Protein 1T3Q (pdb70)

Radius of gyration: 43.64 Å; Cα contacts (8 Å, |Δi|>4): 6712; chains: 6; bounding box: 145×74×108 Å

B-factor: mean 26.26, std 9.53, range [9.19, 140.34]

Foldseek 3Di:
DQWDWAWAAELNRIDIWIDHQPAFQLCCVCPTVNNPQQADDDLPQQAQSRWWAKQHHTDRRSPHGNNNRHPIHTYWLVNQDDPPDHFLLRVLCVVLVVDDVCSLVRRLVRQLLSVCLVPLADDLVVSCVSCVRHDDPPDPRPSNSVSSRPPSSSVCSVVVRD/DLQLDFFAFDADLFQAFDDFPVVVCVVVVNACAQVNDDDPPEKEKDFDWDQFLKWFWPDKDQVQLCPQPFWDDKDFQVRQCVQFQAQWEFFPFPPAAIDGDRLADDRMAQATLGTGMMIIGRDRVSRVVSSVVMDIDIDHDAFFADDVCQVPNDDARAVVDDGFWRDKDKLAAFDCPVLQVPAPDKFWDWFWFFWFALPFVFAWKKKWAAAPVQRAIEIETQAQFQLVQLVVLCVRRVRPSVRYKYFYGAARDPQFLRLFHHSVSSVQHVVNVVVNGMYIYGDDLLSSLAAGAIADGKIWTKMWGAHLQLATAEIEIEIEHAFENHFIPPPGQCQAQLLQVLCLCFFFAYQHYIYMYTYTYTSGHGHTGGQQTNLAQSQLRVQLRLCVSCVVNVHHSLSSCLNTGQDPVNAQDAHPSGDTDHWADQNVQSVVQCVVVVVVVVVVVQVVVVVVQKQKFKFKTWGKAWALDAQQSCVSSSRHDHWWWKKKWFQDLQRAIEIEGSADDNPLRCQQLLLSLLCRLLAEDSVSYGYHYGMPNDTHGRYDDRLNCNFQSNSRSNSNSVVLSLLLLQLFCLVLVHDSVQWDHHHQWIAGVPCSVSTDGSSVSSNCLPPVVPSHDPPRDSGRMGMDIHGHPHTQMWIWMKMWMWMARNPQRDIATAAMEIETEQARGRRVVSLVVLQQVLLQQLLLSAAFAHFDADPRSRGPDSDCVRGPGDDPRRGYDYHYDYDHTFDPSGHPSGGGCNSPSNSTSNSNVQSGVQRSCVVLVFHQNYPNCYSVNVVVRNVPGD/DQFDDAAEEEDLAPLVLLVVLVVAVLEEEDALCLVVVVCRVVPVHDGRYYYYPVNHVLLCDWDDDDQKTKHHQNPFLVCCLDPPVNCVQPVQSNVQSQQAADDVSSVRHGLNNCLQQLALLDRNLQVQQLQFKKWWKQHNVGIDIDTSQQQRPFGSDGPDDRSMGTTIIMGGRDPFQKDKDFDAPDRNHRGCKIKMKTFADDDQATQFIWIWMTNQGGHIQTLPQLRVQRHGGRDDLVNLLVSLCSSLPPGAGPQDPVGGRVRSSVRSSVNSSVRNVVSSVVNVD/DQWDWAWAAELNRIDIWIDGQPAFQLCCVCPTVNNPQQADDDLPQQAQSRWWAKQLHTDRRSPHGNNNNHHIHTYWLVNQDDDPDHFLLRVLCVVLVVDDPCSLVRRLVRQLLSVLLVPLADDLVVSCVSCVRHDDDPDPRPSSSVSSRPPSSSVCSVVPRD/DLQLDFFAFDADLFQAFDDFPLVVCVVPVNAQAQVNDDDPQEKEKDFAWDQFLKWFWPDKDQVQLCPQPFWDDKDFQVRQCVQFQADWEDFPFPPAAIDGDRLADDRMAQATLGTGMMIIGRDHVSRVVSSVVMDIDIDHDAFFQDDCCQVPNDDARAVVDDGFWRDKDWLAAFDCVVVQVPAPDKFWDWFWFFWFALPFVFAWKKKKAAAPVQRAIEIETQAQFQLVQLVVLCVRRVRDSVRYKYFYGAARDPQFLRLFHHSVSSVQHVVNVVVNGMYIYGDDLLSSLAAGAIADGKIKTKMWGHHLQLETAEIEIEIEFAFENHFIPHCGQCQAQLLQVLCLCFQFAYAHYTYMYTYTYTSHHGHTGGQLTRLQQSQQRVQLRSCVSCVVNVHHSLVSQLNTGCDPVNAQDAHPSGDTDHWAPQNVQSVVLCVVVVVVVVVVVQVVCVVVQKQKFKFKTWGKAWALDAQASCVSSSRGDHWWWKKKWFQDLQRAIEIEGAADDNPLRCQQLLLSLLCRLLAEDSVSYGYHYGMPNDIHGRYDDRLNRNFQSQSRSNSNSVVLSLLLLQLQCLVLVHDSVQWDHHHQWTDGNPCSPSIDGSSVSSNCLVPVVVSDDPPRDSGRMGMDIHGHPHTFMWIHMKMWMWMARNPQRDIATAAMEIETEQARRRRPVSLVVLQQVLLQQLLLSAAFAHFDQDPRSRGPDSDCVRGPGDDPRRGYDYHYDYDHIFDPSGHPSGGGCNSPSNSHSNSNVQSRVQRSCVVLVFHDNYPNCYSVNVVVRSVPGD/DDFDDAAEEEDQAPLVLLVVLVVALLEEEDALCLLVVVCRVVPVHDGNYYYYPVNHVLQCDWDDDDQKTKHHQNPFLVCCLDPPVNCVQPVQSNVLSQQAADDVSSVRHGLNVQLQQQAQLDRNLQVQQLQFKKWWKQHPVGIDIDTSQQQRPFGSDGPDDRSMGTTIIMGGRDPWQKDKDFDAPDRNHRGCKIKMKTFADDAQATQFIWIWMTNQGGGIQTLPQLGVQRHGDRDDLVNLLVSLCSSLPPTAGPDDPVGHRVRSSVRSSVNSSVRNVVRSVVNND

Organism: Pseudomonas putida (NCBI:txid303)

Nearest PDB structures (foldseek):
  1t3q-assembly1_B  TM=1.001E+00  e=0.000E+00  Pseudomonas putida
  8uem-assembly1_D  TM=9.395E-01  e=1.078E-88  Mycolicibacterium smegmatis MC2 155
  1ffv-assembly1_B  TM=9.308E-01  e=1.722E-86  Hydrogenophaga pseudoflava
  1zxi-assembly1_B  TM=9.261E-01  e=4.199E-84  Afipia carboxidovorans OM5
  1n63-assembly1_E  TM=9.143E-01  e=2.019E-83  Afipia carboxidovorans OM5

Solvent-accessible surface area: 77685 Å² total; per-residue (Å²): 145,145,88,67,142,5,45,6,40,4,48,66,130,108,78,74,11,109,3,61,10,26,48,4,0,0,7,0,0,13,96,63,22,52,34,32,1,2,7,40,3,4,11,18,6,37,3,2,3,4,3,4,9,5,93,48,28,3,25,5,0,2,2,0,0,0,2,13,0,67,67,17,48,0,56,7,13,45,35,19,23,144,65,80,146,34,25,30,0,0,49,0,1,61,87,51,4,1,1,10,10,6,9,8,1,12,0,1,2,10,3,0,55,23,13,3,90,158,45,37,57,8,52,82,97,76,0,20,100,48,0,6,5,4,10,8,8,5,3,1,0,20,17,0,0,34,0,0,40,12,110,52,0,7,73,4,16,151,140,70,92,24,70,79,5,51,63,60,8,78,33,140,108,110,15,7,38,64,53,50,63,1,65,9,0,19,31,14,0,4,10,94,3,171,4,2,24,16,44,119,27,111,37,34,4,27,7,2,24,43,30,3,60,58,2,13,0,106,16,56,56,49,65,28,58,84,0,95,82,49,107,28,17,94,23,7,28,30,3,49,54,2,55,150,66,11,117,0,3,45,0,75,31,142,23,166,62,24,34,56,1,70,16,28,4,2,1,75,32,23,0,16,6,10,1,5,9,0,0,2,0,0,0,58,36,27,16,45,0,17,32,0,8,91,70,16,104,37,93,44,78,106,50,98,27,1,44,16,27,131,36,7,54,140,40,180,27,112,0,1,82,93,10,80,28,11,43,0,3,116,29,39,82,3,157,44,126,5,69,76,47,21,87,98,22,79,5,44,7,127,6,110,4,38,5,8,3,2,0,4,0,0,3,6,12,4,2,0,0,0,34,30,45,30,5,32,109,70,2,35,0,23,1,2,1,9,2,5,2,25,0,3,1,24,0,7,101,33,3,87,10,50,2,12,25,7,22,0,76,19,30,30,4,0,0,1,28,11,2,0,1,4,7,8,17,6,0,0,3,1,0,0,0,0,67,57,45,20,95,10,0,22,4,36,5,18,2,22,13,0,0,32,14,4,14,1,2,1,39,3,77,1,51,5,3,2,0,0,31,52,93,0,119,2,39,0,0,61,2,81,0,5,0,1,0,0,0,1,1,6,19,24,45,0,1,2,8,1,0,4,12,5,2,6,26,3,1,5,0,0,65,5,83,14,0,19,4,24,4,0,3,0,0,0,0,10,0,7,0,0,9,3,20,0,21,0,20,0,4,5,10,3,0,5,0,1,0,0,5,39,0,1,86,98,56,71,37,44,32,0,48,0,0,55,101,3,1,0,50,87,141,35,41,97,59,78,11,93,29,45,3,31,0,124,44,18,21,6,36,96,0,0,55,35,0,41,138,12,10,77,42,146,49,16,180,100,92,31,66,106,11,90,98,198,32,58,34,2,0,13,0,0,0,1,2,11,6,5,0,0,3,0,5,75,1,15,48,38,10,20,9,45,52,12,3,6,1,2,0,4,0,3,0,0,5,39,6,44,0,4,0,9,3,7,3,1,37,12,10,46,0,15,47,1,12,1,0,0,0,0,1,9,3,0,8,6,59,16,82,32,1,14,17,31,50,12,26,5,66,8,2,9,0,31,0,4,24,28,15,0,8,32,0,0,0,0,1,3,0,0,6,0,0,13,51,0,33,60,44,0,25,68,0,0,2,84,66,25,163,32,49,36,139,69,3,42,16,56,102,19,48,0,12,26,52,75,69,86,102,102,23,27,73,7,50,92,0,0,22,13,2,2,82,31,21,101,37,11,17,121,49,4,19,4,0,2,5,7,9,0,2,0,1,2,48,42,21,1,12,0,2,1,0,3,0,0,6,0,29,0,22,30,68,5,22,44,39,129,6,27,38,3,22,0,0,4,0,2,0,5,21,10,1,30,33,9,14,44,4,18,2,27,0,0,0,6,1,0,2,0,2,0,10,16,0,34,5,42,26,47,125,148,1,67,15,52,0,31,17,8,96,49,1,15,5,4,9,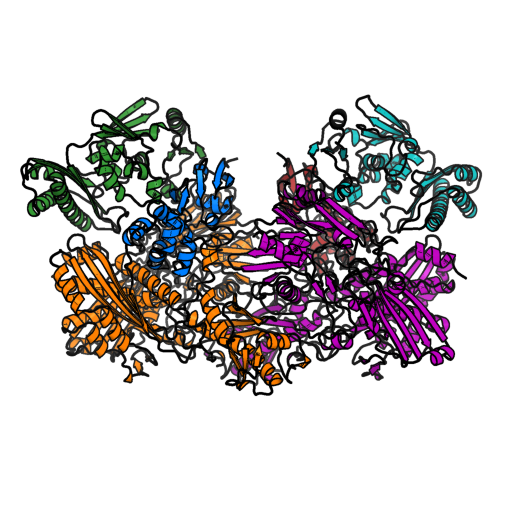1,68,22,4,18,70,8,95,9,98,51,26,90,24,74,3,90,37,2,1,19,7,1,4,4,14,23,18,1,0,0,5,0,0,0,0,0,0,1,0,0,0,4,27,0,0,28,80,35,130,11,70,9,30,40,3,2,2,26,5,39,74,1,19,71,17,14,88,128,122,119,18,39,3,8,62,15,59,22,105,30,7,80,48,24,110,67,0,5,95,10,14,62,109,44,120,89,11,105,52,2,17,7,6,25,41,24,0,18,46,0,2,65,23,114,18,126,4,48,8,0,0,1,8,80,65,0,83,74,0,66,107,29,58,76,78,100,44,49,0,20,0,2,3,10,0,24,12,99,75,1,66,74,27,104,33,0,49,143,5,0,70,5,0,22,97,0,0,30,28,20,29,41,37,4,26,30,17,31,6,5,0,5,27,22,2,42,42,0,18,19,13,14,12,2,5,8,0,0,9,8,15,45,1,37,2,47,0,2,29,92,106,35,91,82,65,19,48,1,68,84,1,10,87,0,71,123,104,19,35,47,115,107,24,18,1,8,15,73,0,28,0,60,65,39,110,37,59,16,22,22,27,14,17,20,61,26,116,12,28,115,9,10,0,1,1,0,0,0,2,36,32,135,64,40,120,0,57,36,10,90,0,0,2,1,20,8,61,102,103,29,46,40,1,88,156,0,8,97,50,0,78,34,75,81,16,69,124,75,18,0,18,51,0,0,91,43,0,13,86,71,9,135,10,199,58,74,73,43,2,20,126,57,0,19,38,33,0,1,58,17,0,0,33,104,1,0,58,121,0,3,108,17,24,98,223,149,144,88,63,146,4,48,6,42,4,48,69,135,107,85,73,12,106,2,60,10,27,48,5,0,0,8,0,0,15,94,62,23,51,35,31,0,2,7,39,3,5,10,17,7,35,4,1,3,4,4,3,9,6,91,50,28,7,24,4,0,3,3,0,0,0,2,12,0,68,64,17,47,0,54,6,12,43,41,16,23,157,63,84,160,31,21,28,0,0,50,0,0,61,87,50,3,1,1,9,10,6,8,9,1,13,0,0,2,9,7,0,50,21,15,2,92,155,49,43,66,9,54,82,99,80,0,21,100,36,0,7,4,3,11,8,9,5,3,1,0,20,18,0,0,36,0,0,43,13,105,50,0,10,51,3,15,145,162,67,90,26,67,78,6,43,64,62,10,78,33,140,109,119,16,7,36,64,53,47,59,1,65,9,0,21,32,16,0,3,11,96,3,162,4,2,23,18,45,116,26,110,36,36,4,24,7,3,25,43,31,3,61,60,1,15,0,106,14,61,58,52,79,27,58,98,0,97,83,49,110,30,18,93,22,6,29,29,3,61,53,2,55,140,58,10,115,0,5,44,0,60,31,134,23,168,62,24,33,62,2,71,16,28,4,3,0,78,31,22,0,15,5,9,1,5,9,0,0,1,0,0,0,60,36,26,17,45,0,18,33,0,7,85,66,10,115,32,99,41,81,108,56,101,27,2,45,14,7,112,37,7,57,139,40,182,27,104,0,1,68,93,9,86,36,12,41,0,3,123,26,42,82,2,137,42,129,8,66,79,46,20,94,94,19,77,11,46,3,133,6,132,6,26,5,8,3,2,0,3,0,0,3,6,12,4,2,0,0,0,40,31,49,32,6,34,109,73,1,34,0,24,1,2,2,10,2,4,1,24,0,3,5,27,0,8,112,28,3,88,9,53,1,13,28,7,21,0,75,19,28,29,4,0,0,1,29,11,2,0,0,4,7,8,18,7,0,0,3,1,0,1,0,0,67,59,44,21,94,12,0,20,4,35,4,18,3,18,13,0,0,33,14,4,14,1,2,0,34,2,99,2,68,4,2,3,0,1,32,50,98,0,121,2,34,0,1,69,1,85,0,8,0,1,0,0,0,1,1,6,17,24,43,0,1,2,8,0,2,6,12,4,2,6,26,2,0,4,0,0,63,6,84,12,0,18,2,24,4,1,4,0,0,0,1,10,0,6,0,0,9,2,20,0,20,0,20,0,2,4,10,4,0,6,0,0,1,0,5,30,0,0,86,113,56,70,35,46,12,1,48,0,0,52,101,2,1,1,50,81,130,38,42,95,57,77,11,92,29,46,3,32,0,123,44,18,23,6,35,94,0,0,52,34,0,45,134,11,6,77,27,146,39,0,81,112,100,14,66,81,0,87,106,134,25,53,30,19,0,1,0,0,0,1,1,14,5,5,0,0,2,0,6,70,2,13,60,38,10,19,8,56,49,13,5,6,3,5,0,4,0,4,0,0,5,39,5,44,0,3,0,10,2,4,5,1,36,12,9,47,0,14,46,1,12,0,0,0,0,0,0,9,2,0,11,10,60,17,83,34,1,12,18,31,47,14,22,4,69,9,1,9,1,35,0,5,22,28,15,0,9,32,0,1,0,0,1,2,0,0,5,0,0,13,51,0,36,59,46,0,29,69,0,0,2,87,51,10,158,36,49,38,146,68,5,40,17,54,103,20,50,0,17,30,54,75,67,84,97,98,25,28,74,8,49,92,0,0,20,15,0,2,78,34,24,101,38,11,18,122,50,5,20,4,0,1,4,7,8,0,2,0,1,2,43,42,24,1,11,0,1,0,0,2,0,0,3,0,22,0,23,26,68,7,24,37,28,132,11,43,43,2,21,0,0,3,0,3,0,7,20,9,1,31,31,8,14,44,4,18,1,26,0,0,0,5,1,0,2,0,2,0,9,15,0,34,4,43,27,46,127,160,1,59,14,53,0,30,15,7,97,47,1,16,4,3,11,1,74,22,3,20,71,7,96,10,103,51,27,90,24,73,3,93,36,2,1,20,6,1,4,3,15,22,16,1,1,0,5,0,0,0,0,0,0,0,1,0,0,3,6,0,0,27,72,35,135,12,72,10,29,44,4,3,2,26,5,39,76,0,17,63,15,20,90,118,120,127,15,38,3,8,61,16,60,27,114,31,11,79,39,20,113,68,0,12,85,15,13,55,123,45,102,84,5,117,52,2,17,7,6,25,40,33,0,18,34,0,2,62,24,114,48,126,6,47,8,0,0,2,7,81,66,2,89,81,0,64,113,30,59,83,75,101,42,42,0,19,0,2,4,11,0,23,12,100,78,1,67,78,26,102,30,0,47,140,8,0,70,4,0,21,98,0,0,32,32,20,28,47,61,6,26,21,20,31,6,5,0,4,27,22,1,42,37,0,22,22,12,12,12,1,4,8,0,0,9,7,17,46,1,38,1,49,1,2,30,84,105,37,94,86,64,23,46,1,64,77,1,11,85,1,81,109,111,17,34,45,117,106,26,18,1,9,8,74,0,38,0,61,65,41,106,34,59,17,22,24,27,15,17,20,51,28,121,13,31,109,9,10,2,1,1,0,0,0,2,28,37,138,63,35,141,0,73,34,9,88,0,0,2,1,19,9,61,106,100,29,40,37,1,91,137,0,8,100,46,0,72,24,77,94,12,70,126,73,16,0,18,52,0,0,90,43,0,13,89,68,9,135,11,206,63,77,72,46,1,20,130,58,0,19,39,34,0,2,58,18,0,0,33,108,1,0,57,119,0,2,94,27,28,65,185

InterPro domains:
  IPR001041 2Fe-2S ferredoxin-type iron-sulfur binding domain [PF00111] (15-67)
  IPR001041 2Fe-2S ferredoxin-type iron-sulfur binding domain [PS51085] (10-86)
  IPR001041 2Fe-2S ferredoxin-type iron-sulfur binding domain [cd00207] (12-81)
  IPR002888 [2Fe-2S]-binding [PF01799] (82-154)
  IPR006058 2Fe-2S ferredoxin, iron-sulphur binding site [PS00197] (48-56)
  IPR012675 Beta-grasp domain superfamily [G3DSA:3.10.20.30] (1-84)
  IPR036010 2Fe-2S ferredoxin-like superfamily [SSF54292] (11-96)
  IPR036884 [2Fe-2S]-binding domain superfamily [SSF47741] (93-159)
  IPR051452 Diverse Oxidoreductases [PTHR44379] (3-163)

CATH classification: 3.10.20.30 (+1 more: 1.10.150.120)

Secondary structure (DSSP, 8-state):
---EEEEEEETTEEEEEEE-TTSBHHHIIIIII--TTS--S-SSSSS-TTEEEETTEEEEGGGSBGGGGTT-EEE-GGGT--SSS--HHHHHHHHTT--SS-SSHHHHHHHHHHHHHH-SS--HHHHHHHGGGS--SSS-SHHHHHHHT-HHHHHHHHTT--/-GGG-------SSTTS-PPPTTHHHHHTT---BGGG---TT-EEEEEEE-SSSSEEEEEEE-HHHHHSTTEEEEEEHHHHHTT---EEE--SSTT---EEE-SS--SEE-STT-EEEEEEESSHHHHHHHHTT-EEEEEE-----SHHHHHH-S--S-TTSSSSEEEEEEEEE---HHHHHHSSEEEEEEEEE-BB----SS--EEEEEEETTTTEEEEEE--S-HHHHHHHHHHHHT--GGGEEEE--B-S--TTTTSS--HHHHHHHHHHHHHTS-EEEE--HHHHHHHS-BB--EEEEEEEEE-TT--EEEEEEEEEEE--SS--TTT-GGGTHHHHHHTTTTTB--SEEEEEEEEE--SSSPB---TTTTHHHHHHHHHHHHHHHHHHHT--HHHHHHTTBPPGGG-SEE-TTSPEE-S--HHHHHHHHHHHH-HHHHHHHHHHHHTTTEEEEEEEEEEEEEES--HHHHHHTT------BEEEEEE-TTS-EEEEES---SSS-HHHHHHHHHHHHHTS-GGGEEEE-SBTTS--B--S-TT-HHHHHHHHHHHHHHHHHHHHHHHHHHHHTS-GGGEEEETTEEEETTEEEEEEEHHHHHHHHHH-GGGPPTT-----EEEEE---SS-EEEEEEEEEEEEEETTT--EEEEEEEEEEE-BS-S-HHHHHHHHHHHHHHHHIIIII--B-B-TTS-B---STTTS----TTT---EEEEE-----TTSGGGB---TTHHHHHHHHHHHHHHHHHHGGGT----EES--HHHHHHHHHT--/-PPPP-EEE--SSHHHHHHHHHH-TT-EEESS-TTHHHHHHTT----SEEEE-TT-GGGG-EEEETTEEEEETT-BHHHHHH-HHHHHH-THHHHHHTTSS-HHHHTT-BHHHHHHHT-TT-HHHHHHHHTT-EEEEEETTEEEEEEHHHHEEETTEESPPTT-EEEEEEEE--SSEEEEEEE-SSTTSPPSEEEEEEEEEETTEEEEEEEEEESSSSS-EE-HHHHHHHTT----HHHHHHHHHHHHTT--PPPBTTB-HHHHHHHHHHHHHHHHHHHHHHHH-/---EEEEEEETTEEEEEEE-TTSBHHHIIIIII--TTS--S-SSSSS-TTEEEETTEEEEGGGSBGGGGTT-EEE-GGGTS-SSS--HHHHHHHHTT--SS-SSHHHHHHHHHHHHHH-SS--HHHHHHHGGGS--SSS-SHHHHHHHT-HHHHHHHHTT--/-GGG-------SSTTS-PPPSSHHHHHTT---BGGG---TT-EEEEEEE-SSSSEEEEEEE-HHHHHSTTEEEEEEHHHHHTT---EEE--SSTT---EEE-SS--SEE-STT-EEEEEEESSHHHHHHHHTT-EEEEEE-----SHHHHHH-S--S-TTSSSSEEEEEEEEE---HHHHHHSSEEEEEEEEE-BB----SS--EEEEEEETTTTEEEEEE--S-HHHHHHHHHHHHT--GGGEEEE--B-S--TTTTSS--HHHHHHHHHHHHHTS-EEEE--HHHHHHHS-BB--EEEEEEEEE-TT--EEEEEEEEEEE--SS--TTTGGGGTHHHHHHTTTTTB--SEEEEEEEEE--SSSPB---TTTTHHHHHHHHHHHHHHHHHHHT--HHHHHHTTBPPTTT-SEE-TTSPEE-S--HHHHHHHHHHHH-HHHHHHHHHHHGGGTEEEEEEEEEEEEEES--HHHHHHTT------BEEEEEE-TTS-EEEEES---SSS-HHHHHHHHHHHHHTS-GGGEEEE-SBTTS--B--S-TT-HHHHHHHHHHHHHHHHHHHHHHHHHHHHTS-GGGEEEETTEEEETTEEEEEEEHHHHHHHHHH-GGGPPTT-----EEEEE---SS-EEEEEEEEEEEEEETTT--EEEEEEEEEEE-BB-S-HHHHHHHHHHHHHHHHIIIII--B-B-TTS-B---STTTS----TTT----EEEE-----TTSGGGB---TTHHHHHHHHHHHHHHHHHSGGGT----EES--HHHHHHHHHT--/-PPPP-EEE--SSHHHHHHHHHH-TTEEEESS-TTHHHHHHTT----SEEEE-TT-GGGG-EEEETTEEEEETT-BHHHHHH-HHHHHH-THHHHHHTTSS-HHHHTT-BHHHHHHH--TT-HHHHHHHHTT-EEEEEETTEEEEEEHHHHEEETTEES--TT-EEEEEEEEPPSSEEEEEEE-SSBTBPPSEEEEEEEEEETTEEEEEEEEEESSSSS-EE-HHHHHHHTTSB--HHHHHHHHHHHHTT-----BTTB-HHHHHHHHHHHHHHHHHHHHHHHH-

Sequence (2466 aa):
SQLMRISATINGKPRVFYVEPRMHLADALREVVGLTGTKIGCEQGVCGSCTILIDGAPMRSCLTLAVQAEGCSIETVEGLSQGEKLNALQDSFRRHHALQCGFCTAGMLATARSILAENPAPSRDEVREVMSGNLCRCTGYETIIDAITDPAVAEAARRGEVMMKHEVVALKKKSIGTSVLRREDTRLLTGRGRYIADLVLSGMLHVASLRSPFAHARIVSIDVADAQALPGVELVWCGADVAELSQGIVATMQVEGFQTTIQPLLANGVTRFVGEIVAVVVASSRAIAEDAAQLIQVEYEELPAVTGIEAALEGEARANDTLAGNVVSRTSRARDELAPIFASSAGVVRGQFSCGRVSACPMETRGAVAQYEWTTQQLILWTATQMPSFVRTMVAMFCAIPEHLIEVRVPDVGGGFGQKAHLHPEELLVCLLSRALGRPVRWIEDRQENFLGATHAKQQRNEMGLAFDGDGRFLALENRSITDGGAYNNLPWTQLVESHVGNAVILGVYKVPAVSEESIAVATNKCPIGAYRGVGFTAGQIARETLIDRAARQLGLSPFEIRRRNVVMPEDFPFTNRLGQTHREGTYLQTINLLEEMVNPEAFRQRQAEARARGKYLGLGVSVFNEVTGTGTRTLSFLGTPTTTHDSATVRIDPTGKVTVTTSLASSGQGHETTLAQIAADVLGVPASDVVIQAGSTKNTYGFGAYASRGAVIGAGSIGRAASIVRERVKQLAGHLLEAASEDIVIEDGLVHVAGVPAKGMPFAEVVGAAYFADATHPPGFDATLEATATYDPSDLVLANGGHAAIVEIDASTYATRVTDFFAVEDCGTMINPMIVEGQIRGGIAQAIGQTLLEEVIYDDFGQLVTTTLMDYLIPTTLDVPDIRIRHLETPSPLVPGGIKGMGESAMISAPAAVVAAVNDALAHLEVVIETVPITPERIFRSIQERPMKFPAFSYRAPASLQEVIQVLADDPDARIIAGGQSLLPLLAFRLVYPSCLVDLRNVSELFEISQSAGILSVGAMVTHFRNKTDPTVAKCVPILPKVLAHVAHQAVRNRGTLGGSLAHADAGAEMPFLMATLGATMYIASSAGVRSVSATDFMKGHYFTDLEAGEVLVRVEIPIPALHWEFDEYARRKGDYALVMAAAGLSMQGGRCVAARIALGAVEERAHQAIRANDFLVGKVIDESTAATAAELATEGLEPRSDIHGSRDLRLSLAKAITQRVILKAAQGAMYSQLMRISATINGKPRVFYVEPRMHLADALREVVGLTGTKIGCEQGVCGSCTILIDGAPMRSCLTLAVQAEGCSIETVEGLSQGEKLNALQDSFRRHHALQCGFCTAGMLATARSILAENPAPSRDEVREVMSGNLCRCTGYETIIDAITDPAVAEAARRGEVMMKHEVVALKKKSIGTSVLRREDTRLLTGRGRYIADLVLSGMLHVASLRSPFAHARIVSIDVADAQALPGVELVWCGADVAELSQGIVATMQVEGFQTTIQPLLANGVTRFVGEIVAVVVASSRAIAEDAAQLIQVEYEELPAVTGIEAALEGEARANDTLAGNVVSRTSRARDELAPIFASSAGVVRGQFSCGRVSACPMETRGAVAQYEWTTQQLILWTATQMPSFVRTMVAMFCAIPEHLIEVRVPDVGGGFGQKAHLHPEELLVCLLSRALGRPVRWIEDRQENFLGATHAKQQRNEMGLAFDGDGRFLALENRSITDGGAYNNLPWTQLVESHVGNAVILGVYKVPAVSEESIAVATNKCPIGAYRGVGFTAGQIARETLIDRAARQLGLSPFEIRRRNVVMPEDFPFTNRLGQTHREGTYLQTINLLEEMVNPEAFRQRQAEARARGKYLGLGVSVFNEVTGTGTRTLSFLGTPTTTHDSATVRIDPTGKVTVTTSLASSGQGHETTLAQIAADVLGVPASDVVIQAGSTKNTYGFGAYASRGAVIGAGSIGRAASIVRERVKQLAGHLLEAASEDIVIEDGLVHVAGVPAKGMPFAEVVGAAYFADATHPPGFDATLEATATYDPSDLVLANGGHAAIVEIDASTYATRVTDFFAVEDCGTMINPMIVEGQIRGGIAQAIGQTLLEEVIYDDFGQLVTTTLMDYLIPTTLDVPDIRIRHLETPSPLVPGGIKGMGESAMISAPAAVVAAVNDALAHLEVVIETVPITPERIFRSIQERPMKFPAFSYRAPASLQEVIQVLADDPDARIIAGGQSLLPLLAFRLVYPSCLVDLRNVSELFEISQSAGILSVGAMVTHFRNKTDPTVAKCVPILPKVLAHVAHQAVRNRGTLGGSLAHADAGAEMPFLMATLGATMYIASSAGVRSVSATDFMKGHYFTDLEAGEVLVRVEIPIPALHWEFDEYARRKGDYALVMAAAGLSMQGGRCVAARIALGAVEERAHQAIRANDFLVGKVIDESTAATAAELATEGLEPRSDIHGSRDLRLSLAKAITQRVILKAAQGAMY

Structure (mmCIF, N/CA/C/O backbone):
data_1T3Q
#
_entry.id   1T3Q
#
_cell.length_a   278.320
_cell.length_b   72.100
_cell.length_c   202.650
_cell.angle_alpha   90.00
_cell.angle_beta   127.98
_cell.angle_gamma   90.00
#
_symmetry.space_group_name_H-M   'C 1 2 1'
#
loop_
_entity.id
_entity.type
_entity.pdbx_description
1 polymer 'quinoline 2-oxidoreductase small subunit'
2 polymer 'quinoline 2-oxidoreductase large subunit'
3 polymer 'quinoline 2-oxidoreductase medium subunit'
4 non-polymer 'FE2/S2 (INORGANIC) CLUSTER'
5 non-polymer GLYCEROL
6 non-polymer 'SULFATE ION'
7 non-polymer 'PTERIN CYTOSINE DINUCLEOTIDE'
8 non-polymer 'DIOXOSULFIDOMOLYBDENUM(VI) ION'
9 non-polymer 'FLAVIN-ADENINE DINUCLEOTIDE'
10 water water
#
loop_
_atom_site.group_PDB
_atom_site.id
_atom_site.type_symbol
_atom_site.label_atom_id
_atom_site.label_alt_id
_atom_site.label_comp_id
_atom_site.label_asym_id
_atom_site.label_entity_id
_atom_site.label_seq_id
_atom_site.pdbx_PDB_ins_code
_atom_site.Cartn_x
_atom_site.Cartn_y
_atom_site.Cartn_z
_atom_site.occupancy
_atom_site.B_iso_or_equiv
_atom_site.auth_seq_id
_atom_site.auth_comp_id
_atom_site.auth_asym_id
_atom_site.auth_atom_id
_atom_site.pdbx_PDB_model_num
ATOM 1 N N . SER A 1 7 ? 64.226 -1.548 76.039 1.00 65.81 7 SER A N 1
ATOM 2 C CA . SER A 1 7 ? 64.347 -0.883 74.704 1.00 64.26 7 SER A CA 1
ATOM 3 C C . SER A 1 7 ? 65.814 -0.804 74.326 1.00 63.31 7 SER A C 1
ATOM 4 O O . SER A 1 7 ? 66.651 -0.368 75.118 1.00 64.25 7 SER A O 1
ATOM 7 N N . GLN A 1 8 ? 66.095 -1.262 73.113 1.00 61.26 8 GLN A N 1
ATOM 8 C CA . GLN A 1 8 ? 67.418 -1.248 72.544 1.00 58.40 8 GLN A CA 1
ATOM 9 C C . GLN A 1 8 ? 67.439 -0.059 71.578 1.00 54.54 8 GLN A C 1
ATOM 10 O O . GLN A 1 8 ? 68.464 0.227 70.953 1.00 52.85 8 GLN A O 1
ATOM 16 N N . LEU A 1 9 ? 66.300 0.641 71.494 1.00 49.43 9 LEU A N 1
ATOM 17 C CA . LEU A 1 9 ? 66.115 1.824 70.631 1.00 43.69 9 LEU A CA 1
ATOM 18 C C . LEU A 1 9 ? 66.474 3.127 71.331 1.00 39.72 9 LEU A C 1
ATOM 19 O O . LEU A 1 9 ? 66.096 3.357 72.481 1.00 39.39 9 LEU A O 1
ATOM 24 N N . MET A 1 10 ? 67.175 3.992 70.613 1.00 33.72 10 MET A N 1
ATOM 25 C CA . MET A 1 10 ? 67.591 5.281 71.145 1.00 30.50 10 MET A CA 1
ATOM 26 C C . MET A 1 10 ? 66.845 6.436 70.480 1.00 28.78 10 MET A C 1
ATOM 27 O O . MET A 1 10 ? 66.648 6.448 69.262 1.00 26.37 10 MET A O 1
ATOM 32 N N . ARG A 1 11 ? 66.435 7.404 71.293 1.00 26.67 11 ARG A N 1
ATOM 33 C CA . ARG A 1 11 ? 65.704 8.571 70.820 1.00 27.07 11 ARG A CA 1
ATOM 34 C C . ARG A 1 11 ? 66.684 9.572 70.227 1.00 26.50 11 ARG A C 1
ATOM 35 O O . ARG A 1 11 ? 67.493 10.159 70.944 1.00 27.29 11 ARG A O 1
ATOM 43 N N . ILE A 1 12 ? 66.612 9.763 68.915 1.00 24.71 12 ILE A N 1
ATOM 44 C CA . ILE A 1 12 ? 67.512 10.686 68.245 1.00 23.81 12 ILE A CA 1
ATOM 45 C C . ILE A 1 12 ? 66.805 11.958 67.810 1.00 24.09 12 ILE A C 1
ATOM 46 O O . ILE A 1 12 ? 65.744 11.917 67.190 1.00 21.56 12 ILE A O 1
ATOM 51 N N . SER A 1 13 ? 67.413 13.089 68.144 1.00 24.57 13 SER A N 1
ATOM 52 C CA . SER A 1 13 ? 66.864 14.390 67.807 1.00 25.44 13 SER A CA 1
ATOM 53 C C . SER A 1 13 ? 67.754 15.084 66.781 1.00 24.11 13 SER A C 1
ATOM 54 O O . SER A 1 13 ? 68.919 15.384 67.053 1.00 24.98 13 SER A O 1
ATOM 57 N N . ALA A 1 14 ? 67.207 15.331 65.596 1.00 23.51 14 ALA A N 1
ATOM 58 C CA . ALA A 1 14 ? 67.963 15.989 64.534 1.00 22.23 14 ALA A CA 1
ATOM 59 C C . ALA A 1 14 ? 67.036 16.781 63.620 1.00 22.21 14 ALA A C 1
ATOM 60 O O . ALA A 1 14 ? 65.840 16.504 63.539 1.00 22.83 14 ALA A O 1
ATOM 62 N N . THR A 1 15 ? 67.584 17.782 62.944 1.00 19.69 15 THR A N 1
ATOM 63 C CA . THR A 1 15 ? 66.780 18.565 62.024 1.00 21.16 15 THR A CA 1
ATOM 64 C C . THR A 1 15 ? 66.969 17.950 60.640 1.00 19.34 15 THR A C 1
ATOM 65 O O . THR A 1 15 ? 68.094 17.766 60.181 1.00 19.79 15 THR A O 1
ATOM 69 N N . ILE A 1 16 ? 65.864 17.610 59.990 1.00 19.73 16 ILE A N 1
ATOM 70 C CA . ILE A 1 16 ? 65.921 17.005 58.665 1.00 19.72 16 ILE A CA 1
ATOM 71 C C . ILE A 1 16 ? 65.180 17.898 57.687 1.00 20.42 16 ILE A C 1
ATOM 72 O O . ILE A 1 16 ? 63.977 18.121 57.820 1.00 21.17 16 ILE A O 1
ATOM 77 N N . ASN A 1 17 ? 65.919 18.417 56.714 1.00 21.88 17 ASN A N 1
ATOM 78 C CA . ASN A 1 17 ? 65.380 19.314 55.704 1.00 22.77 17 ASN A CA 1
ATOM 79 C C . ASN A 1 17 ? 64.666 20.513 56.321 1.00 24.60 17 ASN A C 1
ATOM 80 O O . ASN A 1 17 ? 63.568 20.886 55.904 1.00 23.78 17 ASN A O 1
ATOM 85 N N . GLY A 1 18 ? 65.303 21.106 57.327 1.00 24.76 18 GLY A N 1
ATOM 86 C CA . GLY A 1 18 ? 64.743 22.277 57.982 1.00 26.01 18 GLY A CA 1
ATOM 87 C C . GLY A 1 18 ? 63.743 22.025 59.094 1.00 26.73 18 GLY A C 1
ATOM 88 O O . GLY A 1 18 ? 63.412 22.944 59.840 1.00 27.53 18 GLY A O 1
ATOM 89 N N . LYS A 1 19 ? 63.265 20.792 59.222 1.00 26.47 19 LYS A N 1
ATOM 90 C CA . LYS A 1 19 ? 62.283 20.469 60.251 1.00 26.10 19 LYS A CA 1
ATOM 91 C C . LYS A 1 19 ? 62.840 19.613 61.381 1.00 26.97 19 LYS A C 1
ATOM 92 O O . LYS A 1 19 ? 63.465 18.581 61.143 1.00 26.99 19 LYS A O 1
ATOM 98 N N . PRO A 1 20 ? 62.620 20.040 62.634 1.00 26.98 20 PRO A N 1
ATOM 99 C CA . PRO A 1 20 ? 63.103 19.285 63.792 1.00 26.69 20 PRO A CA 1
ATOM 100 C C . PRO A 1 20 ? 62.407 17.927 63.797 1.00 26.55 20 PRO A C 1
ATOM 101 O O . PRO A 1 20 ? 61.177 17.852 63.743 1.00 25.56 20 PRO A O 1
ATOM 105 N N . ARG A 1 21 ? 63.188 16.857 63.848 1.00 26.47 21 ARG A N 1
ATOM 106 C CA . ARG A 1 21 ? 62.609 15.522 63.854 1.00 26.04 21 ARG A CA 1
ATOM 107 C C . ARG A 1 21 ? 63.109 14.694 65.029 1.00 25.69 21 ARG A C 1
ATOM 108 O O . ARG A 1 21 ? 64.180 14.949 65.584 1.00 25.83 21 ARG A O 1
ATOM 116 N N . VAL A 1 22 ? 62.314 13.702 65.402 1.00 24.09 22 VAL A N 1
ATOM 117 C CA . VAL A 1 22 ? 62.658 12.799 66.485 1.00 25.00 22 VAL A CA 1
ATOM 118 C C . VAL A 1 22 ? 62.362 11.391 65.993 1.00 24.45 22 VAL A C 1
ATOM 119 O O . VAL A 1 22 ? 61.227 11.078 65.648 1.00 26.65 22 VAL A O 1
ATOM 123 N N . PHE A 1 23 ? 63.388 10.549 65.942 1.00 23.86 23 PHE A N 1
ATOM 124 C CA . PHE A 1 23 ? 63.206 9.174 65.492 1.00 25.80 23 PHE A CA 1
ATOM 125 C C . PHE A 1 23 ? 63.941 8.190 66.393 1.00 26.00 23 PHE A C 1
ATOM 126 O O . PHE A 1 23 ? 64.940 8.537 67.030 1.00 26.01 23 PHE A O 1
ATOM 134 N N . TYR A 1 24 ? 63.427 6.967 66.457 1.00 25.94 24 TYR A N 1
ATOM 135 C CA . TYR A 1 24 ? 64.017 5.927 67.285 1.00 26.04 24 TYR A CA 1
ATOM 136 C C . TYR A 1 24 ? 64.740 4.901 66.439 1.00 25.37 24 TYR A C 1
ATOM 137 O O . TYR A 1 24 ? 64.188 4.379 65.475 1.00 24.20 24 TYR A O 1
ATOM 146 N N . VAL A 1 25 ? 65.979 4.612 66.814 1.00 25.34 25 VAL A N 1
ATOM 147 C CA . VAL A 1 25 ? 66.798 3.666 66.077 1.00 25.37 25 VAL A CA 1
ATOM 148 C C . VAL A 1 25 ? 67.732 2.882 66.980 1.00 25.17 25 VAL A C 1
ATOM 149 O O . VAL A 1 25 ? 68.005 3.281 68.116 1.00 24.98 25 VAL A O 1
ATOM 153 N N . GLU A 1 26 ? 68.215 1.756 66.467 1.00 24.04 26 GLU A N 1
ATOM 154 C CA . GLU A 1 26 ? 69.175 0.939 67.196 1.00 25.42 26 GLU A CA 1
ATOM 155 C C . GLU A 1 26 ? 70.539 1.435 66.741 1.00 23.63 26 GLU A C 1
ATOM 156 O O . GLU A 1 26 ? 70.682 1.915 65.615 1.00 23.50 26 GLU A O 1
ATOM 162 N N . PRO A 1 27 ? 71.560 1.327 67.604 1.00 22.66 27 PRO A N 1
ATOM 163 C CA . PRO A 1 27 ? 72.906 1.779 67.239 1.00 22.12 27 PRO A CA 1
ATOM 164 C C . PRO A 1 27 ? 73.447 1.081 65.984 1.00 20.54 27 PRO A C 1
ATOM 165 O O . PRO A 1 27 ? 74.205 1.674 65.221 1.00 21.11 27 PRO A O 1
ATOM 169 N N . ARG A 1 28 ? 73.040 -0.171 65.776 1.00 18.76 28 ARG A N 1
ATOM 170 C CA . ARG A 1 28 ? 73.497 -0.970 64.635 1.00 19.28 28 ARG A CA 1
ATOM 171 C C . ARG A 1 28 ? 73.010 -0.516 63.262 1.00 17.95 28 ARG A C 1
ATOM 172 O O . ARG A 1 28 ? 73.444 -1.057 62.244 1.00 18.42 28 ARG A O 1
ATOM 180 N N . MET A 1 29 ? 72.106 0.455 63.223 1.00 16.94 29 MET A N 1
ATOM 181 C CA . MET A 1 29 ? 71.574 0.934 61.952 1.00 18.49 29 MET A CA 1
ATOM 182 C C . MET A 1 29 ? 72.300 2.194 61.482 1.00 19.35 29 MET A C 1
ATOM 183 O O . MET A 1 29 ? 72.450 3.150 62.253 1.00 18.35 29 MET A O 1
ATOM 188 N N . HIS A 1 30 ? 72.765 2.205 60.232 1.00 18.05 30 HIS A N 1
ATOM 189 C CA . HIS A 1 30 ? 73.426 3.410 59.753 1.00 17.68 30 HIS A CA 1
ATOM 190 C C . HIS A 1 30 ? 72.389 4.460 59.359 1.00 16.76 30 HIS A C 1
ATOM 191 O O . HIS A 1 30 ? 71.199 4.162 59.236 1.00 16.13 30 HIS A O 1
ATOM 198 N N . LEU A 1 31 ? 72.844 5.698 59.203 1.00 17.46 31 LEU A N 1
ATOM 199 C CA . LEU A 1 31 ? 71.969 6.816 58.872 1.00 16.19 31 LEU A CA 1
ATOM 200 C C . LEU A 1 31 ? 71.189 6.652 57.572 1.00 16.85 31 LEU A C 1
ATOM 201 O O . LEU A 1 31 ? 70.019 7.041 57.493 1.00 15.31 31 LEU A O 1
ATOM 206 N N . ALA A 1 32 ? 71.826 6.074 56.555 1.00 17.00 32 ALA A N 1
ATOM 207 C CA . ALA A 1 32 ? 71.156 5.861 55.275 1.00 16.95 32 ALA A CA 1
ATOM 208 C C . ALA A 1 32 ? 69.899 5.019 55.495 1.00 16.79 32 ALA A C 1
ATOM 209 O O . ALA A 1 32 ? 68.814 5.389 55.055 1.00 15.73 32 ALA A O 1
ATOM 211 N N . ASP A 1 33 ? 70.043 3.888 56.182 1.00 18.35 33 ASP A N 1
ATOM 212 C CA . ASP A 1 33 ? 68.894 3.022 56.463 1.00 17.83 33 ASP A CA 1
ATOM 213 C C . ASP A 1 33 ? 67.847 3.719 57.342 1.00 18.71 33 ASP A C 1
ATOM 214 O O . ASP A 1 33 ? 66.647 3.557 57.129 1.00 18.06 33 ASP A O 1
ATOM 219 N N . ALA A 1 34 ? 68.291 4.489 58.333 1.00 16.40 34 ALA A N 1
ATOM 220 C CA . ALA A 1 34 ? 67.346 5.173 59.214 1.00 16.47 34 ALA A CA 1
ATOM 221 C C . ALA A 1 34 ? 66.516 6.192 58.442 1.00 16.24 34 ALA A C 1
ATOM 222 O O . ALA A 1 34 ? 65.292 6.251 58.596 1.00 16.39 34 ALA A O 1
ATOM 224 N N . LEU A 1 35 ? 67.179 6.995 57.613 1.00 15.76 35 LEU A N 1
ATOM 225 C CA . LEU A 1 35 ? 66.472 7.993 56.818 1.00 15.88 35 LEU A CA 1
ATOM 226 C C . LEU A 1 35 ? 65.443 7.296 55.930 1.00 15.79 35 LEU A C 1
ATOM 227 O O . LEU A 1 35 ? 64.283 7.688 55.872 1.00 13.45 35 LEU A O 1
ATOM 232 N N . ARG A 1 36 ? 65.881 6.239 55.258 1.00 17.20 36 ARG A N 1
ATOM 233 C CA . ARG A 1 36 ? 65.013 5.501 54.352 1.00 18.99 36 ARG A CA 1
ATOM 234 C C . ARG A 1 36 ? 63.875 4.734 55.009 1.00 20.48 36 ARG A C 1
ATOM 235 O O . ARG A 1 36 ? 62.710 4.914 54.652 1.00 20.04 36 ARG A O 1
ATOM 243 N N . GLU A 1 37 ? 64.219 3.883 55.973 1.00 20.29 37 GLU A N 1
ATOM 244 C CA . GLU A 1 37 ? 63.245 3.023 56.633 1.00 19.84 37 GLU A CA 1
ATOM 245 C C . GLU A 1 37 ? 62.548 3.534 57.896 1.00 21.09 37 GLU A C 1
ATOM 246 O O . GLU A 1 37 ? 61.404 3.166 58.162 1.00 20.58 37 GLU A O 1
ATOM 252 N N . VAL A 1 38 ? 63.210 4.378 58.675 1.00 18.80 38 VAL A N 1
ATOM 253 C CA . VAL A 1 38 ? 62.574 4.888 59.885 1.00 19.78 38 VAL A CA 1
ATOM 254 C C . VAL A 1 38 ? 61.890 6.231 59.641 1.00 19.15 38 VAL A C 1
ATOM 255 O O . VAL A 1 38 ? 60.738 6.424 60.026 1.00 20.30 38 VAL A O 1
ATOM 259 N N . VAL A 1 39 ? 62.593 7.151 58.991 1.00 19.73 39 VAL A N 1
ATOM 260 C CA . VAL A 1 39 ? 62.033 8.467 58.708 1.00 20.00 39 VAL A CA 1
ATOM 261 C C . VAL A 1 39 ? 61.139 8.433 57.462 1.00 21.69 39 VAL A C 1
ATOM 262 O O . VAL A 1 39 ? 60.216 9.238 57.325 1.00 23.42 39 VAL A O 1
ATOM 266 N N . GLY A 1 40 ? 61.411 7.501 56.554 1.00 21.29 40 GLY A N 1
ATOM 267 C CA . GLY A 1 40 ? 60.596 7.384 55.358 1.00 20.26 40 GLY A CA 1
ATOM 268 C C . GLY A 1 40 ? 61.016 8.254 54.185 1.00 20.75 40 GLY A C 1
ATOM 269 O O . GLY A 1 40 ? 60.202 8.566 53.327 1.00 22.32 40 GLY A O 1
ATOM 270 N N . LEU A 1 41 ? 62.280 8.654 54.151 1.00 18.68 41 LEU A N 1
ATOM 271 C CA . LEU A 1 41 ? 62.795 9.473 53.066 1.00 18.48 41 LEU A CA 1
ATOM 272 C C . LEU A 1 41 ? 63.707 8.580 52.235 1.00 17.44 41 LEU A C 1
ATOM 273 O O . LEU A 1 41 ? 64.913 8.491 52.484 1.00 16.79 41 LEU A O 1
ATOM 278 N N . THR A 1 42 ? 63.125 7.914 51.244 1.00 17.72 42 THR A N 1
ATOM 279 C CA . THR A 1 42 ? 63.881 6.993 50.405 1.00 16.62 42 THR A CA 1
ATOM 280 C C . THR A 1 42 ? 64.698 7.623 49.284 1.00 17.71 42 THR A C 1
ATOM 281 O O . THR A 1 42 ? 65.261 6.911 48.452 1.00 15.32 42 THR A O 1
ATOM 285 N N . GLY A 1 43 ? 64.785 8.951 49.262 1.00 16.46 43 GLY A N 1
ATOM 286 C CA . GLY A 1 43 ? 65.570 9.603 48.229 1.00 15.69 43 GLY A CA 1
ATOM 287 C C . GLY A 1 43 ? 67.044 9.245 48.328 1.00 17.24 43 GLY A C 1
ATOM 288 O O . GLY A 1 43 ? 67.748 9.176 47.321 1.00 16.49 43 GLY A O 1
ATOM 289 N N . THR A 1 44 ? 67.517 9.025 49.550 1.00 17.00 44 THR A N 1
ATOM 290 C CA . THR A 1 44 ? 68.911 8.650 49.784 1.00 15.70 44 THR A CA 1
ATOM 291 C C . THR A 1 44 ? 69.039 7.181 49.375 1.00 15.55 44 THR A C 1
ATOM 292 O O . THR A 1 44 ? 68.307 6.329 49.880 1.00 15.09 44 THR A O 1
ATOM 296 N N . LYS A 1 45 ? 69.959 6.896 48.458 1.00 15.81 45 LYS A N 1
ATOM 297 C CA . LYS A 1 45 ? 70.145 5.537 47.950 1.00 16.20 45 LYS A CA 1
ATOM 298 C C . LYS A 1 45 ? 71.394 4.848 48.473 1.00 17.56 45 LYS A C 1
ATOM 299 O O . LYS A 1 45 ? 72.371 5.496 48.848 1.00 16.19 45 LYS A O 1
ATOM 305 N N . ILE A 1 46 ? 71.358 3.518 48.461 1.00 16.33 46 ILE A N 1
ATOM 306 C CA . ILE A 1 46 ? 72.470 2.704 48.928 1.00 18.05 46 ILE A CA 1
ATOM 307 C C . ILE A 1 46 ? 72.990 1.826 47.793 1.00 18.29 46 ILE A C 1
ATOM 308 O O . ILE A 1 46 ? 72.247 1.010 47.246 1.00 16.79 46 ILE A O 1
ATOM 313 N N . GLY A 1 47 ? 74.262 1.991 47.446 1.00 15.94 47 GLY A N 1
ATOM 314 C CA . GLY A 1 47 ? 74.835 1.197 46.376 1.00 18.69 47 GLY A CA 1
ATOM 315 C C . GLY A 1 47 ? 76.021 0.324 46.757 1.00 19.45 47 GLY A C 1
ATOM 316 O O . GLY A 1 47 ? 76.438 -0.522 45.959 1.00 19.70 47 GLY A O 1
ATOM 317 N N . CYS A 1 48 ? 76.577 0.512 47.953 1.00 17.64 48 CYS A N 1
ATOM 318 C CA . CYS A 1 48 ? 77.730 -0.287 48.369 1.00 17.81 48 CYS A CA 1
ATOM 319 C C . CYS A 1 48 ? 77.893 -0.458 49.878 1.00 19.01 48 CYS A C 1
ATOM 320 O O . CYS A 1 48 ? 78.416 -1.476 50.327 1.00 19.03 48 CYS A O 1
ATOM 323 N N . GLU A 1 49 ? 77.469 0.542 50.652 1.00 18.37 49 GLU A N 1
ATOM 324 C CA . GLU A 1 49 ? 77.593 0.506 52.112 1.00 20.10 49 GLU A CA 1
ATOM 325 C C . GLU A 1 49 ? 79.046 0.385 52.578 1.00 20.33 49 GLU A C 1
ATOM 326 O O . GLU A 1 49 ? 79.327 -0.124 53.670 1.00 20.71 49 GLU A O 1
ATOM 332 N N . GLN A 1 50 ? 79.965 0.868 51.745 1.00 19.40 50 GLN A N 1
ATOM 333 C CA . GLN A 1 50 ? 81.396 0.836 52.045 1.00 19.87 50 GLN A CA 1
ATOM 334 C C . GLN A 1 50 ? 82.034 2.213 51.884 1.00 19.18 50 GLN A C 1
ATOM 335 O O . GLN A 1 50 ? 83.251 2.353 51.991 1.00 18.26 50 GLN A O 1
ATOM 341 N N . GLY A 1 51 ? 81.208 3.218 51.605 1.00 18.98 51 GLY A N 1
ATOM 342 C CA . GLY A 1 51 ? 81.705 4.574 51.450 1.00 19.28 51 GLY A CA 1
ATOM 343 C C . GLY A 1 51 ? 82.304 4.912 50.098 1.00 19.37 51 GLY A C 1
ATOM 344 O O . GLY A 1 51 ? 82.729 6.046 49.878 1.00 17.98 51 GLY A O 1
ATOM 345 N N . VAL A 1 52 ? 82.317 3.947 49.181 1.00 16.56 52 VAL A N 1
ATOM 346 C CA . VAL A 1 52 ? 82.911 4.162 47.868 1.00 17.63 52 VAL A CA 1
ATOM 347 C C . VAL A 1 52 ? 82.050 4.800 46.771 1.00 17.76 52 VAL A C 1
ATOM 348 O O . VAL A 1 52 ? 82.492 5.742 46.110 1.00 17.96 52 VAL A O 1
ATOM 352 N N . CYS A 1 53 ? 80.830 4.308 46.575 1.00 15.95 53 CYS A N 1
ATOM 353 C CA . CYS A 1 53 ? 80.005 4.817 45.481 1.00 16.90 53 CYS A CA 1
ATOM 354 C C . CYS A 1 53 ? 79.461 6.231 45.609 1.00 16.10 53 CYS A C 1
ATOM 355 O O . CYS A 1 53 ? 79.263 6.906 44.598 1.00 16.53 53 CYS A O 1
ATOM 358 N N . GLY A 1 54 ? 79.211 6.674 46.836 1.00 14.56 54 GLY A N 1
ATOM 359 C CA . GLY A 1 54 ? 78.708 8.024 47.037 1.00 13.95 54 GLY A CA 1
ATOM 360 C C . GLY A 1 54 ? 77.217 8.209 46.834 1.00 14.42 54 GLY A C 1
ATOM 361 O O . GLY A 1 54 ? 76.710 9.321 46.973 1.00 13.07 54 GLY A O 1
ATOM 362 N N . SER A 1 55 ? 76.496 7.134 46.526 1.00 14.63 55 SER A N 1
ATOM 363 C CA . SER A 1 55 ? 75.056 7.236 46.296 1.00 13.22 55 SER A CA 1
ATOM 364 C C . SER A 1 55 ? 74.246 7.673 47.516 1.00 13.10 55 SER A C 1
ATOM 365 O O . SER A 1 55 ? 73.132 8.172 47.368 1.00 14.20 55 SER A O 1
ATOM 368 N N . CYS A 1 56 ? 74.799 7.469 48.711 1.00 14.85 56 CYS A N 1
ATOM 369 C CA . CYS A 1 56 ? 74.126 7.814 49.965 1.00 13.87 56 CYS A CA 1
ATOM 370 C C . CYS A 1 56 ? 74.602 9.155 50.502 1.00 15.51 56 CYS A C 1
ATOM 371 O O . CYS A 1 56 ? 74.305 9.507 51.643 1.00 14.08 56 CYS A O 1
ATOM 374 N N . THR A 1 57 ? 75.348 9.891 49.692 1.00 15.53 57 THR A N 1
ATOM 375 C CA . THR A 1 57 ? 75.875 11.178 50.128 1.00 16.74 57 THR A CA 1
ATOM 376 C C . THR A 1 57 ? 74.780 12.185 50.450 1.00 17.66 57 THR A C 1
ATOM 377 O O . THR A 1 57 ? 73.883 12.424 49.639 1.00 18.32 57 THR A O 1
ATOM 381 N N . ILE A 1 58 ? 74.849 12.762 51.648 1.00 17.30 58 ILE A N 1
ATOM 382 C CA . ILE A 1 58 ? 73.886 13.770 52.082 1.00 17.15 58 ILE A CA 1
ATOM 383 C C . ILE A 1 58 ? 74.671 14.900 52.737 1.00 15.40 58 ILE A C 1
ATOM 384 O O . ILE A 1 58 ? 75.881 14.803 52.895 1.00 16.40 58 ILE A O 1
ATOM 389 N N . LEU A 1 59 ? 73.995 15.979 53.102 1.00 16.50 59 LEU A N 1
ATOM 390 C CA . LEU A 1 59 ? 74.694 17.079 53.757 1.00 17.40 59 LEU A CA 1
ATOM 391 C C . LEU A 1 59 ? 74.333 17.081 55.235 1.00 17.78 59 LEU A C 1
ATOM 392 O O . LEU A 1 59 ? 73.153 17.050 55.599 1.00 18.17 59 LEU A O 1
ATOM 397 N N . ILE A 1 60 ? 75.356 17.088 56.080 1.00 17.32 60 ILE A N 1
ATOM 398 C CA . ILE A 1 60 ? 75.168 17.131 57.521 1.00 18.73 60 ILE A CA 1
ATOM 399 C C . ILE A 1 60 ? 75.848 18.419 57.980 1.00 18.74 60 ILE A C 1
ATOM 400 O O . ILE A 1 60 ? 77.067 18.583 57.845 1.00 19.01 60 ILE A O 1
ATOM 405 N N . ASP A 1 61 ? 75.038 19.338 58.494 1.00 21.75 61 ASP A N 1
ATOM 406 C CA . ASP A 1 61 ? 75.520 20.641 58.929 1.00 22.89 61 ASP A CA 1
ATOM 407 C C . ASP A 1 61 ? 76.242 21.304 57.765 1.00 23.75 61 ASP A C 1
ATOM 408 O O . ASP A 1 61 ? 77.302 21.905 57.927 1.00 25.18 61 ASP A O 1
ATOM 413 N N . GLY A 1 62 ? 75.654 21.154 56.580 1.00 23.78 62 GLY A N 1
ATOM 414 C CA . GLY A 1 62 ? 76.203 21.743 55.372 1.00 23.49 62 GLY A CA 1
ATOM 415 C C . GLY A 1 62 ? 77.337 21.017 54.677 1.00 23.05 62 GLY A C 1
ATOM 416 O O . GLY A 1 62 ? 77.745 21.421 53.588 1.00 23.64 62 GLY A O 1
ATOM 417 N N . ALA A 1 63 ? 77.840 19.942 55.277 1.00 21.96 63 ALA A N 1
ATOM 418 C CA . ALA A 1 63 ? 78.955 19.213 54.686 1.00 21.51 63 ALA A CA 1
ATOM 419 C C . ALA A 1 63 ? 78.583 17.825 54.170 1.00 21.01 63 ALA A C 1
ATOM 420 O O . ALA A 1 63 ? 77.901 17.062 54.846 1.00 21.33 63 ALA A O 1
ATOM 422 N N . PRO A 1 64 ? 79.039 17.483 52.958 1.00 20.46 64 PRO A N 1
ATOM 423 C CA . PRO A 1 64 ? 78.712 16.159 52.421 1.00 19.35 64 PRO A CA 1
ATOM 424 C C . PRO A 1 64 ? 79.374 15.027 53.212 1.00 18.16 64 PRO A C 1
ATOM 425 O O . PRO A 1 64 ? 80.560 15.089 53.549 1.00 17.75 64 PRO A O 1
ATOM 429 N N . MET A 1 65 ? 78.588 14.000 53.515 1.00 16.92 65 MET A N 1
ATOM 430 C CA . MET A 1 65 ? 79.067 12.838 54.259 1.00 14.85 65 MET A CA 1
ATOM 431 C C . MET A 1 65 ? 78.379 11.575 53.761 1.00 15.43 65 MET A C 1
ATOM 432 O O . MET A 1 65 ? 77.262 11.633 53.246 1.00 13.98 65 MET A O 1
ATOM 437 N N . ARG A 1 66 ? 79.042 10.434 53.922 1.00 15.62 66 ARG A N 1
ATOM 438 C CA . ARG A 1 66 ? 78.452 9.160 53.518 1.00 17.32 66 ARG A CA 1
ATOM 439 C C . ARG A 1 66 ? 77.506 8.739 54.636 1.00 17.71 66 ARG A C 1
ATOM 440 O O . ARG A 1 66 ? 77.949 8.478 55.757 1.00 17.78 66 ARG A O 1
ATOM 448 N N . SER A 1 67 ? 76.207 8.672 54.350 1.00 16.54 67 SER A N 1
ATOM 449 C CA . SER A 1 67 ? 75.257 8.280 55.383 1.00 17.56 67 SER A CA 1
ATOM 450 C C . SER A 1 67 ? 75.336 6.794 55.710 1.00 17.85 67 SER A C 1
ATOM 451 O O . SER A 1 67 ? 74.870 6.370 56.763 1.00 15.99 67 SER A O 1
ATOM 454 N N . CYS A 1 68 ? 75.922 5.998 54.818 1.00 17.26 68 CYS A N 1
ATOM 455 C CA . CYS A 1 68 ? 76.046 4.567 55.094 1.00 18.34 68 CYS A CA 1
ATOM 456 C C . CYS A 1 68 ? 77.195 4.334 56.077 1.00 19.38 68 CYS A C 1
ATOM 457 O O . CYS A 1 68 ? 77.299 3.263 56.683 1.00 17.88 68 CYS A O 1
ATOM 460 N N . LEU A 1 69 ? 78.062 5.338 56.221 1.00 18.77 69 LEU A N 1
ATOM 461 C CA . LEU A 1 69 ? 79.188 5.243 57.141 1.00 19.19 69 LEU A CA 1
ATOM 462 C C . LEU A 1 69 ? 79.024 6.191 58.331 1.00 18.17 69 LEU A C 1
ATOM 463 O O . LEU A 1 69 ? 80.002 6.612 58.953 1.00 16.62 69 LEU A O 1
ATOM 468 N N . THR A 1 70 ? 77.775 6.527 58.625 1.00 17.74 70 THR A N 1
ATOM 469 C CA . THR A 1 70 ? 77.433 7.380 59.758 1.00 17.82 70 THR A CA 1
ATOM 470 C C . THR A 1 70 ? 76.369 6.609 60.525 1.00 17.07 70 THR A C 1
ATOM 471 O O . THR A 1 70 ? 75.379 6.191 59.938 1.00 18.57 70 THR A O 1
ATOM 475 N N . LEU A 1 71 ? 76.561 6.388 61.824 1.00 18.05 71 LEU A N 1
ATOM 476 C CA . LEU A 1 71 ? 75.535 5.672 62.576 1.00 15.93 71 LEU A CA 1
ATOM 477 C C . LEU A 1 71 ? 74.328 6.597 62.659 1.00 17.44 71 LEU A C 1
ATOM 478 O O . LEU A 1 71 ? 74.479 7.821 62.759 1.00 16.72 71 LEU A O 1
ATOM 483 N N . ALA A 1 72 ? 73.131 6.028 62.614 1.00 14.61 72 ALA A N 1
ATOM 484 C CA . ALA A 1 72 ? 71.936 6.846 62.708 1.00 16.51 72 ALA A CA 1
ATOM 485 C C . ALA A 1 72 ? 71.978 7.618 64.025 1.00 17.61 72 ALA A C 1
ATOM 486 O O . ALA A 1 72 ? 71.568 8.777 64.083 1.00 16.88 72 ALA A O 1
ATOM 488 N N . VAL A 1 73 ? 72.483 6.987 65.083 1.00 16.36 73 VAL A N 1
ATOM 489 C CA . VAL A 1 73 ? 72.552 7.669 66.372 1.00 17.87 73 VAL A CA 1
ATOM 490 C C . VAL A 1 73 ? 73.526 8.850 66.362 1.00 18.07 73 VAL A C 1
ATOM 491 O O . VAL A 1 73 ? 73.456 9.720 67.227 1.00 20.04 73 VAL A O 1
ATOM 495 N N . GLN A 1 74 ? 74.421 8.898 65.379 1.00 18.97 74 GLN A N 1
ATOM 496 C CA . GLN A 1 74 ? 75.366 10.009 65.297 1.00 19.30 74 GLN A CA 1
ATOM 497 C C . GLN A 1 74 ? 74.740 11.232 64.638 1.00 18.62 74 GLN A C 1
ATOM 498 O O . GLN A 1 74 ? 75.406 12.244 64.431 1.00 19.84 74 GLN A O 1
ATOM 504 N N . ALA A 1 75 ? 73.451 11.146 64.324 1.00 19.13 75 ALA A N 1
ATOM 505 C CA . ALA A 1 75 ? 72.757 12.272 63.709 1.00 20.25 75 ALA A CA 1
ATOM 506 C C . ALA A 1 75 ? 72.273 13.227 64.796 1.00 20.97 75 ALA A C 1
ATOM 507 O O . ALA A 1 75 ? 71.834 14.343 64.508 1.00 20.27 75 ALA A O 1
ATOM 509 N N . GLU A 1 76 ? 72.356 12.777 66.046 1.00 20.07 76 GLU A N 1
ATOM 510 C CA . GLU A 1 76 ? 71.915 13.579 67.180 1.00 20.94 76 GLU A CA 1
ATOM 511 C C . GLU A 1 76 ? 72.490 14.987 67.147 1.00 19.55 76 GLU A C 1
ATOM 512 O O . GLU A 1 76 ? 73.703 15.174 67.034 1.00 18.15 76 GLU A O 1
ATOM 518 N N . GLY A 1 77 ? 71.606 15.972 67.251 1.00 21.25 77 GLY A N 1
ATOM 519 C CA . GLY A 1 77 ? 72.034 17.361 67.256 1.00 23.04 77 GLY A CA 1
ATOM 520 C C . GLY A 1 77 ? 72.528 17.911 65.934 1.00 24.49 77 GLY A C 1
ATOM 521 O O . GLY A 1 77 ? 73.071 19.018 65.890 1.00 25.48 77 GLY A O 1
ATOM 522 N N . CYS A 1 78 ? 72.341 17.159 64.854 1.00 22.74 78 CYS A N 1
ATOM 523 C CA . CYS A 1 78 ? 72.791 17.604 63.539 1.00 23.79 78 CYS A CA 1
ATOM 524 C C . CYS A 1 78 ? 71.654 18.084 62.644 1.00 23.44 78 CYS A C 1
ATOM 525 O O . CYS A 1 78 ? 70.486 17.755 62.864 1.00 23.13 78 CYS A O 1
ATOM 528 N N . SER A 1 79 ? 72.011 18.878 61.639 1.00 22.05 79 SER A N 1
ATOM 529 C CA . SER A 1 79 ? 71.051 19.385 60.672 1.00 22.85 79 SER A CA 1
ATOM 530 C C . SER A 1 79 ? 71.328 18.624 59.377 1.00 22.10 79 SER A C 1
ATOM 531 O O . SER A 1 79 ? 72.379 18.788 58.758 1.00 21.83 79 SER A O 1
ATOM 534 N N . ILE A 1 80 ? 70.376 17.788 58.981 1.00 22.60 80 ILE A N 1
ATOM 535 C CA . ILE A 1 80 ? 70.513 16.956 57.789 1.00 20.97 80 ILE A CA 1
ATOM 536 C C . ILE A 1 80 ? 69.692 17.438 56.600 1.00 20.73 80 ILE A C 1
ATOM 537 O O . ILE A 1 80 ? 68.544 17.859 56.750 1.00 20.51 80 ILE A O 1
ATOM 542 N N . GLU A 1 81 ? 70.292 17.360 55.415 1.00 19.91 81 GLU A N 1
ATOM 543 C CA . GLU A 1 81 ? 69.630 17.758 54.183 1.00 20.48 81 GLU A CA 1
ATOM 544 C C . GLU A 1 81 ? 69.670 16.603 53.191 1.00 18.69 81 GLU A C 1
ATOM 545 O O . GLU A 1 81 ? 70.747 16.181 52.774 1.00 18.84 81 GLU A O 1
ATOM 551 N N . THR A 1 82 ? 68.501 16.085 52.824 1.00 17.59 82 THR A N 1
ATOM 552 C CA . THR A 1 82 ? 68.434 14.999 51.850 1.00 17.72 82 THR A CA 1
ATOM 553 C C . THR A 1 82 ? 67.906 15.589 50.542 1.00 18.83 82 THR A C 1
ATOM 554 O O . THR A 1 82 ? 67.458 16.743 50.504 1.00 17.49 82 THR A O 1
ATOM 558 N N . VAL A 1 83 ? 67.959 14.806 49.471 1.00 16.85 83 VAL A N 1
ATOM 559 C CA . VAL A 1 83 ? 67.503 15.284 48.174 1.00 17.69 83 VAL A CA 1
ATOM 560 C C . VAL A 1 83 ? 66.054 15.777 48.192 1.00 18.32 83 VAL A C 1
ATOM 561 O O . VAL A 1 83 ? 65.700 16.690 47.443 1.00 18.47 83 VAL A O 1
ATOM 565 N N . GLU A 1 84 ? 65.223 15.192 49.050 1.00 16.80 84 GLU A N 1
ATOM 566 C CA . GLU A 1 84 ? 63.819 15.594 49.129 1.00 18.75 84 GLU A CA 1
ATOM 567 C C . GLU A 1 84 ? 63.645 17.067 49.497 1.00 20.38 84 GLU A C 1
ATOM 568 O O . GLU A 1 84 ? 62.616 17.675 49.188 1.00 19.20 84 GLU A O 1
ATOM 574 N N . GLY A 1 85 ? 64.646 17.632 50.165 1.00 20.86 85 GLY A N 1
ATOM 575 C CA . GLY A 1 85 ? 64.549 19.018 50.586 1.00 22.88 85 GLY A CA 1
ATOM 576 C C . GLY A 1 85 ? 64.971 20.050 49.562 1.00 23.58 85 GLY A C 1
ATOM 577 O O . GLY A 1 85 ? 64.786 21.247 49.784 1.00 23.59 85 GLY A O 1
ATOM 578 N N . LEU A 1 86 ? 65.522 19.603 48.439 1.00 21.58 86 LEU A N 1
ATOM 579 C CA . LEU A 1 86 ? 65.997 20.519 47.405 1.00 24.63 86 LEU A CA 1
ATOM 580 C C . LEU A 1 86 ? 64.948 21.389 46.725 1.00 25.40 86 LEU A C 1
ATOM 581 O O . LEU A 1 86 ? 65.067 22.614 46.716 1.00 26.68 86 LEU A O 1
ATOM 586 N N . SER A 1 87 ? 63.935 20.763 46.139 1.00 25.23 87 SER A N 1
ATOM 587 C CA . SER A 1 87 ? 62.900 21.513 45.441 1.00 28.02 87 SER A CA 1
ATOM 588 C C . SER A 1 87 ? 62.130 22.429 46.383 1.00 29.41 87 SER A C 1
ATOM 589 O O . SER A 1 87 ? 62.020 22.166 47.581 1.00 28.99 87 SER A O 1
ATOM 592 N N . GLN A 1 88 ? 61.598 23.510 45.828 1.00 31.31 88 GLN A N 1
ATOM 593 C CA . GLN A 1 88 ? 60.827 24.471 46.609 1.00 32.37 88 GLN A CA 1
ATOM 594 C C . GLN A 1 88 ? 59.547 24.785 45.841 1.00 31.82 88 GLN A C 1
ATOM 595 O O . GLN A 1 88 ? 59.595 25.159 44.669 1.00 31.27 88 GLN A O 1
ATOM 601 N N . GLY A 1 89 ? 58.404 24.607 46.494 1.00 32.34 89 GLY A N 1
ATOM 602 C CA . GLY A 1 89 ? 57.135 24.902 45.852 1.00 32.14 89 GLY A CA 1
ATOM 603 C C . GLY A 1 89 ? 56.823 24.109 44.595 1.00 32.10 89 GLY A C 1
ATOM 604 O O . GLY A 1 89 ? 56.328 24.664 43.608 1.00 33.63 89 GLY A O 1
ATOM 605 N N . GLU A 1 90 ? 57.112 22.814 44.631 1.00 28.56 90 GLU A N 1
ATOM 606 C CA . GLU A 1 90 ? 56.849 21.922 43.510 1.00 26.71 90 GLU A CA 1
ATOM 607 C C . GLU A 1 90 ? 57.456 22.374 42.187 1.00 25.61 90 GLU A C 1
ATOM 608 O O . GLU A 1 90 ? 56.793 22.386 41.151 1.00 26.07 90 GLU A O 1
ATOM 614 N N . LYS A 1 91 ? 58.730 22.747 42.236 1.00 25.31 91 LYS A N 1
ATOM 615 C CA . LYS A 1 91 ? 59.463 23.170 41.050 1.00 23.36 91 LYS A CA 1
ATOM 616 C C . LYS A 1 91 ? 60.916 22.786 41.281 1.00 21.37 91 LYS A C 1
ATOM 617 O O . LYS A 1 91 ? 61.422 22.893 42.396 1.00 21.78 91 LYS A O 1
ATOM 623 N N . LEU A 1 92 ? 61.579 22.307 40.239 1.00 21.12 92 LEU A N 1
ATOM 624 C CA . LEU A 1 92 ? 62.979 21.938 40.358 1.00 20.58 92 LEU A CA 1
ATOM 625 C C . LEU A 1 92 ? 63.764 23.222 40.562 1.00 22.61 92 LEU A C 1
ATOM 626 O O . LEU A 1 92 ? 63.395 24.257 40.011 1.00 21.24 92 LEU A O 1
ATOM 631 N N . ASN A 1 93 ? 64.830 23.180 41.355 1.00 23.33 93 ASN A N 1
ATOM 632 C CA . ASN A 1 93 ? 65.610 24.398 41.526 1.00 23.24 93 ASN A CA 1
ATOM 633 C C . ASN A 1 93 ? 66.612 24.461 40.383 1.00 22.34 93 ASN A C 1
ATOM 634 O O . ASN A 1 93 ? 66.665 23.549 39.552 1.00 21.71 93 ASN A O 1
ATOM 639 N N . ALA A 1 94 ? 67.393 25.531 40.322 1.00 21.22 94 ALA A N 1
ATOM 640 C CA . ALA A 1 94 ? 68.344 25.707 39.232 1.00 19.99 94 ALA A CA 1
ATOM 641 C C . ALA A 1 94 ? 69.236 24.499 38.957 1.00 19.38 94 ALA A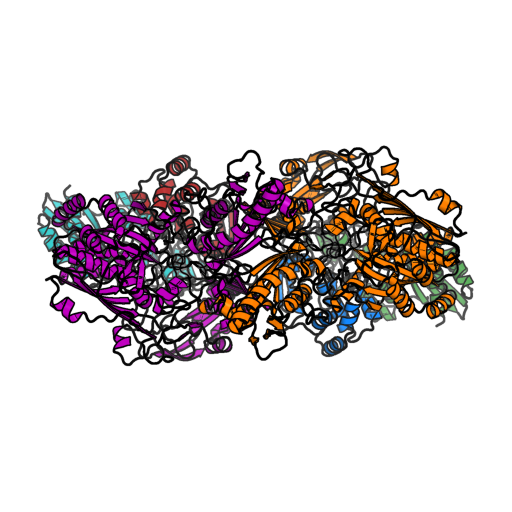 C 1
ATOM 642 O O . ALA A 1 94 ? 69.401 24.099 37.803 1.00 18.06 94 ALA A O 1
ATOM 644 N N . LEU A 1 95 ? 69.816 23.929 40.007 1.00 17.34 95 LEU A N 1
ATOM 645 C CA . LEU A 1 95 ? 70.702 22.776 39.848 1.00 18.56 95 LEU A CA 1
ATOM 646 C C . LEU A 1 95 ? 69.965 21.577 39.258 1.00 17.09 95 LEU A C 1
ATOM 647 O O . LEU A 1 95 ? 70.438 20.968 38.301 1.00 18.38 95 LEU A O 1
ATOM 652 N N . GLN A 1 96 ? 68.811 21.245 39.832 1.00 18.89 96 GLN A N 1
ATOM 653 C CA . GLN A 1 96 ? 68.007 20.118 39.359 1.00 18.50 96 GLN A CA 1
ATOM 654 C C . GLN A 1 96 ? 67.577 20.331 37.917 1.00 18.88 96 GLN A C 1
ATOM 655 O O . GLN A 1 96 ? 67.711 19.440 37.076 1.00 16.13 96 GLN A O 1
ATOM 661 N N . ASP A 1 97 ? 67.059 21.520 37.630 1.00 17.42 97 ASP A N 1
ATOM 662 C CA . ASP A 1 97 ? 66.618 21.831 36.280 1.00 18.43 97 ASP A CA 1
ATOM 663 C C . ASP A 1 97 ? 67.768 21.708 35.293 1.00 17.39 97 ASP A C 1
ATOM 664 O O . ASP A 1 97 ? 67.577 21.267 34.155 1.00 17.29 97 ASP A O 1
ATOM 669 N N . SER A 1 98 ? 68.966 22.090 35.728 1.00 15.46 98 SER A N 1
ATOM 670 C CA . SER A 1 98 ? 70.137 21.999 34.872 1.00 15.98 98 SER A CA 1
ATOM 671 C C . SER A 1 98 ? 70.459 20.532 34.571 1.00 16.16 98 SER A C 1
ATOM 672 O O . SER A 1 98 ? 70.784 20.180 33.435 1.00 15.48 98 SER A O 1
ATOM 675 N N . PHE A 1 99 ? 70.384 19.682 35.590 1.00 16.20 99 PHE A N 1
ATOM 676 C CA . PHE A 1 99 ? 70.644 18.252 35.394 1.00 16.87 99 PHE A CA 1
ATOM 677 C C . PHE A 1 99 ? 69.712 17.723 34.300 1.00 17.58 99 PHE A C 1
ATOM 678 O O . PHE A 1 99 ? 70.124 16.951 33.430 1.00 16.60 99 PHE A O 1
ATOM 686 N N . ARG A 1 100 ? 68.453 18.152 34.351 1.00 17.41 100 ARG A N 1
ATOM 687 C CA . ARG A 1 100 ? 67.455 17.723 33.384 1.00 18.89 100 ARG A CA 1
ATOM 688 C C . ARG A 1 100 ? 67.748 18.254 31.981 1.00 19.41 100 ARG A C 1
ATOM 689 O O . ARG A 1 100 ? 67.727 17.498 31.008 1.00 18.77 100 ARG A O 1
ATOM 697 N N . ARG A 1 101 ? 68.017 19.553 31.879 1.00 19.25 101 ARG A N 1
ATOM 698 C CA . ARG A 1 101 ? 68.306 20.164 30.583 1.00 19.02 101 ARG A CA 1
ATOM 699 C C . ARG A 1 101 ? 69.529 19.559 29.900 1.00 18.15 101 ARG A C 1
ATOM 700 O O . ARG A 1 101 ? 69.566 19.445 28.674 1.00 17.86 101 ARG A O 1
ATOM 708 N N . HIS A 1 102 ? 70.526 19.165 30.686 1.00 16.81 102 HIS A N 1
ATOM 709 C CA . HIS A 1 102 ? 71.742 18.587 30.125 1.00 16.14 102 HIS A CA 1
ATOM 710 C C . HIS A 1 102 ? 71.747 17.063 30.089 1.00 15.59 102 HIS A C 1
ATOM 711 O O . HIS A 1 102 ? 72.748 16.461 29.707 1.00 16.17 102 HIS A O 1
ATOM 718 N N . HIS A 1 103 ? 70.637 16.450 30.477 1.00 16.14 103 HIS A N 1
ATOM 719 C CA . HIS A 1 103 ? 70.544 14.987 30.501 1.00 14.89 103 HIS A CA 1
ATOM 720 C C . HIS A 1 103 ? 71.703 14.445 31.341 1.00 14.24 103 HIS A C 1
ATOM 721 O O . HIS A 1 103 ? 72.555 13.694 30.859 1.00 16.64 103 HIS A O 1
ATOM 728 N N . ALA A 1 104 ? 71.722 14.844 32.609 1.00 14.69 104 ALA A N 1
ATOM 729 C CA . ALA A 1 104 ? 72.765 14.442 33.549 1.00 16.76 104 ALA A CA 1
ATOM 730 C C . ALA A 1 104 ? 72.404 13.189 34.353 1.00 15.57 104 ALA A C 1
ATOM 731 O O . ALA A 1 104 ? 73.099 12.835 35.299 1.00 17.37 104 ALA A O 1
ATOM 733 N N . LEU A 1 105 ? 71.303 12.540 33.996 1.00 16.01 105 LEU A N 1
ATOM 734 C CA . LEU A 1 105 ? 70.901 11.309 34.675 1.00 15.77 105 LEU A CA 1
ATOM 735 C C . LEU A 1 105 ? 70.145 10.385 33.712 1.00 15.71 105 LEU A C 1
ATOM 736 O O . LEU A 1 105 ? 69.534 10.829 32.750 1.00 16.45 105 LEU A O 1
ATOM 741 N N . GLN A 1 106 ? 70.209 9.094 34.006 1.00 14.31 106 GLN A N 1
ATOM 742 C CA . GLN A 1 106 ? 69.552 8.068 33.234 1.00 14.29 106 GLN A CA 1
ATOM 743 C C . GLN A 1 106 ? 68.703 7.197 34.164 1.00 12.58 106 GLN A C 1
ATOM 744 O O . GLN A 1 106 ? 67.481 7.401 34.283 1.00 13.52 106 GLN A O 1
ATOM 750 N N . CYS A 1 107 ? 69.340 6.243 34.832 1.00 12.75 107 CYS A N 1
ATOM 751 C CA . CYS A 1 107 ? 68.566 5.402 35.739 1.00 14.17 107 CYS A CA 1
ATOM 752 C C . CYS A 1 107 ? 68.218 6.251 36.967 1.00 13.62 107 CYS A C 1
ATOM 753 O O . CYS A 1 107 ? 67.229 6.002 37.648 1.00 13.37 107 CYS A O 1
ATOM 756 N N . GLY A 1 108 ? 69.053 7.257 37.220 1.00 12.70 108 GLY A N 1
ATOM 757 C CA . GLY A 1 108 ? 68.824 8.167 38.337 1.00 14.27 108 GLY A CA 1
ATOM 758 C C . GLY A 1 108 ? 69.219 7.728 39.740 1.00 14.39 108 GLY A C 1
ATOM 759 O O . GLY A 1 108 ? 68.989 8.452 40.722 1.00 14.21 108 GLY A O 1
ATOM 760 N N . PHE A 1 109 ? 69.840 6.561 39.852 1.00 14.54 109 PHE A N 1
ATOM 761 C CA . PHE A 1 109 ? 70.213 6.048 41.165 1.00 14.87 109 PHE A CA 1
ATOM 762 C C . PHE A 1 109 ? 71.320 6.832 41.873 1.00 14.47 109 PHE A C 1
ATOM 763 O O . PHE A 1 109 ? 71.323 6.941 43.098 1.00 14.73 109 PHE A O 1
ATOM 771 N N . CYS A 1 110 ? 72.245 7.391 41.103 1.00 14.52 110 CYS A N 1
ATOM 772 C CA . CYS A 1 110 ? 73.366 8.149 41.663 1.00 14.84 110 CYS A CA 1
ATOM 773 C C . CYS A 1 110 ? 73.033 9.623 41.848 1.00 15.08 110 CYS A C 1
ATOM 774 O O . CYS A 1 110 ? 73.795 10.362 42.465 1.00 13.86 110 CYS A O 1
ATOM 777 N N . THR A 1 111 ? 71.892 10.035 41.314 1.00 14.67 111 THR A N 1
ATOM 778 C CA . THR A 1 111 ? 71.507 11.439 41.328 1.00 16.12 111 THR A CA 1
ATOM 779 C C . THR A 1 111 ? 71.439 12.147 42.678 1.00 15.72 111 THR A C 1
ATOM 780 O O . THR A 1 111 ? 71.973 13.246 42.814 1.00 16.61 111 THR A O 1
ATOM 784 N N . ALA A 1 112 ? 70.802 11.541 43.672 1.00 14.96 112 ALA A N 1
ATOM 785 C CA . ALA A 1 112 ? 70.733 12.174 44.991 1.00 15.03 112 ALA A CA 1
ATOM 786 C C . ALA A 1 112 ? 72.145 12.502 45.503 1.00 15.92 112 ALA A C 1
ATOM 787 O O . ALA A 1 112 ? 72.412 13.620 45.965 1.00 15.95 112 ALA A O 1
ATOM 789 N N . GLY A 1 113 ? 73.053 11.535 45.408 1.00 14.13 113 GLY A N 1
ATOM 790 C CA . GLY A 1 113 ? 74.422 11.748 45.851 1.00 14.50 113 GLY A CA 1
ATOM 791 C C . GLY A 1 113 ? 75.156 12.793 45.025 1.00 15.61 113 GLY A C 1
ATOM 792 O O . GLY A 1 113 ? 75.928 13.591 45.567 1.00 16.35 113 GLY A O 1
ATOM 793 N N . MET A 1 114 ? 74.925 12.786 43.713 1.00 15.11 114 MET A N 1
ATOM 794 C CA . MET A 1 114 ? 75.548 13.753 42.816 1.00 13.70 114 MET A CA 1
ATOM 795 C C . MET A 1 114 ? 75.166 15.170 43.234 1.00 15.36 114 MET A C 1
ATOM 796 O O . MET A 1 114 ? 76.020 16.046 43.336 1.00 16.10 114 MET A O 1
ATOM 801 N N . LEU A 1 115 ? 73.876 15.382 43.472 1.00 14.10 115 LEU A N 1
ATOM 802 C CA . LEU A 1 115 ? 73.366 16.693 43.865 1.00 16.51 115 LEU A CA 1
ATOM 803 C C . LEU A 1 115 ? 73.966 17.204 45.174 1.00 17.65 115 LEU A C 1
ATOM 804 O O . LEU A 1 115 ? 74.281 18.396 45.299 1.00 16.01 115 LEU A O 1
ATOM 809 N N . ALA A 1 116 ? 74.128 16.306 46.144 1.00 15.88 116 ALA A N 1
ATOM 810 C CA . ALA A 1 116 ? 74.697 16.676 47.436 1.00 16.52 116 ALA A CA 1
ATOM 811 C C . ALA A 1 116 ? 76.116 17.211 47.242 1.00 17.44 116 ALA A C 1
ATOM 812 O O . ALA A 1 116 ? 76.456 18.302 47.712 1.00 15.99 116 ALA A O 1
ATOM 814 N N . THR A 1 117 ? 76.945 16.455 46.534 1.00 17.59 117 THR A N 1
ATOM 815 C CA . THR A 1 117 ? 78.316 16.883 46.303 1.00 16.90 117 THR A CA 1
ATOM 816 C C . THR A 1 117 ? 78.347 18.167 45.471 1.00 18.09 117 THR A C 1
ATOM 817 O O . THR A 1 117 ? 79.113 19.085 45.769 1.00 17.04 117 THR A O 1
ATOM 821 N N . ALA A 1 118 ? 77.505 18.241 44.445 1.00 18.31 118 ALA A N 1
ATOM 822 C CA . ALA A 1 118 ? 77.473 19.430 43.594 1.00 18.82 118 ALA A CA 1
ATOM 823 C C . ALA A 1 118 ? 77.105 20.680 44.397 1.00 20.44 118 ALA A C 1
ATOM 824 O O . ALA A 1 118 ? 77.708 21.743 44.212 1.00 19.99 118 ALA A O 1
ATOM 826 N N . ARG A 1 119 ? 76.125 20.559 45.287 1.00 20.60 119 ARG A N 1
ATOM 827 C CA . ARG A 1 119 ? 75.717 21.703 46.099 1.00 23.63 119 ARG A CA 1
ATOM 828 C C . ARG A 1 119 ? 76.898 22.199 46.920 1.00 23.94 119 ARG A C 1
ATOM 829 O O . ARG A 1 119 ? 77.148 23.401 47.008 1.00 22.70 119 ARG A O 1
ATOM 837 N N . SER A 1 120 ? 77.625 21.263 47.521 1.00 23.88 120 SER A N 1
ATOM 838 C CA . SER A 1 120 ? 78.785 21.604 48.334 1.00 25.24 120 SER A CA 1
ATOM 839 C C . SER A 1 120 ? 79.819 22.377 47.524 1.00 24.73 120 SER A C 1
ATOM 840 O O . SER A 1 120 ? 80.378 23.364 47.997 1.00 24.50 120 SER A O 1
ATOM 843 N N . ILE A 1 121 ? 80.074 21.913 46.304 1.00 23.75 121 ILE A N 1
ATOM 844 C CA . ILE A 1 121 ? 81.031 22.548 45.403 1.00 23.85 121 ILE A CA 1
ATOM 845 C C . ILE A 1 121 ? 80.612 23.983 45.092 1.00 22.81 121 ILE A C 1
ATOM 846 O O . ILE A 1 121 ? 81.411 24.919 45.195 1.00 23.58 121 ILE A O 1
ATOM 851 N N . LEU A 1 122 ? 79.349 24.138 44.710 1.00 21.35 122 LEU A N 1
ATOM 852 C CA . LEU A 1 122 ? 78.798 25.434 44.341 1.00 21.76 122 LEU A CA 1
ATOM 853 C C . LEU A 1 122 ? 78.725 26.408 45.500 1.00 22.63 122 LEU A C 1
ATOM 854 O O . LEU A 1 122 ? 78.720 27.623 45.293 1.00 22.76 122 LEU A O 1
ATOM 859 N N . ALA A 1 123 ? 78.663 25.877 46.716 1.00 22.73 123 ALA A N 1
ATOM 860 C CA . ALA A 1 123 ? 78.604 26.721 47.900 1.00 25.79 123 ALA A CA 1
ATOM 861 C C . ALA A 1 123 ? 79.919 27.476 48.063 1.00 27.40 123 ALA A C 1
ATOM 862 O O . ALA A 1 123 ? 79.926 28.654 48.417 1.00 28.52 123 ALA A O 1
ATOM 864 N N . GLU A 1 124 ? 81.032 26.794 47.804 1.00 28.54 124 GLU A N 1
ATOM 865 C CA . GLU A 1 124 ? 82.345 27.419 47.932 1.00 30.13 124 GLU A CA 1
ATOM 866 C C . GLU A 1 124 ? 82.758 28.195 46.687 1.00 29.79 124 GLU A C 1
ATOM 867 O O . GLU A 1 124 ? 83.456 29.203 46.779 1.00 30.59 124 GLU A O 1
ATOM 873 N N . ASN A 1 125 ? 82.331 27.714 45.525 1.00 28.13 125 ASN A N 1
ATOM 874 C CA . ASN A 1 125 ? 82.673 28.346 44.259 1.00 27.60 125 ASN A CA 1
ATOM 875 C C . ASN A 1 125 ? 81.500 28.204 43.292 1.00 26.46 125 ASN A C 1
ATOM 876 O O . ASN A 1 125 ? 81.224 27.114 42.795 1.00 25.99 125 ASN A O 1
ATOM 881 N N . PRO A 1 126 ? 80.796 29.315 43.014 1.00 25.33 126 PRO A N 1
ATOM 882 C CA . PRO A 1 126 ? 79.635 29.389 42.121 1.00 23.97 126 PRO A CA 1
ATOM 883 C C . PRO A 1 126 ? 79.919 28.982 40.678 1.00 23.04 126 PRO A C 1
ATOM 884 O O . PRO A 1 126 ? 79.034 28.483 39.978 1.00 20.84 126 PRO A O 1
ATOM 888 N N . ALA A 1 127 ? 81.151 29.215 40.237 1.00 22.44 127 ALA A N 1
ATOM 889 C CA . ALA A 1 127 ? 81.552 28.896 38.872 1.00 22.74 127 ALA A CA 1
ATOM 890 C C . ALA A 1 127 ? 82.849 28.097 38.843 1.00 23.33 127 ALA A C 1
ATOM 891 O O . ALA A 1 127 ? 83.894 28.595 38.411 1.00 23.49 127 ALA A O 1
ATOM 893 N N . PRO A 1 128 ? 82.806 26.843 39.313 1.00 22.13 128 PRO A N 1
ATOM 894 C CA . PRO A 1 128 ? 84.018 26.024 39.309 1.00 20.52 128 PRO A CA 1
ATOM 895 C C . PRO A 1 128 ? 84.383 25.653 37.878 1.00 19.54 128 PRO A C 1
ATOM 896 O O . PRO A 1 128 ? 83.525 25.646 37.003 1.00 21.03 128 PRO A O 1
ATOM 900 N N . SER A 1 129 ? 85.656 25.366 37.637 1.00 20.17 129 SER A N 1
ATOM 901 C CA . SER A 1 129 ? 86.101 24.975 36.306 1.00 20.27 129 SER A CA 1
ATOM 902 C C . SER A 1 129 ? 85.670 23.526 36.093 1.00 21.10 129 SER A C 1
ATOM 903 O O . SER A 1 129 ? 85.369 22.819 37.053 1.00 18.43 129 SER A O 1
ATOM 906 N N . ARG A 1 130 ? 85.636 23.078 34.844 1.00 19.79 130 ARG A N 1
ATOM 907 C CA . ARG A 1 130 ? 85.248 21.698 34.582 1.00 20.41 130 ARG A CA 1
ATOM 908 C C . ARG A 1 130 ? 86.199 20.754 35.318 1.00 19.70 130 ARG A C 1
ATOM 909 O O . ARG A 1 130 ? 85.768 19.751 35.883 1.00 21.85 130 ARG A O 1
ATOM 917 N N . ASP A 1 131 ? 87.491 21.081 35.318 1.00 20.99 131 ASP A N 1
ATOM 918 C CA . ASP A 1 131 ? 88.486 20.250 35.995 1.00 21.86 131 ASP A CA 1
ATOM 919 C C . ASP A 1 131 ? 88.240 20.176 37.493 1.00 21.80 131 ASP A C 1
ATOM 920 O O . ASP A 1 131 ? 88.392 19.117 38.098 1.00 21.28 131 ASP A O 1
ATOM 925 N N . GLU A 1 132 ? 87.869 21.305 38.087 1.00 21.67 132 GLU A N 1
ATOM 926 C CA . GLU A 1 132 ? 87.594 21.355 39.514 1.00 21.69 132 GLU A CA 1
ATOM 927 C C . GLU A 1 132 ? 86.379 20.486 39.835 1.00 21.26 132 GLU A C 1
ATOM 928 O O . GLU A 1 132 ? 86.364 19.766 40.837 1.00 21.09 132 GLU A O 1
ATOM 934 N N . VAL A 1 133 ? 85.364 20.549 38.980 1.00 20.52 133 VAL A N 1
ATOM 935 C CA . VAL A 1 133 ? 84.166 19.751 39.198 1.00 21.20 133 VAL A CA 1
ATOM 936 C C . VAL A 1 133 ? 84.496 18.262 39.077 1.00 20.82 133 VAL A C 1
ATOM 937 O O . VAL A 1 133 ? 84.106 17.468 39.931 1.00 19.66 133 VAL A O 1
ATOM 941 N N . ARG A 1 134 ? 85.223 17.882 38.032 1.00 20.80 134 ARG A N 1
ATOM 942 C CA . ARG A 1 134 ? 85.579 16.476 37.860 1.00 20.90 134 ARG A CA 1
ATOM 943 C C . ARG A 1 134 ? 86.371 15.970 39.064 1.00 21.44 134 ARG A C 1
ATOM 944 O O . ARG A 1 134 ? 86.202 14.828 39.492 1.00 19.51 134 ARG A O 1
ATOM 952 N N . GLU A 1 135 ? 87.219 16.833 39.618 1.00 22.00 135 GLU A N 1
ATOM 953 C CA . GLU A 1 135 ? 88.034 16.483 40.775 1.00 23.78 135 GLU A CA 1
ATOM 954 C C . GLU A 1 135 ? 87.197 16.234 42.018 1.00 21.94 135 GLU A C 1
ATOM 955 O O . GLU A 1 135 ? 87.348 15.211 42.687 1.00 23.54 135 GLU A O 1
ATOM 961 N N . VAL A 1 136 ? 86.312 17.169 42.336 1.00 20.49 136 VAL A N 1
ATOM 962 C CA . VAL A 1 136 ? 85.478 17.021 43.519 1.00 20.88 136 VAL A CA 1
ATOM 963 C C . VAL A 1 136 ? 84.400 15.951 43.354 1.00 21.62 136 VAL A C 1
ATOM 964 O O . VAL A 1 136 ? 84.028 15.288 44.321 1.00 19.86 136 VAL A O 1
ATOM 968 N N . MET A 1 137 ? 83.911 15.767 42.129 1.00 20.93 137 MET A N 1
ATOM 969 C CA . MET A 1 137 ? 82.869 14.771 41.878 1.00 20.37 137 MET A CA 1
ATOM 970 C C . MET A 1 137 ? 83.442 13.361 41.705 1.00 19.15 137 MET A C 1
ATOM 971 O O . MET A 1 137 ? 82.686 12.403 41.544 1.00 21.17 137 MET A O 1
ATOM 976 N N . SER A 1 138 ? 84.765 13.227 41.760 1.00 18.92 138 SER A N 1
ATOM 977 C CA . SER A 1 138 ? 85.409 11.925 41.566 1.00 20.45 138 SER A CA 1
ATOM 978 C C . SER A 1 138 ? 85.037 10.873 42.607 1.00 20.94 138 SER A C 1
ATOM 979 O O . SER A 1 138 ? 85.374 9.697 42.453 1.00 23.57 138 SER A O 1
ATOM 982 N N . GLY A 1 139 ? 84.347 11.296 43.661 1.00 20.06 139 GLY A N 1
ATOM 983 C CA . GLY A 1 139 ? 83.930 10.374 44.701 1.00 18.71 139 GLY A CA 1
ATOM 984 C C . GLY A 1 139 ? 82.487 9.923 44.542 1.00 18.44 139 GLY A C 1
ATOM 985 O O . GLY A 1 139 ? 81.938 9.252 45.418 1.00 19.45 139 GLY A O 1
ATOM 986 N N . ASN A 1 140 ? 81.860 10.303 43.431 1.00 17.15 140 ASN A N 1
ATOM 987 C CA . ASN A 1 140 ? 80.480 9.910 43.158 1.00 16.54 140 ASN A CA 1
ATOM 988 C C . ASN A 1 140 ? 80.457 9.085 41.875 1.00 17.70 140 ASN A C 1
ATOM 989 O O . ASN A 1 140 ? 80.783 9.584 40.797 1.00 18.37 140 ASN A O 1
ATOM 994 N N . LEU A 1 141 ? 80.071 7.821 41.996 1.00 15.21 141 LEU A N 1
ATOM 995 C CA . LEU A 1 141 ? 80.041 6.934 40.843 1.00 16.63 141 LEU A CA 1
ATOM 996 C C . LEU A 1 141 ? 78.720 6.907 40.092 1.00 15.17 141 LEU A C 1
ATOM 997 O O . LEU A 1 141 ? 77.642 6.908 40.689 1.00 16.22 141 LEU A O 1
ATOM 1002 N N . CYS A 1 142 ? 78.822 6.887 38.766 1.00 16.77 142 CYS A N 1
ATOM 1003 C CA . CYS A 1 142 ? 77.661 6.813 37.891 1.00 15.28 142 CYS A CA 1
ATOM 1004 C C . CYS A 1 142 ? 78.017 5.766 36.841 1.00 13.68 142 CYS A C 1
ATOM 1005 O O . CYS A 1 142 ? 79.083 5.829 36.232 1.00 12.54 142 CYS A O 1
ATOM 1008 N N . ARG A 1 143 ? 77.127 4.801 36.649 1.00 15.31 143 ARG A N 1
ATOM 1009 C CA . ARG A 1 143 ? 77.358 3.730 35.686 1.00 15.15 143 ARG A CA 1
ATOM 1010 C C . ARG A 1 143 ? 76.633 3.954 34.359 1.00 16.78 143 ARG A C 1
ATOM 1011 O O . ARG A 1 143 ? 76.870 3.228 33.390 1.00 17.28 143 ARG A O 1
ATOM 1019 N N . CYS A 1 144 ? 75.769 4.965 34.315 1.00 16.16 144 CYS A N 1
ATOM 1020 C CA . CYS A 1 144 ? 74.962 5.252 33.128 1.00 17.18 144 CYS A CA 1
ATOM 1021 C C . CYS A 1 144 ? 75.385 6.330 32.147 1.00 17.27 144 CYS A C 1
ATOM 1022 O O . CYS A 1 144 ? 75.348 6.122 30.934 1.00 13.59 144 CYS A O 1
ATOM 1025 N N . THR A 1 145 ? 75.753 7.488 32.686 1.00 16.73 145 THR A N 1
ATOM 1026 C CA . THR A 1 145 ? 76.025 8.677 31.877 1.00 16.13 145 THR A CA 1
ATOM 1027 C C . THR A 1 145 ? 77.362 8.998 31.243 1.00 14.84 145 THR A C 1
ATOM 1028 O O . THR A 1 145 ? 77.403 9.749 30.263 1.00 15.74 145 THR A O 1
ATOM 1032 N N . GLY A 1 146 ? 78.453 8.470 31.776 1.00 13.89 146 GLY A N 1
ATOM 1033 C CA . GLY A 1 146 ? 79.745 8.812 31.213 1.00 14.93 146 GLY A CA 1
ATOM 1034 C C . GLY A 1 146 ? 80.234 10.143 31.778 1.00 15.93 146 GLY A C 1
ATOM 1035 O O . GLY A 1 146 ? 81.229 10.693 31.316 1.00 16.92 146 GLY A O 1
ATOM 1036 N N . TYR A 1 147 ? 79.500 10.668 32.756 1.00 15.39 147 TYR A N 1
ATOM 1037 C CA . TYR A 1 147 ? 79.845 11.905 33.475 1.00 15.46 147 TYR A CA 1
ATOM 1038 C C . TYR A 1 147 ? 79.869 13.260 32.779 1.00 16.72 147 TYR A C 1
ATOM 1039 O O . TYR A 1 147 ? 79.635 14.278 33.434 1.00 16.10 147 TYR A O 1
ATOM 1048 N N . GLU A 1 148 ? 80.164 13.302 31.484 1.00 15.99 148 GLU A N 1
ATOM 1049 C CA . GLU A 1 148 ? 80.261 14.597 30.818 1.00 17.30 148 GLU A CA 1
ATOM 1050 C C . GLU A 1 148 ? 79.085 15.543 31.031 1.00 17.45 148 GLU A C 1
ATOM 1051 O O . GLU A 1 148 ? 79.286 16.726 31.313 1.00 16.41 148 GLU A O 1
ATOM 1057 N N . THR A 1 149 ? 77.862 15.032 30.926 1.00 15.89 149 THR A N 1
ATOM 1058 C CA . THR A 1 149 ? 76.697 15.887 31.086 1.00 15.72 149 THR A CA 1
ATOM 1059 C C . THR A 1 149 ? 76.458 16.361 32.519 1.00 16.27 149 THR A C 1
ATOM 1060 O O . THR A 1 149 ? 75.772 17.358 32.733 1.00 17.75 149 THR A O 1
ATOM 1064 N N . ILE A 1 150 ? 77.003 15.643 33.497 1.00 14.85 150 ILE A N 1
ATOM 1065 C CA . ILE A 1 150 ? 76.866 16.059 34.889 1.00 16.55 150 ILE A CA 1
ATOM 1066 C C . ILE A 1 150 ? 77.797 17.264 35.070 1.00 17.47 150 ILE A C 1
ATOM 1067 O O . ILE A 1 150 ? 77.456 18.233 35.764 1.00 17.84 150 ILE A O 1
ATOM 1072 N N . ILE A 1 151 ? 78.965 17.203 34.432 1.00 16.72 151 ILE A N 1
ATOM 1073 C CA . ILE A 1 151 ? 79.927 18.303 34.509 1.00 18.32 151 ILE A CA 1
ATOM 1074 C C . ILE A 1 151 ? 79.277 19.506 33.818 1.00 18.81 151 ILE A C 1
ATOM 1075 O O . ILE A 1 151 ? 79.361 20.638 34.303 1.00 19.51 151 ILE A O 1
ATOM 1080 N N . ASP A 1 152 ? 78.621 19.249 32.690 1.00 18.69 152 ASP A N 1
ATOM 1081 C CA . ASP A 1 152 ? 77.937 20.303 31.941 1.00 20.05 152 ASP A CA 1
ATOM 1082 C C . ASP A 1 152 ? 76.874 20.971 32.811 1.00 20.17 152 ASP A C 1
ATOM 1083 O O . ASP A 1 152 ? 76.771 22.196 32.853 1.00 20.12 152 ASP A O 1
ATOM 1088 N N . ALA A 1 153 ? 76.073 20.154 33.489 1.00 19.15 153 ALA A N 1
ATOM 1089 C CA . ALA A 1 153 ? 74.997 20.656 34.332 1.00 20.06 153 ALA A CA 1
ATOM 1090 C C . ALA A 1 153 ? 75.488 21.542 35.473 1.00 20.71 153 ALA A C 1
ATOM 1091 O O . ALA A 1 153 ? 74.926 22.611 35.715 1.00 21.01 153 ALA A O 1
ATOM 1093 N N . ILE A 1 154 ? 76.536 21.101 36.162 1.00 18.85 154 ILE A N 1
ATOM 1094 C CA . ILE A 1 154 ? 77.080 21.850 37.292 1.00 20.15 154 ILE A CA 1
ATOM 1095 C C . ILE A 1 154 ? 77.741 23.177 36.908 1.00 19.90 154 ILE A C 1
ATOM 1096 O O . ILE A 1 154 ? 77.725 24.128 37.691 1.00 20.59 154 ILE A O 1
ATOM 1101 N N . THR A 1 155 ? 78.306 23.243 35.706 1.00 18.46 155 THR A N 1
ATOM 1102 C CA . THR A 1 155 ? 78.973 24.458 35.247 1.00 20.18 155 THR A CA 1
ATOM 1103 C C . THR A 1 155 ? 78.076 25.356 34.407 1.00 19.00 155 THR A C 1
ATOM 1104 O O . THR A 1 155 ? 78.536 26.353 33.853 1.00 20.25 155 THR A O 1
ATOM 1108 N N . ASP A 1 156 ? 76.800 24.998 34.313 1.00 18.46 156 ASP A N 1
ATOM 1109 C CA . ASP A 1 156 ? 75.833 25.779 33.545 1.00 20.22 156 ASP A CA 1
ATOM 1110 C C . ASP A 1 156 ? 75.766 27.187 34.137 1.00 19.64 156 ASP A C 1
ATOM 1111 O O . ASP A 1 156 ? 75.690 27.351 35.354 1.00 17.37 156 ASP A O 1
ATOM 1116 N N . PRO A 1 157 ? 75.773 28.223 33.282 1.00 22.14 157 PRO A N 1
ATOM 1117 C CA . PRO A 1 157 ? 75.719 29.607 33.771 1.00 21.91 157 PRO A CA 1
ATOM 1118 C C . PRO A 1 157 ? 74.504 29.962 34.635 1.00 21.77 157 PRO A C 1
ATOM 1119 O O . PRO A 1 157 ? 74.600 30.817 35.511 1.00 22.86 157 PRO A O 1
ATOM 1123 N N . ALA A 1 158 ? 73.370 29.308 34.401 1.00 20.04 158 ALA A N 1
ATOM 1124 C CA . ALA A 1 158 ? 72.172 29.571 35.195 1.00 21.07 158 ALA A CA 1
ATOM 1125 C C . ALA A 1 158 ? 72.371 29.031 36.611 1.00 21.60 158 ALA A C 1
ATOM 1126 O O . ALA A 1 158 ? 71.831 29.575 37.580 1.00 20.37 158 ALA A O 1
ATOM 1128 N N . VAL A 1 159 ? 73.147 27.955 36.720 1.00 21.16 159 VAL A N 1
ATOM 1129 C CA . VAL A 1 159 ? 73.444 27.349 38.015 1.00 21.48 159 VAL A CA 1
ATOM 1130 C C . VAL A 1 159 ? 74.378 28.263 38.806 1.00 22.24 159 VAL A C 1
ATOM 1131 O O . VAL A 1 159 ? 74.179 28.491 40.003 1.00 22.90 159 VAL A O 1
ATOM 1135 N N . ALA A 1 160 ? 75.395 28.788 38.131 1.00 22.76 160 ALA A N 1
ATOM 1136 C CA . ALA A 1 160 ? 76.346 29.685 38.776 1.00 25.52 160 ALA A CA 1
ATOM 1137 C C . ALA A 1 160 ? 75.608 30.918 39.295 1.00 26.78 160 ALA A C 1
ATOM 1138 O O . ALA A 1 160 ? 75.854 31.378 40.408 1.00 28.27 160 ALA A O 1
ATOM 1140 N N . GLU A 1 161 ? 74.697 31.445 38.483 1.00 27.23 161 GLU A N 1
ATOM 1141 C CA . GLU A 1 161 ? 73.919 32.618 38.865 1.00 29.03 161 GLU A CA 1
ATOM 1142 C C . GLU A 1 161 ? 73.072 32.324 40.103 1.00 28.62 161 GLU A C 1
ATOM 1143 O O . GLU A 1 161 ? 73.035 33.117 41.047 1.00 28.00 161 GLU A O 1
ATOM 1149 N N . ALA A 1 162 ? 72.393 31.182 40.097 1.00 26.23 162 ALA A N 1
ATOM 1150 C CA . ALA A 1 162 ? 71.559 30.795 41.226 1.00 25.39 162 ALA A CA 1
ATOM 1151 C C . ALA A 1 162 ? 72.424 30.616 42.472 1.00 24.75 162 ALA A C 1
ATOM 1152 O O . ALA A 1 162 ? 72.022 30.984 43.578 1.00 26.09 162 ALA A O 1
ATOM 1154 N N . ALA A 1 163 ? 73.612 30.052 42.286 1.00 24.16 163 ALA A N 1
ATOM 1155 C CA . ALA A 1 163 ? 74.538 29.835 43.393 1.00 24.16 163 ALA A CA 1
ATOM 1156 C C . ALA A 1 163 ? 74.915 31.168 44.045 1.00 26.98 163 ALA A C 1
ATOM 1157 O O . ALA A 1 163 ? 74.943 31.287 45.272 1.00 25.41 163 ALA A O 1
ATOM 1159 N N . ARG A 1 164 ? 75.209 32.168 43.222 1.00 28.21 164 ARG A N 1
ATOM 1160 C CA . ARG A 1 164 ? 75.572 33.482 43.741 1.00 31.81 164 ARG A CA 1
ATOM 1161 C C . ARG A 1 164 ? 74.426 34.087 44.542 1.00 32.90 164 ARG A C 1
ATOM 1162 O O . ARG A 1 164 ? 74.652 34.844 45.488 1.00 33.48 164 ARG A O 1
ATOM 1170 N N . ARG A 1 165 ? 73.195 33.756 44.164 1.00 33.54 165 ARG A N 1
ATOM 1171 C CA . ARG A 1 165 ? 72.029 34.273 44.871 1.00 35.28 165 ARG A CA 1
ATOM 1172 C C . ARG A 1 165 ? 71.676 33.364 46.046 1.00 36.50 165 ARG A C 1
ATOM 1173 O O . ARG A 1 165 ? 70.622 33.513 46.663 1.00 37.21 165 ARG A O 1
ATOM 1181 N N . GLY A 1 166 ? 72.560 32.417 46.343 1.00 37.21 166 GLY A N 1
ATOM 1182 C CA . GLY A 1 166 ? 72.326 31.497 47.442 1.00 38.50 166 GLY A CA 1
ATOM 1183 C C . GLY A 1 166 ? 71.074 30.652 47.289 1.00 40.22 166 GLY A C 1
ATOM 1184 O O . GLY A 1 166 ? 70.385 30.377 48.272 1.00 40.73 166 GLY A O 1
ATOM 1185 N N . GLU A 1 167 ? 70.776 30.223 46.065 1.00 40.92 167 GLU A N 1
ATOM 1186 C CA . GLU A 1 167 ? 69.586 29.415 45.828 1.00 42.63 167 GLU A CA 1
ATOM 1187 C C . GLU A 1 167 ? 69.818 28.103 45.079 1.00 42.77 167 GLU A C 1
ATOM 1188 O O . GLU A 1 167 ? 68.975 27.673 44.288 1.00 43.77 167 GLU A O 1
ATOM 1194 N N . VAL A 1 168 ? 70.954 27.463 45.337 1.00 42.68 168 VAL A N 1
ATOM 1195 C CA . VAL A 1 168 ? 71.272 26.188 44.699 1.00 43.21 168 VAL A CA 1
ATOM 1196 C C . VAL A 1 168 ? 71.167 25.043 45.712 1.00 44.11 168 VAL A C 1
ATOM 1197 O O . VAL A 1 168 ? 71.158 25.334 46.929 1.00 43.08 168 VAL A O 1
ATOM 1202 N N . MET B 2 1 ? 53.598 -12.252 7.399 1.00 25.52 1 MET B N 1
ATOM 1203 C CA . MET B 2 1 ? 53.116 -12.286 8.808 1.00 24.15 1 MET B CA 1
ATOM 1204 C C . MET B 2 1 ? 52.751 -10.873 9.249 1.00 23.54 1 MET B C 1
ATOM 1205 O O . MET B 2 1 ? 53.489 -9.928 8.985 1.00 22.85 1 MET B O 1
ATOM 1210 N N . MET B 2 2 ? 51.613 -10.731 9.917 1.00 23.58 2 MET B N 1
ATOM 1211 C CA . MET B 2 2 ? 51.170 -9.419 10.374 1.00 25.06 2 MET B CA 1
ATOM 1212 C C . MET B 2 2 ? 52.146 -8.749 11.341 1.00 23.25 2 MET B C 1
ATOM 1213 O O . MET B 2 2 ? 52.237 -7.522 11.388 1.00 23.29 2 MET B O 1
ATOM 1218 N N . LYS B 2 3 ? 52.886 -9.549 12.103 1.00 22.56 3 LYS B N 1
ATOM 1219 C CA . LYS B 2 3 ? 53.838 -8.995 13.065 1.00 21.62 3 LYS B CA 1
ATOM 1220 C C . LYS B 2 3 ? 54.987 -8.262 12.375 1.00 21.86 3 LYS B C 1
ATOM 1221 O O . LYS B 2 3 ? 55.705 -7.489 13.009 1.00 21.14 3 LYS B O 1
ATOM 1227 N N . HIS B 2 4 ? 55.151 -8.499 11.075 1.00 22.22 4 HIS B N 1
ATOM 1228 C CA . HIS B 2 4 ? 56.216 -7.859 10.295 1.00 22.34 4 HIS B CA 1
ATOM 1229 C C . HIS B 2 4 ? 55.849 -6.450 9.847 1.00 22.65 4 HIS B C 1
ATOM 1230 O O . HIS B 2 4 ? 56.719 -5.673 9.442 1.00 21.84 4 HIS B O 1
ATOM 1237 N N . GLU B 2 5 ? 54.561 -6.134 9.912 1.00 21.11 5 GLU B N 1
ATOM 1238 C CA . GLU B 2 5 ? 54.047 -4.840 9.478 1.00 22.71 5 GLU B CA 1
ATOM 1239 C C . GLU B 2 5 ? 54.846 -3.629 9.942 1.00 22.58 5 GLU B C 1
ATOM 1240 O O . GLU B 2 5 ? 55.195 -3.510 11.118 1.00 20.00 5 GLU B O 1
ATOM 1246 N N . VAL B 2 6 ? 55.114 -2.724 9.003 1.00 21.32 6 VAL B N 1
ATOM 1247 C CA . VAL B 2 6 ? 55.841 -1.492 9.287 1.00 20.35 6 VAL B CA 1
ATOM 1248 C C . VAL B 2 6 ? 54.854 -0.362 9.032 1.00 21.42 6 VAL B C 1
ATOM 1249 O O . VAL B 2 6 ? 54.620 0.015 7.888 1.00 20.58 6 VAL B O 1
ATOM 1253 N N . VAL B 2 7 ? 54.263 0.171 10.094 1.00 20.45 7 VAL B N 1
ATOM 1254 C CA . VAL B 2 7 ? 53.287 1.238 9.940 1.00 21.78 7 VAL B CA 1
ATOM 1255 C C . VAL B 2 7 ? 53.940 2.522 9.461 1.00 21.11 7 VAL B C 1
ATOM 1256 O O . VAL B 2 7 ? 55.117 2.770 9.723 1.00 23.14 7 VAL B O 1
ATOM 1260 N N . ALA B 2 8 ? 53.166 3.333 8.751 1.00 20.86 8 ALA B N 1
ATOM 1261 C CA . ALA B 2 8 ? 53.667 4.592 8.225 1.00 21.60 8 ALA B CA 1
ATOM 1262 C C . ALA B 2 8 ? 53.399 5.711 9.219 1.00 21.69 8 ALA B C 1
ATOM 1263 O O . ALA B 2 8 ? 52.375 5.712 9.897 1.00 21.53 8 ALA B O 1
ATOM 1265 N N . LEU B 2 9 ? 54.324 6.663 9.300 1.00 20.42 9 LEU B N 1
ATOM 1266 C CA . LEU B 2 9 ? 54.170 7.790 10.207 1.00 21.29 9 LEU B CA 1
ATOM 1267 C C . LEU B 2 9 ? 54.935 9.000 9.702 1.00 21.56 9 LEU B C 1
ATOM 1268 O O . LEU B 2 9 ? 55.909 8.870 8.965 1.00 22.44 9 LEU B O 1
ATOM 1273 N N . LYS B 2 10 ? 54.476 10.182 10.088 1.00 21.74 10 LYS B N 1
ATOM 1274 C CA . LYS B 2 10 ? 55.164 11.403 9.708 1.00 22.39 10 LYS B CA 1
ATOM 1275 C C . LYS B 2 10 ? 55.923 11.846 10.950 1.00 21.52 10 LYS B C 1
ATOM 1276 O O . LYS B 2 10 ? 55.326 12.047 12.010 1.00 21.86 10 LYS B O 1
ATOM 1282 N N . LYS B 2 11 ? 57.237 11.989 10.826 1.00 20.84 11 LYS B N 1
ATOM 1283 C CA . LYS B 2 11 ? 58.051 12.400 11.959 1.00 21.02 11 LYS B CA 1
ATOM 1284 C C . LYS B 2 11 ? 57.798 13.856 12.345 1.00 22.75 11 LYS B C 1
ATOM 1285 O O . LYS B 2 11 ? 57.757 14.743 11.491 1.00 22.27 11 LYS B O 1
ATOM 1291 N N . LYS B 2 12 ? 57.608 14.085 13.639 1.00 20.70 12 LYS B N 1
ATOM 1292 C CA . LYS B 2 12 ? 57.384 15.421 14.172 1.00 20.67 12 LYS B CA 1
ATOM 1293 C C . LYS B 2 12 ? 58.112 15.465 15.508 1.00 20.01 12 LYS B C 1
ATOM 1294 O O . LYS B 2 12 ? 59.081 16.205 15.663 1.00 19.78 12 LYS B O 1
ATOM 1300 N N . SER B 2 13 ? 57.654 14.660 16.466 1.00 19.70 13 SER B N 1
ATOM 1301 C CA . SER B 2 13 ? 58.300 14.591 17.777 1.00 19.04 13 SER B CA 1
ATOM 1302 C C . SER B 2 13 ? 59.580 13.772 17.612 1.00 19.13 13 SER B C 1
ATOM 1303 O O . SER B 2 13 ? 60.635 14.124 18.138 1.00 17.99 13 SER B O 1
ATOM 1306 N N . ILE B 2 14 ? 59.476 12.671 16.873 1.00 19.66 14 ILE B N 1
ATOM 1307 C CA . ILE B 2 14 ? 60.628 11.822 16.607 1.00 18.64 14 ILE B CA 1
ATOM 1308 C C . ILE B 2 14 ? 61.705 12.665 15.930 1.00 20.90 14 ILE B C 1
ATOM 1309 O O . ILE B 2 14 ? 61.434 13.363 14.945 1.00 20.79 14 ILE B O 1
ATOM 1314 N N . GLY B 2 15 ? 62.923 12.595 16.462 1.00 21.05 15 GLY B N 1
ATOM 1315 C CA . GLY B 2 15 ? 64.029 13.357 15.909 1.00 20.36 15 GLY B CA 1
ATOM 1316 C C . GLY B 2 15 ? 64.371 14.580 16.742 1.00 20.16 15 GLY B C 1
ATOM 1317 O O . GLY B 2 15 ? 65.381 15.240 16.502 1.00 19.77 15 GLY B O 1
ATOM 1318 N N . THR B 2 16 ? 63.528 14.888 17.722 1.00 20.49 16 THR B N 1
ATOM 1319 C CA . THR B 2 16 ? 63.761 16.041 18.583 1.00 19.32 16 THR B CA 1
ATOM 1320 C C . THR B 2 16 ? 64.177 15.601 19.982 1.00 20.50 16 THR B C 1
ATOM 1321 O O . THR B 2 16 ? 63.723 14.566 20.482 1.00 20.38 16 THR B O 1
ATOM 1325 N N . SER B 2 17 ? 65.051 16.387 20.604 1.00 18.71 17 SER B N 1
ATOM 1326 C CA . SER B 2 17 ? 65.548 16.070 21.939 1.00 19.04 17 SER B CA 1
ATOM 1327 C C . SER B 2 17 ? 64.624 16.531 23.059 1.00 19.02 17 SER B C 1
ATOM 1328 O O . SER B 2 17 ? 64.954 17.440 23.818 1.00 19.82 17 SER B O 1
ATOM 1331 N N . VAL B 2 18 ? 63.467 15.886 23.159 1.00 17.58 18 VAL B N 1
ATOM 1332 C CA . VAL B 2 18 ? 62.490 16.194 24.196 1.00 19.19 18 VAL B CA 1
ATOM 1333 C C . VAL B 2 18 ? 63.105 15.884 25.566 1.00 18.92 18 VAL B C 1
ATOM 1334 O O . VAL B 2 18 ? 63.764 14.854 25.736 1.00 17.05 18 VAL B O 1
ATOM 1338 N N . LEU B 2 19 ? 62.913 16.782 26.531 1.00 15.40 19 LEU B N 1
ATOM 1339 C CA . LEU B 2 19 ? 63.446 16.565 27.873 1.00 17.53 19 LEU B CA 1
ATOM 1340 C C . LEU B 2 19 ? 62.721 15.379 28.504 1.00 16.44 19 LEU B C 1
ATOM 1341 O O . LEU B 2 19 ? 61.515 15.213 28.327 1.00 14.49 19 LEU B O 1
ATOM 1346 N N . ARG B 2 20 ? 63.459 14.563 29.248 1.00 18.24 20 ARG B N 1
ATOM 1347 C CA . ARG B 2 20 ? 62.880 13.370 29.859 1.00 17.99 20 ARG B CA 1
ATOM 1348 C C . ARG B 2 20 ? 61.828 13.633 30.925 1.00 17.85 20 ARG B C 1
ATOM 1349 O O . ARG B 2 20 ? 62.064 14.357 31.887 1.00 17.92 20 ARG B O 1
ATOM 1357 N N . ARG B 2 21 ? 60.661 13.021 30.765 1.00 18.95 21 ARG B N 1
ATOM 1358 C CA . ARG B 2 21 ? 59.602 13.208 31.739 1.00 20.47 21 ARG B CA 1
ATOM 1359 C C . ARG B 2 21 ? 59.904 12.505 33.064 1.00 20.36 21 ARG B C 1
ATOM 1360 O O . ARG B 2 21 ? 59.389 12.901 34.108 1.00 19.51 21 ARG B O 1
ATOM 1368 N N . GLU B 2 22 ? 60.754 11.482 33.038 1.00 18.59 22 GLU B N 1
ATOM 1369 C CA . GLU B 2 22 ? 61.072 10.777 34.276 1.00 19.46 22 GLU B CA 1
ATOM 1370 C C . GLU B 2 22 ? 62.056 11.521 35.178 1.00 18.60 22 GLU B C 1
ATOM 1371 O O . GLU B 2 22 ? 62.132 11.249 36.378 1.00 17.14 22 GLU B O 1
ATOM 1377 N N . ASP B 2 23 ? 62.796 12.469 34.609 1.00 17.18 23 ASP B N 1
ATOM 1378 C CA . ASP B 2 23 ? 63.795 13.220 35.367 1.00 17.09 23 ASP B CA 1
ATOM 1379 C C . ASP B 2 23 ? 63.293 13.928 36.612 1.00 15.48 23 ASP B C 1
ATOM 1380 O O . ASP B 2 23 ? 63.996 13.975 37.617 1.00 15.50 23 ASP B O 1
ATOM 1385 N N . THR B 2 24 ? 62.083 14.476 36.557 1.00 14.42 24 THR B N 1
ATOM 1386 C CA . THR B 2 24 ? 61.569 15.225 37.694 1.00 16.14 24 THR B CA 1
ATOM 1387 C C . THR B 2 24 ? 61.439 14.406 38.972 1.00 16.22 24 THR B C 1
ATOM 1388 O O . THR B 2 24 ? 61.851 14.860 40.039 1.00 15.89 24 THR B O 1
ATOM 1392 N N . ARG B 2 25 ? 60.895 13.198 38.889 1.00 15.86 25 ARG B N 1
ATOM 1393 C CA . ARG B 2 25 ? 60.789 12.407 40.105 1.00 15.26 25 ARG B CA 1
ATOM 1394 C C . ARG B 2 25 ? 62.160 11.873 40.520 1.00 14.77 25 ARG B C 1
ATOM 1395 O O . ARG B 2 25 ? 62.439 11.715 41.708 1.00 15.84 25 ARG B O 1
ATOM 1403 N N . LEU B 2 26 ? 63.020 11.615 39.541 1.00 14.42 26 LEU B N 1
ATOM 1404 C CA . LEU B 2 26 ? 64.349 11.076 39.813 1.00 15.99 26 LEU B CA 1
ATOM 1405 C C . LEU B 2 26 ? 65.341 12.108 40.360 1.00 15.76 26 LEU B C 1
ATOM 1406 O O . LEU B 2 26 ? 66.405 11.745 40.857 1.00 17.29 26 LEU B O 1
ATOM 1411 N N . LEU B 2 27 ? 64.986 13.387 40.275 1.00 15.66 27 LEU B N 1
ATOM 1412 C CA . LEU B 2 27 ? 65.850 14.462 40.771 1.00 14.14 27 LEU B CA 1
ATOM 1413 C C . LEU B 2 27 ? 65.369 14.983 42.122 1.00 15.27 27 LEU B C 1
ATOM 1414 O O . LEU B 2 27 ? 66.058 15.771 42.777 1.00 16.46 27 LEU B O 1
ATOM 1419 N N . THR B 2 28 ? 64.187 14.541 42.538 1.00 14.97 28 THR B N 1
ATOM 1420 C CA . THR B 2 28 ? 63.609 14.986 43.798 1.00 16.38 28 THR B CA 1
ATOM 1421 C C . THR B 2 28 ? 63.513 13.894 44.853 1.00 16.51 28 THR B C 1
ATOM 1422 O O . THR B 2 28 ? 62.854 14.074 45.879 1.00 17.56 28 THR B O 1
ATOM 1426 N N . GLY B 2 29 ? 64.169 12.767 44.602 1.00 16.39 29 GLY B N 1
ATOM 1427 C CA . GLY B 2 29 ? 64.126 11.671 45.553 1.00 15.09 29 GLY B CA 1
ATOM 1428 C C . GLY B 2 29 ? 62.800 10.934 45.516 1.00 16.33 29 GLY B C 1
ATOM 1429 O O . GLY B 2 29 ? 62.480 10.173 46.429 1.00 16.73 29 GLY B O 1
ATOM 1430 N N . ARG B 2 30 ? 62.026 11.139 44.456 1.00 14.81 30 ARG B N 1
ATOM 1431 C CA . ARG B 2 30 ? 60.735 10.479 44.355 1.00 18.08 30 ARG B CA 1
ATOM 1432 C C . ARG B 2 30 ? 60.669 9.332 43.348 1.00 16.84 30 ARG B C 1
ATOM 1433 O O . ARG B 2 30 ? 59.589 8.937 42.905 1.00 17.23 30 ARG B O 1
ATOM 1441 N N . GLY B 2 31 ? 61.830 8.810 42.981 1.00 18.04 31 GLY B N 1
ATOM 1442 C CA . GLY B 2 31 ? 61.852 7.674 42.082 1.00 18.93 31 GLY B CA 1
ATOM 1443 C C . GLY B 2 31 ? 61.424 6.540 42.991 1.00 18.89 31 GLY B C 1
ATOM 1444 O O . GLY B 2 31 ? 61.548 6.659 44.207 1.00 19.54 31 GLY B O 1
ATOM 1445 N N . ARG B 2 32 ? 60.902 5.456 42.438 1.00 18.82 32 ARG B N 1
ATOM 1446 C CA . ARG B 2 32 ? 60.476 4.348 43.280 1.00 17.75 32 ARG B CA 1
ATOM 1447 C C . ARG B 2 32 ? 61.153 3.078 42.824 1.00 16.10 32 ARG B C 1
ATOM 1448 O O . ARG B 2 32 ? 60.650 2.395 41.932 1.00 18.59 32 ARG B O 1
ATOM 1456 N N . TYR B 2 33 ? 62.294 2.773 43.435 1.00 15.89 33 TYR B N 1
ATOM 1457 C CA . TYR B 2 33 ? 63.065 1.585 43.091 1.00 15.06 33 TYR B CA 1
ATOM 1458 C C . TYR B 2 33 ? 62.661 0.400 43.974 1.00 14.79 33 TYR B C 1
ATOM 1459 O O . TYR B 2 33 ? 61.936 0.560 44.956 1.00 15.93 33 TYR B O 1
ATOM 1468 N N . ILE B 2 34 ? 63.143 -0.789 43.632 1.00 13.24 34 ILE B N 1
ATOM 1469 C CA . ILE B 2 34 ? 62.760 -1.984 44.371 1.00 13.76 34 ILE B CA 1
ATOM 1470 C C . ILE B 2 34 ? 62.969 -1.918 45.891 1.00 12.36 34 ILE B C 1
ATOM 1471 O O . ILE B 2 34 ? 62.098 -2.326 46.657 1.00 15.08 34 ILE B O 1
ATOM 1476 N N . ALA B 2 35 ? 64.107 -1.394 46.335 1.00 13.15 35 ALA B N 1
ATOM 1477 C CA . ALA B 2 35 ? 64.378 -1.303 47.767 1.00 13.26 35 ALA B CA 1
ATOM 1478 C C . ALA B 2 35 ? 63.510 -0.262 48.472 1.00 14.55 35 ALA B C 1
ATOM 1479 O O . ALA B 2 35 ? 63.406 -0.263 49.698 1.00 15.37 35 ALA B O 1
ATOM 1481 N N . ASP B 2 36 ? 62.881 0.626 47.705 1.00 15.53 36 ASP B N 1
ATOM 1482 C CA . ASP B 2 36 ? 62.035 1.662 48.296 1.00 16.53 36 ASP B CA 1
ATOM 1483 C C . ASP B 2 36 ? 60.630 1.162 48.601 1.00 17.54 36 ASP B C 1
ATOM 1484 O O . ASP B 2 36 ? 59.891 1.795 49.353 1.00 18.03 36 ASP B O 1
ATOM 1489 N N . LEU B 2 37 ? 60.261 0.023 48.027 1.00 16.08 37 LEU B N 1
ATOM 1490 C CA . LEU B 2 37 ? 58.927 -0.521 48.239 1.00 16.63 37 LEU B CA 1
ATOM 1491 C C . LEU B 2 37 ? 58.689 -0.947 49.685 1.00 16.93 37 LEU B C 1
ATOM 1492 O O . LEU B 2 37 ? 59.540 -1.577 50.309 1.00 18.16 37 LEU B O 1
ATOM 1497 N N . VAL B 2 38 ? 57.523 -0.586 50.210 1.00 19.61 38 VAL B N 1
ATOM 1498 C CA . VAL B 2 38 ? 57.149 -0.941 51.572 1.00 20.42 38 VAL B CA 1
ATOM 1499 C C . VAL B 2 38 ? 55.813 -1.668 51.558 1.00 21.30 38 VAL B C 1
ATOM 1500 O O . VAL B 2 38 ? 54.814 -1.138 51.069 1.00 19.92 38 VAL B O 1
ATOM 1504 N N . LEU B 2 39 ? 55.805 -2.889 52.081 1.00 20.16 39 LEU B N 1
ATOM 1505 C CA . LEU B 2 39 ? 54.586 -3.686 52.152 1.00 22.41 39 LEU B CA 1
ATOM 1506 C C . LEU B 2 39 ? 54.345 -4.088 53.605 1.00 24.02 39 LEU B C 1
ATOM 1507 O O . LEU B 2 39 ? 55.286 -4.404 54.337 1.00 23.82 39 LEU B O 1
ATOM 1512 N N . SER B 2 40 ? 53.084 -4.066 54.016 1.00 24.11 40 SER B N 1
ATOM 1513 C CA . SER B 2 40 ? 52.712 -4.417 55.379 1.00 26.14 40 SER B CA 1
ATOM 1514 C C . SER B 2 40 ? 53.145 -5.838 55.731 1.00 24.64 40 SER B C 1
ATOM 1515 O O . SER B 2 40 ? 52.974 -6.764 54.935 1.00 23.76 40 SER B O 1
ATOM 1518 N N . GLY B 2 41 ? 53.718 -5.995 56.921 1.00 25.33 41 GLY B N 1
ATOM 1519 C CA . GLY B 2 41 ? 54.159 -7.305 57.382 1.00 24.79 41 GLY B CA 1
ATOM 1520 C C . GLY B 2 41 ? 55.347 -7.881 56.636 1.00 24.29 41 GLY B C 1
ATOM 1521 O O . GLY B 2 41 ? 55.708 -9.043 56.820 1.00 22.90 41 GLY B O 1
ATOM 1522 N N . MET B 2 42 ? 55.961 -7.057 55.800 1.00 23.19 42 MET B N 1
ATOM 1523 C CA . MET B 2 42 ? 57.108 -7.452 54.993 1.00 23.48 42 MET B CA 1
ATOM 1524 C C . MET B 2 42 ? 58.264 -8.057 55.794 1.00 22.54 42 MET B C 1
ATOM 1525 O O . MET B 2 42 ? 58.720 -7.476 56.784 1.00 21.27 42 MET B O 1
ATOM 1530 N N . LEU B 2 43 ? 58.736 -9.221 55.349 1.00 19.45 43 LEU B N 1
ATOM 1531 C CA . LEU B 2 43 ? 59.858 -9.915 55.984 1.00 19.23 43 LEU B CA 1
ATOM 1532 C C . LEU B 2 43 ? 61.100 -9.803 55.100 1.00 17.44 43 LEU B C 1
ATOM 1533 O O . LEU B 2 43 ? 61.007 -9.428 53.923 1.00 18.47 43 LEU B O 1
ATOM 1538 N N . HIS B 2 44 ? 62.257 -10.146 55.660 1.00 16.72 44 HIS B N 1
ATOM 1539 C CA . HIS B 2 44 ? 63.522 -10.025 54.950 1.00 17.54 44 HIS B CA 1
ATOM 1540 C C . HIS B 2 44 ? 64.327 -11.308 54.832 1.00 19.08 44 HIS B C 1
ATOM 1541 O O . HIS B 2 44 ? 64.420 -12.088 55.782 1.00 19.34 44 HIS B O 1
ATOM 1548 N N . VAL B 2 45 ? 64.926 -11.516 53.666 1.00 18.08 45 VAL B N 1
ATOM 1549 C CA . VAL B 2 45 ? 65.725 -12.716 53.459 1.00 19.84 45 VAL B CA 1
ATOM 1550 C C . VAL B 2 45 ? 67.215 -12.394 53.409 1.00 20.72 45 VAL B C 1
ATOM 1551 O O . VAL B 2 45 ? 67.621 -11.335 52.920 1.00 20.15 45 VAL B O 1
ATOM 1555 N N . ALA B 2 46 ? 68.020 -13.302 53.958 1.00 17.06 46 ALA B N 1
ATOM 1556 C CA . ALA B 2 46 ? 69.476 -13.185 53.950 1.00 17.52 46 ALA B CA 1
ATOM 1557 C C . ALA B 2 46 ? 69.964 -14.549 53.492 1.00 18.38 46 ALA B C 1
ATOM 1558 O O . ALA B 2 46 ? 69.264 -15.547 53.676 1.00 18.32 46 ALA B O 1
ATOM 1560 N N . SER B 2 47 ? 71.155 -14.602 52.911 1.00 18.82 47 SER B N 1
ATOM 1561 C CA . SER B 2 47 ? 71.675 -15.867 52.413 1.00 20.82 47 SER B CA 1
ATOM 1562 C C . SER B 2 47 ? 73.029 -16.289 52.964 1.00 21.56 47 SER B C 1
ATOM 1563 O O . SER B 2 47 ? 73.885 -15.456 53.274 1.00 21.57 47 SER B O 1
ATOM 1566 N N . LEU B 2 48 ? 73.204 -17.598 53.101 1.00 19.37 48 LEU B N 1
ATOM 1567 C CA . LEU B 2 48 ? 74.476 -18.162 53.526 1.00 20.22 48 LEU B CA 1
ATOM 1568 C C . LEU B 2 48 ? 74.982 -18.763 52.220 1.00 19.36 48 LEU B C 1
ATOM 1569 O O . LEU B 2 48 ? 74.255 -19.503 51.551 1.00 20.07 48 LEU B O 1
ATOM 1574 N N . ARG B 2 49 ? 76.215 -18.441 51.853 1.00 20.17 49 ARG B N 1
ATOM 1575 C CA . ARG B 2 49 ? 76.780 -18.926 50.604 1.00 20.20 49 ARG B CA 1
ATOM 1576 C C . ARG B 2 49 ? 77.960 -19.865 50.785 1.00 20.21 49 ARG B C 1
ATOM 1577 O O . ARG B 2 49 ? 78.575 -19.923 51.851 1.00 19.29 49 ARG B O 1
ATOM 1585 N N . SER B 2 50 ? 78.264 -20.594 49.719 1.00 19.37 50 SER B N 1
ATOM 1586 C CA . SER B 2 50 ? 79.369 -21.532 49.708 1.00 20.20 50 SER B CA 1
ATOM 1587 C C . SER B 2 50 ? 80.704 -20.800 49.749 1.00 20.99 50 SER B C 1
ATOM 1588 O O . SER B 2 50 ? 80.913 -19.813 49.036 1.00 20.25 50 SER B O 1
ATOM 1591 N N . PRO B 2 51 ? 81.621 -21.260 50.610 1.00 22.38 51 PRO B N 1
ATOM 1592 C CA . PRO B 2 51 ? 82.939 -20.633 50.721 1.00 21.38 51 PRO B CA 1
ATOM 1593 C C . PRO B 2 51 ? 83.940 -21.394 49.854 1.00 21.34 51 PRO B C 1
ATOM 1594 O O . PRO B 2 51 ? 85.131 -21.074 49.823 1.00 21.26 51 PRO B O 1
ATOM 1598 N N . PHE B 2 52 ? 83.441 -22.403 49.144 1.00 21.88 52 PHE B N 1
ATOM 1599 C CA . PHE B 2 52 ? 84.281 -23.230 48.282 1.00 23.51 52 PHE B CA 1
ATOM 1600 C C . PHE B 2 52 ? 83.800 -23.258 46.840 1.00 22.47 52 PHE B C 1
ATOM 1601 O O . PHE B 2 52 ? 82.599 -23.211 46.572 1.00 23.17 52 PHE B O 1
ATOM 1609 N N . ALA B 2 53 ? 84.750 -23.362 45.916 1.00 22.16 53 ALA B N 1
ATOM 1610 C CA . ALA B 2 53 ? 84.444 -23.401 44.492 1.00 22.78 53 ALA B CA 1
ATOM 1611 C C . ALA B 2 53 ? 83.705 -24.686 44.126 1.00 23.83 53 ALA B C 1
ATOM 1612 O O . ALA B 2 53 ? 82.830 -24.685 43.261 1.00 21.84 53 ALA B O 1
ATOM 1614 N N . HIS B 2 54 ? 84.064 -25.782 44.787 1.00 22.52 54 HIS B N 1
ATOM 1615 C CA . HIS B 2 54 ? 83.423 -27.066 44.527 1.00 23.77 54 HIS B CA 1
ATOM 1616 C C . HIS B 2 54 ? 83.536 -27.906 45.793 1.00 22.59 54 HIS B C 1
ATOM 1617 O O . HIS B 2 54 ? 84.639 -28.213 46.243 1.00 23.50 54 HIS B O 1
ATOM 1624 N N . ALA B 2 55 ? 82.399 -28.275 46.367 1.00 24.19 55 ALA B N 1
ATOM 1625 C CA . ALA B 2 55 ? 82.423 -29.051 47.599 1.00 25.75 55 ALA B CA 1
ATOM 1626 C C . ALA B 2 55 ? 81.150 -29.826 47.853 1.00 26.66 55 ALA B C 1
ATOM 1627 O O . ALA B 2 55 ? 80.058 -29.407 47.469 1.00 25.09 55 ALA B O 1
ATOM 1629 N N . ARG B 2 56 ? 81.300 -30.973 48.503 1.00 27.74 56 ARG B N 1
ATOM 1630 C CA . ARG B 2 56 ? 80.150 -31.783 48.849 1.00 28.66 56 ARG B CA 1
ATOM 1631 C C . ARG B 2 56 ? 79.643 -31.212 50.169 1.00 27.80 56 ARG B C 1
ATOM 1632 O O . ARG B 2 56 ? 80.435 -30.811 51.022 1.00 27.45 56 ARG B O 1
ATOM 1640 N N . ILE B 2 57 ? 78.328 -31.146 50.325 1.00 27.06 57 ILE B N 1
ATOM 1641 C CA . ILE B 2 57 ? 77.751 -30.642 51.558 1.00 27.76 57 ILE B CA 1
ATOM 1642 C C . ILE B 2 57 ? 77.442 -31.858 52.423 1.00 29.90 57 ILE B C 1
ATOM 1643 O O . ILE B 2 57 ? 76.438 -32.542 52.216 1.00 31.13 57 ILE B O 1
ATOM 1648 N N . VAL B 2 58 ? 78.325 -32.127 53.378 1.00 31.52 58 VAL B N 1
ATOM 1649 C CA . VAL B 2 58 ? 78.165 -33.263 54.276 1.00 32.96 58 VAL B CA 1
ATOM 1650 C C . VAL B 2 58 ? 76.924 -33.113 55.150 1.00 32.78 58 VAL B C 1
ATOM 1651 O O . VAL B 2 58 ? 76.093 -34.019 55.222 1.00 31.93 58 VAL B O 1
ATOM 1655 N N . SER B 2 59 ? 76.792 -31.966 55.808 1.00 30.79 59 SER B N 1
ATOM 1656 C CA . SER B 2 59 ? 75.641 -31.739 56.672 1.00 30.31 59 SER B CA 1
ATOM 1657 C C . SER B 2 59 ? 75.385 -30.259 56.909 1.00 29.01 59 SER B C 1
ATOM 1658 O O . SER B 2 59 ? 76.274 -29.430 56.730 1.00 26.56 59 SER B O 1
ATOM 1661 N N . ILE B 2 60 ? 74.159 -29.949 57.316 1.00 28.51 60 ILE B N 1
ATOM 1662 C CA . ILE B 2 60 ? 73.758 -28.583 57.621 1.00 29.50 60 ILE B CA 1
ATOM 1663 C C . ILE B 2 60 ? 72.849 -28.588 58.847 1.00 29.58 60 ILE B C 1
ATOM 1664 O O . ILE B 2 60 ? 71.877 -29.340 58.907 1.00 31.36 60 ILE B O 1
ATOM 1669 N N . ASP B 2 61 ? 73.176 -27.743 59.819 1.00 28.83 61 ASP B N 1
ATOM 1670 C CA . ASP B 2 61 ? 72.406 -27.627 61.055 1.00 28.51 61 ASP B CA 1
ATOM 1671 C C . ASP B 2 61 ? 71.892 -26.192 61.141 1.00 26.67 61 ASP B C 1
ATOM 1672 O O . ASP B 2 61 ? 72.683 -25.253 61.170 1.00 25.84 61 ASP B O 1
ATOM 1677 N N . VAL B 2 62 ? 70.574 -26.021 61.180 1.00 25.80 62 VAL B N 1
ATOM 1678 C CA . VAL B 2 62 ? 69.990 -24.688 61.242 1.00 24.76 62 VAL B CA 1
ATOM 1679 C C . VAL B 2 62 ? 69.118 -24.462 62.472 1.00 26.19 62 VAL B C 1
ATOM 1680 O O . VAL B 2 62 ? 68.376 -23.484 62.543 1.00 25.14 62 VAL B O 1
ATOM 1684 N N . ALA B 2 63 ? 69.218 -25.364 63.444 1.00 26.15 63 ALA B N 1
ATOM 1685 C CA . ALA B 2 63 ? 68.428 -25.269 64.668 1.00 26.14 63 ALA B CA 1
ATOM 1686 C C . ALA B 2 63 ? 68.598 -23.939 65.403 1.00 25.75 63 ALA B C 1
ATOM 1687 O O . ALA B 2 63 ? 67.614 -23.280 65.744 1.00 25.19 63 ALA B O 1
ATOM 1689 N N . ASP B 2 64 ? 69.844 -23.554 65.661 1.00 25.05 64 ASP B N 1
ATOM 1690 C CA . ASP B 2 64 ? 70.123 -22.304 66.367 1.00 26.51 64 ASP B CA 1
ATOM 1691 C C . ASP B 2 64 ? 69.614 -21.093 65.596 1.00 26.22 64 ASP B C 1
ATOM 1692 O O . ASP B 2 64 ? 69.101 -20.140 66.186 1.00 24.89 64 ASP B O 1
ATOM 1697 N N . ALA B 2 65 ? 69.761 -21.137 64.275 1.00 24.24 65 ALA B N 1
ATOM 1698 C CA . ALA B 2 65 ? 69.312 -20.045 63.426 1.00 23.27 65 ALA B CA 1
ATOM 1699 C C . ALA B 2 65 ? 67.790 -19.916 63.493 1.00 22.98 65 ALA B C 1
ATOM 1700 O O . ALA B 2 65 ? 67.252 -18.812 63.584 1.00 21.97 65 ALA B O 1
ATOM 1702 N N . GLN B 2 66 ? 67.094 -21.048 63.459 1.00 22.18 66 GLN B N 1
ATOM 1703 C CA . GLN B 2 66 ? 65.634 -21.042 63.515 1.00 23.63 66 GLN B CA 1
ATOM 1704 C C . GLN B 2 66 ? 65.097 -20.513 64.841 1.00 23.95 66 GLN B C 1
ATOM 1705 O O . GLN B 2 66 ? 64.015 -19.923 64.891 1.00 23.89 66 GLN B O 1
ATOM 1711 N N . ALA B 2 67 ? 65.856 -20.725 65.912 1.00 23.88 67 ALA B N 1
ATOM 1712 C CA . ALA B 2 67 ? 65.435 -20.296 67.240 1.00 24.72 67 ALA B CA 1
ATOM 1713 C C . ALA B 2 67 ? 65.690 -18.822 67.546 1.00 24.57 67 ALA B C 1
ATOM 1714 O O . ALA B 2 67 ? 65.032 -18.245 68.409 1.00 25.98 67 ALA B O 1
ATOM 1716 N N . LEU B 2 68 ? 66.636 -18.209 66.844 1.00 23.99 68 LEU B N 1
ATOM 1717 C CA . LEU B 2 68 ? 66.939 -16.804 67.092 1.00 24.24 68 LEU B CA 1
ATOM 1718 C C . LEU B 2 68 ? 65.678 -15.957 66.956 1.00 23.78 68 LEU B C 1
ATOM 1719 O O . LEU B 2 68 ? 64.947 -16.070 65.974 1.00 23.93 68 LEU B O 1
ATOM 1724 N N . PRO B 2 69 ? 65.391 -15.111 67.957 1.00 23.81 69 PRO B N 1
ATOM 1725 C CA . PRO B 2 69 ? 64.195 -14.269 67.873 1.00 23.38 69 PRO B CA 1
ATOM 1726 C C . PRO B 2 69 ? 64.168 -13.411 66.609 1.00 21.95 69 PRO B C 1
ATOM 1727 O O . PRO B 2 69 ? 65.195 -12.886 66.178 1.00 21.35 69 PRO B O 1
ATOM 1731 N N . GLY B 2 70 ? 62.983 -13.284 66.020 1.00 20.16 70 GLY B N 1
ATOM 1732 C CA . GLY B 2 70 ? 62.842 -12.503 64.805 1.00 21.69 70 GLY B CA 1
ATOM 1733 C C . GLY B 2 70 ? 62.896 -13.361 63.552 1.00 20.88 70 GLY B C 1
ATOM 1734 O O . GLY B 2 70 ? 62.448 -12.941 62.487 1.00 20.49 70 GLY B O 1
ATOM 1735 N N . VAL B 2 71 ? 63.454 -14.563 63.673 1.00 20.60 71 VAL B N 1
ATOM 1736 C CA . VAL B 2 71 ? 63.555 -15.469 62.536 1.00 20.01 71 VAL B CA 1
ATOM 1737 C C . VAL B 2 71 ? 62.256 -16.240 62.352 1.00 21.49 71 VAL B C 1
ATOM 1738 O O . VAL B 2 71 ? 61.709 -16.793 63.306 1.00 21.19 71 VAL B O 1
ATOM 1742 N N . GLU B 2 72 ? 61.772 -16.280 61.115 1.00 20.22 72 GLU B N 1
ATOM 1743 C CA . GLU B 2 72 ? 60.528 -16.965 60.804 1.00 22.32 72 GLU B CA 1
ATOM 1744 C C . GLU B 2 72 ? 60.742 -18.240 60.005 1.00 22.07 72 GLU B C 1
ATOM 1745 O O . GLU B 2 72 ? 59.877 -19.115 59.975 1.00 23.03 72 GLU B O 1
ATOM 1751 N N . LEU B 2 73 ? 61.897 -18.360 59.368 1.00 21.46 73 LEU B N 1
ATOM 1752 C CA . LEU B 2 73 ? 62.141 -19.527 58.540 1.00 22.34 73 LEU B CA 1
ATOM 1753 C C . LEU B 2 73 ? 63.580 -19.654 58.078 1.00 22.04 73 LEU B C 1
ATOM 1754 O O . LEU B 2 73 ? 64.263 -18.656 57.858 1.00 20.96 73 LEU B O 1
ATOM 1759 N N . VAL B 2 74 ? 64.040 -20.894 57.944 1.00 20.07 74 VAL B N 1
ATOM 1760 C CA . VAL B 2 74 ? 65.383 -21.170 57.453 1.00 21.34 74 VAL B CA 1
ATOM 1761 C C . VAL B 2 74 ? 65.279 -22.394 56.544 1.00 22.19 74 VAL B C 1
ATOM 1762 O O . VAL B 2 74 ? 64.829 -23.453 56.974 1.00 22.09 74 VAL B O 1
ATOM 1766 N N . TRP B 2 75 ? 65.680 -22.235 55.287 1.00 22.24 75 TRP B N 1
ATOM 1767 C CA . TRP B 2 75 ? 65.624 -23.326 54.315 1.00 22.10 75 TRP B CA 1
ATOM 1768 C C . TRP B 2 75 ? 67.002 -23.727 53.819 1.00 22.86 75 TRP B C 1
ATOM 1769 O O . TRP B 2 75 ? 67.903 -22.894 53.717 1.00 22.48 75 TRP B O 1
ATOM 1780 N N . CYS B 2 76 ? 67.162 -25.011 53.513 1.00 21.86 76 CYS B N 1
ATOM 1781 C CA . CYS B 2 76 ? 68.412 -25.497 52.952 1.00 22.71 76 CYS B CA 1
ATOM 1782 C C . CYS B 2 76 ? 68.028 -26.032 51.570 1.00 20.61 76 CYS B C 1
ATOM 1783 O O . CYS B 2 76 ? 66.863 -25.960 51.181 1.00 19.28 76 CYS B O 1
ATOM 1786 N N . GLY B 2 77 ? 68.995 -26.560 50.831 1.00 21.44 77 GLY B N 1
ATOM 1787 C CA . GLY B 2 77 ? 68.711 -27.062 49.496 1.00 23.37 77 GLY B CA 1
ATOM 1788 C C . GLY B 2 77 ? 67.608 -28.099 49.386 1.00 24.23 77 GLY B C 1
ATOM 1789 O O . GLY B 2 77 ? 66.859 -28.106 48.409 1.00 22.47 77 GLY B O 1
ATOM 1790 N N . ALA B 2 78 ? 67.505 -28.971 50.384 1.00 24.65 78 ALA B N 1
ATOM 1791 C CA . ALA B 2 78 ? 66.496 -30.025 50.385 1.00 25.47 78 ALA B CA 1
ATOM 1792 C C . ALA B 2 78 ? 65.081 -29.479 50.515 1.00 26.01 78 ALA B C 1
ATOM 1793 O O . ALA B 2 78 ? 64.143 -30.018 49.926 1.00 26.95 78 ALA B O 1
ATOM 1795 N N . ASP B 2 79 ? 64.923 -28.419 51.299 1.00 25.06 79 ASP B N 1
ATOM 1796 C CA . ASP B 2 79 ? 63.618 -27.801 51.480 1.00 24.12 79 ASP B CA 1
ATOM 1797 C C . ASP B 2 79 ? 63.131 -27.226 50.154 1.00 23.78 79 ASP B C 1
ATOM 1798 O O . ASP B 2 79 ? 61.976 -27.404 49.762 1.00 24.46 79 ASP B O 1
ATOM 1803 N N . VAL B 2 80 ? 64.024 -26.528 49.467 1.00 22.62 80 VAL B N 1
ATOM 1804 C CA . VAL B 2 80 ? 63.685 -25.908 48.194 1.00 23.47 80 VAL B CA 1
ATOM 1805 C C . VAL B 2 80 ? 63.453 -26.941 47.095 1.00 23.05 80 VAL B C 1
ATOM 1806 O O . VAL B 2 80 ? 62.520 -26.817 46.304 1.00 22.48 80 VAL B O 1
ATOM 1810 N N . ALA B 2 81 ? 64.296 -27.966 47.058 1.00 24.31 81 ALA B N 1
ATOM 1811 C CA . ALA B 2 81 ? 64.183 -29.011 46.045 1.00 25.69 81 ALA B CA 1
ATOM 1812 C C . ALA B 2 81 ? 62.780 -29.606 45.979 1.00 26.74 81 ALA B C 1
ATOM 1813 O O . ALA B 2 81 ? 62.354 -30.086 44.929 1.00 28.72 81 ALA B O 1
ATOM 1815 N N . GLU B 2 82 ? 62.058 -29.570 47.094 1.00 28.18 82 GLU B N 1
ATOM 1816 C CA . GLU B 2 82 ? 60.705 -30.116 47.136 1.00 29.28 82 GLU B CA 1
ATOM 1817 C C . GLU B 2 82 ? 59.708 -29.206 46.424 1.00 27.63 82 GLU B C 1
ATOM 1818 O O . GLU B 2 82 ? 58.634 -29.647 46.015 1.00 26.79 82 GLU B O 1
ATOM 1824 N N . LEU B 2 83 ? 60.072 -27.938 46.274 1.00 25.47 83 LEU B N 1
ATOM 1825 C CA . LEU B 2 83 ? 59.191 -26.963 45.643 1.00 23.86 83 LEU B CA 1
ATOM 1826 C C . LEU B 2 83 ? 59.563 -26.652 44.201 1.00 23.12 83 LEU B C 1
ATOM 1827 O O . LEU B 2 83 ? 58.704 -26.309 43.393 1.00 23.30 83 LEU B O 1
ATOM 1832 N N . SER B 2 84 ? 60.845 -26.770 43.880 1.00 24.66 84 SER B N 1
ATOM 1833 C CA . SER B 2 84 ? 61.316 -26.494 42.531 1.00 24.34 84 SER B CA 1
ATOM 1834 C C . SER B 2 84 ? 62.685 -27.109 42.291 1.00 25.17 84 SER B C 1
ATOM 1835 O O . SER B 2 84 ? 63.565 -27.035 43.148 1.00 25.73 84 SER B O 1
ATOM 1838 N N . GLN B 2 85 ? 62.865 -27.709 41.116 1.00 25.91 85 GLN B N 1
ATOM 1839 C CA . GLN B 2 85 ? 64.139 -28.327 40.781 1.00 26.99 85 GLN B CA 1
ATOM 1840 C C . GLN B 2 85 ? 65.128 -27.247 40.341 1.00 25.40 85 GLN B C 1
ATOM 1841 O O . GLN B 2 85 ? 66.331 -27.492 40.245 1.00 24.49 85 GLN B O 1
ATOM 1847 N N . GLY B 2 86 ? 64.618 -26.050 40.068 1.00 24.75 86 GLY B N 1
ATOM 1848 C CA . GLY B 2 86 ? 65.497 -24.965 39.673 1.00 21.99 86 GLY B CA 1
ATOM 1849 C C . GLY B 2 86 ? 65.320 -24.410 38.270 1.00 21.61 86 GLY B C 1
ATOM 1850 O O . GLY B 2 86 ? 64.327 -24.670 37.592 1.00 21.43 86 GLY B O 1
ATOM 1851 N N . ILE B 2 87 ? 66.318 -23.652 37.832 1.00 19.64 87 ILE B N 1
ATOM 1852 C CA . ILE B 2 87 ? 66.296 -23.009 36.528 1.00 19.50 87 ILE B CA 1
ATOM 1853 C C . ILE B 2 87 ? 66.833 -23.900 35.417 1.00 17.69 87 ILE B C 1
ATOM 1854 O O . ILE B 2 87 ? 68.025 -24.189 35.374 1.00 19.30 87 ILE B O 1
ATOM 1859 N N . VAL B 2 88 ? 65.941 -24.327 34.527 1.00 19.32 88 VAL B N 1
ATOM 1860 C CA . VAL B 2 88 ? 66.312 -25.170 33.394 1.00 18.54 88 VAL B CA 1
ATOM 1861 C C . VAL B 2 88 ? 66.705 -24.260 32.234 1.00 18.81 88 VAL B C 1
ATOM 1862 O O . VAL B 2 88 ? 65.903 -23.447 31.779 1.00 19.94 88 VAL B O 1
ATOM 1866 N N . ALA B 2 89 ? 67.939 -24.392 31.763 1.00 18.81 89 ALA B N 1
ATOM 1867 C CA . ALA B 2 89 ? 68.423 -23.558 30.672 1.00 21.09 89 ALA B CA 1
ATOM 1868 C C . ALA B 2 89 ? 68.962 -24.398 29.529 1.00 22.19 89 ALA B C 1
ATOM 1869 O O . ALA B 2 89 ? 69.892 -25.186 29.708 1.00 24.04 89 ALA B O 1
ATOM 1871 N N . THR B 2 90 ? 68.385 -24.218 28.349 1.00 24.36 90 THR B N 1
ATOM 1872 C CA . THR B 2 90 ? 68.822 -24.969 27.182 1.00 25.63 90 THR B CA 1
ATOM 1873 C C . THR B 2 90 ? 68.731 -24.128 25.915 1.00 25.18 90 THR B C 1
ATOM 1874 O O . THR B 2 90 ? 68.187 -23.022 25.927 1.00 22.92 90 THR B O 1
ATOM 1878 N N . MET B 2 91 ? 69.272 -24.665 24.827 1.00 24.32 91 MET B N 1
ATOM 1879 C CA . MET B 2 91 ? 69.279 -23.993 23.536 1.00 26.42 91 MET B CA 1
ATOM 1880 C C . MET B 2 91 ? 69.075 -25.017 22.428 1.00 26.17 91 MET B C 1
ATOM 1881 O O . MET B 2 91 ? 69.517 -26.161 22.548 1.00 25.66 91 MET B O 1
ATOM 1886 N N . GLN B 2 92 ? 68.419 -24.593 21.352 1.00 25.93 92 GLN B N 1
ATOM 1887 C CA . GLN B 2 92 ? 68.166 -25.453 20.202 1.00 25.81 92 GLN B CA 1
ATOM 1888 C C . GLN B 2 92 ? 69.436 -25.438 19.354 1.00 24.65 92 GLN B C 1
ATOM 1889 O O . GLN B 2 92 ? 69.435 -24.974 18.213 1.00 24.53 92 GLN B O 1
ATOM 1895 N N . VAL B 2 93 ? 70.520 -25.941 19.933 1.00 24.27 93 VAL B N 1
ATOM 1896 C CA . VAL B 2 93 ? 71.815 -25.985 19.271 1.00 23.40 93 VAL B CA 1
ATOM 1897 C C . VAL B 2 93 ? 72.391 -27.389 19.394 1.00 24.13 93 VAL B C 1
ATOM 1898 O O . VAL B 2 93 ? 72.447 -27.944 20.485 1.00 22.35 93 VAL B O 1
ATOM 1902 N N . GLU B 2 94 ? 72.819 -27.957 18.272 1.00 25.60 94 GLU B N 1
ATOM 1903 C CA . GLU B 2 94 ? 73.373 -29.307 18.269 1.00 28.44 94 GLU B CA 1
ATOM 1904 C C . GLU B 2 94 ? 74.540 -29.484 19.240 1.00 27.18 94 GLU B C 1
ATOM 1905 O O . GLU B 2 94 ? 75.532 -28.756 19.179 1.00 26.98 94 GLU B O 1
ATOM 1911 N N . GLY B 2 95 ? 74.413 -30.462 20.133 1.00 26.44 95 GLY B N 1
ATOM 1912 C CA . GLY B 2 95 ? 75.469 -30.734 21.093 1.00 25.23 95 GLY B CA 1
ATOM 1913 C C . GLY B 2 95 ? 75.439 -29.883 22.352 1.00 25.82 95 GLY B C 1
ATOM 1914 O O . GLY B 2 95 ? 76.260 -30.070 23.248 1.00 26.36 95 GLY B O 1
ATOM 1915 N N . PHE B 2 96 ? 74.495 -28.955 22.435 1.00 23.93 96 PHE B N 1
ATOM 1916 C CA . PHE B 2 96 ? 74.404 -28.087 23.607 1.00 23.59 96 PHE B CA 1
ATOM 1917 C C . PHE B 2 96 ? 74.011 -28.887 24.841 1.00 22.72 96 PHE B C 1
ATOM 1918 O O . PHE B 2 96 ? 73.086 -29.694 24.792 1.00 24.73 96 PHE B O 1
ATOM 1926 N N . GLN B 2 97 ? 74.707 -28.652 25.949 1.00 22.30 97 GLN B N 1
ATOM 1927 C CA . GLN B 2 97 ? 74.403 -29.348 27.191 1.00 21.91 97 GLN B CA 1
ATOM 1928 C C . GLN B 2 97 ? 73.511 -28.516 28.106 1.00 22.06 97 GLN B C 1
ATOM 1929 O O . GLN B 2 97 ? 73.917 -27.473 28.616 1.00 20.96 97 GLN B O 1
ATOM 1935 N N . THR B 2 98 ? 72.290 -28.994 28.309 1.00 21.43 98 THR B N 1
ATOM 1936 C CA . THR B 2 98 ? 71.331 -28.320 29.169 1.00 23.21 98 THR B CA 1
ATOM 1937 C C . THR B 2 98 ? 71.817 -28.361 30.609 1.00 22.86 98 THR B C 1
ATOM 1938 O O . THR B 2 98 ? 72.490 -29.302 31.014 1.00 23.08 98 THR B O 1
ATOM 1942 N N . THR B 2 99 ? 71.498 -27.327 31.376 1.00 22.75 99 THR B N 1
ATOM 1943 C CA . THR B 2 99 ? 71.864 -27.318 32.782 1.00 21.53 99 THR B CA 1
ATOM 1944 C C . THR B 2 99 ? 70.613 -26.962 33.558 1.00 21.72 99 THR B C 1
ATOM 1945 O O . THR B 2 99 ? 69.717 -26.294 33.044 1.00 22.21 99 THR B O 1
ATOM 1949 N N . ILE B 2 100 ? 70.539 -27.453 34.786 1.00 21.06 100 ILE B N 1
ATOM 1950 C CA . ILE B 2 100 ? 69.423 -27.156 35.662 1.00 21.66 100 ILE B CA 1
ATOM 1951 C C . ILE B 2 100 ? 70.109 -26.607 36.901 1.00 21.69 100 ILE B C 1
ATOM 1952 O O . ILE B 2 100 ? 70.795 -27.340 37.606 1.00 19.90 100 ILE B O 1
ATOM 1957 N N . GLN B 2 101 ? 69.973 -25.309 37.140 1.00 21.68 101 GLN B N 1
ATOM 1958 C CA . GLN B 2 101 ? 70.613 -24.722 38.304 1.00 21.17 101 GLN B CA 1
ATOM 1959 C C . GLN B 2 101 ? 69.670 -24.751 39.486 1.00 19.74 101 GLN B C 1
ATOM 1960 O O . GLN B 2 101 ? 68.590 -24.159 39.448 1.00 19.99 101 GLN B O 1
ATOM 1966 N N . PRO B 2 102 ? 70.062 -25.449 40.561 1.00 19.51 102 PRO B N 1
ATOM 1967 C CA . PRO B 2 102 ? 69.182 -25.498 41.723 1.00 18.65 102 PRO B CA 1
ATOM 1968 C C . PRO B 2 102 ? 69.157 -24.116 42.376 1.00 20.31 102 PRO B C 1
ATOM 1969 O O . PRO B 2 102 ? 70.160 -23.397 42.356 1.00 21.58 102 PRO B O 1
ATOM 1973 N N . LEU B 2 103 ? 68.011 -23.734 42.928 1.00 21.53 103 LEU B N 1
ATOM 1974 C CA . LEU B 2 103 ? 67.897 -22.430 43.572 1.00 22.03 103 LEU B CA 1
ATOM 1975 C C . LEU B 2 103 ? 68.889 -22.367 44.731 1.00 23.61 103 LEU B C 1
ATOM 1976 O O . LEU B 2 103 ? 69.538 -21.341 44.957 1.00 23.48 103 LEU B O 1
ATOM 1981 N N . LEU B 2 104 ? 69.005 -23.478 45.454 1.00 22.76 104 LEU B N 1
ATOM 1982 C CA . LEU B 2 104 ? 69.943 -23.594 46.563 1.00 22.63 104 LEU B CA 1
ATOM 1983 C C . LEU B 2 104 ? 70.744 -24.862 46.333 1.00 22.63 104 LEU B C 1
ATOM 1984 O O . LEU B 2 104 ? 70.186 -25.877 45.922 1.00 21.76 104 LEU B O 1
ATOM 1989 N N . ALA B 2 105 ? 72.046 -24.808 46.585 1.00 21.59 105 ALA B N 1
ATOM 1990 C CA . ALA B 2 105 ? 72.873 -25.995 46.412 1.00 22.97 105 ALA B CA 1
ATOM 1991 C C . ALA B 2 105 ? 72.257 -27.083 47.288 1.00 23.86 105 ALA B C 1
ATOM 1992 O O . ALA B 2 105 ? 71.777 -26.800 48.387 1.00 22.98 105 ALA B O 1
ATOM 1994 N N . ASN B 2 106 ? 72.249 -28.318 46.797 1.00 24.31 106 ASN B N 1
ATOM 1995 C CA . ASN B 2 106 ? 71.687 -29.422 47.56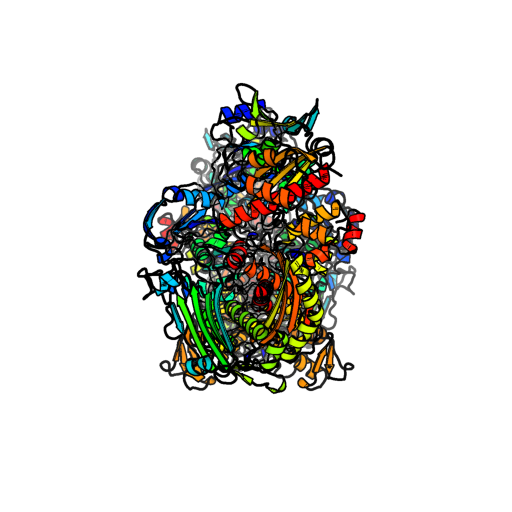7 1.00 27.71 106 ASN B CA 1
ATOM 1996 C C . ASN B 2 106 ? 72.637 -30.604 47.498 1.00 29.48 106 ASN B C 1
ATOM 1997 O O . ASN B 2 106 ? 72.659 -31.330 46.506 1.00 31.23 106 ASN B O 1
ATOM 2002 N N . GLY B 2 107 ? 73.432 -30.787 48.546 1.00 29.35 107 GLY B N 1
ATOM 2003 C CA . GLY B 2 107 ? 74.370 -31.895 48.558 1.00 28.92 107 GLY B CA 1
ATOM 2004 C C . GLY B 2 107 ? 75.733 -31.534 47.999 1.00 28.53 107 GLY B C 1
ATOM 2005 O O . GLY B 2 107 ? 76.739 -32.140 48.362 1.00 27.90 107 GLY B O 1
ATOM 2006 N N . VAL B 2 108 ? 75.774 -30.542 47.113 1.00 27.07 108 VAL B N 1
ATOM 2007 C CA . VAL B 2 108 ? 77.035 -30.115 46.518 1.00 26.12 108 VAL B CA 1
ATOM 2008 C C . VAL B 2 108 ? 76.939 -28.660 46.063 1.00 24.35 108 VAL B C 1
ATOM 2009 O O . VAL B 2 108 ? 75.877 -28.212 45.634 1.00 24.18 108 VAL B O 1
ATOM 2013 N N . THR B 2 109 ? 78.038 -27.922 46.185 1.00 23.02 109 THR B N 1
ATOM 2014 C CA . THR B 2 109 ? 78.067 -26.530 45.741 1.00 23.90 109 THR B CA 1
ATOM 2015 C C . THR B 2 109 ? 79.025 -26.486 44.560 1.00 21.77 109 THR B C 1
ATOM 2016 O O . THR B 2 109 ? 80.019 -27.212 44.540 1.00 23.31 109 THR B O 1
ATOM 2020 N N . ARG B 2 110 ? 78.737 -25.639 43.576 1.00 20.44 110 ARG B N 1
ATOM 2021 C CA . ARG B 2 110 ? 79.578 -25.586 42.391 1.00 18.57 110 ARG B CA 1
ATOM 2022 C C . ARG B 2 110 ? 80.294 -24.273 42.093 1.00 18.53 110 ARG B C 1
ATOM 2023 O O . ARG B 2 110 ? 80.820 -24.085 41.001 1.00 17.41 110 ARG B O 1
ATOM 2031 N N . PHE B 2 111 ? 80.310 -23.369 43.064 1.00 17.72 111 PHE B N 1
ATOM 2032 C CA . PHE B 2 111 ? 81.033 -22.111 42.923 1.00 17.46 111 PHE B CA 1
ATOM 2033 C C . PHE B 2 111 ? 80.935 -21.286 44.196 1.00 17.22 111 PHE B C 1
ATOM 2034 O O . PHE B 2 111 ? 79.936 -21.343 44.911 1.00 19.92 111 PHE B O 1
ATOM 2042 N N . VAL B 2 112 ? 82.005 -20.563 44.505 1.00 18.08 112 VAL B N 1
ATOM 2043 C CA . VAL B 2 112 ? 82.026 -19.720 45.687 1.00 19.78 112 VAL B CA 1
ATOM 2044 C C . VAL B 2 112 ? 80.941 -18.678 45.498 1.00 19.16 112 VAL B C 1
ATOM 2045 O O . VAL B 2 112 ? 80.932 -17.960 44.496 1.00 19.64 112 VAL B O 1
ATOM 2049 N N . GLY B 2 113 ? 80.020 -18.611 46.452 1.00 18.92 113 GLY B N 1
ATOM 2050 C CA . GLY B 2 113 ? 78.934 -17.654 46.367 1.00 18.55 113 GLY B CA 1
ATOM 2051 C C . GLY B 2 113 ? 77.578 -18.288 46.131 1.00 19.52 113 GLY B C 1
ATOM 2052 O O . GLY B 2 113 ? 76.553 -17.621 46.282 1.00 19.58 113 GLY B O 1
ATOM 2053 N N . GLU B 2 114 ? 77.549 -19.568 45.755 1.00 18.17 114 GLU B N 1
ATOM 2054 C CA . GLU B 2 114 ? 76.268 -20.229 45.523 1.00 18.39 114 GLU B CA 1
ATOM 2055 C C . GLU B 2 114 ? 75.525 -20.280 46.850 1.00 17.85 114 GLU B C 1
ATOM 2056 O O . GLU B 2 114 ? 76.131 -20.481 47.894 1.00 19.85 114 GLU B O 1
ATOM 2062 N N . ILE B 2 115 ? 74.212 -20.094 46.815 1.00 18.92 115 ILE B N 1
ATOM 2063 C CA . ILE B 2 115 ? 73.422 -20.106 48.037 1.00 20.06 115 ILE B CA 1
ATOM 2064 C C . ILE B 2 115 ? 73.261 -21.530 48.571 1.00 21.03 115 ILE B C 1
ATOM 2065 O O . ILE B 2 115 ? 72.946 -22.445 47.818 1.00 20.13 115 ILE B O 1
ATOM 2070 N N . VAL B 2 116 ? 73.483 -21.714 49.869 1.00 21.29 116 VAL B N 1
ATOM 2071 C CA . VAL B 2 116 ? 73.341 -23.033 50.479 1.00 22.63 116 VAL B CA 1
ATOM 2072 C C . VAL B 2 116 ? 72.213 -23.025 51.504 1.00 22.56 116 VAL B C 1
ATOM 2073 O O . VAL B 2 116 ? 71.715 -24.076 51.911 1.00 23.12 116 VAL B O 1
ATOM 2077 N N . ALA B 2 117 ? 71.810 -21.829 51.919 1.00 18.92 117 ALA B N 1
ATOM 2078 C CA . ALA B 2 117 ? 70.728 -21.680 52.879 1.00 18.45 117 ALA B CA 1
ATOM 2079 C C . ALA B 2 117 ? 70.200 -20.255 52.875 1.00 19.23 117 ALA B C 1
ATOM 2080 O O . ALA B 2 117 ? 70.945 -19.312 52.615 1.00 18.27 117 ALA B O 1
ATOM 2082 N N . VAL B 2 118 ? 68.908 -20.106 53.147 1.00 19.09 118 VAL B N 1
ATOM 2083 C CA . VAL B 2 118 ? 68.294 -18.788 53.213 1.00 19.44 118 VAL B CA 1
ATOM 2084 C C . VAL B 2 118 ? 67.549 -18.632 54.531 1.00 20.74 118 VAL B C 1
ATOM 2085 O O . VAL B 2 118 ? 66.986 -19.592 55.070 1.00 22.23 118 VAL B O 1
ATOM 2089 N N . VAL B 2 119 ? 67.562 -17.413 55.053 1.00 20.02 119 VAL B N 1
ATOM 2090 C CA . VAL B 2 119 ? 66.887 -17.109 56.299 1.00 18.07 119 VAL B CA 1
ATOM 2091 C C . VAL B 2 119 ? 65.932 -15.944 56.080 1.00 18.54 119 VAL B C 1
ATOM 2092 O O . VAL B 2 119 ? 66.292 -14.947 55.451 1.00 19.30 119 VAL B O 1
ATOM 2096 N N . VAL B 2 120 ? 64.710 -16.085 56.574 1.00 17.61 120 VAL B N 1
ATOM 2097 C CA . VAL B 2 120 ? 63.731 -15.012 56.482 1.00 16.92 120 VAL B CA 1
ATOM 2098 C C . VAL B 2 120 ? 63.500 -14.542 57.916 1.00 17.63 120 VAL B C 1
ATOM 2099 O O . VAL B 2 120 ? 63.202 -15.347 58.805 1.00 17.87 120 VAL B O 1
ATOM 2103 N N . ALA B 2 121 ? 63.652 -13.242 58.149 1.00 16.99 121 ALA B N 1
ATOM 2104 C CA . ALA B 2 121 ? 63.476 -12.700 59.490 1.00 17.08 121 ALA B CA 1
ATOM 2105 C C . ALA B 2 121 ? 62.825 -11.315 59.475 1.00 18.44 121 ALA B C 1
ATOM 2106 O O . ALA B 2 121 ? 62.563 -10.750 58.415 1.00 16.10 121 ALA B O 1
ATOM 2108 N N . SER B 2 122 ? 62.575 -10.780 60.667 1.00 18.45 122 SER B N 1
ATOM 2109 C CA . SER B 2 122 ? 61.929 -9.478 60.830 1.00 20.38 122 SER B CA 1
ATOM 2110 C C . SER B 2 122 ? 62.710 -8.315 60.231 1.00 20.56 122 SER B C 1
ATOM 2111 O O . SER B 2 122 ? 62.135 -7.270 59.923 1.00 21.80 122 SER B O 1
ATOM 2114 N N . SER B 2 123 ? 64.018 -8.489 60.077 1.00 21.18 123 SER B N 1
ATOM 2115 C CA . SER B 2 123 ? 64.863 -7.454 59.491 1.00 21.25 123 SER B CA 1
ATOM 2116 C C . SER B 2 123 ? 66.017 -8.127 58.776 1.00 21.55 123 SER B C 1
ATOM 2117 O O . SER B 2 123 ? 66.339 -9.282 59.060 1.00 21.66 123 SER B O 1
ATOM 2120 N N . ARG B 2 124 ? 66.634 -7.412 57.842 1.00 20.23 124 ARG B N 1
ATOM 2121 C CA . ARG B 2 124 ? 67.767 -7.951 57.105 1.00 20.21 124 ARG B CA 1
ATOM 2122 C C . ARG B 2 124 ? 68.936 -8.215 58.059 1.00 20.40 124 ARG B C 1
ATOM 2123 O O . ARG B 2 124 ? 69.637 -9.219 57.933 1.00 19.16 124 ARG B O 1
ATOM 2131 N N . ALA B 2 125 ? 69.137 -7.319 59.021 1.00 19.54 125 ALA B N 1
ATOM 2132 C CA . ALA B 2 125 ? 70.231 -7.476 59.976 1.00 19.14 125 ALA B CA 1
ATOM 2133 C C . ALA B 2 125 ? 70.078 -8.754 60.798 1.00 18.07 125 ALA B C 1
ATOM 2134 O O . ALA B 2 125 ? 71.052 -9.479 61.015 1.00 18.70 125 ALA B O 1
ATOM 2136 N N . ILE B 2 126 ? 68.861 -9.024 61.254 1.00 18.11 126 ILE B N 1
ATOM 2137 C CA . ILE B 2 126 ? 68.598 -10.219 62.051 1.00 19.57 126 ILE B CA 1
ATOM 2138 C C . ILE B 2 126 ? 68.711 -11.476 61.194 1.00 19.62 126 ILE B C 1
ATOM 2139 O O . ILE B 2 126 ? 69.164 -12.518 61.670 1.00 20.07 126 ILE B O 1
ATOM 2144 N N . ALA B 2 127 ? 68.311 -11.385 59.928 1.00 19.07 127 ALA B N 1
ATOM 2145 C CA . ALA B 2 127 ? 68.408 -12.541 59.042 1.00 18.52 127 ALA B CA 1
ATOM 2146 C C . ALA B 2 127 ? 69.880 -12.882 58.889 1.00 18.52 127 ALA B C 1
ATOM 2147 O O . ALA B 2 127 ? 70.255 -14.057 58.838 1.00 19.06 127 ALA B O 1
ATOM 2149 N N . GLU B 2 128 ? 70.716 -11.849 58.805 1.00 17.29 128 GLU B N 1
ATOM 2150 C CA . GLU B 2 128 ? 72.153 -12.058 58.675 1.00 17.63 128 GLU B CA 1
ATOM 2151 C C . GLU B 2 128 ? 72.709 -12.626 59.977 1.00 18.34 128 GLU B C 1
ATOM 2152 O O . GLU B 2 128 ? 73.575 -13.500 59.951 1.00 20.96 128 GLU B O 1
ATOM 2158 N N . ASP B 2 129 ? 72.216 -12.135 61.114 1.00 18.60 129 ASP B N 1
ATOM 2159 C CA . ASP B 2 129 ? 72.680 -12.653 62.399 1.00 19.37 129 ASP B CA 1
ATOM 2160 C C . ASP B 2 129 ? 72.440 -14.164 62.419 1.00 18.58 129 ASP B C 1
ATOM 2161 O O . ASP B 2 129 ? 73.343 -14.941 62.725 1.00 20.48 129 ASP B O 1
ATOM 2166 N N . ALA B 2 130 ? 71.215 -14.567 62.089 1.00 18.45 130 ALA B N 1
ATOM 2167 C CA . ALA B 2 130 ? 70.833 -15.979 62.085 1.00 18.44 130 ALA B CA 1
ATOM 2168 C C . ALA B 2 130 ? 71.618 -16.813 61.082 1.00 20.13 130 ALA B C 1
ATOM 2169 O O . ALA B 2 130 ? 71.962 -17.965 61.361 1.00 21.64 130 ALA B O 1
ATOM 2171 N N . ALA B 2 131 ? 71.902 -16.239 59.915 1.00 19.34 131 ALA B N 1
ATOM 2172 C CA . ALA B 2 131 ? 72.651 -16.956 58.896 1.00 21.32 131 ALA B CA 1
ATOM 2173 C C . ALA B 2 131 ? 74.023 -17.352 59.437 1.00 22.51 131 ALA B C 1
ATOM 2174 O O . ALA B 2 131 ? 74.544 -18.419 59.111 1.00 21.97 131 ALA B O 1
ATOM 2176 N N . GLN B 2 132 ? 74.611 -16.492 60.263 1.00 22.79 132 GLN B N 1
ATOM 2177 C CA . GLN B 2 132 ? 75.920 -16.796 60.830 1.00 24.03 132 GLN B CA 1
ATOM 2178 C C . GLN B 2 132 ? 75.841 -17.902 61.882 1.00 24.26 132 GLN B C 1
ATOM 2179 O O . GLN B 2 132 ? 76.867 -18.400 62.338 1.00 24.41 132 GLN B O 1
ATOM 2185 N N . LEU B 2 133 ? 74.626 -18.282 62.264 1.00 23.51 133 LEU B N 1
ATOM 2186 C CA . LEU B 2 133 ? 74.446 -19.324 63.271 1.00 24.88 133 LEU B CA 1
ATOM 2187 C C . LEU B 2 133 ? 74.326 -20.700 62.640 1.00 24.77 133 LEU B C 1
ATOM 2188 O O . LEU B 2 133 ? 74.401 -21.715 63.330 1.00 25.58 133 LEU B O 1
ATOM 2193 N N . ILE B 2 134 ? 74.145 -20.726 61.324 1.00 24.26 134 ILE B N 1
ATOM 2194 C CA . ILE B 2 134 ? 74.005 -21.978 60.596 1.00 24.03 134 ILE B CA 1
ATOM 2195 C C . ILE B 2 134 ? 75.343 -22.702 60.551 1.00 25.17 134 ILE B C 1
ATOM 2196 O O . ILE B 2 134 ? 76.380 -22.099 60.271 1.00 24.38 134 ILE B O 1
ATOM 2201 N N . GLN B 2 135 ? 75.315 -23.999 60.838 1.00 25.41 135 GLN B N 1
ATOM 2202 C CA . GLN B 2 135 ? 76.526 -24.806 60.830 1.00 27.04 135 GLN B CA 1
ATOM 2203 C C . GLN B 2 135 ? 76.511 -25.725 59.614 1.00 26.47 135 GLN B C 1
ATOM 2204 O O . GLN B 2 135 ? 75.605 -26.541 59.452 1.00 27.45 135 GLN B O 1
ATOM 2210 N N . VAL B 2 136 ? 77.514 -25.577 58.756 1.00 26.45 136 VAL B N 1
ATOM 2211 C CA . VAL B 2 136 ? 77.618 -26.389 57.553 1.00 26.46 136 VAL B CA 1
ATOM 2212 C C . VAL B 2 136 ? 78.952 -27.127 57.506 1.00 26.13 136 VAL B C 1
ATOM 2213 O O . VAL B 2 136 ? 80.003 -26.547 57.773 1.00 26.99 136 VAL B O 1
ATOM 2217 N N . GLU B 2 137 ? 78.908 -28.412 57.175 1.00 26.22 137 GLU B N 1
ATOM 2218 C CA . GLU B 2 137 ? 80.128 -29.198 57.064 1.00 26.48 137 GLU B CA 1
ATOM 2219 C C . GLU B 2 137 ? 80.351 -29.501 55.588 1.00 25.31 137 GLU B C 1
ATOM 2220 O O . GLU B 2 137 ? 79.480 -30.065 54.920 1.00 24.58 137 GLU B O 1
ATOM 2226 N N . TYR B 2 138 ? 81.518 -29.114 55.088 1.00 26.48 138 TYR B N 1
ATOM 2227 C CA . TYR B 2 138 ? 81.869 -29.328 53.692 1.00 27.08 138 TYR B CA 1
ATOM 2228 C C . TYR B 2 138 ? 82.989 -30.333 53.528 1.00 29.75 138 TYR B C 1
ATOM 2229 O O . TYR B 2 138 ? 83.678 -30.693 54.480 1.00 30.99 138 TYR B O 1
ATOM 2238 N N . GLU B 2 139 ? 83.157 -30.765 52.286 1.00 31.47 139 GLU B N 1
ATOM 2239 C CA . GLU B 2 139 ? 84.212 -31.675 51.893 1.00 33.47 139 GLU B CA 1
ATOM 2240 C C . GLU B 2 139 ? 84.647 -31.102 50.551 1.00 32.92 139 GLU B C 1
ATOM 2241 O O . GLU B 2 139 ? 84.053 -31.409 49.517 1.00 30.65 139 GLU B O 1
ATOM 2247 N N . GLU B 2 140 ? 85.664 -30.246 50.575 1.00 34.22 140 GLU B N 1
ATOM 2248 C CA . GLU B 2 140 ? 86.145 -29.613 49.353 1.00 36.74 140 GLU B CA 1
ATOM 2249 C C . GLU B 2 140 ? 86.522 -30.632 48.285 1.00 36.66 140 GLU B C 1
ATOM 2250 O O . GLU B 2 140 ? 87.145 -31.652 48.573 1.00 37.78 140 GLU B O 1
ATOM 2256 N N . LEU B 2 141 ? 86.126 -30.347 47.050 1.00 35.59 141 LEU B N 1
ATOM 2257 C CA . LEU B 2 141 ? 86.403 -31.222 45.917 1.00 34.36 141 LEU B CA 1
ATOM 2258 C C . LEU B 2 141 ? 87.243 -30.471 44.890 1.00 34.52 141 LEU B C 1
ATOM 2259 O O . LEU B 2 141 ? 87.275 -29.238 44.886 1.00 32.94 141 LEU B O 1
ATOM 2264 N N . PRO B 2 142 ? 87.950 -31.205 44.014 1.00 33.93 142 PRO B N 1
ATOM 2265 C CA . PRO B 2 142 ? 88.765 -30.526 43.002 1.00 32.82 142 PRO B CA 1
ATOM 2266 C C . PRO B 2 142 ? 87.843 -29.687 42.124 1.00 30.74 142 PRO B C 1
ATOM 2267 O O . PRO B 2 142 ? 86.805 -30.164 41.661 1.00 31.03 142 PRO B O 1
ATOM 2271 N N . ALA B 2 143 ? 88.219 -28.434 41.910 1.00 28.65 143 ALA B N 1
ATOM 2272 C CA . ALA B 2 143 ? 87.406 -27.529 41.114 1.00 27.18 143 ALA B CA 1
ATOM 2273 C C . ALA B 2 143 ? 88.052 -27.187 39.782 1.00 25.61 143 ALA B C 1
ATOM 2274 O O . ALA B 2 143 ? 89.267 -27.316 39.617 1.00 25.15 143 ALA B O 1
ATOM 2276 N N . VAL B 2 144 ? 87.225 -26.767 38.830 1.00 25.04 144 VAL B N 1
ATOM 2277 C CA . VAL B 2 144 ? 87.706 -26.364 37.515 1.00 24.29 144 VAL B CA 1
ATOM 2278 C C . VAL B 2 144 ? 87.862 -24.855 37.646 1.00 23.28 144 VAL B C 1
ATOM 2279 O O . VAL B 2 144 ? 86.879 -24.123 37.743 1.00 21.57 144 VAL B O 1
ATOM 2283 N N . THR B 2 145 ? 89.109 -24.402 37.652 1.00 22.75 145 THR B N 1
ATOM 2284 C CA . THR B 2 145 ? 89.414 -22.992 37.854 1.00 24.00 145 THR B CA 1
ATOM 2285 C C . THR B 2 145 ? 89.609 -22.128 36.617 1.00 23.77 145 THR B C 1
ATOM 2286 O O . THR B 2 145 ? 89.868 -20.931 36.736 1.00 22.71 145 THR B O 1
ATOM 2290 N N . GLY B 2 146 ? 89.485 -22.720 35.435 1.00 22.61 146 GLY B N 1
ATOM 2291 C CA . GLY B 2 146 ? 89.668 -21.944 34.225 1.00 22.85 146 GLY B CA 1
ATOM 2292 C C . GLY B 2 146 ? 89.499 -22.755 32.958 1.00 23.65 146 GLY B C 1
ATOM 2293 O O . GLY B 2 146 ? 89.331 -23.976 32.999 1.00 21.87 146 GLY B O 1
ATOM 2294 N N . ILE B 2 147 ? 89.556 -22.065 31.826 1.00 23.19 147 ILE B N 1
ATOM 2295 C CA . ILE B 2 147 ? 89.402 -22.690 30.521 1.00 23.70 147 ILE B CA 1
ATOM 2296 C C . ILE B 2 147 ? 90.406 -23.811 30.271 1.00 24.32 147 ILE B C 1
ATOM 2297 O O . ILE B 2 147 ? 90.042 -24.871 29.770 1.00 23.05 147 ILE B O 1
ATOM 2302 N N . GLU B 2 148 ? 91.667 -23.570 30.610 1.00 25.18 148 GLU B N 1
ATOM 2303 C CA . GLU B 2 148 ? 92.711 -24.571 30.406 1.00 27.14 148 GLU B CA 1
ATOM 2304 C C . GLU B 2 148 ? 92.381 -25.858 31.152 1.00 27.28 148 GLU B C 1
ATOM 2305 O O . GLU B 2 148 ? 92.382 -26.944 30.570 1.00 27.76 148 GLU B O 1
ATOM 2311 N N . ALA B 2 149 ? 92.094 -25.726 32.442 1.00 26.93 149 ALA B N 1
ATOM 2312 C CA . ALA B 2 149 ? 91.759 -26.868 33.280 1.00 26.20 149 ALA B CA 1
ATOM 2313 C C . ALA B 2 149 ? 90.478 -27.546 32.817 1.00 26.17 149 ALA B C 1
ATOM 2314 O O . ALA B 2 149 ? 90.378 -28.771 32.835 1.00 26.52 149 ALA B O 1
ATOM 2316 N N . ALA B 2 150 ? 89.492 -26.755 32.406 1.00 25.04 150 ALA B N 1
ATOM 2317 C CA . ALA B 2 150 ? 88.226 -27.321 31.955 1.00 25.52 150 ALA B CA 1
ATOM 2318 C C . ALA B 2 150 ? 88.409 -28.171 30.696 1.00 25.31 150 ALA B C 1
ATOM 2319 O O . ALA B 2 150 ? 87.751 -29.189 30.523 1.00 23.04 150 ALA B O 1
ATOM 2321 N N . LEU B 2 151 ? 89.318 -27.751 29.825 1.00 27.53 151 LEU B N 1
ATOM 2322 C CA . LEU B 2 151 ? 89.566 -28.463 28.576 1.00 29.06 151 LEU B CA 1
ATOM 2323 C C . LEU B 2 151 ? 90.591 -29.588 28.673 1.00 29.94 151 LEU B C 1
ATOM 2324 O O . LEU B 2 151 ? 90.510 -30.566 27.930 1.00 30.61 151 LEU B O 1
ATOM 2329 N N . GLU B 2 152 ? 91.550 -29.465 29.583 1.00 29.99 152 GLU B N 1
ATOM 2330 C CA . GLU B 2 152 ? 92.586 -30.485 29.688 1.00 33.43 152 GLU B CA 1
ATOM 2331 C C . GLU B 2 152 ? 92.658 -31.231 31.017 1.00 35.15 152 GLU B C 1
ATOM 2332 O O . GLU B 2 152 ? 93.343 -32.249 31.118 1.00 37.22 152 GLU B O 1
ATOM 2338 N N . GLY B 2 153 ? 91.953 -30.735 32.028 1.00 35.50 153 GLY B N 1
ATOM 2339 C CA . GLY B 2 153 ? 91.992 -31.369 33.336 1.00 35.87 153 GLY B CA 1
ATOM 2340 C C . GLY B 2 153 ? 91.055 -32.544 33.540 1.00 36.70 153 GLY B C 1
ATOM 2341 O O . GLY B 2 153 ? 90.196 -32.829 32.705 1.00 37.10 153 GLY B O 1
ATOM 2342 N N . GLU B 2 154 ? 91.220 -33.226 34.670 1.00 37.04 154 GLU B N 1
ATOM 2343 C CA . GLU B 2 154 ? 90.394 -34.379 34.999 1.00 36.62 154 GLU B CA 1
ATOM 2344 C C . GLU B 2 154 ? 89.122 -33.974 35.739 1.00 35.67 154 GLU B C 1
ATOM 2345 O O . GLU B 2 154 ? 88.089 -34.630 35.615 1.00 36.60 154 GLU B O 1
ATOM 2351 N N . ALA B 2 155 ? 89.197 -32.892 36.507 1.00 34.07 155 ALA B N 1
ATOM 2352 C CA . ALA B 2 155 ? 88.040 -32.427 37.265 1.00 32.69 155 ALA B CA 1
ATOM 2353 C C . ALA B 2 155 ? 86.883 -31.983 36.369 1.00 32.04 155 ALA B C 1
ATOM 2354 O O . ALA B 2 155 ? 87.091 -31.465 35.269 1.00 30.37 155 ALA B O 1
ATOM 2356 N N . ARG B 2 156 ? 85.664 -32.197 36.853 1.00 31.67 156 ARG B N 1
ATOM 2357 C CA . ARG B 2 156 ? 84.457 -31.814 36.130 1.00 30.54 156 ARG B CA 1
ATOM 2358 C C . ARG B 2 156 ? 83.737 -30.759 36.975 1.00 28.45 156 ARG B C 1
ATOM 2359 O O . ARG B 2 156 ? 83.414 -31.001 38.138 1.00 27.54 156 ARG B O 1
ATOM 2367 N N . ALA B 2 157 ? 83.496 -29.587 36.392 1.00 26.11 157 ALA B N 1
ATOM 2368 C CA . ALA B 2 157 ? 82.839 -28.489 37.103 1.00 24.23 157 ALA B CA 1
ATOM 2369 C C . ALA B 2 157 ? 81.428 -28.806 37.576 1.00 23.34 157 ALA B C 1
ATOM 2370 O O . ALA B 2 157 ? 81.087 -28.578 38.738 1.00 22.61 157 ALA B O 1
ATOM 2372 N N . ASN B 2 158 ? 80.611 -29.332 36.671 1.00 21.75 158 ASN B N 1
ATOM 2373 C CA . ASN B 2 158 ? 79.222 -29.657 36.972 1.00 22.01 158 ASN B CA 1
ATOM 2374 C C . ASN B 2 158 ? 79.001 -31.149 36.727 1.00 22.58 158 ASN B C 1
ATOM 2375 O O . ASN B 2 158 ? 78.955 -31.596 35.583 1.00 20.55 158 ASN B O 1
ATOM 2380 N N . ASP B 2 159 ? 78.860 -31.910 37.809 1.00 24.66 159 ASP B N 1
ATOM 2381 C CA . ASP B 2 159 ? 78.688 -33.357 37.709 1.00 27.45 159 ASP B CA 1
ATOM 2382 C C . ASP B 2 159 ? 77.435 -33.869 37.009 1.00 28.13 159 ASP B C 1
ATOM 2383 O O . ASP B 2 159 ? 77.321 -35.070 36.754 1.00 27.82 159 ASP B O 1
ATOM 2388 N N . THR B 2 160 ? 76.493 -32.986 36.696 1.00 27.48 160 THR B N 1
ATOM 2389 C CA . THR B 2 160 ? 75.287 -33.422 36.001 1.00 27.53 160 THR B CA 1
ATOM 2390 C C . THR B 2 160 ? 75.542 -33.400 34.497 1.00 27.02 160 THR B C 1
ATOM 2391 O O . THR B 2 160 ? 74.690 -33.804 33.708 1.00 28.60 160 THR B O 1
ATOM 2395 N N . LEU B 2 161 ? 76.720 -32.926 34.105 1.00 27.14 161 LEU B N 1
ATOM 2396 C CA . LEU B 2 161 ? 77.071 -32.836 32.692 1.00 28.00 161 LEU B CA 1
ATOM 2397 C C . LEU B 2 161 ? 78.075 -33.896 32.261 1.00 28.00 161 LEU B C 1
ATOM 2398 O O . LEU B 2 161 ? 78.731 -34.528 33.089 1.00 28.82 161 LEU B O 1
ATOM 2403 N N . ALA B 2 162 ? 78.189 -34.077 30.950 1.00 28.53 162 ALA B N 1
ATOM 2404 C CA . ALA B 2 162 ? 79.133 -35.026 30.386 1.00 29.66 162 ALA B CA 1
ATOM 2405 C C . ALA B 2 162 ? 80.329 -34.201 29.919 1.00 29.72 162 ALA B C 1
ATOM 2406 O O . ALA B 2 162 ? 80.341 -33.676 28.802 1.00 32.92 162 ALA B O 1
ATOM 2408 N N . GLY B 2 163 ? 81.325 -34.069 30.783 1.00 28.47 163 GLY B N 1
ATOM 2409 C CA . GLY B 2 163 ? 82.497 -33.291 30.427 1.00 26.95 163 GLY B CA 1
ATOM 2410 C C . GLY B 2 163 ? 82.239 -31.820 30.687 1.00 26.36 163 GLY B C 1
ATOM 2411 O O . GLY B 2 163 ? 81.125 -31.437 31.039 1.00 26.99 163 GLY B O 1
ATOM 2412 N N . ASN B 2 164 ? 83.257 -30.989 30.503 1.00 24.69 164 ASN B N 1
ATOM 2413 C CA . ASN B 2 164 ? 83.108 -29.559 30.753 1.00 23.95 164 ASN B CA 1
ATOM 2414 C C . ASN B 2 164 ? 82.722 -28.723 29.541 1.00 23.74 164 ASN B C 1
ATOM 2415 O O . ASN B 2 164 ? 82.468 -27.527 29.674 1.00 23.79 164 ASN B O 1
ATOM 2420 N N . VAL B 2 165 ? 82.681 -29.332 28.359 1.00 21.82 165 VAL B N 1
ATOM 2421 C CA . VAL B 2 165 ? 82.311 -28.578 27.171 1.00 21.77 165 VAL B CA 1
ATOM 2422 C C . VAL B 2 165 ? 80.794 -28.472 27.057 1.00 22.83 165 VAL B C 1
ATOM 2423 O O . VAL B 2 165 ? 80.116 -29.417 26.647 1.00 22.77 165 VAL B O 1
ATOM 2427 N N . VAL B 2 166 ? 80.263 -27.315 27.437 1.00 20.92 166 VAL B N 1
ATOM 2428 C CA . VAL B 2 166 ? 78.828 -27.070 27.384 1.00 21.67 166 VAL B CA 1
ATOM 2429 C C . VAL B 2 166 ? 78.344 -26.946 25.942 1.00 21.11 166 VAL B C 1
ATOM 2430 O O . VAL B 2 166 ? 77.255 -27.409 25.602 1.00 22.29 166 VAL B O 1
ATOM 2434 N N . SER B 2 167 ? 79.150 -26.319 25.096 1.00 21.56 167 SER B N 1
ATOM 2435 C CA . SER B 2 167 ? 78.775 -26.163 23.695 1.00 22.41 167 SER B CA 1
ATOM 2436 C C . SER B 2 167 ? 79.988 -25.948 22.819 1.00 22.46 167 SER B C 1
ATOM 2437 O O . SER B 2 167 ? 80.954 -25.291 23.212 1.00 22.25 167 SER B O 1
ATOM 2440 N N . ARG B 2 168 ? 79.922 -26.501 21.615 1.00 23.78 168 ARG B N 1
ATOM 2441 C CA . ARG B 2 168 ? 81.012 -26.408 20.663 1.00 25.69 168 ARG B CA 1
ATOM 2442 C C . ARG B 2 168 ? 80.408 -26.321 19.271 1.00 26.48 168 ARG B C 1
ATOM 2443 O O . ARG B 2 168 ? 79.757 -27.258 18.809 1.00 25.62 168 ARG B O 1
ATOM 2451 N N . THR B 2 169 ? 80.623 -25.195 18.606 1.00 25.62 169 THR B N 1
ATOM 2452 C CA . THR B 2 169 ? 80.069 -24.995 17.280 1.00 26.74 169 THR B CA 1
ATOM 2453 C C . THR B 2 169 ? 81.060 -24.326 16.344 1.00 26.90 169 THR B C 1
ATOM 2454 O O . THR B 2 169 ? 81.904 -23.539 16.764 1.00 25.58 169 THR B O 1
ATOM 2458 N N . SER B 2 170 ? 80.945 -24.655 15.064 1.00 28.46 170 SER B N 1
ATOM 2459 C CA . SER B 2 170 ? 81.793 -24.080 14.037 1.00 28.94 170 SER B CA 1
ATOM 2460 C C . SER B 2 170 ? 80.919 -23.908 12.809 1.00 30.10 170 SER B C 1
ATOM 2461 O O . SER B 2 170 ? 80.505 -24.886 12.190 1.00 32.34 170 SER B O 1
ATOM 2464 N N . ARG B 2 171 ? 80.626 -22.661 12.466 1.00 29.91 171 ARG B N 1
ATOM 2465 C CA . ARG B 2 171 ? 79.784 -22.373 11.318 1.00 30.24 171 ARG B CA 1
ATOM 2466 C C . ARG B 2 171 ? 80.554 -22.198 10.014 1.00 28.90 171 ARG B C 1
ATOM 2467 O O . ARG B 2 171 ? 79.964 -22.194 8.939 1.00 28.86 171 ARG B O 1
ATOM 2475 N N . ALA B 2 172 ? 81.870 -22.058 10.110 1.00 27.49 172 ALA B N 1
ATOM 2476 C CA . ALA B 2 172 ? 82.704 -21.907 8.925 1.00 27.37 172 ALA B CA 1
ATOM 2477 C C . ALA B 2 172 ? 84.024 -22.621 9.174 1.00 27.26 172 ALA B C 1
ATOM 2478 O O . ALA B 2 172 ? 84.688 -22.371 10.180 1.00 26.44 172 ALA B O 1
ATOM 2480 N N . ARG B 2 173 ? 84.404 -23.510 8.260 1.00 26.25 173 ARG B N 1
ATOM 2481 C CA . ARG B 2 173 ? 85.643 -24.270 8.410 1.00 26.98 173 ARG B CA 1
ATOM 2482 C C . ARG B 2 173 ? 86.509 -24.346 7.156 1.00 27.64 173 ARG B C 1
ATOM 2483 O O . ARG B 2 173 ? 86.958 -25.425 6.772 1.00 28.39 173 ARG B O 1
ATOM 2491 N N . ASP B 2 174 ? 86.752 -23.206 6.520 1.00 27.47 174 ASP B N 1
ATOM 2492 C CA . ASP B 2 174 ? 87.591 -23.184 5.324 1.00 28.00 174 ASP B CA 1
ATOM 2493 C C . ASP B 2 174 ? 89.022 -23.571 5.696 1.00 28.38 174 ASP B C 1
ATOM 2494 O O . ASP B 2 174 ? 89.451 -23.373 6.834 1.00 28.32 174 ASP B O 1
ATOM 2499 N N . GLU B 2 175 ? 89.750 -24.133 4.736 1.00 28.05 175 GLU B N 1
ATOM 2500 C CA . GLU B 2 175 ? 91.139 -24.532 4.948 1.00 28.73 175 GLU B CA 1
ATOM 2501 C C . GLU B 2 175 ? 91.982 -23.267 4.820 1.00 27.45 175 GLU B C 1
ATOM 2502 O O . GLU B 2 175 ? 92.096 -22.700 3.733 1.00 27.51 175 GLU B O 1
ATOM 2508 N N . LEU B 2 176 ? 92.577 -22.825 5.925 1.00 24.88 176 LEU B N 1
ATOM 2509 C CA . LEU B 2 176 ? 93.361 -21.594 5.908 1.00 24.44 176 LEU B CA 1
ATOM 2510 C C . LEU B 2 176 ? 94.877 -21.734 5.997 1.00 24.08 176 LEU B C 1
ATOM 2511 O O . LEU B 2 176 ? 95.599 -20.786 5.688 1.00 23.91 176 LEU B O 1
ATOM 2516 N N . ALA B 2 177 ? 95.364 -22.896 6.425 1.00 24.81 177 ALA B N 1
ATOM 2517 C CA . ALA B 2 177 ? 96.806 -23.101 6.555 1.00 25.43 177 ALA B CA 1
ATOM 2518 C C . ALA B 2 177 ? 97.579 -22.630 5.324 1.00 26.45 177 ALA B C 1
ATOM 2519 O O . ALA B 2 177 ? 98.532 -21.855 5.437 1.00 26.71 177 ALA B O 1
ATOM 2521 N N . PRO B 2 178 ? 97.186 -23.091 4.127 1.00 26.30 178 PRO B N 1
ATOM 2522 C CA . PRO B 2 178 ? 97.919 -22.644 2.939 1.00 25.65 178 PRO B CA 1
ATOM 2523 C C . PRO B 2 178 ? 97.824 -21.137 2.698 1.00 24.06 178 PRO B C 1
ATOM 2524 O O . PRO B 2 178 ? 98.744 -20.538 2.146 1.00 23.29 178 PRO B O 1
ATOM 2528 N N . ILE B 2 179 ? 96.724 -20.518 3.111 1.00 23.26 179 ILE B N 1
ATOM 2529 C CA . ILE B 2 179 ? 96.586 -19.078 2.920 1.00 23.02 179 ILE B CA 1
ATOM 2530 C C . ILE B 2 179 ? 97.567 -18.338 3.833 1.00 24.10 179 ILE B C 1
ATOM 2531 O O . ILE B 2 179 ? 98.280 -17.437 3.390 1.00 24.87 179 ILE B O 1
ATOM 2536 N N . PHE B 2 180 ? 97.614 -18.727 5.106 1.00 24.60 180 PHE B N 1
ATOM 2537 C CA . PHE B 2 180 ? 98.530 -18.091 6.046 1.00 24.18 180 PHE B CA 1
ATOM 2538 C C . PHE B 2 180 ? 99.976 -18.372 5.674 1.00 24.91 180 PHE B C 1
ATOM 2539 O O . PHE B 2 180 ? 100.868 -17.585 5.977 1.00 24.90 180 PHE B O 1
ATOM 2547 N N . ALA B 2 181 ? 100.204 -19.494 5.004 1.00 24.74 181 ALA B N 1
ATOM 2548 C CA . ALA B 2 181 ? 101.554 -19.863 4.611 1.00 25.06 181 ALA B CA 1
ATOM 2549 C C . ALA B 2 181 ? 102.069 -19.101 3.395 1.00 25.88 181 ALA B C 1
ATOM 2550 O O . ALA B 2 181 ? 103.278 -18.913 3.252 1.00 27.10 181 ALA B O 1
ATOM 2552 N N . SER B 2 182 ? 101.165 -18.645 2.531 1.00 25.16 182 SER B N 1
ATOM 2553 C CA . SER B 2 182 ? 101.578 -17.952 1.311 1.00 25.22 182 SER B CA 1
ATOM 2554 C C . SER B 2 182 ? 101.200 -16.483 1.178 1.00 25.08 182 SER B C 1
ATOM 2555 O O . SER B 2 182 ? 101.700 -15.800 0.280 1.00 24.40 182 SER B O 1
ATOM 2558 N N . SER B 2 183 ? 100.315 -15.997 2.042 1.00 23.96 183 SER B N 1
ATOM 2559 C CA . SER B 2 183 ? 99.898 -14.598 1.973 1.00 23.80 183 SER B CA 1
ATOM 2560 C C . SER B 2 183 ? 101.076 -13.652 2.172 1.00 23.23 183 SER B C 1
ATOM 2561 O O . SER B 2 183 ? 102.052 -13.994 2.841 1.00 24.55 183 SER B O 1
ATOM 2564 N N . ALA B 2 184 ? 100.981 -12.462 1.586 1.00 22.16 184 ALA B N 1
ATOM 2565 C CA . ALA B 2 184 ? 102.038 -11.464 1.704 1.00 22.87 184 ALA B CA 1
ATOM 2566 C C . ALA B 2 184 ? 102.227 -11.089 3.170 1.00 23.00 184 ALA B C 1
ATOM 2567 O O . ALA B 2 184 ? 103.344 -10.833 3.621 1.00 23.05 184 ALA B O 1
ATOM 2569 N N . GLY B 2 185 ? 101.126 -11.060 3.911 1.00 23.26 185 GLY B N 1
ATOM 2570 C CA . GLY B 2 185 ? 101.210 -10.703 5.311 1.00 22.80 185 GLY B CA 1
ATOM 2571 C C . GLY B 2 185 ? 100.296 -11.491 6.219 1.00 21.96 185 GLY B C 1
ATOM 2572 O O . GLY B 2 185 ? 99.272 -12.036 5.798 1.00 21.17 185 GLY B O 1
ATOM 2573 N N . VAL B 2 186 ? 100.681 -11.547 7.488 1.00 21.84 186 VAL B N 1
ATOM 2574 C CA . VAL B 2 186 ? 99.907 -12.248 8.496 1.00 20.89 186 VAL B CA 1
ATOM 2575 C C . VAL B 2 186 ? 100.094 -11.567 9.846 1.00 20.99 186 VAL B C 1
ATOM 2576 O O . VAL B 2 186 ? 101.186 -11.105 10.167 1.00 20.77 186 VAL B O 1
ATOM 2580 N N . VAL B 2 187 ? 99.014 -11.488 10.614 1.00 20.83 187 VAL B N 1
ATOM 2581 C CA . VAL B 2 187 ? 99.055 -10.938 11.963 1.00 21.05 187 VAL B CA 1
ATOM 2582 C C . VAL B 2 187 ? 98.217 -11.896 12.784 1.00 21.91 187 VAL B C 1
ATOM 2583 O O . VAL B 2 187 ? 97.166 -12.354 12.328 1.00 22.74 187 VAL B O 1
ATOM 2587 N N . ARG B 2 188 ? 98.686 -12.214 13.985 1.00 21.90 188 ARG B N 1
ATOM 2588 C CA . ARG B 2 188 ? 97.970 -13.137 14.849 1.00 23.50 188 ARG B CA 1
ATOM 2589 C C . ARG B 2 188 ? 98.053 -12.669 16.290 1.00 22.78 188 ARG B C 1
ATOM 2590 O O . ARG B 2 188 ? 98.968 -11.941 16.671 1.00 21.66 188 ARG B O 1
ATOM 2598 N N . GLY B 2 189 ? 97.085 -13.089 17.086 1.00 22.29 189 GLY B N 1
ATOM 2599 C CA . GLY B 2 189 ? 97.086 -12.713 18.480 1.00 22.79 189 GLY B CA 1
ATOM 2600 C C . GLY B 2 189 ? 96.285 -13.680 19.317 1.00 23.19 189 GLY B C 1
ATOM 2601 O O . GLY B 2 189 ? 95.347 -14.323 18.837 1.00 23.65 189 GLY B O 1
ATOM 2602 N N . GLN B 2 190 ? 96.680 -13.803 20.575 1.00 23.31 190 GLN B N 1
ATOM 2603 C CA . GLN B 2 190 ? 95.967 -14.657 21.503 1.00 23.79 190 GLN B CA 1
ATOM 2604 C C . GLN B 2 190 ? 95.347 -13.677 22.489 1.00 23.33 190 GLN B C 1
ATOM 2605 O O . GLN B 2 190 ? 95.921 -13.359 23.533 1.00 22.97 190 GLN B O 1
ATOM 2611 N N . PHE B 2 191 ? 94.176 -13.172 22.116 1.00 22.07 191 PHE B N 1
ATOM 2612 C CA . PHE B 2 191 ? 93.461 -12.199 22.925 1.00 21.36 191 PHE B CA 1
ATOM 2613 C C . PHE B 2 191 ? 92.714 -12.838 24.081 1.00 21.16 191 PHE B C 1
ATOM 2614 O O . PHE B 2 191 ? 92.234 -13.966 23.988 1.00 21.09 191 PHE B O 1
ATOM 2622 N N . SER B 2 192 ? 92.621 -12.104 25.180 1.00 19.23 192 SER B N 1
ATOM 2623 C CA . SER B 2 192 ? 91.928 -12.599 26.350 1.00 19.94 192 SER B CA 1
ATOM 2624 C C . SER B 2 192 ? 91.294 -11.453 27.117 1.00 18.93 192 SER B C 1
ATOM 2625 O O . SER B 2 192 ? 91.900 -10.396 27.276 1.00 19.82 192 SER B O 1
ATOM 2628 N N . CYS B 2 193 ? 90.064 -11.658 27.567 1.00 18.61 193 CYS B N 1
ATOM 2629 C CA . CYS B 2 193 ? 89.361 -10.655 28.352 1.00 18.68 193 CYS B CA 1
ATOM 2630 C C . CYS B 2 193 ? 89.018 -11.306 29.677 1.00 19.05 193 CYS B C 1
ATOM 2631 O O . CYS B 2 193 ? 88.603 -12.465 29.715 1.00 19.02 193 CYS B O 1
ATOM 2634 N N . GLY B 2 194 ? 89.195 -10.570 30.768 1.00 17.94 194 GLY B N 1
ATOM 2635 C CA . GLY B 2 194 ? 88.862 -11.125 32.063 1.00 17.05 194 GLY B CA 1
ATOM 2636 C C . GLY B 2 194 ? 87.380 -10.940 32.317 1.00 16.74 194 GLY B C 1
ATOM 2637 O O . GLY B 2 194 ? 86.685 -10.296 31.532 1.00 17.36 194 GLY B O 1
ATOM 2638 N N . ARG B 2 195 ? 86.880 -11.512 33.403 1.00 14.90 195 ARG B N 1
ATOM 2639 C CA . ARG B 2 195 ? 85.477 -11.344 33.733 1.00 15.01 195 ARG B CA 1
ATOM 2640 C C . ARG B 2 195 ? 85.286 -9.915 34.224 1.00 15.51 195 ARG B C 1
ATOM 2641 O O . ARG B 2 195 ? 86.217 -9.299 34.752 1.00 15.70 195 ARG B O 1
ATOM 2649 N N . VAL B 2 196 ? 84.080 -9.398 34.033 1.00 15.83 196 VAL B N 1
ATOM 2650 C CA . VAL B 2 196 ? 83.717 -8.074 34.513 1.00 16.80 196 VAL B CA 1
ATOM 2651 C C . VAL B 2 196 ? 82.298 -8.211 35.025 1.00 16.52 196 VAL B C 1
ATOM 2652 O O . VAL B 2 196 ? 81.632 -9.213 34.758 1.00 18.16 196 VAL B O 1
ATOM 2656 N N . SER B 2 197 ? 81.846 -7.217 35.782 1.00 14.88 197 SER B N 1
ATOM 2657 C CA . SER B 2 197 ? 80.492 -7.201 36.310 1.00 14.86 197 SER B CA 1
ATOM 2658 C C . SER B 2 197 ? 79.789 -5.983 35.726 1.00 13.80 197 SER B C 1
ATOM 2659 O O . SER B 2 197 ? 80.424 -4.949 35.519 1.00 15.70 197 SER B O 1
ATOM 2662 N N . ALA B 2 198 ? 78.493 -6.107 35.454 1.00 13.42 198 ALA B N 1
ATOM 2663 C CA . ALA B 2 198 ? 77.723 -4.982 34.925 1.00 15.31 198 ALA B CA 1
ATOM 2664 C C . ALA B 2 198 ? 77.808 -3.880 35.980 1.00 16.43 198 ALA B C 1
ATOM 2665 O O . ALA B 2 198 ? 77.728 -2.686 35.675 1.00 16.80 198 ALA B O 1
ATOM 2667 N N . CYS B 2 199 ? 77.962 -4.307 37.230 1.00 15.96 199 CYS B N 1
ATOM 2668 C CA . CYS B 2 199 ? 78.084 -3.399 38.366 1.00 15.64 199 CYS B CA 1
ATOM 2669 C C . CYS B 2 199 ? 77.146 -2.182 38.323 1.00 15.83 199 CYS B C 1
ATOM 2670 O O . CYS B 2 199 ? 77.594 -1.031 38.330 1.00 16.49 199 CYS B O 1
ATOM 2673 N N . PRO B 2 200 ? 75.827 -2.417 38.258 1.00 15.12 200 PRO B N 1
ATOM 2674 C CA . PRO B 2 200 ? 74.895 -1.286 38.230 1.00 14.70 200 PRO B CA 1
ATOM 2675 C C . PRO B 2 200 ? 74.937 -0.654 39.624 1.00 16.00 200 PRO B C 1
ATOM 2676 O O . PRO B 2 200 ? 75.213 -1.352 40.594 1.00 15.43 200 PRO B O 1
ATOM 2680 N N . MET B 2 201 ? 74.682 0.650 39.741 1.00 14.98 201 MET B N 1
ATOM 2681 C CA . MET B 2 201 ? 74.729 1.272 41.067 1.00 15.63 201 MET B CA 1
ATOM 2682 C C . MET B 2 201 ? 73.671 0.690 42.003 1.00 14.89 201 MET B C 1
ATOM 2683 O O . MET B 2 201 ? 73.875 0.636 43.218 1.00 16.60 201 MET B O 1
ATOM 2688 N N . GLU B 2 202 ? 72.539 0.267 41.446 1.00 14.13 202 GLU B N 1
ATOM 2689 C CA . GLU B 2 202 ? 71.501 -0.375 42.251 1.00 14.92 202 GLU B CA 1
ATOM 2690 C C . GLU B 2 202 ? 71.694 -1.877 42.046 1.00 14.48 202 GLU B C 1
ATOM 2691 O O . GLU B 2 202 ? 71.723 -2.349 40.910 1.00 13.61 202 GLU B O 1
ATOM 2697 N N . THR B 2 203 ? 71.828 -2.626 43.133 1.00 15.72 203 THR B N 1
ATOM 2698 C CA . THR B 2 203 ? 72.016 -4.068 43.020 1.00 15.81 203 THR B CA 1
ATOM 2699 C C . THR B 2 203 ? 70.681 -4.726 42.684 1.00 15.89 203 THR B C 1
ATOM 2700 O O . THR B 2 203 ? 69.665 -4.047 42.526 1.00 16.06 203 THR B O 1
ATOM 2704 N N . ARG B 2 204 ? 70.675 -6.051 42.590 1.00 15.90 204 ARG B N 1
ATOM 2705 C CA . ARG B 2 204 ? 69.441 -6.761 42.282 1.00 17.11 204 ARG B CA 1
ATOM 2706 C C . ARG B 2 204 ? 68.530 -6.819 43.497 1.00 17.03 204 ARG B C 1
ATOM 2707 O O . ARG B 2 204 ? 68.982 -6.736 44.641 1.00 17.84 204 ARG B O 1
ATOM 2715 N N . GLY B 2 205 ? 67.239 -6.967 43.238 1.00 17.44 205 GLY B N 1
ATOM 2716 C CA . GLY B 2 205 ? 66.284 -7.037 44.321 1.00 17.96 205 GLY B CA 1
ATOM 2717 C C . GLY B 2 205 ? 64.918 -7.454 43.831 1.00 17.46 205 GLY B C 1
ATOM 2718 O O . GLY B 2 205 ? 64.594 -7.301 42.656 1.00 17.40 205 GLY B O 1
ATOM 2719 N N . ALA B 2 206 ? 64.119 -7.999 44.737 1.00 16.50 206 ALA B N 1
ATOM 2720 C CA . ALA B 2 206 ? 62.775 -8.427 44.406 1.00 15.98 206 ALA B CA 1
ATOM 2721 C C . ALA B 2 206 ? 61.969 -8.593 45.688 1.00 17.59 206 ALA B C 1
ATOM 2722 O O . ALA B 2 206 ? 62.525 -8.871 46.750 1.00 17.78 206 ALA B O 1
ATOM 2724 N N . VAL B 2 207 ? 60.658 -8.403 45.581 1.00 16.89 207 VAL B N 1
ATOM 2725 C CA . VAL B 2 207 ? 59.755 -8.538 46.714 1.00 18.23 207 VAL B CA 1
ATOM 2726 C C . VAL B 2 207 ? 58.536 -9.299 46.218 1.00 18.70 207 VAL B C 1
ATOM 2727 O O . VAL B 2 207 ? 57.918 -8.911 45.226 1.00 18.35 207 VAL B O 1
ATOM 2731 N N . ALA B 2 208 ? 58.200 -10.390 46.898 1.00 17.14 208 ALA B N 1
ATOM 2732 C CA . ALA B 2 208 ? 57.049 -11.190 46.510 1.00 18.63 208 ALA B CA 1
ATOM 2733 C C . ALA B 2 208 ? 55.941 -11.096 47.549 1.00 19.20 208 ALA B C 1
ATOM 2734 O O . ALA B 2 208 ? 56.200 -11.027 48.747 1.00 18.26 208 ALA B O 1
ATOM 2736 N N . GLN B 2 209 ? 54.704 -11.086 47.076 1.00 19.79 209 GLN B N 1
ATOM 2737 C CA . GLN B 2 209 ? 53.558 -11.034 47.959 1.00 20.15 209 GLN B CA 1
ATOM 2738 C C . GLN B 2 209 ? 52.552 -12.066 47.479 1.00 20.88 209 GLN B C 1
ATOM 2739 O O . GLN B 2 209 ? 51.908 -11.888 46.438 1.00 19.21 209 GLN B O 1
ATOM 2745 N N . TYR B 2 210 ? 52.441 -13.157 48.228 1.00 19.04 210 TYR B N 1
ATOM 2746 C CA . TYR B 2 210 ? 51.499 -14.210 47.887 1.00 18.62 210 TYR B CA 1
ATOM 2747 C C . TYR B 2 210 ? 50.300 -14.092 48.809 1.00 18.86 210 TYR B C 1
ATOM 2748 O O . TYR B 2 210 ? 50.454 -13.975 50.025 1.00 19.76 210 TYR B O 1
ATOM 2757 N N . GLU B 2 211 ? 49.106 -14.117 48.227 1.00 17.98 211 GLU B N 1
ATOM 2758 C CA . GLU B 2 211 ? 47.870 -14.011 48.991 1.00 19.31 211 GLU B CA 1
ATOM 2759 C C . GLU B 2 211 ? 47.082 -15.313 48.860 1.00 18.82 211 GLU B C 1
ATOM 2760 O O . GLU B 2 211 ? 46.517 -15.600 47.808 1.00 16.81 211 GLU B O 1
ATOM 2766 N N . TRP B 2 212 ? 47.032 -16.093 49.936 1.00 19.04 212 TRP B N 1
ATOM 2767 C CA . TRP B 2 212 ? 46.341 -17.374 49.884 1.00 19.68 212 TRP B CA 1
ATOM 2768 C C . TRP B 2 212 ? 44.839 -17.295 49.657 1.00 19.40 212 TRP B C 1
ATOM 2769 O O . TRP B 2 212 ? 44.261 -18.208 49.076 1.00 19.55 212 TRP B O 1
ATOM 2780 N N . THR B 2 213 ? 44.201 -16.214 50.096 1.00 18.77 213 THR B N 1
ATOM 2781 C CA . THR B 2 213 ? 42.755 -16.100 49.920 1.00 18.35 213 THR B CA 1
ATOM 2782 C C . THR B 2 213 ? 42.336 -15.895 48.464 1.00 19.87 213 THR B C 1
ATOM 2783 O O . THR B 2 213 ? 41.161 -16.052 48.123 1.00 20.56 213 THR B O 1
ATOM 2787 N N . THR B 2 214 ? 43.289 -15.544 47.607 1.00 19.89 214 THR B N 1
ATOM 2788 C CA . THR B 2 214 ? 42.990 -15.347 46.190 1.00 20.31 214 THR B CA 1
ATOM 2789 C C . THR B 2 214 ? 43.911 -16.215 45.343 1.00 20.47 214 THR B C 1
ATOM 2790 O O . THR B 2 214 ? 43.704 -16.360 44.138 1.00 21.67 214 THR B O 1
ATOM 2794 N N . GLN B 2 215 ? 44.926 -16.783 45.986 1.00 23.08 215 GLN B N 1
ATOM 2795 C CA . GLN B 2 215 ? 45.913 -17.622 45.313 1.00 24.18 215 GLN B CA 1
ATOM 2796 C C . GLN B 2 215 ? 46.682 -16.818 44.273 1.00 24.25 215 GLN B C 1
ATOM 2797 O O . GLN B 2 215 ? 47.229 -17.373 43.320 1.00 22.84 215 GLN B O 1
ATOM 2803 N N . GLN B 2 216 ? 46.723 -15.504 44.459 1.00 23.00 216 GLN B N 1
ATOM 2804 C CA . GLN B 2 216 ? 47.437 -14.650 43.522 1.00 23.13 216 GLN B CA 1
ATOM 2805 C C . GLN B 2 216 ? 48.795 -14.223 44.068 1.00 21.26 216 GLN B C 1
ATOM 2806 O O . GLN B 2 216 ? 48.962 -13.992 45.270 1.00 21.66 216 GLN B O 1
ATOM 2812 N N . LEU B 2 217 ? 49.760 -14.127 43.164 1.00 19.79 217 LEU B N 1
ATOM 2813 C CA . LEU B 2 217 ? 51.119 -13.740 43.504 1.00 18.38 217 LEU B CA 1
ATOM 2814 C C . LEU B 2 217 ? 51.534 -12.478 42.765 1.00 18.98 217 LEU B C 1
ATOM 2815 O O . LEU B 2 217 ? 51.346 -12.369 41.550 1.00 18.28 217 LEU B O 1
ATOM 2820 N N . ILE B 2 218 ? 52.088 -11.521 43.500 1.00 17.22 218 ILE B N 1
ATOM 2821 C CA . ILE B 2 218 ? 52.596 -10.304 42.879 1.00 15.55 218 ILE B CA 1
ATOM 2822 C C . ILE B 2 218 ? 54.089 -10.322 43.169 1.00 14.62 218 ILE B C 1
ATOM 2823 O O . ILE B 2 218 ? 54.499 -10.443 44.324 1.00 15.31 218 ILE B O 1
ATOM 2828 N N . LEU B 2 219 ? 54.896 -10.236 42.123 1.00 13.83 219 LEU B N 1
ATOM 2829 C CA . LEU B 2 219 ? 56.337 -10.213 42.279 1.00 15.22 219 LEU B CA 1
ATOM 2830 C C . LEU B 2 219 ? 56.890 -8.906 41.743 1.00 15.33 219 LEU B C 1
ATOM 2831 O O . LEU B 2 219 ? 56.822 -8.644 40.537 1.00 16.45 219 LEU B O 1
ATOM 2836 N N . TRP B 2 220 ? 57.409 -8.080 42.644 1.00 15.41 220 TRP B N 1
ATOM 2837 C CA . TRP B 2 220 ? 58.036 -6.820 42.262 1.00 15.47 220 TRP B CA 1
ATOM 2838 C C . TRP B 2 220 ? 59.492 -7.198 42.048 1.00 15.67 220 TRP B C 1
ATOM 2839 O O . TRP B 2 220 ? 60.096 -7.830 42.907 1.00 16.16 220 TRP B O 1
ATOM 2850 N N . THR B 2 221 ? 60.057 -6.853 40.900 1.00 13.44 221 THR B N 1
ATOM 2851 C CA . THR B 2 221 ? 61.454 -7.178 40.667 1.00 15.16 221 THR B CA 1
ATOM 2852 C C . THR B 2 221 ? 62.118 -6.197 39.717 1.00 15.61 221 THR B C 1
ATOM 2853 O O . THR B 2 221 ? 61.501 -5.740 38.758 1.00 16.87 221 THR B O 1
ATOM 2857 N N . ALA B 2 222 ? 63.371 -5.861 40.011 1.00 16.53 222 ALA B N 1
ATOM 2858 C CA . ALA B 2 222 ? 64.141 -4.944 39.177 1.00 17.27 222 ALA B CA 1
ATOM 2859 C C . ALA B 2 222 ? 64.635 -5.757 37.983 1.00 15.72 222 ALA B C 1
ATOM 2860 O O . ALA B 2 222 ? 65.782 -6.204 37.949 1.00 15.11 222 ALA B O 1
ATOM 2862 N N . THR B 2 223 ? 63.756 -5.946 37.009 1.00 15.48 223 THR B N 1
ATOM 2863 C CA . THR B 2 223 ? 64.093 -6.735 35.833 1.00 15.06 223 THR B CA 1
ATOM 2864 C C . THR B 2 223 ? 63.896 -5.984 34.525 1.00 15.45 223 THR B C 1
ATOM 2865 O O . THR B 2 223 ? 63.130 -5.017 34.450 1.00 15.17 223 THR B O 1
ATOM 2869 N N . GLN B 2 224 ? 64.599 -6.439 33.495 1.00 16.27 224 GLN B N 1
ATOM 2870 C CA . GLN B 2 224 ? 64.488 -5.853 32.162 1.00 17.35 224 GLN B CA 1
ATOM 2871 C C . GLN B 2 224 ? 63.530 -6.715 31.328 1.00 19.59 224 GLN B C 1
ATOM 2872 O O . GLN B 2 224 ? 63.187 -6.357 30.198 1.00 20.58 224 GLN B O 1
ATOM 2878 N N . MET B 2 225 ? 63.089 -7.840 31.893 1.00 19.07 225 MET B N 1
ATOM 2879 C CA . MET B 2 225 ? 62.200 -8.769 31.174 1.00 20.99 225 MET B CA 1
ATOM 2880 C C . MET B 2 225 ? 61.039 -9.287 32.040 1.00 20.13 225 MET B C 1
ATOM 2881 O O . MET B 2 225 ? 60.973 -10.474 32.354 1.00 18.97 225 MET B O 1
ATOM 2886 N N . PRO B 2 226 ? 60.085 -8.412 32.401 1.00 20.33 226 PRO B N 1
ATOM 2887 C CA . PRO B 2 226 ? 58.950 -8.823 33.239 1.00 20.13 226 PRO B CA 1
ATOM 2888 C C . PRO B 2 226 ? 58.069 -9.984 32.759 1.00 19.63 226 PRO B C 1
ATOM 2889 O O . PRO B 2 226 ? 57.719 -10.861 33.554 1.00 16.72 226 PRO B O 1
ATOM 2893 N N . SER B 2 227 ? 57.702 -9.994 31.478 1.00 17.91 227 SER B N 1
ATOM 2894 C CA . SER B 2 227 ? 56.859 -11.071 30.953 1.00 18.60 227 SER B CA 1
ATOM 2895 C C . SER B 2 227 ? 57.582 -12.412 31.051 1.00 17.89 227 SER B C 1
ATOM 2896 O O . SER B 2 227 ? 56.965 -13.444 31.331 1.00 17.45 227 SER B O 1
ATOM 2899 N N . PHE B 2 228 ? 58.890 -12.379 30.810 1.00 17.68 228 PHE B N 1
ATOM 2900 C CA . PHE B 2 228 ? 59.741 -13.563 30.872 1.00 18.23 228 PHE B CA 1
ATOM 2901 C C . PHE B 2 228 ? 59.766 -14.115 32.298 1.00 19.09 228 PHE B C 1
ATOM 2902 O O . PHE B 2 228 ? 59.606 -15.316 32.516 1.00 18.18 228 PHE B O 1
ATOM 2910 N N . VAL B 2 229 ? 59.965 -13.230 33.270 1.00 18.10 229 VAL B N 1
ATOM 2911 C CA . VAL B 2 229 ? 60.007 -13.650 34.666 1.00 17.00 229 VAL B CA 1
ATOM 2912 C C . VAL B 2 229 ? 58.686 -14.287 35.090 1.00 16.95 229 VAL B C 1
ATOM 2913 O O . VAL B 2 229 ? 58.674 -15.336 35.739 1.00 18.55 229 VAL B O 1
ATOM 2917 N N . ARG B 2 230 ? 57.576 -13.655 34.723 1.00 16.11 230 ARG B N 1
ATOM 2918 C CA . ARG B 2 230 ? 56.258 -14.173 35.070 1.00 17.90 230 ARG B CA 1
ATOM 2919 C C . ARG B 2 230 ? 56.072 -15.603 34.557 1.00 18.93 230 ARG B C 1
ATOM 2920 O O . ARG B 2 230 ? 55.662 -16.491 35.304 1.00 17.83 230 ARG B O 1
ATOM 2928 N N . THR B 2 231 ? 56.376 -15.818 33.282 1.00 19.54 231 THR B N 1
ATOM 2929 C CA . THR B 2 231 ? 56.235 -17.141 32.681 1.00 19.55 231 THR B CA 1
ATOM 2930 C C . THR B 2 231 ? 57.164 -18.173 33.322 1.00 19.57 231 THR B C 1
ATOM 2931 O O . THR B 2 231 ? 56.762 -19.320 33.536 1.00 20.50 231 THR B O 1
ATOM 2935 N N . MET B 2 232 ? 58.397 -17.779 33.634 1.00 19.21 232 MET B N 1
ATOM 2936 C CA . MET B 2 232 ? 59.339 -18.713 34.238 1.00 20.52 232 MET B CA 1
ATOM 2937 C C . MET B 2 232 ? 58.985 -19.058 35.681 1.00 20.43 232 MET B C 1
ATOM 2938 O O . MET B 2 232 ? 59.203 -20.191 36.120 1.00 19.98 232 MET B O 1
ATOM 2943 N N . VAL B 2 233 ? 58.451 -18.095 36.426 1.00 18.98 233 VAL B N 1
ATOM 2944 C CA . VAL B 2 233 ? 58.054 -18.381 37.800 1.00 20.29 233 VAL B CA 1
ATOM 2945 C C . VAL B 2 233 ? 56.922 -19.406 37.745 1.00 21.06 233 VAL B C 1
ATOM 2946 O O . VAL B 2 233 ? 56.891 -20.365 38.524 1.00 20.54 233 VAL B O 1
ATOM 2950 N N . ALA B 2 234 ? 55.999 -19.202 36.809 1.00 21.39 234 ALA B N 1
ATOM 2951 C CA . ALA B 2 234 ? 54.866 -20.106 36.651 1.00 21.75 234 ALA B CA 1
ATOM 2952 C C . ALA B 2 234 ? 55.345 -21.529 36.373 1.00 23.00 234 ALA B C 1
ATOM 2953 O O . ALA B 2 234 ? 54.866 -22.484 36.984 1.00 23.34 234 ALA B O 1
ATOM 2955 N N . MET B 2 235 ? 56.297 -21.660 35.458 1.00 24.43 235 MET B N 1
ATOM 2956 C CA . MET B 2 235 ? 56.821 -22.967 35.085 1.00 26.58 235 MET B CA 1
ATOM 2957 C C . MET B 2 235 ? 57.724 -23.634 36.121 1.00 25.92 235 MET B C 1
ATOM 2958 O O . MET B 2 235 ? 57.538 -24.805 36.447 1.00 24.71 235 MET B O 1
ATOM 2963 N N . PHE B 2 236 ? 58.692 -22.892 36.646 1.00 23.23 236 PHE B N 1
ATOM 2964 C CA . PHE B 2 236 ? 59.624 -23.451 37.613 1.00 23.49 236 PHE B CA 1
ATOM 2965 C C . PHE B 2 236 ? 59.083 -23.610 39.036 1.00 23.31 236 PHE B C 1
ATOM 2966 O O . PHE B 2 236 ? 59.659 -24.345 39.833 1.00 23.91 236 PHE B O 1
ATOM 2974 N N . CYS B 2 237 ? 57.983 -22.933 39.355 1.00 22.58 237 CYS B N 1
ATOM 2975 C CA . CYS B 2 237 ? 57.385 -23.045 40.685 1.00 23.44 237 CYS B CA 1
ATOM 2976 C C . CYS B 2 237 ? 56.030 -23.735 40.598 1.00 23.36 237 CYS B C 1
ATOM 2977 O O . CYS B 2 237 ? 55.365 -23.944 41.611 1.00 24.99 237 CYS B O 1
ATOM 2980 N N . ALA B 2 238 ? 55.624 -24.079 39.380 1.00 23.13 238 ALA B N 1
ATOM 2981 C CA . ALA B 2 238 ? 54.343 -24.740 39.157 1.00 24.83 238 ALA B CA 1
ATOM 2982 C C . ALA B 2 238 ? 53.190 -23.936 39.758 1.00 25.30 238 ALA B C 1
ATOM 2983 O O . ALA B 2 238 ? 52.393 -24.453 40.544 1.00 25.15 238 ALA B O 1
ATOM 2985 N N . ILE B 2 239 ? 53.123 -22.660 39.393 1.00 22.43 239 ILE B N 1
ATOM 2986 C CA . ILE B 2 239 ? 52.065 -21.771 39.854 1.00 22.15 239 ILE B CA 1
ATOM 2987 C C . ILE B 2 239 ? 51.330 -21.327 38.591 1.00 21.22 239 ILE B C 1
ATOM 2988 O O . ILE B 2 239 ? 51.961 -20.936 37.613 1.00 21.65 239 ILE B O 1
ATOM 2993 N N . PRO B 2 240 ? 49.988 -21.411 38.581 1.00 21.38 240 PRO B N 1
ATOM 2994 C CA . PRO B 2 240 ? 49.242 -20.998 37.386 1.00 20.50 240 PRO B CA 1
ATOM 2995 C C . PRO B 2 240 ? 49.645 -19.589 36.965 1.00 21.46 240 PRO B C 1
ATOM 2996 O O . PRO B 2 240 ? 49.643 -18.668 37.776 1.00 19.56 240 PRO B O 1
ATOM 3000 N N . GLU B 2 241 ? 49.994 -19.437 35.690 1.00 20.42 241 GLU B N 1
ATOM 3001 C CA . GLU B 2 241 ? 50.468 -18.162 35.160 1.00 19.64 241 GLU B CA 1
ATOM 3002 C C . GLU B 2 241 ? 49.525 -16.978 35.298 1.00 19.82 241 GLU B C 1
ATOM 3003 O O . GLU B 2 241 ? 49.969 -15.857 35.562 1.00 19.10 241 GLU B O 1
ATOM 3009 N N . HIS B 2 242 ? 48.230 -17.208 35.118 1.00 17.82 242 HIS B N 1
ATOM 3010 C CA . HIS B 2 242 ? 47.278 -16.112 35.206 1.00 18.58 242 HIS B CA 1
ATOM 3011 C C . HIS B 2 242 ? 47.138 -15.571 36.625 1.00 17.81 242 HIS B C 1
ATOM 3012 O O . HIS B 2 242 ? 46.600 -14.485 36.829 1.00 17.77 242 HIS B O 1
ATOM 3019 N N . LEU B 2 243 ? 47.622 -16.329 37.603 1.00 17.62 243 LEU B N 1
ATOM 3020 C CA . LEU B 2 243 ? 47.541 -15.904 38.998 1.00 18.33 243 LEU B CA 1
ATOM 3021 C C . LEU B 2 243 ? 48.826 -15.201 39.424 1.00 18.03 243 LEU B C 1
ATOM 3022 O O . LEU B 2 243 ? 49.073 -15.003 40.613 1.00 19.67 243 LEU B O 1
ATOM 3027 N N . ILE B 2 244 ? 49.645 -14.830 38.448 1.00 17.53 244 ILE B N 1
ATOM 3028 C CA . ILE B 2 244 ? 50.898 -14.150 38.738 1.00 17.63 244 ILE B CA 1
ATOM 3029 C C . ILE B 2 244 ? 51.002 -12.817 38.015 1.00 18.40 244 ILE B C 1
ATOM 3030 O O . ILE B 2 244 ? 50.687 -12.715 36.824 1.00 17.60 244 ILE B O 1
ATOM 3035 N N . GLU B 2 245 ? 51.437 -11.794 38.741 1.00 17.87 245 GLU B N 1
ATOM 3036 C CA . GLU B 2 245 ? 51.656 -10.489 38.138 1.00 17.61 245 GLU B CA 1
ATOM 3037 C C . GLU B 2 245 ? 53.054 -10.054 38.530 1.00 17.07 245 GLU B C 1
ATOM 3038 O O . GLU B 2 245 ? 53.435 -10.140 39.698 1.00 17.68 245 GLU B O 1
ATOM 3044 N N . VAL B 2 246 ? 53.825 -9.611 37.551 1.00 15.34 246 VAL B N 1
ATOM 3045 C CA . VAL B 2 246 ? 55.166 -9.129 37.827 1.00 15.36 246 VAL B CA 1
ATOM 3046 C C . VAL B 2 246 ? 55.117 -7.617 37.633 1.00 15.86 246 VAL B C 1
ATOM 3047 O O . VAL B 2 246 ? 54.555 -7.137 36.655 1.00 16.13 246 VAL B O 1
ATOM 3051 N N . ARG B 2 247 ? 55.678 -6.878 38.582 1.00 16.09 247 ARG B N 1
ATOM 3052 C CA . ARG B 2 247 ? 55.702 -5.418 38.502 1.00 14.40 247 ARG B CA 1
ATOM 3053 C C . ARG B 2 247 ? 57.144 -4.955 38.494 1.00 14.69 247 ARG B C 1
ATOM 3054 O O . ARG B 2 247 ? 57.990 -5.530 39.172 1.00 14.42 247 ARG B O 1
ATOM 3062 N N . VAL B 2 248 ? 57.429 -3.917 37.717 1.00 14.68 248 VAL B N 1
ATOM 3063 C CA . VAL B 2 248 ? 58.784 -3.398 37.637 1.00 14.94 248 VAL B CA 1
ATOM 3064 C C . VAL B 2 248 ? 58.791 -1.943 38.074 1.00 17.10 248 VAL B C 1
ATOM 3065 O O . VAL B 2 248 ? 58.144 -1.103 37.456 1.00 15.65 248 VAL B O 1
ATOM 3069 N N . PRO B 2 249 ? 59.500 -1.634 39.165 1.00 17.62 249 PRO B N 1
ATOM 3070 C CA . PRO B 2 249 ? 59.550 -0.242 39.626 1.00 17.91 249 PRO B CA 1
ATOM 3071 C C . PRO B 2 249 ? 60.630 0.451 38.808 1.00 16.27 249 PRO B C 1
ATOM 3072 O O . PRO B 2 249 ? 61.056 -0.073 37.784 1.00 14.97 249 PRO B O 1
ATOM 3076 N N . ASP B 2 250 ? 61.055 1.638 39.225 1.00 15.95 250 ASP B N 1
ATOM 3077 C CA . ASP B 2 250 ? 62.139 2.298 38.514 1.00 15.28 250 ASP B CA 1
ATOM 3078 C C . ASP B 2 250 ? 63.342 1.407 38.803 1.00 13.70 250 ASP B C 1
ATOM 3079 O O . ASP B 2 250 ? 63.470 0.885 39.911 1.00 15.95 250 ASP B O 1
ATOM 3084 N N . VAL B 2 251 ? 64.202 1.208 37.813 1.00 13.17 251 VAL B N 1
ATOM 3085 C CA . VAL B 2 251 ? 65.388 0.362 37.973 1.00 13.29 251 VAL B CA 1
ATOM 3086 C C . VAL B 2 251 ? 66.675 1.170 37.846 1.00 14.97 251 VAL B C 1
ATOM 3087 O O . VAL B 2 251 ? 66.866 1.899 36.865 1.00 15.73 251 VAL B O 1
ATOM 3091 N N . GLY B 2 252 ? 67.557 1.028 38.837 1.00 13.95 252 GLY B N 1
ATOM 3092 C CA . GLY B 2 252 ? 68.815 1.760 38.849 1.00 14.83 252 GLY B CA 1
ATOM 3093 C C . GLY B 2 252 ? 69.930 1.160 38.013 1.00 17.31 252 GLY B C 1
ATOM 3094 O O . GLY B 2 252 ? 71.016 0.868 38.523 1.00 17.17 252 GLY B O 1
ATOM 3095 N N . GLY B 2 253 ? 69.672 0.990 36.720 1.00 16.03 253 GLY B N 1
ATOM 3096 C CA . GLY B 2 253 ? 70.677 0.420 35.842 1.00 15.22 253 GLY B CA 1
ATOM 3097 C C . GLY B 2 253 ? 70.527 -1.086 35.740 1.00 15.35 253 GLY B C 1
ATOM 3098 O O . GLY B 2 253 ? 70.261 -1.755 36.740 1.00 14.98 253 GLY B O 1
ATOM 3099 N N . GLY B 2 254 ? 70.691 -1.608 34.528 1.00 14.49 254 GLY B N 1
ATOM 3100 C CA . GLY B 2 254 ? 70.581 -3.041 34.294 1.00 17.30 254 GLY B CA 1
ATOM 3101 C C . GLY B 2 254 ? 71.771 -3.535 33.494 1.00 16.61 254 GLY B C 1
ATOM 3102 O O . GLY B 2 254 ? 72.528 -4.396 33.948 1.00 16.92 254 GLY B O 1
ATOM 3103 N N . PHE B 2 255 ? 71.924 -2.993 32.287 1.00 14.81 255 PHE B N 1
ATOM 3104 C CA . PHE B 2 255 ? 73.038 -3.332 31.412 1.00 14.49 255 PHE B CA 1
ATOM 3105 C C . PHE B 2 255 ? 73.154 -4.821 31.085 1.00 14.57 255 PHE B C 1
ATOM 3106 O O . PHE B 2 255 ? 74.232 -5.294 30.752 1.00 14.35 255 PHE B O 1
ATOM 3114 N N . GLY B 2 256 ? 72.045 -5.545 31.178 1.00 16.11 256 GLY B N 1
ATOM 3115 C CA . GLY B 2 256 ? 72.070 -6.971 30.890 1.00 17.03 256 GLY B CA 1
ATOM 3116 C C . GLY B 2 256 ? 72.020 -7.845 32.133 1.00 16.78 256 GLY B C 1
ATOM 3117 O O . GLY B 2 256 ? 71.433 -8.934 32.115 1.00 17.07 256 GLY B O 1
ATOM 3118 N N . GLN B 2 257 ? 72.626 -7.378 33.220 1.00 16.73 257 GLN B N 1
ATOM 3119 C CA . GLN B 2 257 ? 72.648 -8.163 34.457 1.00 16.46 257 GLN B CA 1
ATOM 3120 C C . GLN B 2 257 ? 71.239 -8.464 34.943 1.00 17.61 257 GLN B C 1
ATOM 3121 O O . GLN B 2 257 ? 70.966 -9.542 35.482 1.00 16.78 257 GLN B O 1
ATOM 3127 N N . LYS B 2 258 ? 70.341 -7.506 34.747 1.00 14.80 258 LYS B N 1
ATOM 3128 C CA . LYS B 2 258 ? 68.964 -7.662 35.169 1.00 14.71 258 LYS B CA 1
ATOM 3129 C C . LYS B 2 258 ? 68.089 -8.220 34.048 1.00 13.81 258 LYS B C 1
ATOM 3130 O O . LYS B 2 258 ? 66.864 -8.100 34.069 1.00 15.09 258 LYS B O 1
ATOM 3136 N N . ALA B 2 259 ? 68.745 -8.844 33.075 1.00 15.53 259 ALA B N 1
ATOM 3137 C CA . ALA B 2 259 ? 68.062 -9.475 31.958 1.00 16.01 259 ALA B CA 1
ATOM 3138 C C . ALA B 2 259 ? 68.276 -10.983 32.087 1.00 17.41 259 ALA B C 1
ATOM 3139 O O . ALA B 2 259 ? 68.534 -11.671 31.102 1.00 16.23 259 ALA B O 1
ATOM 3141 N N . HIS B 2 260 ? 68.199 -11.475 33.318 1.00 17.58 260 HIS B N 1
ATOM 3142 C CA . HIS B 2 260 ? 68.339 -12.904 33.600 1.00 18.94 260 HIS B CA 1
ATOM 3143 C C . HIS B 2 260 ? 67.320 -13.262 34.663 1.00 20.41 260 HIS B C 1
ATOM 3144 O O . HIS B 2 260 ? 66.811 -12.391 35.377 1.00 19.00 260 HIS B O 1
ATOM 3151 N N . LEU B 2 261 ? 67.024 -14.549 34.773 1.00 18.57 261 LEU B N 1
ATOM 3152 C CA . LEU B 2 261 ? 66.117 -15.006 35.809 1.00 19.64 261 LEU B CA 1
ATOM 3153 C C . LEU B 2 261 ? 67.053 -15.345 36.959 1.00 18.49 261 LEU B C 1
ATOM 3154 O O . LEU B 2 261 ? 68.000 -16.113 36.784 1.00 20.41 261 LEU B O 1
ATOM 3159 N N . HIS B 2 262 ? 66.816 -14.770 38.131 1.00 17.57 262 HIS B N 1
ATOM 3160 C CA . HIS B 2 262 ? 67.689 -15.044 39.270 1.00 18.31 262 HIS B CA 1
ATOM 3161 C C . HIS B 2 262 ? 67.058 -16.046 40.223 1.00 16.39 262 HIS B C 1
ATOM 3162 O O . HIS B 2 262 ? 65.849 -16.038 40.435 1.00 16.16 262 HIS B O 1
ATOM 3169 N N . PRO B 2 263 ? 67.872 -16.938 40.797 1.00 17.12 263 PRO B N 1
ATOM 3170 C CA . PRO B 2 263 ? 67.317 -17.915 41.734 1.00 17.94 263 PRO B CA 1
ATOM 3171 C C . PRO B 2 263 ? 66.496 -17.188 42.804 1.00 18.45 263 PRO B C 1
ATOM 3172 O O . PRO B 2 263 ? 65.417 -17.635 43.185 1.00 18.46 263 PRO B O 1
ATOM 3176 N N . GLU B 2 264 ? 67.004 -16.048 43.269 1.00 17.81 264 GLU B N 1
ATOM 3177 C CA . GLU B 2 264 ? 66.313 -15.287 44.306 1.00 17.35 264 GLU B CA 1
ATOM 3178 C C . GLU B 2 264 ? 64.905 -14.834 43.926 1.00 17.56 264 GLU B C 1
ATOM 3179 O O . GLU B 2 264 ? 64.045 -14.721 44.795 1.00 15.47 264 GLU B O 1
ATOM 3185 N N . GLU B 2 265 ? 64.658 -14.573 42.642 1.00 16.58 265 GLU B N 1
ATOM 3186 C CA . GLU B 2 265 ? 63.320 -14.154 42.223 1.00 17.08 265 GLU B CA 1
ATOM 3187 C C . GLU B 2 265 ? 62.337 -15.287 42.479 1.00 17.73 265 GLU B C 1
ATOM 3188 O O . GLU B 2 265 ? 61.207 -15.066 42.918 1.00 17.70 265 GLU B O 1
ATOM 3194 N N . LEU B 2 266 ? 62.772 -16.513 42.212 1.00 18.92 266 LEU B N 1
ATOM 3195 C CA . LEU B 2 266 ? 61.904 -17.650 42.440 1.00 18.10 266 LEU B CA 1
ATOM 3196 C C . LEU B 2 266 ? 61.785 -17.870 43.938 1.00 16.62 266 LEU B C 1
ATOM 3197 O O . LEU B 2 266 ? 60.693 -18.106 44.449 1.00 17.21 266 LEU B O 1
ATOM 3202 N N . LEU B 2 267 ? 62.909 -17.762 44.639 1.00 16.64 267 LEU B N 1
ATOM 3203 C CA . LEU B 2 267 ? 62.917 -17.980 46.077 1.00 17.05 267 LEU B CA 1
ATOM 3204 C C . LEU B 2 267 ? 61.966 -17.083 46.846 1.00 17.12 267 LEU B C 1
ATOM 3205 O O . LEU B 2 267 ? 61.233 -17.568 47.705 1.00 18.61 267 LEU B O 1
ATOM 3210 N N . VAL B 2 268 ? 61.947 -15.782 46.557 1.00 17.41 268 VAL B N 1
ATOM 3211 C CA . VAL B 2 268 ? 61.034 -14.925 47.306 1.00 16.33 268 VAL B CA 1
ATOM 3212 C C . VAL B 2 268 ? 59.579 -15.320 47.088 1.00 16.92 268 VAL B C 1
ATOM 3213 O O . VAL B 2 268 ? 58.764 -15.215 48.002 1.00 16.64 268 VAL B O 1
ATOM 3217 N N . CYS B 2 269 ? 59.251 -15.793 45.888 1.00 17.12 269 CYS B N 1
ATOM 3218 C CA . CYS B 2 269 ? 57.881 -16.215 45.610 1.00 18.31 269 CYS B CA 1
ATOM 3219 C C . CYS B 2 269 ? 57.555 -17.446 46.443 1.00 17.39 269 CYS B C 1
ATOM 3220 O O . CYS B 2 269 ? 56.484 -17.537 47.045 1.00 18.05 269 CYS B O 1
ATOM 3223 N N . LEU B 2 270 ? 58.487 -18.394 46.472 1.00 18.24 270 LEU B N 1
ATOM 3224 C CA . LEU B 2 270 ? 58.297 -19.618 47.237 1.00 17.32 270 LEU B CA 1
ATOM 3225 C C . LEU B 2 270 ? 58.200 -19.302 48.725 1.00 17.45 270 LEU B C 1
ATOM 3226 O O . LEU B 2 270 ? 57.362 -19.851 49.431 1.00 17.74 270 LEU B O 1
ATOM 3231 N N . LEU B 2 271 ? 59.057 -18.401 49.189 1.00 16.94 271 LEU B N 1
ATOM 3232 C CA . LEU B 2 271 ? 59.076 -18.016 50.593 1.00 16.31 271 LEU B CA 1
ATOM 3233 C C . LEU B 2 271 ? 57.811 -17.281 51.014 1.00 16.67 271 LEU B C 1
ATOM 3234 O O . LEU B 2 271 ? 57.254 -17.552 52.081 1.00 16.78 271 LEU B O 1
ATOM 3239 N N . SER B 2 272 ? 57.351 -16.350 50.184 1.00 15.45 272 SER B N 1
ATOM 3240 C CA . SER B 2 272 ? 56.147 -15.611 50.519 1.00 15.05 272 SER B CA 1
ATOM 3241 C C . SER B 2 272 ? 54.945 -16.544 50.546 1.00 15.73 272 SER B C 1
ATOM 3242 O O . SER B 2 272 ? 54.067 -16.409 51.396 1.00 16.17 272 SER B O 1
ATOM 3245 N N . ARG B 2 273 ? 54.896 -17.494 49.616 1.00 17.26 273 ARG B N 1
ATOM 3246 C CA . ARG B 2 273 ? 53.772 -18.425 49.600 1.00 17.88 273 ARG B CA 1
ATOM 3247 C C . ARG B 2 273 ? 53.813 -19.268 50.873 1.00 17.77 273 ARG B C 1
ATOM 3248 O O . ARG B 2 273 ? 52.790 -19.506 51.499 1.00 19.55 273 ARG B O 1
ATOM 3256 N N . ALA B 2 274 ? 55.005 -19.707 51.256 1.00 19.22 274 ALA B N 1
ATOM 3257 C CA . ALA B 2 274 ? 55.166 -20.534 52.448 1.00 19.80 274 ALA B CA 1
ATOM 3258 C C . ALA B 2 274 ? 54.832 -19.810 53.754 1.00 21.07 274 ALA B C 1
ATOM 3259 O O . ALA B 2 274 ? 54.237 -20.393 54.655 1.00 20.06 274 ALA B O 1
ATOM 3261 N N . LEU B 2 275 ? 55.197 -18.535 53.850 1.00 19.97 275 LEU B N 1
ATOM 3262 C CA . LEU B 2 275 ? 54.962 -17.773 55.074 1.00 20.51 275 LEU B CA 1
ATOM 3263 C C . LEU B 2 275 ? 53.666 -16.972 55.136 1.00 19.89 275 LEU B C 1
ATOM 3264 O O . LEU B 2 275 ? 53.247 -16.557 56.217 1.00 19.30 275 LEU B O 1
ATOM 3269 N N . GLY B 2 276 ? 53.037 -16.742 53.990 1.00 18.22 276 GLY B N 1
ATOM 3270 C CA . GLY B 2 276 ? 51.806 -15.973 53.989 1.00 18.16 276 GLY B CA 1
ATOM 3271 C C . GLY B 2 276 ? 52.055 -14.500 54.268 1.00 19.20 276 GLY B C 1
ATOM 3272 O O . GLY B 2 276 ? 51.174 -13.790 54.747 1.00 19.65 276 GLY B O 1
ATOM 3273 N N . ARG B 2 277 ? 53.269 -14.044 53.985 1.00 19.91 277 ARG B N 1
ATOM 3274 C CA . ARG B 2 277 ? 53.635 -12.643 54.185 1.00 21.94 277 ARG B CA 1
ATOM 3275 C C . ARG B 2 277 ? 54.614 -12.218 53.095 1.00 20.53 277 ARG B C 1
ATOM 3276 O O . ARG B 2 277 ? 55.261 -13.059 52.472 1.00 18.80 277 ARG B O 1
ATOM 3284 N N . PRO B 2 278 ? 54.728 -10.905 52.843 1.00 18.46 278 PRO B N 1
ATOM 3285 C CA . PRO B 2 278 ? 55.657 -10.449 51.806 1.00 20.16 278 PRO B CA 1
ATOM 3286 C C . PRO B 2 278 ? 57.094 -10.778 52.194 1.00 18.39 278 PRO B C 1
ATOM 3287 O O . PRO B 2 278 ? 57.453 -10.750 53.374 1.00 19.03 278 PRO B O 1
ATOM 3291 N N . VAL B 2 279 ? 57.912 -11.102 51.201 1.00 17.73 279 VAL B N 1
ATOM 3292 C CA . VAL B 2 279 ? 59.315 -11.419 51.444 1.00 17.00 279 VAL B CA 1
ATOM 3293 C C . VAL B 2 279 ? 60.179 -10.559 50.539 1.00 17.89 279 VAL B C 1
ATOM 3294 O O . VAL B 2 279 ? 60.071 -10.615 49.310 1.00 17.02 279 VAL B O 1
ATOM 3298 N N . ARG B 2 280 ? 61.042 -9.770 51.168 1.00 18.48 280 ARG B N 1
ATOM 3299 C CA . ARG B 2 280 ? 61.922 -8.842 50.480 1.00 18.50 280 ARG B CA 1
ATOM 3300 C C . ARG B 2 280 ? 63.366 -9.312 50.372 1.00 17.99 280 ARG B C 1
ATOM 3301 O O . ARG B 2 280 ? 63.981 -9.710 51.366 1.00 17.72 280 ARG B O 1
ATOM 3309 N N . TRP B 2 281 ? 63.892 -9.262 49.150 1.00 15.39 281 TRP B N 1
ATOM 3310 C CA . TRP B 2 281 ? 65.276 -9.622 48.871 1.00 17.14 281 TRP B CA 1
ATOM 3311 C C . TRP B 2 281 ? 65.975 -8.440 48.207 1.00 17.37 281 TRP B C 1
ATOM 3312 O O . TRP B 2 281 ? 65.689 -8.116 47.056 1.00 17.30 281 TRP B O 1
ATOM 3323 N N . ILE B 2 282 ? 66.872 -7.792 48.943 1.00 18.19 282 ILE B N 1
ATOM 3324 C CA . ILE B 2 282 ? 67.652 -6.678 48.414 1.00 17.62 282 ILE B CA 1
ATOM 3325 C C . ILE B 2 282 ? 69.093 -7.069 48.719 1.00 17.32 282 ILE B C 1
ATOM 3326 O O . ILE B 2 282 ? 69.526 -7.035 49.872 1.00 17.26 282 ILE B O 1
ATOM 3331 N N . GLU B 2 283 ? 69.835 -7.454 47.687 1.00 17.14 283 GLU B N 1
ATOM 3332 C CA . GLU B 2 283 ? 71.211 -7.897 47.880 1.00 16.80 283 GLU B CA 1
ATOM 3333 C C . GLU B 2 283 ? 72.188 -6.753 48.088 1.00 17.19 283 GLU B C 1
ATOM 3334 O O . GLU B 2 283 ? 71.935 -5.622 47.657 1.00 16.93 283 GLU B O 1
ATOM 3340 N N . ASP B 2 284 ? 73.299 -7.044 48.759 1.00 17.10 284 ASP B N 1
ATOM 3341 C CA . ASP B 2 284 ? 74.320 -6.026 48.983 1.00 17.73 284 ASP B CA 1
ATOM 3342 C C . ASP B 2 284 ? 75.358 -6.102 47.866 1.00 17.64 284 ASP B C 1
ATOM 3343 O O . ASP B 2 284 ? 75.298 -6.993 47.018 1.00 18.20 284 ASP B O 1
ATOM 3348 N N . ARG B 2 285 ? 76.308 -5.173 47.857 1.00 18.41 285 ARG B N 1
ATOM 3349 C CA . ARG B 2 285 ? 77.316 -5.138 46.806 1.00 17.23 285 ARG B CA 1
ATOM 3350 C C . ARG B 2 285 ? 78.150 -6.415 46.668 1.00 18.17 285 ARG B C 1
ATOM 3351 O O . ARG B 2 285 ? 78.481 -6.823 45.557 1.00 16.31 285 ARG B O 1
ATOM 3359 N N . GLN B 2 286 ? 78.487 -7.046 47.787 1.00 17.54 286 GLN B N 1
ATOM 3360 C CA . GLN B 2 286 ? 79.275 -8.274 47.739 1.00 18.29 286 GLN B CA 1
ATOM 3361 C C . GLN B 2 286 ? 78.506 -9.395 47.054 1.00 16.98 286 GLN B C 1
ATOM 3362 O O . GLN B 2 286 ? 79.074 -10.151 46.266 1.00 18.84 286 GLN B O 1
ATOM 3368 N N . GLU B 2 287 ? 77.214 -9.496 47.349 1.00 15.96 287 GLU B N 1
ATOM 3369 C CA . GLU B 2 287 ? 76.386 -10.529 46.738 1.00 16.90 287 GLU B CA 1
ATOM 3370 C C . GLU B 2 287 ? 76.257 -10.292 45.236 1.00 17.56 287 GLU B C 1
ATOM 3371 O O . GLU B 2 287 ? 76.129 -11.245 44.459 1.00 16.78 287 GLU B O 1
ATOM 3377 N N . ASN B 2 288 ? 76.291 -9.027 44.815 1.00 16.28 288 ASN B N 1
ATOM 3378 C CA . ASN B 2 288 ? 76.189 -8.744 43.384 1.00 16.92 288 ASN B CA 1
ATOM 3379 C C . ASN B 2 288 ? 77.429 -9.290 42.680 1.00 16.51 288 ASN B C 1
ATOM 3380 O O . ASN B 2 288 ? 77.343 -9.799 41.563 1.00 18.75 288 ASN B O 1
ATOM 3385 N N . PHE B 2 289 ? 78.585 -9.189 43.325 1.00 16.16 289 PHE B N 1
ATOM 3386 C CA . PHE B 2 289 ? 79.808 -9.719 42.734 1.00 16.83 289 PHE B CA 1
ATOM 3387 C C . PHE B 2 289 ? 79.839 -11.245 42.845 1.00 17.86 289 PHE B C 1
ATOM 3388 O O . PHE B 2 289 ? 80.250 -11.930 41.917 1.00 17.67 289 PHE B O 1
ATOM 3396 N N . LEU B 2 290 ? 79.379 -11.765 43.977 1.00 19.10 290 LEU B N 1
ATOM 3397 C CA . LEU B 2 290 ? 79.375 -13.207 44.228 1.00 21.70 290 LEU B CA 1
ATOM 3398 C C . LEU B 2 290 ? 78.335 -14.054 43.507 1.00 22.33 290 LEU B C 1
ATOM 3399 O O . LEU B 2 290 ? 78.669 -15.093 42.929 1.00 23.53 290 LEU B O 1
ATOM 3404 N N . GLY B 2 291 ? 77.078 -13.622 43.554 1.00 23.83 291 GLY B N 1
ATOM 3405 C CA . GLY B 2 291 ? 76.013 -14.417 42.971 1.00 24.79 291 GLY B CA 1
ATOM 3406 C C . GLY B 2 291 ? 75.166 -13.935 41.814 1.00 25.86 291 GLY B C 1
ATOM 3407 O O . GLY B 2 291 ? 74.106 -14.508 41.570 1.00 29.01 291 GLY B O 1
ATOM 3408 N N . ALA B 2 292 ? 75.586 -12.889 41.113 1.00 23.95 292 ALA B N 1
ATOM 3409 C CA . ALA B 2 292 ? 74.817 -12.435 39.963 1.00 24.66 292 ALA B CA 1
ATOM 3410 C C . ALA B 2 292 ? 75.475 -13.192 38.813 1.00 24.95 292 ALA B C 1
ATOM 3411 O O . ALA B 2 292 ? 75.611 -14.414 38.873 1.00 28.98 292 ALA B O 1
ATOM 3413 N N . THR B 2 293 ? 75.880 -12.483 37.773 1.00 23.36 293 THR B N 1
ATOM 3414 C CA . THR B 2 293 ? 76.571 -13.114 36.654 1.00 20.76 293 THR B CA 1
ATOM 3415 C C . THR B 2 293 ? 77.776 -12.233 36.358 1.00 21.40 293 THR B C 1
ATOM 3416 O O . THR B 2 293 ? 77.821 -11.080 36.792 1.00 19.66 293 THR B O 1
ATOM 3420 N N . HIS B 2 294 ? 78.766 -12.787 35.666 1.00 18.62 294 HIS B N 1
ATOM 3421 C CA . HIS B 2 294 ? 79.936 -12.020 35.261 1.00 18.55 294 HIS B CA 1
ATOM 3422 C C . HIS B 2 294 ? 79.853 -12.123 33.754 1.00 18.75 294 HIS B C 1
ATOM 3423 O O . HIS B 2 294 ? 79.038 -12.885 33.231 1.00 19.14 294 HIS B O 1
ATOM 3430 N N . ALA B 2 295 ? 80.690 -11.382 33.049 1.00 19.22 295 ALA B N 1
ATOM 3431 C CA . ALA B 2 295 ? 80.642 -11.430 31.600 1.00 19.48 295 ALA B CA 1
ATOM 3432 C C . ALA B 2 295 ? 81.969 -11.105 30.958 1.00 18.50 295 ALA B C 1
ATOM 3433 O O . ALA B 2 295 ? 82.928 -10.741 31.639 1.00 17.76 295 ALA B O 1
ATOM 3435 N N . LYS B 2 296 ? 81.999 -11.263 29.634 1.00 17.59 296 LYS B N 1
ATOM 3436 C CA . LYS B 2 296 ? 83.144 -10.946 28.790 1.00 16.20 296 LYS B CA 1
ATOM 3437 C C . LYS B 2 296 ? 84.363 -11.849 28.833 1.00 17.37 296 LYS B C 1
ATOM 3438 O O . LYS B 2 296 ? 85.337 -11.592 28.124 1.00 17.89 296 LYS B O 1
ATOM 3444 N N . GLN B 2 297 ? 84.337 -12.911 29.629 1.00 18.44 297 GLN B N 1
ATOM 3445 C CA . GLN B 2 297 ? 85.528 -13.742 29.694 1.00 18.09 297 GLN B CA 1
ATOM 3446 C C . GLN B 2 297 ? 85.681 -14.787 28.602 1.00 19.80 297 GLN B C 1
ATOM 3447 O O . GLN B 2 297 ? 85.254 -15.928 28.747 1.00 21.55 297 GLN B O 1
ATOM 3453 N N . GLN B 2 298 ? 86.281 -14.380 27.495 1.00 20.49 298 GLN B N 1
ATOM 3454 C CA . GLN B 2 298 ? 86.548 -15.316 26.421 1.00 21.28 298 GLN B CA 1
ATOM 3455 C C . GLN B 2 298 ? 87.963 -15.112 25.910 1.00 22.19 298 GLN B C 1
ATOM 3456 O O . GLN B 2 298 ? 88.563 -14.048 26.086 1.00 21.09 298 GLN B O 1
ATOM 3462 N N . ARG B 2 299 ? 88.510 -16.168 25.326 1.00 19.97 299 ARG B N 1
ATOM 3463 C CA . ARG B 2 299 ? 89.851 -16.147 24.777 1.00 20.46 299 ARG B CA 1
ATOM 3464 C C . ARG B 2 299 ? 89.629 -16.276 23.281 1.00 20.13 299 ARG B C 1
ATOM 3465 O O . ARG B 2 299 ? 88.837 -17.110 22.844 1.00 19.62 299 ARG B O 1
ATOM 3473 N N . ASN B 2 300 ? 90.283 -15.424 22.504 1.00 18.71 300 ASN B N 1
ATOM 3474 C CA . ASN B 2 300 ? 90.151 -15.480 21.056 1.00 20.56 300 ASN B CA 1
ATOM 3475 C C . ASN B 2 300 ? 91.518 -15.561 20.403 1.00 21.31 300 ASN B C 1
ATOM 3476 O O . ASN B 2 300 ? 92.278 -14.592 20.405 1.00 21.97 300 ASN B O 1
ATOM 3481 N N . GLU B 2 301 ? 91.836 -16.736 19.871 1.00 20.25 301 GLU B N 1
ATOM 3482 C CA . GLU B 2 301 ? 93.094 -16.946 19.179 1.00 20.70 301 GLU B CA 1
ATOM 3483 C C . GLU B 2 301 ? 92.742 -16.608 17.741 1.00 20.81 301 GLU B C 1
ATOM 3484 O O . GLU B 2 301 ? 92.184 -17.431 17.016 1.00 17.74 301 GLU B O 1
ATOM 3490 N N . MET B 2 302 ? 93.055 -15.382 17.345 1.00 20.26 302 MET B N 1
ATOM 3491 C CA . MET B 2 302 ? 92.717 -14.901 16.019 1.00 20.36 302 MET B CA 1
ATOM 3492 C C . MET B 2 302 ? 93.906 -14.704 15.097 1.00 20.93 302 MET B C 1
ATOM 3493 O O . MET B 2 302 ? 95.002 -14.350 15.531 1.00 22.40 302 MET B O 1
ATOM 3498 N N . GLY B 2 303 ? 93.669 -14.943 13.811 1.00 21.38 303 GLY B N 1
ATOM 3499 C CA . GLY B 2 303 ? 94.707 -14.779 12.813 1.00 20.04 303 GLY B CA 1
ATOM 3500 C C . GLY B 2 303 ? 94.089 -14.119 11.598 1.00 19.42 303 GLY B C 1
ATOM 3501 O O . GLY B 2 303 ? 92.969 -14.446 11.215 1.00 20.71 303 GLY B O 1
ATOM 3502 N N . LEU B 2 304 ? 94.808 -13.174 11.004 1.00 20.43 304 LEU B N 1
ATOM 3503 C CA . LEU B 2 304 ? 94.329 -12.468 9.825 1.00 20.25 304 LEU B CA 1
ATOM 3504 C C . LEU B 2 304 ? 95.400 -12.513 8.746 1.00 19.44 304 LEU B C 1
ATOM 3505 O O . LEU B 2 304 ? 96.551 -12.161 8.986 1.00 20.42 304 LEU B O 1
ATOM 3510 N N . ALA B 2 305 ? 95.020 -12.972 7.562 1.00 20.72 305 ALA B N 1
ATOM 3511 C CA . ALA B 2 305 ? 95.945 -13.052 6.438 1.00 20.56 305 ALA B CA 1
ATOM 3512 C C . ALA B 2 305 ? 95.533 -11.960 5.459 1.00 20.43 305 ALA B C 1
ATOM 3513 O O . ALA B 2 305 ? 94.346 -11.708 5.283 1.00 20.85 305 ALA B O 1
ATOM 3515 N N . PHE B 2 306 ? 96.506 -11.311 4.828 1.00 20.93 306 PHE B N 1
ATOM 3516 C CA . PHE B 2 306 ? 96.201 -10.240 3.889 1.00 21.69 306 PHE B CA 1
ATOM 3517 C C . PHE B 2 306 ? 97.239 -10.125 2.780 1.00 21.39 306 PHE B C 1
ATOM 3518 O O . PHE B 2 306 ? 98.365 -10.595 2.921 1.00 21.62 306 PHE B O 1
ATOM 3526 N N . ASP B 2 307 ? 96.860 -9.498 1.671 1.00 22.88 307 ASP B N 1
ATOM 3527 C CA . ASP B 2 307 ? 97.789 -9.348 0.563 1.00 25.02 307 ASP B CA 1
ATOM 3528 C C . ASP B 2 307 ? 98.600 -8.057 0.676 1.00 25.80 307 ASP B C 1
ATOM 3529 O O . ASP B 2 307 ? 98.424 -7.283 1.622 1.00 25.33 307 ASP B O 1
ATOM 3534 N N . GLY B 2 308 ? 99.491 -7.839 -0.286 1.00 25.09 308 GLY B N 1
ATOM 3535 C CA . GLY B 2 308 ? 100.346 -6.665 -0.267 1.00 24.33 308 GLY B CA 1
ATOM 3536 C C . GLY B 2 308 ? 99.647 -5.323 -0.260 1.00 24.79 308 GLY B C 1
ATOM 3537 O O . GLY B 2 308 ? 100.269 -4.304 0.034 1.00 24.20 308 GLY B O 1
ATOM 3538 N N . ASP B 2 309 ? 98.360 -5.318 -0.584 1.00 24.78 309 ASP B N 1
ATOM 3539 C CA . ASP B 2 309 ? 97.579 -4.088 -0.618 1.00 26.44 309 ASP B CA 1
ATOM 3540 C C . ASP B 2 309 ? 96.741 -3.938 0.649 1.00 25.52 309 ASP B C 1
ATOM 3541 O O . ASP B 2 309 ? 96.050 -2.935 0.829 1.00 25.13 309 ASP B O 1
ATOM 3546 N N . GLY B 2 310 ? 96.806 -4.943 1.520 1.00 23.31 310 GLY B N 1
ATOM 3547 C CA . GLY B 2 310 ? 96.049 -4.901 2.758 1.00 22.78 310 GLY B CA 1
ATOM 3548 C C . GLY B 2 310 ? 94.678 -5.545 2.666 1.00 22.46 310 GLY B C 1
ATOM 3549 O O . GLY B 2 310 ? 93.895 -5.480 3.613 1.00 22.53 310 GLY B O 1
ATOM 3550 N N . ARG B 2 311 ? 94.376 -6.162 1.527 1.00 22.03 311 ARG B N 1
ATOM 3551 C CA . ARG B 2 311 ? 93.086 -6.824 1.344 1.00 22.22 311 ARG B CA 1
ATOM 3552 C C . ARG B 2 311 ? 93.087 -8.106 2.167 1.00 21.95 311 ARG B C 1
ATOM 3553 O O . ARG B 2 311 ? 94.022 -8.905 2.078 1.00 21.59 311 ARG B O 1
ATOM 3561 N N . PHE B 2 312 ? 92.041 -8.299 2.967 1.00 23.08 312 PHE B N 1
ATOM 3562 C CA . PHE B 2 312 ? 91.938 -9.480 3.817 1.00 22.44 312 PHE B CA 1
ATOM 3563 C C . PHE B 2 312 ? 91.678 -10.739 3.005 1.00 22.45 312 PHE B C 1
ATOM 3564 O O . PHE B 2 312 ? 90.723 -10.806 2.234 1.00 22.65 312 PHE B O 1
ATOM 3572 N N . LEU B 2 313 ? 92.525 -11.743 3.197 1.00 21.93 313 LEU B N 1
ATOM 3573 C CA . LEU B 2 313 ? 92.392 -13.004 2.476 1.00 20.69 313 LEU B CA 1
ATOM 3574 C C . LEU B 2 313 ? 91.739 -14.083 3.328 1.00 21.30 313 LEU B C 1
ATOM 3575 O O . LEU B 2 313 ? 91.091 -14.996 2.803 1.00 20.15 313 LEU B O 1
ATOM 3580 N N . ALA B 2 314 ? 91.908 -13.984 4.641 1.00 18.18 314 ALA B N 1
ATOM 3581 C CA . ALA B 2 314 ? 91.336 -14.978 5.536 1.00 19.13 314 ALA B CA 1
ATOM 3582 C C . ALA B 2 314 ? 91.356 -14.545 6.989 1.00 19.80 314 ALA B C 1
ATOM 3583 O O . ALA B 2 314 ? 92.219 -13.778 7.415 1.00 19.88 314 ALA B O 1
ATOM 3585 N N . LEU B 2 315 ? 90.390 -15.048 7.744 1.00 19.34 315 LEU B N 1
ATOM 3586 C CA . LEU B 2 315 ? 90.311 -14.760 9.166 1.00 19.76 315 LEU B CA 1
ATOM 3587 C C . LEU B 2 315 ? 90.033 -16.061 9.898 1.00 19.75 315 LEU B C 1
ATOM 3588 O O . LEU B 2 315 ? 89.073 -16.776 9.599 1.00 18.97 315 LEU B O 1
ATOM 3593 N N . GLU B 2 316 ? 90.885 -16.365 10.862 1.00 20.67 316 GLU B N 1
ATOM 3594 C CA . GLU B 2 316 ? 90.731 -17.571 11.658 1.00 21.30 316 GLU B CA 1
ATOM 3595 C C . GLU B 2 316 ? 90.502 -17.157 13.107 1.00 20.44 316 GLU B C 1
ATOM 3596 O O . GLU B 2 316 ? 91.152 -16.234 13.597 1.00 20.08 316 GLU B O 1
ATOM 3602 N N . ASN B 2 317 ? 89.570 -17.818 13.787 1.00 20.14 317 ASN B N 1
ATOM 3603 C CA . ASN B 2 317 ? 89.317 -17.490 15.186 1.00 21.76 317 ASN B CA 1
ATOM 3604 C C . ASN B 2 317 ? 88.813 -18.662 16.003 1.00 21.02 317 ASN B C 1
ATOM 3605 O O . ASN B 2 317 ? 87.793 -19.270 15.683 1.00 23.75 317 ASN B O 1
ATOM 3610 N N . ARG B 2 318 ? 89.548 -18.971 17.061 1.00 23.46 318 ARG B N 1
ATOM 3611 C CA . ARG B 2 318 ? 89.188 -20.039 17.986 1.00 22.27 318 ARG B CA 1
ATOM 3612 C C . ARG B 2 318 ? 88.757 -19.267 19.229 1.00 21.20 318 ARG B C 1
ATOM 3613 O O . ARG B 2 318 ? 89.579 -18.633 19.891 1.00 21.28 318 ARG B O 1
ATOM 3621 N N . SER B 2 319 ? 87.465 -19.298 19.519 1.00 20.25 319 SER B N 1
ATOM 3622 C CA . SER B 2 319 ? 86.918 -18.563 20.650 1.00 20.51 319 SER B CA 1
ATOM 3623 C C . SER B 2 319 ? 86.451 -19.489 21.767 1.00 19.49 319 SER B C 1
ATOM 3624 O O . SER B 2 319 ? 85.668 -20.406 21.534 1.00 19.08 319 SER B O 1
ATOM 3627 N N . ILE B 2 320 ? 86.928 -19.239 22.983 1.00 19.23 320 ILE B N 1
ATOM 3628 C CA . ILE B 2 320 ? 86.550 -20.060 24.128 1.00 18.97 320 ILE B CA 1
ATOM 3629 C C . ILE B 2 320 ? 86.006 -19.179 25.247 1.00 19.31 320 ILE B C 1
ATOM 3630 O O . ILE B 2 320 ? 86.598 -18.154 25.583 1.00 19.79 320 ILE B O 1
ATOM 3635 N N . THR B 2 321 ? 84.881 -19.592 25.819 1.00 19.12 321 THR B N 1
ATOM 3636 C CA . THR B 2 321 ? 84.229 -18.851 26.891 1.00 19.45 321 THR B CA 1
ATOM 3637 C C . THR B 2 321 ? 84.307 -19.573 28.230 1.00 20.39 321 THR B C 1
ATOM 3638 O O . THR B 2 321 ? 84.072 -20.784 28.308 1.00 19.74 321 THR B O 1
ATOM 3642 N N . ASP B 2 322 ? 84.653 -18.828 29.278 1.00 20.20 322 ASP B N 1
ATOM 3643 C CA . ASP B 2 322 ? 84.696 -19.380 30.632 1.00 20.55 322 ASP B CA 1
ATOM 3644 C C . ASP B 2 322 ? 83.249 -19.181 31.073 1.00 20.72 322 ASP B C 1
ATOM 3645 O O . ASP B 2 322 ? 82.862 -18.083 31.479 1.00 20.36 322 ASP B O 1
ATOM 3650 N N . GLY B 2 323 ? 82.451 -20.243 30.990 1.00 18.36 323 GLY B N 1
ATOM 3651 C CA . GLY B 2 323 ? 81.036 -20.128 31.301 1.00 18.16 323 GLY B CA 1
ATOM 3652 C C . GLY B 2 323 ? 80.513 -20.250 32.716 1.00 16.76 323 GLY B C 1
ATOM 3653 O O . GLY B 2 323 ? 79.339 -19.970 32.960 1.00 17.14 323 GLY B O 1
ATOM 3654 N N . GLY B 2 324 ? 81.350 -20.655 33.655 1.00 16.67 324 GLY B N 1
ATOM 3655 C CA . GLY B 2 324 ? 80.855 -20.797 35.009 1.00 17.34 324 GLY B CA 1
ATOM 3656 C C . GLY B 2 324 ? 80.195 -22.151 35.176 1.00 19.48 324 GLY B C 1
ATOM 3657 O O . GLY B 2 324 ? 80.190 -22.969 34.249 1.00 17.78 324 GLY B O 1
ATOM 3658 N N . ALA B 2 325 ? 79.613 -22.368 36.351 1.00 20.46 325 ALA B N 1
ATOM 3659 C CA . ALA B 2 325 ? 78.988 -23.636 36.713 1.00 20.89 325 ALA B CA 1
ATOM 3660 C C . ALA B 2 325 ? 77.704 -24.038 36.007 1.00 21.52 325 ALA B C 1
ATOM 3661 O O . ALA B 2 325 ? 77.436 -25.233 35.865 1.00 20.08 325 ALA B O 1
ATOM 3663 N N . TYR B 2 326 ? 76.907 -23.059 35.583 1.00 18.87 326 TYR B N 1
ATOM 3664 C CA . TYR B 2 326 ? 75.636 -23.338 34.916 1.00 19.26 326 TYR B CA 1
ATOM 3665 C C . TYR B 2 326 ? 75.407 -22.383 33.751 1.00 19.91 326 TYR B C 1
ATOM 3666 O O . TYR B 2 326 ? 76.178 -21.444 33.534 1.00 19.07 326 TYR B O 1
ATOM 3675 N N . ASN B 2 327 ? 74.331 -22.633 33.012 1.00 19.00 327 ASN B N 1
ATOM 3676 C CA . ASN B 2 327 ? 73.942 -21.767 31.913 1.00 19.86 327 ASN B CA 1
ATOM 3677 C C . ASN B 2 327 ? 72.959 -20.789 32.534 1.00 19.10 327 ASN B C 1
ATOM 3678 O O . ASN B 2 327 ? 72.033 -21.203 33.229 1.00 17.57 327 ASN B O 1
ATOM 3683 N N . ASN B 2 328 ? 73.162 -19.498 32.305 1.00 19.12 328 ASN B N 1
ATOM 3684 C CA . ASN B 2 328 ? 72.233 -18.504 32.820 1.00 18.30 328 ASN B CA 1
ATOM 3685 C C . ASN B 2 328 ? 70.984 -18.637 31.954 1.00 17.56 328 ASN B C 1
ATOM 3686 O O . ASN B 2 328 ? 71.056 -19.131 30.828 1.00 17.47 328 ASN B O 1
ATOM 3691 N N . LEU B 2 329 ? 69.843 -18.201 32.472 1.00 17.38 329 LEU B N 1
ATOM 3692 C CA . LEU B 2 329 ? 68.601 -18.230 31.705 1.00 18.52 329 LEU B CA 1
ATOM 3693 C C . LEU B 2 329 ? 68.300 -16.747 31.471 1.00 19.47 329 LEU B C 1
ATOM 3694 O O . LEU B 2 329 ? 68.325 -15.964 32.416 1.00 18.12 329 LEU B O 1
ATOM 3699 N N . PRO B 2 330 ? 67.941 -16.358 30.234 1.00 19.85 330 PRO B N 1
ATOM 3700 C CA . PRO B 2 330 ? 67.772 -17.186 29.033 1.00 20.45 330 PRO B CA 1
ATOM 3701 C C . PRO B 2 330 ? 68.897 -17.231 27.993 1.00 20.43 330 PRO B C 1
ATOM 3702 O O . PRO B 2 330 ? 68.775 -17.946 26.999 1.00 20.57 330 PRO B O 1
ATOM 3706 N N . TRP B 2 331 ? 69.985 -16.498 28.208 1.00 19.60 331 TRP B N 1
ATOM 3707 C CA . TRP B 2 331 ? 71.060 -16.446 27.216 1.00 19.55 331 TRP B CA 1
ATOM 3708 C C . TRP B 2 331 ? 72.017 -17.630 27.156 1.00 19.85 331 TRP B C 1
ATOM 3709 O O . TRP B 2 331 ? 72.537 -17.946 26.084 1.00 18.97 331 TRP B O 1
ATOM 3720 N N . THR B 2 332 ? 72.242 -18.269 28.303 1.00 18.23 332 THR B N 1
ATOM 3721 C CA . THR B 2 332 ? 73.152 -19.410 28.435 1.00 17.80 332 THR B CA 1
ATOM 3722 C C . THR B 2 332 ? 74.589 -18.998 28.155 1.00 19.31 332 THR B C 1
ATOM 3723 O O . THR B 2 332 ? 74.878 -17.821 27.926 1.00 18.70 332 THR B O 1
ATOM 3727 N N . GLN B 2 333 ? 75.495 -19.967 28.181 1.00 16.90 333 GLN B N 1
ATOM 3728 C CA . GLN B 2 333 ? 76.896 -19.685 27.934 1.00 17.05 333 GLN B CA 1
ATOM 3729 C C . GLN B 2 333 ? 77.161 -19.283 26.482 1.00 17.18 333 GLN B C 1
ATOM 3730 O O . GLN B 2 333 ? 78.263 -18.854 26.145 1.00 18.39 333 GLN B O 1
ATOM 3736 N N . LEU B 2 334 ? 76.144 -19.401 25.633 1.00 16.92 334 LEU B N 1
ATOM 3737 C CA . LEU B 2 334 ? 76.297 -19.034 24.225 1.00 17.77 334 LEU B CA 1
ATOM 3738 C C . LEU B 2 334 ? 76.305 -17.514 24.076 1.00 17.73 334 LEU B C 1
ATOM 3739 O O . LEU B 2 334 ? 76.576 -16.989 22.995 1.00 16.98 334 LEU B O 1
ATOM 3744 N N . VAL B 2 335 ? 76.030 -16.820 25.177 1.00 17.14 335 VAL B N 1
ATOM 3745 C CA . VAL B 2 335 ? 75.973 -15.361 25.178 1.00 16.96 335 VAL B CA 1
ATOM 3746 C C . VAL B 2 335 ? 77.307 -14.698 24.814 1.00 17.63 335 VAL B C 1
ATOM 3747 O O . VAL B 2 335 ? 77.337 -13.551 24.364 1.00 18.72 335 VAL B O 1
ATOM 3751 N N . GLU B 2 336 ? 78.411 -15.414 24.994 1.00 16.58 336 GLU B N 1
ATOM 3752 C CA . GLU B 2 336 ? 79.718 -14.859 24.657 1.00 16.53 336 GLU B CA 1
ATOM 3753 C C . GLU B 2 336 ? 80.267 -15.330 23.303 1.00 18.06 336 GLU B C 1
ATOM 3754 O O . GLU B 2 336 ? 79.901 -14.784 22.265 1.00 17.49 336 GLU B O 1
ATOM 3760 N N . SER B 2 337 ? 81.136 -16.338 23.313 1.00 18.66 337 SER B N 1
ATOM 3761 C CA . SER B 2 337 ? 81.748 -16.847 22.082 1.00 20.15 337 SER B CA 1
ATOM 3762 C C . SER B 2 337 ? 80.807 -17.225 20.937 1.00 19.85 337 SER B C 1
ATOM 3763 O O . SER B 2 337 ? 81.051 -16.867 19.783 1.00 23.15 337 SER B O 1
ATOM 3766 N N . HIS B 2 338 ? 79.743 -17.952 21.251 1.00 20.40 338 HIS B N 1
ATOM 3767 C CA . HIS B 2 338 ? 78.808 -18.398 20.229 1.00 21.29 338 HIS B CA 1
ATOM 3768 C C . HIS B 2 338 ? 78.228 -17.254 19.398 1.00 21.52 338 HIS B C 1
ATOM 3769 O O . HIS B 2 338 ? 78.404 -17.220 18.181 1.00 21.77 338 HIS B O 1
ATOM 3776 N N . VAL B 2 339 ? 77.538 -16.316 20.038 1.00 20.90 339 VAL B N 1
ATOM 3777 C CA . VAL B 2 339 ? 76.967 -15.204 19.285 1.00 19.91 339 VAL B CA 1
ATOM 3778 C C . VAL B 2 339 ? 78.057 -14.280 18.755 1.00 19.66 339 VAL B C 1
ATOM 3779 O O . VAL B 2 339 ? 77.873 -13.619 17.729 1.00 20.03 339 VAL B O 1
ATOM 3783 N N . GLY B 2 340 ? 79.194 -14.248 19.447 1.00 19.73 340 GLY B N 1
ATOM 3784 C CA . GLY B 2 340 ? 80.305 -13.412 19.021 1.00 18.94 340 GLY B CA 1
ATOM 3785 C C . GLY B 2 340 ? 80.882 -13.839 17.679 1.00 20.46 340 GLY B C 1
ATOM 3786 O O . GLY B 2 340 ? 81.109 -13.008 16.795 1.00 18.36 340 GLY B O 1
ATOM 3787 N N . ASN B 2 341 ? 81.126 -15.138 17.518 1.00 20.38 341 ASN B N 1
ATOM 3788 C CA . ASN B 2 341 ? 81.682 -15.641 16.268 1.00 20.54 341 ASN B CA 1
ATOM 3789 C C . ASN B 2 341 ? 80.739 -15.457 15.088 1.00 20.93 341 ASN B C 1
ATOM 3790 O O . ASN B 2 341 ? 81.183 -15.379 13.942 1.00 21.39 341 ASN B O 1
ATOM 3795 N N . ALA B 2 342 ? 79.439 -15.385 15.358 1.00 20.43 342 ALA B N 1
ATOM 3796 C CA . ALA B 2 342 ? 78.477 -15.202 14.280 1.00 20.52 342 ALA B CA 1
ATOM 3797 C C . ALA B 2 342 ? 78.701 -13.875 13.555 1.00 20.79 342 ALA B C 1
ATOM 3798 O O . ALA B 2 342 ? 78.452 -13.769 12.355 1.00 19.58 342 ALA B O 1
ATOM 3800 N N . VAL B 2 343 ? 79.172 -12.863 14.279 1.00 19.34 343 VAL B N 1
ATOM 3801 C CA . VAL B 2 343 ? 79.403 -11.549 13.674 1.00 19.72 343 VAL B CA 1
ATOM 3802 C C . VAL B 2 343 ? 80.880 -11.164 13.660 1.00 19.93 343 VAL B C 1
ATOM 3803 O O . VAL B 2 343 ? 81.220 -9.981 13.591 1.00 20.71 343 VAL B O 1
ATOM 3807 N N . ILE B 2 344 ? 81.754 -12.163 13.709 1.00 19.31 344 ILE B N 1
ATOM 3808 C CA . ILE B 2 344 ? 83.198 -11.932 13.740 1.00 19.57 344 ILE B CA 1
ATOM 3809 C C . ILE B 2 344 ? 83.775 -11.159 12.541 1.00 19.63 344 ILE B C 1
ATOM 3810 O O . ILE B 2 344 ? 84.824 -10.523 12.663 1.00 21.01 344 ILE B O 1
ATOM 3815 N N . LEU B 2 345 ? 83.105 -11.202 11.392 1.00 18.63 345 LEU B N 1
ATOM 3816 C CA . LEU B 2 345 ? 83.600 -10.493 10.213 1.00 20.44 345 LEU B CA 1
ATOM 3817 C C . LEU B 2 345 ? 83.196 -9.030 10.248 1.00 20.78 345 LEU B C 1
ATOM 3818 O O . LEU B 2 345 ? 83.715 -8.206 9.491 1.00 20.01 345 LEU B O 1
ATOM 3823 N N . GLY B 2 346 ? 82.257 -8.721 11.131 1.00 21.81 346 GLY B N 1
ATOM 3824 C CA . GLY B 2 346 ? 81.789 -7.360 11.258 1.00 22.13 346 GLY B CA 1
ATOM 3825 C C . GLY B 2 346 ? 81.406 -6.696 9.948 1.00 21.67 346 GLY B C 1
ATOM 3826 O O . GLY B 2 346 ? 80.561 -7.176 9.195 1.00 20.25 346 GLY B O 1
ATOM 3827 N N . VAL B 2 347 ? 82.078 -5.590 9.673 1.00 21.71 347 VAL B N 1
ATOM 3828 C CA . VAL B 2 347 ? 81.821 -4.759 8.508 1.00 22.55 347 VAL B CA 1
ATOM 3829 C C . VAL B 2 347 ? 82.676 -5.074 7.271 1.00 22.38 347 VAL B C 1
ATOM 3830 O O . VAL B 2 347 ? 82.537 -4.428 6.226 1.00 20.67 347 VAL B O 1
ATOM 3834 N N . TYR B 2 348 ? 83.521 -6.095 7.375 1.00 20.24 348 TYR B N 1
ATOM 3835 C CA . TYR B 2 348 ? 84.458 -6.418 6.310 1.00 20.84 348 TYR B CA 1
ATOM 3836 C C . TYR B 2 348 ? 84.170 -7.605 5.407 1.00 21.07 348 TYR B C 1
ATOM 3837 O O . TYR B 2 348 ? 83.424 -8.514 5.759 1.00 21.58 348 TYR B O 1
ATOM 3846 N N . LYS B 2 349 ? 84.794 -7.577 4.235 1.00 21.80 349 LYS B N 1
ATOM 3847 C CA . LYS B 2 349 ? 84.668 -8.644 3.258 1.00 22.45 349 LYS B CA 1
ATOM 3848 C C . LYS B 2 349 ? 85.892 -9.550 3.406 1.00 21.77 349 LYS B C 1
ATOM 3849 O O . LYS B 2 349 ? 87.015 -9.154 3.101 1.00 22.78 349 LYS B O 1
ATOM 3855 N N . VAL B 2 350 ? 85.664 -10.759 3.908 1.00 22.47 350 VAL B N 1
ATOM 3856 C CA . VAL B 2 350 ? 86.725 -11.743 4.112 1.00 22.61 350 VAL B CA 1
ATOM 3857 C C . VAL B 2 350 ? 86.220 -13.029 3.464 1.00 22.70 350 VAL B C 1
ATOM 3858 O O . VAL B 2 350 ? 85.328 -13.688 3.993 1.00 23.50 350 VAL B O 1
ATOM 3862 N N . PRO B 2 351 ? 86.795 -13.405 2.311 1.00 23.34 351 PRO B N 1
ATOM 3863 C CA . PRO B 2 351 ? 86.406 -14.606 1.562 1.00 23.31 351 PRO B CA 1
ATOM 3864 C C . PRO B 2 351 ? 86.588 -15.977 2.214 1.00 23.82 351 PRO B C 1
ATOM 3865 O O . PRO B 2 351 ? 85.787 -16.882 1.974 1.00 25.65 351 PRO B O 1
ATOM 3869 N N . ALA B 2 352 ? 87.627 -16.145 3.025 1.00 22.08 352 ALA B N 1
ATOM 3870 C CA . ALA B 2 352 ? 87.863 -17.435 3.673 1.00 21.05 352 ALA B CA 1
ATOM 3871 C C . ALA B 2 352 ? 87.843 -17.304 5.191 1.00 20.84 352 ALA B C 1
ATOM 3872 O O . ALA B 2 352 ? 88.582 -16.501 5.763 1.00 20.24 352 ALA B O 1
ATOM 3874 N N . VAL B 2 353 ? 87.008 -18.109 5.839 1.00 20.49 353 VAL B N 1
ATOM 3875 C CA . VAL B 2 353 ? 86.881 -18.063 7.289 1.00 20.42 353 VAL B CA 1
ATOM 3876 C C . VAL B 2 353 ? 86.839 -19.437 7.946 1.00 22.08 353 VAL B C 1
ATOM 3877 O O . VAL B 2 353 ? 86.249 -20.383 7.419 1.00 21.96 353 VAL B O 1
ATOM 3881 N N . SER B 2 354 ? 87.474 -19.536 9.106 1.00 22.51 354 SER B N 1
ATOM 3882 C CA . SER B 2 354 ? 87.477 -20.772 9.871 1.00 22.42 354 SER B CA 1
ATOM 3883 C C . SER B 2 354 ? 87.389 -20.379 11.334 1.00 22.81 354 SER B C 1
ATOM 3884 O O . SER B 2 354 ? 88.321 -19.796 11.888 1.00 21.97 354 SER B O 1
ATOM 3887 N N . GLU B 2 355 ? 86.259 -20.680 11.957 1.00 22.53 355 GLU B N 1
ATOM 3888 C CA . GLU B 2 355 ? 86.086 -20.333 13.350 1.00 24.03 355 GLU B CA 1
ATOM 3889 C C . GLU B 2 355 ? 85.364 -21.407 14.120 1.00 23.82 355 GLU B C 1
ATOM 3890 O O . GLU B 2 355 ? 84.613 -22.202 13.554 1.00 22.28 355 GLU B O 1
ATOM 3896 N N . GLU B 2 356 ? 85.609 -21.425 15.423 1.00 22.59 356 GLU B N 1
ATOM 3897 C CA . GLU B 2 356 ? 84.967 -22.378 16.303 1.00 22.53 356 GLU B CA 1
ATOM 3898 C C . GLU B 2 356 ? 84.679 -21.672 17.618 1.00 20.86 356 GLU B C 1
ATOM 3899 O O . GLU B 2 356 ? 85.492 -20.877 18.099 1.00 19.91 356 GLU B O 1
ATOM 3905 N N . SER B 2 357 ? 83.518 -21.971 18.180 1.00 19.82 357 SER B N 1
ATOM 3906 C CA . SER B 2 357 ? 83.085 -21.401 19.442 1.00 21.78 357 SER B CA 1
ATOM 3907 C C . SER B 2 357 ? 83.003 -22.522 20.475 1.00 21.37 357 SER B C 1
ATOM 3908 O O . SER B 2 357 ? 82.336 -23.528 20.245 1.00 21.72 357 SER B O 1
ATOM 3911 N N . ILE B 2 358 ? 83.680 -22.344 21.606 1.00 19.81 358 ILE B N 1
ATOM 3912 C CA . ILE B 2 358 ? 83.672 -23.344 22.672 1.00 20.20 358 ILE B CA 1
ATOM 3913 C C . ILE B 2 358 ? 83.280 -22.699 24.001 1.00 21.10 358 ILE B C 1
ATOM 3914 O O . ILE B 2 358 ? 83.875 -21.699 24.411 1.00 20.75 358 ILE B O 1
ATOM 3919 N N . ALA B 2 359 ? 82.283 -23.272 24.668 1.00 18.85 359 ALA B N 1
ATOM 3920 C CA . ALA B 2 359 ? 81.832 -22.774 25.965 1.00 18.39 359 ALA B CA 1
ATOM 3921 C C . ALA B 2 359 ? 82.114 -23.883 26.969 1.00 19.92 359 ALA B C 1
ATOM 3922 O O . ALA B 2 359 ? 81.632 -25.003 26.806 1.00 20.80 359 ALA B O 1
ATOM 3924 N N . VAL B 2 360 ? 82.902 -23.585 27.996 1.00 20.39 360 VAL B N 1
ATOM 3925 C CA . VAL B 2 360 ? 83.221 -24.594 28.999 1.00 21.15 360 VAL B CA 1
ATOM 3926 C C . VAL B 2 360 ? 82.748 -24.216 30.388 1.00 21.96 360 VAL B C 1
ATOM 3927 O O . VAL B 2 360 ? 82.773 -23.044 30.780 1.00 20.77 360 VAL B O 1
ATOM 3931 N N . ALA B 2 361 ? 82.313 -25.226 31.130 1.00 20.79 361 ALA B N 1
ATOM 3932 C CA . ALA B 2 361 ? 81.849 -25.023 32.489 1.00 21.57 361 ALA B CA 1
ATOM 3933 C C . ALA B 2 361 ? 83.048 -24.944 33.422 1.00 22.08 361 ALA B C 1
ATOM 3934 O O . ALA B 2 361 ? 84.022 -25.687 33.269 1.00 22.70 361 ALA B O 1
ATOM 3936 N N . THR B 2 362 ? 82.979 -24.025 34.379 1.00 20.11 362 THR B N 1
ATOM 3937 C CA . THR B 2 362 ? 84.034 -23.842 35.362 1.00 18.57 362 THR B CA 1
ATOM 3938 C C . THR B 2 362 ? 83.319 -23.636 36.689 1.00 17.47 362 THR B C 1
ATOM 3939 O O . THR B 2 362 ? 82.127 -23.331 36.711 1.00 18.12 362 THR B O 1
ATOM 3943 N N . ASN B 2 363 ? 84.027 -23.810 37.796 1.00 18.89 363 ASN B N 1
ATOM 3944 C CA . ASN B 2 363 ? 83.394 -23.625 39.090 1.00 18.75 363 ASN B CA 1
ATOM 3945 C C . ASN B 2 363 ? 83.440 -22.158 39.516 1.00 19.04 363 ASN B C 1
ATOM 3946 O O . ASN B 2 363 ? 84.156 -21.775 40.438 1.00 18.75 363 ASN B O 1
ATOM 3951 N N . LYS B 2 364 ? 82.657 -21.351 38.806 1.00 19.98 364 LYS B N 1
ATOM 3952 C CA . LYS B 2 364 ? 82.549 -19.916 39.048 1.00 18.33 364 LYS B CA 1
ATOM 3953 C C . LYS B 2 364 ? 81.087 -19.579 38.833 1.00 20.04 364 LYS B C 1
ATOM 3954 O O . LYS B 2 364 ? 80.319 -20.421 38.365 1.00 19.47 364 LYS B O 1
ATOM 3960 N N . CYS B 2 365 ? 80.671 -18.364 39.167 1.00 20.21 365 CYS B N 1
ATOM 3961 C CA . CYS B 2 365 ? 79.274 -18.054 38.946 1.00 20.96 365 CYS B CA 1
ATOM 3962 C C . CYS B 2 365 ? 79.065 -18.065 37.432 1.00 18.81 365 CYS B C 1
ATOM 3963 O O . CYS B 2 365 ? 79.996 -17.820 36.656 1.00 16.44 365 CYS B O 1
ATOM 3966 N N . PRO B 2 366 ? 77.849 -18.389 36.990 1.00 18.40 366 PRO B N 1
ATOM 3967 C CA . PRO B 2 366 ? 77.592 -18.420 35.551 1.00 19.53 366 PRO B CA 1
ATOM 3968 C C . PRO B 2 366 ? 77.900 -17.129 34.811 1.00 19.83 366 PRO B C 1
ATOM 3969 O O . PRO B 2 366 ? 77.698 -16.026 35.328 1.00 18.99 366 PRO B O 1
ATOM 3973 N N . ILE B 2 367 ? 78.422 -17.284 33.603 1.00 19.04 367 ILE B N 1
ATOM 3974 C CA . ILE B 2 367 ? 78.721 -16.142 32.760 1.00 18.58 367 ILE B CA 1
ATOM 3975 C C . ILE B 2 367 ? 77.346 -15.674 32.303 1.00 17.79 367 ILE B C 1
ATOM 3976 O O . ILE B 2 367 ? 76.417 -16.472 32.205 1.00 17.43 367 ILE B O 1
ATOM 3981 N N . GLY B 2 368 ? 77.202 -14.381 32.039 1.00 18.12 368 GLY B N 1
ATOM 3982 C CA . GLY B 2 368 ? 75.912 -13.874 31.625 1.00 14.45 368 GLY B CA 1
ATOM 3983 C C . GLY B 2 368 ? 76.033 -12.670 30.714 1.00 14.06 368 GLY B C 1
ATOM 3984 O O . GLY B 2 368 ? 77.137 -12.238 30.382 1.00 15.31 368 GLY B O 1
ATOM 3985 N N . ALA B 2 369 ? 74.887 -12.123 30.333 1.00 14.70 369 ALA B N 1
ATOM 3986 C CA . ALA B 2 369 ? 74.825 -10.979 29.437 1.00 15.09 369 ALA B CA 1
ATOM 3987 C C . ALA B 2 369 ? 75.201 -9.657 30.087 1.00 16.62 369 ALA B C 1
ATOM 3988 O O . ALA B 2 369 ? 74.770 -9.350 31.192 1.00 15.77 369 ALA B O 1
ATOM 3990 N N . TYR B 2 370 ? 76.021 -8.892 29.379 1.00 16.53 370 TYR B N 1
ATOM 3991 C CA . TYR B 2 370 ? 76.429 -7.565 29.810 1.00 16.07 370 TYR B CA 1
ATOM 3992 C C . TYR B 2 370 ? 76.633 -6.768 28.526 1.00 16.85 370 TYR B C 1
ATOM 3993 O O . TYR B 2 370 ? 77.296 -7.229 27.596 1.00 15.04 370 TYR B O 1
ATOM 4002 N N . ARG B 2 371 ? 76.004 -5.597 28.481 1.00 14.10 371 ARG B N 1
ATOM 4003 C CA . ARG B 2 371 ? 76.066 -4.668 27.359 1.00 14.68 371 ARG B CA 1
ATOM 4004 C C . ARG B 2 371 ? 77.101 -5.015 26.290 1.00 14.94 371 ARG B C 1
ATOM 4005 O O . ARG B 2 371 ? 78.312 -4.902 26.516 1.00 16.76 371 ARG B O 1
ATOM 4013 N N . GLY B 2 372 ? 76.616 -5.432 25.125 1.00 16.79 372 GLY B N 1
ATOM 4014 C CA . GLY B 2 372 ? 77.501 -5.780 24.027 1.00 16.93 372 GLY B CA 1
ATOM 4015 C C . GLY B 2 372 ? 77.773 -7.270 23.951 1.00 18.36 372 GLY B C 1
ATOM 4016 O O . GLY B 2 372 ? 78.239 -7.778 22.927 1.00 17.75 372 GLY B O 1
ATOM 4017 N N . VAL B 2 373 ? 77.468 -7.961 25.043 1.00 16.92 373 VAL B N 1
ATOM 4018 C CA . VAL B 2 373 ? 77.667 -9.404 25.170 1.00 17.71 373 VAL B CA 1
ATOM 4019 C C . VAL B 2 373 ? 78.952 -9.938 24.538 1.00 17.42 373 VAL B C 1
ATOM 4020 O O . VAL B 2 373 ? 80.017 -9.339 24.689 1.00 16.35 373 VAL B O 1
ATOM 4024 N N . GLY B 2 374 ? 78.855 -11.064 23.835 1.00 17.54 374 GLY B N 1
ATOM 4025 C CA . GLY B 2 374 ? 80.030 -11.658 23.225 1.00 15.03 374 GLY B CA 1
ATOM 4026 C C . GLY B 2 374 ? 80.628 -10.943 22.028 1.00 15.82 374 GLY B C 1
ATOM 4027 O O . GLY B 2 374 ? 81.722 -11.302 21.581 1.00 17.51 374 GLY B O 1
ATOM 4028 N N . PHE B 2 375 ? 79.940 -9.928 21.516 1.00 15.36 375 PHE B N 1
ATOM 4029 C CA . PHE B 2 375 ? 80.437 -9.195 20.350 1.00 14.40 375 PHE B CA 1
ATOM 4030 C C . PHE B 2 375 ? 81.721 -8.426 20.663 1.00 15.44 375 PHE B C 1
ATOM 4031 O O . PHE B 2 375 ? 82.588 -8.264 19.806 1.00 16.08 375 PHE B O 1
ATOM 4039 N N . THR B 2 376 ? 81.846 -7.963 21.902 1.00 14.82 376 THR B N 1
ATOM 4040 C CA . THR B 2 376 ? 83.006 -7.173 22.304 1.00 14.91 376 THR B CA 1
ATOM 4041 C C . THR B 2 376 ? 84.391 -7.801 22.146 1.00 15.50 376 THR B C 1
ATOM 4042 O O . THR B 2 376 ? 85.289 -7.177 21.582 1.00 16.57 376 THR B O 1
ATOM 4046 N N . ALA B 2 377 ? 84.576 -9.027 22.634 1.00 16.63 377 ALA B N 1
ATOM 4047 C CA . ALA B 2 377 ? 85.890 -9.671 22.562 1.00 15.24 377 ALA B CA 1
ATOM 4048 C C . ALA B 2 377 ? 86.461 -9.745 21.150 1.00 16.57 377 ALA B C 1
ATOM 4049 O O . ALA B 2 377 ? 87.610 -9.357 20.919 1.00 17.66 377 ALA B O 1
ATOM 4051 N N . GLY B 2 378 ? 85.662 -10.247 20.216 1.00 16.29 378 GLY B N 1
ATOM 4052 C CA . GLY B 2 378 ? 86.113 -10.369 18.836 1.00 17.38 378 GLY B CA 1
ATOM 4053 C C . GLY B 2 378 ? 86.373 -9.022 18.187 1.00 17.45 378 GLY B C 1
ATOM 4054 O O . GLY B 2 378 ? 87.262 -8.891 17.350 1.00 18.94 378 GLY B O 1
ATOM 4055 N N . GLN B 2 379 ? 85.584 -8.022 18.561 1.00 17.47 379 GLN B N 1
ATOM 4056 C CA . GLN B 2 379 ? 85.755 -6.675 18.023 1.00 16.28 379 GLN B CA 1
ATOM 4057 C C . GLN B 2 379 ? 87.140 -6.181 18.442 1.00 16.81 379 GLN B C 1
ATOM 4058 O O . GLN B 2 379 ? 87.890 -5.643 17.629 1.00 17.02 379 GLN B O 1
ATOM 4064 N N . ILE B 2 380 ? 87.480 -6.368 19.717 1.00 15.88 380 ILE B N 1
ATOM 4065 C CA . ILE B 2 380 ? 88.789 -5.964 20.223 1.00 16.85 380 ILE B CA 1
ATOM 4066 C C . ILE B 2 380 ? 89.906 -6.651 19.438 1.00 17.48 380 ILE B C 1
ATOM 4067 O O . ILE B 2 380 ? 90.827 -6.006 18.942 1.00 16.78 380 ILE B O 1
ATOM 4072 N N . ALA B 2 381 ? 89.813 -7.972 19.334 1.00 16.84 381 ALA B N 1
ATOM 4073 C CA . ALA B 2 381 ? 90.819 -8.762 18.637 1.00 18.10 381 ALA B CA 1
ATOM 4074 C C . ALA B 2 381 ? 90.991 -8.400 17.162 1.00 17.31 381 ALA B C 1
ATOM 4075 O O . ALA B 2 381 ? 92.110 -8.161 16.706 1.00 17.74 381 ALA B O 1
ATOM 4077 N N . ARG B 2 382 ? 89.889 -8.350 16.422 1.00 17.82 382 ARG B N 1
ATOM 4078 C CA . ARG B 2 382 ? 89.960 -8.040 14.993 1.00 18.42 382 ARG B CA 1
ATOM 4079 C C . ARG B 2 382 ? 90.444 -6.620 14.710 1.00 17.36 382 ARG B C 1
ATOM 4080 O O . ARG B 2 382 ? 91.345 -6.421 13.904 1.00 17.66 382 ARG B O 1
ATOM 4088 N N . GLU B 2 383 ? 89.845 -5.631 15.367 1.00 17.55 383 GLU B N 1
ATOM 4089 C CA . GLU B 2 383 ? 90.248 -4.251 15.131 1.00 16.26 383 GLU B CA 1
ATOM 4090 C C . GLU B 2 383 ? 91.706 -4.021 15.509 1.00 17.09 383 GLU B C 1
ATOM 4091 O O . GLU B 2 383 ? 92.406 -3.252 14.853 1.00 16.26 383 GLU B O 1
ATOM 4097 N N . THR B 2 384 ? 92.168 -4.691 16.559 1.00 17.25 384 THR B N 1
ATOM 4098 C CA . THR B 2 384 ? 93.555 -4.550 16.981 1.00 19.10 384 THR B CA 1
ATOM 4099 C C . THR B 2 384 ? 94.491 -5.162 15.937 1.00 19.46 384 THR B C 1
ATOM 4100 O O . THR B 2 384 ? 95.549 -4.611 15.641 1.00 19.61 384 THR B O 1
ATOM 4104 N N . LEU B 2 385 ? 94.098 -6.300 15.376 1.00 18.69 385 LEU B N 1
ATOM 4105 C CA . LEU B 2 385 ? 94.913 -6.956 14.356 1.00 18.47 385 LEU B CA 1
ATOM 4106 C C . LEU B 2 385 ? 94.883 -6.160 13.055 1.00 17.60 385 LEU B C 1
ATOM 4107 O O . LEU B 2 385 ? 95.876 -6.096 12.334 1.00 18.45 385 LEU B O 1
ATOM 4112 N N . ILE B 2 386 ? 93.741 -5.550 12.759 1.00 18.56 386 ILE B N 1
ATOM 4113 C CA . ILE B 2 386 ? 93.607 -4.745 11.550 1.00 18.96 386 ILE B CA 1
ATOM 4114 C C . ILE B 2 386 ? 94.565 -3.552 11.619 1.00 20.99 386 ILE B C 1
ATOM 4115 O O . ILE B 2 386 ? 95.225 -3.216 10.629 1.00 21.47 386 ILE B O 1
ATOM 4120 N N . ASP B 2 387 ? 94.646 -2.918 12.787 1.00 19.80 387 ASP B N 1
ATOM 4121 C CA . ASP B 2 387 ? 95.545 -1.783 12.977 1.00 20.17 387 ASP B CA 1
ATOM 4122 C C . ASP B 2 387 ? 96.993 -2.241 12.854 1.00 20.01 387 ASP B C 1
ATOM 4123 O O . ASP B 2 387 ? 97.840 -1.522 12.324 1.00 21.12 387 ASP B O 1
ATOM 4128 N N . ARG B 2 388 ? 97.278 -3.436 13.361 1.00 19.46 388 ARG B N 1
ATOM 4129 C CA . ARG B 2 388 ? 98.626 -3.984 13.308 1.00 20.72 388 ARG B CA 1
ATOM 4130 C C . ARG B 2 388 ? 99.014 -4.278 11.863 1.00 21.11 388 ARG B C 1
ATOM 4131 O O . ARG B 2 388 ? 100.159 -4.068 11.463 1.00 21.42 388 ARG B O 1
ATOM 4139 N N . ALA B 2 389 ? 98.057 -4.775 11.089 1.00 20.52 389 ALA B N 1
ATOM 4140 C CA . ALA B 2 389 ? 98.299 -5.086 9.685 1.00 21.07 389 ALA B CA 1
ATOM 4141 C C . ALA B 2 389 ? 98.592 -3.791 8.941 1.00 20.94 389 ALA B C 1
ATOM 4142 O O . ALA B 2 389 ? 99.479 -3.736 8.096 1.00 20.71 389 ALA B O 1
ATOM 4144 N N . ALA B 2 390 ? 97.839 -2.747 9.267 1.00 21.43 390 ALA B N 1
ATOM 4145 C CA . ALA B 2 390 ? 98.026 -1.454 8.627 1.00 22.63 390 ALA B CA 1
ATOM 4146 C C . ALA B 2 390 ? 99.439 -0.944 8.875 1.00 22.67 390 ALA B C 1
ATOM 4147 O O . ALA B 2 390 ? 100.140 -0.579 7.933 1.00 23.38 390 ALA B O 1
ATOM 4149 N N . ARG B 2 391 ? 99.861 -0.923 10.139 1.00 23.56 391 ARG B N 1
ATOM 4150 C CA . ARG B 2 391 ? 101.201 -0.446 10.475 1.00 23.99 391 ARG B CA 1
ATOM 4151 C C . ARG B 2 391 ? 102.271 -1.244 9.750 1.00 24.26 391 ARG B C 1
ATOM 4152 O O . ARG B 2 391 ? 103.274 -0.691 9.307 1.00 23.26 391 ARG B O 1
ATOM 4160 N N . GLN B 2 392 ? 102.058 -2.547 9.635 1.00 24.57 392 GLN B N 1
ATOM 4161 C CA . GLN B 2 392 ? 103.019 -3.403 8.959 1.00 25.57 392 GLN B CA 1
ATOM 4162 C C . GLN B 2 392 ? 103.161 -3.025 7.484 1.00 24.75 392 GLN B C 1
ATOM 4163 O O . GLN B 2 392 ? 104.247 -3.114 6.913 1.00 25.04 392 GLN B O 1
ATOM 4169 N N . LEU B 2 393 ? 102.067 -2.576 6.878 1.00 24.75 393 LEU B N 1
ATOM 4170 C CA . LEU B 2 393 ? 102.067 -2.200 5.465 1.00 24.27 393 LEU B CA 1
ATOM 4171 C C . LEU B 2 393 ? 102.321 -0.714 5.219 1.00 25.10 393 LEU B C 1
ATOM 4172 O O . LEU B 2 393 ? 102.520 -0.291 4.080 1.00 25.14 393 LEU B O 1
ATOM 4177 N N . GLY B 2 394 ? 102.313 0.080 6.280 1.00 24.82 394 GLY B N 1
ATOM 4178 C CA . GLY B 2 394 ? 102.536 1.503 6.112 1.00 24.67 394 GLY B CA 1
ATOM 4179 C C . GLY B 2 394 ? 101.281 2.215 5.644 1.00 25.14 394 GLY B C 1
ATOM 4180 O O . GLY B 2 394 ? 101.355 3.274 5.016 1.00 27.43 394 GLY B O 1
ATOM 4181 N N . LEU B 2 395 ? 100.125 1.627 5.935 1.00 24.82 395 LEU B N 1
ATOM 4182 C CA . LEU B 2 395 ? 98.838 2.213 5.567 1.00 23.86 395 LEU B CA 1
ATOM 4183 C C . LEU B 2 395 ? 98.223 2.796 6.830 1.00 24.53 395 LEU B C 1
ATOM 4184 O O . LEU B 2 395 ? 98.537 2.355 7.932 1.00 24.28 395 LEU B O 1
ATOM 4189 N N . SER B 2 396 ? 97.349 3.784 6.681 1.00 24.36 396 SER B N 1
ATOM 4190 C CA . SER B 2 396 ? 96.706 4.355 7.853 1.00 24.36 396 SER B CA 1
ATOM 4191 C C . SER B 2 396 ? 95.631 3.353 8.249 1.00 24.58 396 SER B C 1
ATOM 4192 O O . SER B 2 396 ? 95.165 2.573 7.415 1.00 22.86 396 SER B O 1
ATOM 4195 N N . PRO B 2 397 ? 95.231 3.347 9.528 1.00 23.07 397 PRO B N 1
ATOM 4196 C CA . PRO B 2 397 ? 94.195 2.403 9.960 1.00 22.09 397 PRO B CA 1
ATOM 4197 C C . PRO B 2 397 ? 92.871 2.651 9.239 1.00 21.08 397 PRO B C 1
ATOM 4198 O O . PRO B 2 397 ? 92.044 1.750 9.109 1.00 20.91 397 PRO B O 1
ATOM 4202 N N . PHE B 2 398 ? 92.670 3.880 8.773 1.00 20.50 398 PHE B N 1
ATOM 4203 C CA . PHE B 2 398 ? 91.448 4.209 8.063 1.00 21.26 398 PHE B CA 1
ATOM 4204 C C . PHE B 2 398 ? 91.491 3.660 6.641 1.00 21.06 398 PHE B C 1
ATOM 4205 O O . PHE B 2 398 ? 90.495 3.147 6.137 1.00 21.97 398 PHE B O 1
ATOM 4213 N N . GLU B 2 399 ? 92.654 3.760 6.008 1.00 20.35 399 GLU B N 1
ATOM 4214 C CA . GLU B 2 399 ? 92.823 3.295 4.633 1.00 21.21 399 GLU B CA 1
ATOM 4215 C C . GLU B 2 399 ? 92.697 1.779 4.488 1.00 21.27 399 GLU B C 1
ATOM 4216 O O . GLU B 2 399 ? 92.056 1.299 3.555 1.00 21.60 399 GLU B O 1
ATOM 4222 N N . ILE B 2 400 ? 93.300 1.016 5.396 1.00 21.09 400 ILE B N 1
ATOM 4223 C CA . ILE B 2 400 ? 93.198 -0.434 5.276 1.00 21.26 400 ILE B CA 1
ATOM 4224 C C . ILE B 2 400 ? 91.742 -0.882 5.418 1.00 21.97 400 ILE B C 1
ATOM 4225 O O . ILE B 2 400 ? 91.332 -1.884 4.821 1.00 22.13 400 ILE B O 1
ATOM 4230 N N . ARG B 2 401 ? 90.956 -0.138 6.192 1.00 20.31 401 ARG B N 1
ATOM 4231 C CA . ARG B 2 401 ? 89.550 -0.473 6.365 1.00 20.55 401 ARG B CA 1
ATOM 4232 C C . ARG B 2 401 ? 88.742 -0.140 5.108 1.00 21.00 401 ARG B C 1
ATOM 4233 O O . ARG B 2 401 ? 87.846 -0.891 4.732 1.00 21.02 401 ARG B O 1
ATOM 4241 N N . ARG B 2 402 ? 89.063 0.973 4.451 1.00 21.03 402 ARG B N 1
ATOM 4242 C CA . ARG B 2 402 ? 88.361 1.344 3.221 1.00 22.80 402 ARG B CA 1
ATOM 4243 C C . ARG B 2 402 ? 88.505 0.248 2.170 1.00 23.07 402 ARG B C 1
ATOM 4244 O O . ARG B 2 402 ? 87.606 0.025 1.363 1.00 23.46 402 ARG B O 1
ATOM 4252 N N . ARG B 2 403 ? 89.648 -0.426 2.179 1.00 22.77 403 ARG B N 1
ATOM 4253 C CA . ARG B 2 403 ? 89.925 -1.477 1.206 1.00 23.27 403 ARG B CA 1
ATOM 4254 C C . ARG B 2 403 ? 89.271 -2.821 1.504 1.00 22.93 403 ARG B C 1
ATOM 4255 O O . ARG B 2 403 ? 89.346 -3.739 0.688 1.00 22.25 403 ARG B O 1
ATOM 4263 N N . ASN B 2 404 ? 88.624 -2.942 2.658 1.00 22.41 404 ASN B N 1
ATOM 4264 C CA . ASN B 2 404 ? 87.990 -4.206 3.022 1.00 22.26 404 ASN B CA 1
ATOM 4265 C C . ASN B 2 404 ? 86.531 -4.103 3.440 1.00 22.68 404 ASN B C 1
ATOM 4266 O O . ASN B 2 404 ? 85.834 -5.112 3.549 1.00 22.00 404 ASN B O 1
ATOM 4271 N N . VAL B 2 405 ? 86.065 -2.883 3.670 1.00 22.03 405 VAL B N 1
ATOM 4272 C CA . VAL B 2 405 ? 84.692 -2.668 4.100 1.00 21.82 405 VAL B CA 1
ATOM 4273 C C . VAL B 2 405 ? 83.672 -2.912 2.993 1.00 22.83 405 VAL B C 1
ATOM 4274 O O . VAL B 2 405 ? 83.977 -2.759 1.808 1.00 23.02 405 VAL B O 1
ATOM 4278 N N . VAL B 2 406 ? 82.466 -3.318 3.376 1.00 21.86 406 VAL B N 1
ATOM 4279 C CA . VAL B 2 406 ? 81.415 -3.512 2.391 1.00 21.65 406 VAL B CA 1
ATOM 4280 C C . VAL B 2 406 ? 81.170 -2.104 1.868 1.00 22.38 406 VAL B C 1
ATOM 4281 O O . VAL B 2 406 ? 80.865 -1.192 2.641 1.00 22.30 406 VAL B O 1
ATOM 4285 N N . MET B 2 407 ? 81.321 -1.927 0.561 1.00 22.43 407 MET B N 1
ATOM 4286 C CA . MET B 2 407 ? 81.158 -0.621 -0.067 1.00 23.06 407 MET B CA 1
ATOM 4287 C C . MET B 2 407 ? 79.715 -0.267 -0.415 1.00 23.24 407 MET B C 1
ATOM 4288 O O . MET B 2 407 ? 78.857 -1.143 -0.538 1.00 23.22 407 MET B O 1
ATOM 4293 N N . PRO B 2 408 ? 79.432 1.038 -0.580 1.00 23.71 408 PRO B N 1
ATOM 4294 C CA . PRO B 2 408 ? 78.083 1.495 -0.917 1.00 23.88 408 PRO B CA 1
ATOM 4295 C C . PRO B 2 408 ? 77.524 0.737 -2.122 1.00 25.29 408 PRO B C 1
ATOM 4296 O O . PRO B 2 408 ? 76.353 0.353 -2.146 1.00 26.39 408 PRO B O 1
ATOM 4300 N N . GLU B 2 409 ? 78.383 0.518 -3.111 1.00 25.66 409 GLU B N 1
ATOM 4301 C CA . GLU B 2 409 ? 78.013 -0.185 -4.338 1.00 26.22 409 GLU B CA 1
ATOM 4302 C C . GLU B 2 409 ? 77.776 -1.678 -4.101 1.00 27.13 409 GLU B C 1
ATOM 4303 O O . GLU B 2 409 ? 77.170 -2.355 -4.934 1.00 27.33 409 GLU B O 1
ATOM 4309 N N . ASP B 2 410 ? 78.247 -2.185 -2.964 1.00 25.69 410 ASP B N 1
ATOM 4310 C CA . ASP B 2 410 ? 78.103 -3.606 -2.635 1.00 25.86 410 ASP B CA 1
ATOM 4311 C C . ASP B 2 410 ? 76.738 -4.057 -2.116 1.00 25.43 410 ASP B C 1
ATOM 4312 O O . ASP B 2 410 ? 76.352 -5.213 -2.315 1.00 25.56 410 ASP B O 1
ATOM 4317 N N . PHE B 2 411 ? 76.014 -3.164 -1.446 1.00 24.92 411 PHE B N 1
ATOM 4318 C CA . PHE B 2 411 ? 74.706 -3.510 -0.898 1.00 25.14 411 PHE B CA 1
ATOM 4319 C C . PHE B 2 411 ? 73.704 -3.873 -1.989 1.00 25.53 411 PHE B C 1
ATOM 4320 O O . PHE B 2 411 ? 73.559 -3.145 -2.971 1.00 25.56 411 PHE B O 1
ATOM 4328 N N . PRO B 2 412 ? 72.979 -4.994 -1.820 1.00 24.58 412 PRO B N 1
ATOM 4329 C CA . PRO B 2 412 ? 73.046 -5.920 -0.683 1.00 23.57 412 PRO B CA 1
ATOM 4330 C C . PRO B 2 412 ? 74.213 -6.882 -0.833 1.00 24.73 412 PRO B C 1
ATOM 4331 O O . PRO B 2 412 ? 74.503 -7.348 -1.937 1.00 25.57 412 PRO B O 1
ATOM 4335 N N . PHE B 2 413 ? 74.879 -7.180 0.275 1.00 23.87 413 PHE B N 1
ATOM 4336 C CA . PHE B 2 413 ? 76.031 -8.075 0.255 1.00 22.81 413 PHE B CA 1
ATOM 4337 C C . PHE B 2 413 ? 75.979 -9.107 1.380 1.00 22.79 413 PHE B C 1
ATOM 4338 O O . PHE B 2 413 ? 75.807 -8.753 2.546 1.00 21.81 413 PHE B O 1
ATOM 4346 N N . THR B 2 414 ? 76.136 -10.382 1.033 1.00 22.94 414 THR B N 1
ATOM 4347 C CA . THR B 2 414 ? 76.126 -11.444 2.040 1.00 23.07 414 THR B CA 1
ATOM 4348 C C . THR B 2 414 ? 77.550 -11.948 2.259 1.00 23.13 414 THR B C 1
ATOM 4349 O O . THR B 2 414 ? 78.181 -12.461 1.333 1.00 23.40 414 THR B O 1
ATOM 4353 N N . ASN B 2 415 ? 78.064 -11.807 3.479 1.00 22.10 415 ASN B N 1
ATOM 4354 C CA . ASN B 2 415 ? 79.424 -12.247 3.750 1.00 21.56 415 ASN B CA 1
ATOM 4355 C C . ASN B 2 415 ? 79.540 -13.752 3.943 1.00 21.66 415 ASN B C 1
ATOM 4356 O O . ASN B 2 415 ? 78.546 -14.475 3.920 1.00 20.96 415 ASN B O 1
ATOM 4361 N N . ARG B 2 416 ? 80.771 -14.212 4.124 1.00 22.24 416 ARG B N 1
ATOM 4362 C CA . ARG B 2 416 ? 81.054 -15.633 4.298 1.00 24.11 416 ARG B CA 1
ATOM 4363 C C . ARG B 2 416 ? 80.265 -16.318 5.410 1.00 25.19 416 ARG B C 1
ATOM 4364 O O . ARG B 2 416 ? 79.982 -17.514 5.319 1.00 26.17 416 ARG B O 1
ATOM 4372 N N . LEU B 2 417 ? 79.908 -15.576 6.454 1.00 23.74 417 LEU B N 1
ATOM 4373 C CA . LEU B 2 417 ? 79.174 -16.164 7.566 1.00 24.20 417 LEU B CA 1
ATOM 4374 C C . LEU B 2 417 ? 77.659 -15.994 7.473 1.00 24.39 417 LEU B C 1
ATOM 4375 O O . LEU B 2 417 ? 76.939 -16.182 8.454 1.00 24.01 417 LEU B O 1
ATOM 4380 N N . GLY B 2 418 ? 77.184 -15.630 6.287 1.00 23.40 418 GLY B N 1
ATOM 4381 C CA . GLY B 2 418 ? 75.756 -15.489 6.076 1.00 22.71 418 GLY B CA 1
ATOM 4382 C C . GLY B 2 418 ? 75.054 -14.231 6.550 1.00 22.63 418 GLY B C 1
ATOM 4383 O O . GLY B 2 418 ? 73.831 -14.232 6.670 1.00 23.05 418 GLY B O 1
ATOM 4384 N N . GLN B 2 419 ? 75.793 -13.165 6.838 1.00 21.17 419 GLN B N 1
ATOM 4385 C CA . GLN B 2 419 ? 75.134 -11.934 7.258 1.00 21.51 419 GLN B CA 1
ATOM 4386 C C . GLN B 2 419 ? 74.985 -11.056 6.025 1.00 21.16 419 GLN B C 1
ATOM 4387 O O . GLN B 2 419 ? 75.963 -10.771 5.334 1.00 21.86 419 GLN B O 1
ATOM 4393 N N . THR B 2 420 ? 73.760 -10.636 5.745 1.00 21.97 420 THR B N 1
ATOM 4394 C CA . THR B 2 420 ? 73.508 -9.793 4.587 1.00 22.87 420 THR B CA 1
ATOM 4395 C C . THR B 2 420 ? 73.426 -8.323 4.983 1.00 22.28 420 THR B C 1
ATOM 4396 O O . THR B 2 420 ? 72.613 -7.942 5.824 1.00 22.84 420 THR B O 1
ATOM 4400 N N . HIS B 2 421 ? 74.283 -7.507 4.379 1.00 22.34 421 HIS B N 1
ATOM 4401 C CA . HIS B 2 421 ? 74.296 -6.073 4.644 1.00 22.98 421 HIS B CA 1
ATOM 4402 C C . HIS B 2 421 ? 73.369 -5.428 3.613 1.00 22.47 421 HIS B C 1
ATOM 4403 O O . HIS B 2 421 ? 73.538 -5.638 2.408 1.00 22.94 421 HIS B O 1
ATOM 4410 N N . ARG B 2 422 ? 72.397 -4.644 4.077 1.00 21.34 422 ARG B N 1
ATOM 4411 C CA . ARG B 2 422 ? 71.437 -4.013 3.174 1.00 20.22 422 ARG B CA 1
ATOM 4412 C C . ARG B 2 422 ? 71.480 -2.487 3.106 1.00 21.91 422 ARG B C 1
ATOM 4413 O O . ARG B 2 422 ? 71.302 -1.909 2.034 1.00 20.90 422 ARG B O 1
ATOM 4421 N N . GLU B 2 423 ? 71.695 -1.829 4.240 1.00 21.42 423 GLU B N 1
ATOM 4422 C CA . GLU B 2 423 ? 71.778 -0.371 4.244 1.00 22.01 423 GLU B CA 1
ATOM 4423 C C . GLU B 2 423 ? 72.551 0.099 5.470 1.00 22.94 423 GLU B C 1
ATOM 4424 O O . GLU B 2 423 ? 72.164 -0.176 6.609 1.00 22.30 423 GLU B O 1
ATOM 4430 N N . GLY B 2 424 ? 73.658 0.791 5.223 1.00 24.26 424 GLY B N 1
ATOM 4431 C CA . GLY B 2 424 ? 74.490 1.293 6.306 1.00 24.83 424 GLY B CA 1
ATOM 4432 C C . GLY B 2 424 ? 75.531 2.266 5.790 1.00 24.80 424 GLY B C 1
ATOM 4433 O O . GLY B 2 424 ? 75.723 2.389 4.578 1.00 25.45 424 GLY B O 1
ATOM 4434 N N . THR B 2 425 ? 76.215 2.946 6.705 1.00 22.75 425 THR B N 1
ATOM 4435 C CA . THR B 2 425 ? 77.227 3.931 6.335 1.00 21.65 425 THR B CA 1
ATOM 4436 C C . THR B 2 425 ? 78.649 3.537 6.722 1.00 21.12 425 THR B C 1
ATOM 4437 O O . THR B 2 425 ? 79.396 4.350 7.266 1.00 22.66 425 THR B O 1
ATOM 4441 N N . TYR B 2 426 ? 79.037 2.303 6.423 1.00 21.45 426 TYR B N 1
ATOM 4442 C CA . TYR B 2 426 ? 80.371 1.838 6.775 1.00 20.62 426 TYR B CA 1
ATOM 4443 C C . TYR B 2 426 ? 81.486 2.737 6.258 1.00 21.29 426 TYR B C 1
ATOM 4444 O O . TYR B 2 426 ? 82.296 3.236 7.037 1.00 21.33 426 TYR B O 1
ATOM 4453 N N . LEU B 2 427 ? 81.537 2.933 4.941 1.00 20.96 427 LEU B N 1
ATOM 4454 C CA . LEU B 2 427 ? 82.574 3.763 4.342 1.00 20.52 427 LEU B CA 1
ATOM 4455 C C . LEU B 2 427 ? 82.543 5.191 4.864 1.00 20.87 427 LEU B C 1
ATOM 4456 O O . LEU B 2 427 ? 83.573 5.733 5.263 1.00 21.40 427 LEU B O 1
ATOM 4461 N N . GLN B 2 428 ? 81.364 5.801 4.858 1.00 20.54 428 GLN B N 1
ATOM 4462 C CA . GLN B 2 428 ? 81.232 7.177 5.321 1.00 22.38 428 GLN B CA 1
ATOM 4463 C C . GLN B 2 428 ? 81.647 7.328 6.782 1.00 21.79 428 GLN B C 1
ATOM 4464 O O . GLN B 2 428 ? 82.139 8.385 7.184 1.00 20.29 428 GLN B O 1
ATOM 4470 N N . THR B 2 429 ? 81.465 6.274 7.572 1.00 20.11 429 THR B N 1
ATOM 4471 C CA . THR B 2 429 ? 81.862 6.324 8.981 1.00 20.10 429 THR B CA 1
ATOM 4472 C C . THR B 2 429 ? 83.383 6.415 9.102 1.00 18.88 429 THR B C 1
ATOM 4473 O O . THR B 2 429 ? 83.909 7.207 9.880 1.00 20.16 429 THR B O 1
ATOM 4477 N N . ILE B 2 430 ? 84.087 5.601 8.324 1.00 18.97 430 ILE B N 1
ATOM 4478 C CA . ILE B 2 430 ? 85.543 5.606 8.338 1.00 18.95 430 ILE B CA 1
ATOM 4479 C C . ILE B 2 430 ? 86.071 7.001 7.980 1.00 20.43 430 ILE B C 1
ATOM 4480 O O . ILE B 2 430 ? 86.965 7.528 8.641 1.00 19.62 430 ILE B O 1
ATOM 4485 N N . ASN B 2 431 ? 85.504 7.592 6.931 1.00 20.83 431 ASN B N 1
ATOM 4486 C CA . ASN B 2 431 ? 85.917 8.911 6.469 1.00 21.73 431 ASN B CA 1
ATOM 4487 C C . ASN B 2 431 ? 85.611 10.011 7.476 1.00 22.19 431 ASN B C 1
ATOM 4488 O O . ASN B 2 431 ? 86.436 10.896 7.704 1.00 23.67 431 ASN B O 1
ATOM 4493 N N . LEU B 2 432 ? 84.426 9.953 8.077 1.00 22.98 432 LEU B N 1
ATOM 4494 C CA . LEU B 2 432 ? 84.017 10.959 9.056 1.00 23.84 432 LEU B CA 1
ATOM 4495 C C . LEU B 2 432 ? 84.892 10.855 10.307 1.00 23.33 432 LEU B C 1
ATOM 4496 O O . LEU B 2 432 ? 85.328 11.863 10.867 1.00 21.32 432 LEU B O 1
ATOM 4501 N N . LEU B 2 433 ? 85.136 9.624 10.740 1.00 22.53 433 LEU B N 1
ATOM 4502 C CA . LEU B 2 433 ? 85.953 9.373 11.917 1.00 21.34 433 LEU B CA 1
ATOM 4503 C C . LEU B 2 433 ? 87.357 9.946 11.707 1.00 22.04 433 LEU B C 1
ATOM 4504 O O . LEU B 2 433 ? 87.912 10.589 12.598 1.00 20.45 433 LEU B O 1
ATOM 4509 N N . GLU B 2 434 ? 87.929 9.729 10.525 1.00 21.27 434 GLU B N 1
ATOM 4510 C CA . GLU B 2 434 ? 89.257 10.255 10.250 1.00 22.32 434 GLU B CA 1
ATOM 4511 C C . GLU B 2 434 ? 89.257 11.783 10.337 1.00 22.53 434 GLU B C 1
ATOM 4512 O O . GLU B 2 434 ? 90.180 12.370 10.893 1.00 24.09 434 GLU B O 1
ATOM 4518 N N . GLU B 2 435 ? 88.224 12.420 9.792 1.00 23.54 435 GLU B N 1
ATOM 4519 C CA . GLU B 2 435 ? 88.114 13.880 9.837 1.00 24.01 435 GLU B CA 1
ATOM 4520 C C . GLU B 2 435 ? 88.086 14.358 11.290 1.00 24.56 435 GLU B C 1
ATOM 4521 O O . GLU B 2 435 ? 88.742 15.333 11.655 1.00 25.31 435 GLU B O 1
ATOM 4527 N N . MET B 2 436 ? 87.308 13.671 12.115 1.00 24.51 436 MET B N 1
ATOM 4528 C CA . MET B 2 436 ? 87.197 14.029 13.523 1.00 25.25 436 MET B CA 1
ATOM 4529 C C . MET B 2 436 ? 88.542 13.923 14.227 1.00 24.42 436 MET B C 1
ATOM 4530 O O . MET B 2 436 ? 88.929 14.806 14.992 1.00 23.29 436 MET B O 1
ATOM 4535 N N . VAL B 2 437 ? 89.257 12.837 13.953 1.00 23.94 437 VAL B N 1
ATOM 4536 C CA . VAL B 2 437 ? 90.552 12.582 14.567 1.00 24.37 437 VAL B CA 1
ATOM 4537 C C . VAL B 2 437 ? 91.662 13.509 14.093 1.00 26.55 437 VAL B C 1
ATOM 4538 O O . VAL B 2 437 ? 92.450 13.996 14.903 1.00 27.35 437 VAL B O 1
ATOM 4542 N N . ASN B 2 438 ? 91.721 13.751 12.786 1.00 27.86 438 ASN B N 1
ATOM 4543 C CA . ASN B 2 438 ? 92.754 14.605 12.209 1.00 30.24 438 ASN B CA 1
ATOM 4544 C C . ASN B 2 438 ? 94.100 13.948 12.492 1.00 30.87 438 ASN B C 1
ATOM 4545 O O . ASN B 2 438 ? 94.923 14.489 13.226 1.00 28.84 438 ASN B O 1
ATOM 4550 N N . PRO B 2 439 ? 94.338 12.764 11.904 1.00 32.75 439 PRO B N 1
ATOM 4551 C CA . PRO B 2 439 ? 95.584 12.014 12.093 1.00 33.39 439 PRO B CA 1
ATOM 4552 C C . PRO B 2 439 ? 96.871 12.812 11.889 1.00 34.76 439 PRO B C 1
ATOM 4553 O O . PRO B 2 439 ? 97.870 12.566 12.566 1.00 35.93 439 PRO B O 1
ATOM 4557 N N . GLU B 2 440 ? 96.853 13.765 10.965 1.00 34.89 440 GLU B N 1
ATOM 4558 C CA . GLU B 2 440 ? 98.041 14.573 10.714 1.00 34.95 440 GLU B CA 1
ATOM 4559 C C . GLU B 2 440 ? 98.436 15.300 11.995 1.00 34.75 440 GLU B C 1
ATOM 4560 O O . GLU B 2 440 ? 99.600 15.288 12.394 1.00 35.93 440 GLU B O 1
ATOM 4566 N N . ALA B 2 441 ? 97.459 15.925 12.645 1.00 33.23 441 ALA B N 1
ATOM 4567 C CA . ALA B 2 441 ? 97.716 16.643 13.885 1.00 33.03 441 ALA B CA 1
ATOM 4568 C C . ALA B 2 441 ? 98.081 15.675 15.007 1.00 32.83 441 ALA B C 1
ATOM 4569 O O . ALA B 2 441 ? 98.916 15.987 15.855 1.00 33.15 441 ALA B O 1
ATOM 4571 N N . PHE B 2 442 ? 97.451 14.504 15.021 1.00 30.98 442 PHE B N 1
ATOM 4572 C CA . PHE B 2 442 ? 97.751 13.522 16.056 1.00 30.52 442 PHE B CA 1
ATOM 4573 C C . PHE B 2 442 ? 99.211 13.092 15.976 1.00 31.28 442 PHE B C 1
ATOM 4574 O O . PHE B 2 442 ? 99.885 12.969 16.995 1.00 31.08 442 PHE B O 1
ATOM 4582 N N . ARG B 2 443 ? 99.686 12.851 14.757 1.00 33.11 443 ARG B N 1
ATOM 4583 C CA . ARG B 2 443 ? 101.066 12.429 14.528 1.00 34.78 443 ARG B CA 1
ATOM 4584 C C . ARG B 2 443 ? 102.032 13.474 15.081 1.00 36.24 443 ARG B C 1
ATOM 4585 O O . ARG B 2 443 ? 103.097 13.143 15.601 1.00 38.15 443 ARG B O 1
ATOM 4593 N N . GLN B 2 444 ? 101.640 14.738 14.963 1.00 36.93 444 GLN B N 1
ATOM 4594 C CA . GLN B 2 444 ? 102.444 15.856 15.435 1.00 37.61 444 GLN B CA 1
ATOM 4595 C C . GLN B 2 444 ? 102.441 15.845 16.964 1.00 37.80 444 GLN B C 1
ATOM 4596 O O . GLN B 2 444 ? 103.481 15.990 17.604 1.00 38.40 444 GLN B O 1
ATOM 4602 N N . ARG B 2 445 ? 101.259 15.656 17.540 1.00 35.97 445 ARG B N 1
ATOM 4603 C CA . ARG B 2 445 ? 101.103 15.614 18.987 1.00 35.13 445 ARG B CA 1
ATOM 4604 C C . ARG B 2 445 ? 101.815 14.389 19.569 1.00 35.09 445 ARG B C 1
ATOM 4605 O O . ARG B 2 445 ? 102.426 14.461 20.634 1.00 34.48 445 ARG B O 1
ATOM 4613 N N . GLN B 2 446 ? 101.738 13.269 18.858 1.00 34.51 446 GLN B N 1
ATOM 4614 C CA . GLN B 2 446 ? 102.370 12.029 19.298 1.00 34.60 446 GLN B CA 1
ATOM 4615 C C . GLN B 2 446 ? 103.887 12.165 19.341 1.00 35.72 446 GLN B C 1
ATOM 4616 O O . GLN B 2 446 ? 104.525 11.831 20.342 1.00 35.39 446 GLN B O 1
ATOM 4622 N N . ALA B 2 447 ? 104.461 12.654 18.248 1.00 36.43 447 ALA B N 1
ATOM 4623 C CA . ALA B 2 447 ? 105.904 12.833 18.156 1.00 37.62 447 ALA B CA 1
ATOM 4624 C C . ALA B 2 447 ? 106.410 13.749 19.265 1.00 37.67 447 ALA B C 1
ATOM 4625 O O . ALA B 2 447 ? 107.472 13.514 19.837 1.00 39.79 447 ALA B O 1
ATOM 4627 N N . GLU B 2 448 ? 105.640 14.785 19.574 1.00 38.20 448 GLU B N 1
ATOM 4628 C CA . GLU B 2 448 ? 106.025 15.732 20.613 1.00 39.63 448 GLU B CA 1
ATOM 4629 C C . GLU B 2 448 ? 105.767 15.240 22.033 1.00 40.11 448 GLU B C 1
ATOM 4630 O O . GLU B 2 448 ? 106.111 15.918 22.999 1.00 40.70 448 GLU B O 1
ATOM 4636 N N . ALA B 2 449 ? 105.166 14.062 22.161 1.00 40.40 449 ALA B N 1
ATOM 4637 C CA . ALA B 2 449 ? 104.878 13.504 23.476 1.00 39.28 449 ALA B CA 1
ATOM 4638 C C . ALA B 2 449 ? 106.043 12.646 23.952 1.00 39.02 449 ALA B C 1
ATOM 4639 O O . ALA B 2 449 ? 106.290 12.534 25.152 1.00 38.09 449 ALA B O 1
ATOM 4641 N N . ARG B 2 450 ? 106.757 12.042 23.005 1.00 39.18 450 ARG B N 1
ATOM 4642 C CA . ARG B 2 450 ? 107.904 11.199 23.330 1.00 39.23 450 ARG B CA 1
ATOM 4643 C C . ARG B 2 450 ? 108.921 11.998 24.132 1.00 40.05 450 ARG B C 1
ATOM 4644 O O . ARG B 2 450 ? 109.464 11.513 25.123 1.00 41.12 450 ARG B O 1
ATOM 4652 N N . ALA B 2 451 ? 109.173 13.226 23.690 1.00 40.22 451 ALA B N 1
ATOM 4653 C CA . ALA B 2 451 ? 110.131 14.109 24.346 1.00 39.24 451 ALA B CA 1
ATOM 4654 C C . ALA B 2 451 ? 109.774 14.365 25.806 1.00 38.88 451 ALA B C 1
ATOM 4655 O O . ALA B 2 451 ? 110.609 14.830 26.584 1.00 40.34 451 ALA B O 1
ATOM 4657 N N . ARG B 2 452 ? 108.533 14.069 26.175 1.00 36.97 452 ARG B N 1
ATOM 4658 C CA . ARG B 2 452 ? 108.085 14.264 27.549 1.00 35.13 452 ARG B CA 1
ATOM 4659 C C . ARG B 2 452 ? 107.910 12.934 28.269 1.00 33.79 452 ARG B C 1
ATOM 4660 O O . ARG B 2 452 ? 107.312 12.878 29.346 1.00 34.17 452 ARG B O 1
ATOM 4668 N N . GLY B 2 453 ? 108.429 11.866 27.671 1.00 32.13 453 GLY B N 1
ATOM 4669 C CA . GLY B 2 453 ? 108.315 10.554 28.283 1.00 31.90 453 GLY B CA 1
ATOM 4670 C C . GLY B 2 453 ? 106.888 10.039 28.321 1.00 31.10 453 GLY B C 1
ATOM 4671 O O . GLY B 2 453 ? 106.493 9.344 29.261 1.00 31.46 453 GLY B O 1
ATOM 4672 N N . LYS B 2 454 ? 106.112 10.383 27.297 1.00 28.69 454 LYS B N 1
ATOM 4673 C CA . LYS B 2 454 ? 104.719 9.955 27.206 1.00 27.63 454 LYS B CA 1
ATOM 4674 C C . LYS B 2 454 ? 104.491 9.211 25.895 1.00 26.98 454 LYS B C 1
ATOM 4675 O O . LYS B 2 454 ? 104.923 9.660 24.833 1.00 26.70 454 LYS B O 1
ATOM 4681 N N . TYR B 2 455 ? 103.812 8.073 25.973 1.00 26.19 455 TYR B N 1
ATOM 4682 C CA . TYR B 2 455 ? 103.514 7.274 24.790 1.00 24.96 455 TYR B CA 1
ATOM 4683 C C . TYR B 2 455 ? 102.070 7.554 24.376 1.00 24.28 455 TYR B C 1
ATOM 4684 O O . TYR B 2 455 ? 101.134 7.155 25.065 1.00 24.60 455 TYR B O 1
ATOM 4693 N N . LEU B 2 456 ? 101.888 8.246 23.257 1.00 23.64 456 LEU B N 1
ATOM 4694 C CA . LEU B 2 456 ? 100.549 8.573 22.789 1.00 24.03 456 LEU B CA 1
ATOM 4695 C C . LEU B 2 456 ? 100.148 7.582 21.703 1.00 23.03 456 LEU B C 1
ATOM 4696 O O . LEU B 2 456 ? 100.963 7.221 20.857 1.00 22.73 456 LEU B O 1
ATOM 4701 N N . GLY B 2 457 ? 98.895 7.141 21.731 1.00 22.21 457 GLY B N 1
ATOM 4702 C CA . GLY B 2 457 ? 98.438 6.185 20.739 1.00 20.84 457 GLY B CA 1
ATOM 4703 C C . GLY B 2 457 ? 97.013 6.424 20.278 1.00 20.86 457 GLY B C 1
ATOM 4704 O O . GLY B 2 457 ? 96.157 6.834 21.059 1.00 21.50 457 GLY B O 1
ATOM 4705 N N . LEU B 2 458 ? 96.770 6.175 18.995 1.00 19.10 458 LEU B N 1
ATOM 4706 C CA . LEU B 2 458 ? 95.454 6.335 18.403 1.00 19.17 458 LEU B CA 1
ATOM 4707 C C . LEU B 2 458 ? 94.903 4.952 18.105 1.00 19.27 458 LEU B C 1
ATOM 4708 O O . LEU B 2 458 ? 95.601 4.117 17.535 1.00 18.92 458 LEU B O 1
ATOM 4713 N N . GLY B 2 459 ? 93.656 4.713 18.493 1.00 19.08 459 GLY B N 1
ATOM 4714 C CA . GLY B 2 459 ? 93.040 3.425 18.241 1.00 19.69 459 GLY B CA 1
ATOM 4715 C C . GLY B 2 459 ? 91.761 3.608 17.453 1.00 19.70 459 GLY B C 1
ATOM 4716 O O . GLY B 2 459 ? 90.978 4.514 17.741 1.00 19.42 459 GLY B O 1
ATOM 4717 N N . VAL B 2 460 ? 91.543 2.751 16.459 1.00 18.82 460 VAL B N 1
ATOM 4718 C CA . VAL B 2 460 ? 90.351 2.843 15.629 1.00 19.11 460 VAL B CA 1
ATOM 4719 C C . VAL B 2 460 ? 89.513 1.576 15.682 1.00 18.64 460 VAL B C 1
ATOM 4720 O O . VAL B 2 460 ? 90.044 0.466 15.717 1.00 19.21 460 VAL B O 1
ATOM 4724 N N . SER B 2 461 ? 88.199 1.756 15.700 1.00 19.36 461 SER B N 1
ATOM 4725 C CA . SER B 2 461 ? 87.270 0.636 15.717 1.00 18.97 461 SER B CA 1
ATOM 4726 C C . SER B 2 461 ? 86.028 0.981 14.908 1.00 19.60 461 SER B C 1
ATOM 4727 O O . SER B 2 461 ? 85.336 1.953 15.206 1.00 19.45 461 SER B O 1
ATOM 4730 N N . VAL B 2 462 ? 85.760 0.186 13.875 1.00 19.45 462 VAL B N 1
ATOM 4731 C CA . VAL B 2 462 ? 84.591 0.380 13.028 1.00 17.65 462 VAL B CA 1
ATOM 4732 C C . VAL B 2 462 ? 83.706 -0.843 13.229 1.00 18.15 462 VAL B C 1
ATOM 4733 O O . VAL B 2 462 ? 84.195 -1.975 13.223 1.00 18.85 462 VAL B O 1
ATOM 4737 N N . PHE B 2 463 ? 82.408 -0.623 13.402 1.00 18.55 463 PHE B N 1
ATOM 4738 C CA . PHE B 2 463 ? 81.501 -1.735 13.652 1.00 19.48 463 PHE B CA 1
ATOM 4739 C C . PHE B 2 463 ? 80.138 -1.635 12.983 1.00 19.56 463 PHE B C 1
ATOM 4740 O O . PHE B 2 463 ? 79.758 -0.605 12.422 1.00 19.04 463 PHE B O 1
ATOM 4748 N N . ASN B 2 464 ? 79.412 -2.746 13.059 1.00 18.51 464 ASN B N 1
ATOM 4749 C CA . ASN B 2 464 ? 78.036 -2.830 12.603 1.00 19.26 464 ASN B CA 1
ATOM 4750 C C . ASN B 2 464 ? 77.456 -3.612 13.783 1.00 19.53 464 ASN B C 1
ATOM 4751 O O . ASN B 2 464 ? 78.217 -4.198 14.558 1.00 19.14 464 ASN B O 1
ATOM 4756 N N . GLU B 2 465 ? 76.141 -3.604 13.951 1.00 18.72 465 GLU B N 1
ATOM 4757 C CA . GLU B 2 465 ? 75.538 -4.261 15.101 1.00 20.69 465 GLU B CA 1
ATOM 4758 C C . GLU B 2 465 ? 74.109 -4.707 14.821 1.00 18.71 465 GLU B C 1
ATOM 4759 O O . GLU B 2 465 ? 73.342 -3.979 14.189 1.00 16.86 465 GLU B O 1
ATOM 4765 N N . VAL B 2 466 ? 73.747 -5.900 15.287 1.00 18.68 466 VAL B N 1
ATOM 4766 C CA . VAL B 2 466 ? 72.381 -6.371 15.095 1.00 18.24 466 VAL B CA 1
ATOM 4767 C C . VAL B 2 466 ? 71.516 -5.724 16.172 1.00 20.22 466 VAL B C 1
ATOM 4768 O O . VAL B 2 466 ? 71.833 -5.804 17.362 1.00 20.61 466 VAL B O 1
ATOM 4772 N N . THR B 2 467 ? 70.438 -5.061 15.754 1.00 20.47 467 THR B N 1
ATOM 4773 C CA . THR B 2 467 ? 69.533 -4.400 16.694 1.00 20.89 467 THR B CA 1
ATOM 4774 C C . THR B 2 467 ? 68.097 -4.854 16.458 1.00 21.85 467 THR B C 1
ATOM 4775 O O . THR B 2 467 ? 67.831 -5.614 15.524 1.00 21.89 467 THR B O 1
ATOM 4779 N N . GLY B 2 468 ? 67.176 -4.382 17.294 1.00 20.57 468 GLY B N 1
ATOM 4780 C CA . GLY B 2 468 ? 65.778 -4.767 17.157 1.00 21.04 468 GLY B CA 1
ATOM 4781 C C . GLY B 2 468 ? 65.669 -6.277 17.225 1.00 22.46 468 GLY B C 1
ATOM 4782 O O . GLY B 2 468 ? 64.754 -6.888 16.672 1.00 24.52 468 GLY B O 1
ATOM 4783 N N . THR B 2 469 ? 66.618 -6.872 17.934 1.00 22.06 469 THR B N 1
ATOM 4784 C CA . THR B 2 469 ? 66.718 -8.313 18.083 1.00 21.57 469 THR B CA 1
ATOM 4785 C C . THR B 2 469 ? 65.422 -9.078 18.293 1.00 20.41 469 THR B C 1
ATOM 4786 O O . THR B 2 469 ? 64.790 -9.008 19.350 1.00 20.70 469 THR B O 1
ATOM 4790 N N . GLY B 2 470 ? 65.044 -9.817 17.256 1.00 19.63 470 GLY B N 1
ATOM 4791 C CA . GLY B 2 470 ? 63.841 -10.624 17.293 1.00 18.54 470 GLY B CA 1
ATOM 4792 C C . GLY B 2 470 ? 64.146 -12.002 16.730 1.00 18.57 470 GLY B C 1
ATOM 4793 O O . GLY B 2 470 ? 65.307 -12.383 16.604 1.00 15.18 470 GLY B O 1
ATOM 4794 N N . THR B 2 471 ? 63.099 -12.735 16.372 1.00 18.36 471 THR B N 1
ATOM 4795 C CA . THR B 2 471 ? 63.234 -14.085 15.834 1.00 19.49 471 THR B CA 1
ATOM 4796 C C . THR B 2 471 ? 64.290 -14.229 14.741 1.00 19.95 471 THR B C 1
ATOM 4797 O O . THR B 2 471 ? 65.137 -15.120 14.809 1.00 20.89 471 THR B O 1
ATOM 4801 N N . ARG B 2 472 ? 64.238 -13.355 13.739 1.00 20.21 472 ARG B N 1
ATOM 4802 C CA . ARG B 2 472 ? 65.182 -13.407 12.625 1.00 21.77 472 ARG B CA 1
ATOM 4803 C C . ARG B 2 472 ? 66.626 -13.237 13.079 1.00 21.11 472 ARG B C 1
ATOM 4804 O O . ARG B 2 472 ? 67.521 -13.938 12.612 1.00 21.60 472 ARG B O 1
ATOM 4812 N N . THR B 2 473 ? 66.864 -12.304 13.992 1.00 21.31 473 THR B N 1
ATOM 4813 C CA . THR B 2 473 ? 68.218 -12.086 14.463 1.00 19.64 473 THR B CA 1
ATOM 4814 C C . THR B 2 473 ? 68.715 -13.259 15.296 1.00 20.34 473 THR B C 1
ATOM 4815 O O . THR B 2 473 ? 69.869 -13.663 15.176 1.00 19.96 473 THR B O 1
ATOM 4819 N N . LEU B 2 474 ? 67.845 -13.812 16.134 1.00 20.74 474 LEU B N 1
ATOM 4820 C CA . LEU B 2 474 ? 68.246 -14.934 16.968 1.00 22.17 474 LEU B CA 1
ATOM 4821 C C . LEU B 2 474 ? 68.596 -16.144 16.103 1.00 23.40 474 LEU B C 1
ATOM 4822 O O . LEU B 2 474 ? 69.499 -16.912 16.445 1.00 23.87 474 LEU B O 1
ATOM 4827 N N . SER B 2 475 ? 67.902 -16.302 14.976 1.00 23.75 475 SER B N 1
ATOM 4828 C CA . SER B 2 475 ? 68.195 -17.398 14.052 1.00 23.64 475 SER B CA 1
ATOM 4829 C C . SER B 2 475 ? 69.575 -17.163 13.452 1.00 23.71 475 SER B C 1
ATOM 4830 O O . SER B 2 475 ? 70.402 -18.073 13.406 1.00 23.26 475 SER B O 1
ATOM 4833 N N . PHE B 2 476 ? 69.818 -15.937 12.991 1.00 22.26 476 PHE B N 1
ATOM 4834 C CA . PHE B 2 476 ? 71.105 -15.581 12.404 1.00 21.37 476 PHE B CA 1
ATOM 4835 C C . PHE B 2 476 ? 72.254 -15.843 13.377 1.00 21.61 476 PHE B C 1
ATOM 4836 O O . PHE B 2 476 ? 73.326 -16.294 12.973 1.00 21.08 476 PHE B O 1
ATOM 4844 N N . LEU B 2 477 ? 72.024 -15.555 14.655 1.00 21.11 477 LEU B N 1
ATOM 4845 C CA . LEU B 2 477 ? 73.036 -15.744 15.688 1.00 22.32 477 LEU B CA 1
ATOM 4846 C C . LEU B 2 477 ? 73.235 -17.201 16.100 1.00 22.73 477 LEU B C 1
ATOM 4847 O O . LEU B 2 477 ? 74.111 -17.505 16.906 1.00 23.59 477 LEU B O 1
ATOM 4852 N N . GLY B 2 478 ? 72.416 -18.096 15.563 1.00 24.06 478 GLY B N 1
ATOM 4853 C CA . GLY B 2 478 ? 72.557 -19.502 15.905 1.00 24.95 478 GLY B CA 1
ATOM 4854 C C . GLY B 2 478 ? 71.923 -19.899 17.227 1.00 26.41 478 GLY B C 1
ATOM 4855 O O . GLY B 2 478 ? 72.235 -20.953 17.780 1.00 27.68 478 GLY B O 1
ATOM 4856 N N . THR B 2 479 ? 71.033 -19.055 17.737 1.00 25.67 479 THR B N 1
ATOM 4857 C CA . THR B 2 479 ? 70.337 -19.331 18.985 1.00 25.59 479 THR B CA 1
ATOM 4858 C C . THR B 2 479 ? 68.850 -19.193 18.680 1.00 27.00 479 THR B C 1
ATOM 4859 O O . THR B 2 479 ? 68.177 -18.290 19.180 1.00 26.54 479 THR B O 1
ATOM 4863 N N . PRO B 2 480 ? 68.318 -20.099 17.843 1.00 27.60 480 PRO B N 1
ATOM 4864 C CA . PRO B 2 480 ? 66.905 -20.084 17.454 1.00 27.17 480 PRO B CA 1
ATOM 4865 C C . PRO B 2 480 ? 65.935 -19.856 18.601 1.00 26.43 480 PRO B C 1
ATOM 4866 O O . PRO B 2 480 ? 65.918 -20.592 19.591 1.00 25.75 480 PRO B O 1
ATOM 4870 N N . THR B 2 481 ? 65.127 -18.813 18.448 1.00 25.05 481 THR B N 1
ATOM 4871 C CA . THR B 2 481 ? 64.141 -18.434 19.446 1.00 25.85 481 THR B CA 1
ATOM 4872 C C . THR B 2 481 ? 63.112 -17.525 18.785 1.00 23.23 481 THR B C 1
ATOM 4873 O O . THR B 2 481 ? 63.477 -16.582 18.090 1.00 24.62 481 THR B O 1
ATOM 4877 N N . THR B 2 482 ? 61.833 -17.816 18.987 1.00 22.25 482 THR B N 1
ATOM 4878 C CA . THR B 2 482 ? 60.769 -16.980 18.446 1.00 20.33 482 THR B CA 1
ATOM 4879 C C . THR B 2 482 ? 60.447 -15.944 19.521 1.00 18.95 482 THR B C 1
ATOM 4880 O O . THR B 2 482 ? 60.254 -16.290 20.683 1.00 18.02 482 THR B O 1
ATOM 4884 N N . THR B 2 483 ? 60.402 -14.673 19.145 1.00 19.04 483 THR B N 1
ATOM 4885 C CA . THR B 2 483 ? 60.090 -13.638 20.121 1.00 18.78 483 THR B CA 1
ATOM 4886 C C . THR B 2 483 ? 58.636 -13.218 19.993 1.00 19.96 483 THR B C 1
ATOM 4887 O O . THR B 2 483 ? 57.979 -13.530 19.006 1.00 20.41 483 THR B O 1
ATOM 4891 N N . HIS B 2 484 ? 58.139 -12.516 21.006 1.00 18.67 484 HIS B N 1
ATOM 4892 C CA . HIS B 2 484 ? 56.769 -12.027 21.015 1.00 19.18 484 HIS B CA 1
ATOM 4893 C C . HIS B 2 484 ? 56.812 -10.723 21.803 1.00 19.42 484 HIS B C 1
ATOM 4894 O O . HIS B 2 484 ? 57.272 -10.700 22.943 1.00 20.34 484 HIS B O 1
ATOM 4901 N N . ASP B 2 485 ? 56.355 -9.639 21.183 1.00 19.33 485 ASP B N 1
ATOM 4902 C CA . ASP B 2 485 ? 56.365 -8.332 21.823 1.00 18.38 485 ASP B CA 1
ATOM 4903 C C . ASP B 2 485 ? 55.162 -7.503 21.414 1.00 18.56 485 ASP B C 1
ATOM 4904 O O . ASP B 2 485 ? 55.134 -6.910 20.332 1.00 17.98 485 ASP B O 1
ATOM 4909 N N . SER B 2 486 ? 54.165 -7.453 22.289 1.00 17.23 486 SER B N 1
ATOM 4910 C CA . SER B 2 486 ? 52.957 -6.710 21.985 1.00 18.16 486 SER B CA 1
ATOM 4911 C C . SER B 2 486 ? 52.897 -5.384 22.726 1.00 18.17 486 SER B C 1
ATOM 4912 O O . SER B 2 486 ? 53.580 -5.181 23.728 1.00 18.76 486 SER B O 1
ATOM 4915 N N . ALA B 2 487 ? 52.084 -4.479 22.201 1.00 18.96 487 ALA B N 1
ATOM 4916 C CA . ALA B 2 487 ? 51.880 -3.175 22.808 1.00 17.78 487 ALA B CA 1
ATOM 4917 C C . ALA B 2 487 ? 50.400 -2.904 22.683 1.00 17.07 487 ALA B C 1
ATOM 4918 O O . ALA B 2 487 ? 49.741 -3.428 21.785 1.00 16.09 487 ALA B O 1
ATOM 4920 N N . THR B 2 488 ? 49.871 -2.101 23.596 1.00 16.66 488 THR B N 1
ATOM 4921 C CA . THR B 2 488 ? 48.471 -1.752 23.545 1.00 16.58 488 THR B CA 1
ATOM 4922 C C . THR B 2 488 ? 48.399 -0.241 23.473 1.00 18.31 488 THR B C 1
ATOM 4923 O O . THR B 2 488 ? 49.200 0.459 24.096 1.00 18.78 488 THR B O 1
ATOM 4927 N N . VAL B 2 489 ? 47.458 0.252 22.681 1.00 17.52 489 VAL B N 1
ATOM 4928 C CA . VAL B 2 489 ? 47.269 1.682 22.528 1.00 17.79 489 VAL B CA 1
ATOM 4929 C C . VAL B 2 489 ? 45.787 1.972 22.613 1.00 18.21 489 VAL B C 1
ATOM 4930 O O . VAL B 2 489 ? 44.978 1.347 21.921 1.00 16.98 489 VAL B O 1
ATOM 4934 N N . ARG B 2 490 ? 45.434 2.907 23.486 1.00 16.71 490 ARG B N 1
ATOM 4935 C CA . ARG B 2 490 ? 44.054 3.315 23.656 1.00 16.22 490 ARG B CA 1
ATOM 4936 C C . ARG B 2 490 ? 43.977 4.811 23.455 1.00 17.71 490 ARG B C 1
ATOM 4937 O O . ARG B 2 490 ? 44.809 5.555 23.969 1.00 16.44 490 ARG B O 1
ATOM 4945 N N . ILE B 2 491 ? 42.988 5.246 22.692 1.00 18.20 491 ILE B N 1
ATOM 4946 C CA . ILE B 2 491 ? 42.787 6.668 22.502 1.00 17.67 491 ILE B CA 1
ATOM 4947 C C . ILE B 2 491 ? 41.704 6.969 23.516 1.00 16.59 491 ILE B C 1
ATOM 4948 O O . ILE B 2 491 ? 40.590 6.463 23.408 1.00 17.59 491 ILE B O 1
ATOM 4953 N N . ASP B 2 492 ? 42.036 7.761 24.527 1.00 17.64 492 ASP B N 1
ATOM 4954 C CA . ASP B 2 492 ? 41.059 8.102 25.545 1.00 18.29 492 ASP B CA 1
ATOM 4955 C C . ASP B 2 492 ? 39.998 9.030 24.937 1.00 20.24 492 ASP B C 1
ATOM 4956 O O . ASP B 2 492 ? 40.277 9.755 23.981 1.00 20.36 492 ASP B O 1
ATOM 4961 N N . PRO B 2 493 ? 38.767 9.004 25.476 1.00 20.62 493 PRO B N 1
ATOM 4962 C CA . PRO B 2 493 ? 37.643 9.821 25.004 1.00 21.93 493 PRO B CA 1
ATOM 4963 C C . PRO B 2 493 ? 37.935 11.291 24.709 1.00 22.93 493 PRO B C 1
ATOM 4964 O O . PRO B 2 493 ? 37.444 11.829 23.719 1.00 21.96 493 PRO B O 1
ATOM 4968 N N . THR B 2 494 ? 38.728 11.940 25.557 1.00 22.81 494 THR B N 1
ATOM 4969 C CA . THR B 2 494 ? 39.038 13.352 25.347 1.00 23.26 494 THR B CA 1
ATOM 4970 C C . THR B 2 494 ? 40.128 13.588 24.308 1.00 23.06 494 THR B C 1
ATOM 4971 O O . THR B 2 494 ? 40.523 14.728 24.064 1.00 24.19 494 THR B O 1
ATOM 4975 N N . GLY B 2 495 ? 40.614 12.513 23.694 1.00 21.02 495 GLY B N 1
ATOM 4976 C CA . GLY B 2 495 ? 41.646 12.655 22.682 1.00 19.94 495 GLY B CA 1
ATOM 4977 C C . GLY B 2 495 ? 43.071 12.427 23.156 1.00 19.28 495 GLY B C 1
ATOM 4978 O O . GLY B 2 495 ? 44.016 12.631 22.397 1.00 18.88 495 GLY B O 1
ATOM 4979 N N . LYS B 2 496 ? 43.237 12.025 24.412 1.00 16.23 496 LYS B N 1
ATOM 4980 C CA . LYS B 2 496 ? 44.568 11.762 24.933 1.00 16.12 496 LYS B CA 1
ATOM 4981 C C . LYS B 2 496 ? 44.901 10.315 24.576 1.00 16.90 496 LYS B C 1
ATOM 4982 O O . LYS B 2 496 ? 44.020 9.568 24.153 1.00 16.35 496 LYS B O 1
ATOM 4988 N N . VAL B 2 497 ? 46.160 9.924 24.734 1.00 16.59 497 VAL B N 1
ATOM 4989 C CA . VAL B 2 497 ? 46.579 8.574 24.366 1.00 16.11 497 VAL B CA 1
ATOM 4990 C C . VAL B 2 497 ? 47.272 7.809 25.493 1.00 16.77 497 VAL B C 1
ATOM 4991 O O . VAL B 2 497 ? 48.180 8.329 26.138 1.00 16.59 497 VAL B O 1
ATOM 4995 N N . THR B 2 498 ? 46.844 6.565 25.705 1.00 16.22 498 THR B N 1
ATOM 4996 C CA . THR B 2 498 ? 47.420 5.702 26.736 1.00 16.38 498 THR B CA 1
ATOM 4997 C C . THR B 2 498 ? 48.078 4.500 26.065 1.00 17.06 498 THR B C 1
ATOM 4998 O O . THR B 2 498 ? 47.408 3.704 25.406 1.00 17.15 498 THR B O 1
ATOM 5002 N N . VAL B 2 499 ? 49.392 4.387 26.226 1.00 16.62 499 VAL B N 1
ATOM 5003 C CA . VAL B 2 499 ? 50.162 3.295 25.640 1.00 18.16 499 VAL B CA 1
ATOM 5004 C C . VAL B 2 499 ? 50.622 2.340 26.734 1.00 19.01 499 VAL B C 1
ATOM 5005 O O . VAL B 2 499 ? 51.063 2.774 27.799 1.00 20.27 499 VAL B O 1
ATOM 5009 N N . THR B 2 500 ? 50.502 1.042 26.478 1.00 18.22 500 THR B N 1
ATOM 5010 C CA . THR B 2 500 ? 50.950 0.046 27.439 1.00 18.34 500 THR B CA 1
ATOM 5011 C C . THR B 2 500 ? 52.002 -0.799 26.739 1.00 18.23 500 THR B C 1
ATOM 5012 O O . THR B 2 500 ? 51.782 -1.314 25.639 1.00 17.42 500 THR B O 1
ATOM 5016 N N . THR B 2 501 ? 53.164 -0.914 27.364 1.00 17.94 501 THR B N 1
ATOM 5017 C CA . THR B 2 501 ? 54.245 -1.685 26.779 1.00 19.34 501 THR B CA 1
ATOM 5018 C C . THR B 2 501 ? 54.769 -2.766 27.716 1.00 20.92 501 THR B C 1
ATOM 5019 O O . THR B 2 501 ? 54.611 -2.699 28.936 1.00 19.31 501 THR B O 1
ATOM 5023 N N . SER B 2 502 ? 55.386 -3.769 27.108 1.00 21.80 502 SER B N 1
ATOM 5024 C CA . SER B 2 502 ? 55.969 -4.896 27.806 1.00 22.70 502 SER B CA 1
ATOM 5025 C C . SER B 2 502 ? 57.454 -4.599 28.024 1.00 22.97 502 SER B C 1
ATOM 5026 O O . SER B 2 502 ? 58.163 -5.338 28.709 1.00 22.58 502 SER B O 1
ATOM 5029 N N . LEU B 2 503 ? 57.913 -3.508 27.421 1.00 20.10 503 LEU B N 1
ATOM 5030 C CA . LEU B 2 503 ? 59.300 -3.070 27.553 1.00 21.64 503 LEU B CA 1
ATOM 5031 C C . LEU B 2 503 ? 59.504 -2.531 28.972 1.00 22.18 503 LEU B C 1
ATOM 5032 O O . LEU B 2 503 ? 58.655 -1.808 29.493 1.00 23.20 503 LEU B O 1
ATOM 5037 N N . ALA B 2 504 ? 60.621 -2.889 29.594 1.00 20.97 504 ALA B N 1
ATOM 5038 C CA . ALA B 2 504 ? 60.924 -2.418 30.940 1.00 22.48 504 ALA B CA 1
ATOM 5039 C C . ALA B 2 504 ? 62.163 -1.538 30.854 1.00 21.74 504 ALA B C 1
ATOM 5040 O O . ALA B 2 504 ? 63.149 -1.899 30.218 1.00 23.73 504 ALA B O 1
ATOM 5042 N N . SER B 2 505 ? 62.107 -0.378 31.494 1.00 21.63 505 SER B N 1
ATOM 5043 C CA . SER B 2 505 ? 63.220 0.567 31.460 1.00 20.94 505 SER B CA 1
ATOM 5044 C C . SER B 2 505 ? 64.149 0.468 32.663 1.00 19.22 505 SER B C 1
ATOM 5045 O O . SER B 2 505 ? 63.715 0.169 33.771 1.00 19.16 505 SER B O 1
ATOM 5048 N N . SER B 2 506 ? 65.435 0.706 32.428 1.00 18.38 506 SER B N 1
ATOM 5049 C CA . SER B 2 506 ? 66.424 0.706 33.496 1.00 18.49 506 SER B CA 1
ATOM 5050 C C . SER B 2 506 ? 67.296 1.947 33.312 1.00 17.61 506 SER B C 1
ATOM 5051 O O . SER B 2 506 ? 68.493 1.939 33.603 1.00 16.06 506 SER B O 1
ATOM 5054 N N . GLY B 2 507 ? 66.665 3.010 32.811 1.00 17.78 507 GLY B N 1
ATOM 5055 C CA . GLY B 2 507 ? 67.353 4.271 32.602 1.00 17.28 507 GLY B CA 1
ATOM 5056 C C . GLY B 2 507 ? 67.526 4.730 31.163 1.00 19.28 507 GLY B C 1
ATOM 5057 O O . GLY B 2 507 ? 67.979 5.856 30.939 1.00 17.82 507 GLY B O 1
ATOM 5058 N N . GLN B 2 508 ? 67.163 3.900 30.184 1.00 18.93 508 GLN B N 1
ATOM 5059 C CA . GLN B 2 508 ? 67.358 4.305 28.792 1.00 20.96 508 GLN B CA 1
ATOM 5060 C C . GLN B 2 508 ? 66.307 5.220 28.161 1.00 19.14 508 GLN B C 1
ATOM 5061 O O . GLN B 2 508 ? 66.302 5.409 26.950 1.00 19.95 508 GLN B O 1
ATOM 5067 N N . GLY B 2 509 ? 65.419 5.781 28.980 1.00 18.94 509 GLY B N 1
ATOM 5068 C CA . GLY B 2 509 ? 64.434 6.736 28.485 1.00 18.94 509 GLY B CA 1
ATOM 5069 C C . GLY B 2 509 ? 63.155 6.346 27.760 1.00 20.06 509 GLY B C 1
ATOM 5070 O O . GLY B 2 509 ? 62.538 7.207 27.126 1.00 19.57 509 GLY B O 1
ATOM 5071 N N . HIS B 2 510 ? 62.740 5.085 27.851 1.00 18.78 510 HIS B N 1
ATOM 5072 C CA . HIS B 2 510 ? 61.515 4.617 27.184 1.00 18.62 510 HIS B CA 1
ATOM 5073 C C . HIS B 2 510 ? 60.275 5.449 27.487 1.00 17.64 510 HIS B C 1
ATOM 5074 O O . HIS B 2 510 ? 59.446 5.695 26.618 1.00 16.96 510 HIS B O 1
ATOM 5081 N N . GLU B 2 511 ? 60.138 5.844 28.745 1.00 16.81 511 GLU B N 1
ATOM 5082 C CA . GLU B 2 511 ? 58.999 6.618 29.194 1.00 16.57 511 GLU B CA 1
ATOM 5083 C C . GLU B 2 511 ? 58.838 7.890 28.363 1.00 17.78 511 GLU B C 1
ATOM 5084 O O . GLU B 2 511 ? 57.732 8.408 28.200 1.00 17.65 511 GLU B O 1
ATOM 5090 N N . THR B 2 512 ? 59.944 8.379 27.822 1.00 15.74 512 THR B N 1
ATOM 5091 C CA . THR B 2 512 ? 59.909 9.581 27.002 1.00 15.74 512 THR B CA 1
ATOM 5092 C C . THR B 2 512 ? 59.911 9.250 25.508 1.00 14.22 512 THR B C 1
ATOM 5093 O O . THR B 2 512 ? 59.035 9.693 24.769 1.00 16.02 512 THR B O 1
ATOM 5097 N N . THR B 2 513 ? 60.875 8.451 25.068 1.00 15.34 513 THR B N 1
ATOM 5098 C CA . THR B 2 513 ? 60.972 8.121 23.651 1.00 15.93 513 THR B CA 1
ATOM 5099 C C . THR B 2 513 ? 59.803 7.328 23.069 1.00 16.36 513 THR B C 1
ATOM 5100 O O . THR B 2 513 ? 59.434 7.535 21.914 1.00 15.87 513 THR B O 1
ATOM 5104 N N . LEU B 2 514 ? 59.215 6.424 23.845 1.00 16.08 514 LEU B N 1
ATOM 5105 C CA . LEU B 2 514 ? 58.088 5.664 23.320 1.00 16.18 514 LEU B CA 1
ATOM 5106 C C . LEU B 2 514 ? 56.890 6.596 23.133 1.00 16.81 514 LEU B C 1
ATOM 5107 O O . LEU B 2 514 ? 56.062 6.385 22.250 1.00 16.04 514 LEU B O 1
ATOM 5112 N N . ALA B 2 515 ? 56.803 7.635 23.962 1.00 14.88 515 ALA B N 1
ATOM 5113 C CA . ALA B 2 515 ? 55.706 8.587 23.853 1.00 15.99 515 ALA B CA 1
ATOM 5114 C C . ALA B 2 515 ? 55.874 9.379 22.561 1.00 16.65 515 ALA B C 1
ATOM 5115 O O . ALA B 2 515 ? 54.893 9.703 21.895 1.00 16.11 515 ALA B O 1
ATOM 5117 N N . GLN B 2 516 ? 57.124 9.702 22.233 1.00 15.82 516 GLN B N 1
ATOM 5118 C CA . GLN B 2 516 ? 57.438 10.447 21.018 1.00 16.98 516 GLN B CA 1
ATOM 5119 C C . GLN B 2 516 ? 56.992 9.655 19.793 1.00 17.46 516 GLN B C 1
ATOM 5120 O O . GLN B 2 516 ? 56.476 10.219 18.827 1.00 17.92 516 GLN B O 1
ATOM 5126 N N . ILE B 2 517 ? 57.189 8.342 19.840 1.00 17.96 517 ILE B N 1
ATOM 5127 C CA . ILE B 2 517 ? 56.797 7.469 18.738 1.00 17.61 517 ILE B CA 1
ATOM 5128 C C . ILE B 2 517 ? 55.276 7.427 18.599 1.00 19.32 517 ILE B C 1
ATOM 5129 O O . ILE B 2 517 ? 54.740 7.605 17.505 1.00 19.25 517 ILE B O 1
ATOM 5134 N N . ALA B 2 518 ? 54.582 7.197 19.711 1.00 17.73 518 ALA B N 1
ATOM 5135 C CA . ALA B 2 518 ? 53.128 7.115 19.688 1.00 18.27 518 ALA B CA 1
ATOM 5136 C C . ALA B 2 518 ? 52.490 8.422 19.229 1.00 18.63 518 ALA B C 1
ATOM 5137 O O . ALA B 2 518 ? 51.501 8.419 18.493 1.00 19.14 518 ALA B O 1
ATOM 5139 N N . ALA B 2 519 ? 53.057 9.535 19.678 1.00 18.30 519 ALA B N 1
ATOM 5140 C CA . ALA B 2 519 ? 52.555 10.856 19.322 1.00 17.76 519 ALA B CA 1
ATOM 5141 C C . ALA B 2 519 ? 52.584 11.044 17.806 1.00 18.49 519 ALA B C 1
ATOM 5142 O O . ALA B 2 519 ? 51.608 11.503 17.205 1.00 18.87 519 ALA B O 1
ATOM 5144 N N . ASP B 2 520 ? 53.703 10.684 17.192 1.00 19.53 520 ASP B N 1
ATOM 5145 C CA . ASP B 2 520 ? 53.848 10.827 15.745 1.00 21.00 520 ASP B CA 1
ATOM 5146 C C . ASP B 2 520 ? 52.928 9.923 14.942 1.00 20.89 520 ASP B C 1
ATOM 5147 O O . ASP B 2 520 ? 52.404 10.337 13.906 1.00 20.84 520 ASP B O 1
ATOM 5152 N N . VAL B 2 521 ? 52.726 8.692 15.408 1.00 21.25 521 VAL B N 1
ATOM 5153 C CA . VAL B 2 521 ? 51.851 7.768 14.693 1.00 20.36 521 VAL B CA 1
ATOM 5154 C C . VAL B 2 521 ? 50.411 8.286 14.679 1.00 20.94 521 VAL B C 1
ATOM 5155 O O . VAL B 2 521 ? 49.746 8.256 13.643 1.00 17.58 521 VAL B O 1
ATOM 5159 N N . LEU B 2 522 ? 49.939 8.777 15.824 1.00 19.74 522 LEU B N 1
ATOM 5160 C CA . LEU B 2 522 ? 48.573 9.280 15.931 1.00 20.61 522 LEU B CA 1
ATOM 5161 C C . LEU B 2 522 ? 48.411 10.765 15.600 1.00 21.51 522 LEU B C 1
ATOM 5162 O O . LEU B 2 522 ? 47.299 11.285 15.601 1.00 22.66 522 LEU B O 1
ATOM 5167 N N . GLY B 2 523 ? 49.516 11.444 15.317 1.00 20.95 523 GLY B N 1
ATOM 5168 C CA . GLY B 2 523 ? 49.444 12.855 14.970 1.00 21.67 523 GLY B CA 1
ATOM 5169 C C . GLY B 2 523 ? 49.015 13.783 16.090 1.00 21.96 523 GLY B C 1
ATOM 5170 O O . GLY B 2 523 ? 48.292 14.755 15.853 1.00 22.81 523 GLY B O 1
ATOM 5171 N N . VAL B 2 524 ? 49.452 13.489 17.311 1.00 20.94 524 VAL B N 1
ATOM 5172 C CA . VAL B 2 524 ? 49.113 14.309 18.469 1.00 20.68 524 VAL B CA 1
ATOM 5173 C C . VAL B 2 524 ? 50.377 14.701 19.223 1.00 20.62 524 VAL B C 1
ATOM 5174 O O . VAL B 2 524 ? 51.436 14.100 19.032 1.00 20.50 524 VAL B O 1
ATOM 5178 N N . PRO B 2 525 ? 50.287 15.728 20.085 1.00 20.96 525 PRO B N 1
ATOM 5179 C CA . PRO B 2 525 ? 51.453 16.170 20.857 1.00 20.48 525 PRO B CA 1
ATOM 5180 C C . PRO B 2 525 ? 51.915 15.048 21.784 1.00 20.35 525 PRO B C 1
ATOM 5181 O O . PRO B 2 525 ? 51.093 14.318 22.334 1.00 20.52 525 PRO B O 1
ATOM 5185 N N . ALA B 2 526 ? 53.222 14.915 21.965 1.00 20.29 526 ALA B N 1
ATOM 5186 C CA . ALA B 2 526 ? 53.750 13.879 22.843 1.00 21.16 526 ALA B CA 1
ATOM 5187 C C . ALA B 2 526 ? 53.247 14.108 24.268 1.00 21.29 526 ALA B C 1
ATOM 5188 O O . ALA B 2 526 ? 53.104 13.167 25.043 1.00 20.42 526 ALA B O 1
ATOM 5190 N N . SER B 2 527 ? 52.959 15.361 24.604 1.00 20.59 527 SER B N 1
ATOM 5191 C CA . SER B 2 527 ? 52.471 15.689 25.940 1.00 21.34 527 SER B CA 1
ATOM 5192 C C . SER B 2 527 ? 51.081 15.106 26.188 1.00 20.53 527 SER B C 1
ATOM 5193 O O . SER B 2 527 ? 50.625 15.051 27.331 1.00 19.08 527 SER B O 1
ATOM 5196 N N . ASP B 2 528 ? 50.411 14.678 25.118 1.00 18.51 528 ASP B N 1
ATOM 5197 C CA . ASP B 2 528 ? 49.074 14.089 25.226 1.00 19.44 528 ASP B CA 1
ATOM 5198 C C . ASP B 2 528 ? 49.140 12.566 25.299 1.00 18.17 528 ASP B C 1
ATOM 5199 O O . ASP B 2 528 ? 48.113 11.892 25.260 1.00 16.23 528 ASP B O 1
ATOM 5204 N N . VAL B 2 529 ? 50.354 12.040 25.406 1.00 17.17 529 VAL B N 1
ATOM 5205 C CA . VAL B 2 529 ? 50.568 10.598 25.460 1.00 17.15 529 VAL B CA 1
ATOM 5206 C C . VAL B 2 529 ? 51.238 10.160 26.753 1.00 17.40 529 VAL B C 1
ATOM 5207 O O . VAL B 2 529 ? 52.129 10.842 27.255 1.00 17.07 529 VAL B O 1
ATOM 5211 N N . VAL B 2 530 ? 50.817 9.022 27.298 1.00 16.76 530 VAL B N 1
ATOM 5212 C CA . VAL B 2 530 ? 51.465 8.506 28.495 1.00 17.51 530 VAL B CA 1
ATOM 5213 C C . VAL B 2 530 ? 51.870 7.055 28.257 1.00 18.16 530 VAL B C 1
ATOM 5214 O O . VAL B 2 530 ? 51.125 6.286 27.648 1.00 17.87 530 VAL B O 1
ATOM 5218 N N . ILE B 2 531 ? 53.066 6.700 28.711 1.00 17.06 531 ILE B N 1
ATOM 5219 C CA . ILE B 2 531 ? 53.562 5.343 28.560 1.00 17.53 531 ILE B CA 1
ATOM 5220 C C . ILE B 2 531 ? 53.393 4.575 29.870 1.00 18.67 531 ILE B C 1
ATOM 5221 O O . ILE B 2 531 ? 53.884 4.994 30.922 1.00 18.90 531 ILE B O 1
ATOM 5226 N N . GLN B 2 532 ? 52.681 3.455 29.788 1.00 17.47 532 GLN B N 1
ATOM 5227 C CA . GLN B 2 532 ? 52.437 2.583 30.931 1.00 19.02 532 GLN B CA 1
ATOM 5228 C C . GLN B 2 532 ? 53.318 1.356 30.773 1.00 18.89 532 GLN B C 1
ATOM 5229 O O . GLN B 2 532 ? 53.256 0.669 29.754 1.00 19.89 532 GLN B O 1
ATOM 5235 N N . ALA B 2 533 ? 54.142 1.093 31.781 1.00 19.50 533 ALA B N 1
ATOM 5236 C CA . ALA B 2 533 ? 55.048 -0.047 31.762 1.00 20.35 533 ALA B CA 1
ATOM 5237 C C . ALA B 2 533 ? 55.217 -0.560 33.183 1.00 20.80 533 ALA B C 1
ATOM 5238 O O . ALA B 2 533 ? 54.730 0.052 34.125 1.00 22.05 533 ALA B O 1
ATOM 5240 N N . GLY B 2 534 ? 55.896 -1.687 33.342 1.00 23.07 534 GLY B N 1
ATOM 5241 C CA . GLY B 2 534 ? 56.111 -2.213 34.680 1.00 22.64 534 GLY B CA 1
ATOM 5242 C C . GLY B 2 534 ? 55.003 -3.066 35.273 1.00 22.90 534 GLY B C 1
ATOM 5243 O O . GLY B 2 534 ? 54.898 -3.187 36.497 1.00 21.98 534 GLY B O 1
ATOM 5244 N N . SER B 2 535 ? 54.163 -3.641 34.417 1.00 21.15 535 SER B N 1
ATOM 5245 C CA . SER B 2 535 ? 53.082 -4.521 34.862 1.00 19.91 535 SER B CA 1
ATOM 5246 C C . SER B 2 535 ? 52.741 -5.509 33.758 1.00 19.81 535 SER B C 1
ATOM 5247 O O . SER B 2 535 ? 52.618 -5.123 32.592 1.00 19.39 535 SER B O 1
ATOM 5250 N N . THR B 2 536 ? 52.588 -6.778 34.131 1.00 17.06 536 THR B N 1
ATOM 5251 C CA . THR B 2 536 ? 52.253 -7.824 33.172 1.00 15.98 536 THR B CA 1
ATOM 5252 C C . THR B 2 536 ? 50.740 -8.039 33.061 1.00 16.76 536 THR B C 1
ATOM 5253 O O . THR B 2 536 ? 50.285 -9.003 32.437 1.00 16.89 536 THR B O 1
ATOM 5257 N N . LYS B 2 537 ? 49.959 -7.147 33.662 1.00 16.42 537 LYS B N 1
ATOM 5258 C CA . LYS B 2 537 ? 48.502 -7.259 33.595 1.00 16.50 537 LYS B CA 1
ATOM 5259 C C . LYS B 2 537 ? 48.002 -7.173 32.157 1.00 16.58 537 LYS B C 1
ATOM 5260 O O . LYS B 2 537 ? 46.940 -7.705 31.824 1.00 16.73 537 LYS B O 1
ATOM 5266 N N . ASN B 2 538 ? 48.759 -6.480 31.314 1.00 16.98 538 ASN B N 1
ATOM 5267 C CA . ASN B 2 538 ? 48.405 -6.323 29.905 1.00 17.99 538 ASN B CA 1
ATOM 5268 C C . ASN B 2 538 ? 49.661 -6.247 29.045 1.00 17.81 538 ASN B C 1
ATOM 5269 O O . ASN B 2 538 ? 50.687 -5.707 29.467 1.00 17.64 538 ASN B O 1
ATOM 5274 N N . THR B 2 539 ? 49.542 -6.783 27.831 1.00 17.96 539 THR B N 1
ATOM 5275 C CA . THR B 2 539 ? 50.604 -6.893 26.831 1.00 17.09 539 THR B CA 1
ATOM 5276 C C . THR B 2 539 ? 51.561 -7.998 27.266 1.00 18.51 539 THR B C 1
ATOM 5277 O O . THR B 2 539 ? 51.492 -8.479 28.395 1.00 18.85 539 THR B O 1
ATOM 5281 N N . TYR B 2 540 ? 52.433 -8.411 26.358 1.00 16.76 540 TYR B N 1
ATOM 5282 C CA . TYR B 2 540 ? 53.400 -9.463 26.643 1.00 18.35 540 TYR B CA 1
ATOM 5283 C C . TYR B 2 540 ? 54.607 -9.273 25.746 1.00 18.34 540 TYR B C 1
ATOM 5284 O O . TYR B 2 540 ? 54.464 -9.121 24.530 1.00 19.85 540 TYR B O 1
ATOM 5293 N N . GLY B 2 541 ? 55.797 -9.282 26.333 1.00 19.43 541 GLY B N 1
ATOM 5294 C CA . GLY B 2 541 ? 56.990 -9.092 25.529 1.00 20.42 541 GLY B CA 1
ATOM 5295 C C . GLY B 2 541 ? 58.265 -9.582 26.178 1.00 21.22 541 GLY B C 1
ATOM 5296 O O . GLY B 2 541 ? 58.311 -9.816 27.383 1.00 23.80 541 GLY B O 1
ATOM 5297 N N . PHE B 2 542 ? 59.308 -9.728 25.373 1.00 22.11 542 PHE B N 1
ATOM 5298 C CA . PHE B 2 542 ? 60.591 -10.205 25.865 1.00 26.56 542 PHE B CA 1
ATOM 5299 C C . PHE B 2 542 ? 61.376 -9.157 26.657 1.00 26.43 542 PHE B C 1
ATOM 5300 O O . PHE B 2 542 ? 62.373 -9.481 27.297 1.00 28.31 542 PHE B O 1
ATOM 5308 N N . GLY B 2 543 ? 60.931 -7.904 26.613 1.00 26.65 543 GLY B N 1
ATOM 5309 C CA . GLY B 2 543 ? 61.616 -6.863 27.360 1.00 25.51 543 GLY B CA 1
ATOM 5310 C C . GLY B 2 543 ? 62.694 -6.112 26.602 1.00 26.43 543 GLY B C 1
ATOM 5311 O O . GLY B 2 543 ? 62.813 -6.225 25.383 1.00 24.15 543 GLY B O 1
ATOM 5312 N N . ALA B 2 544 ? 63.479 -5.332 27.337 1.00 26.17 544 ALA B N 1
ATOM 5313 C CA . ALA B 2 544 ? 64.556 -4.546 26.750 1.00 27.46 544 ALA B CA 1
ATOM 5314 C C . ALA B 2 544 ? 65.909 -5.238 26.900 1.00 28.38 544 ALA B C 1
ATOM 5315 O O . ALA B 2 544 ? 66.372 -5.505 28.012 1.00 30.02 544 ALA B O 1
ATOM 5317 N N . TYR B 2 545 ? 66.530 -5.526 25.764 1.00 26.40 545 TYR B N 1
ATOM 5318 C CA . TYR B 2 545 ? 67.833 -6.176 25.716 1.00 26.91 545 TYR B CA 1
ATOM 5319 C C . TYR B 2 545 ? 68.251 -6.189 24.250 1.00 25.21 545 TYR B C 1
ATOM 5320 O O . TYR B 2 545 ? 67.443 -5.891 23.377 1.00 25.93 545 TYR B O 1
ATOM 5329 N N . ALA B 2 546 ? 69.514 -6.502 23.986 1.00 24.54 546 ALA B N 1
ATOM 5330 C CA . ALA B 2 546 ? 70.027 -6.563 22.623 1.00 25.05 546 ALA B CA 1
ATOM 5331 C C . ALA B 2 546 ? 69.673 -5.346 21.758 1.00 23.85 546 ALA B C 1
ATOM 5332 O O . ALA B 2 546 ? 69.378 -5.493 20.567 1.00 24.44 546 ALA B O 1
ATOM 5334 N N . SER B 2 547 ? 69.707 -4.155 22.350 1.00 22.67 547 SER B N 1
ATOM 5335 C CA . SER B 2 547 ? 69.398 -2.917 21.627 1.00 21.09 547 SER B CA 1
ATOM 5336 C C . SER B 2 547 ? 68.126 -3.070 20.799 1.00 19.67 547 SER B C 1
ATOM 5337 O O . SER B 2 547 ? 68.122 -2.783 19.594 1.00 18.33 547 SER B O 1
ATOM 5340 N N . ARG B 2 548 ? 67.043 -3.496 21.445 1.00 16.90 548 ARG B N 1
ATOM 5341 C CA . ARG B 2 548 ? 65.782 -3.738 20.753 1.00 17.29 548 ARG B CA 1
ATOM 5342 C C . ARG B 2 548 ? 64.610 -2.855 21.162 1.00 16.70 548 ARG B C 1
ATOM 5343 O O . ARG B 2 548 ? 63.590 -2.841 20.483 1.00 19.22 548 ARG B O 1
ATOM 5351 N N . GLY B 2 549 ? 64.746 -2.140 22.274 1.00 17.41 549 GLY B N 1
ATOM 5352 C CA . GLY B 2 549 ? 63.663 -1.307 22.759 1.00 16.97 549 GLY B CA 1
ATOM 5353 C C . GLY B 2 549 ? 63.069 -0.319 21.776 1.00 16.90 549 GLY B C 1
ATOM 5354 O O . GLY B 2 549 ? 61.860 -0.326 21.542 1.00 17.19 549 GLY B O 1
ATOM 5355 N N . ALA B 2 550 ? 63.908 0.547 21.219 1.00 15.46 550 ALA B N 1
ATOM 5356 C CA . ALA B 2 550 ? 63.447 1.549 20.260 1.00 17.08 550 ALA B CA 1
ATOM 5357 C C . ALA B 2 550 ? 62.770 0.894 19.059 1.00 16.24 550 ALA B C 1
ATOM 5358 O O . ALA B 2 550 ? 61.694 1.311 18.645 1.00 16.14 550 ALA B O 1
ATOM 5360 N N . VAL B 2 551 ? 63.401 -0.140 18.515 1.00 17.20 551 VAL B N 1
ATOM 5361 C CA . VAL B 2 551 ? 62.859 -0.845 17.356 1.00 16.32 551 VAL B CA 1
ATOM 5362 C C . VAL B 2 551 ? 61.571 -1.595 17.661 1.00 17.48 551 VAL B C 1
ATOM 5363 O O . VAL B 2 551 ? 60.550 -1.373 17.014 1.00 16.66 551 VAL B O 1
ATOM 5367 N N . ILE B 2 552 ? 61.627 -2.486 18.647 1.00 18.00 552 ILE B N 1
ATOM 5368 C CA . ILE B 2 552 ? 60.466 -3.271 19.038 1.00 17.61 552 ILE B CA 1
ATOM 5369 C C . ILE B 2 552 ? 59.336 -2.366 19.506 1.00 17.88 552 ILE B C 1
ATOM 5370 O O . ILE B 2 552 ? 58.165 -2.615 19.212 1.00 18.88 552 ILE B O 1
ATOM 5375 N N . GLY B 2 553 ? 59.691 -1.315 20.238 1.00 17.88 553 GLY B N 1
ATOM 5376 C CA . GLY B 2 553 ? 58.690 -0.379 20.712 1.00 16.39 553 GLY B CA 1
ATOM 5377 C C . GLY B 2 553 ? 58.048 0.328 19.534 1.00 16.60 553 GLY B C 1
ATOM 5378 O O . GLY B 2 553 ? 56.823 0.407 19.444 1.00 16.50 553 GLY B O 1
ATOM 5379 N N . ALA B 2 554 ? 58.873 0.840 18.624 1.00 17.68 554 ALA B N 1
ATOM 5380 C CA . ALA B 2 554 ? 58.354 1.536 17.450 1.00 18.68 554 ALA B CA 1
ATOM 5381 C C . ALA B 2 554 ? 57.418 0.613 16.678 1.00 17.81 554 ALA B C 1
ATOM 5382 O O . ALA B 2 554 ? 56.296 0.992 16.332 1.00 18.74 554 ALA B O 1
ATOM 5384 N N . GLY B 2 555 ? 57.878 -0.607 16.425 1.00 18.47 555 GLY B N 1
ATOM 5385 C CA . GLY B 2 555 ? 57.073 -1.562 15.684 1.00 17.50 555 GLY B CA 1
ATOM 5386 C C . GLY B 2 555 ? 55.766 -1.976 16.339 1.00 17.64 555 GLY B C 1
ATOM 5387 O O . GLY B 2 555 ? 54.719 -1.948 15.686 1.00 16.57 555 GLY B O 1
ATOM 5388 N N . SER B 2 556 ? 55.809 -2.359 17.618 1.00 16.94 556 SER B N 1
ATOM 5389 C CA . SER B 2 556 ? 54.599 -2.788 18.319 1.00 16.24 556 SER B CA 1
ATOM 5390 C C . SER B 2 556 ? 53.639 -1.634 18.576 1.00 15.91 556 SER B C 1
ATOM 5391 O O . SER B 2 556 ? 52.441 -1.745 18.326 1.00 14.59 556 SER B O 1
ATOM 5394 N N . ILE B 2 557 ? 54.155 -0.529 19.095 1.00 16.25 557 ILE B N 1
ATOM 5395 C CA . ILE B 2 557 ? 53.290 0.613 19.341 1.00 15.92 557 ILE B CA 1
ATOM 5396 C C . ILE B 2 557 ? 52.755 1.077 17.987 1.00 16.61 557 ILE B C 1
ATOM 5397 O O . ILE B 2 557 ? 51.598 1.473 17.867 1.00 16.30 557 ILE B O 1
ATOM 5402 N N . GLY B 2 558 ? 53.601 0.997 16.966 1.00 17.86 558 GLY B N 1
ATOM 5403 C CA . GLY B 2 558 ? 53.197 1.390 15.627 1.00 17.47 558 GLY B CA 1
ATOM 5404 C C . GLY B 2 558 ? 51.985 0.601 15.172 1.00 17.54 558 GLY B C 1
ATOM 5405 O O . GLY B 2 558 ? 50.969 1.177 14.789 1.00 17.34 558 GLY B O 1
ATOM 5406 N N . ARG B 2 559 ? 52.088 -0.724 15.229 1.00 18.30 559 ARG B N 1
ATOM 5407 C CA . ARG B 2 559 ? 50.987 -1.597 14.831 1.00 16.74 559 ARG B CA 1
ATOM 5408 C C . ARG B 2 559 ? 49.706 -1.349 15.625 1.00 17.90 559 ARG B C 1
ATOM 5409 O O . ARG B 2 559 ? 48.628 -1.219 15.049 1.00 17.34 559 ARG B O 1
ATOM 5417 N N . ALA B 2 560 ? 49.819 -1.311 16.953 1.00 17.02 560 ALA B N 1
ATOM 5418 C CA . ALA B 2 560 ? 48.655 -1.104 17.798 1.00 15.01 560 ALA B CA 1
ATOM 5419 C C . ALA B 2 560 ? 48.018 0.259 17.535 1.00 15.64 560 ALA B C 1
ATOM 5420 O O . ALA B 2 560 ? 46.796 0.369 17.418 1.00 16.10 560 ALA B O 1
ATOM 5422 N N . ALA B 2 561 ? 48.848 1.290 17.438 1.00 15.04 561 ALA B N 1
ATOM 5423 C CA . ALA B 2 561 ? 48.348 2.640 17.188 1.00 16.83 561 ALA B CA 1
ATOM 5424 C C . ALA B 2 561 ? 47.690 2.725 15.813 1.00 17.45 561 ALA B C 1
ATOM 5425 O O . ALA B 2 561 ? 46.706 3.441 15.631 1.00 18.29 561 ALA B O 1
ATOM 5427 N N . SER B 2 562 ? 48.228 1.981 14.853 1.00 20.19 562 SER B N 1
ATOM 5428 C CA . SER B 2 562 ? 47.684 1.982 13.497 1.00 20.82 562 SER B CA 1
ATOM 5429 C C . SER B 2 562 ? 46.259 1.444 13.470 1.00 20.52 562 SER B C 1
ATOM 5430 O O . SER B 2 562 ? 45.399 1.979 12.773 1.00 20.40 562 SER B O 1
ATOM 5433 N N . ILE B 2 563 ? 46.010 0.385 14.233 1.00 19.97 563 ILE B N 1
ATOM 5434 C CA . ILE B 2 563 ? 44.681 -0.206 14.274 1.00 18.95 563 ILE B CA 1
ATOM 5435 C C . ILE B 2 563 ? 43.634 0.810 14.702 1.00 19.00 563 ILE B C 1
ATOM 5436 O O . ILE B 2 563 ? 42.591 0.945 14.057 1.00 17.90 563 ILE B O 1
ATOM 5441 N N . VAL B 2 564 ? 43.899 1.528 15.789 1.00 19.91 564 VAL B N 1
ATOM 5442 C CA . VAL B 2 564 ? 42.931 2.508 16.250 1.00 18.99 564 VAL B CA 1
ATOM 5443 C C . VAL B 2 564 ? 42.945 3.753 15.365 1.00 18.63 564 VAL B C 1
ATOM 5444 O O . VAL B 2 564 ? 41.911 4.395 15.176 1.00 18.87 564 VAL B O 1
ATOM 5448 N N . ARG B 2 565 ? 44.106 4.082 14.808 1.00 19.13 565 ARG B N 1
ATOM 5449 C CA . ARG B 2 565 ? 44.212 5.234 13.914 1.00 20.48 565 ARG B CA 1
ATOM 5450 C C . ARG B 2 565 ? 43.288 5.013 12.715 1.00 20.63 565 ARG B C 1
ATOM 5451 O O . ARG B 2 565 ? 42.556 5.913 12.310 1.00 21.00 565 ARG B O 1
ATOM 5459 N N . GLU B 2 566 ? 43.316 3.807 12.156 1.00 21.75 566 GLU B N 1
ATOM 5460 C CA . GLU B 2 566 ? 42.471 3.488 11.009 1.00 22.39 566 GLU B CA 1
ATOM 5461 C C . GLU B 2 566 ? 40.991 3.664 11.328 1.00 21.47 566 GLU B C 1
ATOM 5462 O O . GLU B 2 566 ? 40.233 4.141 10.496 1.00 20.85 566 GLU B O 1
ATOM 5468 N N . ARG B 2 567 ? 40.580 3.296 12.538 1.00 20.74 567 ARG B N 1
ATOM 5469 C CA . ARG B 2 567 ? 39.181 3.437 12.911 1.00 20.49 567 ARG B CA 1
ATOM 5470 C C . ARG B 2 567 ? 38.806 4.911 13.017 1.00 19.22 567 ARG B C 1
ATOM 5471 O O . ARG B 2 567 ? 37.674 5.294 12.720 1.00 18.65 567 ARG B O 1
ATOM 5479 N N . VAL B 2 568 ? 39.763 5.741 13.420 1.00 19.21 568 VAL B N 1
ATOM 5480 C CA . VAL B 2 568 ? 39.520 7.174 13.519 1.00 18.43 568 VAL B CA 1
ATOM 5481 C C . VAL B 2 568 ? 39.401 7.733 12.090 1.00 20.13 568 VAL B C 1
ATOM 5482 O O . VAL B 2 568 ? 38.554 8.584 11.813 1.00 18.28 568 VAL B O 1
ATOM 5486 N N . LYS B 2 569 ? 40.237 7.234 11.183 1.00 20.69 569 LYS B N 1
ATOM 5487 C CA . LYS B 2 569 ? 40.208 7.685 9.788 1.00 22.29 569 LYS B CA 1
ATOM 5488 C C . LYS B 2 569 ? 38.887 7.296 9.120 1.00 23.48 569 LYS B C 1
ATOM 5489 O O . LYS B 2 569 ? 38.327 8.064 8.337 1.00 23.22 569 LYS B O 1
ATOM 5495 N N . GLN B 2 570 ? 38.390 6.104 9.438 1.00 22.99 570 GLN B N 1
ATOM 5496 C CA . GLN B 2 570 ? 37.132 5.622 8.880 1.00 22.03 570 GLN B CA 1
ATOM 5497 C C . GLN B 2 570 ? 35.962 6.489 9.315 1.00 21.70 570 GLN B C 1
ATOM 5498 O O . GLN B 2 570 ? 35.079 6.806 8.520 1.00 21.51 570 GLN B O 1
ATOM 5504 N N . LEU B 2 571 ? 35.943 6.861 10.588 1.00 21.00 571 LEU B N 1
ATOM 5505 C CA . LEU B 2 571 ? 34.869 7.689 11.106 1.00 20.01 571 LEU B CA 1
ATOM 5506 C C . LEU B 2 571 ? 34.977 9.094 10.525 1.00 20.36 571 LEU B C 1
ATOM 5507 O O . LEU B 2 571 ? 33.975 9.702 10.146 1.00 20.34 571 LEU B O 1
ATOM 5512 N N . ALA B 2 572 ? 36.198 9.610 10.462 1.00 21.34 572 ALA B N 1
ATOM 5513 C CA . ALA B 2 572 ? 36.426 10.947 9.932 1.00 21.92 572 ALA B CA 1
ATOM 5514 C C . ALA B 2 572 ? 36.057 11.009 8.451 1.00 22.99 572 ALA B C 1
ATOM 5515 O O . ALA B 2 572 ? 35.443 11.975 7.995 1.00 23.07 572 ALA B O 1
ATOM 5517 N N . GLY B 2 573 ? 36.438 9.977 7.706 1.00 24.03 573 GLY B N 1
ATOM 5518 C CA . GLY B 2 573 ? 36.131 9.944 6.286 1.00 25.37 573 GLY B CA 1
ATOM 5519 C C . GLY B 2 573 ? 34.632 9.916 6.056 1.00 26.93 573 GLY B C 1
ATOM 5520 O O . GLY B 2 573 ? 34.124 10.495 5.093 1.00 27.21 573 GLY B O 1
ATOM 5521 N N . HIS B 2 574 ? 33.921 9.238 6.951 1.00 27.35 574 HIS B N 1
ATOM 5522 C CA . HIS B 2 574 ? 32.473 9.129 6.861 1.00 27.87 574 HIS B CA 1
ATOM 5523 C C . HIS B 2 574 ? 31.826 10.499 7.047 1.00 29.86 574 HIS B C 1
ATOM 5524 O O . HIS B 2 574 ? 30.918 10.877 6.303 1.00 30.67 574 HIS B O 1
ATOM 5531 N N . LEU B 2 575 ? 32.304 11.246 8.035 1.00 28.47 575 LEU B N 1
ATOM 5532 C CA . LEU B 2 575 ? 31.767 12.570 8.318 1.00 29.89 575 LEU B CA 1
ATOM 5533 C C . LEU B 2 575 ? 32.202 13.614 7.292 1.00 30.23 575 LEU B C 1
ATOM 5534 O O . LEU B 2 575 ? 31.449 14.533 6.982 1.00 30.49 575 LEU B O 1
ATOM 5539 N N . LEU B 2 576 ? 33.413 13.464 6.763 1.00 30.04 576 LEU B N 1
ATOM 5540 C CA . LEU B 2 576 ? 33.958 14.408 5.788 1.00 30.88 576 LEU B CA 1
ATOM 5541 C C . LEU B 2 576 ? 33.728 13.998 4.331 1.00 32.10 576 LEU B C 1
ATOM 5542 O O . LEU B 2 576 ? 34.130 14.713 3.409 1.00 31.99 576 LEU B O 1
ATOM 5547 N N . GLU B 2 577 ? 33.088 12.851 4.128 1.00 32.67 577 GLU B N 1
ATOM 5548 C CA . GLU B 2 577 ? 32.815 12.340 2.786 1.00 33.77 577 GLU B CA 1
ATOM 5549 C C . GLU B 2 577 ? 34.085 12.095 1.974 1.00 34.26 577 GLU B C 1
ATOM 5550 O O . GLU B 2 577 ? 34.233 12.607 0.862 1.00 35.85 577 GLU B O 1
ATOM 5556 N N . ALA B 2 578 ? 34.997 11.309 2.533 1.00 32.49 578 ALA B N 1
ATOM 5557 C CA . ALA B 2 578 ? 36.246 10.979 1.863 1.00 31.41 578 ALA B CA 1
ATOM 5558 C C . ALA B 2 578 ? 36.673 9.579 2.280 1.00 32.03 578 ALA B C 1
ATOM 5559 O O . ALA B 2 578 ? 36.315 9.114 3.359 1.00 30.93 578 ALA B O 1
ATOM 5561 N N . ALA B 2 579 ? 37.425 8.900 1.423 1.00 32.22 579 ALA B N 1
ATOM 5562 C CA . ALA B 2 579 ? 37.889 7.555 1.740 1.00 32.65 579 ALA B CA 1
ATOM 5563 C C . ALA B 2 579 ? 38.815 7.622 2.949 1.00 33.54 579 ALA B C 1
ATOM 5564 O O . ALA B 2 579 ? 39.586 8.573 3.096 1.00 31.46 579 ALA B O 1
ATOM 5566 N N . SER B 2 580 ? 38.740 6.612 3.813 1.00 33.60 580 SER B N 1
ATOM 5567 C CA . SER B 2 580 ? 39.576 6.578 5.006 1.00 32.36 580 SER B CA 1
ATOM 5568 C C . SER B 2 580 ? 41.049 6.641 4.629 1.00 31.36 580 SER B C 1
ATOM 5569 O O . SER B 2 580 ? 41.834 7.348 5.265 1.00 31.21 580 SER B O 1
ATOM 5572 N N . GLU B 2 581 ? 41.417 5.908 3.584 1.00 28.43 581 GLU B N 1
ATOM 5573 C CA . GLU B 2 581 ? 42.798 5.870 3.127 1.00 27.19 581 GLU B CA 1
ATOM 5574 C C . GLU B 2 581 ? 43.338 7.261 2.797 1.00 26.55 581 GLU B C 1
ATOM 5575 O O . GLU B 2 581 ? 44.549 7.465 2.759 1.00 26.89 581 GLU B O 1
ATOM 5581 N N . ASP B 2 582 ? 42.439 8.216 2.571 1.00 25.99 582 ASP B N 1
ATOM 5582 C CA . ASP B 2 582 ? 42.839 9.580 2.222 1.00 25.28 582 ASP B CA 1
ATOM 5583 C C . ASP B 2 582 ? 42.838 10.546 3.403 1.00 25.45 582 ASP B C 1
ATOM 5584 O O . ASP B 2 582 ? 43.050 11.749 3.238 1.00 24.07 582 ASP B O 1
ATOM 5589 N N . ILE B 2 583 ? 42.608 10.010 4.594 1.00 24.27 583 ILE B N 1
ATOM 5590 C CA . ILE B 2 583 ? 42.574 10.819 5.808 1.00 24.34 583 ILE B CA 1
ATOM 5591 C C . ILE B 2 583 ? 43.914 10.762 6.535 1.00 23.59 583 ILE B C 1
ATOM 5592 O O . ILE B 2 583 ? 44.536 9.703 6.619 1.00 22.36 583 ILE B O 1
ATOM 5597 N N . VAL B 2 584 ? 44.364 11.903 7.049 1.00 23.63 584 VAL B N 1
ATOM 5598 C CA . VAL B 2 584 ? 45.608 11.950 7.811 1.00 22.79 584 VAL B CA 1
ATOM 5599 C C . VAL B 2 584 ? 45.332 12.668 9.127 1.00 22.47 584 VAL B C 1
ATOM 5600 O O . VAL B 2 584 ? 44.330 13.367 9.259 1.00 21.62 584 VAL B O 1
ATOM 5604 N N . ILE B 2 585 ? 46.206 12.468 10.105 1.00 22.16 585 ILE B N 1
ATOM 5605 C CA . ILE B 2 585 ? 46.074 13.137 11.393 1.00 21.65 585 ILE B CA 1
ATOM 5606 C C . ILE B 2 585 ? 47.401 13.839 11.621 1.00 22.89 585 ILE B C 1
ATOM 5607 O O . ILE B 2 585 ? 48.450 13.198 11.657 1.00 24.72 585 ILE B O 1
ATOM 5612 N N . GLU B 2 586 ? 47.355 15.158 11.755 1.00 24.29 586 GLU B N 1
ATOM 5613 C CA . GLU B 2 586 ? 48.564 15.947 11.955 1.00 27.22 586 GLU B CA 1
ATOM 5614 C C . GLU B 2 586 ? 48.274 17.130 12.859 1.00 27.26 586 GLU B C 1
ATOM 5615 O O . GLU B 2 586 ? 47.265 17.812 12.689 1.00 26.44 586 GLU B O 1
ATOM 5621 N N . ASP B 2 587 ? 49.160 17.377 13.817 1.00 28.60 587 ASP B N 1
ATOM 5622 C CA . ASP B 2 587 ? 48.986 18.496 14.735 1.00 30.93 587 ASP B CA 1
ATOM 5623 C C . ASP B 2 587 ? 47.598 18.477 15.359 1.00 28.79 587 ASP B C 1
ATOM 5624 O O . ASP B 2 587 ? 46.981 19.525 15.530 1.00 28.68 587 ASP B O 1
ATOM 5629 N N . GLY B 2 588 ? 47.104 17.285 15.681 1.00 27.97 588 GLY B N 1
ATOM 5630 C CA . GLY B 2 588 ? 45.792 17.157 16.298 1.00 25.91 588 GLY B CA 1
ATOM 5631 C C . GLY B 2 588 ? 44.610 17.443 15.390 1.00 24.98 588 GLY B C 1
ATOM 5632 O O . GLY B 2 588 ? 43.477 17.551 15.855 1.00 24.67 588 GLY B O 1
ATOM 5633 N N . LEU B 2 589 ? 44.868 17.565 14.093 1.00 23.58 589 LEU B N 1
ATOM 5634 C CA . LEU B 2 589 ? 43.808 17.839 13.131 1.00 24.11 589 LEU B CA 1
ATOM 5635 C C . LEU B 2 589 ? 43.605 16.621 12.235 1.00 22.23 589 LEU B C 1
ATOM 5636 O O . LEU B 2 589 ? 44.549 16.146 11.608 1.00 22.58 589 LEU B O 1
ATOM 5641 N N . VAL B 2 590 ? 42.377 16.115 12.186 1.00 21.74 590 VAL B N 1
ATOM 5642 C CA . VAL B 2 590 ? 42.058 14.969 11.338 1.00 21.14 590 VAL B CA 1
ATOM 5643 C C . VAL B 2 590 ? 41.464 15.544 10.055 1.00 21.51 590 VAL B C 1
ATOM 5644 O O . VAL B 2 590 ? 40.390 16.150 10.079 1.00 22.42 590 VAL B O 1
ATOM 5648 N N . HIS B 2 591 ? 42.148 15.356 8.933 1.00 21.23 591 HIS B N 1
ATOM 5649 C CA . HIS B 2 591 ? 41.655 15.922 7.686 1.00 20.57 591 HIS B CA 1
ATOM 5650 C C . HIS B 2 591 ? 42.041 15.143 6.438 1.00 21.07 591 HIS B C 1
ATOM 5651 O O . HIS B 2 591 ? 42.845 14.211 6.486 1.00 21.64 591 HIS B O 1
ATOM 5658 N N . VAL B 2 592 ? 41.452 15.541 5.315 1.00 21.52 592 VAL B N 1
ATOM 5659 C CA . VAL B 2 592 ? 41.749 14.916 4.033 1.00 21.05 592 VAL B CA 1
ATOM 5660 C C . VAL B 2 592 ? 43.158 15.380 3.682 1.00 21.29 592 VAL B C 1
ATOM 5661 O O . VAL B 2 592 ? 43.428 16.583 3.654 1.00 20.35 592 VAL B O 1
ATOM 5665 N N . ALA B 2 593 ? 44.055 14.430 3.432 1.00 21.85 593 ALA B N 1
ATOM 5666 C CA . ALA B 2 593 ? 45.439 14.755 3.105 1.00 22.38 593 ALA B CA 1
ATOM 5667 C C . ALA B 2 593 ? 45.510 15.811 2.007 1.00 23.33 593 ALA B C 1
ATOM 5668 O O . ALA B 2 593 ? 44.909 15.656 0.944 1.00 22.79 593 ALA B O 1
ATOM 5670 N N . GLY B 2 594 ? 46.242 16.887 2.279 1.00 22.37 594 GLY B N 1
ATOM 5671 C CA . GLY B 2 594 ? 46.377 17.956 1.304 1.00 22.82 594 GLY B CA 1
ATOM 5672 C C . GLY B 2 594 ? 45.306 19.024 1.424 1.00 22.78 594 GLY B C 1
ATOM 5673 O O . GLY B 2 594 ? 45.418 20.089 0.812 1.00 23.53 594 GLY B O 1
ATOM 5674 N N . VAL B 2 595 ? 44.272 18.753 2.216 1.00 20.69 595 VAL B N 1
ATOM 5675 C CA . VAL B 2 595 ? 43.177 19.702 2.395 1.00 20.80 595 VAL B CA 1
ATOM 5676 C C . VAL B 2 595 ? 42.869 19.915 3.881 1.00 21.81 595 VAL B C 1
ATOM 5677 O O . VAL B 2 595 ? 41.884 19.396 4.404 1.00 21.28 595 VAL B O 1
ATOM 5681 N N . PRO B 2 596 ? 43.712 20.690 4.578 1.00 22.99 596 PRO B N 1
ATOM 5682 C CA . PRO B 2 596 ? 43.496 20.948 6.006 1.00 23.35 596 PRO B CA 1
ATOM 5683 C C . PRO B 2 596 ? 42.125 21.521 6.365 1.00 24.59 596 PRO B C 1
ATOM 5684 O O . PRO B 2 596 ? 41.598 21.232 7.442 1.00 24.58 596 PRO B O 1
ATOM 5688 N N . ALA B 2 597 ? 41.545 22.322 5.474 1.00 24.56 597 ALA B N 1
ATOM 5689 C CA . ALA B 2 597 ? 40.232 22.915 5.731 1.00 25.45 597 ALA B CA 1
ATOM 5690 C C . ALA B 2 597 ? 39.142 21.852 5.815 1.00 26.03 597 ALA B C 1
ATOM 5691 O O . ALA B 2 597 ? 38.111 22.052 6.454 1.00 27.66 597 ALA B O 1
ATOM 5693 N N . LYS B 2 598 ? 39.358 20.724 5.154 1.00 25.58 598 LYS B N 1
ATOM 5694 C CA . LYS B 2 598 ? 38.382 19.646 5.193 1.00 25.92 598 LYS B CA 1
ATOM 5695 C C . LYS B 2 598 ? 38.781 18.704 6.329 1.00 26.70 598 LYS B C 1
ATOM 5696 O O . LYS B 2 598 ? 39.275 17.602 6.093 1.00 26.13 598 LYS B O 1
ATOM 5702 N N . GLY B 2 599 ? 38.573 19.150 7.563 1.00 26.66 599 GLY B N 1
ATOM 5703 C CA . GLY B 2 599 ? 38.938 18.327 8.699 1.00 26.11 599 GLY B CA 1
ATOM 5704 C C . GLY B 2 599 ? 38.188 18.655 9.975 1.00 27.83 599 GLY B C 1
ATOM 5705 O O . GLY B 2 599 ? 37.264 19.472 9.975 1.00 26.73 599 GLY B O 1
ATOM 5706 N N . MET B 2 600 ? 38.598 18.007 11.063 1.00 27.49 600 MET B N 1
ATOM 5707 C CA . MET B 2 600 ? 37.994 18.186 12.383 1.00 28.57 600 MET B CA 1
ATOM 5708 C C . MET B 2 600 ? 39.068 17.923 13.429 1.00 26.63 600 MET B C 1
ATOM 5709 O O . MET B 2 600 ? 39.992 17.145 13.194 1.00 25.66 600 MET B O 1
ATOM 5714 N N . PRO B 2 601 ? 38.967 18.566 14.600 1.00 24.89 601 PRO B N 1
ATOM 5715 C CA . PRO B 2 601 ? 40.009 18.275 15.581 1.00 22.96 601 PRO B CA 1
ATOM 5716 C C . PRO B 2 601 ? 39.946 16.802 15.995 1.00 20.61 601 PRO B C 1
ATOM 5717 O O . PRO B 2 601 ? 38.879 16.191 16.000 1.00 20.14 601 PRO B O 1
ATOM 5721 N N . PHE B 2 602 ? 41.105 16.240 16.311 1.00 19.79 602 PHE B N 1
ATOM 5722 C CA . PHE B 2 602 ? 41.216 14.850 16.727 1.00 20.00 602 PHE B CA 1
ATOM 5723 C C . PHE B 2 602 ? 40.225 14.524 17.851 1.00 21.18 602 PHE B C 1
ATOM 5724 O O . PHE B 2 602 ? 39.513 13.518 17.796 1.00 20.50 602 PHE B O 1
ATOM 5732 N N . ALA B 2 603 ? 40.178 15.387 18.863 1.00 21.07 603 ALA B N 1
ATOM 5733 C CA . ALA B 2 603 ? 39.290 15.184 20.007 1.00 21.69 603 ALA B CA 1
ATOM 5734 C C . ALA B 2 603 ? 37.819 15.092 19.609 1.00 22.01 603 ALA B C 1
ATOM 5735 O O . ALA B 2 603 ? 37.046 14.369 20.237 1.00 21.64 603 ALA B O 1
ATOM 5737 N N . GLU B 2 604 ? 37.428 15.818 18.567 1.00 21.82 604 GLU B N 1
ATOM 5738 C CA . GLU B 2 604 ? 36.037 15.787 18.131 1.00 23.35 604 GLU B CA 1
ATOM 5739 C C . GLU B 2 604 ? 35.678 14.459 17.466 1.00 21.31 604 GLU B C 1
ATOM 5740 O O . GLU B 2 604 ? 34.590 13.929 17.686 1.00 22.18 604 GLU B O 1
ATOM 5746 N N . VAL B 2 605 ? 36.586 13.921 16.657 1.00 20.50 605 VAL B N 1
ATOM 5747 C CA . VAL B 2 605 ? 36.328 12.646 15.992 1.00 21.29 605 VAL B CA 1
ATOM 5748 C C . VAL B 2 605 ? 36.279 11.549 17.054 1.00 20.34 605 VAL B C 1
ATOM 5749 O O . VAL B 2 605 ? 35.369 10.725 17.074 1.00 21.71 605 VAL B O 1
ATOM 5753 N N . VAL B 2 606 ? 37.270 11.551 17.936 1.00 19.80 606 VAL B N 1
ATOM 5754 C CA . VAL B 2 606 ? 37.337 10.566 19.007 1.00 19.54 606 VAL B CA 1
ATOM 5755 C C . VAL B 2 606 ? 36.089 10.675 19.872 1.00 20.04 606 VAL B C 1
ATOM 5756 O O . VAL B 2 606 ? 35.500 9.664 20.250 1.00 21.05 606 VAL B O 1
ATOM 5760 N N . GLY B 2 607 ? 35.688 11.906 20.182 1.00 19.70 607 GLY B N 1
ATOM 5761 C CA . GLY B 2 607 ? 34.499 12.110 20.991 1.00 20.37 607 GLY B CA 1
ATOM 5762 C C . GLY B 2 607 ? 33.302 11.409 20.372 1.00 20.73 607 GLY B C 1
ATOM 5763 O O . GLY B 2 607 ? 32.531 10.733 21.062 1.00 20.68 607 GLY B O 1
ATOM 5764 N N . ALA B 2 608 ? 33.153 11.558 19.060 1.00 20.54 608 ALA B N 1
ATOM 5765 C CA . ALA B 2 608 ? 32.051 10.938 18.330 1.00 20.04 608 ALA B CA 1
ATOM 5766 C C . ALA B 2 608 ? 32.182 9.415 18.294 1.00 18.85 608 ALA B C 1
ATOM 5767 O O . ALA B 2 608 ? 31.184 8.703 18.349 1.00 20.26 608 ALA B O 1
ATOM 5769 N N . ALA B 2 609 ? 33.410 8.916 18.193 1.00 18.15 609 ALA B N 1
ATOM 5770 C CA . ALA B 2 609 ? 33.624 7.471 18.156 1.00 19.04 609 ALA B CA 1
ATOM 5771 C C . ALA B 2 609 ? 33.100 6.838 19.437 1.00 19.50 609 ALA B C 1
ATOM 5772 O O . ALA B 2 609 ? 32.471 5.777 19.412 1.00 20.36 609 ALA B O 1
ATOM 5774 N N . TYR B 2 610 ? 33.357 7.499 20.559 1.00 19.49 610 TYR B N 1
ATOM 5775 C CA . TYR B 2 610 ? 32.917 6.998 21.855 1.00 20.37 610 TYR B CA 1
ATOM 5776 C C . TYR B 2 610 ? 31.454 7.240 22.172 1.00 20.43 610 TYR B C 1
ATOM 5777 O O . TYR B 2 610 ? 30.738 6.323 22.578 1.00 19.81 610 TYR B O 1
ATOM 5786 N N . PHE B 2 611 ? 31.015 8.477 21.964 1.00 20.40 611 PHE B N 1
ATOM 5787 C CA . PHE B 2 611 ? 29.673 8.883 22.351 1.00 21.35 611 PHE B CA 1
ATOM 5788 C C . PHE B 2 611 ? 28.656 9.371 21.324 1.00 22.29 611 PHE B C 1
ATOM 5789 O O . PHE B 2 611 ? 27.641 9.934 21.719 1.00 21.66 611 PHE B O 1
ATOM 5797 N N . ALA B 2 612 ? 28.901 9.176 20.032 1.00 23.65 612 ALA B N 1
ATOM 5798 C CA . ALA B 2 612 ? 27.938 9.630 19.026 1.00 24.74 612 ALA B CA 1
ATOM 5799 C C . ALA B 2 612 ? 27.642 8.533 18.009 1.00 25.40 612 ALA B C 1
ATOM 5800 O O . ALA B 2 612 ? 28.033 8.611 16.847 1.00 23.12 612 ALA B O 1
ATOM 5802 N N . ASP B 2 613 ? 26.942 7.514 18.492 1.00 26.52 613 ASP B N 1
ATOM 5803 C CA . ASP B 2 613 ? 26.523 6.338 17.738 1.00 27.54 613 ASP B CA 1
ATOM 5804 C C . ASP B 2 613 ? 26.002 6.632 16.323 1.00 26.83 613 ASP B C 1
ATOM 5805 O O . ASP B 2 613 ? 26.273 5.888 15.379 1.00 24.90 613 ASP B O 1
ATOM 5810 N N . ALA B 2 614 ? 25.252 7.717 16.185 1.00 27.09 614 ALA B N 1
ATOM 5811 C CA . ALA B 2 614 ? 24.672 8.092 14.901 1.00 28.55 614 ALA B CA 1
ATOM 5812 C C . ALA B 2 614 ? 25.684 8.495 13.830 1.00 28.92 614 ALA B C 1
ATOM 5813 O O . ALA B 2 614 ? 25.372 8.452 12.641 1.00 30.25 614 ALA B O 1
ATOM 5815 N N . THR B 2 615 ? 26.890 8.879 14.241 1.00 28.19 615 THR B N 1
ATOM 5816 C CA . THR B 2 615 ? 27.916 9.303 13.290 1.00 27.32 615 THR B CA 1
ATOM 5817 C C . THR B 2 615 ? 28.768 8.158 12.737 1.00 27.32 615 THR B C 1
ATOM 5818 O O . THR B 2 615 ? 29.573 8.365 11.831 1.00 27.53 615 THR B O 1
ATOM 5822 N N . HIS B 2 616 ? 28.589 6.957 13.277 1.00 25.47 616 HIS B N 1
ATOM 5823 C CA . HIS B 2 616 ? 29.369 5.800 12.849 1.00 24.62 616 HIS B CA 1
ATOM 5824 C C . HIS B 2 616 ? 28.960 5.241 11.490 1.00 25.13 616 HIS B C 1
ATOM 5825 O O . HIS B 2 616 ? 27.775 5.102 11.202 1.00 26.13 616 HIS B O 1
ATOM 5832 N N . PRO B 2 617 ? 29.943 4.912 10.637 1.00 25.75 617 PRO B N 1
ATOM 5833 C CA . PRO B 2 617 ? 29.631 4.355 9.317 1.00 25.84 617 PRO B CA 1
ATOM 5834 C C . PRO B 2 617 ? 29.221 2.886 9.485 1.00 27.54 617 PRO B C 1
ATOM 5835 O O . PRO B 2 617 ? 29.521 2.263 10.507 1.00 25.66 617 PRO B O 1
ATOM 5839 N N . PRO B 2 618 ? 28.526 2.311 8.492 1.00 28.00 618 PRO B N 1
ATOM 5840 C CA . PRO B 2 618 ? 28.120 0.906 8.631 1.00 27.82 618 PRO B CA 1
ATOM 5841 C C . PRO B 2 618 ? 29.294 -0.064 8.791 1.00 25.31 618 PRO B C 1
ATOM 5842 O O . PRO B 2 618 ? 30.351 0.121 8.187 1.00 24.33 618 PRO B O 1
ATOM 5846 N N . GLY B 2 619 ? 29.092 -1.088 9.619 1.00 24.50 619 GLY B N 1
ATOM 5847 C CA . GLY B 2 619 ? 30.116 -2.091 9.866 1.00 23.05 619 GLY B CA 1
ATOM 5848 C C . GLY B 2 619 ? 31.275 -1.612 10.725 1.00 22.43 619 GLY B C 1
ATOM 5849 O O . GLY B 2 619 ? 32.244 -2.337 10.940 1.00 23.13 619 GLY B O 1
ATOM 5850 N N . PHE B 2 620 ? 31.175 -0.381 11.211 1.00 20.64 620 PHE B N 1
ATOM 5851 C CA . PHE B 2 620 ? 32.212 0.231 12.037 1.00 21.52 620 PHE B CA 1
ATOM 5852 C C . PHE B 2 620 ? 32.459 -0.510 13.348 1.00 21.45 620 PHE B C 1
ATOM 5853 O O . PHE B 2 620 ? 31.529 -1.047 13.951 1.00 21.08 620 PHE B O 1
ATOM 5861 N N . ASP B 2 621 ? 33.721 -0.544 13.772 1.00 21.28 621 ASP B N 1
ATOM 5862 C CA . ASP B 2 621 ? 34.090 -1.147 15.048 1.00 21.00 621 ASP B CA 1
ATOM 5863 C C . ASP B 2 621 ? 34.596 0.040 15.870 1.00 21.43 621 ASP B C 1
ATOM 5864 O O . ASP B 2 621 ? 35.721 0.512 15.683 1.00 21.03 621 ASP B O 1
ATOM 5869 N N . ALA B 2 622 ? 33.749 0.531 16.767 1.00 21.84 622 ALA B N 1
ATOM 5870 C CA . ALA B 2 622 ? 34.083 1.689 17.588 1.00 21.33 622 ALA B CA 1
ATOM 5871 C C . ALA B 2 622 ? 35.161 1.475 18.654 1.00 21.39 622 ALA B C 1
ATOM 5872 O O . ALA B 2 622 ? 35.507 2.408 19.376 1.00 23.16 622 ALA B O 1
ATOM 5874 N N . THR B 2 623 ? 35.700 0.266 18.754 1.00 20.80 623 THR B N 1
ATOM 5875 C CA . THR B 2 623 ? 36.735 -0.007 19.746 1.00 20.50 623 THR B CA 1
ATOM 5876 C C . THR B 2 623 ? 37.981 0.835 19.477 1.00 20.72 623 THR B C 1
ATOM 5877 O O . THR B 2 623 ? 38.615 0.684 18.429 1.00 20.71 623 THR B O 1
ATOM 5881 N N . LEU B 2 624 ? 38.341 1.715 20.412 1.00 19.32 624 LEU B N 1
ATOM 5882 C CA . LEU B 2 624 ? 39.530 2.542 20.222 1.00 19.50 624 LEU B CA 1
ATOM 5883 C C . LEU B 2 624 ? 40.725 2.155 21.096 1.00 19.04 624 LEU B C 1
ATOM 5884 O O . LEU B 2 624 ? 41.495 3.007 21.536 1.00 19.10 624 LEU B O 1
ATOM 5889 N N . GLU B 2 625 ? 40.867 0.856 21.340 1.00 18.13 625 GLU B N 1
ATOM 5890 C CA . GLU B 2 625 ? 41.986 0.316 22.099 1.00 16.46 625 GLU B CA 1
ATOM 5891 C C . GLU B 2 625 ? 42.339 -0.978 21.377 1.00 17.37 625 GLU B C 1
ATOM 5892 O O . GLU B 2 625 ? 41.462 -1.802 21.107 1.00 18.28 625 GLU B O 1
ATOM 5898 N N . ALA B 2 626 ? 43.613 -1.148 21.047 1.00 15.58 626 ALA B N 1
ATOM 5899 C CA . ALA B 2 626 ? 44.042 -2.341 20.327 1.00 17.20 626 ALA B CA 1
ATOM 5900 C C . ALA B 2 626 ? 45.426 -2.794 20.752 1.00 17.94 626 ALA B C 1
ATOM 5901 O O . ALA B 2 626 ? 46.219 -2.009 21.277 1.00 18.46 626 ALA B O 1
ATOM 5903 N N . THR B 2 627 ? 45.713 -4.066 20.497 1.00 18.12 627 THR B N 1
ATOM 5904 C CA . THR B 2 627 ? 46.986 -4.670 20.854 1.00 18.25 627 THR B CA 1
ATOM 5905 C C . THR B 2 627 ? 47.569 -5.390 19.641 1.00 17.25 627 THR B C 1
ATOM 5906 O O . THR B 2 627 ? 46.836 -5.968 18.840 1.00 16.20 627 THR B O 1
ATOM 5910 N N . ALA B 2 628 ? 48.889 -5.350 19.507 1.00 16.82 628 ALA B N 1
ATOM 5911 C CA . ALA B 2 628 ? 49.546 -6.007 18.391 1.00 18.04 628 ALA B CA 1
ATOM 5912 C C . ALA B 2 628 ? 50.992 -6.331 18.711 1.00 18.20 628 ALA B C 1
ATOM 5913 O O . ALA B 2 628 ? 51.691 -5.545 19.348 1.00 18.86 628 ALA B O 1
ATOM 5915 N N . THR B 2 629 ? 51.442 -7.499 18.274 1.00 17.10 629 THR B N 1
ATOM 5916 C CA . THR B 2 629 ? 52.823 -7.868 18.487 1.00 16.26 629 THR B CA 1
ATOM 5917 C C . THR B 2 629 ? 53.597 -7.477 17.235 1.00 16.47 629 THR B C 1
ATOM 5918 O O . THR B 2 629 ? 53.020 -7.368 16.146 1.00 17.87 629 THR B O 1
ATOM 5922 N N . TYR B 2 630 ? 54.899 -7.262 17.391 1.00 16.73 630 TYR B N 1
ATOM 5923 C CA . TYR B 2 630 ? 55.750 -6.897 16.268 1.00 19.16 630 TYR B CA 1
ATOM 5924 C C . TYR B 2 630 ? 57.077 -7.629 16.348 1.00 20.47 630 TYR B C 1
ATOM 5925 O O . TYR B 2 630 ? 57.616 -7.860 17.433 1.00 19.22 630 TYR B O 1
ATOM 5934 N N . ASP B 2 631 ? 57.596 -7.990 15.181 1.00 18.90 631 ASP B N 1
ATOM 5935 C CA . ASP B 2 631 ? 58.852 -8.713 15.072 1.00 20.09 631 ASP B CA 1
ATOM 5936 C C . ASP B 2 631 ? 59.405 -8.340 13.695 1.00 20.46 631 ASP B C 1
ATOM 5937 O O . ASP B 2 631 ? 58.760 -8.582 12.684 1.00 21.12 631 ASP B O 1
ATOM 5942 N N . PRO B 2 632 ? 60.587 -7.707 13.640 1.00 22.39 632 PRO B N 1
ATOM 5943 C CA . PRO B 2 632 ? 61.128 -7.343 12.326 1.00 21.44 632 PRO B CA 1
ATOM 5944 C C . PRO B 2 632 ? 61.243 -8.525 11.369 1.00 21.08 632 PRO B C 1
ATOM 5945 O O . PRO B 2 632 ? 61.497 -9.653 11.786 1.00 20.21 632 PRO B O 1
ATOM 5949 N N . SER B 2 633 ? 61.057 -8.251 10.083 1.00 21.07 633 SER B N 1
ATOM 5950 C CA . SER B 2 633 ? 61.105 -9.285 9.055 1.00 21.06 633 SER B CA 1
ATOM 5951 C C . SER B 2 633 ? 62.519 -9.704 8.677 1.00 21.54 633 SER B C 1
ATOM 5952 O O . SER B 2 633 ? 62.711 -10.684 7.954 1.00 22.68 633 SER B O 1
ATOM 5955 N N . ASP B 2 634 ? 63.511 -8.977 9.176 1.00 19.90 634 ASP B N 1
ATOM 5956 C CA . ASP B 2 634 ? 64.897 -9.280 8.849 1.00 20.47 634 ASP B CA 1
ATOM 5957 C C . ASP B 2 634 ? 65.795 -8.581 9.870 1.00 21.24 634 ASP B C 1
ATOM 5958 O O . ASP B 2 634 ? 65.304 -7.921 10.795 1.00 21.26 634 ASP B O 1
ATOM 5963 N N . LEU B 2 635 ? 67.104 -8.733 9.713 1.00 19.22 635 LEU B N 1
ATOM 5964 C CA . LEU B 2 635 ? 68.040 -8.084 10.614 1.00 20.28 635 LEU B CA 1
ATOM 5965 C C . LEU B 2 635 ? 67.891 -6.578 10.445 1.00 19.85 635 LEU B C 1
ATOM 5966 O O . LEU B 2 635 ? 67.491 -6.105 9.385 1.00 19.24 635 LEU B O 1
ATOM 5971 N N . VAL B 2 636 ? 68.203 -5.837 11.498 1.00 19.60 636 VAL B N 1
ATOM 5972 C CA . VAL B 2 636 ? 68.171 -4.378 11.456 1.00 18.90 636 VAL B CA 1
ATOM 5973 C C . VAL B 2 636 ? 69.557 -3.992 11.971 1.00 19.30 636 VAL B C 1
ATOM 5974 O O . VAL B 2 636 ? 69.773 -3.852 13.174 1.00 18.82 636 VAL B O 1
ATOM 5978 N N . LEU B 2 637 ? 70.495 -3.840 11.043 1.00 18.32 637 LEU B N 1
ATOM 5979 C CA . LEU B 2 637 ? 71.877 -3.524 11.375 1.00 18.49 637 LEU B CA 1
ATOM 5980 C C . LEU B 2 637 ? 72.205 -2.045 11.517 1.00 18.66 637 LEU B C 1
ATOM 5981 O O . LEU B 2 637 ? 71.998 -1.271 10.591 1.00 20.00 637 LEU B O 1
ATOM 5986 N N . ALA B 2 638 ? 72.720 -1.664 12.682 1.00 17.90 638 ALA B N 1
ATOM 5987 C CA . ALA B 2 638 ? 73.133 -0.282 12.915 1.00 18.56 638 ALA B CA 1
ATOM 5988 C C . ALA B 2 638 ? 74.643 -0.310 12.724 1.00 18.21 638 ALA B C 1
ATOM 5989 O O . ALA B 2 638 ? 75.233 -1.387 12.629 1.00 17.53 638 ALA B O 1
ATOM 5991 N N . ASN B 2 639 ? 75.284 0.853 12.666 1.00 15.66 639 ASN B N 1
ATOM 5992 C CA . ASN B 2 639 ? 76.730 0.866 12.485 1.00 15.41 639 ASN B CA 1
ATOM 5993 C C . ASN B 2 639 ? 77.344 2.155 12.995 1.00 14.95 639 ASN B C 1
ATOM 5994 O O . ASN B 2 639 ? 76.636 3.107 13.319 1.00 16.45 639 ASN B O 1
ATOM 5999 N N . GLY B 2 640 ? 78.666 2.173 13.074 1.00 16.11 640 GLY B N 1
ATOM 6000 C CA . GLY B 2 640 ? 79.350 3.358 13.539 1.00 18.08 640 GLY B CA 1
ATOM 6001 C C . GLY B 2 640 ? 80.827 3.101 13.698 1.00 19.20 640 GLY B C 1
ATOM 6002 O O . GLY B 2 640 ? 81.360 2.107 13.198 1.00 18.24 640 GLY B O 1
ATOM 6003 N N . GLY B 2 641 ? 81.494 4.005 14.400 1.00 18.12 641 GLY B N 1
ATOM 6004 C CA . GLY B 2 641 ? 82.914 3.859 14.620 1.00 19.42 641 GLY B CA 1
ATOM 6005 C C . GLY B 2 641 ? 83.343 4.657 15.830 1.00 19.82 641 GLY B C 1
ATOM 6006 O O . GLY B 2 641 ? 82.647 5.579 16.254 1.00 20.93 641 GLY B O 1
ATOM 6007 N N . HIS B 2 642 ? 84.484 4.284 16.395 1.00 20.01 642 HIS B N 1
ATOM 6008 C CA . HIS B 2 642 ? 85.030 4.971 17.551 1.00 19.37 642 HIS B CA 1
ATOM 6009 C C . HIS B 2 642 ? 86.528 5.080 17.382 1.00 18.89 642 HIS B C 1
ATOM 6010 O O . HIS B 2 642 ? 87.161 4.215 16.778 1.00 19.29 642 HIS B O 1
ATOM 6017 N N . ALA B 2 643 ? 87.089 6.155 17.918 1.00 18.54 643 ALA B N 1
ATOM 6018 C CA . ALA B 2 643 ? 88.528 6.379 17.883 1.00 18.62 643 ALA B CA 1
ATOM 6019 C C . ALA B 2 643 ? 88.889 6.918 19.255 1.00 19.80 643 ALA B C 1
ATOM 6020 O O . ALA B 2 643 ? 88.212 7.802 19.785 1.00 19.29 643 ALA B O 1
ATOM 6022 N N . ALA B 2 644 ? 89.943 6.365 19.839 1.00 18.60 644 ALA B N 1
ATOM 6023 C CA . ALA B 2 644 ? 90.381 6.788 21.153 1.00 19.08 644 ALA B CA 1
ATOM 6024 C C . ALA B 2 644 ? 91.851 7.148 21.118 1.00 19.08 644 ALA B C 1
ATOM 6025 O O . ALA B 2 644 ? 92.634 6.555 20.375 1.00 19.90 644 ALA B O 1
ATOM 6027 N N . ILE B 2 645 ? 92.214 8.146 21.912 1.00 18.61 645 ILE B N 1
ATOM 6028 C CA . ILE B 2 645 ? 93.599 8.560 22.022 1.00 18.61 645 ILE B CA 1
ATOM 6029 C C . ILE B 2 645 ? 93.963 8.347 23.483 1.00 19.17 645 ILE B C 1
ATOM 6030 O O . ILE B 2 645 ? 93.271 8.831 24.378 1.00 20.44 645 ILE B O 1
ATOM 6035 N N . VAL B 2 646 ? 95.030 7.591 23.718 1.00 20.05 646 VAL B N 1
ATOM 6036 C CA . VAL B 2 646 ? 95.476 7.309 25.072 1.00 20.43 646 VAL B CA 1
ATOM 6037 C C . VAL B 2 646 ? 96.902 7.790 25.256 1.00 22.08 646 VAL B C 1
ATOM 6038 O O . VAL B 2 646 ? 97.685 7.837 24.305 1.00 21.20 646 VAL B O 1
ATOM 6042 N N . GLU B 2 647 ? 97.225 8.163 26.487 1.00 22.25 647 GLU B N 1
ATOM 6043 C CA . GLU B 2 647 ? 98.564 8.621 26.820 1.00 23.27 647 GLU B CA 1
ATOM 6044 C C . GLU B 2 647 ? 99.083 7.733 27.938 1.00 22.37 647 GLU B C 1
ATOM 6045 O O . GLU B 2 647 ? 98.439 7.598 28.977 1.00 22.09 647 GLU B O 1
ATOM 6051 N N . ILE B 2 648 ? 100.241 7.124 27.715 1.00 22.46 648 ILE B N 1
ATOM 6052 C CA . ILE B 2 648 ? 100.850 6.250 28.704 1.00 22.76 648 ILE B CA 1
ATOM 6053 C C . ILE B 2 648 ? 102.153 6.871 29.203 1.00 23.45 648 ILE B C 1
ATOM 6054 O O . ILE B 2 648 ? 103.001 7.258 28.405 1.00 23.39 648 ILE B O 1
ATOM 6059 N N . ASP B 2 649 ? 102.304 6.970 30.521 1.00 24.53 649 ASP B N 1
ATOM 6060 C CA . ASP B 2 649 ? 103.519 7.533 31.109 1.00 26.19 649 ASP B CA 1
ATOM 6061 C C . ASP B 2 649 ? 104.612 6.468 31.033 1.00 26.19 649 ASP B C 1
ATOM 6062 O O . ASP B 2 649 ? 104.442 5.368 31.550 1.00 26.23 649 ASP B O 1
ATOM 6067 N N . ALA B 2 650 ? 105.731 6.795 30.395 1.00 27.34 650 ALA B N 1
ATOM 6068 C CA . ALA B 2 650 ? 106.828 5.838 30.245 1.00 30.23 650 ALA B CA 1
ATOM 6069 C C . ALA B 2 650 ? 107.461 5.375 31.556 1.00 30.38 650 ALA B C 1
ATOM 6070 O O . ALA B 2 650 ? 108.039 4.292 31.618 1.00 31.49 650 ALA B O 1
ATOM 6072 N N . SER B 2 651 ? 107.351 6.183 32.603 1.00 31.14 651 SER B N 1
ATOM 6073 C CA . SER B 2 651 ? 107.946 5.827 33.890 1.00 31.97 651 SER B CA 1
ATOM 6074 C C . SER B 2 651 ? 107.002 5.174 34.892 1.00 31.63 651 SER B C 1
ATOM 6075 O O . SER B 2 651 ? 107.412 4.289 35.645 1.00 31.41 651 SER B O 1
ATOM 6078 N N . THR B 2 652 ? 105.744 5.602 34.909 1.00 30.18 652 THR B N 1
ATOM 6079 C CA . THR B 2 652 ? 104.787 5.055 35.863 1.00 29.53 652 THR B CA 1
ATOM 6080 C C . THR B 2 652 ? 103.766 4.103 35.247 1.00 28.69 652 THR B C 1
ATOM 6081 O O . THR B 2 652 ? 103.032 3.424 35.964 1.00 26.30 652 THR B O 1
ATOM 6085 N N . TYR B 2 653 ? 103.729 4.057 33.919 1.00 27.51 653 TYR B N 1
ATOM 6086 C CA . TYR B 2 653 ? 102.807 3.186 33.194 1.00 28.07 653 TYR B CA 1
ATOM 6087 C C . TYR B 2 653 ? 101.354 3.586 33.406 1.00 28.45 653 TYR B C 1
ATOM 6088 O O . TYR B 2 653 ? 100.439 2.800 33.162 1.00 29.90 653 TYR B O 1
ATOM 6097 N N . ALA B 2 654 ? 101.150 4.814 33.869 1.00 27.71 654 ALA B N 1
ATOM 6098 C CA . ALA B 2 654 ? 99.804 5.321 34.087 1.00 26.41 654 ALA B CA 1
ATOM 6099 C C . ALA B 2 654 ? 99.187 5.555 32.711 1.00 26.84 654 ALA B C 1
ATOM 6100 O O . ALA B 2 654 ? 99.842 6.084 31.812 1.00 25.43 654 ALA B O 1
ATOM 6102 N N . THR B 2 655 ? 97.930 5.157 32.546 1.00 26.94 655 THR B N 1
ATOM 6103 C CA . THR B 2 655 ? 97.252 5.326 31.270 1.00 26.79 655 THR B CA 1
ATOM 6104 C C . THR B 2 655 ? 96.048 6.249 31.385 1.00 25.80 655 THR B C 1
ATOM 6105 O O . THR B 2 655 ? 95.229 6.128 32.298 1.00 26.06 655 THR B O 1
ATOM 6109 N N . ARG B 2 656 ? 95.947 7.170 30.438 1.00 24.24 656 ARG B N 1
ATOM 6110 C CA . ARG B 2 656 ? 94.865 8.138 30.427 1.00 24.44 656 ARG B CA 1
ATOM 6111 C C . ARG B 2 656 ? 94.232 8.224 29.041 1.00 23.19 656 ARG B C 1
ATOM 6112 O O . ARG B 2 656 ? 94.935 8.330 28.038 1.00 20.83 656 ARG B O 1
ATOM 6120 N N . VAL B 2 657 ? 92.906 8.143 28.985 1.00 21.97 657 VAL B N 1
ATOM 6121 C CA . VAL B 2 657 ? 92.203 8.265 27.715 1.00 21.72 657 VAL B CA 1
ATOM 6122 C C . VAL B 2 657 ? 91.958 9.760 27.613 1.00 21.75 657 VAL B C 1
ATOM 6123 O O . VAL B 2 657 ? 91.096 10.297 28.307 1.00 21.71 657 VAL B O 1
ATOM 6127 N N . THR B 2 658 ? 92.722 10.427 26.757 1.00 21.03 658 THR B N 1
ATOM 6128 C CA . THR B 2 658 ? 92.611 11.868 26.606 1.00 22.34 658 THR B CA 1
ATOM 6129 C C . THR B 2 658 ? 91.544 12.343 25.635 1.00 22.79 658 THR B C 1
ATOM 6130 O O . THR B 2 658 ? 91.034 13.452 25.776 1.00 19.00 658 THR B O 1
ATOM 6134 N N . ASP B 2 659 ? 91.217 11.514 24.647 1.00 19.95 659 ASP B N 1
ATOM 6135 C CA . ASP B 2 659 ? 90.223 11.881 23.651 1.00 19.93 659 ASP B CA 1
ATOM 6136 C C . ASP B 2 659 ? 89.385 10.683 23.224 1.00 19.07 659 ASP B C 1
ATOM 6137 O O . ASP B 2 659 ? 89.845 9.546 23.253 1.00 20.74 659 ASP B O 1
ATOM 6142 N N . PHE B 2 660 ? 88.153 10.956 22.824 1.00 18.59 660 PHE B N 1
ATOM 6143 C CA . PHE B 2 660 ? 87.270 9.909 22.341 1.00 19.51 660 PHE B CA 1
ATOM 6144 C C . PHE B 2 660 ? 86.361 10.513 21.287 1.00 19.39 660 PHE B C 1
ATOM 6145 O O . PHE B 2 660 ? 85.747 11.565 21.495 1.00 20.26 660 PHE B O 1
ATOM 6153 N N . PHE B 2 661 ? 86.314 9.849 20.141 1.00 17.80 661 PHE B N 1
ATOM 6154 C CA . PHE B 2 661 ? 85.511 10.290 19.015 1.00 18.10 661 PHE B CA 1
ATOM 6155 C C . PHE B 2 661 ? 84.540 9.173 18.666 1.00 18.92 661 PHE B C 1
ATOM 6156 O O . PHE B 2 661 ? 84.920 8.003 18.643 1.00 18.66 661 PHE B O 1
ATOM 6164 N N . ALA B 2 662 ? 83.290 9.533 18.399 1.00 18.59 662 ALA B N 1
ATOM 6165 C CA . ALA B 2 662 ? 82.284 8.541 18.055 1.00 20.58 662 ALA B CA 1
ATOM 6166 C C . ALA B 2 662 ? 81.437 8.953 16.860 1.00 21.33 662 ALA B C 1
ATOM 6167 O O . ALA B 2 662 ? 81.025 10.107 16.742 1.00 19.90 662 ALA B O 1
ATOM 6169 N N . VAL B 2 663 ? 81.193 7.997 15.972 1.00 20.91 663 VAL B N 1
ATOM 6170 C CA . VAL B 2 663 ? 80.339 8.213 14.812 1.00 21.55 663 VAL B CA 1
ATOM 6171 C C . VAL B 2 663 ? 79.270 7.134 14.935 1.00 21.79 663 VAL B C 1
ATOM 6172 O O . VAL B 2 663 ? 79.586 5.944 14.962 1.00 22.30 663 VAL B O 1
ATOM 6176 N N . GLU B 2 664 ? 78.010 7.539 15.024 1.00 20.45 664 GLU B N 1
ATOM 6177 C CA . GLU B 2 664 ? 76.934 6.566 15.172 1.00 22.06 664 GLU B CA 1
ATOM 6178 C C . GLU B 2 664 ? 75.842 6.694 14.129 1.00 21.31 664 GLU B C 1
ATOM 6179 O O . GLU B 2 664 ? 75.431 7.797 13.774 1.00 19.27 664 GLU B O 1
ATOM 6185 N N . ASP B 2 665 ? 75.384 5.550 13.634 1.00 19.95 665 ASP B N 1
ATOM 6186 C CA . ASP B 2 665 ? 74.298 5.518 12.669 1.00 20.38 665 ASP B CA 1
ATOM 6187 C C . ASP B 2 665 ? 73.299 4.487 13.165 1.00 20.64 665 ASP B C 1
ATOM 6188 O O . ASP B 2 665 ? 73.474 3.285 12.944 1.00 19.45 665 ASP B O 1
ATOM 6193 N N . CYS B 2 666 ? 72.271 4.962 13.860 1.00 19.58 666 CYS B N 1
ATOM 6194 C CA . CYS B 2 666 ? 71.217 4.095 14.374 1.00 19.20 666 CYS B CA 1
ATOM 6195 C C . CYS B 2 666 ? 69.952 4.435 13.605 1.00 18.20 666 CYS B C 1
ATOM 6196 O O . CYS B 2 666 ? 68.851 4.455 14.156 1.00 17.77 666 CYS B O 1
ATOM 6199 N N . GLY B 2 667 ? 70.118 4.702 12.313 1.00 17.91 667 GLY B N 1
ATOM 6200 C CA . GLY B 2 667 ? 68.978 5.060 11.501 1.00 17.72 667 GLY B CA 1
ATOM 6201 C C . GLY B 2 667 ? 68.405 6.347 12.060 1.00 19.16 667 GLY B C 1
ATOM 6202 O O . GLY B 2 667 ? 69.152 7.224 12.493 1.00 20.78 667 GLY B O 1
ATOM 6203 N N . THR B 2 668 ? 67.085 6.456 12.065 1.00 17.80 668 THR B N 1
ATOM 6204 C CA . THR B 2 668 ? 66.418 7.645 12.578 1.00 19.30 668 THR B CA 1
ATOM 6205 C C . THR B 2 668 ? 66.507 7.705 14.102 1.00 19.65 668 THR B C 1
ATOM 6206 O O . THR B 2 668 ? 66.065 6.787 14.785 1.00 17.35 668 THR B O 1
ATOM 6210 N N . MET B 2 669 ? 67.087 8.780 14.629 1.00 19.05 669 MET B N 1
ATOM 6211 C CA . MET B 2 669 ? 67.184 8.950 16.079 1.00 18.74 669 MET B CA 1
ATOM 6212 C C . MET B 2 669 ? 65.856 9.486 16.598 1.00 18.60 669 MET B C 1
ATOM 6213 O O . MET B 2 669 ? 65.320 10.454 16.056 1.00 18.38 669 MET B O 1
ATOM 6218 N N . ILE B 2 670 ? 65.326 8.868 17.649 1.00 18.18 670 ILE B N 1
ATOM 6219 C CA . ILE B 2 670 ? 64.071 9.327 18.233 1.00 17.93 670 ILE B CA 1
ATOM 6220 C C . ILE B 2 670 ? 64.359 10.579 19.058 1.00 18.89 670 ILE B C 1
ATOM 6221 O O . ILE B 2 670 ? 63.665 11.590 18.948 1.00 17.72 670 ILE B O 1
ATOM 6226 N N . ASN B 2 671 ? 65.410 10.500 19.868 1.00 17.62 671 ASN B N 1
ATOM 6227 C CA . ASN B 2 671 ? 65.799 11.584 20.756 1.00 18.18 671 ASN B CA 1
ATOM 6228 C C . ASN B 2 671 ? 67.324 11.669 20.755 1.00 18.89 671 ASN B C 1
ATOM 6229 O O . ASN B 2 671 ? 67.997 10.938 21.484 1.00 18.73 671 ASN B O 1
ATOM 6234 N N . PRO B 2 672 ? 67.892 12.558 19.920 1.00 18.77 672 PRO B N 1
ATOM 6235 C CA . PRO B 2 672 ? 69.346 12.724 19.828 1.00 16.90 672 PRO B CA 1
ATOM 6236 C C . PRO B 2 672 ? 70.035 12.878 21.183 1.00 15.83 672 PRO B C 1
ATOM 6237 O O . PRO B 2 672 ? 71.099 12.310 21.407 1.00 16.05 672 PRO B O 1
ATOM 6241 N N . MET B 2 673 ? 69.433 13.653 22.078 1.00 14.85 673 MET B N 1
ATOM 6242 C CA . MET B 2 673 ? 69.995 13.858 23.410 1.00 15.55 673 MET B CA 1
ATOM 6243 C C . MET B 2 673 ? 70.158 12.515 24.138 1.00 13.42 673 MET B C 1
ATOM 6244 O O . MET B 2 673 ? 71.216 12.211 24.692 1.00 16.33 673 MET B O 1
ATOM 6249 N N . ILE B 2 674 ? 69.098 11.721 24.138 1.00 14.83 674 ILE B N 1
ATOM 6250 C CA . ILE B 2 674 ? 69.124 10.422 24.804 1.00 13.61 674 ILE B CA 1
ATOM 6251 C C . ILE B 2 674 ? 70.118 9.479 24.138 1.00 13.77 674 ILE B C 1
ATOM 6252 O O . ILE B 2 674 ? 70.837 8.749 24.819 1.00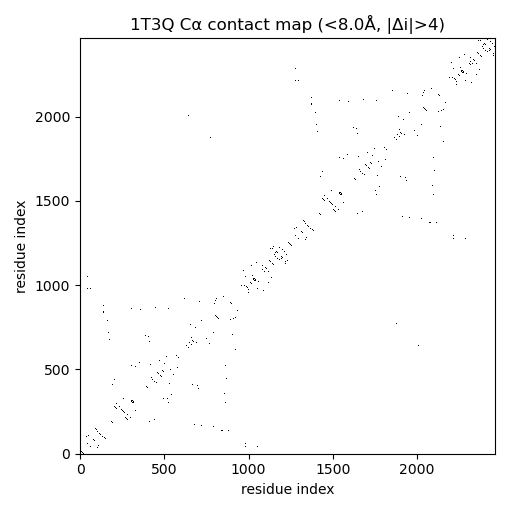 14.11 674 ILE B O 1
ATOM 6257 N N . VAL B 2 675 ? 70.178 9.504 22.807 1.00 14.69 675 VAL B N 1
ATOM 6258 C CA . VAL B 2 675 ? 71.114 8.650 22.084 1.00 13.86 675 VAL B CA 1
ATOM 6259 C C . VAL B 2 675 ? 72.553 8.994 22.465 1.00 14.24 675 VAL B C 1
ATOM 6260 O O . VAL B 2 675 ? 73.378 8.101 22.661 1.00 13.96 675 VAL B O 1
ATOM 6264 N N . GLU B 2 676 ? 72.869 10.284 22.579 1.00 14.95 676 GLU B N 1
ATOM 6265 C CA . GLU B 2 676 ? 74.231 10.649 22.936 1.00 16.05 676 GLU B CA 1
ATOM 6266 C C . GLU B 2 676 ? 74.529 10.235 24.367 1.00 14.80 676 GLU B C 1
ATOM 6267 O O . GLU B 2 676 ? 75.660 9.887 24.684 1.00 16.15 676 GLU B O 1
ATOM 6273 N N . GLY B 2 677 ? 73.511 10.259 25.220 1.00 16.09 677 GLY B N 1
ATOM 6274 C CA . GLY B 2 677 ? 73.710 9.836 26.595 1.00 16.31 677 GLY B CA 1
ATOM 6275 C C . GLY B 2 677 ? 74.091 8.360 26.599 1.00 15.32 677 GLY B C 1
ATOM 6276 O O . GLY B 2 677 ? 74.964 7.935 27.349 1.00 15.81 677 GLY B O 1
ATOM 6277 N N . GLN B 2 678 ? 73.438 7.583 25.737 1.00 16.96 678 GLN B N 1
ATOM 6278 C CA . GLN B 2 678 ? 73.708 6.148 25.621 1.00 15.27 678 GLN B CA 1
ATOM 6279 C C . GLN B 2 678 ? 75.124 5.900 25.116 1.00 16.53 678 GLN B C 1
ATOM 6280 O O . GLN B 2 678 ? 75.798 4.964 25.552 1.00 16.36 678 GLN B O 1
ATOM 6286 N N . ILE B 2 679 ? 75.567 6.738 24.182 1.00 17.04 679 ILE B N 1
ATOM 6287 C CA . ILE B 2 679 ? 76.906 6.613 23.627 1.00 16.63 679 ILE B CA 1
ATOM 6288 C C . ILE B 2 679 ? 77.969 6.931 24.680 1.00 16.51 679 ILE B C 1
ATOM 6289 O O . ILE B 2 679 ? 78.948 6.197 24.826 1.00 15.53 679 ILE B O 1
ATOM 6294 N N . ARG B 2 680 ? 77.790 8.029 25.411 1.00 15.87 680 ARG B N 1
ATOM 6295 C CA . ARG B 2 680 ? 78.765 8.394 26.434 1.00 16.05 680 ARG B CA 1
ATOM 6296 C C . ARG B 2 680 ? 78.791 7.369 27.564 1.00 14.95 680 ARG B C 1
ATOM 6297 O O . ARG B 2 680 ? 79.858 7.015 28.061 1.00 16.71 680 ARG B O 1
ATOM 6305 N N . GLY B 2 681 ? 77.622 6.880 27.957 1.00 14.78 681 GLY B N 1
ATOM 6306 C CA . GLY B 2 681 ? 77.568 5.887 29.020 1.00 14.97 681 GLY B CA 1
ATOM 6307 C C . GLY B 2 681 ? 78.292 4.615 28.616 1.00 15.23 681 GLY B C 1
ATOM 6308 O O . GLY B 2 681 ? 79.038 4.033 29.410 1.00 14.00 681 GLY B O 1
ATOM 6309 N N . GLY B 2 682 ? 78.071 4.182 27.375 1.00 14.56 682 GLY B N 1
ATOM 6310 C CA . GLY B 2 682 ? 78.721 2.978 26.878 1.00 14.00 682 GLY B CA 1
ATOM 6311 C C . GLY B 2 682 ? 80.225 3.163 26.784 1.00 15.48 682 GLY B C 1
ATOM 6312 O O . GLY B 2 682 ? 80.992 2.248 27.084 1.00 16.77 682 GLY B O 1
ATOM 6313 N N . ILE B 2 683 ? 80.657 4.349 26.367 1.00 14.97 683 ILE B N 1
ATOM 6314 C CA . ILE B 2 683 ? 82.083 4.630 26.254 1.00 14.67 683 ILE B CA 1
ATOM 6315 C C . ILE B 2 683 ? 82.777 4.563 27.615 1.00 14.02 683 ILE B C 1
ATOM 6316 O O . ILE B 2 683 ? 83.901 4.068 27.720 1.00 14.37 683 ILE B O 1
ATOM 6321 N N . ALA B 2 684 ? 82.115 5.056 28.657 1.00 15.43 684 ALA B N 1
ATOM 6322 C CA . ALA B 2 684 ? 82.703 5.016 29.993 1.00 14.98 684 ALA B CA 1
ATOM 6323 C C . ALA B 2 684 ? 82.882 3.559 30.436 1.00 14.33 684 ALA B C 1
ATOM 6324 O O . ALA B 2 684 ? 83.932 3.182 30.959 1.00 13.84 684 ALA B O 1
ATOM 6326 N N . GLN B 2 685 ? 81.862 2.739 30.223 1.00 15.32 685 GLN B N 1
ATOM 6327 C CA . GLN B 2 685 ? 81.960 1.333 30.606 1.00 16.87 685 GLN B CA 1
ATOM 6328 C C . GLN B 2 685 ? 83.066 0.641 29.818 1.00 15.53 685 GLN B C 1
ATOM 6329 O O . GLN B 2 685 ? 83.733 -0.258 30.336 1.00 17.52 685 GLN B O 1
ATOM 6335 N N . ALA B 2 686 ? 83.268 1.073 28.572 1.00 15.55 686 ALA B N 1
ATOM 6336 C CA . ALA B 2 686 ? 84.306 0.517 27.702 1.00 14.88 686 ALA B CA 1
ATOM 6337 C C . ALA B 2 686 ? 85.691 0.831 28.261 1.00 16.17 686 ALA B C 1
ATOM 6338 O O . ALA B 2 686 ? 86.594 -0.005 28.234 1.00 14.85 686 ALA B O 1
ATOM 6340 N N . ILE B 2 687 ? 85.861 2.052 28.754 1.00 15.68 687 ILE B N 1
ATOM 6341 C CA . ILE B 2 687 ? 87.127 2.455 29.341 1.00 15.20 687 ILE B CA 1
ATOM 6342 C C . ILE B 2 687 ? 87.332 1.631 30.613 1.00 14.44 687 ILE B C 1
ATOM 6343 O O . ILE B 2 687 ? 88.453 1.235 30.946 1.00 14.35 687 ILE B O 1
ATOM 6348 N N . GLY B 2 688 ? 86.235 1.369 31.312 1.00 14.30 688 GLY B N 1
ATOM 6349 C CA . GLY B 2 688 ? 86.312 0.572 32.523 1.00 16.55 688 GLY B CA 1
ATOM 6350 C C . GLY B 2 688 ? 86.811 -0.825 32.185 1.00 16.54 688 GLY B C 1
ATOM 6351 O O . GLY B 2 688 ? 87.809 -1.288 32.737 1.00 17.75 688 GLY B O 1
ATOM 6352 N N . GLN B 2 689 ? 86.137 -1.494 31.255 1.00 17.74 689 GLN B N 1
ATOM 6353 C CA . GLN B 2 689 ? 86.540 -2.852 30.872 1.00 18.51 689 GLN B CA 1
ATOM 6354 C C . GLN B 2 689 ? 87.976 -2.945 30.369 1.00 18.08 689 GLN B C 1
ATOM 6355 O O . GLN B 2 689 ? 88.708 -3.874 30.719 1.00 17.43 689 GLN B O 1
ATOM 6361 N N . THR B 2 690 ? 88.391 -1.982 29.555 1.00 16.90 690 THR B N 1
ATOM 6362 C CA . THR B 2 690 ? 89.729 -2.030 28.987 1.00 16.99 690 THR B CA 1
ATOM 6363 C C . THR B 2 690 ? 90.900 -1.561 29.837 1.00 16.68 690 THR B C 1
ATOM 6364 O O . THR B 2 690 ? 92.028 -1.991 29.606 1.00 17.11 690 THR B O 1
ATOM 6368 N N . LEU B 2 691 ? 90.659 -0.702 30.824 1.00 16.13 691 LEU B N 1
ATOM 6369 C CA . LEU B 2 691 ? 91.766 -0.199 31.631 1.00 15.84 691 LEU B CA 1
ATOM 6370 C C . LEU B 2 691 ? 91.668 -0.373 33.137 1.00 16.73 691 LEU B C 1
ATOM 6371 O O . LEU B 2 691 ? 92.680 -0.242 33.827 1.00 18.02 691 LEU B O 1
ATOM 6376 N N . LEU B 2 692 ? 90.481 -0.692 33.645 1.00 16.45 692 LEU B N 1
ATOM 6377 C CA . LEU B 2 692 ? 90.288 -0.773 35.093 1.00 17.56 692 LEU B CA 1
ATOM 6378 C C . LEU B 2 692 ? 89.616 -1.983 35.727 1.00 17.31 692 LEU B C 1
ATOM 6379 O O . LEU B 2 692 ? 90.048 -2.456 36.779 1.00 18.04 692 LEU B O 1
ATOM 6384 N N . GLU B 2 693 ? 88.541 -2.456 35.104 1.00 17.62 693 GLU B N 1
ATOM 6385 C CA . GLU B 2 693 ? 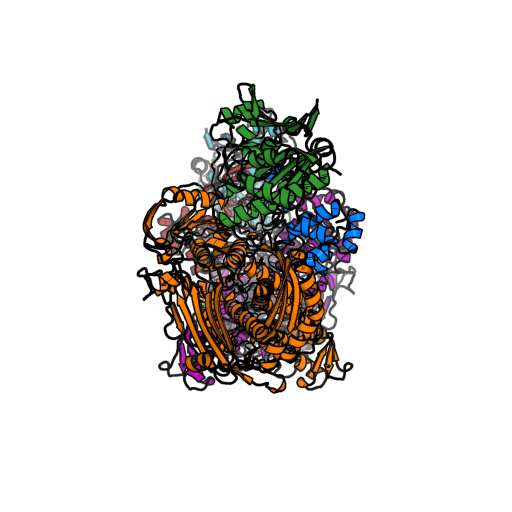87.745 -3.544 35.655 1.00 17.22 693 GLU B CA 1
ATOM 6386 C C . GLU B 2 693 ? 88.132 -4.995 35.425 1.00 18.15 693 GLU B C 1
ATOM 6387 O O . GLU B 2 693 ? 88.467 -5.404 34.313 1.00 17.36 693 GLU B O 1
ATOM 6393 N N . GLU B 2 694 ? 88.061 -5.769 36.504 1.00 17.62 694 GLU B N 1
ATOM 6394 C CA . GLU B 2 694 ? 88.305 -7.198 36.437 1.00 18.25 694 GLU B CA 1
ATOM 6395 C C . GLU B 2 694 ? 87.823 -7.928 37.679 1.00 18.17 694 GLU B C 1
ATOM 6396 O O . GLU B 2 694 ? 88.221 -7.611 38.801 1.00 18.07 694 GLU B O 1
ATOM 6402 N N . VAL B 2 695 ? 86.924 -8.882 37.469 1.00 18.63 695 VAL B N 1
ATOM 6403 C CA . VAL B 2 695 ? 86.420 -9.722 38.544 1.00 20.03 695 VAL B CA 1
ATOM 6404 C C . VAL B 2 695 ? 87.464 -10.832 38.529 1.00 21.58 695 VAL B C 1
ATOM 6405 O O . VAL B 2 695 ? 87.686 -11.465 37.494 1.00 21.71 695 VAL B O 1
ATOM 6409 N N . ILE B 2 696 ? 88.116 -11.062 39.662 1.00 19.79 696 ILE B N 1
ATOM 6410 C CA . ILE B 2 696 ? 89.175 -12.057 39.703 1.00 21.00 696 ILE B CA 1
ATOM 6411 C C . ILE B 2 696 ? 88.955 -13.272 40.595 1.00 21.57 696 ILE B C 1
ATOM 6412 O O . ILE B 2 696 ? 88.631 -13.144 41.777 1.00 20.44 696 ILE B O 1
ATOM 6417 N N . TYR B 2 697 ? 89.142 -14.450 40.006 1.00 22.58 697 TYR B N 1
ATOM 6418 C CA . TYR B 2 697 ? 89.052 -15.714 40.733 1.00 23.02 697 TYR B CA 1
ATOM 6419 C C . TYR B 2 697 ? 90.499 -16.199 40.808 1.00 23.59 697 TYR B C 1
ATOM 6420 O O . TYR B 2 697 ? 91.207 -16.178 39.801 1.00 23.42 697 TYR B O 1
ATOM 6429 N N . ASP B 2 698 ? 90.951 -16.626 41.985 1.00 23.76 698 ASP B N 1
ATOM 6430 C CA . ASP B 2 698 ? 92.327 -17.087 42.107 1.00 25.32 698 ASP B CA 1
ATOM 6431 C C . ASP B 2 698 ? 92.463 -18.542 41.697 1.00 25.31 698 ASP B C 1
ATOM 6432 O O . ASP B 2 698 ? 91.501 -19.161 41.260 1.00 23.62 698 ASP B O 1
ATOM 6437 N N . ASP B 2 699 ? 93.667 -19.079 41.845 1.00 27.05 699 ASP B N 1
ATOM 6438 C CA . ASP B 2 699 ? 93.946 -20.461 41.465 1.00 30.80 699 ASP B CA 1
ATOM 6439 C C . ASP B 2 699 ? 93.143 -21.520 42.219 1.00 30.57 699 ASP B C 1
ATOM 6440 O O . ASP B 2 699 ? 93.183 -22.697 41.861 1.00 31.70 699 ASP B O 1
ATOM 6445 N N . PHE B 2 700 ? 92.414 -21.118 43.254 1.00 30.29 700 PHE B N 1
ATOM 6446 C CA . PHE B 2 700 ? 91.627 -22.081 44.016 1.00 31.97 700 PHE B CA 1
ATOM 6447 C C . PHE B 2 700 ? 90.129 -21.899 43.823 1.00 30.12 700 PHE B C 1
ATOM 6448 O O . PHE B 2 700 ? 89.326 -22.640 44.390 1.00 30.52 700 PHE B O 1
ATOM 6456 N N . GLY B 2 701 ? 89.757 -20.911 43.018 1.00 28.01 701 GLY B N 1
ATOM 6457 C CA . GLY B 2 701 ? 88.349 -20.670 42.768 1.00 25.59 701 GLY B CA 1
ATOM 6458 C C . GLY B 2 701 ? 87.731 -19.655 43.707 1.00 24.13 701 GLY B C 1
ATOM 6459 O O . GLY B 2 701 ? 86.518 -19.464 43.697 1.00 23.81 701 GLY B O 1
ATOM 6460 N N . GLN B 2 702 ? 88.547 -19.011 44.535 1.00 24.03 702 GLN B N 1
ATOM 6461 C CA . GLN B 2 702 ? 88.018 -18.004 45.445 1.00 24.20 702 GLN B CA 1
ATOM 6462 C C . GLN B 2 702 ? 87.833 -16.705 44.669 1.00 23.71 702 GLN B C 1
ATOM 6463 O O . GLN B 2 702 ? 88.635 -16.375 43.794 1.00 24.36 702 GLN B O 1
ATOM 6469 N N . LEU B 2 703 ? 86.760 -15.984 44.974 1.00 23.59 703 LEU B N 1
ATOM 6470 C CA . LEU B 2 703 ? 86.487 -14.712 44.317 1.00 22.75 703 LEU B CA 1
ATOM 6471 C C . LEU B 2 703 ? 87.222 -13.663 45.150 1.00 22.30 703 LEU B C 1
ATOM 6472 O O . LEU B 2 703 ? 86.813 -13.354 46.271 1.00 21.60 703 LEU B O 1
ATOM 6477 N N . VAL B 2 704 ? 88.307 -13.121 44.609 1.00 22.63 704 VAL B N 1
ATOM 6478 C CA . VAL B 2 704 ? 89.091 -12.137 45.344 1.00 23.89 704 VAL B CA 1
ATOM 6479 C C . VAL B 2 704 ? 88.605 -10.699 45.183 1.00 25.07 704 VAL B C 1
ATOM 6480 O O . VAL B 2 704 ? 89.063 -9.806 45.894 1.00 26.88 704 VAL B O 1
ATOM 6484 N N . THR B 2 705 ? 87.679 -10.474 44.259 1.00 23.31 705 THR B N 1
ATOM 6485 C CA . THR B 2 705 ? 87.140 -9.132 44.044 1.00 22.24 705 THR B CA 1
ATOM 6486 C C . THR B 2 705 ? 85.652 -9.114 44.387 1.00 21.66 705 THR B C 1
ATOM 6487 O O . THR B 2 705 ? 84.818 -9.569 43.599 1.00 22.19 705 THR B O 1
ATOM 6491 N N . THR B 2 706 ? 85.316 -8.597 45.566 1.00 19.24 706 THR B N 1
ATOM 6492 C CA . THR B 2 706 ? 83.920 -8.537 45.986 1.00 19.69 706 THR B CA 1
ATOM 6493 C C . THR B 2 706 ? 83.523 -7.158 46.504 1.00 18.22 706 THR B C 1
ATOM 6494 O O . THR B 2 706 ? 82.428 -6.989 47.032 1.00 18.42 706 THR B O 1
ATOM 6498 N N . THR B 2 707 ? 84.405 -6.175 46.350 1.00 17.99 707 THR B N 1
ATOM 6499 C CA . THR B 2 707 ? 84.105 -4.818 46.813 1.00 19.76 707 THR B CA 1
ATOM 6500 C C . THR B 2 707 ? 84.504 -3.768 45.779 1.00 19.46 707 THR B C 1
ATOM 6501 O O . THR B 2 707 ? 85.285 -4.039 44.874 1.00 18.68 707 THR B O 1
ATOM 6505 N N . LEU B 2 708 ? 83.963 -2.564 45.928 1.00 19.83 708 LEU B N 1
ATOM 6506 C CA . LEU B 2 708 ? 84.264 -1.467 45.020 1.00 22.48 708 LEU B CA 1
ATOM 6507 C C . LEU B 2 708 ? 85.684 -0.955 45.251 1.00 24.59 708 LEU B C 1
ATOM 6508 O O . LEU B 2 708 ? 86.166 -0.074 44.535 1.00 24.01 708 LEU B O 1
ATOM 6513 N N . MET B 2 709 ? 86.346 -1.506 46.264 1.00 24.03 709 MET B N 1
ATOM 6514 C CA . MET B 2 709 ? 87.725 -1.144 46.557 1.00 26.24 709 MET B CA 1
ATOM 6515 C C . MET B 2 709 ? 88.646 -1.966 45.656 1.00 25.61 709 MET B C 1
ATOM 6516 O O . MET B 2 709 ? 89.720 -1.511 45.269 1.00 25.51 709 MET B O 1
ATOM 6521 N N . ASP B 2 710 ? 88.224 -3.183 45.324 1.00 24.03 710 ASP B N 1
ATOM 6522 C CA . ASP B 2 710 ? 89.035 -4.031 44.460 1.00 23.86 710 ASP B CA 1
ATOM 6523 C C . ASP B 2 710 ? 88.530 -4.071 43.028 1.00 22.08 710 ASP B C 1
ATOM 6524 O O . ASP B 2 710 ? 89.268 -4.457 42.124 1.00 23.07 710 ASP B O 1
ATOM 6529 N N . TYR B 2 711 ? 87.272 -3.690 42.828 1.00 20.52 711 TYR B N 1
ATOM 6530 C CA . TYR B 2 711 ? 86.691 -3.653 41.491 1.00 20.16 711 TYR B CA 1
ATOM 6531 C C . TYR B 2 711 ? 86.538 -2.177 41.153 1.00 20.87 711 TYR B C 1
ATOM 6532 O O . TYR B 2 711 ? 85.649 -1.496 41.667 1.00 20.74 711 TYR B O 1
ATOM 6541 N N . LEU B 2 712 ? 87.410 -1.698 40.276 1.00 21.01 712 LEU B N 1
ATOM 6542 C CA . LEU B 2 712 ? 87.438 -0.299 39.901 1.00 21.14 712 LEU B CA 1
ATOM 6543 C C . LEU B 2 712 ? 86.631 0.078 38.665 1.00 21.21 712 LEU B C 1
ATOM 6544 O O . LEU B 2 712 ? 86.947 -0.361 37.556 1.00 20.99 712 LEU B O 1
ATOM 6549 N N . ILE B 2 713 ? 85.585 0.880 38.852 1.00 19.97 713 ILE B N 1
ATOM 6550 C CA . ILE B 2 713 ? 84.808 1.336 37.709 1.00 18.57 713 ILE B CA 1
ATOM 6551 C C . ILE B 2 713 ? 85.192 2.796 37.477 1.00 18.67 713 ILE B C 1
ATOM 6552 O O . ILE B 2 713 ? 85.623 3.497 38.396 1.00 17.16 713 ILE B O 1
ATOM 6557 N N . PRO B 2 714 ? 85.047 3.271 36.239 1.00 16.88 714 PRO B N 1
ATOM 6558 C CA . PRO B 2 714 ? 85.410 4.656 35.940 1.00 16.18 714 PRO B CA 1
ATOM 6559 C C . PRO B 2 714 ? 84.746 5.775 36.733 1.00 15.68 714 PRO B C 1
ATOM 6560 O O . PRO B 2 714 ? 83.571 5.712 37.098 1.00 15.63 714 PRO B O 1
ATOM 6564 N N . THR B 2 715 ? 85.543 6.805 36.994 1.00 16.89 715 THR B N 1
ATOM 6565 C CA . THR B 2 715 ? 85.096 7.985 37.719 1.00 17.06 715 THR B CA 1
ATOM 6566 C C . THR B 2 715 ? 85.189 9.168 36.753 1.00 18.17 715 THR B C 1
ATOM 6567 O O . THR B 2 715 ? 85.585 9.010 35.597 1.00 16.10 715 THR B O 1
ATOM 6571 N N . THR B 2 716 ? 84.824 10.350 37.238 1.00 17.17 716 THR B N 1
ATOM 6572 C CA . THR B 2 716 ? 84.886 11.571 36.441 1.00 17.84 716 THR B CA 1
ATOM 6573 C C . THR B 2 716 ? 86.311 11.839 35.946 1.00 17.90 716 THR B C 1
ATOM 6574 O O . THR B 2 716 ? 86.514 12.598 34.997 1.00 20.94 716 THR B O 1
ATOM 6578 N N . LEU B 2 717 ? 87.295 11.215 36.585 1.00 17.54 717 LEU B N 1
ATOM 6579 C CA . LEU B 2 717 ? 88.692 11.420 36.214 1.00 19.42 717 LEU B CA 1
ATOM 6580 C C . LEU B 2 717 ? 89.219 10.408 35.199 1.00 19.02 717 LEU B C 1
ATOM 6581 O O . LEU B 2 717 ? 90.361 10.510 34.746 1.00 18.68 717 LEU B O 1
ATOM 6586 N N . ASP B 2 718 ? 88.386 9.439 34.847 1.00 18.01 718 ASP B N 1
ATOM 6587 C CA . ASP B 2 718 ? 88.768 8.401 33.893 1.00 19.16 718 ASP B CA 1
ATOM 6588 C C . ASP B 2 718 ? 88.180 8.608 32.512 1.00 18.56 718 ASP B C 1
ATOM 6589 O O . ASP B 2 718 ? 88.737 8.134 31.523 1.00 20.01 718 ASP B O 1
ATOM 6594 N N . VAL B 2 719 ? 87.053 9.309 32.441 1.00 19.38 719 VAL B N 1
ATOM 6595 C CA . VAL B 2 719 ? 86.382 9.535 31.168 1.00 18.12 719 VAL B CA 1
ATOM 6596 C C . VAL B 2 719 ? 86.566 10.968 30.693 1.00 19.51 719 VAL B C 1
ATOM 6597 O O . VAL B 2 719 ? 86.242 11.919 31.409 1.00 20.77 719 VAL B O 1
ATOM 6601 N N . PRO B 2 720 ? 87.089 11.142 29.470 1.00 20.07 720 PRO B N 1
ATOM 6602 C CA . PRO B 2 720 ? 87.310 12.480 28.914 1.00 19.25 720 PRO B CA 1
ATOM 6603 C C . PRO B 2 720 ? 86.022 13.015 28.317 1.00 18.85 720 PRO B C 1
ATOM 6604 O O . PRO B 2 720 ? 84.996 12.330 28.316 1.00 17.06 720 PRO B O 1
ATOM 6608 N N . ASP B 2 721 ? 86.057 14.248 27.825 1.00 18.30 721 ASP B N 1
ATOM 6609 C CA . ASP B 2 721 ? 84.880 14.781 27.161 1.00 18.96 721 ASP B CA 1
ATOM 6610 C C . ASP B 2 721 ? 84.883 13.994 25.853 1.00 18.09 721 ASP B C 1
ATOM 6611 O O . ASP B 2 721 ? 85.945 13.634 25.345 1.00 17.40 721 ASP B O 1
ATOM 6616 N N . ILE B 2 722 ? 83.699 13.721 25.325 1.00 18.01 722 ILE B N 1
ATOM 6617 C CA . ILE B 2 722 ? 83.550 12.920 24.118 1.00 18.13 722 ILE B CA 1
ATOM 6618 C C . ILE B 2 722 ? 82.917 13.682 22.959 1.00 19.91 722 ILE B C 1
ATOM 6619 O O . ILE B 2 722 ? 81.930 14.396 23.146 1.00 20.83 722 ILE B O 1
ATOM 6624 N N . ARG B 2 723 ? 83.484 13.529 21.763 1.00 20.70 723 ARG B N 1
ATOM 6625 C CA . ARG B 2 723 ? 82.936 14.190 20.581 1.00 20.99 723 ARG B CA 1
ATOM 6626 C C . ARG B 2 723 ? 82.139 13.172 19.770 1.00 21.27 723 ARG B C 1
ATOM 6627 O O . ARG B 2 723 ? 82.632 12.088 19.448 1.00 20.97 723 ARG B O 1
ATOM 6635 N N . ILE B 2 724 ? 80.900 13.527 19.450 1.00 20.06 724 ILE B N 1
ATOM 6636 C CA . ILE B 2 724 ? 80.015 12.634 18.712 1.00 19.55 724 ILE B CA 1
ATOM 6637 C C . ILE B 2 724 ? 79.452 13.235 17.437 1.00 20.94 724 ILE B C 1
ATOM 6638 O O . ILE B 2 724 ? 79.048 14.390 17.417 1.00 20.91 724 ILE B O 1
ATOM 6643 N N . ARG B 2 725 ? 79.411 12.432 16.382 1.00 20.83 725 ARG B N 1
ATOM 6644 C CA . ARG B 2 725 ? 78.824 12.859 15.123 1.00 23.22 725 ARG B CA 1
ATOM 6645 C C . ARG B 2 725 ? 77.830 11.770 14.715 1.00 22.77 725 ARG B C 1
ATOM 6646 O O . ARG B 2 725 ? 78.010 10.592 15.055 1.00 22.32 725 ARG B O 1
ATOM 6654 N N . HIS B 2 726 ? 76.775 12.166 14.010 1.00 22.60 726 HIS B N 1
ATOM 6655 C CA . HIS B 2 726 ? 75.728 11.233 13.601 1.00 21.67 726 HIS B CA 1
ATOM 6656 C C . HIS B 2 726 ? 75.496 11.125 12.094 1.00 23.40 726 HIS B C 1
ATOM 6657 O O . HIS B 2 726 ? 75.673 12.091 11.345 1.00 21.42 726 HIS B O 1
ATOM 6664 N N . LEU B 2 727 ? 75.092 9.930 11.673 1.00 22.45 727 LEU B N 1
ATOM 6665 C CA . LEU B 2 727 ? 74.742 9.639 10.289 1.00 22.85 727 LEU B CA 1
ATOM 6666 C C . LEU B 2 727 ? 73.429 8.881 10.428 1.00 23.29 727 LEU B C 1
ATOM 6667 O O . LEU B 2 727 ? 73.228 8.177 11.421 1.00 22.67 727 LEU B O 1
ATOM 6672 N N . GLU B 2 728 ? 72.525 9.031 9.465 1.00 23.43 728 GLU B N 1
ATOM 6673 C CA . GLU B 2 728 ? 71.245 8.332 9.540 1.00 24.22 728 GLU B CA 1
ATOM 6674 C C . GLU B 2 728 ? 70.883 7.581 8.268 1.00 24.74 728 GLU B C 1
ATOM 6675 O O . GLU B 2 728 ? 70.703 8.175 7.202 1.00 25.66 728 GLU B O 1
ATOM 6681 N N . THR B 2 729 ? 70.796 6.261 8.391 1.00 23.16 729 THR B N 1
ATOM 6682 C CA . THR B 2 729 ? 70.413 5.402 7.281 1.00 21.68 729 THR B CA 1
ATOM 6683 C C . THR B 2 729 ? 69.187 4.673 7.814 1.00 20.98 729 THR B C 1
ATOM 6684 O O . THR B 2 729 ? 69.301 3.666 8.517 1.00 20.88 729 THR B O 1
ATOM 6688 N N . PRO B 2 730 ? 67.991 5.193 7.499 1.00 20.64 730 PRO B N 1
ATOM 6689 C CA . PRO B 2 730 ? 66.718 4.625 7.942 1.00 20.08 730 PRO B CA 1
ATOM 6690 C C . PRO B 2 730 ? 66.504 3.169 7.570 1.00 20.37 730 PRO B C 1
ATOM 6691 O O . PRO B 2 730 ? 66.828 2.739 6.460 1.00 17.80 730 PRO B O 1
ATOM 6695 N N . SER B 2 731 ? 65.967 2.412 8.517 1.00 19.18 731 SER B N 1
ATOM 6696 C CA . SER B 2 731 ? 65.653 1.017 8.271 1.00 18.82 731 SER B CA 1
ATOM 6697 C C . SER B 2 731 ? 64.263 0.985 7.659 1.00 19.30 731 SER B C 1
ATOM 6698 O O . SER B 2 731 ? 63.348 1.643 8.149 1.00 21.05 731 SER B O 1
ATOM 6701 N N . PRO B 2 732 ? 64.089 0.240 6.561 1.00 19.32 732 PRO B N 1
ATOM 6702 C CA . PRO B 2 732 ? 62.769 0.167 5.934 1.00 20.06 732 PRO B CA 1
ATOM 6703 C C . PRO B 2 732 ? 61.891 -0.862 6.643 1.00 19.75 732 PRO B C 1
ATOM 6704 O O . PRO B 2 732 ? 60.729 -1.050 6.291 1.00 21.46 732 PRO B O 1
ATOM 6708 N N . LEU B 2 733 ? 62.453 -1.503 7.663 1.00 19.15 733 LEU B N 1
ATOM 6709 C CA . LEU B 2 733 ? 61.750 -2.543 8.410 1.00 18.97 733 LEU B CA 1
ATOM 6710 C C . LEU B 2 733 ? 61.194 -2.100 9.760 1.00 18.50 733 LEU B C 1
ATOM 6711 O O . LEU B 2 733 ? 60.587 -2.895 10.474 1.00 17.64 733 LEU B O 1
ATOM 6716 N N . VAL B 2 734 ? 61.399 -0.835 10.104 1.00 18.35 734 VAL B N 1
ATOM 6717 C CA . VAL B 2 734 ? 60.938 -0.311 11.384 1.00 17.57 734 VAL B CA 1
ATOM 6718 C C . VAL B 2 734 ? 60.253 1.035 11.157 1.00 19.14 734 VAL B C 1
ATOM 6719 O O . VAL B 2 734 ? 60.732 1.848 10.369 1.00 17.20 734 VAL B O 1
ATOM 6723 N N . PRO B 2 735 ? 59.112 1.282 11.823 1.00 19.78 735 PRO B N 1
ATOM 6724 C CA . PRO B 2 735 ? 58.465 2.577 11.603 1.00 20.56 735 PRO B CA 1
ATOM 6725 C C . PRO B 2 735 ? 59.403 3.738 11.911 1.00 21.51 735 PRO B C 1
ATOM 6726 O O . PRO B 2 735 ? 60.201 3.675 12.843 1.00 20.08 735 PRO B O 1
ATOM 6730 N N . GLY B 2 736 ? 59.319 4.787 11.099 1.00 20.21 736 GLY B N 1
ATOM 6731 C CA . GLY B 2 736 ? 60.167 5.946 11.298 1.00 18.36 736 GLY B CA 1
ATOM 6732 C C . GLY B 2 736 ? 61.616 5.724 10.902 1.00 18.58 736 GLY B C 1
ATOM 6733 O O . GLY B 2 736 ? 62.422 6.643 10.998 1.00 16.31 736 GLY B O 1
ATOM 6734 N N . GLY B 2 737 ? 61.954 4.510 10.463 1.00 18.40 737 GLY B N 1
ATOM 6735 C CA . GLY B 2 737 ? 63.323 4.216 10.060 1.00 17.15 737 GLY B CA 1
ATOM 6736 C C . GLY B 2 737 ? 64.269 3.984 11.225 1.00 16.49 737 GLY B C 1
ATOM 6737 O O . GLY B 2 737 ? 65.489 3.920 11.058 1.00 16.38 737 GLY B O 1
ATOM 6738 N N . ILE B 2 738 ? 63.690 3.841 12.410 1.00 17.33 738 ILE B N 1
ATOM 6739 C CA . ILE B 2 738 ? 64.431 3.624 13.651 1.00 16.32 738 ILE B CA 1
ATOM 6740 C C . ILE B 2 738 ? 65.253 2.332 13.744 1.00 17.81 738 ILE B C 1
ATOM 6741 O O . ILE B 2 738 ? 64.776 1.259 13.382 1.00 18.55 738 ILE B O 1
ATOM 6746 N N . LYS B 2 739 ? 66.489 2.454 14.232 1.00 16.92 739 LYS B N 1
ATOM 6747 C CA . LYS B 2 739 ? 67.372 1.310 14.471 1.00 17.13 739 LYS B CA 1
ATOM 6748 C C . LYS B 2 739 ? 67.848 1.426 15.926 1.00 17.77 739 LYS B C 1
ATOM 6749 O O . LYS B 2 739 ? 67.741 2.498 16.527 1.00 18.31 739 LYS B O 1
ATOM 6755 N N . GLY B 2 740 ? 68.380 0.342 16.488 1.00 16.79 740 GLY B N 1
ATOM 6756 C CA . GLY B 2 740 ? 68.849 0.386 17.868 1.00 17.16 740 GLY B CA 1
ATOM 6757 C C . GLY B 2 740 ? 70.299 0.830 18.008 1.00 18.04 740 GLY B C 1
ATOM 6758 O O . GLY B 2 740 ? 70.994 1.002 17.008 1.00 16.83 740 GLY B O 1
ATOM 6759 N N . MET B 2 741 ? 70.765 1.021 19.244 1.00 16.63 741 MET B N 1
ATOM 6760 C CA . MET B 2 741 ? 72.151 1.440 19.476 1.00 18.23 741 MET B CA 1
ATOM 6761 C C . MET B 2 741 ? 72.604 1.347 20.934 1.00 17.51 741 MET B C 1
ATOM 6762 O O . MET B 2 741 ? 73.764 1.604 21.245 1.00 19.17 741 MET B O 1
ATOM 6767 N N . GLY B 2 742 ? 71.696 0.962 21.820 1.00 19.11 742 GLY B N 1
ATOM 6768 C CA . GLY B 2 742 ? 72.035 0.859 23.233 1.00 19.60 742 GLY B CA 1
ATOM 6769 C C . GLY B 2 742 ? 73.386 0.244 23.566 1.00 19.33 742 GLY B C 1
ATOM 6770 O O . GLY B 2 742 ? 74.115 0.757 24.413 1.00 21.08 742 GLY B O 1
ATOM 6771 N N . GLU B 2 743 ? 73.735 -0.850 22.900 1.00 18.37 743 GLU B N 1
ATOM 6772 C CA . GLU B 2 743 ? 74.998 -1.532 23.163 1.00 19.18 743 GLU B CA 1
ATOM 6773 C C . GLU B 2 743 ? 76.181 -1.085 22.326 1.00 17.84 743 GLU B C 1
ATOM 6774 O O . GLU B 2 743 ? 77.315 -1.456 22.623 1.00 18.42 743 GLU B O 1
ATOM 6780 N N . SER B 2 744 ? 75.919 -0.296 21.286 1.00 19.61 744 SER B N 1
ATOM 6781 C CA . SER B 2 744 ? 76.960 0.144 20.357 1.00 17.82 744 SER B CA 1
ATOM 6782 C C . SER B 2 744 ? 78.341 0.469 20.920 1.00 18.68 744 SER B C 1
ATOM 6783 O O . SER B 2 744 ? 79.337 -0.105 20.478 1.00 17.12 744 SER B O 1
ATOM 6786 N N . ALA B 2 745 ? 78.412 1.377 21.889 1.00 17.25 745 ALA B N 1
ATOM 6787 C CA . ALA B 2 745 ? 79.696 1.769 22.449 1.00 17.56 745 ALA B CA 1
ATOM 6788 C C . ALA B 2 745 ? 80.430 0.649 23.183 1.00 16.88 745 ALA B C 1
ATOM 6789 O O . ALA B 2 745 ? 81.656 0.631 23.203 1.00 16.89 745 ALA B O 1
ATOM 6791 N N . MET B 2 746 ? 79.696 -0.273 23.798 1.00 17.42 746 MET B N 1
ATOM 6792 C CA . MET B 2 746 ? 80.352 -1.365 24.518 1.00 18.20 746 MET B CA 1
ATOM 6793 C C . MET B 2 746 ? 80.765 -2.493 23.587 1.00 19.60 746 MET B C 1
ATOM 6794 O O . MET B 2 746 ? 81.450 -3.435 23.990 1.00 17.86 746 MET B O 1
ATOM 6799 N N . ILE B 2 747 ? 80.346 -2.401 22.334 1.00 19.15 747 ILE B N 1
ATOM 6800 C CA . ILE B 2 747 ? 80.742 -3.405 21.359 1.00 19.66 747 ILE B CA 1
ATOM 6801 C C . ILE B 2 747 ? 82.048 -2.919 20.743 1.00 18.88 747 ILE B C 1
ATOM 6802 O O . ILE B 2 747 ? 83.023 -3.657 20.656 1.00 19.92 747 ILE B O 1
ATOM 6807 N N . SER B 2 748 ? 82.053 -1.645 20.362 1.00 18.65 748 SER B N 1
ATOM 6808 C CA . SER B 2 748 ? 83.178 -1.024 19.673 1.00 17.24 748 SER B CA 1
ATOM 6809 C C . SER B 2 748 ? 84.186 -0.175 20.454 1.00 17.15 748 SER B C 1
ATOM 6810 O O . SER B 2 748 ? 85.385 -0.274 20.214 1.00 15.88 748 SER B O 1
ATOM 6813 N N . ALA B 2 749 ? 83.725 0.668 21.371 1.00 18.12 749 ALA B N 1
ATOM 6814 C CA . ALA B 2 749 ? 84.666 1.505 22.113 1.00 17.88 749 ALA B CA 1
ATOM 6815 C C . ALA B 2 749 ? 85.789 0.724 22.816 1.00 15.25 749 ALA B C 1
ATOM 6816 O O . ALA B 2 749 ? 86.923 1.190 22.880 1.00 13.81 749 ALA B O 1
ATOM 6818 N N . PRO B 2 750 ? 85.499 -0.472 23.352 1.00 16.03 750 PRO B N 1
ATOM 6819 C CA . PRO B 2 750 ? 86.609 -1.170 24.008 1.00 16.52 750 PRO B CA 1
ATOM 6820 C C . PRO B 2 750 ? 87.734 -1.461 23.016 1.00 16.62 750 PRO B C 1
ATOM 6821 O O . PRO B 2 750 ? 88.915 -1.403 23.358 1.00 16.67 750 PRO B O 1
ATOM 6825 N N . ALA B 2 751 ? 87.357 -1.781 21.781 1.00 16.86 751 ALA B N 1
ATOM 6826 C CA . ALA B 2 751 ? 88.332 -2.083 20.747 1.00 16.66 751 ALA B CA 1
ATOM 6827 C C . ALA B 2 751 ? 89.191 -0.857 20.458 1.00 17.63 751 ALA B C 1
ATOM 6828 O O . ALA B 2 751 ? 90.396 -0.968 20.264 1.00 17.08 751 ALA B O 1
ATOM 6830 N N . ALA B 2 752 ? 88.564 0.315 20.443 1.00 17.31 752 ALA B N 1
ATOM 6831 C CA . ALA B 2 752 ? 89.286 1.559 20.187 1.00 18.55 752 ALA B CA 1
ATOM 6832 C C . ALA B 2 752 ? 90.370 1.804 21.234 1.00 18.00 752 ALA B C 1
ATOM 6833 O O . ALA B 2 752 ? 91.475 2.232 20.897 1.00 19.28 752 ALA B O 1
ATOM 6835 N N . VAL B 2 753 ? 90.058 1.534 22.501 1.00 18.18 753 VAL B N 1
ATOM 6836 C CA . VAL B 2 753 ? 91.030 1.737 23.572 1.00 16.59 753 VAL B CA 1
ATOM 6837 C C . VAL B 2 753 ? 92.181 0.735 23.494 1.00 17.30 753 VAL B C 1
ATOM 6838 O O . VAL B 2 753 ? 93.351 1.113 23.607 1.00 16.82 753 VAL B O 1
ATOM 6842 N N . VAL B 2 754 ? 91.857 -0.542 23.311 1.00 17.13 754 VAL B N 1
ATOM 6843 C CA . VAL B 2 754 ? 92.902 -1.554 23.209 1.00 17.18 754 VAL B CA 1
ATOM 6844 C C . VAL B 2 754 ? 93.786 -1.230 22.007 1.00 17.31 754 VAL B C 1
ATOM 6845 O O . VAL B 2 754 ? 95.018 -1.304 22.089 1.00 16.58 754 VAL B O 1
ATOM 6849 N N . ALA B 2 755 ? 93.158 -0.864 20.890 1.00 16.31 755 ALA B N 1
ATOM 6850 C CA . ALA B 2 755 ? 93.919 -0.514 19.694 1.00 17.31 755 ALA B CA 1
ATOM 6851 C C . ALA B 2 755 ? 94.811 0.691 19.992 1.00 15.42 755 ALA B C 1
ATOM 6852 O O . ALA B 2 755 ? 95.944 0.755 19.532 1.00 15.69 755 ALA B O 1
ATOM 6854 N N . ALA B 2 756 ? 94.298 1.635 20.776 1.00 17.89 756 ALA B N 1
ATOM 6855 C CA . ALA B 2 756 ? 95.066 2.832 21.121 1.00 17.59 756 ALA B CA 1
ATOM 6856 C C . ALA B 2 756 ? 96.315 2.499 21.930 1.00 18.18 756 ALA B C 1
ATOM 6857 O O . ALA B 2 756 ? 97.398 3.007 21.652 1.00 18.45 756 ALA B O 1
ATOM 6859 N N . VAL B 2 757 ? 96.169 1.652 22.942 1.00 19.53 757 VAL B N 1
ATOM 6860 C CA . VAL B 2 757 ? 97.313 1.271 23.757 1.00 19.50 757 VAL B CA 1
ATOM 6861 C C . VAL B 2 757 ? 98.371 0.602 22.885 1.00 20.85 757 VAL B C 1
ATOM 6862 O O . VAL B 2 757 ? 99.561 0.886 23.002 1.00 19.54 757 VAL B O 1
ATOM 6866 N N . ASN B 2 758 ? 97.929 -0.286 22.002 1.00 20.66 758 ASN B N 1
ATOM 6867 C CA . ASN B 2 758 ? 98.856 -0.977 21.118 1.00 20.95 758 ASN B CA 1
ATOM 6868 C C . ASN B 2 758 ? 99.560 -0.018 20.166 1.00 19.66 758 ASN B C 1
ATOM 6869 O O . ASN B 2 758 ? 100.745 -0.178 19.881 1.00 18.96 758 ASN B O 1
ATOM 6874 N N . ASP B 2 759 ? 98.838 0.986 19.684 1.00 20.13 759 ASP B N 1
ATOM 6875 C CA . ASP B 2 759 ? 99.441 1.966 18.788 1.00 20.90 759 ASP B CA 1
ATOM 6876 C C . ASP B 2 759 ? 100.502 2.741 19.561 1.00 21.48 759 ASP B C 1
ATOM 6877 O O . ASP B 2 759 ? 101.573 3.043 19.035 1.00 21.98 759 ASP B O 1
ATOM 6882 N N . ALA B 2 760 ? 100.198 3.050 20.818 1.00 21.66 760 ALA B N 1
ATOM 6883 C CA . ALA B 2 760 ? 101.112 3.800 21.671 1.00 21.90 760 ALA B CA 1
ATOM 6884 C C . ALA B 2 760 ? 102.425 3.066 21.912 1.00 21.44 760 ALA B C 1
ATOM 6885 O O . ALA B 2 760 ? 103.491 3.682 21.960 1.00 20.45 760 ALA B O 1
ATOM 6887 N N . LEU B 2 761 ? 102.345 1.748 22.055 1.00 21.25 761 LEU B N 1
ATOM 6888 C CA . LEU B 2 761 ? 103.525 0.936 22.327 1.00 21.59 761 LEU B CA 1
ATOM 6889 C C . LEU B 2 761 ? 104.129 0.256 21.102 1.00 22.52 761 LEU B C 1
ATOM 6890 O O . LEU B 2 761 ? 105.150 -0.427 21.206 1.00 23.62 761 LEU B O 1
ATOM 6895 N N . ALA B 2 762 ? 103.506 0.446 19.945 1.00 23.51 762 ALA B N 1
ATOM 6896 C CA . ALA B 2 762 ? 103.988 -0.171 18.714 1.00 23.92 762 ALA B CA 1
ATOM 6897 C C . ALA B 2 762 ? 105.476 0.059 18.447 1.00 24.76 762 ALA B C 1
ATOM 6898 O O . ALA B 2 762 ? 106.185 -0.864 18.060 1.00 24.25 762 ALA B O 1
ATOM 6900 N N . HIS B 2 763 ? 105.952 1.281 18.663 1.00 25.26 763 HIS B N 1
ATOM 6901 C CA . HIS B 2 763 ? 107.356 1.584 18.406 1.00 25.44 763 HIS B CA 1
ATOM 6902 C C . HIS B 2 763 ? 108.334 0.772 19.257 1.00 26.75 763 HIS B C 1
ATOM 6903 O O . HIS B 2 763 ? 109.519 0.683 18.931 1.00 26.74 763 HIS B O 1
ATOM 6910 N N . LEU B 2 764 ? 107.843 0.185 20.344 1.00 25.73 764 LEU B N 1
ATOM 6911 C CA . LEU B 2 764 ? 108.688 -0.625 21.216 1.00 27.05 764 LEU B CA 1
ATOM 6912 C C . LEU B 2 764 ? 108.584 -2.090 20.815 1.00 28.03 764 LEU B C 1
ATOM 6913 O O . LEU B 2 764 ? 109.171 -2.959 21.456 1.00 29.56 764 LEU B O 1
ATOM 6918 N N . GLU B 2 765 ? 107.833 -2.350 19.747 1.00 28.55 765 GLU B N 1
ATOM 6919 C CA . GLU B 2 765 ? 107.624 -3.705 19.244 1.00 29.89 765 GLU B CA 1
ATOM 6920 C C . GLU B 2 765 ? 106.974 -4.577 20.308 1.00 27.84 765 GLU B C 1
ATOM 6921 O O . GLU B 2 765 ? 107.306 -5.748 20.468 1.00 27.69 765 GLU B O 1
ATOM 6927 N N . VAL B 2 766 ? 106.036 -3.980 21.031 1.00 26.55 766 VAL B N 1
ATOM 6928 C CA . VAL B 2 766 ? 105.305 -4.665 22.084 1.00 26.45 766 VAL B CA 1
ATOM 6929 C C . VAL B 2 766 ? 103.809 -4.607 21.793 1.00 24.54 766 VAL B C 1
ATOM 6930 O O . VAL B 2 766 ? 103.320 -3.639 21.218 1.00 25.77 766 VAL B O 1
ATOM 6934 N N . VAL B 2 767 ? 103.090 -5.653 22.181 1.00 23.66 767 VAL B N 1
ATOM 6935 C CA . VAL B 2 767 ? 101.648 -5.691 21.994 1.00 21.77 767 VAL B CA 1
ATOM 6936 C C . VAL B 2 767 ? 101.021 -6.089 23.320 1.00 22.54 767 VAL B C 1
ATOM 6937 O O . VAL B 2 767 ? 101.683 -6.669 24.179 1.00 21.91 767 VAL B O 1
ATOM 6941 N N . ILE B 2 768 ? 99.748 -5.752 23.487 1.00 22.10 768 ILE B N 1
ATOM 6942 C CA . ILE B 2 768 ? 99.007 -6.104 24.686 1.00 22.02 768 ILE B CA 1
ATOM 6943 C C . ILE B 2 768 ? 97.671 -6.625 24.187 1.00 22.15 768 ILE B C 1
ATOM 6944 O O . ILE B 2 768 ? 96.890 -5.897 23.565 1.00 21.32 768 ILE B O 1
ATOM 6949 N N . GLU B 2 769 ? 97.416 -7.899 24.452 1.00 20.18 769 GLU B N 1
ATOM 6950 C CA . GLU B 2 769 ? 96.201 -8.525 23.969 1.00 21.51 769 GLU B CA 1
ATOM 6951 C C . GLU B 2 769 ? 95.252 -8.998 25.057 1.00 21.44 769 GLU B C 1
ATOM 6952 O O . GLU B 2 769 ? 94.280 -9.708 24.786 1.00 20.66 769 GLU B O 1
ATOM 6958 N N . THR B 2 770 ? 95.520 -8.582 26.290 1.00 20.55 770 THR B N 1
ATOM 6959 C CA . THR B 2 770 ? 94.670 -8.953 27.415 1.00 20.09 770 THR B CA 1
ATOM 6960 C C . THR B 2 770 ? 94.071 -7.714 28.077 1.00 20.07 770 THR B C 1
ATOM 6961 O O . THR B 2 770 ? 94.770 -6.723 28.280 1.00 21.19 770 THR B O 1
ATOM 6965 N N . VAL B 2 771 ? 92.776 -7.756 28.381 1.00 19.77 771 VAL B N 1
ATOM 6966 C CA . VAL B 2 771 ? 92.140 -6.649 29.089 1.00 19.82 771 VAL B CA 1
ATOM 6967 C C . VAL B 2 771 ? 91.717 -7.193 30.453 1.00 19.43 771 VAL B C 1
ATOM 6968 O O . VAL B 2 771 ? 91.411 -8.381 30.591 1.00 18.82 771 VAL B O 1
ATOM 6972 N N . PRO B 2 772 ? 91.698 -6.333 31.482 1.00 18.17 772 PRO B N 1
ATOM 6973 C CA . PRO B 2 772 ? 92.045 -4.909 31.416 1.00 17.91 772 PRO B CA 1
ATOM 6974 C C . PRO B 2 772 ? 93.547 -4.674 31.263 1.00 18.04 772 PRO B C 1
ATOM 6975 O O . PRO B 2 772 ? 94.360 -5.476 31.719 1.00 19.87 772 PRO B O 1
ATOM 6979 N N . ILE B 2 773 ? 93.906 -3.573 30.613 1.00 18.01 773 ILE B N 1
ATOM 6980 C CA . ILE B 2 773 ? 95.305 -3.216 30.422 1.00 17.84 773 ILE B CA 1
ATOM 6981 C C . ILE B 2 773 ? 95.698 -2.378 31.630 1.00 20.50 773 ILE B C 1
ATOM 6982 O O . ILE B 2 773 ? 95.483 -1.165 31.666 1.00 20.47 773 ILE B O 1
ATOM 6987 N N . THR B 2 774 ? 96.262 -3.055 32.621 1.00 19.85 774 THR B N 1
ATOM 6988 C CA . THR B 2 774 ? 96.667 -2.449 33.880 1.00 20.19 774 THR B CA 1
ATOM 6989 C C . THR B 2 774 ? 98.124 -2.002 33.859 1.00 20.46 774 THR B C 1
ATOM 6990 O O . THR B 2 774 ? 98.871 -2.348 32.951 1.00 20.21 774 THR B O 1
ATOM 6994 N N . PRO B 2 775 ? 98.543 -1.205 34.853 1.00 22.29 775 PRO B N 1
ATOM 6995 C CA . PRO B 2 775 ? 99.946 -0.781 34.848 1.00 21.62 775 PRO B CA 1
ATOM 6996 C C . PRO B 2 775 ? 100.865 -2.000 34.947 1.00 21.43 775 PRO B C 1
ATOM 6997 O O . PRO B 2 775 ? 101.964 -2.012 34.390 1.00 20.38 775 PRO B O 1
ATOM 7001 N N . GLU B 2 776 ? 100.407 -3.033 35.650 1.00 21.59 776 GLU B N 1
ATOM 7002 C CA . GLU B 2 776 ? 101.194 -4.258 35.783 1.00 21.27 776 GLU B CA 1
ATOM 7003 C C . GLU B 2 776 ? 101.419 -4.873 34.399 1.00 22.42 776 GLU B C 1
ATOM 7004 O O . GLU B 2 776 ? 102.545 -5.215 34.035 1.00 21.98 776 GLU B O 1
ATOM 7010 N N . ARG B 2 777 ? 100.344 -5.007 33.626 1.00 22.07 777 ARG B N 1
ATOM 7011 C CA . ARG B 2 777 ? 100.447 -5.598 32.295 1.00 21.68 777 ARG B CA 1
ATOM 7012 C C . ARG B 2 777 ? 101.287 -4.761 31.336 1.00 21.76 777 ARG B C 1
ATOM 7013 O O . ARG B 2 777 ? 102.000 -5.305 30.497 1.00 19.55 777 ARG B O 1
ATOM 7021 N N . ILE B 2 778 ? 101.208 -3.441 31.467 1.00 21.01 778 ILE B N 1
ATOM 7022 C CA . ILE B 2 778 ? 101.991 -2.551 30.618 1.00 21.90 778 ILE B CA 1
ATOM 7023 C C . ILE B 2 778 ? 103.459 -2.657 31.032 1.00 22.10 778 ILE B C 1
ATOM 7024 O O . ILE B 2 778 ? 104.348 -2.706 30.188 1.00 21.46 778 ILE B O 1
ATOM 7029 N N . PHE B 2 779 ? 103.696 -2.689 32.341 1.00 23.12 779 PHE B N 1
ATOM 7030 C CA . PHE B 2 779 ? 105.043 -2.803 32.893 1.00 23.57 779 PHE B CA 1
ATOM 7031 C C . PHE B 2 779 ? 105.699 -4.085 32.384 1.00 24.69 779 PHE B C 1
ATOM 7032 O O . PHE B 2 779 ? 106.845 -4.081 31.931 1.00 24.72 779 PHE B O 1
ATOM 7040 N N . ARG B 2 780 ? 104.952 -5.178 32.459 1.00 24.52 780 ARG B N 1
ATOM 7041 C CA . ARG B 2 780 ? 105.422 -6.485 32.018 1.00 28.29 780 ARG B CA 1
ATOM 7042 C C . ARG B 2 780 ? 105.695 -6.514 30.514 1.00 29.39 780 ARG B C 1
ATOM 7043 O O . ARG B 2 780 ? 106.718 -7.035 30.069 1.00 28.64 780 ARG B O 1
ATOM 7051 N N . SER B 2 781 ? 104.773 -5.960 29.734 1.00 28.16 781 SER B N 1
ATOM 7052 C CA . SER B 2 781 ? 104.923 -5.948 28.284 1.00 30.05 781 SER B CA 1
ATOM 7053 C C . SER B 2 781 ? 106.195 -5.229 27.857 1.00 29.64 781 SER B C 1
ATOM 7054 O O . SER B 2 781 ? 106.933 -5.714 27.003 1.00 29.53 781 SER B O 1
ATOM 7057 N N . ILE B 2 782 ? 106.446 -4.073 28.460 1.00 30.91 782 ILE B N 1
ATOM 7058 C CA . ILE B 2 782 ? 107.619 -3.274 28.137 1.00 31.93 782 ILE B CA 1
ATOM 7059 C C . ILE B 2 782 ? 108.925 -3.899 28.631 1.00 33.78 782 ILE B C 1
ATOM 7060 O O . ILE B 2 782 ? 109.961 -3.773 27.977 1.00 32.23 782 ILE B O 1
ATOM 7065 N N . GLN B 2 783 ? 108.879 -4.581 29.774 1.00 34.88 783 GLN B N 1
ATOM 7066 C CA . GLN B 2 783 ? 110.080 -5.209 30.318 1.00 37.38 783 GLN B CA 1
ATOM 7067 C C . GLN B 2 783 ? 110.515 -6.372 29.436 1.00 39.13 783 GLN B C 1
ATOM 7068 O O . GLN B 2 783 ? 111.706 -6.646 29.297 1.00 40.17 783 GLN B O 1
ATOM 7074 N N . GLU B 2 784 ? 109.542 -7.051 28.838 1.00 40.66 784 GLU B N 1
ATOM 7075 C CA . GLU B 2 784 ? 109.818 -8.193 27.977 1.00 42.57 784 GLU B CA 1
ATOM 7076 C C . GLU B 2 784 ? 109.962 -7.805 26.509 1.00 44.08 784 GLU B C 1
ATOM 7077 O O . GLU B 2 784 ? 109.929 -8.663 25.630 1.00 44.70 784 GLU B O 1
ATOM 7083 N N . ARG B 2 785 ? 110.125 -6.513 26.243 1.00 46.19 785 ARG B N 1
ATOM 7084 C CA . ARG B 2 785 ? 110.269 -6.037 24.871 1.00 48.43 785 ARG B CA 1
ATOM 7085 C C . ARG B 2 785 ? 111.507 -6.639 24.215 1.00 50.63 785 ARG B C 1
ATOM 7086 O O . ARG B 2 785 ? 112.482 -6.969 24.891 1.00 50.94 785 ARG B O 1
ATOM 7094 N N . PRO B 2 786 ? 111.482 -6.792 22.882 1.00 52.47 786 PRO B N 1
ATOM 7095 C CA . PRO B 2 786 ? 112.616 -7.355 22.142 1.00 53.54 786 PRO B CA 1
ATOM 7096 C C . PRO B 2 786 ? 113.762 -6.354 22.002 1.00 54.23 786 PRO B C 1
ATOM 7097 O O . PRO B 2 786 ? 113.626 -5.231 22.531 1.00 54.97 786 PRO B O 1
ATOM 7101 N N . MET C 3 1 ? 75.778 -7.638 55.179 1.00 36.27 1 MET C N 1
ATOM 7102 C CA . MET C 3 1 ? 76.471 -6.329 55.038 1.00 32.15 1 MET C CA 1
ATOM 7103 C C . MET C 3 1 ? 75.943 -5.321 56.061 1.00 29.33 1 MET C C 1
ATOM 7104 O O . MET C 3 1 ? 76.375 -4.169 56.091 1.00 29.07 1 MET C O 1
ATOM 7109 N N . LYS C 3 2 ? 75.000 -5.753 56.893 1.00 23.88 2 LYS C N 1
ATOM 7110 C CA . LYS C 3 2 ? 74.473 -4.883 57.938 1.00 22.20 2 LYS C CA 1
ATOM 7111 C C . LYS C 3 2 ? 75.370 -5.112 59.159 1.00 21.41 2 LYS C C 1
ATOM 7112 O O . LYS C 3 2 ? 75.817 -6.238 59.403 1.00 21.76 2 LYS C O 1
ATOM 7118 N N . PHE C 3 3 ? 75.647 -4.052 59.911 1.00 18.24 3 PHE C N 1
ATOM 7119 C CA . PHE C 3 3 ? 76.503 -4.162 61.090 1.00 18.04 3 PHE C CA 1
ATOM 7120 C C . PHE C 3 3 ? 75.949 -5.166 62.092 1.00 16.68 3 PHE C C 1
ATOM 7121 O O . PHE C 3 3 ? 74.745 -5.414 62.135 1.00 16.03 3 PHE C O 1
ATOM 7129 N N . PRO C 3 4 ? 76.831 -5.777 62.896 1.00 18.28 4 PRO C N 1
ATOM 7130 C CA . PRO C 3 4 ? 76.338 -6.725 63.895 1.00 19.51 4 PRO C CA 1
ATOM 7131 C C . PRO C 3 4 ? 75.814 -5.807 65.005 1.00 21.05 4 PRO C C 1
ATOM 7132 O O . PRO C 3 4 ? 76.085 -4.603 64.979 1.00 20.17 4 PRO C O 1
ATOM 7136 N N . ALA C 3 5 ? 75.070 -6.345 65.963 1.00 21.53 5 ALA C N 1
ATOM 7137 C CA . ALA C 3 5 ? 74.511 -5.518 67.032 1.00 21.86 5 ALA C CA 1
ATOM 7138 C C . ALA C 3 5 ? 75.526 -5.031 68.069 1.00 21.20 5 ALA C C 1
ATOM 7139 O O . ALA C 3 5 ? 76.537 -5.681 68.316 1.00 21.60 5 ALA C O 1
ATOM 7141 N N . PHE C 3 6 ? 75.246 -3.871 68.662 1.00 21.08 6 PHE C N 1
ATOM 7142 C CA . PHE C 3 6 ? 76.105 -3.290 69.695 1.00 19.60 6 PHE C CA 1
ATOM 7143 C C . PHE C 3 6 ? 75.416 -2.110 70.375 1.00 20.65 6 PHE C C 1
ATOM 7144 O O . PHE C 3 6 ? 74.488 -1.521 69.820 1.00 20.92 6 PHE C O 1
ATOM 7152 N N . SER C 3 7 ? 75.850 -1.780 71.589 1.00 20.75 7 SER C N 1
ATOM 7153 C CA . SER C 3 7 ? 75.274 -0.645 72.301 1.00 20.57 7 SER C CA 1
ATOM 7154 C C . SER C 3 7 ? 76.108 0.579 71.938 1.00 19.65 7 SER C C 1
ATOM 7155 O O . SER C 3 7 ? 77.142 0.457 71.280 1.00 20.27 7 SER C O 1
ATOM 7158 N N . TYR C 3 8 ? 75.670 1.755 72.372 1.00 20.68 8 TYR C N 1
ATOM 7159 C CA . TYR C 3 8 ? 76.371 2.990 72.037 1.00 22.21 8 TYR C CA 1
ATOM 7160 C C . TYR C 3 8 ? 76.400 3.995 73.178 1.00 21.88 8 TYR C C 1
ATOM 7161 O O . TYR C 3 8 ? 75.411 4.173 73.886 1.00 22.72 8 TYR C O 1
ATOM 7170 N N . ARG C 3 9 ? 77.546 4.647 73.340 1.00 21.90 9 ARG C N 1
ATOM 7171 C CA . ARG C 3 9 ? 77.734 5.666 74.365 1.00 23.86 9 ARG C CA 1
ATOM 7172 C C . ARG C 3 9 ? 78.620 6.769 73.803 1.00 23.38 9 ARG C C 1
ATOM 7173 O O . ARG C 3 9 ? 79.554 6.500 73.048 1.00 24.09 9 ARG C O 1
ATOM 7181 N N . ALA C 3 10 ? 78.314 8.009 74.167 1.00 22.76 10 ALA C N 1
ATOM 7182 C CA . ALA C 3 10 ? 79.087 9.160 73.718 1.00 22.93 10 ALA C CA 1
ATOM 7183 C C . ALA C 3 10 ? 79.346 10.047 74.936 1.00 23.53 10 ALA C C 1
ATOM 7184 O O . ALA C 3 10 ? 78.750 11.112 75.083 1.00 22.51 10 ALA C O 1
ATOM 7186 N N . PRO C 3 11 ? 80.241 9.605 75.831 1.00 25.12 11 PRO C N 1
ATOM 7187 C CA . PRO C 3 11 ? 80.577 10.357 77.046 1.00 24.34 11 PRO C CA 1
ATOM 7188 C C . PRO C 3 11 ? 81.117 11.765 76.815 1.00 24.78 11 PRO C C 1
ATOM 7189 O O . PRO C 3 11 ? 81.787 12.043 75.819 1.00 23.44 11 PRO C O 1
ATOM 7193 N N . ALA C 3 12 ? 80.817 12.649 77.760 1.00 25.71 12 ALA C N 1
ATOM 7194 C CA . ALA C 3 12 ? 81.231 14.043 77.676 1.00 25.34 12 ALA C CA 1
ATOM 7195 C C . ALA C 3 12 ? 82.651 14.291 78.160 1.00 26.17 12 ALA C C 1
ATOM 7196 O O . ALA C 3 12 ? 83.137 15.421 78.092 1.00 27.88 12 ALA C O 1
ATOM 7198 N N . SER C 3 13 ? 83.320 13.250 78.653 1.00 25.48 13 SER C N 1
ATOM 7199 C CA . SER C 3 13 ? 84.684 13.416 79.135 1.00 24.97 13 SER C CA 1
ATOM 7200 C C . SER C 3 13 ? 85.572 12.227 78.801 1.00 25.33 13 SER C C 1
ATOM 7201 O O . SER C 3 13 ? 85.096 11.101 78.648 1.00 25.28 13 SER C O 1
ATOM 7204 N N . LEU C 3 14 ? 86.870 12.494 78.700 1.00 23.57 14 LEU C N 1
ATOM 7205 C CA . LEU C 3 14 ? 87.854 11.467 78.391 1.00 22.95 14 LEU C CA 1
ATOM 7206 C C . LEU C 3 14 ? 87.884 10.381 79.461 1.00 22.88 14 LEU C C 1
ATOM 7207 O O . LEU C 3 14 ? 87.917 9.191 79.146 1.00 21.68 14 LEU C O 1
ATOM 7212 N N . GLN C 3 15 ? 87.860 10.787 80.729 1.00 21.34 15 GLN C N 1
ATOM 7213 C CA . GLN C 3 15 ? 87.906 9.818 81.814 1.00 21.83 15 GLN C CA 1
ATOM 7214 C C . GLN C 3 15 ? 86.754 8.822 81.738 1.00 22.13 15 GLN C C 1
ATOM 7215 O O . GLN C 3 15 ? 86.931 7.638 82.028 1.00 22.74 15 GLN C O 1
ATOM 7221 N N . GLU C 3 16 ? 85.573 9.293 81.355 1.00 22.39 16 GLU C N 1
ATOM 7222 C CA . GLU C 3 16 ? 84.439 8.388 81.247 1.00 23.62 16 GLU C CA 1
ATOM 7223 C C . GLU C 3 16 ? 84.667 7.415 80.089 1.00 23.23 16 GLU C C 1
ATOM 7224 O O . GLU C 3 16 ? 84.339 6.233 80.194 1.00 21.54 16 GLU C O 1
ATOM 7230 N N . VAL C 3 17 ? 85.233 7.911 78.992 1.00 22.20 17 VAL C N 1
ATOM 7231 C CA . VAL C 3 17 ? 85.523 7.059 77.837 1.00 21.83 17 VAL C CA 1
ATOM 7232 C C . VAL C 3 17 ? 86.463 5.947 78.291 1.00 23.18 17 VAL C C 1
ATOM 7233 O O . VAL C 3 17 ? 86.218 4.767 78.048 1.00 23.12 17 VAL C O 1
ATOM 7237 N N . ILE C 3 18 ? 87.544 6.342 78.954 1.00 24.09 18 ILE C N 1
ATOM 7238 C CA . ILE C 3 18 ? 88.537 5.400 79.454 1.00 25.48 18 ILE C CA 1
ATOM 7239 C C . ILE C 3 18 ? 87.904 4.387 80.405 1.00 25.04 18 ILE C C 1
ATOM 7240 O O . ILE C 3 18 ? 88.224 3.199 80.369 1.00 23.98 18 ILE C O 1
ATOM 7245 N N . GLN C 3 19 ? 86.993 4.863 81.245 1.00 25.74 19 GLN C N 1
ATOM 7246 C CA . GLN C 3 19 ? 86.321 4.004 82.209 1.00 27.81 19 GLN C CA 1
ATOM 7247 C C . GLN C 3 19 ? 85.460 2.951 81.510 1.00 28.03 19 GLN C C 1
ATOM 7248 O O . GLN C 3 19 ? 85.475 1.774 81.880 1.00 27.17 19 GLN C O 1
ATOM 7254 N N . VAL C 3 20 ? 84.712 3.375 80.496 1.00 27.39 20 VAL C N 1
ATOM 7255 C CA . VAL C 3 20 ? 83.852 2.455 79.766 1.00 27.16 20 VAL C CA 1
ATOM 7256 C C . VAL C 3 20 ? 84.667 1.388 79.040 1.00 27.17 20 VAL C C 1
ATOM 7257 O O . VAL C 3 20 ? 84.363 0.200 79.132 1.00 26.54 20 VAL C O 1
ATOM 7261 N N . LEU C 3 21 ? 85.706 1.806 78.324 1.00 27.51 21 LEU C N 1
ATOM 7262 C CA . LEU C 3 21 ? 86.546 0.856 77.599 1.00 27.22 21 LEU C CA 1
ATOM 7263 C C . LEU C 3 21 ? 87.217 -0.101 78.577 1.00 29.07 21 LEU C C 1
ATOM 7264 O O . LEU C 3 21 ? 87.399 -1.285 78.295 1.00 28.13 21 LEU C O 1
ATOM 7269 N N . ALA C 3 22 ? 87.590 0.429 79.733 1.00 30.47 22 ALA C N 1
ATOM 7270 C CA . ALA C 3 22 ? 88.248 -0.368 80.754 1.00 31.83 22 ALA C CA 1
ATOM 7271 C C . ALA C 3 22 ? 87.293 -1.385 81.376 1.00 32.20 22 ALA C C 1
ATOM 7272 O O . ALA C 3 22 ? 87.676 -2.524 81.636 1.00 33.24 22 ALA C O 1
ATOM 7274 N N . ASP C 3 23 ? 86.049 -0.970 81.603 1.00 32.18 23 ASP C N 1
ATOM 7275 C CA . ASP C 3 23 ? 85.036 -1.830 82.207 1.00 33.04 23 ASP C CA 1
ATOM 7276 C C . ASP C 3 23 ? 84.518 -2.908 81.251 1.00 33.91 23 ASP C C 1
ATOM 7277 O O . ASP C 3 23 ? 84.050 -3.961 81.691 1.00 33.53 23 ASP C O 1
ATOM 7282 N N . ASP C 3 24 ? 84.594 -2.642 79.946 1.00 32.91 24 ASP C N 1
ATOM 7283 C CA . ASP C 3 24 ? 84.131 -3.592 78.932 1.00 31.24 24 ASP C CA 1
ATOM 7284 C C . ASP C 3 24 ? 85.197 -3.810 77.859 1.00 30.24 24 ASP C C 1
ATOM 7285 O O . ASP C 3 24 ? 85.334 -3.010 76.934 1.00 30.09 24 ASP C O 1
ATOM 7290 N N . PRO C 3 25 ? 85.961 -4.907 77.971 1.00 29.78 25 PRO C N 1
ATOM 7291 C CA . PRO C 3 25 ? 87.035 -5.286 77.049 1.00 29.47 25 PRO C CA 1
ATOM 7292 C C . PRO C 3 25 ? 86.620 -5.447 75.588 1.00 28.19 25 PRO C C 1
ATOM 7293 O O . PRO C 3 25 ? 87.456 -5.360 74.691 1.00 27.06 25 PRO C O 1
ATOM 7297 N N . ASP C 3 26 ? 85.337 -5.691 75.353 1.00 27.48 26 ASP C N 1
ATOM 7298 C CA . ASP C 3 26 ? 84.842 -5.871 73.993 1.00 27.74 26 ASP C CA 1
ATOM 7299 C C . ASP C 3 26 ? 84.338 -4.569 73.380 1.00 26.83 26 ASP C C 1
ATOM 7300 O O . ASP C 3 26 ? 83.917 -4.539 72.220 1.00 27.05 26 ASP C O 1
ATOM 7305 N N . ALA C 3 27 ? 84.376 -3.495 74.159 1.00 25.00 27 ALA C N 1
ATOM 7306 C CA . ALA C 3 27 ? 83.929 -2.200 73.667 1.00 23.77 27 ALA C CA 1
ATOM 7307 C C . ALA C 3 27 ? 85.005 -1.640 72.752 1.00 23.49 27 ALA C C 1
ATOM 7308 O O . ALA C 3 27 ? 86.193 -1.906 72.933 1.00 23.53 27 ALA C O 1
ATOM 7310 N N . ARG C 3 28 ? 84.587 -0.875 71.753 1.00 23.76 28 ARG C N 1
ATOM 7311 C CA . ARG C 3 28 ? 85.533 -0.288 70.829 1.00 22.54 28 ARG C CA 1
ATOM 7312 C C . ARG C 3 28 ? 85.180 1.169 70.608 1.00 20.43 28 ARG C C 1
ATOM 7313 O O . ARG C 3 28 ? 84.014 1.558 70.678 1.00 19.00 28 ARG C O 1
ATOM 7321 N N . ILE C 3 29 ? 86.206 1.971 70.367 1.00 19.28 29 ILE C N 1
ATOM 7322 C CA . ILE C 3 29 ? 86.035 3.392 70.135 1.00 18.14 29 ILE C CA 1
ATOM 7323 C C . ILE C 3 29 ? 85.582 3.665 68.706 1.00 19.14 29 ILE C C 1
ATOM 7324 O O . ILE C 3 29 ? 85.940 2.934 67.786 1.00 17.72 29 ILE C O 1
ATOM 7329 N N . ILE C 3 30 ? 84.766 4.701 68.530 1.00 17.92 30 ILE C N 1
ATOM 7330 C CA . ILE C 3 30 ? 84.378 5.109 67.192 1.00 18.75 30 ILE C CA 1
ATOM 7331 C C . ILE C 3 30 ? 84.601 6.614 67.127 1.00 18.50 30 ILE C C 1
ATOM 7332 O O . ILE C 3 30 ? 84.227 7.348 68.042 1.00 20.72 30 ILE C O 1
ATOM 7337 N N . ALA C 3 31 ? 85.256 7.053 66.060 1.00 18.20 31 ALA C N 1
ATOM 7338 C CA . ALA C 3 31 ? 85.529 8.462 65.829 1.00 17.37 31 ALA C CA 1
ATOM 7339 C C . ALA C 3 31 ? 84.729 8.866 64.595 1.00 17.63 31 ALA C C 1
ATOM 7340 O O . ALA C 3 31 ? 83.525 9.094 64.686 1.00 18.13 31 ALA C O 1
ATOM 7342 N N . GLY C 3 32 ? 85.387 8.931 63.439 1.00 18.32 32 GLY C N 1
ATOM 7343 C CA . GLY C 3 32 ? 84.693 9.300 62.214 1.00 19.65 32 GLY C CA 1
ATOM 7344 C C . GLY C 3 32 ? 83.923 8.152 61.570 1.00 19.78 32 GLY C C 1
ATOM 7345 O O . GLY C 3 32 ? 83.059 8.374 60.719 1.00 19.55 32 GLY C O 1
ATOM 7346 N N . GLY C 3 33 ? 84.259 6.925 61.964 1.00 18.60 33 GLY C N 1
ATOM 7347 C CA . GLY C 3 33 ? 83.598 5.738 61.446 1.00 18.01 33 GLY C CA 1
ATOM 7348 C C . GLY C 3 33 ? 83.921 5.313 60.019 1.00 19.91 33 GLY C C 1
ATOM 7349 O O . GLY C 3 33 ? 83.406 4.295 59.561 1.00 19.27 33 GLY C O 1
ATOM 7350 N N . GLN C 3 34 ? 84.787 6.054 59.329 1.00 19.04 34 GLN C N 1
ATOM 7351 C CA . GLN C 3 34 ? 85.111 5.744 57.936 1.00 18.90 34 GLN C CA 1
ATOM 7352 C C . GLN C 3 34 ? 85.951 4.488 57.696 1.00 19.47 34 GLN C C 1
ATOM 7353 O O . GLN C 3 34 ? 86.086 4.045 56.556 1.00 20.05 34 GLN C O 1
ATOM 7359 N N . SER C 3 35 ? 86.525 3.922 58.754 1.00 18.32 35 SER C N 1
ATOM 7360 C CA . SER C 3 35 ? 87.300 2.688 58.629 1.00 18.07 35 SER C CA 1
ATOM 7361 C C . SER C 3 35 ? 86.641 1.574 59.443 1.00 18.02 35 SER C C 1
ATOM 7362 O O . SER C 3 35 ? 86.637 0.412 59.041 1.00 18.29 35 SER C O 1
ATOM 7365 N N . LEU C 3 36 ? 86.068 1.943 60.582 1.00 18.36 36 LEU C N 1
ATOM 7366 C CA . LEU C 3 36 ? 85.410 0.993 61.466 1.00 18.63 36 LEU C CA 1
ATOM 7367 C C . LEU C 3 36 ? 84.087 0.459 60.932 1.00 18.55 36 LEU C C 1
ATOM 7368 O O . LEU C 3 36 ? 83.830 -0.745 60.998 1.00 19.25 36 LEU C O 1
ATOM 7373 N N . LEU C 3 37 ? 83.243 1.343 60.409 1.00 18.62 37 LEU C N 1
ATOM 7374 C CA . LEU C 3 37 ? 81.950 0.902 59.901 1.00 19.16 37 LEU C CA 1
ATOM 7375 C C . LEU C 3 37 ? 82.112 -0.035 58.705 1.00 18.94 37 LEU C C 1
ATOM 7376 O O . LEU C 3 37 ? 81.367 -1.006 58.574 1.00 18.30 37 LEU C O 1
ATOM 7381 N N . PRO C 3 38 ? 83.075 0.245 57.809 1.00 18.73 38 PRO C N 1
ATOM 7382 C CA . PRO C 3 38 ? 83.198 -0.697 56.694 1.00 20.56 38 PRO C CA 1
ATOM 7383 C C . PRO C 3 38 ? 83.533 -2.088 57.252 1.00 21.69 38 PRO C C 1
ATOM 7384 O O . PRO C 3 38 ? 83.025 -3.097 56.765 1.00 22.50 38 PRO C O 1
ATOM 7388 N N . LEU C 3 39 ? 84.376 -2.130 58.283 1.00 22.22 39 LEU C N 1
ATOM 7389 C CA . LEU C 3 39 ? 84.751 -3.396 58.913 1.00 22.32 39 LEU C CA 1
ATOM 7390 C C . LEU C 3 39 ? 83.527 -4.061 59.522 1.00 22.16 39 LEU C C 1
ATOM 7391 O O . LEU C 3 39 ? 83.376 -5.284 59.454 1.00 22.68 39 LEU C O 1
ATOM 7396 N N . LEU C 3 40 ? 82.658 -3.253 60.126 1.00 21.07 40 LEU C N 1
ATOM 7397 C CA . LEU C 3 40 ? 81.432 -3.758 60.734 1.00 21.13 40 LEU C CA 1
ATOM 7398 C C . LEU C 3 40 ? 80.486 -4.269 59.657 1.00 21.60 40 LEU C C 1
ATOM 7399 O O . LEU C 3 40 ? 79.785 -5.262 59.855 1.00 21.33 40 LEU C O 1
ATOM 7404 N N . ALA C 3 41 ? 80.465 -3.579 58.518 1.00 20.99 41 ALA C N 1
ATOM 7405 C CA . ALA C 3 41 ? 79.609 -3.968 57.402 1.00 22.86 41 ALA C CA 1
ATOM 7406 C C . ALA C 3 41 ? 79.997 -5.359 56.900 1.00 22.42 41 ALA C C 1
ATOM 7407 O O . ALA C 3 41 ? 79.145 -6.127 56.455 1.00 22.67 41 ALA C O 1
ATOM 7409 N N . PHE C 3 42 ? 81.287 -5.674 56.978 1.00 22.35 42 PHE C N 1
ATOM 7410 C CA . PHE C 3 42 ? 81.794 -6.977 56.552 1.00 23.47 42 PHE C CA 1
ATOM 7411 C C . PHE C 3 42 ? 81.813 -7.936 57.732 1.00 23.53 42 PHE C C 1
ATOM 7412 O O . PHE C 3 42 ? 82.253 -9.080 57.608 1.00 23.52 42 PHE C O 1
ATOM 7420 N N . ARG C 3 43 ? 81.347 -7.453 58.878 1.00 21.62 43 ARG C N 1
ATOM 7421 C CA . ARG C 3 43 ? 81.311 -8.243 60.096 1.00 22.59 43 ARG C CA 1
ATOM 7422 C C . ARG C 3 43 ? 82.667 -8.862 60.394 1.00 24.41 43 ARG C C 1
ATOM 7423 O O . ARG C 3 43 ? 82.773 -10.051 60.701 1.00 25.61 43 ARG C O 1
ATOM 7431 N N . LEU C 3 44 ? 83.705 -8.035 60.297 1.00 24.70 44 LEU C N 1
ATOM 7432 C CA . LEU C 3 44 ? 85.076 -8.456 60.564 1.00 25.46 44 LEU C CA 1
ATOM 7433 C C . LEU C 3 44 ? 85.435 -8.184 62.024 1.00 25.41 44 LEU C C 1
ATOM 7434 O O . LEU C 3 44 ? 86.470 -8.636 62.510 1.00 27.24 44 LEU C O 1
ATOM 7439 N N . VAL C 3 45 ? 84.581 -7.431 62.710 1.00 25.28 45 VAL C N 1
ATOM 7440 C CA . VAL C 3 45 ? 84.775 -7.126 64.125 1.00 24.38 45 VAL C CA 1
ATOM 7441 C C . VAL C 3 45 ? 83.409 -7.188 64.784 1.00 25.59 45 VAL C C 1
ATOM 7442 O O . VAL C 3 45 ? 82.393 -6.890 64.150 1.00 24.71 45 VAL C O 1
ATOM 7446 N N . TYR C 3 46 ? 83.380 -7.583 66.053 1.00 24.66 46 TYR C N 1
ATOM 7447 C CA . TYR C 3 46 ? 82.124 -7.698 66.772 1.00 24.55 46 TYR C CA 1
ATOM 7448 C C . TYR C 3 46 ? 82.175 -7.003 68.123 1.00 24.88 46 TYR C C 1
ATOM 7449 O O . TYR C 3 46 ? 82.236 -7.652 69.165 1.00 25.13 46 TYR C O 1
ATOM 7458 N N . PRO C 3 47 ? 82.147 -5.665 68.124 1.00 24.47 47 PRO C N 1
ATOM 7459 C CA . PRO C 3 47 ? 82.191 -4.936 69.393 1.00 22.85 47 PRO C CA 1
ATOM 7460 C C . PRO C 3 47 ? 80.895 -5.104 70.169 1.00 23.06 47 PRO C C 1
ATOM 7461 O O . PRO C 3 47 ? 79.834 -5.323 69.588 1.00 24.54 47 PRO C O 1
ATOM 7465 N N . SER C 3 48 ? 80.981 -5.005 71.488 1.00 22.38 48 SER C N 1
ATOM 7466 C CA . SER C 3 48 ? 79.801 -5.128 72.324 1.00 22.50 48 SER C CA 1
ATOM 7467 C C . SER C 3 48 ? 79.160 -3.752 72.398 1.00 21.46 48 SER C C 1
ATOM 7468 O O . SER C 3 48 ? 77.939 -3.616 72.475 1.00 20.22 48 SER C O 1
ATOM 7471 N N . CYS C 3 49 ? 80.009 -2.730 72.352 1.00 21.38 49 CYS C N 1
ATOM 7472 C CA . CYS C 3 49 ? 79.563 -1.353 72.462 1.00 20.88 49 CYS C CA 1
ATOM 7473 C C . CYS C 3 49 ? 80.533 -0.420 71.749 1.00 20.48 49 CYS C C 1
ATOM 7474 O O . CYS C 3 49 ? 81.739 -0.652 71.747 1.00 20.02 49 CYS C O 1
ATOM 7477 N N . LEU C 3 50 ? 80.004 0.621 71.119 1.00 19.77 50 LEU C N 1
ATOM 7478 C CA . LEU C 3 50 ? 80.863 1.588 70.453 1.00 19.04 50 LEU C CA 1
ATOM 7479 C C . LEU C 3 50 ? 80.857 2.845 71.303 1.00 19.23 50 LEU C C 1
ATOM 7480 O O . LEU C 3 50 ? 79.798 3.366 71.653 1.00 18.71 50 LEU C O 1
ATOM 7485 N N . VAL C 3 51 ? 82.048 3.319 71.639 1.00 19.55 51 VAL C N 1
ATOM 7486 C CA . VAL C 3 51 ? 82.197 4.504 72.463 1.00 20.91 51 VAL C CA 1
ATOM 7487 C C . VAL C 3 51 ? 82.672 5.656 71.595 1.00 20.06 51 VAL C C 1
ATOM 7488 O O . VAL C 3 51 ? 83.840 5.713 71.201 1.00 19.29 51 VAL C O 1
ATOM 7492 N N . ASP C 3 52 ? 81.750 6.567 71.315 1.00 19.77 52 ASP C N 1
ATOM 7493 C CA . ASP C 3 52 ? 82.002 7.735 70.479 1.00 20.45 52 ASP C CA 1
ATOM 7494 C C . ASP C 3 52 ? 82.793 8.793 71.246 1.00 21.11 52 ASP C C 1
ATOM 7495 O O . ASP C 3 52 ? 82.574 8.995 72.443 1.00 23.01 52 ASP C O 1
ATOM 7500 N N . LEU C 3 53 ? 83.705 9.468 70.554 1.00 20.64 53 LEU C N 1
ATOM 7501 C CA . LEU C 3 53 ? 84.515 10.515 71.167 1.00 20.79 53 LEU C CA 1
ATOM 7502 C C . LEU C 3 53 ? 83.998 11.900 70.778 1.00 20.12 53 LEU C C 1
ATOM 7503 O O . LEU C 3 53 ? 84.630 12.909 71.091 1.00 21.91 53 LEU C O 1
ATOM 7508 N N . ARG C 3 54 ? 82.840 11.951 70.122 1.00 19.99 54 ARG C N 1
ATOM 7509 C CA . ARG C 3 54 ? 82.275 13.222 69.668 1.00 21.15 54 ARG C CA 1
ATOM 7510 C C . ARG C 3 54 ? 82.084 14.291 70.741 1.00 21.29 54 ARG C C 1
ATOM 7511 O O . ARG C 3 54 ? 82.161 15.481 70.443 1.00 20.62 54 ARG C O 1
ATOM 7519 N N . ASN C 3 55 ? 81.838 13.883 71.982 1.00 22.05 55 ASN C N 1
ATOM 7520 C CA . ASN C 3 55 ? 81.611 14.858 73.046 1.00 23.20 55 ASN C CA 1
ATOM 7521 C C . ASN C 3 55 ? 82.805 15.200 73.930 1.00 22.94 55 ASN C C 1
ATOM 7522 O O . ASN C 3 55 ? 82.643 15.829 74.975 1.00 25.84 55 ASN C O 1
ATOM 7527 N N . VAL C 3 56 ? 83.997 14.792 73.517 1.00 21.96 56 VAL C N 1
ATOM 7528 C CA . VAL C 3 56 ? 85.206 15.085 74.283 1.00 24.14 56 VAL C CA 1
ATOM 7529 C C . VAL C 3 56 ? 85.875 16.255 73.562 1.00 23.44 56 VAL C C 1
ATOM 7530 O O . VAL C 3 56 ? 86.780 16.069 72.755 1.00 22.40 56 VAL C O 1
ATOM 7534 N N . SER C 3 57 ? 85.407 17.462 73.872 1.00 25.18 57 SER C N 1
ATOM 7535 C CA . SER C 3 57 ? 85.881 18.688 73.234 1.00 26.27 57 SER C CA 1
ATOM 7536 C C . SER C 3 57 ? 87.385 18.872 73.085 1.00 26.59 57 SER C C 1
ATOM 7537 O O . SER C 3 57 ? 87.853 19.308 72.028 1.00 25.67 57 SER C O 1
ATOM 7540 N N . GLU C 3 58 ? 88.149 18.549 74.122 1.00 26.41 58 GLU C N 1
ATOM 7541 C CA . GLU C 3 58 ? 89.595 18.723 74.045 1.00 28.06 58 GLU C CA 1
ATOM 7542 C C . GLU C 3 58 ? 90.232 17.983 72.869 1.00 27.63 58 GLU C C 1
ATOM 7543 O O . GLU C 3 58 ? 91.262 18.410 72.353 1.00 26.35 58 GLU C O 1
ATOM 7549 N N . LEU C 3 59 ? 89.618 16.880 72.443 1.00 25.37 59 LEU C N 1
ATOM 7550 C CA . LEU C 3 59 ? 90.157 16.097 71.334 1.00 24.20 59 LEU C CA 1
ATOM 7551 C C . LEU C 3 59 ? 89.988 16.791 69.984 1.00 23.54 59 LEU C C 1
ATOM 7552 O O . LEU C 3 59 ? 90.494 16.315 68.965 1.00 23.61 59 LEU C O 1
ATOM 7557 N N . PHE C 3 60 ? 89.286 17.919 69.983 1.00 23.66 60 PHE C N 1
ATOM 7558 C CA . PHE C 3 60 ? 89.046 18.676 68.757 1.00 23.94 60 PHE C CA 1
ATOM 7559 C C . PHE C 3 60 ? 89.952 19.895 68.628 1.00 25.51 60 PHE C C 1
ATOM 7560 O O . PHE C 3 60 ? 89.911 20.597 67.619 1.00 25.31 60 PHE C O 1
ATOM 7568 N N . GLU C 3 61 ? 90.770 20.138 69.646 1.00 26.57 61 GLU C N 1
ATOM 7569 C CA . GLU C 3 61 ? 91.649 21.302 69.662 1.00 27.35 61 GLU C CA 1
ATOM 7570 C C . GLU C 3 61 ? 92.879 21.251 68.758 1.00 27.83 61 GLU C C 1
ATOM 7571 O O . GLU C 3 61 ? 93.519 20.211 68.596 1.00 27.02 61 GLU C O 1
ATOM 7577 N N . ILE C 3 62 ? 93.192 22.401 68.170 1.00 28.36 62 ILE C N 1
ATOM 7578 C CA . ILE C 3 62 ? 94.365 22.567 67.326 1.00 29.00 62 ILE C CA 1
ATOM 7579 C C . ILE C 3 62 ? 95.067 23.779 67.921 1.00 30.91 62 ILE C C 1
ATOM 7580 O O . ILE C 3 62 ? 94.434 24.808 68.154 1.00 30.56 62 ILE C O 1
ATOM 7585 N N . SER C 3 63 ? 96.364 23.657 68.183 1.00 31.64 63 SER C N 1
ATOM 7586 C CA . SER C 3 63 ? 97.118 24.765 68.750 1.00 33.27 63 SER C CA 1
ATOM 7587 C C . SER C 3 63 ? 98.600 24.643 68.432 1.00 35.40 63 SER C C 1
ATOM 7588 O O . SER C 3 63 ? 99.065 23.602 67.957 1.00 34.07 63 SER C O 1
ATOM 7591 N N . GLN C 3 64 ? 99.336 25.720 68.687 1.00 37.21 64 GLN C N 1
ATOM 7592 C CA . GLN C 3 64 ? 100.771 25.741 68.444 1.00 39.61 64 GLN C CA 1
ATOM 7593 C C . GLN C 3 64 ? 101.469 26.325 69.669 1.00 39.96 64 GLN C C 1
ATOM 7594 O O . GLN C 3 64 ? 100.925 27.198 70.346 1.00 38.62 64 GLN C O 1
ATOM 7600 N N . SER C 3 65 ? 102.673 25.842 69.952 1.00 40.78 65 SER C N 1
ATOM 7601 C CA . SER C 3 65 ? 103.426 26.328 71.099 1.00 41.55 65 SER C CA 1
ATOM 7602 C C . SER C 3 65 ? 104.876 25.872 71.060 1.00 41.16 65 SER C C 1
ATOM 7603 O O . SER C 3 65 ? 105.160 24.677 70.995 1.00 40.96 65 SER C O 1
ATOM 7606 N N . ALA C 3 66 ? 105.785 26.841 71.098 1.00 41.22 66 ALA C N 1
ATOM 7607 C CA . ALA C 3 66 ? 107.215 26.567 71.089 1.00 40.82 66 ALA C CA 1
ATOM 7608 C C . ALA C 3 66 ? 107.644 25.597 69.994 1.00 39.63 66 ALA C C 1
ATOM 7609 O O . ALA C 3 66 ? 108.102 24.495 70.290 1.00 39.39 66 ALA C O 1
ATOM 7611 N N . GLY C 3 67 ? 107.496 26.002 68.739 1.00 39.13 67 GLY C N 1
ATOM 7612 C CA . GLY C 3 67 ? 107.905 25.152 67.634 1.00 38.34 67 GLY C CA 1
ATOM 7613 C C . GLY C 3 67 ? 107.172 23.837 67.404 1.00 38.19 67 GLY C C 1
ATOM 7614 O O . GLY C 3 67 ? 107.643 22.987 66.638 1.00 37.60 67 GLY C O 1
ATOM 7615 N N . ILE C 3 68 ? 106.022 23.649 68.041 1.00 37.34 68 ILE C N 1
ATOM 7616 C CA . ILE C 3 68 ? 105.286 22.404 67.827 1.00 36.59 68 ILE C CA 1
ATOM 7617 C C . ILE C 3 68 ? 103.776 22.571 67.657 1.00 34.34 68 ILE C C 1
ATOM 7618 O O . ILE C 3 68 ? 103.119 23.295 68.406 1.00 33.14 68 ILE C O 1
ATOM 7623 N N . LEU C 3 69 ? 103.242 21.884 66.653 1.00 32.44 69 LEU C N 1
ATOM 7624 C CA . LEU C 3 69 ? 101.825 21.929 66.326 1.00 31.13 69 LEU C CA 1
ATOM 7625 C C . LEU C 3 69 ? 101.120 20.787 67.042 1.00 29.38 69 LEU C C 1
ATOM 7626 O O . LEU C 3 69 ? 101.526 19.633 66.914 1.00 29.52 69 LEU C O 1
ATOM 7631 N N . SER C 3 70 ? 100.087 21.115 67.812 1.00 27.11 70 SER C N 1
ATOM 7632 C CA . SER C 3 70 ? 99.322 20.108 68.534 1.00 27.19 70 SER C CA 1
ATOM 7633 C C . SER C 3 70 ? 97.972 19.909 67.839 1.00 26.31 70 SER C C 1
ATOM 7634 O O . SER C 3 70 ? 97.185 20.850 67.704 1.00 24.50 70 SER C O 1
ATOM 7637 N N . VAL C 3 71 ? 97.717 18.685 67.383 1.00 24.78 71 VAL C N 1
ATOM 7638 C CA . VAL C 3 71 ? 96.461 18.363 66.705 1.00 23.15 71 VAL C CA 1
ATOM 7639 C C . VAL C 3 71 ? 95.723 17.274 67.477 1.00 21.72 71 VAL C C 1
ATOM 7640 O O . VAL C 3 71 ? 96.263 16.192 67.698 1.00 22.63 71 VAL C O 1
ATOM 7644 N N . GLY C 3 72 ? 94.495 17.575 67.889 1.00 21.11 72 GLY C N 1
ATOM 7645 C CA . GLY C 3 72 ? 93.700 16.619 68.640 1.00 21.35 72 GLY C CA 1
ATOM 7646 C C . GLY C 3 72 ? 93.296 15.425 67.796 1.00 22.25 72 GLY C C 1
ATOM 7647 O O . GLY C 3 72 ? 93.151 15.539 66.581 1.00 22.05 72 GLY C O 1
ATOM 7648 N N . ALA C 3 73 ? 93.108 14.281 68.447 1.00 21.52 73 ALA C N 1
ATOM 7649 C CA . ALA C 3 73 ? 92.735 13.049 67.759 1.00 21.51 73 ALA C CA 1
ATOM 7650 C C . ALA C 3 73 ? 91.435 13.135 66.958 1.00 21.54 73 ALA C C 1
ATOM 7651 O O . ALA C 3 73 ? 91.286 12.448 65.944 1.00 21.91 73 ALA C O 1
ATOM 7653 N N . MET C 3 74 ? 90.498 13.971 67.398 1.00 19.43 74 MET C N 1
ATOM 7654 C CA . MET C 3 74 ? 89.222 14.088 66.701 1.00 19.26 74 MET C CA 1
ATOM 7655 C C . MET C 3 74 ? 89.164 15.184 65.637 1.00 19.75 74 MET C C 1
ATOM 7656 O O . MET C 3 74 ? 88.086 15.535 65.150 1.00 20.31 74 MET C O 1
ATOM 7661 N N . VAL C 3 75 ? 90.322 15.726 65.281 1.00 19.50 75 VAL C N 1
ATOM 7662 C CA . VAL C 3 75 ? 90.389 16.753 64.245 1.00 20.61 75 VAL C CA 1
ATOM 7663 C C . VAL C 3 75 ? 90.221 16.023 62.909 1.00 20.63 75 VAL C C 1
ATOM 7664 O O . VAL C 3 75 ? 90.981 15.108 62.599 1.00 20.77 75 VAL C O 1
ATOM 7668 N N . THR C 3 76 ? 89.218 16.425 62.132 1.00 21.77 76 THR C N 1
ATOM 7669 C CA . THR C 3 76 ? 88.935 15.794 60.843 1.00 22.09 76 THR C CA 1
ATOM 7670 C C . THR C 3 76 ? 89.978 16.095 59.776 1.00 21.93 76 THR C C 1
ATOM 7671 O O . THR C 3 76 ? 90.685 17.097 59.853 1.00 23.17 76 THR C O 1
ATOM 7675 N N . HIS C 3 77 ? 90.080 15.219 58.780 1.00 21.67 77 HIS C N 1
ATOM 7676 C CA . HIS C 3 77 ? 91.025 15.443 57.696 1.00 20.85 77 HIS C CA 1
ATOM 7677 C C . HIS C 3 77 ? 90.688 16.808 57.099 1.00 22.13 77 HIS C C 1
ATOM 7678 O O . HIS C 3 77 ? 91.579 17.593 56.765 1.00 20.58 77 HIS C O 1
ATOM 7685 N N . PHE C 3 78 ? 89.391 17.084 56.977 1.00 21.68 78 PHE C N 1
ATOM 7686 C CA . PHE C 3 78 ? 88.933 18.356 56.429 1.00 23.53 78 PHE C CA 1
ATOM 7687 C C . PHE C 3 78 ? 89.498 19.564 57.171 1.00 23.55 78 PHE C C 1
ATOM 7688 O O . PHE C 3 78 ? 90.000 20.499 56.548 1.00 26.05 78 PHE C O 1
ATOM 7696 N N . ARG C 3 79 ? 89.394 19.559 58.496 1.00 24.57 79 ARG C N 1
ATOM 7697 C CA . ARG C 3 79 ? 89.899 20.676 59.287 1.00 26.14 79 ARG C CA 1
ATOM 7698 C C . ARG C 3 79 ? 91.412 20.787 59.151 1.00 27.61 79 ARG C C 1
ATOM 7699 O O . ARG C 3 79 ? 91.945 21.881 58.983 1.00 28.72 79 ARG C O 1
ATOM 7707 N N . ASN C 3 80 ? 92.102 19.653 59.214 1.00 27.22 80 ASN C N 1
ATOM 7708 C CA . ASN C 3 80 ? 93.553 19.646 59.077 1.00 28.34 80 ASN C CA 1
ATOM 7709 C C . ASN C 3 80 ? 93.969 20.216 57.727 1.00 29.26 80 ASN C C 1
ATOM 7710 O O . ASN C 3 80 ? 94.983 20.909 57.617 1.00 31.05 80 ASN C O 1
ATOM 7715 N N . LYS C 3 81 ? 93.174 19.926 56.705 1.00 28.04 81 LYS C N 1
ATOM 7716 C CA . LYS C 3 81 ? 93.464 20.379 55.354 1.00 29.32 81 LYS C CA 1
ATOM 7717 C C . LYS C 3 81 ? 93.104 21.843 55.113 1.00 29.96 81 LYS C C 1
ATOM 7718 O O . LYS C 3 81 ? 93.542 22.432 54.126 1.00 31.26 81 LYS C O 1
ATOM 7724 N N . THR C 3 82 ? 92.331 22.437 56.017 1.00 29.25 82 THR C N 1
ATOM 7725 C CA . THR C 3 82 ? 91.910 23.823 55.844 1.00 29.04 82 THR C CA 1
ATOM 7726 C C . THR C 3 82 ? 92.211 24.772 57.006 1.00 30.27 82 THR C C 1
ATOM 7727 O O . THR C 3 82 ? 92.155 25.987 56.835 1.00 30.23 82 THR C O 1
ATOM 7731 N N . ASP C 3 83 ? 92.521 24.236 58.182 1.00 29.54 83 ASP C N 1
ATOM 7732 C CA . ASP C 3 83 ? 92.801 25.084 59.336 1.00 31.45 83 ASP C CA 1
ATOM 7733 C C . ASP C 3 83 ? 94.022 25.992 59.138 1.00 33.59 83 ASP C C 1
ATOM 7734 O O . ASP C 3 83 ? 95.085 25.539 58.713 1.00 33.38 83 ASP C O 1
ATOM 7739 N N . PRO C 3 84 ? 93.875 27.292 59.453 1.00 33.74 84 PRO C N 1
ATOM 7740 C CA . PRO C 3 84 ? 94.925 28.310 59.327 1.00 34.69 84 PRO C CA 1
ATOM 7741 C C . PRO C 3 84 ? 96.194 27.985 60.111 1.00 34.39 84 PRO C C 1
ATOM 7742 O O . PRO C 3 84 ? 97.303 28.109 59.593 1.00 35.30 84 PRO C O 1
ATOM 7746 N N . THR C 3 85 ? 96.026 27.580 61.366 1.00 33.54 85 THR C N 1
ATOM 7747 C CA . THR C 3 85 ? 97.164 27.248 62.211 1.00 33.32 85 THR C CA 1
ATOM 7748 C C . THR C 3 85 ? 97.991 26.135 61.584 1.00 32.38 85 THR C C 1
ATOM 7749 O O . THR C 3 85 ? 99.204 26.263 61.435 1.00 32.08 85 THR C O 1
ATOM 7753 N N . VAL C 3 86 ? 97.334 25.041 61.217 1.00 30.73 86 VAL C N 1
ATOM 7754 C CA . VAL C 3 86 ? 98.029 23.923 60.599 1.00 29.08 86 VAL C CA 1
ATOM 7755 C C . VAL C 3 86 ? 98.732 24.386 59.332 1.00 30.81 86 VAL C C 1
ATOM 7756 O O . VAL C 3 86 ? 99.897 24.066 59.100 1.00 31.20 86 VAL C O 1
ATOM 7760 N N . ALA C 3 87 ? 98.012 25.150 58.519 1.00 31.39 87 ALA C N 1
ATOM 7761 C CA . ALA C 3 87 ? 98.549 25.651 57.263 1.00 33.57 87 ALA C CA 1
ATOM 7762 C C . ALA C 3 87 ? 99.848 26.437 57.428 1.00 34.43 87 ALA C C 1
ATOM 7763 O O . ALA C 3 87 ? 100.762 26.308 56.613 1.00 35.52 87 ALA C O 1
ATOM 7765 N N . LYS C 3 88 ? 99.941 27.243 58.480 1.00 34.54 88 LYS C N 1
ATOM 7766 C CA . LYS C 3 88 ? 101.143 28.043 58.681 1.00 35.82 88 LYS C CA 1
ATOM 7767 C C . LYS C 3 88 ? 102.278 27.289 59.376 1.00 35.98 88 LYS C C 1
ATOM 7768 O O . LYS C 3 88 ? 103.453 27.548 59.112 1.00 37.52 88 LYS C O 1
ATOM 7774 N N . CYS C 3 89 ? 101.930 26.353 60.253 1.00 34.73 89 CYS C N 1
ATOM 7775 C CA . CYS C 3 89 ? 102.937 25.587 60.979 1.00 34.72 89 CYS C CA 1
ATOM 7776 C C . CYS C 3 89 ? 103.478 24.364 60.241 1.00 33.25 89 CYS C C 1
ATOM 7777 O O . CYS C 3 89 ? 104.687 24.143 60.213 1.00 33.10 89 CYS C O 1
ATOM 7780 N N . VAL C 3 90 ? 102.589 23.567 59.655 1.00 31.27 90 VAL C N 1
ATOM 7781 C CA . VAL C 3 90 ? 103.002 22.358 58.943 1.00 30.57 90 VAL C CA 1
ATOM 7782 C C . VAL C 3 90 ? 102.291 22.256 57.591 1.00 31.07 90 VAL C C 1
ATOM 7783 O O . VAL C 3 90 ? 101.449 21.378 57.380 1.00 30.31 90 VAL C O 1
ATOM 7787 N N . PRO C 3 91 ? 102.636 23.153 56.651 1.00 30.38 91 PRO C N 1
ATOM 7788 C CA . PRO C 3 91 ? 102.043 23.193 55.310 1.00 29.94 91 PRO C CA 1
ATOM 7789 C C . PRO C 3 91 ? 102.056 21.881 54.529 1.00 29.09 91 PRO C C 1
ATOM 7790 O O . PRO C 3 91 ? 101.259 21.701 53.611 1.00 28.95 91 PRO C O 1
ATOM 7794 N N . ILE C 3 92 ? 102.950 20.965 54.886 1.00 28.04 92 ILE C N 1
ATOM 7795 C CA . ILE C 3 92 ? 103.009 19.690 54.184 1.00 25.64 92 ILE C CA 1
ATOM 7796 C C . ILE C 3 92 ? 101.797 18.828 54.535 1.00 26.30 92 ILE C C 1
ATOM 7797 O O . ILE C 3 92 ? 101.362 18.004 53.735 1.00 25.40 92 ILE C O 1
ATOM 7802 N N . LEU C 3 93 ? 101.244 19.028 55.728 1.00 26.57 93 LEU C N 1
ATOM 7803 C CA . LEU C 3 93 ? 100.090 18.247 56.170 1.00 27.47 93 LEU C CA 1
ATOM 7804 C C . LEU C 3 93 ? 98.895 18.403 55.226 1.00 27.31 93 LEU C C 1
ATOM 7805 O O . LEU C 3 93 ? 98.360 17.417 54.726 1.00 26.82 93 LEU C O 1
ATOM 7810 N N . PRO C 3 94 ? 98.456 19.646 54.971 1.00 27.52 94 PRO C N 1
ATOM 7811 C CA . PRO C 3 94 ? 97.314 19.775 54.062 1.00 27.46 94 PRO C CA 1
ATOM 7812 C C . PRO C 3 94 ? 97.605 19.305 52.633 1.00 27.15 94 PRO C C 1
ATOM 7813 O O . PRO C 3 94 ? 96.699 18.869 51.926 1.00 26.33 94 PRO C O 1
ATOM 7817 N N . LYS C 3 95 ? 98.861 19.378 52.204 1.00 26.05 95 LYS C N 1
ATOM 7818 C CA . LYS C 3 95 ? 99.186 18.934 50.853 1.00 26.68 95 LYS C CA 1
ATOM 7819 C C . LYS C 3 95 ? 99.091 17.412 50.746 1.00 25.70 95 LYS C C 1
ATOM 7820 O O . LYS C 3 95 ? 98.755 16.866 49.690 1.00 24.85 95 LYS C O 1
ATOM 7826 N N . VAL C 3 96 ? 99.376 16.728 51.849 1.00 23.95 96 VAL C N 1
ATOM 7827 C CA . VAL C 3 96 ? 99.304 15.272 51.881 1.00 23.36 96 VAL C CA 1
ATOM 7828 C C . VAL C 3 96 ? 97.841 14.834 51.957 1.00 24.01 96 VAL C C 1
ATOM 7829 O O . VAL C 3 96 ? 97.433 13.868 51.308 1.00 23.55 96 VAL C O 1
ATOM 7833 N N . LEU C 3 97 ? 97.055 15.563 52.744 1.00 24.67 97 LEU C N 1
ATOM 7834 C CA . LEU C 3 97 ? 95.641 15.256 52.926 1.00 24.82 97 LEU C CA 1
ATOM 7835 C C . LEU C 3 97 ? 94.818 15.361 51.646 1.00 26.27 97 LEU C C 1
ATOM 7836 O O . LEU C 3 97 ? 93.725 14.801 51.563 1.00 25.09 97 LEU C O 1
ATOM 7841 N N . ALA C 3 98 ? 95.335 16.073 50.650 1.00 25.99 98 ALA C N 1
ATOM 7842 C CA . ALA C 3 98 ? 94.629 16.210 49.383 1.00 27.19 98 ALA C CA 1
ATOM 7843 C C . ALA C 3 98 ? 94.529 14.848 48.692 1.00 26.91 98 ALA C C 1
ATOM 7844 O O . ALA C 3 98 ? 93.638 14.615 47.873 1.00 27.86 98 ALA C O 1
ATOM 7846 N N . HIS C 3 99 ? 95.448 13.953 49.037 1.00 25.74 99 HIS C N 1
ATOM 7847 C CA . HIS C 3 99 ? 95.497 12.610 48.464 1.00 25.73 99 HIS C CA 1
ATOM 7848 C C . HIS C 3 99 ? 94.630 11.611 49.226 1.00 25.42 99 HIS C C 1
ATOM 7849 O O . HIS C 3 99 ? 94.353 10.518 48.731 1.00 26.63 99 HIS C O 1
ATOM 7856 N N . VAL C 3 100 ? 94.201 11.981 50.427 1.00 25.65 100 VAL C N 1
ATOM 7857 C CA . VAL C 3 100 ? 93.389 11.082 51.239 1.00 25.76 100 VAL C CA 1
ATOM 7858 C C . VAL C 3 100 ? 91.911 11.035 50.852 1.00 26.04 100 VAL C C 1
ATOM 7859 O O . VAL C 3 100 ? 91.180 12.018 51.004 1.00 25.04 100 VAL C O 1
ATOM 7863 N N . ALA C 3 101 ? 91.488 9.874 50.355 1.00 27.16 101 ALA C N 1
ATOM 7864 C CA . ALA C 3 101 ? 90.106 9.634 49.951 1.00 28.23 101 ALA C CA 1
ATOM 7865 C C . ALA C 3 101 ? 89.493 10.789 49.161 1.00 29.24 101 ALA C C 1
ATOM 7866 O O . ALA C 3 101 ? 90.131 11.383 48.286 1.00 29.06 101 ALA C O 1
ATOM 7868 N N . HIS C 3 102 ? 88.238 11.085 49.469 1.00 27.84 102 HIS C N 1
ATOM 7869 C CA . HIS C 3 102 ? 87.535 12.166 48.807 1.00 28.04 102 HIS C CA 1
ATOM 7870 C C . HIS C 3 102 ? 86.888 13.063 49.843 1.00 27.06 102 HIS C C 1
ATOM 7871 O O . HIS C 3 102 ? 86.919 12.774 51.041 1.00 23.90 102 HIS C O 1
ATOM 7878 N N . GLN C 3 103 ? 86.306 14.154 49.360 1.00 27.22 103 GLN C N 1
ATOM 7879 C CA . GLN C 3 103 ? 85.645 15.149 50.192 1.00 27.18 103 GLN C CA 1
ATOM 7880 C C . GLN C 3 103 ? 84.772 14.599 51.321 1.00 24.50 103 GLN C C 1
ATOM 7881 O O . GLN C 3 103 ? 85.015 14.889 52.489 1.00 22.16 103 GLN C O 1
ATOM 7887 N N . ALA C 3 104 ? 83.756 13.818 50.963 1.00 22.22 104 ALA C N 1
ATOM 7888 C CA . ALA C 3 104 ? 82.826 13.249 51.934 1.00 22.49 104 ALA C CA 1
ATOM 7889 C C . ALA C 3 104 ? 83.510 12.464 53.049 1.00 21.29 104 ALA C C 1
ATOM 7890 O O . ALA C 3 104 ? 83.184 12.636 54.222 1.00 21.38 104 ALA C O 1
ATOM 7892 N N . VAL C 3 105 ? 84.444 11.593 52.683 1.00 22.02 105 VAL C N 1
ATOM 7893 C CA . VAL C 3 105 ? 85.161 10.804 53.677 1.00 21.65 105 VAL C CA 1
ATOM 7894 C C . VAL C 3 105 ? 86.006 11.726 54.552 1.00 22.15 105 VAL C C 1
ATOM 7895 O O . VAL C 3 105 ? 86.043 11.563 55.773 1.00 21.01 105 VAL C O 1
ATOM 7899 N N . ARG C 3 106 ? 86.668 12.700 53.929 1.00 20.95 106 ARG C N 1
ATOM 7900 C CA . ARG C 3 106 ? 87.508 13.640 54.675 1.00 22.17 106 ARG C CA 1
ATOM 7901 C C . ARG C 3 106 ? 86.713 14.502 55.650 1.00 21.33 106 ARG C C 1
ATOM 7902 O O . ARG C 3 106 ? 87.272 15.042 56.604 1.00 22.46 106 ARG C O 1
ATOM 7910 N N . ASN C 3 107 ? 85.410 14.632 55.418 1.00 19.74 107 ASN C N 1
ATOM 7911 C CA . ASN C 3 107 ? 84.581 15.429 56.314 1.00 20.01 107 ASN C CA 1
ATOM 7912 C C . ASN C 3 107 ? 84.290 14.689 57.615 1.00 19.37 107 ASN C C 1
ATOM 7913 O O . ASN C 3 107 ? 83.829 15.294 58.577 1.00 18.81 107 ASN C O 1
ATOM 7918 N N . ARG C 3 108 ? 84.556 13.383 57.645 1.00 18.86 108 ARG C N 1
ATOM 7919 C CA . ARG C 3 108 ? 84.311 12.584 58.850 1.00 19.36 108 ARG C CA 1
ATOM 7920 C C . ARG C 3 108 ? 85.571 11.951 59.432 1.00 19.55 108 ARG C C 1
ATOM 7921 O O . ARG C 3 108 ? 85.710 11.843 60.653 1.00 18.66 108 ARG C O 1
ATOM 7929 N N . GLY C 3 109 ? 86.475 11.516 58.559 1.00 19.77 109 GLY C N 1
ATOM 7930 C CA . GLY C 3 109 ? 87.705 10.890 59.010 1.00 19.35 109 GLY C CA 1
ATOM 7931 C C . GLY C 3 109 ? 88.543 11.808 59.878 1.00 21.06 109 GLY C C 1
ATOM 7932 O O . GLY C 3 109 ? 88.594 13.017 59.642 1.00 20.51 109 GLY C O 1
ATOM 7933 N N . THR C 3 110 ? 89.208 11.237 60.880 1.00 20.17 110 THR C N 1
ATOM 7934 C CA . THR C 3 110 ? 90.034 12.025 61.790 1.00 19.11 110 THR C CA 1
ATOM 7935 C C . THR C 3 110 ? 91.485 11.558 61.816 1.00 18.20 110 THR C C 1
ATOM 7936 O O . THR C 3 110 ? 91.804 10.437 61.411 1.00 18.67 110 THR C O 1
ATOM 7940 N N . LEU C 3 111 ? 92.364 12.427 62.300 1.00 18.92 111 LEU C N 1
ATOM 7941 C CA . LEU C 3 111 ? 93.780 12.103 62.403 1.00 19.39 111 LEU C CA 1
ATOM 7942 C C . LEU C 3 111 ? 93.948 10.928 63.371 1.00 18.49 111 LEU C C 1
ATOM 7943 O O . LEU C 3 111 ? 94.629 9.947 63.064 1.00 19.30 111 LEU C O 1
ATOM 7948 N N . GLY C 3 112 ? 93.314 11.032 64.536 1.00 18.95 112 GLY C N 1
ATOM 7949 C CA . GLY C 3 112 ? 93.403 9.977 65.530 1.00 19.06 112 GLY C CA 1
ATOM 7950 C C . GLY C 3 112 ? 92.877 8.641 65.031 1.00 19.45 112 GLY C C 1
ATOM 7951 O O . GLY C 3 112 ? 93.472 7.594 65.294 1.00 18.68 112 GLY C O 1
ATOM 7952 N N . GLY C 3 113 ? 91.757 8.673 64.317 1.00 19.32 113 GLY C N 1
ATOM 7953 C CA . GLY C 3 113 ? 91.184 7.446 63.790 1.00 20.15 113 GLY C CA 1
ATOM 7954 C C . GLY C 3 113 ? 92.077 6.815 62.739 1.00 19.62 113 GLY C C 1
ATOM 7955 O O . GLY C 3 113 ? 92.241 5.593 62.693 1.00 19.59 113 GLY C O 1
ATOM 7956 N N . SER C 3 114 ? 92.657 7.650 61.885 1.00 19.41 114 SER C N 1
ATOM 7957 C CA . SER C 3 114 ? 93.549 7.161 60.841 1.00 19.71 114 SER C CA 1
ATOM 7958 C C . SER C 3 114 ? 94.779 6.504 61.468 1.00 19.95 114 SER C C 1
ATOM 7959 O O . SER C 3 114 ? 95.209 5.438 61.035 1.00 18.66 114 SER C O 1
ATOM 7962 N N . LEU C 3 115 ? 95.337 7.141 62.494 1.00 19.08 115 LEU C N 1
ATOM 7963 C CA . LEU C 3 115 ? 96.524 6.612 63.156 1.00 20.95 115 LEU C CA 1
ATOM 7964 C C . LEU C 3 115 ? 96.239 5.313 63.906 1.00 20.80 115 LEU C C 1
ATOM 7965 O O . LEU C 3 115 ? 97.036 4.375 63.857 1.00 21.99 115 LEU C O 1
ATOM 7970 N N . ALA C 3 116 ? 95.098 5.255 64.583 1.00 20.05 116 ALA C N 1
ATOM 7971 C CA . ALA C 3 116 ? 94.726 4.062 65.332 1.00 20.36 116 ALA C CA 1
ATOM 7972 C C . ALA C 3 116 ? 94.378 2.900 64.398 1.00 22.69 116 ALA C C 1
ATOM 7973 O O . ALA C 3 116 ? 94.698 1.745 64.694 1.00 20.78 116 ALA C O 1
ATOM 7975 N N . HIS C 3 117 ? 93.722 3.201 63.278 1.00 22.28 117 HIS C N 1
ATOM 7976 C CA . HIS C 3 117 ? 93.358 2.155 62.323 1.00 22.34 117 HIS C CA 1
ATOM 7977 C C . HIS C 3 117 ? 94.653 1.545 61.802 1.00 22.30 117 HIS C C 1
ATOM 7978 O O . HIS C 3 117 ? 94.753 0.334 61.604 1.00 23.63 117 HIS C O 1
ATOM 7985 N N . ALA C 3 118 ? 95.641 2.408 61.591 1.00 21.62 118 ALA C N 1
ATOM 7986 C CA . ALA C 3 118 ? 96.971 2.011 61.140 1.00 22.04 118 ALA C CA 1
ATOM 7987 C C . ALA C 3 118 ? 97.070 1.205 59.845 1.00 24.01 118 ALA C C 1
ATOM 7988 O O . ALA C 3 118 ? 97.789 0.201 59.780 1.00 24.03 118 ALA C O 1
ATOM 7990 N N . ASP C 3 119 ? 96.352 1.627 58.814 1.00 23.08 119 ASP C N 1
ATOM 7991 C CA . ASP C 3 119 ? 96.453 0.926 57.541 1.00 24.45 119 ASP C CA 1
ATOM 7992 C C . ASP C 3 119 ? 97.869 1.234 57.040 1.00 23.64 119 ASP C C 1
ATOM 7993 O O . ASP C 3 119 ? 98.286 2.391 57.028 1.00 21.28 119 ASP C O 1
ATOM 7998 N N . ALA C 3 120 ? 98.607 0.204 56.642 1.00 22.81 120 ALA C N 1
ATOM 7999 C CA . ALA C 3 120 ? 99.969 0.400 56.158 1.00 23.42 120 ALA C CA 1
ATOM 8000 C C . ALA C 3 120 ? 99.980 1.204 54.863 1.00 23.81 120 ALA C C 1
ATOM 8001 O O . ALA C 3 120 ? 101.031 1.658 54.421 1.00 23.80 120 ALA C O 1
ATOM 8003 N N . GLY C 3 121 ? 98.805 1.382 54.264 1.00 23.22 121 GLY C N 1
ATOM 8004 C CA . GLY C 3 121 ? 98.718 2.133 53.026 1.00 23.25 121 GLY C CA 1
ATOM 8005 C C . GLY C 3 121 ? 98.207 3.543 53.238 1.00 23.16 121 GLY C C 1
ATOM 8006 O O . GLY C 3 121 ? 98.082 4.306 52.285 1.00 25.40 121 GLY C O 1
ATOM 8007 N N . ALA C 3 122 ? 97.926 3.898 54.489 1.00 22.26 122 ALA C N 1
ATOM 8008 C CA . ALA C 3 122 ? 97.403 5.222 54.820 1.00 22.02 122 ALA C CA 1
ATOM 8009 C C . ALA C 3 122 ? 98.472 6.309 54.865 1.00 22.39 122 ALA C C 1
ATOM 8010 O O . ALA C 3 122 ? 99.622 6.050 55.223 1.00 22.10 122 ALA C O 1
ATOM 8012 N N . GLU C 3 123 ? 98.079 7.530 54.515 1.00 21.67 123 GLU C N 1
ATOM 8013 C CA . GLU C 3 123 ? 99.001 8.662 54.510 1.00 21.99 123 GLU C CA 1
ATOM 8014 C C . GLU C 3 123 ? 99.434 9.164 55.888 1.00 21.74 123 GLU C C 1
ATOM 8015 O O . GLU C 3 123 ? 100.618 9.411 56.110 1.00 22.32 123 GLU C O 1
ATOM 8021 N N . MET C 3 124 ? 98.488 9.318 56.810 1.00 22.02 124 MET C N 1
ATOM 8022 C CA . MET C 3 124 ? 98.824 9.840 58.136 1.00 22.02 124 MET C CA 1
ATOM 8023 C C . MET C 3 124 ? 99.842 9.034 58.950 1.00 21.57 124 MET C C 1
ATOM 8024 O O . MET C 3 124 ? 100.764 9.612 59.526 1.00 22.54 124 MET C O 1
ATOM 8029 N N . PRO C 3 125 ? 99.692 7.700 59.022 1.00 21.10 125 PRO C N 1
ATOM 8030 C CA . PRO C 3 125 ? 100.686 6.954 59.804 1.00 20.87 125 PRO C CA 1
ATOM 8031 C C . PRO C 3 125 ? 102.080 7.161 59.220 1.00 21.87 125 PRO C C 1
ATOM 8032 O O . PRO C 3 125 ? 103.058 7.306 59.952 1.00 22.22 125 PRO C O 1
ATOM 8036 N N . PHE C 3 126 ? 102.159 7.171 57.891 1.00 21.27 126 PHE C N 1
ATOM 8037 C CA . PHE C 3 126 ? 103.423 7.367 57.198 1.00 20.96 126 PHE C CA 1
ATOM 8038 C C . PHE C 3 126 ? 103.984 8.763 57.438 1.00 21.54 126 PHE C C 1
ATOM 8039 O O . PHE C 3 126 ? 105.168 8.922 57.735 1.00 22.85 126 PHE C O 1
ATOM 8047 N N . LEU C 3 127 ? 103.133 9.773 57.298 1.00 21.10 127 LEU C N 1
ATOM 8048 C CA . LEU C 3 127 ? 103.567 11.157 57.469 1.00 20.58 127 LEU C CA 1
ATOM 8049 C C . LEU C 3 127 ? 103.991 11.507 58.892 1.00 21.85 127 LEU C C 1
ATOM 8050 O O . LEU C 3 127 ? 105.048 12.108 59.104 1.00 21.78 127 LEU C O 1
ATOM 8055 N N . MET C 3 128 ? 103.169 11.145 59.869 1.00 20.77 128 MET C N 1
ATOM 8056 C CA . MET C 3 128 ? 103.501 11.450 61.257 1.00 21.77 128 MET C CA 1
ATOM 8057 C C . MET C 3 128 ? 104.849 10.855 61.654 1.00 21.77 128 MET C C 1
ATOM 8058 O O . MET C 3 128 ? 105.649 11.511 62.320 1.00 21.81 128 MET C O 1
ATOM 8063 N N . ALA C 3 129 ? 105.103 9.616 61.241 1.00 21.83 129 ALA C N 1
ATOM 8064 C CA . ALA C 3 129 ? 106.368 8.963 61.559 1.00 23.11 129 ALA C CA 1
ATOM 8065 C C . ALA C 3 129 ? 107.511 9.717 60.901 1.00 23.87 129 ALA C C 1
ATOM 8066 O O . ALA C 3 129 ? 108.533 9.994 61.529 1.00 24.32 129 ALA C O 1
ATOM 8068 N N . THR C 3 130 ? 107.320 10.055 59.630 1.00 23.09 130 THR C N 1
ATOM 8069 C CA . THR C 3 130 ? 108.317 10.767 58.850 1.00 22.61 130 THR C CA 1
ATOM 8070 C C . THR C 3 130 ? 108.622 12.159 59.403 1.00 22.13 130 THR C C 1
ATOM 8071 O O . THR C 3 130 ? 109.765 12.621 59.353 1.00 21.33 130 THR C O 1
ATOM 8075 N N . LEU C 3 131 ? 107.603 12.827 59.927 1.00 22.20 131 LEU C N 1
ATOM 8076 C CA . LEU C 3 131 ? 107.785 14.162 60.483 1.00 23.79 131 LEU C CA 1
ATOM 8077 C C . LEU C 3 131 ? 108.252 14.113 61.931 1.00 23.89 131 LEU C C 1
ATOM 8078 O O . LEU C 3 131 ? 108.397 15.148 62.580 1.00 24.27 131 LEU C O 1
ATOM 8083 N N . GLY C 3 132 ? 108.485 12.906 62.433 1.00 23.90 132 GLY C N 1
ATOM 8084 C CA . GLY C 3 132 ? 108.941 12.746 63.803 1.00 24.49 132 GLY C CA 1
ATOM 8085 C C . GLY C 3 132 ? 107.963 13.264 64.839 1.00 24.28 132 GLY C C 1
ATOM 8086 O O . GLY C 3 132 ? 108.357 13.912 65.807 1.00 25.58 132 GLY C O 1
ATOM 8087 N N . ALA C 3 133 ? 106.682 12.974 64.652 1.00 24.15 133 ALA C N 1
ATOM 8088 C CA . ALA C 3 133 ? 105.676 13.430 65.596 1.00 24.02 133 ALA C CA 1
ATOM 8089 C C . ALA C 3 133 ? 105.645 12.545 66.839 1.00 24.15 133 ALA C C 1
ATOM 8090 O O . ALA C 3 133 ? 106.222 11.456 66.861 1.00 23.61 133 ALA C O 1
ATOM 8092 N N . THR C 3 134 ? 104.972 13.032 67.874 1.00 22.79 134 THR C N 1
ATOM 8093 C CA . THR C 3 134 ? 104.833 12.294 69.120 1.00 23.38 134 THR C CA 1
ATOM 8094 C C . THR C 3 134 ? 103.350 12.093 69.419 1.00 22.33 134 THR C C 1
ATOM 8095 O O . THR C 3 134 ? 102.561 13.024 69.292 1.00 23.52 134 THR C O 1
ATOM 8099 N N . MET C 3 135 ? 102.972 10.879 69.803 1.00 21.87 135 MET C N 1
ATOM 8100 C CA . MET C 3 135 ? 101.585 10.597 70.146 1.00 23.94 135 MET C CA 1
ATOM 8101 C C . MET C 3 135 ? 101.425 10.607 71.655 1.00 24.38 135 MET C C 1
ATOM 8102 O O . MET C 3 135 ? 102.282 10.095 72.381 1.00 24.09 135 MET C O 1
ATOM 8107 N N . TYR C 3 136 ? 100.328 11.192 72.121 1.00 23.33 136 TYR C N 1
ATOM 8108 C CA . TYR C 3 136 ? 100.041 11.223 73.546 1.00 23.89 136 TYR C CA 1
ATOM 8109 C C . TYR C 3 136 ? 98.822 10.343 73.749 1.00 24.28 136 TYR C C 1
ATOM 8110 O O . TYR C 3 136 ? 97.751 10.603 73.200 1.00 25.56 136 TYR C O 1
ATOM 8119 N N . ILE C 3 137 ? 99.016 9.282 74.527 1.00 24.04 137 ILE C N 1
ATOM 8120 C CA . ILE C 3 137 ? 97.987 8.287 74.781 1.00 23.95 137 ILE C CA 1
ATOM 8121 C C . ILE C 3 137 ? 97.509 8.268 76.226 1.00 24.63 137 ILE C C 1
ATOM 8122 O O . ILE C 3 137 ? 98.316 8.184 77.153 1.00 26.19 137 ILE C O 1
ATOM 8127 N N . ALA C 3 138 ? 96.194 8.328 76.409 1.00 24.15 138 ALA C N 1
ATOM 8128 C CA . ALA C 3 138 ? 95.609 8.324 77.742 1.00 24.90 138 ALA C CA 1
ATOM 8129 C C . ALA C 3 138 ? 95.088 6.957 78.154 1.00 25.97 138 ALA C C 1
ATOM 8130 O O . ALA C 3 138 ? 94.600 6.177 77.332 1.00 25.59 138 ALA C O 1
ATOM 8132 N N . SER C 3 139 ? 95.199 6.678 79.447 1.00 26.42 139 SER C N 1
ATOM 8133 C CA . SER C 3 139 ? 94.730 5.427 80.022 1.00 28.51 139 SER C CA 1
ATOM 8134 C C . SER C 3 139 ? 94.299 5.772 81.435 1.00 28.70 139 SER C C 1
ATOM 8135 O O . SER C 3 139 ? 94.416 6.920 81.859 1.00 26.82 139 SER C O 1
ATOM 8138 N N . SER C 3 140 ? 93.803 4.782 82.160 1.00 29.84 140 SER C N 1
ATOM 8139 C CA . SER C 3 140 ? 93.373 5.007 83.528 1.00 33.40 140 SER C CA 1
ATOM 8140 C C . SER C 3 140 ? 94.517 5.571 84.370 1.00 33.71 140 SER C C 1
ATOM 8141 O O . SER C 3 140 ? 94.305 6.416 85.240 1.00 33.37 140 SER C O 1
ATOM 8144 N N . ALA C 3 141 ? 95.730 5.102 84.090 1.00 33.58 141 ALA C N 1
ATOM 8145 C CA . ALA C 3 141 ? 96.924 5.509 84.823 1.00 34.10 141 ALA C CA 1
ATOM 8146 C C . ALA C 3 141 ? 97.451 6.895 84.494 1.00 34.13 141 ALA C C 1
ATOM 8147 O O . ALA C 3 141 ? 98.247 7.448 85.249 1.00 35.31 141 ALA C O 1
ATOM 8149 N N . GLY C 3 142 ? 97.021 7.458 83.371 1.00 33.92 142 GLY C N 1
ATOM 8150 C CA . GLY C 3 142 ? 97.496 8.778 82.999 1.00 31.80 142 GLY C CA 1
ATOM 8151 C C . GLY C 3 142 ? 97.819 8.883 81.521 1.00 31.26 142 GLY C C 1
ATOM 8152 O O . GLY C 3 142 ? 97.311 8.105 80.714 1.00 30.91 142 GLY C O 1
ATOM 8153 N N . VAL C 3 143 ? 98.676 9.837 81.169 1.00 29.76 143 VAL C N 1
ATOM 8154 C CA . VAL C 3 143 ? 99.059 10.058 79.777 1.00 28.93 143 VAL C CA 1
ATOM 8155 C C . VAL C 3 143 ? 100.527 9.739 79.501 1.00 28.68 143 VAL C C 1
ATOM 8156 O O . VAL C 3 143 ? 101.422 10.221 80.199 1.00 27.92 143 VAL C O 1
ATOM 8160 N N . ARG C 3 144 ? 100.766 8.926 78.475 1.00 27.98 144 ARG C N 1
ATOM 8161 C CA . ARG C 3 144 ? 102.121 8.551 78.084 1.00 27.91 144 ARG C CA 1
ATOM 8162 C C . ARG C 3 144 ? 102.365 9.012 76.649 1.00 28.37 144 ARG C C 1
ATOM 8163 O O . ARG C 3 144 ? 101.420 9.257 75.896 1.00 27.32 144 ARG C O 1
ATOM 8171 N N . SER C 3 145 ? 103.631 9.135 76.273 1.00 26.92 145 SER C N 1
ATOM 8172 C CA . SER C 3 145 ? 103.963 9.562 74.922 1.00 28.25 145 SER C CA 1
ATOM 8173 C C . SER C 3 145 ? 104.806 8.509 74.226 1.00 27.53 145 SER C C 1
ATOM 8174 O O . SER C 3 145 ? 105.520 7.739 74.868 1.00 27.36 145 SER C O 1
ATOM 8177 N N . VAL C 3 146 ? 104.710 8.473 72.905 1.00 26.37 146 VAL C N 1
ATOM 8178 C CA . VAL C 3 146 ? 105.469 7.524 72.112 1.00 26.20 146 VAL C CA 1
ATOM 8179 C C . VAL C 3 146 ? 105.683 8.175 70.756 1.00 26.23 146 VAL C C 1
ATOM 8180 O O . VAL C 3 146 ? 104.828 8.928 70.289 1.00 26.20 146 VAL C O 1
ATOM 8184 N N . SER C 3 147 ? 106.825 7.915 70.130 1.00 25.70 147 SER C N 1
ATOM 8185 C CA . SER C 3 147 ? 107.092 8.512 68.828 1.00 24.62 147 SER C CA 1
ATOM 8186 C C . SER C 3 147 ? 106.148 7.907 67.803 1.00 24.91 147 SER C C 1
ATOM 8187 O O . SER C 3 147 ? 105.663 6.785 67.978 1.00 23.83 147 SER C O 1
ATOM 8190 N N . ALA C 3 148 ? 105.891 8.658 66.737 1.00 25.00 148 ALA C N 1
ATOM 8191 C CA . ALA C 3 148 ? 105.013 8.205 65.669 1.00 24.61 148 ALA C CA 1
ATOM 8192 C C . ALA C 3 148 ? 105.574 6.923 65.063 1.00 24.34 148 ALA C C 1
ATOM 8193 O O . ALA C 3 148 ? 104.822 6.025 64.686 1.00 23.45 148 ALA C O 1
ATOM 8195 N N . THR C 3 149 ? 106.899 6.838 64.977 1.00 23.37 149 THR C N 1
ATOM 8196 C CA . THR C 3 149 ? 107.542 5.652 64.422 1.00 24.64 149 THR C CA 1
ATOM 8197 C C . THR C 3 149 ? 107.259 4.412 65.269 1.00 25.60 149 THR C C 1
ATOM 8198 O O . THR C 3 149 ? 106.974 3.345 64.727 1.00 26.06 149 THR C O 1
ATOM 8202 N N . ASP C 3 150 ? 107.338 4.545 66.592 1.00 25.42 150 ASP C N 1
ATOM 8203 C CA . ASP C 3 150 ? 107.068 3.409 67.475 1.00 28.13 150 ASP C CA 1
ATOM 8204 C C . ASP C 3 150 ? 105.582 3.098 67.541 1.00 27.57 150 ASP C C 1
ATOM 8205 O O . ASP C 3 150 ? 105.188 1.949 67.757 1.00 28.24 150 ASP C O 1
ATOM 8210 N N . PHE C 3 151 ? 104.760 4.128 67.368 1.00 25.00 151 PHE C N 1
ATOM 8211 C CA . PHE C 3 151 ? 103.313 3.965 67.417 1.00 24.31 151 PHE C CA 1
ATOM 8212 C C . PHE C 3 151 ? 102.817 3.025 66.323 1.00 24.74 151 PHE C C 1
ATOM 8213 O O . PHE C 3 151 ? 102.012 2.128 66.586 1.00 24.08 151 PHE C O 1
ATOM 8221 N N . MET C 3 152 ? 103.293 3.251 65.100 1.00 23.77 152 MET C N 1
ATOM 8222 C CA . MET C 3 152 ? 102.912 2.448 63.941 1.00 24.45 152 MET C CA 1
ATOM 8223 C C . MET C 3 152 ? 103.841 1.253 63.830 1.00 23.61 152 MET C C 1
ATOM 8224 O O . MET C 3 152 ? 104.938 1.360 63.291 1.00 23.52 152 MET C O 1
ATOM 8229 N N . LYS C 3 153 ? 103.391 0.112 64.336 1.00 25.48 153 LYS C N 1
ATOM 8230 C CA . LYS C 3 153 ? 104.205 -1.097 64.335 1.00 27.93 153 LYS C CA 1
ATOM 8231 C C . LYS C 3 153 ? 104.025 -1.991 63.114 1.00 30.19 153 LYS C C 1
ATOM 8232 O O . LYS C 3 153 ? 104.854 -2.868 62.855 1.00 30.08 153 LYS C O 1
ATOM 8238 N N . GLY C 3 154 ? 102.944 -1.772 62.372 1.00 29.29 154 GLY C N 1
ATOM 8239 C CA . GLY C 3 154 ? 102.681 -2.570 61.189 1.00 30.61 154 GLY C CA 1
ATOM 8240 C C . GLY C 3 154 ? 101.256 -2.401 60.701 1.00 30.93 154 GLY C C 1
ATOM 8241 O O . GLY C 3 154 ? 100.499 -1.587 61.233 1.00 31.47 154 GLY C O 1
ATOM 8242 N N . HIS C 3 155 ? 100.884 -3.171 59.686 1.00 30.97 155 HIS C N 1
ATOM 8243 C CA . HIS C 3 155 ? 99.540 -3.094 59.134 1.00 31.12 155 HIS C CA 1
ATOM 8244 C C . HIS C 3 155 ? 98.516 -3.444 60.212 1.00 30.24 155 HIS C C 1
ATOM 8245 O O . HIS C 3 155 ? 98.484 -4.575 60.700 1.00 27.91 155 HIS C O 1
ATOM 8252 N N . TYR C 3 156 ? 97.684 -2.467 60.571 1.00 28.50 156 TYR C N 1
ATOM 8253 C CA . TYR C 3 156 ? 96.660 -2.633 61.606 1.00 29.47 156 TYR C CA 1
ATOM 8254 C C . TYR C 3 156 ? 97.310 -3.029 62.926 1.00 29.00 156 TYR C C 1
ATOM 8255 O O . TYR C 3 156 ? 96.740 -3.788 63.710 1.00 28.05 156 TYR C O 1
ATOM 8264 N N . PHE C 3 157 ? 98.505 -2.504 63.167 1.00 29.32 157 PHE C N 1
ATOM 8265 C CA . PHE C 3 157 ? 99.253 -2.824 64.376 1.00 30.45 157 PHE C CA 1
ATOM 8266 C C . PHE C 3 157 ? 99.866 -1.564 64.983 1.00 29.28 157 PHE C C 1
ATOM 8267 O O . PHE C 3 157 ? 100.761 -0.960 64.394 1.00 28.82 157 PHE C O 1
ATOM 8275 N N . THR C 3 158 ? 99.384 -1.168 66.158 1.00 28.47 158 THR C N 1
ATOM 8276 C CA . THR C 3 158 ? 99.911 0.018 66.825 1.00 28.29 158 THR C CA 1
ATOM 8277 C C . THR C 3 158 ? 100.361 -0.295 68.250 1.00 28.91 158 THR C C 1
ATOM 8278 O O . THR C 3 158 ? 100.136 -1.395 68.758 1.00 27.57 158 THR C O 1
ATOM 8282 N N . ASP C 3 159 ? 100.989 0.692 68.884 1.00 29.40 159 ASP C N 1
ATOM 8283 C CA . ASP C 3 159 ? 101.488 0.561 70.249 1.00 31.20 159 ASP C CA 1
ATOM 8284 C C . ASP C 3 159 ? 100.353 0.715 71.253 1.00 31.67 159 ASP C C 1
ATOM 8285 O O . ASP C 3 159 ? 100.550 0.568 72.459 1.00 31.86 159 ASP C O 1
ATOM 8290 N N . LEU C 3 160 ? 99.167 1.017 70.742 1.00 31.95 160 LEU C N 1
ATOM 8291 C CA . LEU C 3 160 ? 97.980 1.210 71.563 1.00 32.93 160 LEU C CA 1
ATOM 8292 C C . LEU C 3 160 ? 97.628 -0.056 72.346 1.00 34.00 160 LEU C C 1
ATOM 8293 O O . LEU C 3 160 ? 97.530 -1.142 71.774 1.00 33.91 160 LEU C O 1
ATOM 8298 N N . GLU C 3 161 ? 97.447 0.079 73.655 1.00 34.45 161 GLU C N 1
ATOM 8299 C CA . GLU C 3 161 ? 97.088 -1.068 74.482 1.00 34.99 161 GLU C CA 1
ATOM 8300 C C . GLU C 3 161 ? 95.588 -1.052 74.756 1.00 35.18 161 GLU C C 1
ATOM 8301 O O . GLU C 3 161 ? 94.913 -0.048 74.513 1.00 34.99 161 GLU C O 1
ATOM 8307 N N . ALA C 3 162 ? 95.067 -2.171 75.250 1.00 34.01 162 ALA C N 1
ATOM 8308 C CA . ALA C 3 162 ? 93.646 -2.281 75.548 1.00 33.65 162 ALA C CA 1
ATOM 8309 C C . ALA C 3 162 ? 93.178 -1.148 76.456 1.00 32.79 162 ALA C C 1
ATOM 8310 O O . ALA C 3 162 ? 93.802 -0.860 77.477 1.00 31.95 162 ALA C O 1
ATOM 8312 N N . GLY C 3 163 ? 92.084 -0.499 76.068 1.00 31.89 163 GLY C N 1
ATOM 8313 C CA . GLY C 3 163 ? 91.534 0.581 76.866 1.00 31.06 163 GLY C CA 1
ATOM 8314 C C . GLY C 3 163 ? 92.169 1.951 76.714 1.00 29.55 163 GLY C C 1
ATOM 8315 O O . GLY C 3 163 ? 91.720 2.906 77.347 1.00 30.90 163 GLY C O 1
ATOM 8316 N N . GLU C 3 164 ? 93.201 2.067 75.886 1.00 27.38 164 GLU C N 1
ATOM 8317 C CA . GLU C 3 164 ? 93.864 3.356 75.702 1.00 26.18 164 GLU C CA 1
ATOM 8318 C C . GLU C 3 164 ? 93.209 4.234 74.646 1.00 25.88 164 GLU C C 1
ATOM 8319 O O . GLU C 3 164 ? 92.574 3.740 73.713 1.00 25.36 164 GLU C O 1
ATOM 8325 N N . VAL C 3 165 ? 93.381 5.544 74.798 1.00 23.80 165 VAL C N 1
ATOM 8326 C CA . VAL C 3 165 ? 92.811 6.510 73.869 1.00 22.88 165 VAL C CA 1
ATOM 8327 C C . VAL C 3 165 ? 93.878 7.484 73.377 1.00 23.14 165 VAL C C 1
ATOM 8328 O O . VAL C 3 165 ? 94.541 8.138 74.174 1.00 21.98 165 VAL C O 1
ATOM 8332 N N . LEU C 3 166 ? 94.056 7.556 72.061 1.00 21.38 166 LEU C N 1
ATOM 8333 C CA . LEU C 3 166 ? 95.012 8.478 71.468 1.00 21.52 166 LEU C CA 1
ATOM 8334 C C . LEU C 3 166 ? 94.347 9.833 71.687 1.00 21.51 166 LEU C C 1
ATOM 8335 O O . LEU C 3 166 ? 93.214 10.045 71.261 1.00 21.20 166 LEU C O 1
ATOM 8340 N N . VAL C 3 167 ? 95.036 10.750 72.353 1.00 21.51 167 VAL C N 1
ATOM 8341 C CA . VAL C 3 167 ? 94.453 12.053 72.635 1.00 21.52 167 VAL C CA 1
ATOM 8342 C C . VAL C 3 167 ? 94.839 13.143 71.651 1.00 22.12 167 VAL C C 1
ATOM 8343 O O . VAL C 3 167 ? 93.997 13.925 71.212 1.00 20.65 167 VAL C O 1
ATOM 8347 N N . ARG C 3 168 ? 96.117 13.211 71.317 1.00 22.88 168 ARG C N 1
ATOM 8348 C CA . ARG C 3 168 ? 96.579 14.225 70.386 1.00 25.54 168 ARG C CA 1
ATOM 8349 C C . ARG C 3 168 ? 97.916 13.833 69.799 1.00 24.43 168 ARG C C 1
ATOM 8350 O O . ARG C 3 168 ? 98.574 12.908 70.271 1.00 24.79 168 ARG C O 1
ATOM 8358 N N . VAL C 3 169 ? 98.295 14.542 68.747 1.00 23.14 169 VAL C N 1
ATOM 8359 C CA . VAL C 3 169 ? 99.552 14.310 68.077 1.00 24.51 169 VAL C CA 1
ATOM 8360 C C . VAL C 3 169 ? 100.275 15.641 68.072 1.00 24.26 169 VAL C C 1
ATOM 8361 O O . VAL C 3 169 ? 99.684 16.676 67.766 1.00 24.32 169 VAL C O 1
ATOM 8365 N N . GLU C 3 170 ? 101.547 15.616 68.439 1.00 24.59 170 GLU C N 1
ATOM 8366 C CA . GLU C 3 170 ? 102.332 16.834 68.449 1.00 25.43 170 GLU C CA 1
ATOM 8367 C C . GLU C 3 170 ? 103.380 16.714 67.358 1.00 23.97 170 GLU C C 1
ATOM 8368 O O . GLU C 3 170 ? 104.210 15.808 67.371 1.00 23.56 170 GLU C O 1
ATOM 8374 N N . ILE C 3 171 ? 103.307 17.623 66.393 1.00 25.56 171 ILE C N 1
ATOM 8375 C CA . ILE C 3 171 ? 104.224 17.628 65.263 1.00 25.51 171 ILE C CA 1
ATOM 8376 C C . ILE C 3 171 ? 105.220 18.771 65.357 1.00 26.34 171 ILE C C 1
ATOM 8377 O O . ILE C 3 171 ? 104.831 19.938 65.405 1.00 25.18 171 ILE C O 1
ATOM 8382 N N . PRO C 3 172 ? 106.522 18.451 65.389 1.00 27.23 172 PRO C N 1
ATOM 8383 C CA . PRO C 3 172 ? 107.537 19.503 65.469 1.00 28.04 172 PRO C CA 1
ATOM 8384 C C . PRO C 3 172 ? 107.507 20.297 64.170 1.00 28.60 172 PRO C C 1
ATOM 8385 O O . PRO C 3 172 ? 107.490 19.711 63.088 1.00 28.56 172 PRO C O 1
ATOM 8389 N N . ILE C 3 173 ? 107.479 21.621 64.265 1.00 29.63 173 ILE C N 1
ATOM 8390 C CA . ILE C 3 173 ? 107.473 22.439 63.061 1.00 31.02 173 ILE C CA 1
ATOM 8391 C C . ILE C 3 173 ? 108.765 22.110 62.314 1.00 32.23 173 ILE C C 1
ATOM 8392 O O . ILE C 3 173 ? 109.865 22.379 62.798 1.00 31.79 173 ILE C O 1
ATOM 8397 N N . PRO C 3 174 ? 108.646 21.506 61.123 1.00 32.95 174 PRO C N 1
ATOM 8398 C CA . PRO C 3 174 ? 109.819 21.135 60.326 1.00 33.35 174 PRO C CA 1
ATOM 8399 C C . PRO C 3 174 ? 110.746 22.261 59.875 1.00 33.42 174 PRO C C 1
ATOM 8400 O O . PRO C 3 174 ? 110.307 23.362 59.548 1.00 34.28 174 PRO C O 1
ATOM 8404 N N . ALA C 3 175 ? 112.040 21.963 59.874 1.00 32.40 175 ALA C N 1
ATOM 8405 C CA . ALA C 3 175 ? 113.054 22.911 59.433 1.00 31.71 175 ALA C CA 1
ATOM 8406 C C . ALA C 3 175 ? 113.302 22.591 57.961 1.00 31.11 175 ALA C C 1
ATOM 8407 O O . ALA C 3 175 ? 113.580 23.476 57.148 1.00 31.73 175 ALA C O 1
ATOM 8409 N N . LEU C 3 176 ? 113.185 21.309 57.627 1.00 30.06 176 LEU C N 1
ATOM 8410 C CA . LEU C 3 176 ? 113.373 20.843 56.260 1.00 28.97 176 LEU C CA 1
ATOM 8411 C C . LEU C 3 176 ? 112.183 21.267 55.416 1.00 29.29 176 LEU C C 1
ATOM 8412 O O . LEU C 3 176 ? 111.084 21.467 55.937 1.00 29.86 176 LEU C O 1
ATOM 8417 N N . HIS C 3 177 ? 112.400 21.410 54.112 1.00 28.82 177 HIS C N 1
ATOM 8418 C CA . HIS C 3 177 ? 111.314 21.756 53.208 1.00 29.07 177 HIS C CA 1
ATOM 8419 C C . HIS C 3 177 ? 110.786 20.442 52.634 1.00 28.08 177 HIS C C 1
ATOM 8420 O O . HIS C 3 177 ? 111.518 19.710 51.966 1.00 27.48 177 HIS C O 1
ATOM 8427 N N . TRP C 3 178 ? 109.514 20.158 52.895 1.00 26.94 178 TRP C N 1
ATOM 8428 C CA . TRP C 3 178 ? 108.889 18.915 52.453 1.00 26.46 178 TRP C CA 1
ATOM 8429 C C . TRP C 3 178 ? 108.004 18.957 51.214 1.00 27.16 178 TRP C C 1
ATOM 8430 O O . TRP C 3 178 ? 107.318 19.944 50.942 1.00 28.26 178 TRP C O 1
ATOM 8441 N N . GLU C 3 179 ? 108.020 17.850 50.480 1.00 25.98 179 GLU C N 1
ATOM 8442 C CA . GLU C 3 179 ? 107.189 17.665 49.300 1.00 26.57 179 GLU C CA 1
ATOM 8443 C C . GLU C 3 179 ? 106.767 16.204 49.364 1.00 26.12 179 GLU C C 1
ATOM 8444 O O . GLU C 3 179 ? 107.531 15.350 49.821 1.00 24.87 179 GLU C O 1
ATOM 8450 N N . PHE C 3 180 ? 105.549 15.922 48.919 1.00 25.36 180 PHE C N 1
ATOM 8451 C CA . PHE C 3 180 ? 105.010 14.570 48.966 1.00 26.27 180 PHE C CA 1
ATOM 8452 C C . PHE C 3 180 ? 104.322 14.202 47.661 1.00 27.19 180 PHE C C 1
ATOM 8453 O O . PHE C 3 180 ? 103.834 15.068 46.936 1.00 26.87 180 PHE C O 1
ATOM 8461 N N . ASP C 3 181 ? 104.284 12.908 47.372 1.00 27.38 181 ASP C N 1
ATOM 8462 C CA . ASP C 3 181 ? 103.627 12.417 46.175 1.00 28.88 181 ASP C CA 1
ATOM 8463 C C . ASP C 3 181 ? 103.389 10.925 46.339 1.00 27.41 181 ASP C C 1
ATOM 8464 O O . ASP C 3 181 ? 103.966 10.293 47.218 1.00 26.90 181 ASP C O 1
ATOM 8469 N N . GLU C 3 182 ? 102.529 10.364 45.500 1.00 26.84 182 GLU C N 1
ATOM 8470 C CA . GLU C 3 182 ? 102.227 8.945 45.579 1.00 25.51 182 GLU C CA 1
ATOM 8471 C C . GLU C 3 182 ? 101.675 8.461 44.247 1.00 26.81 182 GLU C C 1
ATOM 8472 O O . GLU C 3 182 ? 101.362 9.261 43.370 1.00 25.86 182 GLU C O 1
ATOM 8478 N N . TYR C 3 183 ? 101.570 7.146 44.103 1.00 26.93 183 TYR C N 1
ATOM 8479 C CA . TYR C 3 183 ? 101.035 6.549 42.890 1.00 29.27 183 TYR C CA 1
ATOM 8480 C C . TYR C 3 183 ? 99.767 5.791 43.260 1.00 30.44 183 TYR C C 1
ATOM 8481 O O . TYR C 3 183 ? 99.810 4.848 44.048 1.00 31.06 183 TYR C O 1
ATOM 8490 N N . ALA C 3 184 ? 98.643 6.218 42.697 1.00 32.70 184 ALA C N 1
ATOM 8491 C CA . ALA C 3 184 ? 97.351 5.580 42.936 1.00 33.88 184 ALA C CA 1
ATOM 8492 C C . ALA C 3 184 ? 96.640 5.494 41.588 1.00 34.39 184 ALA C C 1
ATOM 8493 O O . ALA C 3 184 ? 96.794 6.385 40.753 1.00 34.28 184 ALA C O 1
ATOM 8495 N N . ARG C 3 185 ? 95.878 4.425 41.367 1.00 37.28 185 ARG C N 1
ATOM 8496 C CA . ARG C 3 185 ? 95.152 4.247 40.104 1.00 38.38 185 ARG C CA 1
ATOM 8497 C C . ARG C 3 185 ? 94.495 5.559 39.668 1.00 40.35 185 ARG C C 1
ATOM 8498 O O . ARG C 3 185 ? 94.632 5.980 38.515 1.00 41.36 185 ARG C O 1
ATOM 8506 N N . ARG C 3 186 ? 93.781 6.192 40.595 1.00 39.95 186 ARG C N 1
ATOM 8507 C CA . ARG C 3 186 ? 93.132 7.486 40.369 1.00 39.92 186 ARG C CA 1
ATOM 8508 C C . ARG C 3 186 ? 93.406 8.289 41.640 1.00 40.82 186 ARG C C 1
ATOM 8509 O O . ARG C 3 186 ? 93.395 7.723 42.733 1.00 40.42 186 ARG C O 1
ATOM 8517 N N . LYS C 3 187 ? 93.653 9.591 41.514 1.00 40.78 187 LYS C N 1
ATOM 8518 C CA . LYS C 3 187 ? 93.916 10.391 42.705 1.00 40.98 187 LYS C CA 1
ATOM 8519 C C . LYS C 3 187 ? 92.790 10.180 43.709 1.00 40.36 187 LYS C C 1
ATOM 8520 O O . LYS C 3 187 ? 91.612 10.334 43.378 1.00 38.42 187 LYS C O 1
ATOM 8526 N N . GLY C 3 188 ? 93.167 9.825 44.934 1.00 40.10 188 GLY C N 1
ATOM 8527 C CA . GLY C 3 188 ? 92.187 9.568 45.975 1.00 39.81 188 GLY C CA 1
ATOM 8528 C C . GLY C 3 188 ? 92.212 8.089 46.314 1.00 40.05 188 GLY C C 1
ATOM 8529 O O . GLY C 3 188 ? 91.830 7.680 47.412 1.00 40.93 188 GLY C O 1
ATOM 8530 N N . ASP C 3 189 ? 92.662 7.290 45.349 1.00 39.29 189 ASP C N 1
ATOM 8531 C CA . ASP C 3 189 ? 92.772 5.841 45.500 1.00 39.83 189 ASP C CA 1
ATOM 8532 C C . ASP C 3 189 ? 93.900 5.478 46.467 1.00 39.59 189 ASP C C 1
ATOM 8533 O O . ASP C 3 189 ? 94.871 6.223 46.601 1.00 38.13 189 ASP C O 1
ATOM 8538 N N . TYR C 3 190 ? 93.773 4.335 47.138 1.00 39.34 190 TYR C N 1
ATOM 8539 C CA . TYR C 3 190 ? 94.825 3.887 48.044 1.00 38.94 190 TYR C CA 1
ATOM 8540 C C . TYR C 3 190 ? 96.086 3.762 47.204 1.00 37.65 190 TYR C C 1
ATOM 8541 O O . TYR C 3 190 ? 96.090 3.098 46.164 1.00 38.42 190 TYR C O 1
ATOM 8550 N N . ALA C 3 191 ? 97.151 4.413 47.654 1.00 35.75 191 ALA C N 1
ATOM 8551 C CA . ALA C 3 191 ? 98.410 4.414 46.925 1.00 34.34 191 ALA C CA 1
ATOM 8552 C C . ALA C 3 191 ? 99.145 3.085 46.915 1.00 32.54 191 ALA C C 1
ATOM 8553 O O . ALA C 3 191 ? 99.145 2.355 47.901 1.00 32.69 191 ALA C O 1
ATOM 8555 N N . LEU C 3 192 ? 99.768 2.771 45.786 1.00 32.46 192 LEU C N 1
ATOM 8556 C CA . LEU C 3 192 ? 100.553 1.553 45.687 1.00 32.77 192 LEU C CA 1
ATOM 8557 C C . LEU C 3 192 ? 101.872 1.887 46.377 1.00 32.59 192 LEU C C 1
ATOM 8558 O O . LEU C 3 192 ? 102.484 1.037 47.020 1.00 32.12 192 LEU C O 1
ATOM 8563 N N . VAL C 3 193 ? 102.289 3.147 46.240 1.00 30.36 193 VAL C N 1
ATOM 8564 C CA . VAL C 3 193 ? 103.524 3.639 46.844 1.00 27.97 193 VAL C CA 1
ATOM 8565 C C . VAL C 3 193 ? 103.453 5.148 47.067 1.00 27.76 193 VAL C C 1
ATOM 8566 O O . VAL C 3 193 ? 102.887 5.882 46.254 1.00 26.91 193 VAL C O 1
ATOM 8570 N N . MET C 3 194 ? 104.010 5.607 48.182 1.00 25.77 194 MET C N 1
ATOM 8571 C CA . MET C 3 194 ? 104.046 7.033 48.472 1.00 24.25 194 MET C CA 1
ATOM 8572 C C . MET C 3 194 ? 105.453 7.374 48.936 1.00 23.29 194 MET C C 1
ATOM 8573 O O . MET C 3 194 ? 106.187 6.502 49.398 1.00 22.31 194 MET C O 1
ATOM 8578 N N . ALA C 3 195 ? 105.841 8.634 48.781 1.00 22.32 195 ALA C N 1
ATOM 8579 C CA . ALA C 3 195 ? 107.170 9.061 49.183 1.00 23.96 195 ALA C CA 1
ATOM 8580 C C . ALA C 3 195 ? 107.172 10.524 49.596 1.00 24.05 195 ALA C C 1
ATOM 8581 O O . ALA C 3 195 ? 106.382 11.332 49.100 1.00 22.41 195 ALA C O 1
ATOM 8583 N N . ALA C 3 196 ? 108.064 10.851 50.519 1.00 23.46 196 ALA C N 1
ATOM 8584 C CA . ALA C 3 196 ? 108.196 12.209 51.012 1.00 23.82 196 ALA C CA 1
ATOM 8585 C C . ALA C 3 196 ? 109.673 12.547 50.998 1.00 23.41 196 ALA C C 1
ATOM 8586 O O . ALA C 3 196 ? 110.523 11.682 51.222 1.00 23.13 196 ALA C O 1
ATOM 8588 N N . ALA C 3 197 ? 109.980 13.804 50.716 1.00 24.05 197 ALA C N 1
ATOM 8589 C CA . ALA C 3 197 ? 111.364 14.241 50.678 1.00 23.30 197 ALA C CA 1
ATOM 8590 C C . ALA C 3 197 ? 111.479 15.566 51.408 1.00 25.24 197 ALA C C 1
ATOM 8591 O O . ALA C 3 197 ? 110.835 16.548 51.032 1.00 24.15 197 ALA C O 1
ATOM 8593 N N . GLY C 3 198 ? 112.279 15.570 52.471 1.00 24.24 198 GLY C N 1
ATOM 8594 C CA . GLY C 3 198 ? 112.498 16.778 53.245 1.00 24.73 198 GLY C CA 1
ATOM 8595 C C . GLY C 3 198 ? 113.934 17.200 53.005 1.00 25.15 198 GLY C C 1
ATOM 8596 O O . GLY C 3 198 ? 114.864 16.446 53.300 1.00 25.01 198 GLY C O 1
ATOM 8597 N N . LEU C 3 199 ? 114.125 18.402 52.472 1.00 25.45 199 LEU C N 1
ATOM 8598 C CA . LEU C 3 199 ? 115.467 18.874 52.173 1.00 26.26 199 LEU C CA 1
ATOM 8599 C C . LEU C 3 199 ? 115.827 20.219 52.766 1.00 29.11 199 LEU C C 1
ATOM 8600 O O . LEU C 3 199 ? 114.971 21.080 52.977 1.00 29.77 199 LEU C O 1
ATOM 8605 N N . SER C 3 200 ? 117.118 20.380 53.023 1.00 31.14 200 SER C N 1
ATOM 8606 C CA . SER C 3 200 ? 117.670 21.623 53.527 1.00 33.38 200 SER C CA 1
ATOM 8607 C C . SER C 3 200 ? 118.712 21.981 52.473 1.00 34.07 200 SER C C 1
ATOM 8608 O O . SER C 3 200 ? 119.647 21.215 52.228 1.00 32.42 200 SER C O 1
ATOM 8611 N N . MET C 3 201 ? 118.532 23.126 51.828 1.00 35.07 201 MET C N 1
ATOM 8612 C CA . MET C 3 201 ? 119.451 23.554 50.787 1.00 38.47 201 MET C CA 1
ATOM 8613 C C . MET C 3 201 ? 120.184 24.829 51.180 1.00 40.42 201 MET C C 1
ATOM 8614 O O . MET C 3 201 ? 119.569 25.811 51.590 1.00 41.07 201 MET C O 1
ATOM 8619 N N . GLN C 3 202 ? 121.505 24.799 51.057 1.00 42.96 202 GLN C N 1
ATOM 8620 C CA . GLN C 3 202 ? 122.336 25.954 51.365 1.00 45.52 202 GLN C CA 1
ATOM 8621 C C . GLN C 3 202 ? 122.975 26.261 50.021 1.00 46.61 202 GLN C C 1
ATOM 8622 O O . GLN C 3 202 ? 123.997 25.678 49.656 1.00 46.98 202 GLN C O 1
ATOM 8628 N N . GLY C 3 203 ? 122.355 27.174 49.284 1.00 47.74 203 GLY C N 1
ATOM 8629 C CA . GLY C 3 203 ? 122.834 27.500 47.957 1.00 48.29 203 GLY C CA 1
ATOM 8630 C C . GLY C 3 203 ? 122.068 26.534 47.079 1.00 48.16 203 GLY C C 1
ATOM 8631 O O . GLY C 3 203 ? 120.875 26.323 47.294 1.00 50.30 203 GLY C O 1
ATOM 8632 N N . GLY C 3 204 ? 122.730 25.935 46.100 1.00 47.68 204 GLY C N 1
ATOM 8633 C CA . GLY C 3 204 ? 122.044 24.978 45.252 1.00 44.86 204 GLY C CA 1
ATOM 8634 C C . GLY C 3 204 ? 122.521 23.598 45.649 1.00 42.64 204 GLY C C 1
ATOM 8635 O O . GLY C 3 204 ? 122.461 22.655 44.865 1.00 44.25 204 GLY C O 1
ATOM 8636 N N . ARG C 3 205 ? 122.990 23.486 46.887 1.00 39.79 205 ARG C N 1
ATOM 8637 C CA . ARG C 3 205 ? 123.516 22.228 47.391 1.00 37.41 205 ARG C CA 1
ATOM 8638 C C . ARG C 3 205 ? 122.745 21.710 48.607 1.00 34.91 205 ARG C C 1
ATOM 8639 O O . ARG C 3 205 ? 122.385 22.473 49.503 1.00 32.84 205 ARG C O 1
ATOM 8647 N N . CYS C 3 206 ? 122.497 20.405 48.628 1.00 33.49 206 CYS C N 1
ATOM 8648 C CA . CYS C 3 206 ? 121.780 19.780 49.734 1.00 32.33 206 CYS C CA 1
ATOM 8649 C C . CYS C 3 206 ? 122.698 19.622 50.939 1.00 31.30 206 CYS C C 1
ATOM 8650 O O . CYS C 3 206 ? 123.816 19.130 50.813 1.00 31.09 206 CYS C O 1
ATOM 8653 N N . VAL C 3 207 ? 122.224 20.046 52.105 1.00 32.22 207 VAL C N 1
ATOM 8654 C CA . VAL C 3 207 ? 123.011 19.939 53.328 1.00 32.31 207 VAL C CA 1
ATOM 8655 C C . VAL C 3 207 ? 122.386 18.920 54.277 1.00 31.03 207 VAL C C 1
ATOM 8656 O O . VAL C 3 207 ? 123.065 18.349 55.125 1.00 32.48 207 VAL C O 1
ATOM 8660 N N . ALA C 3 208 ? 121.086 18.693 54.121 1.00 30.18 208 ALA C N 1
ATOM 8661 C CA . ALA C 3 208 ? 120.370 17.735 54.952 1.00 28.45 208 ALA C CA 1
ATOM 8662 C C . ALA C 3 208 ? 119.212 17.157 54.151 1.00 27.40 208 ALA C C 1
ATOM 8663 O O . ALA C 3 208 ? 118.540 17.878 53.414 1.00 27.55 208 ALA C O 1
ATOM 8665 N N . ALA C 3 209 ? 118.978 15.858 54.301 1.00 24.01 209 ALA C N 1
ATOM 8666 C CA . ALA C 3 209 ? 117.899 15.208 53.574 1.00 23.11 209 ALA C CA 1
ATOM 8667 C C . ALA C 3 209 ? 117.252 14.091 54.376 1.00 21.49 209 ALA C C 1
ATOM 8668 O O . ALA C 3 209 ? 117.922 13.374 55.115 1.00 19.60 209 ALA C O 1
ATOM 8670 N N . ARG C 3 210 ? 115.936 13.972 54.231 1.00 21.72 210 ARG C N 1
ATOM 8671 C CA . ARG C 3 210 ? 115.160 12.923 54.879 1.00 22.78 210 ARG C CA 1
ATOM 8672 C C . ARG C 3 210 ? 114.213 12.403 53.805 1.00 22.08 210 ARG C C 1
ATOM 8673 O O . ARG C 3 210 ? 113.260 13.082 53.421 1.00 22.39 210 ARG C O 1
ATOM 8681 N N . ILE C 3 211 ? 114.509 11.209 53.304 1.00 21.65 211 ILE C N 1
ATOM 8682 C CA . ILE C 3 211 ? 113.710 10.569 52.268 1.00 21.06 211 ILE C CA 1
ATOM 8683 C C . ILE C 3 211 ? 112.966 9.406 52.907 1.00 21.85 211 ILE C C 1
ATOM 8684 O O . ILE C 3 211 ? 113.573 8.586 53.597 1.00 20.84 211 ILE C O 1
ATOM 8689 N N . ALA C 3 212 ? 111.657 9.337 52.681 1.00 21.64 212 ALA C N 1
ATOM 8690 C CA . ALA C 3 212 ? 110.844 8.272 53.254 1.00 22.60 212 ALA C CA 1
ATOM 8691 C C . ALA C 3 212 ? 109.846 7.697 52.259 1.00 23.24 212 ALA C C 1
ATOM 8692 O O . ALA C 3 212 ? 109.259 8.422 51.458 1.00 23.27 212 ALA C O 1
ATOM 8694 N N . LEU C 3 213 ? 109.659 6.384 52.320 1.00 22.62 213 LEU C N 1
ATOM 8695 C CA . LEU C 3 213 ? 108.716 5.703 51.444 1.00 23.53 213 LEU C CA 1
ATOM 8696 C C . LEU C 3 213 ? 107.651 5.010 52.282 1.00 24.34 213 LEU C C 1
ATOM 8697 O O . LEU C 3 213 ? 107.954 4.404 53.312 1.00 22.83 213 LEU C O 1
ATOM 8702 N N . GLY C 3 214 ? 106.403 5.110 51.839 1.00 23.32 214 GLY C N 1
ATOM 8703 C CA . GLY C 3 214 ? 105.317 4.476 52.558 1.00 24.84 214 GLY C CA 1
ATOM 8704 C C . GLY C 3 214 ? 104.504 3.578 51.648 1.00 24.99 214 GLY C C 1
ATOM 8705 O O . GLY C 3 214 ? 104.622 3.654 50.424 1.00 23.95 214 GLY C O 1
ATOM 8706 N N . ALA C 3 215 ? 103.684 2.721 52.251 1.00 25.22 215 ALA C N 1
ATOM 8707 C CA . ALA C 3 215 ? 102.822 1.801 51.513 1.00 26.86 215 ALA C CA 1
ATOM 8708 C C . ALA C 3 215 ? 103.588 0.720 50.758 1.00 27.60 215 ALA C C 1
ATOM 8709 O O . ALA C 3 215 ? 102.987 -0.133 50.110 1.00 29.47 215 ALA C O 1
ATOM 8711 N N . VAL C 3 216 ? 104.913 0.759 50.825 1.00 28.82 216 VAL C N 1
ATOM 8712 C CA . VAL C 3 216 ? 105.711 -0.256 50.154 1.00 28.91 216 VAL C CA 1
ATOM 8713 C C . VAL C 3 216 ? 105.847 -1.413 51.130 1.00 28.90 216 VAL C C 1
ATOM 8714 O O . VAL C 3 216 ? 105.720 -2.582 50.760 1.00 27.75 216 VAL C O 1
ATOM 8718 N N . GLU C 3 217 ? 106.103 -1.074 52.388 1.00 30.03 217 GLU C N 1
ATOM 8719 C CA . GLU C 3 217 ? 106.221 -2.071 53.439 1.00 31.63 217 GLU C CA 1
ATOM 8720 C C . GLU C 3 217 ? 105.219 -1.737 54.537 1.00 31.94 217 GLU C C 1
ATOM 8721 O O . GLU C 3 217 ? 104.568 -0.693 54.485 1.00 32.94 217 GLU C O 1
ATOM 8727 N N . GLU C 3 218 ? 105.086 -2.621 55.520 1.00 32.34 218 GLU C N 1
ATOM 8728 C CA . GLU C 3 218 ? 104.130 -2.412 56.601 1.00 34.29 218 GLU C CA 1
ATOM 8729 C C . GLU C 3 218 ? 104.332 -1.164 57.449 1.00 32.98 218 GLU C C 1
ATOM 8730 O O . GLU C 3 218 ? 103.419 -0.744 58.162 1.00 34.57 218 GLU C O 1
ATOM 8736 N N . ARG C 3 219 ? 105.518 -0.572 57.376 1.00 30.03 219 ARG C N 1
ATOM 8737 C CA . ARG C 3 219 ? 105.811 0.637 58.139 1.00 28.80 219 ARG C CA 1
ATOM 8738 C C . ARG C 3 219 ? 106.574 1.590 57.234 1.00 26.12 219 ARG C C 1
ATOM 8739 O O . ARG C 3 219 ? 107.136 1.174 56.222 1.00 25.30 219 ARG C O 1
ATOM 8747 N N . ALA C 3 220 ? 106.598 2.866 57.600 1.00 24.71 220 ALA C N 1
ATOM 8748 C CA . ALA C 3 220 ? 107.316 3.854 56.810 1.00 24.08 220 ALA C CA 1
ATOM 8749 C C . ALA C 3 220 ? 108.782 3.440 56.723 1.00 24.52 220 ALA C C 1
ATOM 8750 O O . ALA C 3 220 ? 109.345 2.897 57.675 1.00 22.64 220 ALA C O 1
ATOM 8752 N N . HIS C 3 221 ? 109.393 3.682 55.571 1.00 24.07 221 HIS C N 1
ATOM 8753 C CA . HIS C 3 221 ? 110.792 3.343 55.385 1.00 24.00 221 HIS C CA 1
ATOM 8754 C C . HIS C 3 221 ? 111.618 4.609 55.284 1.00 24.20 221 HIS C C 1
ATOM 8755 O O . HIS C 3 221 ? 111.492 5.366 54.320 1.00 24.97 221 HIS C O 1
ATOM 8762 N N . GLN C 3 222 ? 112.450 4.844 56.289 1.00 23.97 222 GLN C N 1
ATOM 8763 C CA . GLN C 3 222 ? 113.318 6.010 56.282 1.00 23.96 222 GLN C CA 1
ATOM 8764 C C . GLN C 3 222 ? 114.561 5.544 55.534 1.00 24.99 222 GLN C C 1
ATOM 8765 O O . GLN C 3 222 ? 115.344 4.732 56.043 1.00 24.18 222 GLN C O 1
ATOM 8771 N N . ALA C 3 223 ? 114.712 6.038 54.307 1.00 24.48 223 ALA C N 1
ATOM 8772 C CA . ALA C 3 223 ? 115.822 5.663 53.437 1.00 24.76 223 ALA C CA 1
ATOM 8773 C C . ALA C 3 223 ? 117.135 6.327 53.817 1.00 25.43 223 ALA C C 1
ATOM 8774 O O . ALA C 3 223 ? 117.591 7.259 53.148 1.00 24.74 223 ALA C O 1
ATOM 8776 N N . ILE C 3 224 ? 117.748 5.827 54.884 1.00 25.58 224 ILE C N 1
ATOM 8777 C CA . ILE C 3 224 ? 119.009 6.372 55.368 1.00 26.01 224 ILE C CA 1
ATOM 8778 C C . ILE C 3 224 ? 120.090 6.398 54.291 1.00 25.67 224 ILE C C 1
ATOM 8779 O O . ILE C 3 224 ? 120.836 7.367 54.188 1.00 24.57 224 ILE C O 1
ATOM 8784 N N . ARG C 3 225 ? 120.174 5.336 53.491 1.00 24.99 225 ARG C N 1
ATOM 8785 C CA . ARG C 3 225 ? 121.169 5.271 52.420 1.00 25.66 225 ARG C CA 1
ATOM 8786 C C . ARG C 3 225 ? 121.036 6.454 51.468 1.00 24.81 225 ARG C C 1
ATOM 8787 O O . ARG C 3 225 ? 122.033 7.019 51.021 1.00 24.75 225 ARG C O 1
ATOM 8795 N N . ALA C 3 226 ? 119.797 6.814 51.150 1.00 23.53 226 ALA C N 1
ATOM 8796 C CA . ALA C 3 226 ? 119.539 7.932 50.252 1.00 21.64 226 ALA C CA 1
ATOM 8797 C C . ALA C 3 226 ? 119.847 9.253 50.947 1.00 22.58 226 ALA C C 1
ATOM 8798 O O . ALA C 3 226 ? 120.417 10.162 50.340 1.00 22.04 226 ALA C O 1
ATOM 8800 N N . ASN C 3 227 ? 119.461 9.359 52.217 1.00 22.04 227 ASN C N 1
ATOM 8801 C CA . ASN C 3 227 ? 119.713 10.571 52.998 1.00 22.81 227 ASN C CA 1
ATOM 8802 C C . ASN C 3 227 ? 121.205 10.894 52.973 1.00 23.07 227 ASN C C 1
ATOM 8803 O O . ASN C 3 227 ? 121.614 11.996 52.604 1.00 23.76 227 ASN C O 1
ATOM 8808 N N . ASP C 3 228 ? 122.009 9.916 53.375 1.00 23.13 228 ASP C N 1
ATOM 8809 C CA . ASP C 3 228 ? 123.459 10.066 53.429 1.00 24.25 228 ASP C CA 1
ATOM 8810 C C . ASP C 3 228 ? 124.061 10.421 52.070 1.00 24.02 228 ASP C C 1
ATOM 8811 O O . ASP C 3 228 ? 124.954 11.260 51.981 1.00 26.05 228 ASP C O 1
ATOM 8816 N N . PHE C 3 229 ? 123.564 9.784 51.015 1.00 24.97 229 PHE C N 1
ATOM 8817 C CA . PHE C 3 229 ? 124.052 10.042 49.664 1.00 24.20 229 PHE C CA 1
ATOM 8818 C C . PHE C 3 229 ? 123.804 11.476 49.202 1.00 23.55 229 PHE C C 1
ATOM 8819 O O . PHE C 3 229 ? 124.666 12.092 48.574 1.00 25.98 229 PHE C O 1
ATOM 8827 N N . LEU C 3 230 ? 122.626 12.005 49.508 1.00 23.23 230 LEU C N 1
ATOM 8828 C CA . LEU C 3 230 ? 122.260 13.354 49.094 1.00 22.34 230 LEU C CA 1
ATOM 8829 C C . LEU C 3 230 ? 123.025 14.492 49.769 1.00 23.40 230 LEU C C 1
ATOM 8830 O O . LEU C 3 230 ? 123.121 15.589 49.216 1.00 22.28 230 LEU C O 1
ATOM 8835 N N . VAL C 3 231 ? 123.570 14.239 50.954 1.00 23.48 231 VAL C N 1
ATOM 8836 C CA . VAL C 3 231 ? 124.308 15.268 51.683 1.00 24.37 231 VAL C CA 1
ATOM 8837 C C . VAL C 3 231 ? 125.504 15.813 50.905 1.00 25.17 231 VAL C C 1
ATOM 8838 O O . VAL C 3 231 ? 126.437 15.075 50.580 1.00 24.98 231 VAL C O 1
ATOM 8842 N N . GLY C 3 232 ? 125.457 17.112 50.611 1.00 24.94 232 GLY C N 1
ATOM 8843 C CA . GLY C 3 232 ? 126.535 17.766 49.891 1.00 26.63 232 GLY C CA 1
ATOM 8844 C C . GLY C 3 232 ? 126.419 17.736 48.378 1.00 27.39 232 GLY C C 1
ATOM 8845 O O . GLY C 3 232 ? 127.311 18.205 47.670 1.00 27.06 232 GLY C O 1
ATOM 8846 N N . LYS C 3 233 ? 125.323 17.201 47.860 1.00 28.16 233 LYS C N 1
ATOM 8847 C CA . LYS C 3 233 ? 125.184 17.133 46.415 1.00 29.71 233 LYS C CA 1
ATOM 8848 C C . LYS C 3 233 ? 124.216 18.127 45.793 1.00 29.92 233 LYS C C 1
ATOM 8849 O O . LYS C 3 233 ? 123.248 18.560 46.422 1.00 31.16 233 LYS C O 1
ATOM 8855 N N . VAL C 3 234 ? 124.524 18.522 44.562 1.00 29.53 234 VAL C N 1
ATOM 8856 C CA . VAL C 3 234 ? 123.666 19.417 43.808 1.00 30.79 234 VAL C CA 1
ATOM 8857 C C . VAL C 3 234 ? 122.646 18.433 43.266 1.00 30.43 234 VAL C C 1
ATOM 8858 O O . VAL C 3 234 ? 123.000 17.514 42.526 1.00 31.39 234 VAL C O 1
ATOM 8862 N N . ILE C 3 235 ? 121.388 18.610 43.647 1.00 31.23 235 ILE C N 1
ATOM 8863 C CA . ILE C 3 235 ? 120.345 17.696 43.222 1.00 31.20 235 ILE C CA 1
ATOM 8864 C C . ILE C 3 235 ? 119.819 17.926 41.810 1.00 31.88 235 ILE C C 1
ATOM 8865 O O . ILE C 3 235 ? 119.131 18.909 41.534 1.00 31.22 235 ILE C O 1
ATOM 8870 N N . ASP C 3 236 ? 120.166 17.007 40.917 1.00 31.48 236 ASP C N 1
ATOM 8871 C CA . ASP C 3 236 ? 119.705 17.066 39.541 1.00 33.01 236 ASP C CA 1
ATOM 8872 C C . ASP C 3 236 ? 119.099 15.708 39.207 1.00 32.80 236 ASP C C 1
ATOM 8873 O O . ASP C 3 236 ? 119.038 14.824 40.066 1.00 30.22 236 ASP C O 1
ATOM 8878 N N . GLU C 3 237 ? 118.650 15.541 37.968 1.00 32.59 237 GLU C N 1
ATOM 8879 C CA . GLU C 3 237 ? 118.025 14.290 37.555 1.00 32.53 237 GLU C CA 1
ATOM 8880 C C . GLU C 3 237 ? 118.811 13.030 37.897 1.00 32.34 237 GLU C C 1
ATOM 8881 O O . GLU C 3 237 ? 118.268 12.106 38.505 1.00 32.98 237 GLU C O 1
ATOM 8887 N N . SER C 3 238 ? 120.084 12.984 37.518 1.00 31.83 238 SER C N 1
ATOM 8888 C CA . SER C 3 238 ? 120.898 11.801 37.787 1.00 32.39 238 SER C CA 1
ATOM 8889 C C . SER C 3 238 ? 121.090 11.538 39.279 1.00 30.81 238 SER C C 1
ATOM 8890 O O . SER C 3 238 ? 121.108 10.386 39.713 1.00 30.58 238 SER C O 1
ATOM 8893 N N . THR C 3 239 ? 121.234 12.606 40.058 1.00 29.38 239 THR C N 1
ATOM 8894 C CA . THR C 3 239 ? 121.428 12.481 41.499 1.00 28.10 239 THR C CA 1
ATOM 8895 C C . THR C 3 239 ? 120.145 12.005 42.166 1.00 26.73 239 THR C C 1
ATOM 8896 O O . THR C 3 239 ? 120.170 11.128 43.034 1.00 27.21 239 THR C O 1
ATOM 8900 N N . ALA C 3 240 ? 119.022 12.591 41.768 1.00 24.78 240 ALA C N 1
ATOM 8901 C CA . ALA C 3 240 ? 117.738 12.203 42.329 1.00 24.45 240 ALA C CA 1
ATOM 8902 C C . ALA C 3 240 ? 117.465 10.750 41.952 1.00 24.55 240 ALA C C 1
ATOM 8903 O O . ALA C 3 240 ? 116.885 9.995 42.731 1.00 23.10 240 ALA C O 1
ATOM 8905 N N . ALA C 3 241 ? 117.900 10.361 40.754 1.00 24.12 241 ALA C N 1
ATOM 8906 C CA . ALA C 3 241 ? 117.710 8.995 40.280 1.00 24.82 241 ALA C CA 1
ATOM 8907 C C . ALA C 3 241 ? 118.516 8.013 41.126 1.00 24.54 241 ALA C C 1
ATOM 8908 O O . ALA C 3 241 ? 118.009 6.964 41.521 1.00 24.17 241 ALA C O 1
ATOM 8910 N N . THR C 3 242 ? 119.773 8.353 41.402 1.00 24.30 242 THR C N 1
ATOM 8911 C CA . THR C 3 242 ? 120.627 7.485 42.206 1.00 24.67 242 THR C CA 1
ATOM 8912 C C . THR C 3 242 ? 120.081 7.363 43.627 1.00 23.07 242 THR C C 1
ATOM 8913 O O . THR C 3 242 ? 120.077 6.279 44.210 1.00 24.31 242 THR C O 1
ATOM 8917 N N . ALA C 3 243 ? 119.618 8.476 44.181 1.00 22.73 243 ALA C N 1
ATOM 8918 C CA . ALA C 3 243 ? 119.067 8.462 45.534 1.00 23.72 243 ALA C CA 1
ATOM 8919 C C . ALA C 3 243 ? 117.812 7.590 45.580 1.00 23.74 243 ALA C C 1
ATOM 8920 O O . ALA C 3 243 ? 117.571 6.885 46.564 1.00 22.56 243 ALA C O 1
ATOM 8922 N N . ALA C 3 244 ? 117.022 7.639 44.508 1.00 23.96 244 ALA C N 1
ATOM 8923 C CA . ALA C 3 244 ? 115.792 6.851 44.420 1.00 24.52 244 ALA C CA 1
ATOM 8924 C C . ALA C 3 244 ? 116.104 5.351 44.441 1.00 24.70 244 ALA C C 1
ATOM 8925 O O . ALA C 3 244 ? 115.369 4.565 45.038 1.00 25.31 244 ALA C O 1
ATOM 8927 N N . GLU C 3 245 ? 117.196 4.964 43.788 1.00 24.72 245 GLU C N 1
ATOM 8928 C CA . GLU C 3 245 ? 117.619 3.566 43.756 1.00 25.28 245 GLU C CA 1
ATOM 8929 C C . GLU C 3 245 ? 118.028 3.131 45.161 1.00 25.69 245 GLU C C 1
ATOM 8930 O O . GLU C 3 245 ? 117.634 2.065 45.637 1.00 24.10 245 GLU C O 1
ATOM 8936 N N . LEU C 3 246 ? 118.828 3.968 45.818 1.00 24.82 246 LEU C N 1
ATOM 8937 C CA . LEU C 3 246 ? 119.299 3.688 47.168 1.00 25.24 246 LEU C CA 1
ATOM 8938 C C . LEU C 3 246 ? 118.144 3.599 48.152 1.00 24.66 246 LEU C C 1
ATOM 8939 O O . LEU C 3 246 ? 118.158 2.777 49.065 1.00 25.14 246 LEU C O 1
ATOM 8944 N N . ALA C 3 247 ? 117.139 4.445 47.958 1.00 25.17 247 ALA C N 1
ATOM 8945 C CA . ALA C 3 247 ? 115.973 4.477 48.835 1.00 24.71 247 ALA C CA 1
ATOM 8946 C C . ALA C 3 247 ? 115.062 3.263 48.695 1.00 26.03 247 ALA C C 1
ATOM 8947 O O . ALA C 3 247 ? 114.345 2.913 49.630 1.00 24.29 247 ALA C O 1
ATOM 8949 N N . THR C 3 248 ? 115.089 2.619 47.534 1.00 27.41 248 THR C N 1
ATOM 8950 C CA . THR C 3 248 ? 114.218 1.472 47.301 1.00 30.04 248 THR C CA 1
ATOM 8951 C C . THR C 3 248 ? 114.902 0.118 47.388 1.00 31.86 248 THR C C 1
ATOM 8952 O O . THR C 3 248 ? 114.234 -0.913 47.463 1.00 33.41 248 THR C O 1
ATOM 8956 N N . GLU C 3 249 ? 116.229 0.103 47.386 1.00 34.27 249 GLU C N 1
ATOM 8957 C CA . GLU C 3 249 ? 116.935 -1.168 47.466 1.00 36.04 249 GLU C CA 1
ATOM 8958 C C . GLU C 3 249 ? 116.728 -1.806 48.836 1.00 36.33 249 GLU C C 1
ATOM 8959 O O . GLU C 3 249 ? 116.812 -1.138 49.871 1.00 37.99 249 GLU C O 1
ATOM 8965 N N . GLY C 3 250 ? 116.435 -3.102 48.832 1.00 36.70 250 GLY C N 1
ATOM 8966 C CA . GLY C 3 250 ? 116.206 -3.805 50.079 1.00 35.62 250 GLY C CA 1
ATOM 8967 C C . GLY C 3 250 ? 114.732 -3.888 50.424 1.00 34.93 250 GLY C C 1
ATOM 8968 O O . GLY C 3 250 ? 114.330 -4.692 51.265 1.00 35.71 250 GLY C O 1
ATOM 8969 N N . LEU C 3 251 ? 113.917 -3.059 49.781 1.00 33.20 251 LEU C N 1
ATOM 8970 C CA . LEU C 3 251 ? 112.485 -3.072 50.053 1.00 32.26 251 LEU C CA 1
ATOM 8971 C C . LEU C 3 251 ? 111.842 -4.322 49.467 1.00 32.29 251 LEU C C 1
ATOM 8972 O O . LEU C 3 251 ? 112.263 -4.821 48.426 1.00 30.32 251 LEU C O 1
ATOM 8977 N N . GLU C 3 252 ? 110.821 -4.824 50.147 1.00 32.85 252 GLU C N 1
ATOM 8978 C CA . GLU C 3 252 ? 110.129 -6.024 49.699 1.00 34.96 252 GLU C CA 1
ATOM 8979 C C . GLU C 3 252 ? 108.615 -5.828 49.716 1.00 34.65 252 GLU C C 1
ATOM 8980 O O . GLU C 3 252 ? 107.950 -6.171 50.689 1.00 35.30 252 GLU C O 1
ATOM 8986 N N . PRO C 3 253 ? 108.054 -5.257 48.639 1.00 35.86 253 PRO C N 1
ATOM 8987 C CA . PRO C 3 253 ? 106.606 -5.030 48.561 1.00 36.24 253 PRO C CA 1
ATOM 8988 C C . PRO C 3 253 ? 105.872 -6.351 48.337 1.00 37.28 253 PRO C C 1
ATOM 8989 O O . PRO C 3 253 ? 106.449 -7.302 47.809 1.00 37.99 253 PRO C O 1
ATOM 8993 N N . ARG C 3 254 ? 104.602 -6.400 48.726 1.00 37.98 254 ARG C N 1
ATOM 8994 C CA . ARG C 3 254 ? 103.788 -7.602 48.556 1.00 38.75 254 ARG C CA 1
ATOM 8995 C C . ARG C 3 254 ? 103.073 -7.583 47.208 1.00 39.28 254 ARG C C 1
ATOM 8996 O O . ARG C 3 254 ? 102.441 -6.587 46.848 1.00 40.26 254 ARG C O 1
ATOM 9004 N N . SER C 3 255 ? 103.169 -8.683 46.467 1.00 38.20 255 SER C N 1
ATOM 9005 C CA . SER C 3 255 ? 102.505 -8.792 45.176 1.00 37.83 255 SER C CA 1
ATOM 9006 C C . SER C 3 255 ? 101.035 -9.144 45.384 1.00 37.00 255 SER C C 1
ATOM 9007 O O . SER C 3 255 ? 100.719 -10.069 46.127 1.00 37.12 255 SER C O 1
ATOM 9010 N N . ASP C 3 256 ? 100.140 -8.391 44.747 1.00 34.70 256 ASP C N 1
ATOM 9011 C CA . ASP C 3 256 ? 98.706 -8.665 44.829 1.00 32.02 256 ASP C CA 1
ATOM 9012 C C . ASP C 3 256 ? 98.042 -8.288 43.508 1.00 29.55 256 ASP C C 1
ATOM 9013 O O . ASP C 3 256 ? 98.729 -7.935 42.548 1.00 29.05 256 ASP C O 1
ATOM 9018 N N . ILE C 3 257 ? 96.716 -8.358 43.455 1.00 28.77 257 ILE C N 1
ATOM 9019 C CA . ILE C 3 257 ? 96.005 -8.056 42.216 1.00 27.32 257 ILE C CA 1
ATOM 9020 C C . ILE C 3 257 ? 96.233 -6.655 41.662 1.00 26.76 257 ILE C C 1
ATOM 9021 O O . ILE C 3 257 ? 96.079 -6.427 40.462 1.00 26.66 257 ILE C O 1
ATOM 9026 N N . HIS C 3 258 ? 96.618 -5.715 42.516 1.00 25.09 258 HIS C N 1
ATOM 9027 C CA . HIS C 3 258 ? 96.841 -4.357 42.042 1.00 25.50 258 HIS C CA 1
ATOM 9028 C C . HIS C 3 258 ? 98.284 -4.050 41.665 1.00 25.63 258 HIS C C 1
ATOM 9029 O O . HIS C 3 258 ? 98.602 -2.931 41.261 1.00 25.93 258 HIS C O 1
ATOM 9036 N N . GLY C 3 259 ? 99.160 -5.043 41.781 1.00 24.11 259 GLY C N 1
ATOM 9037 C CA . GLY C 3 259 ? 100.542 -4.808 41.414 1.00 24.22 259 GLY C CA 1
ATOM 9038 C C . GLY C 3 259 ? 101.525 -5.800 41.991 1.00 24.54 259 GLY C C 1
ATOM 9039 O O . GLY C 3 259 ? 101.445 -6.170 43.163 1.00 24.82 259 GLY C O 1
ATOM 9040 N N . SER C 3 260 ? 102.461 -6.228 41.153 1.00 24.97 260 SER C N 1
ATOM 9041 C CA . SER C 3 260 ? 103.486 -7.173 41.568 1.00 26.19 260 SER C CA 1
ATOM 9042 C C . SER C 3 260 ? 104.574 -6.441 42.341 1.00 26.79 260 SER C C 1
ATOM 9043 O O . SER C 3 260 ? 104.625 -5.207 42.358 1.00 25.41 260 SER C O 1
ATOM 9046 N N . ARG C 3 261 ? 105.446 -7.215 42.975 1.00 26.44 261 ARG C N 1
ATOM 9047 C CA . ARG C 3 261 ? 106.557 -6.672 43.740 1.00 26.63 261 ARG C CA 1
ATOM 9048 C C . ARG C 3 261 ? 107.407 -5.783 42.837 1.00 26.38 261 ARG C C 1
ATOM 9049 O O . ARG C 3 261 ? 107.730 -4.645 43.186 1.00 24.97 261 ARG C O 1
ATOM 9057 N N . ASP C 3 262 ? 107.759 -6.315 41.671 1.00 25.96 262 ASP C N 1
ATOM 9058 C CA . ASP C 3 262 ? 108.582 -5.598 40.707 1.00 27.57 262 ASP C CA 1
ATOM 9059 C C . ASP C 3 262 ? 107.962 -4.281 40.263 1.00 25.88 262 ASP C C 1
ATOM 9060 O O . ASP C 3 262 ? 108.665 -3.283 40.126 1.00 26.12 262 ASP C O 1
ATOM 9065 N N . LEU C 3 263 ? 106.654 -4.277 40.025 1.00 25.69 263 LEU C N 1
ATOM 9066 C CA . LEU C 3 263 ? 105.973 -3.051 39.622 1.00 24.22 263 LEU C CA 1
ATOM 9067 C C . LEU C 3 263 ? 106.093 -2.050 40.767 1.00 24.52 263 LEU C C 1
ATOM 9068 O O . LEU C 3 263 ? 106.463 -0.894 40.564 1.00 23.76 263 LEU C O 1
ATOM 9073 N N . ARG C 3 264 ? 105.776 -2.517 41.972 1.00 24.99 264 ARG C N 1
ATOM 9074 C CA . ARG C 3 264 ? 105.838 -1.698 43.178 1.00 26.68 264 ARG C CA 1
ATOM 9075 C C . ARG C 3 264 ? 107.192 -1.004 43.297 1.00 26.86 264 ARG C C 1
ATOM 9076 O O . ARG C 3 264 ? 107.264 0.205 43.517 1.00 27.99 264 ARG C O 1
ATOM 9084 N N . LEU C 3 265 ? 108.265 -1.777 43.158 1.00 26.14 265 LEU C N 1
ATOM 9085 C CA . LEU C 3 265 ? 109.611 -1.226 43.271 1.00 26.32 265 LEU C CA 1
ATOM 9086 C C . LEU C 3 265 ? 109.895 -0.210 42.177 1.00 26.79 265 LEU C C 1
ATOM 9087 O O . LEU C 3 265 ? 110.447 0.863 42.441 1.00 25.87 265 LEU C O 1
ATOM 9092 N N . SER C 3 266 ? 109.515 -0.542 40.948 1.00 26.39 266 SER C N 1
ATOM 9093 C CA . SER C 3 266 ? 109.734 0.367 39.834 1.00 26.05 266 SER C CA 1
ATOM 9094 C C . SER C 3 266 ? 109.007 1.680 40.097 1.00 25.04 266 SER C C 1
ATOM 9095 O O . SER C 3 266 ? 109.558 2.758 39.884 1.00 25.86 266 SER C O 1
ATOM 9098 N N . LEU C 3 267 ? 107.769 1.583 40.569 1.00 24.00 267 LEU C N 1
ATOM 9099 C CA . LEU C 3 267 ? 106.972 2.763 40.869 1.00 24.67 267 LEU C CA 1
ATOM 9100 C C . LEU C 3 267 ? 107.550 3.540 42.054 1.00 25.41 267 LEU C C 1
ATOM 9101 O O . LEU C 3 267 ? 107.590 4.770 42.042 1.00 24.65 267 LEU C O 1
ATOM 9106 N N . ALA C 3 268 ? 108.001 2.819 43.076 1.00 24.87 268 ALA C N 1
ATOM 9107 C CA . ALA C 3 268 ? 108.571 3.457 44.255 1.00 25.52 268 ALA C CA 1
ATOM 9108 C C . ALA C 3 268 ? 109.791 4.283 43.857 1.00 25.71 268 ALA C C 1
ATOM 9109 O O . ALA C 3 268 ? 110.005 5.379 44.363 1.00 24.51 268 ALA C O 1
ATOM 9111 N N . LYS C 3 269 ? 110.581 3.748 42.935 1.00 26.36 269 LYS C N 1
ATOM 9112 C CA . LYS C 3 269 ? 111.781 4.425 42.464 1.00 27.75 269 LYS C CA 1
ATOM 9113 C C . LYS C 3 269 ? 111.413 5.666 41.645 1.00 28.03 269 LYS C C 1
ATOM 9114 O O . LYS C 3 269 ? 112.015 6.732 41.807 1.00 26.68 269 LYS C O 1
ATOM 9120 N N . ALA C 3 270 ? 110.411 5.531 40.781 1.00 27.26 270 ALA C N 1
ATOM 9121 C CA . ALA C 3 270 ? 109.970 6.643 39.939 1.00 26.81 270 ALA C CA 1
ATOM 9122 C C . ALA C 3 270 ? 109.377 7.775 40.769 1.00 26.20 270 ALA C C 1
ATOM 9123 O O . ALA C 3 270 ? 109.653 8.946 40.524 1.00 25.89 270 ALA C O 1
ATOM 9125 N N . ILE C 3 271 ? 108.560 7.419 41.752 1.00 27.29 271 ILE C N 1
ATOM 9126 C CA . ILE C 3 271 ? 107.926 8.410 42.610 1.00 27.05 271 ILE C CA 1
ATOM 9127 C C . ILE C 3 271 ? 108.939 9.109 43.520 1.00 27.21 271 ILE C C 1
ATOM 9128 O O . ILE C 3 271 ? 108.867 10.323 43.734 1.00 26.53 271 ILE C O 1
ATOM 9133 N N . THR C 3 272 ? 109.881 8.339 44.053 1.00 26.04 272 THR C N 1
ATOM 9134 C CA . THR C 3 272 ? 110.899 8.891 44.941 1.00 25.86 272 THR C CA 1
ATOM 9135 C C . THR C 3 272 ? 111.767 9.901 44.202 1.00 26.49 272 THR C C 1
ATOM 9136 O O . THR C 3 272 ? 112.056 10.982 44.716 1.00 24.58 272 THR C O 1
ATOM 9140 N N . GLN C 3 273 ? 112.177 9.548 42.988 1.00 25.85 273 GLN C N 1
ATOM 9141 C CA . GLN C 3 273 ? 112.993 10.440 42.181 1.00 26.22 273 GLN C CA 1
ATOM 9142 C C . GLN C 3 273 ? 112.225 11.730 41.922 1.00 25.97 273 GLN C C 1
ATOM 9143 O O . GLN C 3 273 ? 112.774 12.829 42.019 1.00 26.38 273 GLN C O 1
ATOM 9149 N N . ARG C 3 274 ? 110.943 11.588 41.608 1.00 25.94 274 ARG C N 1
ATOM 9150 C CA . ARG C 3 274 ? 110.089 12.732 41.327 1.00 25.77 274 ARG C CA 1
ATOM 9151 C C . ARG C 3 274 ? 109.953 13.678 42.518 1.00 24.91 274 ARG C C 1
ATOM 9152 O O . ARG C 3 274 ? 110.079 14.895 42.369 1.00 23.34 274 ARG C O 1
ATOM 9160 N N . VAL C 3 275 ? 109.692 13.121 43.697 1.00 23.41 275 VAL C N 1
ATOM 9161 C CA . VAL C 3 275 ? 109.523 13.933 44.897 1.00 23.68 275 VAL C CA 1
ATOM 9162 C C . VAL C 3 275 ? 110.825 14.610 45.342 1.00 21.87 275 VAL C C 1
ATOM 9163 O O . VAL C 3 275 ? 110.808 15.739 45.843 1.00 22.57 275 VAL C O 1
ATOM 9167 N N . ILE C 3 276 ? 111.955 13.938 45.154 1.00 21.63 276 ILE C N 1
ATOM 9168 C CA . ILE C 3 276 ? 113.235 14.531 45.527 1.00 21.07 276 ILE C CA 1
ATOM 9169 C C . ILE C 3 276 ? 113.470 15.782 44.679 1.00 23.03 276 ILE C C 1
ATOM 9170 O O . ILE C 3 276 ? 113.810 16.842 45.204 1.00 23.59 276 ILE C O 1
ATOM 9175 N N . LEU C 3 277 ? 113.288 15.656 43.367 1.00 23.04 277 LEU C N 1
ATOM 9176 C CA . LEU C 3 277 ? 113.476 16.792 42.473 1.00 24.56 277 LEU C CA 1
ATOM 9177 C C . LEU C 3 277 ? 112.512 17.916 42.838 1.00 25.17 277 LEU C C 1
ATOM 9178 O O . LEU C 3 277 ? 112.874 19.093 42.817 1.00 27.06 277 LEU C O 1
ATOM 9183 N N . LYS C 3 278 ? 111.285 17.547 43.186 1.00 25.49 278 LYS C N 1
ATOM 9184 C CA . LYS C 3 278 ? 110.272 18.528 43.551 1.00 25.51 278 LYS C CA 1
ATOM 9185 C C . LYS C 3 278 ? 110.650 19.254 44.841 1.00 25.69 278 LYS C C 1
ATOM 9186 O O . LYS C 3 278 ? 110.499 20.474 44.946 1.00 25.54 278 LYS C O 1
ATOM 9192 N N . ALA C 3 279 ? 111.143 18.505 45.823 1.00 24.73 279 ALA C N 1
ATOM 9193 C CA . ALA C 3 279 ? 111.543 19.090 47.098 1.00 26.65 279 ALA C CA 1
ATOM 9194 C C . ALA C 3 279 ? 112.737 20.022 46.918 1.00 27.83 279 ALA C C 1
ATOM 9195 O O . ALA C 3 279 ? 112.825 21.061 47.571 1.00 28.82 279 ALA C O 1
ATOM 9197 N N . ALA C 3 280 ? 113.657 19.644 46.038 1.00 29.15 280 ALA C N 1
ATOM 9198 C CA . ALA C 3 280 ? 114.838 20.457 45.774 1.00 32.22 280 ALA C CA 1
ATOM 9199 C C . ALA C 3 280 ? 114.404 21.768 45.124 1.00 33.95 280 ALA C C 1
ATOM 9200 O O . ALA C 3 280 ? 114.931 22.836 45.431 1.00 34.66 280 ALA C O 1
ATOM 9202 N N . GLN C 3 281 ? 113.436 21.666 44.221 1.00 36.05 281 GLN C N 1
ATOM 9203 C CA . GLN C 3 281 ? 112.891 22.816 43.512 1.00 37.99 281 GLN C CA 1
ATOM 9204 C C . GLN C 3 281 ? 112.234 23.776 44.504 1.00 38.86 281 GLN C C 1
ATOM 9205 O O . GLN C 3 281 ? 112.524 24.973 44.515 1.00 39.53 281 GLN C O 1
ATOM 9211 N N . GLY C 3 282 ? 111.351 23.239 45.339 1.00 39.96 282 GLY C N 1
ATOM 9212 C CA . GLY C 3 282 ? 110.659 24.058 46.317 1.00 41.69 282 GLY C CA 1
ATOM 9213 C C . GLY C 3 282 ? 111.550 24.620 47.408 1.00 43.72 282 GLY C C 1
ATOM 9214 O O . GLY C 3 282 ? 111.376 25.764 47.826 1.00 44.42 282 GLY C O 1
ATOM 9215 N N . ALA C 3 283 ? 112.505 23.820 47.869 1.00 45.06 283 ALA C N 1
ATOM 9216 C CA . ALA C 3 283 ? 113.419 24.241 48.927 1.00 47.10 283 ALA C CA 1
ATOM 9217 C C . ALA C 3 283 ? 114.216 25.485 48.549 1.00 49.15 283 ALA C C 1
ATOM 9218 O O . ALA C 3 283 ? 114.346 26.413 49.347 1.00 49.46 283 ALA C O 1
ATOM 9220 N N . MET C 3 284 ? 114.752 25.504 47.333 1.00 51.67 284 MET C N 1
ATOM 9221 C CA . MET C 3 284 ? 115.534 26.643 46.872 1.00 54.50 284 MET C CA 1
ATOM 9222 C C . MET C 3 284 ? 114.642 27.833 46.548 1.00 55.36 284 MET C C 1
ATOM 9223 O O . MET C 3 284 ? 115.126 28.955 46.394 1.00 56.18 284 MET C O 1
ATOM 9228 N N . TYR C 3 285 ? 113.338 27.589 46.451 1.00 56.50 285 TYR C N 1
ATOM 9229 C CA . TYR C 3 285 ? 112.387 28.650 46.141 1.00 57.68 285 TYR C CA 1
ATOM 9230 C C . TYR C 3 285 ? 112.134 29.553 47.346 1.00 58.76 285 TYR C C 1
ATOM 9231 O O . TYR C 3 285 ? 112.523 29.169 48.471 1.00 59.54 285 TYR C O 1
ATOM 9240 N N . SER D 1 7 ? 51.426 12.665 77.944 1.00 36.61 7 SER D N 1
ATOM 9241 C CA . SER D 1 7 ? 51.130 12.114 76.588 1.00 38.35 7 SER D CA 1
ATOM 9242 C C . SER D 1 7 ? 49.625 11.964 76.390 1.00 37.40 7 SER D C 1
ATOM 9243 O O . SER D 1 7 ? 48.882 11.799 77.354 1.00 38.04 7 SER D O 1
ATOM 9246 N N . GLN D 1 8 ? 49.178 12.023 75.141 0.00 36.91 8 GLN D N 1
ATOM 9247 C CA . GLN D 1 8 ? 47.759 11.891 74.836 0.00 35.96 8 GLN D CA 1
ATOM 9248 C C . GLN D 1 8 ? 47.397 10.433 74.569 0.00 34.47 8 GLN D C 1
ATOM 9249 O O . GLN D 1 8 ? 46.226 10.056 74.598 0.00 34.28 8 GLN D O 1
ATOM 9255 N N . LEU D 1 9 ? 48.416 9.620 74.314 1.00 32.27 9 LEU D N 1
ATOM 9256 C CA . LEU D 1 9 ? 48.235 8.197 74.040 1.00 30.99 9 LEU D CA 1
ATOM 9257 C C . LEU D 1 9 ? 48.365 7.365 75.315 1.00 29.44 9 LEU D C 1
ATOM 9258 O O . LEU D 1 9 ? 49.156 7.693 76.195 1.00 30.06 9 LEU D O 1
ATOM 9263 N N . MET D 1 10 ? 47.585 6.292 75.405 1.00 26.91 10 MET D N 1
ATOM 9264 C CA . MET D 1 10 ? 47.611 5.400 76.564 1.00 26.78 10 MET D CA 1
ATOM 9265 C C . MET D 1 10 ? 48.032 3.987 76.172 1.00 27.51 10 MET D C 1
ATOM 9266 O O . MET D 1 10 ? 47.573 3.448 75.161 1.00 27.32 10 MET D O 1
ATOM 9271 N N . ARG D 1 11 ? 48.903 3.390 76.981 1.00 25.69 11 ARG D N 1
ATOM 9272 C CA . ARG D 1 11 ? 49.391 2.037 76.736 1.00 25.09 11 ARG D CA 1
ATOM 9273 C C . ARG D 1 11 ? 48.299 1.029 77.071 1.00 23.72 11 ARG D C 1
ATOM 9274 O O . ARG D 1 11 ? 47.877 0.920 78.224 1.00 22.99 11 ARG D O 1
ATOM 9282 N N . ILE D 1 12 ? 47.836 0.292 76.066 1.00 22.36 12 ILE D N 1
ATOM 9283 C CA . ILE D 1 12 ? 46.794 -0.695 76.299 1.00 21.54 12 ILE D CA 1
ATOM 9284 C C . ILE D 1 12 ? 47.290 -2.107 76.028 1.00 21.21 12 ILE D C 1
ATOM 9285 O O . ILE D 1 12 ? 47.882 -2.392 74.986 1.00 21.23 12 ILE D O 1
ATOM 9290 N N . SER D 1 13 ? 47.040 -2.988 76.989 1.00 22.76 13 SER D N 1
ATOM 9291 C CA . SER D 1 13 ? 47.450 -4.375 76.891 1.00 24.29 13 SER D CA 1
ATOM 9292 C C . SER D 1 13 ? 46.226 -5.278 76.777 1.00 24.57 13 SER D C 1
ATOM 9293 O O . SER D 1 13 ? 45.362 -5.287 77.654 1.00 25.79 13 SER D O 1
ATOM 9296 N N . ALA D 1 14 ? 46.152 -6.027 75.682 1.00 25.20 14 ALA D N 1
ATOM 9297 C CA . ALA D 1 14 ? 45.037 -6.937 75.453 1.00 25.25 14 ALA D CA 1
ATOM 9298 C C . ALA D 1 14 ? 45.487 -8.093 74.579 1.00 24.44 14 ALA D C 1
ATOM 9299 O O . ALA D 1 14 ? 46.484 -7.995 73.870 1.00 26.95 14 ALA D O 1
ATOM 9301 N N . THR D 1 15 ? 44.758 -9.196 74.640 1.00 25.36 15 THR D N 1
ATOM 9302 C CA . THR D 1 15 ? 45.085 -10.347 73.815 1.00 25.81 15 THR D CA 1
ATOM 9303 C C . THR D 1 15 ? 44.183 -10.279 72.589 1.00 25.07 15 THR D C 1
ATOM 9304 O O . THR D 1 15 ? 42.966 -10.163 72.709 1.00 25.11 15 THR D O 1
ATOM 9308 N N . ILE D 1 16 ? 44.788 -10.322 71.408 1.00 23.78 16 ILE D N 1
ATOM 9309 C CA . ILE D 1 16 ? 44.028 -10.258 70.172 1.00 22.11 16 ILE D CA 1
ATOM 9310 C C . ILE D 1 16 ? 44.278 -11.515 69.355 1.00 21.61 16 ILE D C 1
ATOM 9311 O O . ILE D 1 16 ? 45.413 -11.820 68.999 1.00 22.15 16 ILE D O 1
ATOM 9316 N N . ASN D 1 17 ? 43.202 -12.241 69.072 1.00 21.76 17 ASN D N 1
ATOM 9317 C CA . ASN D 1 17 ? 43.272 -13.487 68.321 1.00 23.03 17 ASN D CA 1
ATOM 9318 C C . ASN D 1 17 ? 44.336 -14.427 68.879 1.00 22.93 17 ASN D C 1
ATOM 9319 O O . ASN D 1 17 ? 45.150 -14.977 68.137 1.00 23.57 17 ASN D O 1
ATOM 9324 N N . GLY D 1 18 ? 44.321 -14.590 70.200 1.00 24.25 18 GLY D N 1
ATOM 9325 C CA . GLY D 1 18 ? 45.252 -15.485 70.865 1.00 25.28 18 GLY D CA 1
ATOM 9326 C C . GLY D 1 18 ? 46.648 -14.963 71.145 1.00 26.99 18 GLY D C 1
ATOM 9327 O O . GLY D 1 18 ? 47.436 -15.638 71.810 1.00 27.44 18 GLY D O 1
ATOM 9328 N N . LYS D 1 19 ? 46.968 -13.770 70.659 1.00 26.91 19 LYS D N 1
ATOM 9329 C CA . LYS D 1 19 ? 48.298 -13.215 70.874 1.00 28.07 19 LYS D CA 1
ATOM 9330 C C . LYS D 1 19 ? 48.291 -11.942 71.716 1.00 29.60 19 LYS D C 1
ATOM 9331 O O . LYS D 1 19 ? 47.562 -10.991 71.422 1.00 29.43 19 LYS D O 1
ATOM 9337 N N . PRO D 1 20 ? 49.099 -11.915 72.790 1.00 30.71 20 PRO D N 1
ATOM 9338 C CA . PRO D 1 20 ? 49.169 -10.735 73.658 1.00 30.02 20 PRO D CA 1
ATOM 9339 C C . PRO D 1 20 ? 49.676 -9.556 72.837 1.00 29.56 20 PRO D C 1
ATOM 9340 O O . PRO D 1 20 ? 50.690 -9.665 72.151 1.00 29.46 20 PRO D O 1
ATOM 9344 N N . ARG D 1 21 ? 48.969 -8.436 72.896 1.00 28.74 21 ARG D N 1
ATOM 9345 C CA . ARG D 1 21 ? 49.375 -7.265 72.135 1.00 28.90 21 ARG D CA 1
ATOM 9346 C C . ARG D 1 21 ? 49.422 -6.016 72.999 1.00 28.13 21 ARG D C 1
ATOM 9347 O O . ARG D 1 21 ? 48.775 -5.937 74.041 1.00 28.28 21 ARG D O 1
ATOM 9355 N N . VAL D 1 22 ? 50.212 -5.046 72.558 1.00 27.74 22 VAL D N 1
ATOM 9356 C CA . VAL D 1 22 ? 50.341 -3.774 73.256 1.00 27.35 22 VAL D CA 1
ATOM 9357 C C . VAL D 1 22 ? 50.211 -2.690 72.203 1.00 26.82 22 VAL D C 1
ATOM 9358 O O . VAL D 1 22 ? 50.958 -2.680 71.223 1.00 27.54 22 VAL D O 1
ATOM 9362 N N . PHE D 1 23 ? 49.249 -1.795 72.387 1.00 26.25 23 PHE D N 1
ATOM 9363 C CA . PHE D 1 23 ? 49.053 -0.712 71.439 1.00 25.07 23 PHE D CA 1
ATOM 9364 C C . PHE D 1 23 ? 48.755 0.598 72.157 1.00 24.06 23 PHE D C 1
ATOM 9365 O O . PHE D 1 23 ? 48.299 0.605 73.302 1.00 24.33 23 PHE D O 1
ATOM 9373 N N . TYR D 1 24 ? 49.037 1.706 71.486 1.00 22.30 24 TYR D N 1
ATOM 9374 C CA . TYR D 1 24 ? 48.819 3.020 72.071 1.00 22.80 24 TYR D CA 1
ATOM 9375 C C . TYR D 1 24 ? 47.684 3.750 71.379 1.00 21.95 24 TYR D C 1
ATOM 9376 O O . TYR D 1 24 ? 47.673 3.894 70.157 1.00 20.63 24 TYR D O 1
ATOM 9385 N N . VAL D 1 25 ? 46.730 4.213 72.178 1.00 20.69 25 VAL D N 1
ATOM 9386 C CA . VAL D 1 25 ? 45.558 4.903 71.658 1.00 22.35 25 VAL D CA 1
ATOM 9387 C C . VAL D 1 25 ? 45.124 6.051 72.554 1.00 23.08 25 VAL D C 1
ATOM 9388 O O . VAL D 1 25 ? 45.407 6.051 73.755 1.00 22.85 25 VAL D O 1
ATOM 9392 N N . GLU D 1 26 ? 44.430 7.023 71.967 1.00 22.87 26 GLU D N 1
ATOM 9393 C CA . GLU D 1 26 ? 43.906 8.139 72.739 1.00 23.70 26 GLU D CA 1
ATOM 9394 C C . GLU D 1 26 ? 42.544 7.641 73.207 1.00 23.58 26 GLU D C 1
ATOM 9395 O O . GLU D 1 26 ? 41.937 6.788 72.561 1.00 23.02 26 GLU D O 1
ATOM 9401 N N . PRO D 1 27 ? 42.049 8.150 74.340 1.00 21.87 27 PRO D N 1
ATOM 9402 C CA . PRO D 1 27 ? 40.742 7.698 74.825 1.00 20.78 27 PRO D CA 1
ATOM 9403 C C . PRO D 1 27 ? 39.586 7.949 73.844 1.00 20.51 27 PRO D C 1
ATOM 9404 O O . PRO D 1 27 ? 38.616 7.189 73.819 1.00 19.85 27 PRO D O 1
ATOM 9408 N N . ARG D 1 28 ? 39.697 9.007 73.039 1.00 19.60 28 ARG D N 1
ATOM 9409 C CA . ARG D 1 28 ? 38.651 9.380 72.075 1.00 20.02 28 ARG D CA 1
ATOM 9410 C C . ARG D 1 28 ? 38.432 8.405 70.907 1.00 19.74 28 ARG D C 1
ATOM 9411 O O . ARG D 1 28 ? 37.493 8.569 70.128 1.00 20.51 28 ARG D O 1
ATOM 9419 N N . MET D 1 29 ? 39.285 7.396 70.786 1.00 19.69 29 MET D N 1
ATOM 9420 C CA . MET D 1 29 ? 39.161 6.425 69.697 1.00 20.69 29 MET D CA 1
ATOM 9421 C C . MET D 1 29 ? 38.415 5.164 70.130 1.00 20.81 29 MET D C 1
ATOM 9422 O O . MET D 1 29 ? 38.748 4.572 71.164 1.00 20.83 29 MET D O 1
ATOM 9427 N N . HIS D 1 30 ? 37.408 4.745 69.362 1.00 19.07 30 HIS D N 1
ATOM 9428 C CA . HIS D 1 30 ? 36.706 3.526 69.738 1.00 17.72 30 HIS D CA 1
ATOM 9429 C C . HIS D 1 30 ? 37.518 2.305 69.305 1.00 17.23 30 HIS D C 1
ATOM 9430 O O . HIS D 1 30 ? 38.454 2.414 68.506 1.00 17.08 30 HIS D O 1
ATOM 9437 N N . LEU D 1 31 ? 37.178 1.150 69.863 1.00 17.55 31 LEU D N 1
ATOM 9438 C CA . LEU D 1 31 ? 37.900 -0.081 69.586 1.00 17.28 31 LEU D CA 1
ATOM 9439 C C . LEU D 1 31 ? 37.937 -0.469 68.111 1.00 17.49 31 LEU D C 1
ATOM 9440 O O . LEU D 1 31 ? 38.946 -0.986 67.631 1.00 17.07 31 LEU D O 1
ATOM 9445 N N . ALA D 1 32 ? 36.841 -0.233 67.395 1.00 18.47 32 ALA D N 1
ATOM 9446 C CA . ALA D 1 32 ? 36.788 -0.561 65.968 1.00 17.81 32 ALA D CA 1
ATOM 9447 C C . ALA D 1 32 ? 37.921 0.158 65.233 1.00 18.30 32 ALA D C 1
ATOM 9448 O O . ALA D 1 32 ? 38.694 -0.464 64.494 1.00 16.62 32 ALA D O 1
ATOM 9450 N N . ASP D 1 33 ? 38.014 1.469 65.438 1.00 16.66 33 ASP D N 1
ATOM 9451 C CA . ASP D 1 33 ? 39.056 2.270 64.801 1.00 17.82 33 ASP D CA 1
ATOM 9452 C C . ASP D 1 33 ? 40.449 1.842 65.250 1.00 17.03 33 ASP D C 1
ATOM 9453 O O . ASP D 1 33 ? 41.389 1.842 64.457 1.00 16.75 33 ASP D O 1
ATOM 9458 N N . ALA D 1 34 ? 40.587 1.488 66.526 1.00 16.95 34 ALA D N 1
ATOM 9459 C CA . ALA D 1 34 ? 41.883 1.075 67.050 1.00 16.55 34 ALA D CA 1
ATOM 9460 C C . ALA D 1 34 ? 42.337 -0.215 66.375 1.00 15.78 34 ALA D C 1
ATOM 9461 O O . ALA D 1 34 ? 43.476 -0.323 65.935 1.00 14.69 34 ALA D O 1
ATOM 9463 N N . LEU D 1 35 ? 41.439 -1.191 66.289 1.00 16.54 35 LEU D N 1
ATOM 9464 C CA . LEU D 1 35 ? 41.779 -2.460 65.650 1.00 15.60 35 LEU D CA 1
ATOM 9465 C C . LEU D 1 35 ? 42.170 -2.220 64.193 1.00 16.74 35 LEU D C 1
ATOM 9466 O O . LEU D 1 35 ? 43.190 -2.718 63.721 1.00 18.93 35 LEU D O 1
ATOM 9471 N N . ARG D 1 36 ? 41.370 -1.420 63.499 1.00 16.83 36 ARG D N 1
ATOM 9472 C CA . ARG D 1 36 ? 41.611 -1.123 62.088 1.00 16.75 36 ARG D CA 1
ATOM 9473 C C . ARG D 1 36 ? 42.856 -0.284 61.798 1.00 19.55 36 ARG D C 1
ATOM 9474 O O . ARG D 1 36 ? 43.719 -0.674 61.009 1.00 19.15 36 ARG D O 1
ATOM 9482 N N . GLU D 1 37 ? 42.946 0.868 62.455 1.00 19.27 37 GLU D N 1
ATOM 9483 C CA . GLU D 1 37 ? 44.021 1.819 62.211 1.00 20.91 37 GLU D CA 1
ATOM 9484 C C . GLU D 1 37 ? 45.296 1.748 63.038 1.00 20.42 37 GLU D C 1
ATOM 9485 O O . GLU D 1 37 ? 46.358 2.141 62.562 1.00 22.00 37 GLU D O 1
ATOM 9491 N N . VAL D 1 38 ? 45.205 1.256 64.266 1.00 19.40 38 VAL D N 1
ATOM 9492 C CA . VAL D 1 38 ? 46.384 1.157 65.115 1.00 19.13 38 VAL D CA 1
ATOM 9493 C C . VAL D 1 38 ? 46.973 -0.247 65.073 1.00 19.38 38 VAL D C 1
ATOM 9494 O O . VAL D 1 38 ? 48.168 -0.415 64.852 1.00 19.28 38 VAL D O 1
ATOM 9498 N N . VAL D 1 39 ? 46.133 -1.256 65.280 1.00 18.69 39 VAL D N 1
ATOM 9499 C CA . VAL D 1 39 ? 46.602 -2.635 65.247 1.00 20.33 39 VAL D CA 1
ATOM 9500 C C . VAL D 1 39 ? 46.749 -3.120 63.801 1.00 21.20 39 VAL D C 1
ATOM 9501 O O . VAL D 1 39 ? 47.531 -4.028 63.520 1.00 23.53 39 VAL D O 1
ATOM 9505 N N . GLY D 1 40 ? 46.002 -2.509 62.885 1.00 21.52 40 GLY D N 1
ATOM 9506 C CA . GLY D 1 40 ? 46.094 -2.884 61.481 1.00 21.51 40 GLY D CA 1
ATOM 9507 C C . GLY D 1 40 ? 45.264 -4.077 61.032 1.00 22.57 40 GLY D C 1
ATOM 9508 O O . GLY D 1 40 ? 45.605 -4.734 60.048 1.00 24.14 40 GLY D O 1
ATOM 9509 N N . LEU D 1 41 ? 44.178 -4.360 61.744 1.00 19.51 41 LEU D N 1
ATOM 9510 C CA . LEU D 1 41 ? 43.294 -5.472 61.405 1.00 19.49 41 LEU D CA 1
ATOM 9511 C C . LEU D 1 41 ? 42.003 -4.857 60.865 1.00 17.95 41 LEU D C 1
ATOM 9512 O O . LEU D 1 41 ? 41.057 -4.617 61.611 1.00 18.31 41 LEU D O 1
ATOM 9517 N N . THR D 1 42 ? 41.976 -4.601 59.558 1.00 17.64 42 THR D N 1
ATOM 9518 C CA . THR D 1 42 ? 40.828 -3.972 58.919 1.00 17.15 42 THR D CA 1
ATOM 9519 C C . THR D 1 42 ? 39.611 -4.865 58.676 1.00 16.95 42 THR D C 1
ATOM 9520 O O . THR D 1 42 ? 38.613 -4.408 58.122 1.00 16.33 42 THR D O 1
ATOM 9524 N N . GLY D 1 43 ? 39.688 -6.125 59.102 1.00 16.36 43 GLY D N 1
ATOM 9525 C CA . GLY D 1 43 ? 38.569 -7.036 58.924 1.00 16.18 43 GLY D CA 1
ATOM 9526 C C . GLY D 1 43 ? 37.303 -6.554 59.609 1.00 18.65 43 GLY D C 1
ATOM 9527 O O . GLY D 1 43 ? 36.192 -6.796 59.135 1.00 17.88 43 GLY D O 1
ATOM 9528 N N . THR D 1 44 ? 37.472 -5.882 60.744 1.00 17.90 44 THR D N 1
ATOM 9529 C CA . THR D 1 44 ? 36.351 -5.341 61.491 1.00 17.34 44 THR D CA 1
ATOM 9530 C C . THR D 1 44 ? 35.864 -4.114 60.719 1.00 17.88 44 THR D C 1
ATOM 9531 O O . THR D 1 44 ? 36.634 -3.171 60.501 1.00 18.34 44 THR D O 1
ATOM 9535 N N . LYS D 1 45 ? 34.597 -4.129 60.308 1.00 17.07 45 LYS D N 1
ATOM 9536 C CA . LYS D 1 45 ? 34.023 -3.032 59.528 1.00 17.88 45 LYS D CA 1
ATOM 9537 C C . LYS D 1 45 ? 33.134 -2.077 60.319 1.00 18.75 45 LYS D C 1
ATOM 9538 O O . LYS D 1 45 ? 32.556 -2.437 61.348 1.00 19.68 45 LYS D O 1
ATOM 9544 N N . ILE D 1 46 ? 33.019 -0.857 59.806 1.00 18.19 46 ILE D N 1
ATOM 9545 C CA . ILE D 1 46 ? 32.224 0.190 60.428 1.00 20.26 46 ILE D CA 1
ATOM 9546 C C . ILE D 1 46 ? 31.125 0.664 59.487 1.00 19.99 46 ILE D C 1
ATOM 9547 O O . ILE D 1 46 ? 31.404 1.250 58.436 1.00 19.97 46 ILE D O 1
ATOM 9552 N N . GLY D 1 47 ? 29.876 0.416 59.864 1.00 18.90 47 GLY D N 1
ATOM 9553 C CA . GLY D 1 47 ? 28.770 0.833 59.025 1.00 18.49 47 GLY D CA 1
ATOM 9554 C C . GLY D 1 47 ? 27.862 1.910 59.594 1.00 19.84 47 GLY D C 1
ATOM 9555 O O . GLY D 1 47 ? 27.031 2.456 58.863 1.00 18.02 47 GLY D O 1
ATOM 9556 N N . CYS D 1 48 ? 27.999 2.232 60.881 1.00 18.84 48 CYS D N 1
ATOM 9557 C CA . CYS D 1 48 ? 27.126 3.248 61.469 1.00 18.56 48 CYS D CA 1
ATOM 9558 C C . CYS D 1 48 ? 27.692 3.974 62.685 1.00 19.36 48 CYS D C 1
ATOM 9559 O O . CYS D 1 48 ? 27.338 5.128 62.944 1.00 18.60 48 CYS D O 1
ATOM 9562 N N . GLU D 1 49 ? 28.547 3.294 63.443 1.00 20.46 49 GLU D N 1
ATOM 9563 C CA . GLU D 1 49 ? 29.135 3.885 64.641 1.00 20.78 49 GLU D CA 1
ATOM 9564 C C . GLU D 1 49 ? 28.064 4.317 65.644 1.00 21.48 49 GLU D C 1
ATOM 9565 O O . GLU D 1 49 ? 28.270 5.241 66.443 1.00 20.38 49 GLU D O 1
ATOM 9571 N N . GLN D 1 50 ? 26.920 3.637 65.599 1.00 19.50 50 GLN D N 1
ATOM 9572 C CA . GLN D 1 50 ? 25.808 3.922 66.498 1.00 22.06 50 GLN D CA 1
ATOM 9573 C C . GLN D 1 50 ? 25.351 2.652 67.206 1.00 20.00 50 GLN D C 1
ATOM 9574 O O . GLN D 1 50 ? 24.396 2.677 67.979 1.00 22.18 50 GLN D O 1
ATOM 9580 N N . GLY D 1 51 ? 26.028 1.544 66.921 1.00 21.15 51 GLY D N 1
ATOM 9581 C CA . GLY D 1 51 ? 25.693 0.279 67.551 1.00 19.35 51 GLY D CA 1
ATOM 9582 C C . GLY D 1 51 ? 24.531 -0.473 66.929 1.00 19.64 51 GLY D C 1
ATOM 9583 O O . GLY D 1 51 ? 24.159 -1.541 67.411 1.00 17.48 51 GLY D O 1
ATOM 9584 N N . VAL D 1 52 ? 23.989 0.049 65.832 1.00 18.14 52 VAL D N 1
ATOM 9585 C CA . VAL D 1 52 ? 22.841 -0.577 65.175 1.00 18.76 52 VAL D CA 1
ATOM 9586 C C . VAL D 1 52 ? 23.099 -1.648 64.104 1.00 18.69 52 VAL D C 1
ATOM 9587 O O . VAL D 1 52 ? 22.484 -2.716 64.144 1.00 18.76 52 VAL D O 1
ATOM 9591 N N . CYS D 1 53 ? 23.999 -1.373 63.161 1.00 18.10 53 CYS D N 1
ATOM 9592 C CA . CYS D 1 53 ? 24.252 -2.299 62.055 1.00 16.41 53 CYS D CA 1
ATOM 9593 C C . CYS D 1 53 ? 24.946 -3.615 62.386 1.00 18.07 53 CYS D C 1
ATOM 9594 O O . CYS D 1 53 ? 24.765 -4.603 61.673 1.00 16.75 53 CYS D O 1
ATOM 9597 N N . GLY D 1 54 ? 25.734 -3.626 63.457 1.00 16.67 54 GLY D N 1
ATOM 9598 C CA . GLY D 1 54 ? 26.437 -4.833 63.862 1.00 16.17 54 GLY D CA 1
ATOM 9599 C C . GLY D 1 54 ? 27.652 -5.224 63.037 1.00 15.88 54 GLY D C 1
ATOM 9600 O O . GLY D 1 54 ? 28.275 -6.253 63.305 1.00 16.68 54 GLY D O 1
ATOM 9601 N N . SER D 1 55 ? 28.000 -4.416 62.037 1.00 17.15 55 SER D N 1
ATOM 9602 C CA . SER D 1 55 ? 29.142 -4.717 61.172 1.00 17.53 55 SER D CA 1
ATOM 9603 C C . SER D 1 55 ? 30.479 -4.778 61.914 1.00 16.38 55 SER D C 1
ATOM 9604 O O . SER D 1 55 ? 31.407 -5.444 61.465 1.00 14.95 55 SER D O 1
ATOM 9607 N N . CYS D 1 56 ? 30.556 -4.096 63.055 1.00 15.15 56 CYS D N 1
ATOM 9608 C CA . CYS D 1 56 ? 31.771 -4.033 63.867 1.00 15.34 56 CYS D CA 1
ATOM 9609 C C . CYS D 1 56 ? 31.784 -5.062 64.993 1.00 16.95 56 CYS D C 1
ATOM 9610 O O . CYS D 1 56 ? 32.694 -5.075 65.817 1.00 17.14 56 CYS D O 1
ATOM 9613 N N . THR D 1 57 ? 30.778 -5.919 65.032 1.00 18.11 57 THR D N 1
ATOM 9614 C CA . THR D 1 57 ? 30.699 -6.912 66.086 1.00 16.76 57 THR D CA 1
ATOM 9615 C C . THR D 1 57 ? 31.930 -7.811 66.159 1.00 19.54 57 THR D C 1
ATOM 9616 O O . THR D 1 57 ? 32.394 -8.356 65.151 1.00 18.70 57 THR D O 1
ATOM 9620 N N . ILE D 1 58 ? 32.461 -7.947 67.369 1.00 18.32 58 ILE D N 1
ATOM 9621 C CA . ILE D 1 58 ? 33.621 -8.793 67.620 1.00 18.33 58 ILE D CA 1
ATOM 9622 C C . ILE D 1 58 ? 33.357 -9.490 68.943 1.00 18.59 58 ILE D C 1
ATOM 9623 O O . ILE D 1 58 ? 32.391 -9.172 69.629 1.00 20.06 58 ILE D O 1
ATOM 9628 N N . LEU D 1 59 ? 34.210 -10.441 69.297 1.00 20.53 59 LEU D N 1
ATOM 9629 C CA . LEU D 1 59 ? 34.052 -11.157 70.554 1.00 20.96 59 LEU D CA 1
ATOM 9630 C C . LEU D 1 59 ? 35.052 -10.625 71.569 1.00 20.13 59 LEU D C 1
ATOM 9631 O O . LEU D 1 59 ? 36.249 -10.559 71.292 1.00 19.42 59 LEU D O 1
ATOM 9636 N N . ILE D 1 60 ? 34.555 -10.231 72.737 1.00 20.84 60 ILE D N 1
ATOM 9637 C CA . ILE D 1 60 ? 35.416 -9.751 73.808 1.00 20.74 60 ILE D CA 1
ATOM 9638 C C . ILE D 1 60 ? 35.212 -10.736 74.955 1.00 21.10 60 ILE D C 1
ATOM 9639 O O . ILE D 1 60 ? 34.108 -10.864 75.497 1.00 20.21 60 ILE D O 1
ATOM 9644 N N . ASP D 1 61 ? 36.280 -11.447 75.295 1.00 19.78 61 ASP D N 1
ATOM 9645 C CA . ASP D 1 61 ? 36.231 -12.462 76.335 1.00 22.34 61 ASP D CA 1
ATOM 9646 C C . ASP D 1 61 ? 35.111 -13.446 76.009 1.00 22.95 61 ASP D C 1
ATOM 9647 O O . ASP D 1 61 ? 34.342 -13.854 76.879 1.00 23.78 61 ASP D O 1
ATOM 9652 N N . GLY D 1 62 ? 35.029 -13.801 74.728 1.00 23.44 62 GLY D N 1
ATOM 9653 C CA . GLY D 1 62 ? 34.038 -14.754 74.259 1.00 21.98 62 GLY D CA 1
ATOM 9654 C C . GLY D 1 62 ? 32.639 -14.226 74.019 1.00 22.32 62 GLY D C 1
ATOM 9655 O O . GLY D 1 62 ? 31.780 -14.956 73.529 1.00 23.10 62 GLY D O 1
ATOM 9656 N N . ALA D 1 63 ? 32.402 -12.961 74.347 1.00 20.06 63 ALA D N 1
ATOM 9657 C CA . ALA D 1 63 ? 31.078 -12.376 74.173 1.00 20.13 63 ALA D CA 1
ATOM 9658 C C . ALA D 1 63 ? 31.013 -11.344 73.056 1.00 20.61 63 ALA D C 1
ATOM 9659 O O . ALA D 1 63 ? 31.875 -10.474 72.949 1.00 19.00 63 ALA D O 1
ATOM 9661 N N . PRO D 1 64 ? 29.980 -11.429 72.205 1.00 20.81 64 PRO D N 1
ATOM 9662 C CA . PRO D 1 64 ? 29.835 -10.473 71.106 1.00 20.02 64 PRO D CA 1
ATOM 9663 C C . PRO D 1 64 ? 29.512 -9.081 71.644 1.00 18.36 64 PRO D C 1
ATOM 9664 O O . PRO D 1 64 ? 28.643 -8.924 72.503 1.00 19.03 64 PRO D O 1
ATOM 9668 N N . MET D 1 65 ? 30.232 -8.081 71.145 1.00 17.85 65 MET D N 1
ATOM 9669 C CA . MET D 1 65 ? 30.038 -6.692 71.555 1.00 17.08 65 MET D CA 1
ATOM 9670 C C . MET D 1 65 ? 30.272 -5.791 70.349 1.00 18.20 65 MET D C 1
ATOM 9671 O O . MET D 1 65 ? 30.930 -6.194 69.390 1.00 18.57 65 MET D O 1
ATOM 9676 N N . ARG D 1 66 ? 29.731 -4.578 70.404 1.00 18.05 66 ARG D N 1
ATOM 9677 C CA . ARG D 1 66 ? 29.908 -3.609 69.326 1.00 17.96 66 ARG D CA 1
ATOM 9678 C C . ARG D 1 66 ? 31.223 -2.888 69.589 1.00 19.61 66 ARG D C 1
ATOM 9679 O O . ARG D 1 66 ? 31.347 -2.171 70.582 1.00 19.35 66 ARG D O 1
ATOM 9687 N N . SER D 1 67 ? 32.206 -3.070 68.713 1.00 17.96 67 SER D N 1
ATOM 9688 C CA . SER D 1 67 ? 33.487 -2.414 68.916 1.00 17.89 67 SER D CA 1
ATOM 9689 C C . SER D 1 67 ? 33.418 -0.906 68.677 1.00 18.56 67 SER D C 1
ATOM 9690 O O . SER D 1 67 ? 34.302 -0.177 69.111 1.00 17.79 67 SER D O 1
ATOM 9693 N N . CYS D 1 68 ? 32.366 -0.431 68.015 1.00 17.57 68 CYS D N 1
ATOM 9694 C CA . CYS D 1 68 ? 32.250 1.006 67.776 1.00 17.77 68 CYS D CA 1
ATOM 9695 C C . CYS D 1 68 ? 31.717 1.695 69.027 1.00 17.20 68 CYS D C 1
ATOM 9696 O O . CYS D 1 68 ? 31.823 2.915 69.169 1.00 18.64 68 CYS D O 1
ATOM 9699 N N . LEU D 1 69 ? 31.150 0.906 69.937 1.00 17.80 69 LEU D N 1
ATOM 9700 C CA . LEU D 1 69 ? 30.612 1.438 71.184 1.00 17.00 69 LEU D CA 1
ATOM 9701 C C . LEU D 1 69 ? 31.440 0.970 72.375 1.00 18.08 69 LEU D C 1
ATOM 9702 O O . LEU D 1 69 ? 30.956 0.866 73.504 1.00 18.56 69 LEU D O 1
ATOM 9707 N N . THR D 1 70 ? 32.706 0.689 72.099 1.00 19.34 70 THR D N 1
ATOM 9708 C CA . THR D 1 70 ? 33.654 0.267 73.112 1.00 19.54 70 THR D CA 1
ATOM 9709 C C . THR D 1 70 ? 34.879 1.134 72.916 1.00 19.30 70 THR D C 1
ATOM 9710 O O . THR D 1 70 ? 35.418 1.205 71.809 1.00 18.87 70 THR D O 1
ATOM 9714 N N . LEU D 1 71 ? 35.309 1.816 73.971 1.00 19.07 71 LEU D N 1
ATOM 9715 C CA . LEU D 1 71 ? 36.498 2.652 73.859 1.00 19.22 71 LEU D CA 1
ATOM 9716 C C . LEU D 1 71 ? 37.683 1.726 73.676 1.00 18.76 71 LEU D C 1
ATOM 9717 O O . LEU D 1 71 ? 37.721 0.638 74.256 1.00 17.14 71 LEU D O 1
ATOM 9722 N N . ALA D 1 72 ? 38.646 2.141 72.864 1.00 18.96 72 ALA D N 1
ATOM 9723 C CA . ALA D 1 72 ? 39.830 1.319 72.657 1.00 19.24 72 ALA D CA 1
ATOM 9724 C C . ALA D 1 72 ? 40.479 1.044 74.015 1.00 19.64 72 ALA D C 1
ATOM 9725 O O . ALA D 1 72 ? 40.906 -0.083 74.294 1.00 18.38 72 ALA D O 1
ATOM 9727 N N . VAL D 1 73 ? 40.535 2.069 74.866 1.00 19.84 73 VAL D N 1
ATOM 9728 C CA . VAL D 1 73 ? 41.144 1.921 76.188 1.00 20.95 73 VAL D CA 1
ATOM 9729 C C . VAL D 1 73 ? 40.427 0.892 77.057 1.00 22.20 73 VAL D C 1
ATOM 9730 O O . VAL D 1 73 ? 41.019 0.337 77.984 1.00 23.69 73 VAL D O 1
ATOM 9734 N N . GLN D 1 74 ? 39.159 0.629 76.760 1.00 21.73 74 GLN D N 1
ATOM 9735 C CA . GLN D 1 74 ? 38.399 -0.348 77.530 1.00 20.69 74 GLN D CA 1
ATOM 9736 C C . GLN D 1 74 ? 38.734 -1.790 77.147 1.00 21.40 74 GLN D C 1
ATOM 9737 O O . GLN D 1 74 ? 38.181 -2.735 77.708 1.00 21.20 74 GLN D O 1
ATOM 9743 N N . ALA D 1 75 ? 39.644 -1.957 76.193 1.00 21.08 75 ALA D N 1
ATOM 9744 C CA . ALA D 1 75 ? 40.066 -3.290 75.776 1.00 22.01 75 ALA D CA 1
ATOM 9745 C C . ALA D 1 75 ? 41.135 -3.804 76.745 1.00 22.75 75 ALA D C 1
ATOM 9746 O O . ALA D 1 75 ? 41.502 -4.979 76.722 1.00 21.58 75 ALA D O 1
ATOM 9748 N N . GLU D 1 76 ? 41.632 -2.913 77.599 1.00 23.14 76 GLU D N 1
ATOM 9749 C CA . GLU D 1 76 ? 42.659 -3.279 78.571 1.00 24.88 76 GLU D CA 1
ATOM 9750 C C . GLU D 1 76 ? 42.294 -4.553 79.331 1.00 24.21 76 GLU D C 1
ATOM 9751 O O . GLU D 1 76 ? 41.210 -4.658 79.904 1.00 24.57 76 GLU D O 1
ATOM 9757 N N . GLY D 1 77 ? 43.208 -5.519 79.319 1.00 24.63 77 GLY D N 1
ATOM 9758 C CA . GLY D 1 77 ? 42.987 -6.770 80.024 1.00 25.56 77 GLY D CA 1
ATOM 9759 C C . GLY D 1 77 ? 41.951 -7.714 79.438 1.00 26.77 77 GLY D C 1
ATOM 9760 O O . GLY D 1 77 ? 41.525 -8.654 80.108 1.00 26.34 77 GLY D O 1
ATOM 9761 N N . CYS D 1 78 ? 41.547 -7.486 78.192 1.00 25.99 78 CYS D N 1
ATOM 9762 C CA . CYS D 1 78 ? 40.547 -8.343 77.562 1.00 25.93 78 CYS D CA 1
ATOM 9763 C C . CYS D 1 78 ? 41.132 -9.200 76.451 1.00 25.03 78 CYS D C 1
ATOM 9764 O O . CYS D 1 78 ? 42.214 -8.923 75.935 1.00 25.35 78 CYS D O 1
ATOM 9767 N N . SER D 1 79 ? 40.398 -10.247 76.097 1.00 24.98 79 SER D N 1
ATOM 9768 C CA . SER D 1 79 ? 40.799 -11.151 75.029 1.00 26.40 79 SER D CA 1
ATOM 9769 C C . SER D 1 79 ? 39.851 -10.880 73.868 1.00 25.23 79 SER D C 1
ATOM 9770 O O . SER D 1 79 ? 38.658 -11.159 73.946 1.00 26.75 79 SER D O 1
ATOM 9773 N N . ILE D 1 80 ? 40.392 -10.321 72.797 1.00 24.63 80 ILE D N 1
ATOM 9774 C CA . ILE D 1 80 ? 39.603 -9.977 71.624 1.00 24.60 80 ILE D CA 1
ATOM 9775 C C . ILE D 1 80 ? 39.780 -10.970 70.487 1.00 23.46 80 ILE D C 1
ATOM 9776 O O . ILE D 1 80 ? 40.869 -11.493 70.270 1.00 22.42 80 ILE D O 1
ATOM 9781 N N . GLU D 1 81 ? 38.689 -11.233 69.776 1.00 23.51 81 GLU D N 1
ATOM 9782 C CA . GLU D 1 81 ? 38.706 -12.116 68.618 1.00 23.67 81 GLU D CA 1
ATOM 9783 C C . GLU D 1 81 ? 38.049 -11.380 67.458 1.00 22.78 81 GLU D C 1
ATOM 9784 O O . GLU D 1 81 ? 36.890 -10.979 67.557 1.00 23.20 81 GLU D O 1
ATOM 9790 N N . THR D 1 82 ? 38.794 -11.189 66.371 1.00 21.30 82 THR D N 1
ATOM 9791 C CA . THR D 1 82 ? 38.265 -10.526 65.182 1.00 20.58 82 THR D CA 1
ATOM 9792 C C . THR D 1 82 ? 38.155 -11.582 64.082 1.00 21.63 82 THR D C 1
ATOM 9793 O O . THR D 1 82 ? 38.625 -12.711 64.250 1.00 20.90 82 THR D O 1
ATOM 9797 N N . VAL D 1 83 ? 37.545 -11.223 62.958 1.00 21.79 83 VAL D N 1
ATOM 9798 C CA . VAL D 1 83 ? 37.381 -12.174 61.865 1.00 20.13 83 VAL D CA 1
ATOM 9799 C C . VAL D 1 83 ? 38.708 -12.779 61.397 1.00 21.11 83 VAL D C 1
ATOM 9800 O O . VAL D 1 83 ? 38.758 -13.951 61.005 1.00 21.95 83 VAL D O 1
ATOM 9804 N N . GLU D 1 84 ? 39.784 -11.999 61.449 1.00 20.68 84 GLU D N 1
ATOM 9805 C CA . GLU D 1 84 ? 41.089 -12.496 61.016 1.00 22.85 84 GLU D CA 1
ATOM 9806 C C . GLU D 1 84 ? 41.570 -13.733 61.770 1.00 23.06 84 GLU D C 1
ATOM 9807 O O . GLU D 1 84 ? 42.366 -14.509 61.244 1.00 23.50 84 GLU D O 1
ATOM 9813 N N . GLY D 1 85 ? 41.089 -13.917 62.995 1.00 24.94 85 GLY D N 1
ATOM 9814 C CA . GLY D 1 85 ? 41.518 -15.057 63.783 1.00 26.31 85 GLY D CA 1
ATOM 9815 C C . GLY D 1 85 ? 40.745 -16.344 63.573 1.00 27.13 85 GLY D C 1
ATOM 9816 O O . GLY D 1 85 ? 41.096 -17.377 64.142 1.00 27.22 85 GLY D O 1
ATOM 9817 N N . LEU D 1 86 ? 39.700 -16.302 62.756 1.00 28.14 86 LEU D N 1
ATOM 9818 C CA . LEU D 1 86 ? 38.889 -17.490 62.523 1.00 29.32 86 LEU D CA 1
ATOM 9819 C C . LEU D 1 86 ? 39.575 -18.625 61.771 1.00 31.09 86 LEU D C 1
ATOM 9820 O O . LEU D 1 86 ? 39.668 -19.741 62.280 1.00 31.36 86 LEU D O 1
ATOM 9825 N N . SER D 1 87 ? 40.044 -18.348 60.560 1.00 30.92 87 SER D N 1
ATOM 9826 C CA . SER D 1 87 ? 40.686 -19.381 59.757 1.00 33.58 87 SER D CA 1
ATOM 9827 C C . SER D 1 87 ? 41.895 -19.989 60.455 1.00 34.26 87 SER D C 1
ATOM 9828 O O . SER D 1 87 ? 42.728 -19.277 61.011 1.00 34.12 87 SER D O 1
ATOM 9831 N N . GLN D 1 88 ? 41.971 -21.315 60.438 1.00 35.01 88 GLN D N 1
ATOM 9832 C CA . GLN D 1 88 ? 43.088 -22.025 61.047 1.00 36.00 88 GLN D CA 1
ATOM 9833 C C . GLN D 1 88 ? 43.971 -22.446 59.890 1.00 35.39 88 GLN D C 1
ATOM 9834 O O . GLN D 1 88 ? 43.557 -23.210 59.014 1.00 34.16 88 GLN D O 1
ATOM 9840 N N . GLY D 1 89 ? 45.195 -21.941 59.887 1.00 35.55 89 GLY D N 1
ATOM 9841 C CA . GLY D 1 89 ? 46.086 -22.250 58.796 1.00 35.86 89 GLY D CA 1
ATOM 9842 C C . GLY D 1 89 ? 45.516 -21.451 57.642 1.00 35.85 89 GLY D C 1
ATOM 9843 O O . GLY D 1 89 ? 44.881 -20.408 57.847 1.00 36.94 89 GLY D O 1
ATOM 9844 N N . GLU D 1 90 ? 45.720 -21.935 56.430 1.00 31.99 90 GLU D N 1
ATOM 9845 C CA . GLU D 1 90 ? 45.203 -21.231 55.278 1.00 29.71 90 GLU D CA 1
ATOM 9846 C C . GLU D 1 90 ? 44.009 -21.961 54.690 1.00 28.89 90 GLU D C 1
ATOM 9847 O O . GLU D 1 90 ? 43.994 -22.319 53.516 1.00 28.99 90 GLU D O 1
ATOM 9853 N N . LYS D 1 91 ? 43.008 -22.177 55.539 1.00 27.67 91 LYS D N 1
ATOM 9854 C CA . LYS D 1 91 ? 41.767 -22.848 55.159 1.00 27.51 91 LYS D CA 1
ATOM 9855 C C . LYS D 1 91 ? 40.604 -22.193 55.887 1.00 25.87 91 LYS D C 1
ATOM 9856 O O . LYS D 1 91 ? 40.728 -21.821 57.052 1.00 26.48 91 LYS D O 1
ATOM 9862 N N . LEU D 1 92 ? 39.475 -22.051 55.206 1.00 25.64 92 LEU D N 1
ATOM 9863 C CA . LEU D 1 92 ? 38.293 -21.482 55.842 1.00 24.66 92 LEU D CA 1
ATOM 9864 C C . LEU D 1 92 ? 37.832 -22.526 56.862 1.00 25.45 92 LEU D C 1
ATOM 9865 O O . LEU D 1 92 ? 37.899 -23.731 56.586 1.00 25.15 92 LEU D O 1
ATOM 9870 N N . ASN D 1 93 ? 37.368 -22.094 58.031 1.00 23.98 93 ASN D N 1
ATOM 9871 C CA . ASN D 1 93 ? 36.892 -23.074 58.996 1.00 24.93 93 ASN D CA 1
ATOM 9872 C C . ASN D 1 93 ? 35.488 -23.504 58.576 1.00 24.60 93 ASN D C 1
ATOM 9873 O O . ASN D 1 93 ? 34.959 -22.992 57.588 1.00 26.02 93 ASN D O 1
ATOM 9878 N N . ALA D 1 94 ? 34.893 -24.443 59.308 1.00 23.31 94 ALA D N 1
ATOM 9879 C CA . ALA D 1 94 ? 33.564 -24.960 58.977 1.00 22.56 94 ALA D CA 1
ATOM 9880 C C . ALA D 1 94 ? 32.503 -23.894 58.723 1.00 21.20 94 ALA D C 1
ATOM 9881 O O . ALA D 1 94 ? 31.782 -23.952 57.725 1.00 20.29 94 ALA D O 1
ATOM 9883 N N . LEU D 1 95 ? 32.401 -22.926 59.627 1.00 18.97 95 LEU D N 1
ATOM 9884 C CA . LEU D 1 95 ? 31.410 -21.869 59.490 1.00 18.90 95 LEU D CA 1
ATOM 9885 C C . LEU D 1 95 ? 31.653 -21.007 58.247 1.00 18.30 95 LEU D C 1
ATOM 9886 O O . LEU D 1 95 ? 30.726 -20.709 57.495 1.00 19.70 95 LEU D O 1
ATOM 9891 N N . GLN D 1 96 ? 32.900 -20.604 58.039 1.00 18.58 96 GLN D N 1
ATOM 9892 C CA . GLN D 1 96 ? 33.247 -19.783 56.882 1.00 18.12 96 GLN D CA 1
ATOM 9893 C C . GLN D 1 96 ? 32.961 -20.537 55.588 1.00 18.34 96 GLN D C 1
ATOM 9894 O O . GLN D 1 96 ? 32.388 -19.988 54.649 1.00 18.15 96 GLN D O 1
ATOM 9900 N N . ASP D 1 97 ? 33.364 -21.800 55.539 1.00 19.31 97 ASP D N 1
ATOM 9901 C CA . ASP D 1 97 ? 33.141 -22.611 54.351 1.00 20.31 97 ASP D CA 1
ATOM 9902 C C . ASP D 1 97 ? 31.655 -22.760 54.055 1.00 20.11 97 ASP D C 1
ATOM 9903 O O . ASP D 1 97 ? 31.244 -22.783 52.900 1.00 21.33 97 ASP D O 1
ATOM 9908 N N . SER D 1 98 ? 30.851 -22.854 55.107 1.00 19.82 98 SER D N 1
ATOM 9909 C CA . SER D 1 98 ? 29.408 -22.984 54.947 1.00 20.12 98 SER D CA 1
ATOM 9910 C C . SER D 1 98 ? 28.832 -21.703 54.346 1.00 19.48 98 SER D C 1
ATOM 9911 O O . SER D 1 98 ? 27.918 -21.756 53.524 1.00 20.20 98 SER D O 1
ATOM 9914 N N . PHE D 1 99 ? 29.357 -20.551 54.763 1.00 19.49 99 PHE D N 1
ATOM 9915 C CA . PHE D 1 99 ? 28.891 -19.263 54.233 1.00 18.70 99 PHE D CA 1
ATOM 9916 C C . PHE D 1 99 ? 29.129 -19.233 52.726 1.00 19.60 99 PHE D C 1
ATOM 9917 O O . PHE D 1 99 ? 28.301 -18.741 51.961 1.00 20.02 99 PHE D O 1
ATOM 9925 N N . ARG D 1 100 ? 30.278 -19.760 52.316 1.00 18.44 100 ARG D N 1
ATOM 9926 C CA . ARG D 1 100 ? 30.645 -19.801 50.909 1.00 19.72 100 ARG D CA 1
ATOM 9927 C C . ARG D 1 100 ? 29.756 -20.771 50.136 1.00 19.83 100 ARG D C 1
ATOM 9928 O O . ARG D 1 100 ? 29.221 -20.430 49.082 1.00 19.03 100 ARG D O 1
ATOM 9936 N N . ARG D 1 101 ? 29.590 -21.979 50.668 1.00 20.33 101 ARG D N 1
ATOM 9937 C CA . ARG D 1 101 ? 28.764 -22.988 50.006 1.00 20.61 101 ARG D CA 1
ATOM 9938 C C . ARG D 1 101 ? 27.307 -22.556 49.858 1.00 20.15 101 ARG D C 1
ATOM 9939 O O . ARG D 1 101 ? 26.665 -22.859 48.853 1.00 21.75 101 ARG D O 1
ATOM 9947 N N . HIS D 1 102 ? 26.787 -21.842 50.850 1.00 20.36 102 HIS D N 1
ATOM 9948 C CA . HIS D 1 102 ? 25.402 -21.392 50.799 1.00 18.81 102 HIS D CA 1
ATOM 9949 C C . HIS D 1 102 ? 25.224 -20.004 50.203 1.00 17.73 102 HIS D C 1
ATOM 9950 O O . HIS D 1 102 ? 24.104 -19.516 50.113 1.00 16.78 102 HIS D O 1
ATOM 9957 N N . HIS D 1 103 ? 26.318 -19.383 49.778 1.00 18.20 103 HIS D N 1
ATOM 9958 C CA . HIS D 1 103 ? 26.256 -18.039 49.205 1.00 18.36 103 HIS D CA 1
ATOM 9959 C C . HIS D 1 103 ? 25.602 -17.103 50.224 1.00 17.88 103 HIS D C 1
ATOM 9960 O O . HIS D 1 103 ? 24.615 -16.429 49.924 1.00 19.29 103 HIS D O 1
ATOM 9967 N N . ALA D 1 104 ? 26.178 -17.068 51.426 1.00 17.80 104 ALA D N 1
ATOM 9968 C CA . ALA D 1 104 ? 25.677 -16.235 52.518 1.00 18.40 104 ALA D CA 1
ATOM 9969 C C . ALA D 1 104 ? 26.265 -14.822 52.526 1.00 18.21 104 ALA D C 1
ATOM 9970 O O . ALA D 1 104 ? 26.106 -14.081 53.509 1.00 17.60 104 ALA D O 1
ATOM 9972 N N . LEU D 1 105 ? 26.947 -14.451 51.442 1.00 17.07 105 LEU D N 1
ATOM 9973 C CA . LEU D 1 105 ? 27.536 -13.112 51.318 1.00 17.84 105 LEU D CA 1
ATOM 9974 C C . LEU D 1 105 ? 27.649 -12.676 49.854 1.00 16.73 105 LEU D C 1
ATOM 9975 O O . LEU D 1 105 ? 27.824 -13.508 48.959 1.00 16.22 105 LEU D O 1
ATOM 9980 N N . GLN D 1 106 ? 27.529 -11.371 49.632 1.00 14.81 106 GLN D N 1
ATOM 9981 C CA . GLN D 1 106 ? 27.660 -10.792 48.304 1.00 14.65 106 GLN D CA 1
ATOM 9982 C C . GLN D 1 106 ? 28.760 -9.719 48.333 1.00 14.88 106 GLN D C 1
ATOM 9983 O O . GLN D 1 106 ? 29.888 -9.965 47.885 1.00 15.31 106 GLN D O 1
ATOM 9989 N N . CYS D 1 107 ? 28.447 -8.538 48.861 1.00 15.70 107 CYS D N 1
ATOM 9990 C CA . CYS D 1 107 ? 29.451 -7.484 48.935 1.00 16.17 107 CYS D CA 1
ATOM 9991 C C . CYS D 1 107 ? 30.436 -7.825 50.049 1.00 16.48 107 CYS D C 1
ATOM 9992 O O . CYS D 1 107 ? 31.590 -7.385 50.024 1.00 16.90 107 CYS D O 1
ATOM 9995 N N . GLY D 1 108 ? 29.978 -8.625 51.011 1.00 16.37 108 GLY D N 1
ATOM 9996 C CA . GLY D 1 108 ? 30.816 -9.048 52.124 1.00 15.42 108 GLY D CA 1
ATOM 9997 C C . GLY D 1 108 ? 31.073 -8.078 53.276 1.00 16.26 108 GLY D C 1
ATOM 9998 O O . GLY D 1 108 ? 31.789 -8.405 54.223 1.00 14.25 108 GLY D O 1
ATOM 9999 N N . PHE D 1 109 ? 30.477 -6.895 53.231 1.00 15.54 109 PHE D N 1
ATOM 10000 C CA . PHE D 1 109 ? 30.724 -5.911 54.277 1.00 16.34 109 PHE D CA 1
ATOM 10001 C C . PHE D 1 109 ? 30.193 -6.273 55.664 1.00 16.24 109 PHE D C 1
ATOM 10002 O O . PHE D 1 109 ? 30.810 -5.932 56.671 1.00 15.16 109 PHE D O 1
ATOM 10010 N N . CYS D 1 110 ? 29.058 -6.965 55.715 1.00 17.98 110 CYS D N 1
ATOM 10011 C CA . CYS D 1 110 ? 28.442 -7.353 56.985 1.00 16.25 110 CYS D CA 1
ATOM 10012 C C . CYS D 1 110 ? 28.976 -8.676 57.514 1.00 17.39 110 CYS D C 1
ATOM 10013 O O . CYS D 1 110 ? 28.732 -9.034 58.668 1.00 16.04 110 CYS D O 1
ATOM 10016 N N . THR D 1 111 ? 29.697 -9.394 56.665 1.00 17.42 111 THR D N 1
ATOM 10017 C CA . THR D 1 111 ? 30.196 -10.721 57.002 1.00 17.39 111 THR D CA 1
ATOM 10018 C C . THR D 1 111 ? 31.004 -10.899 58.287 1.00 18.33 111 THR D C 1
ATOM 10019 O O . THR D 1 111 ? 30.787 -11.867 59.016 1.00 17.40 111 THR D O 1
ATOM 10023 N N . ALA D 1 112 ? 31.930 -9.986 58.571 1.00 18.34 112 ALA D N 1
ATOM 10024 C CA . ALA D 1 112 ? 32.730 -10.089 59.789 1.00 18.68 112 ALA D CA 1
ATOM 10025 C C . ALA D 1 112 ? 31.817 -10.081 61.019 1.00 18.96 112 ALA D C 1
ATOM 10026 O O . ALA D 1 112 ? 31.981 -10.892 61.933 1.00 17.43 112 ALA D O 1
ATOM 10028 N N . GLY D 1 113 ? 30.849 -9.167 61.030 1.00 18.00 113 GLY D N 1
ATOM 10029 C CA . GLY D 1 113 ? 29.920 -9.082 62.144 1.00 17.34 113 GLY D CA 1
ATOM 10030 C C . GLY D 1 113 ? 29.008 -10.297 62.232 1.00 18.13 113 GLY D C 1
ATOM 10031 O O . GLY D 1 113 ? 28.692 -10.774 63.327 1.00 16.68 113 GLY D O 1
ATOM 10032 N N . MET D 1 114 ? 28.589 -10.801 61.075 1.00 17.25 114 MET D N 1
ATOM 10033 C CA . MET D 1 114 ? 27.718 -11.970 61.004 1.00 17.75 114 MET D CA 1
ATOM 10034 C C . MET D 1 114 ? 28.401 -13.163 61.635 1.00 17.77 114 MET D C 1
ATOM 10035 O O . MET D 1 114 ? 27.802 -13.887 62.435 1.00 18.83 114 MET D O 1
ATOM 10040 N N . LEU D 1 115 ? 29.662 -13.361 61.271 1.00 17.65 115 LEU D N 1
ATOM 10041 C CA . LEU D 1 115 ? 30.437 -14.476 61.796 1.00 17.78 115 LEU D CA 1
ATOM 10042 C C . LEU D 1 115 ? 30.599 -14.387 63.312 1.00 19.28 115 LEU D C 1
ATOM 10043 O O . LEU D 1 115 ? 30.539 -15.401 64.006 1.00 19.05 115 LEU D O 1
ATOM 10048 N N . ALA D 1 116 ? 30.800 -13.179 63.830 1.00 19.49 116 ALA D N 1
ATOM 10049 C CA . ALA D 1 116 ? 30.967 -13.007 65.271 1.00 19.62 116 ALA D CA 1
ATOM 10050 C C . ALA D 1 116 ? 29.717 -13.453 66.012 1.00 18.70 116 ALA D C 1
ATOM 10051 O O . ALA D 1 116 ? 29.787 -14.246 66.947 1.00 19.90 116 ALA D O 1
ATOM 10053 N N . THR D 1 117 ? 28.568 -12.936 65.597 1.00 18.77 117 THR D N 1
ATOM 10054 C CA . THR D 1 117 ? 27.318 -13.294 66.248 1.00 19.13 117 THR D CA 1
ATOM 10055 C C . THR D 1 117 ? 27.040 -14.783 66.085 1.00 19.36 117 THR D C 1
ATOM 10056 O O . THR D 1 117 ? 26.639 -15.453 67.034 1.00 18.33 117 THR D O 1
ATOM 10060 N N . ALA D 1 118 ? 27.260 -15.291 64.878 1.00 18.30 118 ALA D N 1
ATOM 10061 C CA . ALA D 1 118 ? 27.029 -16.704 64.587 1.00 20.20 118 ALA D CA 1
ATOM 10062 C C . ALA D 1 118 ? 27.861 -17.623 65.488 1.00 21.61 118 ALA D C 1
ATOM 10063 O O . ALA D 1 118 ? 27.350 -18.613 66.011 1.00 21.77 118 ALA D O 1
ATOM 10065 N N . ARG D 1 119 ? 29.142 -17.304 65.666 1.00 22.33 119 ARG D N 1
ATOM 10066 C CA . ARG D 1 119 ? 29.998 -18.130 66.517 1.00 24.60 119 ARG D CA 1
ATOM 10067 C C . ARG D 1 119 ? 29.476 -18.140 67.948 1.00 24.26 119 ARG D C 1
ATOM 10068 O O . ARG D 1 119 ? 29.577 -19.145 68.646 1.00 23.61 119 ARG D O 1
ATOM 10076 N N . SER D 1 120 ? 28.929 -17.008 68.379 1.00 23.91 120 SER D N 1
ATOM 10077 C CA . SER D 1 120 ? 28.393 -16.881 69.727 1.00 24.59 120 SER D CA 1
ATOM 10078 C C . SER D 1 120 ? 27.219 -17.834 69.902 1.00 26.33 120 SER D C 1
ATOM 10079 O O . SER D 1 120 ? 27.084 -18.494 70.933 1.00 26.14 120 SER D O 1
ATOM 10082 N N . ILE D 1 121 ? 26.371 -17.898 68.882 1.00 25.49 121 ILE D N 1
ATOM 10083 C CA . ILE D 1 121 ? 25.207 -18.774 68.901 1.00 27.82 121 ILE D CA 1
ATOM 10084 C C . ILE D 1 121 ? 25.641 -20.233 68.979 1.00 27.50 121 ILE D C 1
ATOM 10085 O O . ILE D 1 121 ? 25.235 -20.968 69.877 1.00 29.05 121 ILE D O 1
ATOM 10090 N N . LEU D 1 122 ? 26.473 -20.636 68.027 1.00 26.62 122 LEU D N 1
ATOM 10091 C CA . LEU D 1 122 ? 26.952 -22.007 67.943 1.00 26.90 122 LEU D CA 1
ATOM 10092 C C . LEU D 1 122 ? 27.739 -22.468 69.165 1.00 27.69 122 LEU D C 1
ATOM 10093 O O . LEU D 1 122 ? 27.794 -23.663 69.456 1.00 25.77 122 LEU D O 1
ATOM 10098 N N . ALA D 1 123 ? 28.355 -21.524 69.871 1.00 27.78 123 ALA D N 1
ATOM 10099 C CA . ALA D 1 123 ? 29.125 -21.856 71.059 1.00 28.88 123 ALA D CA 1
ATOM 10100 C C . ALA D 1 123 ? 28.185 -22.342 72.156 1.00 28.97 123 ALA D C 1
ATOM 10101 O O . ALA D 1 123 ? 28.541 -23.207 72.951 1.00 30.86 123 ALA D O 1
ATOM 10103 N N . GLU D 1 124 ? 26.983 -21.777 72.193 1.00 30.25 124 GLU D N 1
ATOM 10104 C CA . GLU D 1 124 ? 25.989 -22.150 73.193 1.00 30.73 124 GLU D CA 1
ATOM 10105 C C . GLU D 1 124 ? 25.105 -23.300 72.719 1.00 30.66 124 GLU D C 1
ATOM 10106 O O . GLU D 1 124 ? 24.661 -24.121 73.520 1.00 31.05 124 GLU D O 1
ATOM 10112 N N . ASN D 1 125 ? 24.854 -23.355 71.415 1.00 28.94 125 ASN D N 1
ATOM 10113 C CA . ASN D 1 125 ? 23.999 -24.391 70.848 1.00 28.42 125 ASN D CA 1
ATOM 10114 C C . ASN D 1 125 ? 24.476 -24.787 69.453 1.00 27.40 125 ASN D C 1
ATOM 10115 O O . ASN D 1 125 ? 24.270 -24.056 68.489 1.00 26.30 125 ASN D O 1
ATOM 10120 N N . PRO D 1 126 ? 25.101 -25.969 69.330 1.00 27.49 126 PRO D N 1
ATOM 10121 C CA . PRO D 1 126 ? 25.631 -26.502 68.068 1.00 28.12 126 PRO D CA 1
ATOM 10122 C C . PRO D 1 126 ? 24.642 -26.571 66.910 1.00 26.86 126 PRO D C 1
ATOM 10123 O O . PRO D 1 126 ? 25.025 -26.396 65.752 1.00 26.73 126 PRO D O 1
ATOM 10127 N N . ALA D 1 127 ? 23.377 -26.838 67.220 1.00 26.93 127 ALA D N 1
ATOM 10128 C CA . ALA D 1 127 ? 22.351 -26.962 66.190 1.00 27.07 127 ALA D CA 1
ATOM 10129 C C . ALA D 1 127 ? 21.088 -26.171 66.511 1.00 26.90 127 ALA D C 1
ATOM 10130 O O . ALA D 1 127 ? 20.046 -26.747 66.827 1.00 25.52 127 ALA D O 1
ATOM 10132 N N . PRO D 1 128 ? 21.160 -24.835 66.424 1.00 26.38 128 PRO D N 1
ATOM 10133 C CA . PRO D 1 128 ? 19.987 -24.008 66.716 1.00 25.29 128 PRO D CA 1
ATOM 10134 C C . PRO D 1 128 ? 18.951 -24.104 65.605 1.00 25.10 128 PRO D C 1
ATOM 10135 O O . PRO D 1 128 ? 19.280 -24.456 64.471 1.00 25.04 128 PRO D O 1
ATOM 10139 N N . SER D 1 129 ? 17.700 -23.795 65.929 1.00 25.07 129 SER D N 1
ATOM 10140 C CA . SER D 1 129 ? 16.637 -23.829 64.933 1.00 26.13 129 SER D CA 1
ATOM 10141 C C . SER D 1 129 ? 16.767 -22.579 64.061 1.00 26.52 129 SER D C 1
ATOM 10142 O O . SER D 1 129 ? 17.419 -21.608 64.454 1.00 25.66 129 SER D O 1
ATOM 10145 N N . ARG D 1 130 ? 16.152 -22.600 62.882 1.00 25.82 130 ARG D N 1
ATOM 10146 C CA . ARG D 1 130 ? 16.211 -21.447 61.993 1.00 25.28 130 ARG D CA 1
ATOM 10147 C C . ARG D 1 130 ? 15.630 -20.227 62.709 1.00 25.62 130 ARG D C 1
ATOM 10148 O O . ARG D 1 130 ? 16.149 -19.114 62.585 1.00 25.23 130 ARG D O 1
ATOM 10156 N N . ASP D 1 131 ? 14.553 -20.442 63.462 1.00 25.34 131 ASP D N 1
ATOM 10157 C CA . ASP D 1 131 ? 13.906 -19.363 64.209 1.00 26.77 131 ASP D CA 1
ATOM 10158 C C . ASP D 1 131 ? 14.834 -18.765 65.262 1.00 26.86 131 ASP D C 1
ATOM 10159 O O . ASP D 1 131 ? 14.887 -17.546 65.442 1.00 25.34 131 ASP D O 1
ATOM 10164 N N . GLU D 1 132 ? 15.554 -19.626 65.972 1.00 27.03 132 GLU D N 1
ATOM 10165 C CA . GLU D 1 132 ? 16.474 -19.153 66.996 1.00 27.78 132 GLU D CA 1
ATOM 10166 C C . GLU D 1 132 ? 17.591 -18.355 66.328 1.00 26.18 132 GLU D C 1
ATOM 10167 O O . GLU D 1 132 ? 18.033 -17.329 66.849 1.00 24.86 132 GLU D O 1
ATOM 10173 N N . VAL D 1 133 ? 18.038 -18.816 65.165 1.00 23.35 133 VAL D N 1
ATOM 10174 C CA . VAL D 1 133 ? 19.100 -18.110 64.461 1.00 23.07 133 VAL D CA 1
ATOM 10175 C C . VAL D 1 133 ? 18.610 -16.754 63.961 1.00 22.39 133 VAL D C 1
ATOM 10176 O O . VAL D 1 133 ? 19.296 -15.744 64.124 1.00 24.29 133 VAL D O 1
ATOM 10180 N N . ARG D 1 134 ? 17.422 -16.716 63.368 1.00 22.99 134 ARG D N 1
ATOM 10181 C CA . ARG D 1 134 ? 16.894 -15.447 62.871 1.00 22.63 134 ARG D CA 1
ATOM 10182 C C . ARG D 1 134 ? 16.733 -14.452 64.017 1.00 23.22 134 ARG D C 1
ATOM 10183 O O . ARG D 1 134 ? 16.913 -13.250 63.838 1.00 22.45 134 ARG D O 1
ATOM 10191 N N . GLU D 1 135 ? 16.408 -14.961 65.201 1.00 22.78 135 GLU D N 1
ATOM 10192 C CA . GLU D 1 135 ? 16.230 -14.108 66.370 1.00 22.88 135 GLU D CA 1
ATOM 10193 C C . GLU D 1 135 ? 17.540 -13.488 66.851 1.00 23.53 135 GLU D C 1
ATOM 10194 O O . GLU D 1 135 ? 17.641 -12.270 67.019 1.00 23.08 135 GLU D O 1
ATOM 10200 N N . VAL D 1 136 ? 18.545 -14.328 67.071 1.00 22.38 136 VAL D N 1
ATOM 10201 C CA . VAL D 1 136 ? 19.832 -13.846 67.552 1.00 23.67 136 VAL D CA 1
ATOM 10202 C C . VAL D 1 136 ? 20.583 -13.020 66.508 1.00 23.23 136 VAL D C 1
ATOM 10203 O O . VAL D 1 136 ? 21.334 -12.112 66.856 1.00 22.77 136 VAL D O 1
ATOM 10207 N N . MET D 1 137 ? 20.372 -13.326 65.232 1.00 22.17 137 MET D N 1
ATOM 10208 C CA . MET D 1 137 ? 21.046 -12.603 64.154 1.00 22.57 137 MET D CA 1
ATOM 10209 C C . MET D 1 137 ? 20.340 -11.300 63.774 1.00 22.65 137 MET D C 1
ATOM 10210 O O . MET D 1 137 ? 20.819 -10.564 62.912 1.00 23.53 137 MET D O 1
ATOM 10215 N N . SER D 1 138 ? 19.212 -11.011 64.416 1.00 23.74 138 SER D N 1
ATOM 10216 C CA . SER D 1 138 ? 18.437 -9.808 64.103 1.00 24.89 138 SER D CA 1
ATOM 10217 C C . SER D 1 138 ? 19.153 -8.492 64.384 1.00 25.62 138 SER D C 1
ATOM 10218 O O . SER D 1 138 ? 18.667 -7.429 63.997 1.00 26.99 138 SER D O 1
ATOM 10221 N N . GLY D 1 139 ? 20.295 -8.564 65.060 1.00 23.72 139 GLY D N 1
ATOM 10222 C CA . GLY D 1 139 ? 21.051 -7.365 65.374 1.00 23.20 139 GLY D CA 1
ATOM 10223 C C . GLY D 1 139 ? 22.183 -7.114 64.394 1.00 22.04 139 GLY D C 1
ATOM 10224 O O . GLY D 1 139 ? 23.001 -6.216 64.601 1.00 22.15 139 GLY D O 1
ATOM 10225 N N . ASN D 1 140 ? 22.236 -7.917 63.333 1.00 20.46 140 ASN D N 1
ATOM 10226 C CA . ASN D 1 140 ? 23.254 -7.776 62.294 1.00 19.80 140 ASN D CA 1
ATOM 10227 C C . ASN D 1 140 ? 22.536 -7.504 60.983 1.00 20.46 140 ASN D C 1
ATOM 10228 O O . ASN D 1 140 ? 21.772 -8.343 60.499 1.00 20.12 140 ASN D O 1
ATOM 10233 N N . LEU D 1 141 ? 22.790 -6.336 60.406 1.00 17.43 141 LEU D N 1
ATOM 10234 C CA . LEU D 1 141 ? 22.144 -5.949 59.160 1.00 17.03 141 LEU D CA 1
ATOM 10235 C C . LEU D 1 141 ? 22.939 -6.321 57.915 1.00 15.51 141 LEU D C 1
ATOM 10236 O O . LEU D 1 141 ? 24.162 -6.209 57.888 1.00 18.17 141 LEU D O 1
ATOM 10241 N N . CYS D 1 142 ? 22.227 -6.770 56.889 1.00 16.72 142 CYS D N 1
ATOM 10242 C CA . CYS D 1 142 ? 22.837 -7.106 55.604 1.00 14.81 142 CYS D CA 1
ATOM 10243 C C . CYS D 1 142 ? 21.931 -6.487 54.551 1.00 15.94 142 CYS D C 1
ATOM 10244 O O . CYS D 1 142 ? 20.709 -6.652 54.599 1.00 16.09 142 CYS D O 1
ATOM 10247 N N . ARG D 1 143 ? 22.522 -5.771 53.602 1.00 17.57 143 ARG D N 1
ATOM 10248 C CA . ARG D 1 143 ? 21.740 -5.110 52.568 1.00 17.55 143 ARG D CA 1
ATOM 10249 C C . ARG D 1 143 ? 21.770 -5.824 51.224 1.00 18.12 143 ARG D C 1
ATOM 10250 O O . ARG D 1 143 ? 21.090 -5.398 50.296 1.00 18.98 143 ARG D O 1
ATOM 10258 N N . CYS D 1 144 ? 22.534 -6.913 51.125 1.00 18.87 144 CYS D N 1
ATOM 10259 C CA . CYS D 1 144 ? 22.663 -7.644 49.860 1.00 18.48 144 CYS D CA 1
ATOM 10260 C C . CYS D 1 144 ? 21.961 -8.992 49.702 1.00 19.46 144 CYS D C 1
ATOM 10261 O O . CYS D 1 144 ? 21.425 -9.280 48.635 1.00 19.21 144 CYS D O 1
ATOM 10264 N N . THR D 1 145 ? 21.985 -9.810 50.753 1.00 17.83 145 THR D N 1
ATOM 10265 C CA . THR D 1 145 ? 21.483 -11.186 50.679 1.00 18.91 145 THR D CA 1
ATOM 10266 C C . THR D 1 145 ? 20.035 -11.589 50.913 1.00 19.75 145 THR D C 1
ATOM 10267 O O . THR D 1 145 ? 19.602 -12.624 50.407 1.00 20.14 145 THR D O 1
ATOM 10271 N N . GLY D 1 146 ? 19.285 -10.819 51.683 1.00 18.15 146 GLY D N 1
ATOM 10272 C CA . GLY D 1 146 ? 17.922 -11.231 51.953 1.00 19.80 146 GLY D CA 1
ATOM 10273 C C . GLY D 1 146 ? 17.909 -12.167 53.156 1.00 19.35 146 GLY D C 1
ATOM 10274 O O . GLY D 1 146 ? 16.869 -12.716 53.510 1.00 18.30 146 GLY D O 1
ATOM 10275 N N . TYR D 1 147 ? 19.085 -12.371 53.752 1.00 17.56 147 TYR D N 1
ATOM 10276 C CA . TYR D 1 147 ? 19.268 -13.191 54.959 1.00 18.46 147 TYR D CA 1
ATOM 10277 C C . TYR D 1 147 ? 19.090 -14.715 54.921 1.00 20.35 147 TYR D C 1
ATOM 10278 O O . TYR D 1 147 ? 19.782 -15.427 55.646 1.00 21.14 147 TYR D O 1
ATOM 10287 N N . GLU D 1 148 ? 18.174 -15.222 54.106 1.00 20.43 148 GLU D N 1
ATOM 10288 C CA . GLU D 1 148 ? 17.929 -16.666 54.082 1.00 21.04 148 GLU D CA 1
ATOM 10289 C C . GLU D 1 148 ? 19.155 -17.583 54.022 1.00 21.33 148 GLU D C 1
ATOM 10290 O O . GLU D 1 148 ? 19.253 -18.542 54.798 1.00 20.76 148 GLU D O 1
ATOM 10296 N N . THR D 1 149 ? 20.085 -17.292 53.117 1.00 19.48 149 THR D N 1
ATOM 10297 C CA . THR D 1 149 ? 21.281 -18.113 52.964 1.00 18.81 149 THR D CA 1
ATOM 10298 C C . THR D 1 149 ? 22.226 -18.032 54.164 1.00 19.72 149 THR D C 1
ATOM 10299 O O . THR D 1 149 ? 23.024 -18.945 54.401 1.00 19.70 149 THR D O 1
ATOM 10303 N N . ILE D 1 150 ? 22.142 -16.942 54.918 1.00 17.54 150 ILE D N 1
ATOM 10304 C CA . ILE D 1 150 ? 22.968 -16.798 56.111 1.00 18.38 150 ILE D CA 1
ATOM 10305 C C . ILE D 1 150 ? 22.408 -17.787 57.135 1.00 18.28 150 ILE D C 1
ATOM 10306 O O . ILE D 1 150 ? 23.160 -18.471 57.832 1.00 17.85 150 ILE D O 1
ATOM 10311 N N . ILE D 1 151 ? 21.081 -17.867 57.198 1.00 18.60 151 ILE D N 1
ATOM 10312 C CA . ILE D 1 151 ? 20.411 -18.789 58.109 1.00 20.43 151 ILE D CA 1
ATOM 10313 C C . ILE D 1 151 ? 20.778 -20.213 57.688 1.00 20.80 151 ILE D C 1
ATOM 10314 O O . ILE D 1 151 ? 21.067 -21.062 58.530 1.00 21.57 151 ILE D O 1
ATOM 10319 N N . ASP D 1 152 ? 20.781 -20.458 56.378 1.00 20.58 152 ASP D N 1
ATOM 10320 C CA . ASP D 1 152 ? 21.126 -21.774 55.838 1.00 21.10 152 ASP D CA 1
ATOM 10321 C C . ASP D 1 152 ? 22.542 -22.175 56.243 1.00 20.71 152 ASP D C 1
ATOM 10322 O O . ASP D 1 152 ? 22.782 -23.299 56.678 1.00 18.51 152 ASP D O 1
ATOM 10327 N N . ALA D 1 153 ? 23.481 -21.250 56.078 1.00 19.37 153 ALA D N 1
ATOM 10328 C CA . ALA D 1 153 ? 24.879 -21.513 56.398 1.00 19.06 153 ALA D CA 1
ATOM 10329 C C . ALA D 1 153 ? 25.102 -21.857 57.865 1.00 19.77 153 ALA D C 1
ATOM 10330 O O . ALA D 1 153 ? 25.828 -22.795 58.187 1.00 20.18 153 ALA D O 1
ATOM 10332 N N . ILE D 1 154 ? 24.479 -21.092 58.750 1.00 18.48 154 ILE D N 1
ATOM 10333 C CA . ILE D 1 154 ? 24.635 -21.306 60.178 1.00 20.50 154 ILE D CA 1
ATOM 10334 C C . ILE D 1 154 ? 24.066 -22.646 60.651 1.00 21.97 154 ILE D C 1
ATOM 10335 O O . ILE D 1 154 ? 24.613 -23.266 61.563 1.00 20.96 154 ILE D O 1
ATOM 10340 N N . THR D 1 155 ? 22.991 -23.100 60.012 1.00 21.70 155 THR D N 1
ATOM 10341 C CA . THR D 1 155 ? 22.357 -24.357 60.390 1.00 23.65 155 THR D CA 1
ATOM 10342 C C . THR D 1 155 ? 22.841 -25.570 59.605 1.00 24.31 155 THR D C 1
ATOM 10343 O O . THR D 1 155 ? 22.299 -26.665 59.759 1.00 26.73 155 THR D O 1
ATOM 10347 N N . ASP D 1 156 ? 23.856 -25.377 58.768 1.00 23.72 156 ASP D N 1
ATOM 10348 C CA . ASP D 1 156 ? 24.421 -26.463 57.968 1.00 23.60 156 ASP D CA 1
ATOM 10349 C C . ASP D 1 156 ? 24.958 -27.554 58.903 1.00 24.86 156 ASP D C 1
ATOM 10350 O O . ASP D 1 156 ? 25.572 -27.256 59.923 1.00 22.44 156 ASP D O 1
ATOM 10355 N N . PRO D 1 157 ? 24.743 -28.833 58.556 1.00 25.28 157 PRO D N 1
ATOM 10356 C CA . PRO D 1 157 ? 25.219 -29.944 59.392 1.00 26.00 157 PRO D CA 1
ATOM 10357 C C . PRO D 1 157 ? 26.724 -29.976 59.666 1.00 25.14 157 PRO D C 1
ATOM 10358 O O . PRO D 1 157 ? 27.147 -30.435 60.725 1.00 26.97 157 PRO D O 1
ATOM 10362 N N . ALA D 1 158 ? 27.533 -29.493 58.727 1.00 23.40 158 ALA D N 1
ATOM 10363 C CA . ALA D 1 158 ? 28.981 -29.486 58.923 1.00 23.25 158 ALA D CA 1
ATOM 10364 C C . ALA D 1 158 ? 29.359 -28.453 59.985 1.00 23.28 158 ALA D C 1
ATOM 10365 O O . ALA D 1 158 ? 30.356 -28.606 60.693 1.00 24.27 158 ALA D O 1
ATOM 10367 N N . VAL D 1 159 ? 28.555 -27.400 60.085 1.00 22.43 159 VAL D N 1
ATOM 10368 C CA . VAL D 1 159 ? 28.793 -26.347 61.061 1.00 21.40 159 VAL D CA 1
ATOM 10369 C C . VAL D 1 159 ? 28.439 -26.871 62.449 1.00 23.32 159 VAL D C 1
ATOM 10370 O O . VAL D 1 159 ? 29.156 -26.627 63.419 1.00 22.53 159 VAL D O 1
ATOM 10374 N N . ALA D 1 160 ? 27.332 -27.601 62.531 1.00 23.53 160 ALA D N 1
ATOM 10375 C CA . ALA D 1 160 ? 26.889 -28.174 63.792 1.00 25.46 160 ALA D CA 1
ATOM 10376 C C . ALA D 1 160 ? 27.932 -29.173 64.301 1.00 26.74 160 ALA D C 1
ATOM 10377 O O . ALA D 1 160 ? 28.281 -29.174 65.479 1.00 27.73 160 ALA D O 1
ATOM 10379 N N . GLU D 1 161 ? 28.435 -30.017 63.408 1.00 28.83 161 GLU D N 1
ATOM 10380 C CA . GLU D 1 161 ? 29.434 -31.005 63.795 1.00 30.63 161 GLU D CA 1
ATOM 10381 C C . GLU D 1 161 ? 30.710 -30.334 64.298 1.00 31.54 161 GLU D C 1
ATOM 10382 O O . GLU D 1 161 ? 31.280 -30.744 65.309 1.00 31.09 161 GLU D O 1
ATOM 10388 N N . ALA D 1 162 ? 31.153 -29.298 63.597 1.00 30.21 162 ALA D N 1
ATOM 10389 C CA . ALA D 1 162 ? 32.354 -28.586 64.001 1.00 30.42 162 ALA D CA 1
ATOM 10390 C C . ALA D 1 162 ? 32.125 -27.921 65.358 1.00 31.55 162 ALA D C 1
ATOM 10391 O O . ALA D 1 162 ? 33.007 -27.925 66.221 1.00 31.59 162 ALA D O 1
ATOM 10393 N N . ALA D 1 163 ? 30.938 -27.355 65.548 1.00 30.60 163 ALA D N 1
ATOM 10394 C CA . ALA D 1 163 ? 30.615 -26.694 66.803 1.00 32.25 163 ALA D CA 1
ATOM 10395 C C . ALA D 1 163 ? 30.676 -27.692 67.958 1.00 34.56 163 ALA D C 1
ATOM 10396 O O . ALA D 1 163 ? 31.218 -27.389 69.024 1.00 33.92 163 ALA D O 1
ATOM 10398 N N . ARG D 1 164 ? 30.122 -28.883 67.747 1.00 35.75 164 ARG D N 1
ATOM 10399 C CA . ARG D 1 164 ? 30.137 -29.908 68.781 1.00 39.11 164 ARG D CA 1
ATOM 10400 C C . ARG D 1 164 ? 31.568 -30.277 69.166 1.00 41.97 164 ARG D C 1
ATOM 10401 O O . ARG D 1 164 ? 31.852 -30.551 70.331 1.00 42.62 164 ARG D O 1
ATOM 10409 N N . ARG D 1 165 ? 32.467 -30.276 68.188 1.00 44.57 165 ARG D N 1
ATOM 10410 C CA . ARG D 1 165 ? 33.867 -30.604 68.438 1.00 47.51 165 ARG D CA 1
ATOM 10411 C C . ARG D 1 165 ? 34.626 -29.364 68.907 1.00 49.76 165 ARG D C 1
ATOM 10412 O O . ARG D 1 165 ? 35.839 -29.410 69.125 1.00 50.26 165 ARG D O 1
ATOM 10420 N N . GLY D 1 166 ? 33.904 -28.258 69.063 1.00 51.46 166 GLY D N 1
ATOM 10421 C CA . GLY D 1 166 ? 34.527 -27.021 69.496 1.00 53.81 166 GLY D CA 1
ATOM 10422 C C . GLY D 1 166 ? 35.536 -26.510 68.484 1.00 55.70 166 GLY D C 1
ATOM 10423 O O . GLY D 1 166 ? 36.673 -26.193 68.836 1.00 56.50 166 GLY D O 1
ATOM 10424 N N . GLU D 1 167 ? 35.124 -26.427 67.223 1.00 56.93 167 GLU D N 1
ATOM 10425 C CA . GLU D 1 167 ? 36.004 -25.958 66.159 1.00 57.43 167 GLU D CA 1
ATOM 10426 C C . GLU D 1 167 ? 35.321 -24.956 65.228 1.00 58.28 167 GLU D C 1
ATOM 10427 O O . GLU D 1 167 ? 35.608 -24.915 64.030 1.00 58.64 167 GLU D O 1
ATOM 10433 N N . VAL D 1 168 ? 34.425 -24.145 65.785 1.00 58.50 168 VAL D N 1
ATOM 10434 C CA . VAL D 1 168 ? 33.707 -23.141 65.000 1.00 59.21 168 VAL D CA 1
ATOM 10435 C C . VAL D 1 168 ? 34.220 -21.725 65.285 1.00 60.02 168 VAL D C 1
ATOM 10436 O O . VAL D 1 168 ? 34.856 -21.528 66.343 1.00 60.04 168 VAL D O 1
ATOM 10441 N N . MET E 2 1 ? 27.012 -2.823 12.734 1.00 27.64 1 MET E N 1
ATOM 10442 C CA . MET E 2 1 ? 28.122 -2.379 13.625 1.00 26.07 1 MET E CA 1
ATOM 10443 C C . MET E 2 1 ? 28.783 -3.580 14.290 1.00 25.83 1 MET E C 1
ATOM 10444 O O . MET E 2 1 ? 28.099 -4.483 14.770 1.00 24.66 1 MET E O 1
ATOM 10449 N N . MET E 2 2 ? 30.113 -3.589 14.324 1.00 23.91 2 MET E N 1
ATOM 10450 C CA . MET E 2 2 ? 30.828 -4.705 14.926 1.00 24.09 2 MET E CA 1
ATOM 10451 C C . MET E 2 2 ? 30.511 -4.870 16.404 1.00 22.82 2 MET E C 1
ATOM 10452 O O . MET E 2 2 ? 30.568 -5.979 16.933 1.00 20.76 2 MET E O 1
ATOM 10457 N N . LYS E 2 3 ? 30.167 -3.773 17.070 1.00 21.63 3 LYS E N 1
ATOM 10458 C CA . LYS E 2 3 ? 29.859 -3.827 18.497 1.00 21.07 3 LYS E CA 1
ATOM 10459 C C . LYS E 2 3 ? 28.591 -4.634 18.793 1.00 20.94 3 LYS E C 1
ATOM 10460 O O . LYS E 2 3 ? 28.356 -5.033 19.939 1.00 19.14 3 LYS E O 1
ATOM 10466 N N . HIS E 2 4 ? 27.785 -4.875 17.760 1.00 21.26 4 HIS E N 1
ATOM 10467 C CA . HIS E 2 4 ? 26.542 -5.636 17.907 1.00 24.05 4 HIS E CA 1
ATOM 10468 C C . HIS E 2 4 ? 26.805 -7.133 17.842 1.00 24.00 4 HIS E C 1
ATOM 10469 O O . HIS E 2 4 ? 25.944 -7.939 18.203 1.00 25.16 4 HIS E O 1
ATOM 10476 N N . GLU E 2 5 ? 27.995 -7.497 17.375 1.00 24.89 5 GLU E N 1
ATOM 10477 C CA . GLU E 2 5 ? 28.374 -8.896 17.218 1.00 25.60 5 GLU E CA 1
ATOM 10478 C C . GLU E 2 5 ? 28.021 -9.791 18.404 1.00 26.57 5 GLU E C 1
ATOM 10479 O O . GLU E 2 5 ? 28.253 -9.435 19.562 1.00 25.79 5 GLU E O 1
ATOM 10485 N N . VAL E 2 6 ? 27.457 -10.956 18.096 1.00 25.43 6 VAL E N 1
ATOM 10486 C CA . VAL E 2 6 ? 27.087 -11.939 19.109 1.00 25.35 6 VAL E CA 1
ATOM 10487 C C . VAL E 2 6 ? 27.908 -13.194 18.844 1.00 26.84 6 VAL E C 1
ATOM 10488 O O . VAL E 2 6 ? 27.582 -13.980 17.952 1.00 26.75 6 VAL E O 1
ATOM 10492 N N . VAL E 2 7 ? 28.974 -13.387 19.612 1.00 25.57 7 VAL E N 1
ATOM 10493 C CA . VAL E 2 7 ? 29.820 -14.553 19.407 1.00 26.00 7 VAL E CA 1
ATOM 10494 C C . VAL E 2 7 ? 29.156 -15.825 19.912 1.00 25.25 7 VAL E C 1
ATOM 10495 O O . VAL E 2 7 ? 28.383 -15.802 20.873 1.00 24.55 7 VAL E O 1
ATOM 10499 N N . ALA E 2 8 ? 29.466 -16.930 19.245 1.00 24.90 8 ALA E N 1
ATOM 10500 C CA . ALA E 2 8 ? 28.913 -18.231 19.588 1.00 25.76 8 ALA E CA 1
ATOM 10501 C C . ALA E 2 8 ? 29.770 -18.903 20.648 1.00 25.72 8 ALA E C 1
ATOM 10502 O O . ALA E 2 8 ? 30.972 -18.664 20.729 1.00 26.49 8 ALA E O 1
ATOM 10504 N N . LEU E 2 9 ? 29.146 -19.749 21.458 1.00 25.82 9 LEU E N 1
ATOM 10505 C CA . LEU E 2 9 ? 29.865 -20.465 22.500 1.00 25.81 9 LEU E CA 1
ATOM 10506 C C . LEU E 2 9 ? 29.076 -21.686 22.931 1.00 25.48 9 LEU E C 1
ATOM 10507 O O . LEU E 2 9 ? 27.857 -21.732 22.780 1.00 25.66 9 LEU E O 1
ATOM 10512 N N . LYS E 2 10 ? 29.778 -22.683 23.450 1.00 25.50 10 LYS E N 1
ATOM 10513 C CA . LYS E 2 10 ? 29.127 -23.890 23.932 1.00 26.31 10 LYS E CA 1
ATOM 10514 C C . LYS E 2 10 ? 29.113 -23.802 25.450 1.00 24.82 10 LYS E C 1
ATOM 10515 O O . LYS E 2 10 ? 30.163 -23.814 26.091 1.00 24.25 10 LYS E O 1
ATOM 10521 N N . LYS E 2 11 ? 27.919 -23.707 26.022 1.00 24.92 11 LYS E N 1
ATOM 10522 C CA . LYS E 2 11 ? 27.784 -23.596 27.467 1.00 25.49 11 LYS E CA 1
ATOM 10523 C C . LYS E 2 11 ? 28.323 -24.820 28.197 1.00 26.85 11 LYS E C 1
ATOM 10524 O O . LYS E 2 11 ? 28.023 -25.960 27.837 1.00 27.01 11 LYS E O 1
ATOM 10530 N N . LYS E 2 12 ? 29.142 -24.574 29.213 1.00 25.15 12 LYS E N 1
ATOM 10531 C CA . LYS E 2 12 ? 29.698 -25.648 30.023 1.00 24.32 12 LYS E CA 1
ATOM 10532 C C . LYS E 2 12 ? 29.768 -25.138 31.457 1.00 24.30 12 LYS E C 1
ATOM 10533 O O . LYS E 2 12 ? 29.168 -25.713 32.359 1.00 22.98 12 LYS E O 1
ATOM 10539 N N . SER E 2 13 ? 30.512 -24.056 31.659 1.00 23.68 13 SER E N 1
ATOM 10540 C CA . SER E 2 13 ? 30.627 -23.455 32.979 1.00 21.91 13 SER E CA 1
ATOM 10541 C C . SER E 2 13 ? 29.369 -22.612 33.168 1.00 21.09 13 SER E C 1
ATOM 10542 O O . SER E 2 13 ? 28.780 -22.578 34.250 1.00 21.52 13 SER E O 1
ATOM 10545 N N . ILE E 2 14 ? 28.960 -21.933 32.100 1.00 20.81 14 ILE E N 1
ATOM 10546 C CA . ILE E 2 14 ? 27.757 -21.116 32.134 1.00 21.74 14 ILE E CA 1
ATOM 10547 C C . ILE E 2 14 ? 26.587 -22.033 32.459 1.00 23.19 14 ILE E C 1
ATOM 10548 O O . ILE E 2 14 ? 26.408 -23.070 31.818 1.00 22.54 14 ILE E O 1
ATOM 10553 N N . GLY E 2 15 ? 25.803 -21.656 33.465 1.00 22.67 15 GLY E N 1
ATOM 10554 C CA . GLY E 2 15 ? 24.664 -22.463 33.858 1.00 22.07 15 GLY E CA 1
ATOM 10555 C C . GLY E 2 15 ? 24.897 -23.237 35.142 1.00 22.62 15 GLY E C 1
ATOM 10556 O O . GLY E 2 15 ? 23.955 -23.773 35.720 1.00 22.88 15 GLY E O 1
ATOM 10557 N N . THR E 2 16 ? 26.146 -23.301 35.594 1.00 21.79 16 THR E N 1
ATOM 10558 C CA . THR E 2 16 ? 26.464 -24.018 36.822 1.00 21.59 16 THR E CA 1
ATOM 10559 C C . THR E 2 16 ? 26.726 -23.053 37.982 1.00 22.67 16 THR E C 1
ATOM 10560 O O . THR E 2 16 ? 27.187 -21.924 37.781 1.00 20.90 16 THR E O 1
ATOM 10564 N N . SER E 2 17 ? 26.426 -23.504 39.194 1.00 20.33 17 SER E N 1
ATOM 10565 C CA . SER E 2 17 ? 26.603 -22.678 40.383 1.00 21.30 17 SER E CA 1
ATOM 10566 C C . SER E 2 17 ? 28.001 -22.749 40.977 1.00 19.88 17 SER E C 1
ATOM 10567 O O . SER E 2 17 ? 28.209 -23.299 42.059 1.00 22.95 17 SER E O 1
ATOM 10570 N N . VAL E 2 18 ? 28.958 -22.190 40.251 1.00 18.43 18 VAL E N 1
ATOM 10571 C CA . VAL E 2 18 ? 30.348 -22.141 40.682 1.00 19.34 18 VAL E CA 1
ATOM 10572 C C . VAL E 2 18 ? 30.404 -21.290 41.952 1.00 20.40 18 VAL E C 1
ATOM 10573 O O . VAL E 2 18 ? 29.806 -20.214 42.006 1.00 20.29 18 VAL E O 1
ATOM 10577 N N . LEU E 2 19 ? 31.103 -21.773 42.973 1.00 20.70 19 LEU E N 1
ATOM 10578 C CA . LEU E 2 19 ? 31.220 -21.018 44.217 1.00 20.99 19 LEU E CA 1
ATOM 10579 C C . LEU E 2 19 ? 32.075 -19.787 43.928 1.00 21.04 19 LEU E C 1
ATOM 10580 O O . LEU E 2 19 ? 33.016 -19.846 43.136 1.00 20.51 19 LEU E O 1
ATOM 10585 N N . ARG E 2 20 ? 31.747 -18.675 44.576 1.00 20.68 20 ARG E N 1
ATOM 10586 C CA . ARG E 2 20 ? 32.457 -17.423 44.346 1.00 20.14 20 ARG E CA 1
ATOM 10587 C C . ARG E 2 20 ? 33.913 -17.402 44.786 1.00 20.86 20 ARG E C 1
ATOM 10588 O O . ARG E 2 20 ? 34.251 -17.782 45.907 1.00 20.40 20 ARG E O 1
ATOM 10596 N N . ARG E 2 21 ? 34.777 -16.935 43.895 1.00 20.82 21 ARG E N 1
ATOM 10597 C CA . ARG E 2 21 ? 36.190 -16.858 44.210 1.00 22.58 21 ARG E CA 1
ATOM 10598 C C . ARG E 2 21 ? 36.496 -15.685 45.139 1.00 22.05 21 ARG E C 1
ATOM 10599 O O . ARG E 2 21 ? 37.513 -15.692 45.829 1.00 23.78 21 ARG E O 1
ATOM 10607 N N . GLU E 2 22 ? 35.613 -14.691 45.178 1.00 20.55 22 GLU E N 1
ATOM 10608 C CA . GLU E 2 22 ? 35.843 -13.542 46.050 1.00 21.76 22 GLU E CA 1
ATOM 10609 C C . GLU E 2 22 ? 35.531 -13.845 47.515 1.00 21.54 22 GLU E C 1
ATOM 10610 O O . GLU E 2 22 ? 36.051 -13.186 48.417 1.00 20.15 22 GLU E O 1
ATOM 10616 N N . ASP E 2 23 ? 34.698 -14.852 47.753 1.00 20.45 23 ASP E N 1
ATOM 10617 C CA . ASP E 2 23 ? 34.307 -15.217 49.114 1.00 20.77 23 ASP E CA 1
ATOM 10618 C C . ASP E 2 23 ? 35.436 -15.460 50.118 1.00 19.89 23 ASP E C 1
ATOM 10619 O O . ASP E 2 23 ? 35.370 -14.982 51.251 1.00 19.71 23 ASP E O 1
ATOM 10624 N N . THR E 2 24 ? 36.464 -16.197 49.719 1.00 19.31 24 THR E N 1
ATOM 10625 C CA . THR E 2 24 ? 37.554 -16.493 50.639 1.00 20.49 24 THR E CA 1
ATOM 10626 C C . THR E 2 24 ? 38.185 -15.263 51.299 1.00 20.90 24 THR E C 1
ATOM 10627 O O . THR E 2 24 ? 38.357 -15.242 52.518 1.00 18.63 24 THR E O 1
ATOM 10631 N N . ARG E 2 25 ? 38.523 -14.239 50.521 1.00 19.01 25 ARG E N 1
ATOM 10632 C CA . ARG E 2 25 ? 39.110 -13.050 51.130 1.00 18.53 25 ARG E CA 1
ATOM 10633 C C . ARG E 2 25 ? 38.050 -12.271 51.899 1.00 18.94 25 ARG E C 1
ATOM 10634 O O . ARG E 2 25 ? 38.351 -11.653 52.917 1.00 20.10 25 ARG E O 1
ATOM 10642 N N . LEU E 2 26 ? 36.808 -12.314 51.427 1.00 17.59 26 LEU E N 1
ATOM 10643 C CA . LEU E 2 26 ? 35.734 -11.580 52.090 1.00 18.70 26 LEU E CA 1
ATOM 10644 C C . LEU E 2 26 ? 35.266 -12.227 53.394 1.00 18.41 26 LEU E C 1
ATOM 10645 O O . LEU E 2 26 ? 34.562 -11.598 54.180 1.00 18.97 26 LEU E O 1
ATOM 10650 N N . LEU E 2 27 ? 35.667 -13.477 53.615 1.00 17.99 27 LEU E N 1
ATOM 10651 C CA . LEU E 2 27 ? 35.288 -14.223 54.817 1.00 18.74 27 LEU E CA 1
ATOM 10652 C C . LEU E 2 27 ? 36.373 -14.266 55.889 1.00 19.11 27 LEU E C 1
ATOM 10653 O O . LEU E 2 27 ? 36.119 -14.675 57.026 1.00 18.97 27 LEU E O 1
ATOM 10658 N N . THR E 2 28 ? 37.576 -13.833 55.525 1.00 19.41 28 THR E N 1
ATOM 10659 C CA . THR E 2 28 ? 38.720 -13.856 56.429 1.00 18.91 28 THR E CA 1
ATOM 10660 C C . THR E 2 28 ? 39.229 -12.472 56.828 1.00 19.33 28 THR E C 1
ATOM 10661 O O . THR E 2 28 ? 40.324 -12.342 57.378 1.00 19.48 28 THR E O 1
ATOM 10665 N N . GLY E 2 29 ? 38.434 -11.447 56.545 1.00 19.59 29 GLY E N 1
ATOM 10666 C CA . GLY E 2 29 ? 38.822 -10.088 56.871 1.00 18.82 29 GLY E CA 1
ATOM 10667 C C . GLY E 2 29 ? 39.873 -9.532 55.928 1.00 21.00 29 GLY E C 1
ATOM 10668 O O . GLY E 2 29 ? 40.481 -8.496 56.209 1.00 18.94 29 GLY E O 1
ATOM 10669 N N . ARG E 2 30 ? 40.081 -10.203 54.798 1.00 20.70 30 ARG E N 1
ATOM 10670 C CA . ARG E 2 30 ? 41.085 -9.759 53.838 1.00 21.07 30 ARG E CA 1
ATOM 10671 C C . ARG E 2 30 ? 40.535 -9.049 52.608 1.00 20.75 30 ARG E C 1
ATOM 10672 O O . ARG E 2 30 ? 41.226 -8.911 51.597 1.00 22.05 30 ARG E O 1
ATOM 10680 N N . GLY E 2 31 ? 39.286 -8.612 52.685 1.00 21.09 31 GLY E N 1
ATOM 10681 C CA . GLY E 2 31 ? 38.725 -7.869 51.577 1.00 21.20 31 GLY E CA 1
ATOM 10682 C C . GLY E 2 31 ? 39.381 -6.509 51.719 1.00 21.58 31 GLY E C 1
ATOM 10683 O O . GLY E 2 31 ? 39.762 -6.131 52.825 1.00 21.60 31 GLY E O 1
ATOM 10684 N N . ARG E 2 32 ? 39.541 -5.779 50.624 1.00 20.87 32 ARG E N 1
ATOM 10685 C CA . ARG E 2 32 ? 40.159 -4.461 50.700 1.00 20.59 32 ARG E CA 1
ATOM 10686 C C . ARG E 2 32 ? 39.175 -3.402 50.222 1.00 19.59 32 ARG E C 1
ATOM 10687 O O . ARG E 2 32 ? 39.062 -3.154 49.019 1.00 19.35 32 ARG E O 1
ATOM 10695 N N . TYR E 2 33 ? 38.461 -2.781 51.156 1.00 15.80 33 TYR E N 1
ATOM 10696 C CA . TYR E 2 33 ? 37.491 -1.753 50.790 1.00 15.40 33 TYR E CA 1
ATOM 10697 C C . TYR E 2 33 ? 38.142 -0.375 50.840 1.00 14.74 33 TYR E C 1
ATOM 10698 O O . TYR E 2 33 ? 39.281 -0.243 51.278 1.00 14.44 33 TYR E O 1
ATOM 10707 N N . ILE E 2 34 ? 37.426 0.648 50.390 1.00 14.83 34 ILE E N 1
ATOM 10708 C CA . ILE E 2 34 ? 37.994 1.988 50.340 1.00 17.18 34 ILE E CA 1
ATOM 10709 C C . ILE E 2 34 ? 38.535 2.514 51.673 1.00 17.24 34 ILE E C 1
ATOM 10710 O O . ILE E 2 34 ? 39.581 3.165 51.705 1.00 18.04 34 ILE E O 1
ATOM 10715 N N . ALA E 2 35 ? 37.843 2.225 52.769 1.00 18.00 35 ALA E N 1
ATOM 10716 C CA . ALA E 2 35 ? 38.290 2.690 54.083 1.00 17.13 35 ALA E CA 1
ATOM 10717 C C . ALA E 2 35 ? 39.508 1.932 54.602 1.00 18.03 35 ALA E C 1
ATOM 10718 O O . ALA E 2 35 ? 40.187 2.405 55.511 1.00 17.79 35 ALA E O 1
ATOM 10720 N N . ASP E 2 36 ? 39.779 0.758 54.030 1.00 16.66 36 ASP E N 1
ATOM 10721 C CA . ASP E 2 36 ? 40.915 -0.060 54.454 1.00 17.82 36 ASP E CA 1
ATOM 10722 C C . ASP E 2 36 ? 42.243 0.348 53.827 1.00 18.29 36 ASP E C 1
ATOM 10723 O O . ASP E 2 36 ? 43.308 -0.067 54.286 1.00 17.58 36 ASP E O 1
ATOM 10728 N N . LEU E 2 37 ? 42.184 1.161 52.777 1.00 17.71 37 LEU E N 1
ATOM 10729 C CA . LEU E 2 37 ? 43.390 1.599 52.090 1.00 17.84 37 LEU E CA 1
ATOM 10730 C C . LEU E 2 37 ? 44.251 2.539 52.938 1.00 18.04 37 LEU E C 1
ATOM 10731 O O . LEU E 2 37 ? 43.753 3.479 53.552 1.00 18.03 37 LEU E O 1
ATOM 10736 N N . VAL E 2 38 ? 45.550 2.278 52.960 1.00 19.16 38 VAL E N 1
ATOM 10737 C CA . VAL E 2 38 ? 46.469 3.118 53.708 1.00 22.17 38 VAL E CA 1
ATOM 10738 C C . VAL E 2 38 ? 47.559 3.625 52.777 1.00 22.24 38 VAL E C 1
ATOM 10739 O O . VAL E 2 38 ? 48.224 2.841 52.106 1.00 22.40 38 VAL E O 1
ATOM 10743 N N . LEU E 2 39 ? 47.720 4.942 52.725 1.00 23.42 39 LEU E N 1
ATOM 10744 C CA . LEU E 2 39 ? 48.746 5.551 51.896 1.00 22.85 39 LEU E CA 1
ATOM 10745 C C . LEU E 2 39 ? 49.623 6.399 52.806 1.00 24.59 39 LEU E C 1
ATOM 10746 O O . LEU E 2 39 ? 49.129 7.064 53.721 1.00 22.71 39 LEU E O 1
ATOM 10751 N N . SER E 2 40 ? 50.927 6.363 52.562 1.00 23.35 40 SER E N 1
ATOM 10752 C CA . SER E 2 40 ? 51.867 7.132 53.358 1.00 24.29 40 SER E CA 1
ATOM 10753 C C . SER E 2 40 ? 51.521 8.626 53.310 1.00 22.46 40 SER E C 1
ATOM 10754 O O . SER E 2 40 ? 51.230 9.164 52.242 1.00 22.54 40 SER E O 1
ATOM 10757 N N . GLY E 2 41 ? 51.539 9.278 54.471 1.00 23.00 41 GLY E N 1
ATOM 10758 C CA . GLY E 2 41 ? 51.251 10.708 54.542 1.00 23.09 41 GLY E CA 1
ATOM 10759 C C . GLY E 2 41 ? 49.802 11.112 54.319 1.00 22.67 41 GLY E C 1
ATOM 10760 O O . GLY E 2 41 ? 49.480 12.295 54.198 1.00 22.63 41 GLY E O 1
ATOM 10761 N N . MET E 2 42 ? 48.926 10.118 54.275 1.00 21.53 42 MET E N 1
ATOM 10762 C CA . MET E 2 42 ? 47.497 10.318 54.056 1.00 20.98 42 MET E CA 1
ATOM 10763 C C . MET E 2 42 ? 46.856 11.326 55.021 1.00 19.89 42 MET E C 1
ATOM 10764 O O . MET E 2 42 ? 47.049 11.241 56.234 1.00 19.12 42 MET E O 1
ATOM 10769 N N . LEU E 2 43 ? 46.099 12.279 54.470 1.00 17.55 43 LEU E N 1
ATOM 10770 C CA . LEU E 2 43 ? 45.388 13.286 55.261 1.00 17.66 43 LEU E CA 1
ATOM 10771 C C . LEU E 2 43 ? 43.887 12.973 55.217 1.00 17.64 43 LEU E C 1
ATOM 10772 O O . LEU E 2 43 ? 43.438 12.192 54.374 1.00 18.56 43 LEU E O 1
ATOM 10777 N N . HIS E 2 44 ? 43.115 13.598 56.101 1.00 16.69 44 HIS E N 1
ATOM 10778 C CA . HIS E 2 44 ? 41.682 13.323 56.200 1.00 17.62 44 HIS E CA 1
ATOM 10779 C C . HIS E 2 44 ? 40.773 14.535 56.053 1.00 19.38 44 HIS E C 1
ATOM 10780 O O . HIS E 2 44 ? 41.047 15.606 56.596 1.00 20.21 44 HIS E O 1
ATOM 10787 N N . VAL E 2 45 ? 39.666 14.350 55.342 1.00 21.93 45 VAL E N 1
ATOM 10788 C CA . VAL E 2 45 ? 38.722 15.439 55.139 1.00 24.26 45 VAL E CA 1
ATOM 10789 C C . VAL E 2 45 ? 37.443 15.277 55.957 1.00 24.18 45 VAL E C 1
ATOM 10790 O O . VAL E 2 45 ? 36.954 14.165 56.168 1.00 23.80 45 VAL E O 1
ATOM 10794 N N . ALA E 2 46 ? 36.934 16.402 56.447 1.00 22.28 46 ALA E N 1
ATOM 10795 C CA . ALA E 2 46 ? 35.692 16.442 57.206 1.00 22.37 46 ALA E CA 1
ATOM 10796 C C . ALA E 2 46 ? 34.929 17.626 56.621 1.00 22.01 46 ALA E C 1
ATOM 10797 O O . ALA E 2 46 ? 35.543 18.578 56.138 1.00 21.50 46 ALA E O 1
ATOM 10799 N N . SER E 2 47 ? 33.603 17.580 56.662 1.00 22.41 47 SER E N 1
ATOM 10800 C CA . SER E 2 47 ? 32.813 18.665 56.090 1.00 23.81 47 SER E CA 1
ATOM 10801 C C . SER E 2 47 ? 31.866 19.342 57.066 1.00 24.23 47 SER E C 1
ATOM 10802 O O . SER E 2 47 ? 31.433 18.746 58.056 1.00 25.07 47 SER E O 1
ATOM 10805 N N . LEU E 2 48 ? 31.562 20.602 56.775 1.00 22.07 48 LEU E N 1
ATOM 10806 C CA . LEU E 2 48 ? 30.605 21.377 57.551 1.00 22.07 48 LEU E CA 1
ATOM 10807 C C . LEU E 2 48 ? 29.469 21.542 56.548 1.00 21.94 48 LEU E C 1
ATOM 10808 O O . LEU E 2 48 ? 29.694 21.994 55.419 1.00 21.32 48 LEU E O 1
ATOM 10813 N N . ARG E 2 49 ? 28.259 21.166 56.943 1.00 20.65 49 ARG E N 1
ATOM 10814 C CA . ARG E 2 49 ? 27.122 21.240 56.034 1.00 21.01 49 ARG E CA 1
ATOM 10815 C C . ARG E 2 49 ? 26.062 22.246 56.430 1.00 21.79 49 ARG E C 1
ATOM 10816 O O . ARG E 2 49 ? 26.017 22.713 57.567 1.00 21.81 49 ARG E O 1
ATOM 10824 N N . SER E 2 50 ? 25.204 22.574 55.472 1.00 21.54 50 SER E N 1
ATOM 10825 C CA . SER E 2 50 ? 24.123 23.516 55.710 1.00 21.90 50 SER E CA 1
ATOM 10826 C C . SER E 2 50 ? 23.094 22.935 56.668 1.00 21.20 50 SER E C 1
ATOM 10827 O O . SER E 2 50 ? 22.704 21.769 56.555 1.00 19.91 50 SER E O 1
ATOM 10830 N N . PRO E 2 51 ? 22.660 23.736 57.648 1.00 20.50 51 PRO E N 1
ATOM 10831 C CA . PRO E 2 51 ? 21.659 23.252 58.599 1.00 21.00 51 PRO E CA 1
ATOM 10832 C C . PRO E 2 51 ? 20.284 23.729 58.135 1.00 20.35 51 PRO E C 1
ATOM 10833 O O . PRO E 2 51 ? 19.275 23.476 58.788 1.00 20.50 51 PRO E O 1
ATOM 10837 N N . PHE E 2 52 ? 20.256 24.424 56.996 1.00 21.57 52 PHE E N 1
ATOM 10838 C CA . PHE E 2 52 ? 19.008 24.963 56.451 1.00 22.53 52 PHE E CA 1
ATOM 10839 C C . PHE E 2 52 ? 18.733 24.484 55.030 1.00 22.80 52 PHE E C 1
ATOM 10840 O O . PHE E 2 52 ? 19.656 24.301 54.233 1.00 23.36 52 PHE E O 1
ATOM 10848 N N . ALA E 2 53 ? 17.453 24.307 54.714 1.00 22.64 53 ALA E N 1
ATOM 10849 C CA . ALA E 2 53 ? 17.041 23.834 53.397 1.00 21.80 53 ALA E CA 1
ATOM 10850 C C . ALA E 2 53 ? 17.394 24.818 52.285 1.00 22.00 53 ALA E C 1
ATOM 10851 O O . ALA E 2 53 ? 17.787 24.413 51.188 1.00 21.46 53 ALA E O 1
ATOM 10853 N N . HIS E 2 54 ? 17.258 26.109 52.574 1.00 21.66 54 HIS E N 1
ATOM 10854 C CA . HIS E 2 54 ? 17.560 27.151 51.596 1.00 22.88 54 HIS E CA 1
ATOM 10855 C C . HIS E 2 54 ? 17.999 28.391 52.362 1.00 23.82 54 HIS E C 1
ATOM 10856 O O . HIS E 2 54 ? 17.230 28.951 53.142 1.00 24.43 54 HIS E O 1
ATOM 10863 N N . ALA E 2 55 ? 19.235 28.822 52.152 1.00 24.95 55 ALA E N 1
ATOM 10864 C CA . ALA E 2 55 ? 19.723 29.991 52.866 1.00 25.18 55 ALA E CA 1
ATOM 10865 C C . ALA E 2 55 ? 20.861 30.702 52.167 1.00 25.77 55 ALA E C 1
ATOM 10866 O O . ALA E 2 55 ? 21.651 30.098 51.430 1.00 25.26 55 ALA E O 1
ATOM 10868 N N . ARG E 2 56 ? 20.936 32.004 52.398 1.00 26.16 56 ARG E N 1
ATOM 10869 C CA . ARG E 2 56 ? 21.996 32.802 51.821 1.00 25.93 56 ARG E CA 1
ATOM 10870 C C . ARG E 2 56 ? 23.141 32.711 52.811 1.00 25.82 56 ARG E C 1
ATOM 10871 O O . ARG E 2 56 ? 22.924 32.770 54.025 1.00 25.42 56 ARG E O 1
ATOM 10879 N N . ILE E 2 57 ? 24.354 32.527 52.308 1.00 24.93 57 ILE E N 1
ATOM 10880 C CA . ILE E 2 57 ? 25.506 32.473 53.194 1.00 25.17 57 ILE E CA 1
ATOM 10881 C C . ILE E 2 57 ? 26.005 33.909 53.311 1.00 26.07 57 ILE E C 1
ATOM 10882 O O . ILE E 2 57 ? 26.551 34.467 52.359 1.00 24.81 57 ILE E O 1
ATOM 10887 N N . VAL E 2 58 ? 25.786 34.510 54.477 1.00 27.18 58 VAL E N 1
ATOM 10888 C CA . VAL E 2 58 ? 26.191 35.889 54.712 1.00 28.73 58 VAL E CA 1
ATOM 10889 C C . VAL E 2 58 ? 27.695 36.024 54.915 1.00 29.20 58 VAL E C 1
ATOM 10890 O O . VAL E 2 58 ? 28.329 36.912 54.343 1.00 29.82 58 VAL E O 1
ATOM 10894 N N . SER E 2 59 ? 28.266 35.142 55.729 1.00 28.80 59 SER E N 1
ATOM 10895 C CA . SER E 2 59 ? 29.697 35.182 55.997 1.00 28.95 59 SER E CA 1
ATOM 10896 C C . SER E 2 59 ? 30.201 33.848 56.526 1.00 28.51 59 SER E C 1
ATOM 10897 O O . SER E 2 59 ? 29.439 33.065 57.092 1.00 28.17 59 SER E O 1
ATOM 10900 N N . ILE E 2 60 ? 31.491 33.602 56.331 1.00 29.24 60 ILE E N 1
ATOM 10901 C CA . ILE E 2 60 ? 32.128 32.379 56.804 1.00 31.00 60 ILE E CA 1
ATOM 10902 C C . ILE E 2 60 ? 33.491 32.730 57.388 1.00 31.03 60 ILE E C 1
ATOM 10903 O O . ILE E 2 60 ? 34.282 33.432 56.758 1.00 32.54 60 ILE E O 1
ATOM 10908 N N . ASP E 2 61 ? 33.757 32.245 58.597 1.00 30.04 61 ASP E N 1
ATOM 10909 C CA . ASP E 2 61 ? 35.021 32.507 59.273 1.00 29.54 61 ASP E CA 1
ATOM 10910 C C . ASP E 2 61 ? 35.680 31.167 59.575 1.00 28.77 61 ASP E C 1
ATOM 10911 O O . ASP E 2 61 ? 35.136 30.362 60.329 1.00 27.64 61 ASP E O 1
ATOM 10916 N N . VAL E 2 62 ? 36.846 30.936 58.978 1.00 29.26 62 VAL E N 1
ATOM 10917 C CA . VAL E 2 62 ? 37.580 29.684 59.155 1.00 27.45 62 VAL E CA 1
ATOM 10918 C C . VAL E 2 62 ? 38.958 29.871 59.802 1.00 28.40 62 VAL E C 1
ATOM 10919 O O . VAL E 2 62 ? 39.768 28.941 59.836 1.00 27.32 62 VAL E O 1
ATOM 10923 N N . ALA E 2 63 ? 39.221 31.065 60.328 1.00 27.83 63 ALA E N 1
ATOM 10924 C CA . ALA E 2 63 ? 40.512 31.354 60.953 1.00 27.87 63 ALA E CA 1
ATOM 10925 C C . ALA E 2 63 ? 40.883 30.401 62.091 1.00 26.96 63 ALA E C 1
ATOM 10926 O O . ALA E 2 63 ? 41.976 29.833 62.098 1.00 25.70 63 ALA E O 1
ATOM 10928 N N . ASP E 2 64 ? 39.985 30.237 63.057 1.00 27.25 64 ASP E N 1
ATOM 10929 C CA . ASP E 2 64 ? 40.246 29.353 64.188 1.00 28.44 64 ASP E CA 1
ATOM 10930 C C . ASP E 2 64 ? 40.456 27.919 63.715 1.00 27.04 64 ASP E C 1
ATOM 10931 O O . ASP E 2 64 ? 41.347 27.221 64.199 1.00 26.00 64 ASP E O 1
ATOM 10936 N N . ALA E 2 65 ? 39.636 27.491 62.761 1.00 25.87 65 ALA E N 1
ATOM 10937 C CA . ALA E 2 65 ? 39.739 26.142 62.214 1.00 24.18 65 ALA E CA 1
ATOM 10938 C C . ALA E 2 65 ? 41.100 25.943 61.555 1.00 23.68 65 ALA E C 1
ATOM 10939 O O . ALA E 2 65 ? 41.735 24.907 61.731 1.00 22.75 65 ALA E O 1
ATOM 10941 N N . GLN E 2 66 ? 41.544 26.939 60.793 1.00 23.41 66 GLN E N 1
ATOM 10942 C CA . GLN E 2 66 ? 42.834 26.855 60.113 1.00 24.72 66 GLN E CA 1
ATOM 10943 C C . GLN E 2 66 ? 44.015 26.790 61.073 1.00 24.82 66 GLN E C 1
ATOM 10944 O O . GLN E 2 66 ? 45.033 26.171 60.769 1.00 26.25 66 GLN E O 1
ATOM 10950 N N . ALA E 2 67 ? 43.876 27.430 62.230 1.00 24.33 67 ALA E N 1
ATOM 10951 C CA . ALA E 2 67 ? 44.948 27.473 63.217 1.00 25.36 67 ALA E CA 1
ATOM 10952 C C . ALA E 2 67 ? 45.039 26.254 64.140 1.00 25.37 67 ALA E C 1
ATOM 10953 O O . ALA E 2 67 ? 46.059 26.042 64.793 1.00 26.44 67 ALA E O 1
ATOM 10955 N N . LEU E 2 68 ? 43.986 25.450 64.198 1.00 24.37 68 LEU E N 1
ATOM 10956 C CA . LEU E 2 68 ? 44.005 24.279 65.064 1.00 23.60 68 LEU E CA 1
ATOM 10957 C C . LEU E 2 68 ? 45.141 23.348 64.642 1.00 23.86 68 LEU E C 1
ATOM 10958 O O . LEU E 2 68 ? 45.313 23.060 63.457 1.00 23.09 68 LEU E O 1
ATOM 10963 N N . PRO E 2 69 ? 45.942 22.873 65.604 1.00 25.10 69 PRO E N 1
ATOM 10964 C CA . PRO E 2 69 ? 47.041 21.977 65.236 1.00 25.04 69 PRO E CA 1
ATOM 10965 C C . PRO E 2 69 ? 46.536 20.718 64.538 1.00 24.89 69 PRO E C 1
ATOM 10966 O O . PRO E 2 69 ? 45.504 20.160 64.913 1.00 24.68 69 PRO E O 1
ATOM 10970 N N . GLY E 2 70 ? 47.259 20.288 63.511 1.00 24.83 70 GLY E N 1
ATOM 10971 C CA . GLY E 2 70 ? 46.860 19.104 62.771 1.00 24.92 70 GLY E CA 1
ATOM 10972 C C . GLY E 2 70 ? 46.107 19.447 61.497 1.00 23.33 70 GLY E C 1
ATOM 10973 O O . GLY E 2 70 ? 46.059 18.649 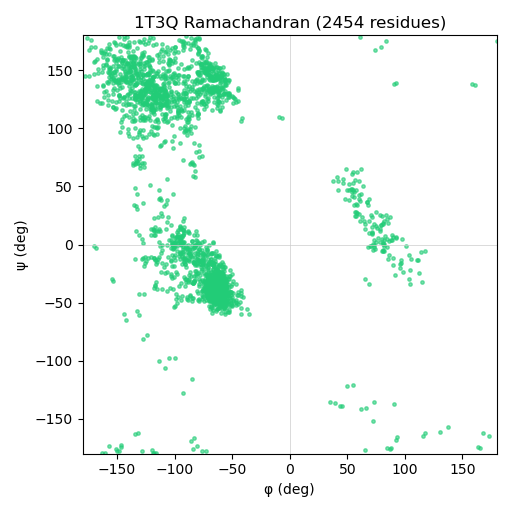60.561 1.00 22.46 70 GLY E O 1
ATOM 10974 N N . VAL E 2 71 ? 45.509 20.634 61.461 1.00 22.44 71 VAL E N 1
ATOM 10975 C CA . VAL E 2 71 ? 44.762 21.084 60.288 1.00 21.99 71 VAL E CA 1
ATOM 10976 C C . VAL E 2 71 ? 45.728 21.599 59.225 1.00 22.47 71 VAL E C 1
ATOM 10977 O O . VAL E 2 71 ? 46.611 22.409 59.516 1.00 22.45 71 VAL E O 1
ATOM 10981 N N . GLU E 2 72 ? 45.550 21.136 57.993 1.00 21.43 72 GLU E N 1
ATOM 10982 C CA . GLU E 2 72 ? 46.414 21.541 56.893 1.00 22.73 72 GLU E CA 1
ATOM 10983 C C . GLU E 2 72 ? 45.749 22.500 55.917 1.00 22.24 72 GLU E C 1
ATOM 10984 O O . GLU E 2 72 ? 46.429 23.259 55.227 1.00 22.15 72 GLU E O 1
ATOM 10990 N N . LEU E 2 73 ? 44.420 22.475 55.871 1.00 21.39 73 LEU E N 1
ATOM 10991 C CA . LEU E 2 73 ? 43.684 23.316 54.945 1.00 20.18 73 LEU E CA 1
ATOM 10992 C C . LEU E 2 73 ? 42.193 23.382 55.258 1.00 21.21 73 LEU E C 1
ATOM 10993 O O . LEU E 2 73 ? 41.605 22.421 55.760 1.00 19.47 73 LEU E O 1
ATOM 10998 N N . VAL E 2 74 ? 41.588 24.532 54.966 1.00 19.29 74 VAL E N 1
ATOM 10999 C CA . VAL E 2 74 ? 40.149 24.718 55.150 1.00 20.11 74 VAL E CA 1
ATOM 11000 C C . VAL E 2 74 ? 39.654 25.512 53.947 1.00 21.39 74 VAL E C 1
ATOM 11001 O O . VAL E 2 74 ? 40.115 26.624 53.699 1.00 22.25 74 VAL E O 1
ATOM 11005 N N . TRP E 2 75 ? 38.722 24.935 53.198 1.00 20.95 75 TRP E N 1
ATOM 11006 C CA . TRP E 2 75 ? 38.180 25.588 52.013 1.00 20.39 75 TRP E CA 1
ATOM 11007 C C . TRP E 2 75 ? 36.702 25.914 52.133 1.00 19.86 75 TRP E C 1
ATOM 11008 O O . TRP E 2 75 ? 35.945 25.191 52.775 1.00 20.58 75 TRP E O 1
ATOM 11019 N N . CYS E 2 76 ? 36.297 27.004 51.494 1.00 21.44 76 CYS E N 1
ATOM 11020 C CA . CYS E 2 76 ? 34.896 27.396 51.465 1.00 23.13 76 CYS E CA 1
ATOM 11021 C C . CYS E 2 76 ? 34.510 27.382 49.982 1.00 22.35 76 CYS E C 1
ATOM 11022 O O . CYS E 2 76 ? 35.339 27.065 49.124 1.00 22.52 76 CYS E O 1
ATOM 11025 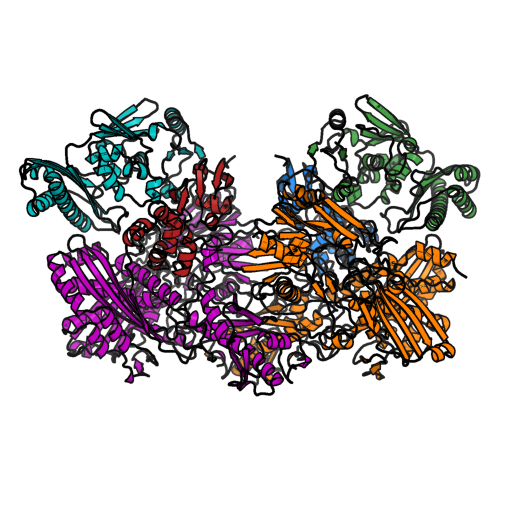N N . GLY E 2 77 ? 33.263 27.719 49.682 1.00 23.53 77 GLY E N 1
ATOM 11026 C CA . GLY E 2 77 ? 32.808 27.712 48.303 1.00 25.18 77 GLY E CA 1
ATOM 11027 C C . GLY E 2 77 ? 33.648 28.523 47.336 1.00 26.10 77 GLY E C 1
ATOM 11028 O O . GLY E 2 77 ? 33.902 28.087 46.212 1.00 26.47 77 GLY E O 1
ATOM 11029 N N . ALA E 2 78 ? 34.078 29.705 47.765 1.00 25.95 78 ALA E N 1
ATOM 11030 C CA . ALA E 2 78 ? 34.883 30.579 46.919 1.00 27.38 78 ALA E CA 1
ATOM 11031 C C . ALA E 2 78 ? 36.216 29.946 46.518 1.00 27.19 78 ALA E C 1
ATOM 11032 O O . ALA E 2 78 ? 36.670 30.102 45.378 1.00 26.70 78 ALA E O 1
ATOM 11034 N N . ASP E 2 79 ? 36.844 29.243 47.457 1.00 24.59 79 ASP E N 1
ATOM 11035 C CA . ASP E 2 79 ? 38.117 28.583 47.191 1.00 24.67 79 ASP E CA 1
ATOM 11036 C C . ASP E 2 79 ? 37.958 27.539 46.096 1.00 24.78 79 ASP E C 1
ATOM 11037 O O . ASP E 2 79 ? 38.772 27.458 45.179 1.00 26.51 79 ASP E O 1
ATOM 11042 N N . VAL E 2 80 ? 36.903 26.739 46.204 1.00 24.23 80 VAL E N 1
ATOM 11043 C CA . VAL E 2 80 ? 36.642 25.678 45.241 1.00 24.17 80 VAL E CA 1
ATOM 11044 C C . VAL E 2 80 ? 36.210 26.193 43.870 1.00 24.14 80 VAL E C 1
ATOM 11045 O O . VAL E 2 80 ? 36.668 25.692 42.844 1.00 24.28 80 VAL E O 1
ATOM 11049 N N . ALA E 2 81 ? 35.332 27.192 43.856 1.00 23.58 81 ALA E N 1
ATOM 11050 C CA . ALA E 2 81 ? 34.840 27.764 42.603 1.00 23.90 81 ALA E CA 1
ATOM 11051 C C . ALA E 2 81 ? 35.991 28.169 41.692 1.00 24.84 81 ALA E C 1
ATOM 11052 O O . ALA E 2 81 ? 35.870 28.154 40.467 1.00 25.89 81 ALA E O 1
ATOM 11054 N N . GLU E 2 82 ? 37.111 28.532 42.303 1.00 26.07 82 GLU E N 1
ATOM 11055 C CA . GLU E 2 82 ? 38.303 28.940 41.573 1.00 26.79 82 GLU E CA 1
ATOM 11056 C C . GLU E 2 82 ? 38.917 27.768 40.806 1.00 27.62 82 GLU E C 1
ATOM 11057 O O . GLU E 2 82 ? 39.586 27.960 39.792 1.00 27.58 82 GLU E O 1
ATOM 11063 N N . LEU E 2 83 ? 38.672 26.555 41.290 1.00 26.42 83 LEU E N 1
ATOM 11064 C CA . LEU E 2 83 ? 39.228 25.355 40.673 1.00 26.31 83 LEU E CA 1
ATOM 11065 C C . LEU E 2 83 ? 38.237 24.563 39.831 1.00 25.57 83 LEU E C 1
ATOM 11066 O O . LEU E 2 83 ? 38.628 23.850 38.907 1.00 26.14 83 LEU E O 1
ATOM 11071 N N . SER E 2 84 ? 36.955 24.675 40.157 1.00 25.44 84 SER E N 1
ATOM 11072 C CA . SER E 2 84 ? 35.929 23.943 39.427 1.00 25.71 84 SER E CA 1
ATOM 11073 C C . SER E 2 84 ? 34.561 24.557 39.676 1.00 26.16 84 SER E C 1
ATOM 11074 O O . SER E 2 84 ? 34.221 24.896 40.812 1.00 26.52 84 SER E O 1
ATOM 11077 N N . GLN E 2 85 ? 33.781 24.699 38.608 1.00 27.14 85 GLN E N 1
ATOM 11078 C CA . GLN E 2 85 ? 32.444 25.268 38.714 1.00 27.34 85 GLN E CA 1
ATOM 11079 C C . GLN E 2 85 ? 31.484 24.209 39.248 1.00 25.90 85 GLN E C 1
ATOM 11080 O O . GLN E 2 85 ? 30.366 24.520 39.652 1.00 25.07 85 GLN E O 1
ATOM 11086 N N . GLY E 2 86 ? 31.916 22.953 39.237 1.00 25.42 86 GLY E N 1
ATOM 11087 C CA . GLY E 2 86 ? 31.061 21.897 39.747 1.00 24.29 86 GLY E CA 1
ATOM 11088 C C . GLY E 2 86 ? 30.646 20.835 38.746 1.00 23.70 86 GLY E C 1
ATOM 11089 O O . GLY E 2 86 ? 31.245 20.689 37.681 1.00 22.83 86 GLY E O 1
ATOM 11090 N N . ILE E 2 87 ? 29.595 20.103 39.097 1.00 22.42 87 ILE E N 1
ATOM 11091 C CA . ILE E 2 87 ? 29.084 19.023 38.265 1.00 21.43 87 ILE E CA 1
ATOM 11092 C C . ILE E 2 87 ? 27.998 19.486 37.302 1.00 22.06 87 ILE E C 1
ATOM 11093 O O . ILE E 2 87 ? 26.918 19.914 37.721 1.00 20.73 87 ILE E O 1
ATOM 11098 N N . VAL E 2 88 ? 28.296 19.403 36.008 1.00 22.29 88 VAL E N 1
ATOM 11099 C CA . VAL E 2 88 ? 27.342 19.792 34.978 1.00 20.92 88 VAL E CA 1
ATOM 11100 C C . VAL E 2 88 ? 26.550 18.543 34.594 1.00 21.13 88 VAL E C 1
ATOM 11101 O O . VAL E 2 88 ? 27.126 17.535 34.193 1.00 22.28 88 VAL E O 1
ATOM 11105 N N . ALA E 2 89 ? 25.231 18.608 34.726 1.00 22.07 89 ALA E N 1
ATOM 11106 C CA . ALA E 2 89 ? 24.384 17.468 34.396 1.00 23.60 89 ALA E CA 1
ATOM 11107 C C . ALA E 2 89 ? 23.353 17.878 33.354 1.00 25.42 89 ALA E C 1
ATOM 11108 O O . ALA E 2 89 ? 22.549 18.781 33.589 1.00 24.34 89 ALA E O 1
ATOM 11110 N N . THR E 2 90 ? 23.389 17.211 32.204 1.00 26.25 90 THR E N 1
ATOM 11111 C CA . THR E 2 90 ? 22.474 17.508 31.108 1.00 27.45 90 THR E CA 1
ATOM 11112 C C . THR E 2 90 ? 21.846 16.247 30.519 1.00 27.30 90 THR E C 1
ATOM 11113 O O . THR E 2 90 ? 22.264 15.124 30.818 1.00 25.47 90 THR E O 1
ATOM 11117 N N . MET E 2 91 ? 20.834 16.452 29.682 1.00 26.77 91 MET E N 1
ATOM 11118 C CA . MET E 2 91 ? 20.133 15.369 28.998 1.00 27.62 91 MET E CA 1
ATOM 11119 C C . MET E 2 91 ? 19.678 15.906 27.649 1.00 27.68 91 MET E C 1
ATOM 11120 O O . MET E 2 91 ? 19.240 17.054 27.551 1.00 27.14 91 MET E O 1
ATOM 11125 N N . GLN E 2 92 ? 19.793 15.087 26.609 1.00 28.15 92 GLN E N 1
ATOM 11126 C CA . GLN E 2 92 ? 19.361 15.504 25.282 1.00 28.54 92 GLN E CA 1
ATOM 11127 C C . GLN E 2 92 ? 17.860 15.263 25.198 1.00 28.13 92 GLN E C 1
ATOM 11128 O O . GLN E 2 92 ? 17.387 14.392 24.466 1.00 27.31 92 GLN E O 1
ATOM 11134 N N . VAL E 2 93 ? 17.123 16.052 25.973 1.00 25.82 93 VAL E N 1
ATOM 11135 C CA . VAL E 2 93 ? 15.674 15.963 26.041 1.00 25.53 93 VAL E CA 1
ATOM 11136 C C . VAL E 2 93 ? 15.105 17.374 25.921 1.00 26.37 93 VAL E C 1
ATOM 11137 O O . VAL E 2 93 ? 15.515 18.283 26.642 1.00 25.18 93 VAL E O 1
ATOM 11141 N N . GLU E 2 94 ? 14.168 17.554 24.999 1.00 27.96 94 GLU E N 1
ATOM 11142 C CA . GLU E 2 94 ? 13.556 18.859 24.784 1.00 29.84 94 GLU E CA 1
ATOM 11143 C C . GLU E 2 94 ? 13.021 19.454 26.079 1.00 28.56 94 GLU E C 1
ATOM 11144 O O . GLU E 2 94 ? 12.297 18.793 26.820 1.00 28.80 94 GLU E O 1
ATOM 11150 N N . GLY E 2 95 ? 13.387 20.705 26.342 1.00 28.24 95 GLY E N 1
ATOM 11151 C CA . GLY E 2 95 ? 12.921 21.390 27.534 1.00 28.25 95 GLY E CA 1
ATOM 11152 C C . GLY E 2 95 ? 13.643 21.066 28.832 1.00 27.06 95 GLY E C 1
ATOM 11153 O O . GLY E 2 95 ? 13.369 21.685 29.860 1.00 27.28 95 GLY E O 1
ATOM 11154 N N . PHE E 2 96 ? 14.562 20.107 28.800 1.00 26.73 96 PHE E N 1
ATOM 11155 C CA . PHE E 2 96 ? 15.295 19.730 30.009 1.00 26.36 96 PHE E CA 1
ATOM 11156 C C . PHE E 2 96 ? 16.150 20.880 30.536 1.00 25.46 96 PHE E C 1
ATOM 11157 O O . PHE E 2 96 ? 16.860 21.535 29.773 1.00 24.87 96 PHE E O 1
ATOM 11165 N N . GLN E 2 97 ? 16.088 21.121 31.843 1.00 24.31 97 GLN E N 1
ATOM 11166 C CA . GLN E 2 97 ? 16.879 22.185 32.443 1.00 23.73 97 GLN E CA 1
ATOM 11167 C C . GLN E 2 97 ? 18.193 21.683 33.038 1.00 24.12 97 GLN E C 1
ATOM 11168 O O . GLN E 2 97 ? 18.210 20.971 34.046 1.00 22.08 97 GLN E O 1
ATOM 11174 N N . THR E 2 98 ? 19.292 22.074 32.406 1.00 23.45 98 THR E N 1
ATOM 11175 C CA . THR E 2 98 ? 20.624 21.707 32.861 1.00 24.77 98 THR E CA 1
ATOM 11176 C C . THR E 2 98 ? 20.909 22.351 34.217 1.00 24.38 98 THR E C 1
ATOM 11177 O O . THR E 2 98 ? 20.483 23.474 34.480 1.00 25.28 98 THR E O 1
ATOM 11181 N N . THR E 2 99 ? 21.609 21.635 35.090 1.00 23.53 99 THR E N 1
ATOM 11182 C CA . THR E 2 99 ? 21.984 22.204 36.378 1.00 21.72 99 THR E CA 1
ATOM 11183 C C . THR E 2 99 ? 23.487 22.044 36.524 1.00 21.70 99 THR E C 1
ATOM 11184 O O . THR E 2 99 ? 24.093 21.158 35.915 1.00 20.39 99 THR E O 1
ATOM 11188 N N . ILE E 2 100 ? 24.083 22.934 37.307 1.00 20.29 100 ILE E N 1
ATOM 11189 C CA . ILE E 2 100 ? 25.506 22.891 37.592 1.00 19.47 100 ILE E CA 1
ATOM 11190 C C . ILE E 2 100 ? 25.560 22.889 39.118 1.00 20.54 100 ILE E C 1
ATOM 11191 O O . ILE E 2 100 ? 25.256 23.895 39.758 1.00 19.66 100 ILE E O 1
ATOM 11196 N N . GLN E 2 101 ? 25.896 21.743 39.702 1.00 20.41 101 GLN E N 1
ATOM 11197 C CA . GLN E 2 101 ? 25.974 21.644 41.154 1.00 20.12 101 GLN E CA 1
ATOM 11198 C C . GLN E 2 101 ? 27.364 22.021 41.641 1.00 20.05 101 GLN E C 1
ATOM 11199 O O . GLN E 2 101 ? 28.344 21.339 41.339 1.00 20.12 101 GLN E O 1
ATOM 11205 N N . PRO E 2 102 ? 27.474 23.129 42.390 1.00 20.38 102 PRO E N 1
ATOM 11206 C CA . PRO E 2 102 ? 28.790 23.533 42.892 1.00 21.43 102 PRO E CA 1
ATOM 11207 C C . PRO E 2 102 ? 29.259 22.473 43.885 1.00 21.08 102 PRO E C 1
ATOM 11208 O O . PRO E 2 102 ? 28.441 21.890 44.597 1.00 21.99 102 PRO E O 1
ATOM 11212 N N . LEU E 2 103 ? 30.561 22.207 43.918 1.00 19.79 103 LEU E N 1
ATOM 11213 C CA . LEU E 2 103 ? 31.092 21.201 44.828 1.00 18.63 103 LEU E CA 1
ATOM 11214 C C . LEU E 2 103 ? 30.797 21.610 46.265 1.00 19.09 103 LEU E C 1
ATOM 11215 O O . LEU E 2 103 ? 30.495 20.772 47.112 1.00 18.77 103 LEU E O 1
ATOM 11220 N N . LEU E 2 104 ? 30.879 22.908 46.528 1.00 18.56 104 LEU E N 1
ATOM 11221 C CA . LEU E 2 104 ? 30.569 23.459 47.840 1.00 19.77 104 LEU E CA 1
ATOM 11222 C C . LEU E 2 104 ? 29.637 24.636 47.592 1.00 20.56 104 LEU E C 1
ATOM 11223 O O . LEU E 2 104 ? 29.767 25.331 46.580 1.00 18.62 104 LEU E O 1
ATOM 11228 N N . ALA E 2 105 ? 28.683 24.845 48.490 1.00 20.96 105 ALA E N 1
ATOM 11229 C CA . ALA E 2 105 ? 27.770 25.969 48.335 1.00 23.28 105 ALA E CA 1
ATOM 11230 C C . ALA E 2 105 ? 28.638 27.217 48.295 1.00 24.70 105 ALA E C 1
ATOM 11231 O O . ALA E 2 105 ? 29.689 27.269 48.929 1.00 24.88 105 ALA E O 1
ATOM 11233 N N . ASN E 2 106 ? 28.209 28.215 47.534 1.00 27.59 106 ASN E N 1
ATOM 11234 C CA . ASN E 2 106 ? 28.963 29.451 47.422 1.00 31.38 106 ASN E CA 1
ATOM 11235 C C . ASN E 2 106 ? 28.005 30.634 47.504 1.00 31.80 106 ASN E C 1
ATOM 11236 O O . ASN E 2 106 ? 27.464 31.072 46.492 1.00 34.63 106 ASN E O 1
ATOM 11241 N N . GLY E 2 107 ? 27.792 31.147 48.710 1.00 31.39 107 GLY E N 1
ATOM 11242 C CA . GLY E 2 107 ? 26.889 32.276 48.865 1.00 30.06 107 GLY E CA 1
ATOM 11243 C C . GLY E 2 107 ? 25.442 31.875 49.099 1.00 28.51 107 GLY E C 1
ATOM 11244 O O . GLY E 2 107 ? 24.641 32.683 49.558 1.00 27.94 107 GLY E O 1
ATOM 11245 N N . VAL E 2 108 ? 25.101 30.627 48.789 1.00 27.98 108 VAL E N 1
ATOM 11246 C CA . VAL E 2 108 ? 23.738 30.139 48.982 1.00 26.78 108 VAL E CA 1
ATOM 11247 C C . VAL E 2 108 ? 23.693 28.615 49.051 1.00 26.00 108 VAL E C 1
ATOM 11248 O O . VAL E 2 108 ? 24.306 27.941 48.225 1.00 27.32 108 VAL E O 1
ATOM 11252 N N . THR E 2 109 ? 22.991 28.075 50.047 1.00 24.54 109 THR E N 1
ATOM 11253 C CA . THR E 2 109 ? 22.849 26.624 50.182 1.00 23.07 109 THR E CA 1
ATOM 11254 C C . THR E 2 109 ? 21.447 26.280 49.703 1.00 22.08 109 THR E C 1
ATOM 11255 O O . THR E 2 109 ? 20.511 27.055 49.915 1.00 21.30 109 THR E O 1
ATOM 11259 N N . ARG E 2 110 ? 21.300 25.125 49.059 1.00 21.11 110 ARG E N 1
ATOM 11260 C CA . ARG E 2 110 ? 20.008 24.727 48.517 1.00 19.93 110 ARG E CA 1
ATOM 11261 C C . ARG E 2 110 ? 19.384 23.469 49.108 1.00 20.88 110 ARG E C 1
ATOM 11262 O O . ARG E 2 110 ? 18.382 22.971 48.601 1.00 21.19 110 ARG E O 1
ATOM 11270 N N . PHE E 2 111 ? 19.985 22.946 50.168 1.00 20.30 111 PHE E N 1
ATOM 11271 C CA . PHE E 2 111 ? 19.422 21.793 50.862 1.00 19.62 111 PHE E CA 1
ATOM 11272 C C . PHE E 2 111 ? 20.208 21.477 52.119 1.00 19.47 111 PHE E C 1
ATOM 11273 O O . PHE E 2 111 ? 21.424 21.682 52.177 1.00 19.30 111 PHE E O 1
ATOM 11281 N N . VAL E 2 112 ? 19.502 21.015 53.141 1.00 19.30 112 VAL E N 1
ATOM 11282 C CA . VAL E 2 112 ? 20.151 20.662 54.393 1.00 19.84 112 VAL E CA 1
ATOM 11283 C C . VAL E 2 112 ? 21.123 19.531 54.096 1.00 19.93 112 VAL E C 1
ATOM 11284 O O . VAL E 2 112 ? 20.733 18.497 53.555 1.00 20.20 112 VAL E O 1
ATOM 11288 N N . GLY E 2 113 ? 22.389 19.736 54.436 1.00 19.43 113 GLY E N 1
ATOM 11289 C CA . GLY E 2 113 ? 23.386 18.715 54.184 1.00 19.24 113 GLY E CA 1
ATOM 11290 C C . GLY E 2 113 ? 24.369 19.095 53.091 1.00 19.72 113 GLY E C 1
ATOM 11291 O O . GLY E 2 113 ? 25.396 18.438 52.933 1.00 18.78 113 GLY E O 1
ATOM 11292 N N . GLU E 2 114 ? 24.064 20.145 52.327 1.00 19.41 114 GLU E N 1
ATOM 11293 C CA . GLU E 2 114 ? 24.976 20.574 51.267 1.00 18.82 114 GLU E CA 1
ATOM 11294 C C . GLU E 2 114 ? 26.265 21.042 51.942 1.00 19.37 114 GLU E C 1
ATOM 11295 O O . GLU E 2 114 ? 26.227 21.654 53.009 1.00 20.82 114 GLU E O 1
ATOM 11301 N N . ILE E 2 115 ? 27.405 20.758 51.324 1.00 19.42 115 ILE E N 1
ATOM 11302 C CA . ILE E 2 115 ? 28.690 21.136 51.900 1.00 19.14 115 ILE E CA 1
ATOM 11303 C C . ILE E 2 115 ? 28.977 22.634 51.792 1.00 18.99 115 ILE E C 1
ATOM 11304 O O . ILE E 2 115 ? 28.900 23.217 50.711 1.00 18.85 115 ILE E O 1
ATOM 11309 N N . VAL E 2 116 ? 29.310 23.259 52.917 1.00 18.57 116 VAL E N 1
ATOM 11310 C CA . VAL E 2 116 ? 29.621 24.684 52.906 1.00 18.68 116 VAL E CA 1
ATOM 11311 C C . VAL E 2 116 ? 31.118 24.911 53.113 1.00 18.93 116 VAL E C 1
ATOM 11312 O O . VAL E 2 116 ? 31.666 25.936 52.704 1.00 19.38 116 VAL E O 1
ATOM 11316 N N . ALA E 2 117 ? 31.781 23.943 53.740 1.00 16.77 117 ALA E N 1
ATOM 11317 C CA . ALA E 2 117 ? 33.217 24.034 53.979 1.00 17.20 117 ALA E CA 1
ATOM 11318 C C . ALA E 2 117 ? 33.814 22.646 54.176 1.00 18.35 117 ALA E C 1
ATOM 11319 O O . ALA E 2 117 ? 33.119 21.721 54.600 1.00 18.07 117 ALA E O 1
ATOM 11321 N N . VAL E 2 118 ? 35.097 22.505 53.857 1.00 17.86 118 VAL E N 1
ATOM 11322 C CA . VAL E 2 118 ? 35.792 21.238 54.035 1.00 20.26 118 VAL E CA 1
ATOM 11323 C C . VAL E 2 118 ? 37.107 21.490 54.748 1.00 20.18 118 VAL E C 1
ATOM 11324 O O . VAL E 2 118 ? 37.769 22.507 54.534 1.00 19.36 118 VAL E O 1
ATOM 11328 N N . VAL E 2 119 ? 37.471 20.554 55.612 1.00 20.09 119 VAL E N 1
ATOM 11329 C CA . VAL E 2 119 ? 38.695 20.643 56.381 1.00 19.24 119 VAL E CA 1
ATOM 11330 C C . VAL E 2 119 ? 39.539 19.410 56.109 1.00 20.06 119 VAL E C 1
ATOM 11331 O O . VAL E 2 119 ? 39.016 18.295 56.044 1.00 19.48 119 VAL E O 1
ATOM 11335 N N . VAL E 2 120 ? 40.838 19.612 55.934 1.00 19.25 120 VAL E N 1
ATOM 11336 C CA . VAL E 2 120 ? 41.742 18.493 55.736 1.00 18.47 120 VAL E CA 1
ATOM 11337 C C . VAL E 2 120 ? 42.707 18.540 56.912 1.00 20.02 120 VAL E C 1
ATOM 11338 O O . VAL E 2 120 ? 43.342 19.569 57.164 1.00 19.63 120 VAL E O 1
ATOM 11342 N N . ALA E 2 121 ? 42.802 17.432 57.642 1.00 19.66 121 ALA E N 1
ATOM 11343 C CA . ALA E 2 121 ? 43.672 17.372 58.806 1.00 18.68 121 ALA E CA 1
ATOM 11344 C C . ALA E 2 121 ? 44.387 16.033 58.946 1.00 20.88 121 ALA E C 1
ATOM 11345 O O . ALA E 2 121 ? 44.183 15.113 58.144 1.00 19.02 121 ALA E O 1
ATOM 11347 N N . SER E 2 122 ? 45.222 15.935 59.977 1.00 19.70 122 SER E N 1
ATOM 11348 C CA . SER E 2 122 ? 46.011 14.734 60.239 1.00 18.82 122 SER E CA 1
ATOM 11349 C C . SER E 2 122 ? 45.167 13.517 60.581 1.00 17.69 122 SER E C 1
ATOM 11350 O O . SER E 2 122 ? 45.639 12.390 60.479 1.00 17.47 122 SER E O 1
ATOM 11353 N N . SER E 2 123 ? 43.925 13.742 60.997 1.00 18.77 123 SER E N 1
ATOM 11354 C CA . SER E 2 123 ? 43.020 12.641 61.321 1.00 17.76 123 SER E CA 1
ATOM 11355 C C . SER E 2 123 ? 41.594 13.106 61.085 1.00 17.80 123 SER E C 1
ATOM 11356 O O . SER E 2 123 ? 41.325 14.309 61.034 1.00 17.07 123 SER E O 1
ATOM 11359 N N . ARG E 2 124 ? 40.681 12.156 60.928 1.00 15.35 124 ARG E N 1
ATOM 11360 C CA . ARG E 2 124 ? 39.283 12.493 60.713 1.00 16.22 124 ARG E CA 1
ATOM 11361 C C . ARG E 2 124 ? 38.705 13.201 61.949 1.00 16.68 124 ARG E C 1
ATOM 11362 O O . ARG E 2 124 ? 37.932 14.151 61.821 1.00 18.22 124 ARG E O 1
ATOM 11370 N N . ALA E 2 125 ? 39.087 12.741 63.140 1.00 15.98 125 ALA E N 1
ATOM 11371 C CA . ALA E 2 125 ? 38.593 13.331 64.382 1.00 16.94 125 ALA E CA 1
ATOM 11372 C C . ALA E 2 125 ? 38.998 14.797 64.500 1.00 16.81 125 ALA E C 1
ATOM 11373 O O . ALA E 2 125 ? 38.176 15.650 64.835 1.00 18.56 125 ALA E O 1
ATOM 11375 N N . ILE E 2 126 ? 40.265 15.085 64.228 1.00 17.66 126 ILE E N 1
ATOM 11376 C CA . ILE E 2 126 ? 40.756 16.456 64.300 1.00 19.49 126 ILE E CA 1
ATOM 11377 C C . ILE E 2 126 ? 40.131 17.314 63.197 1.00 19.21 126 ILE E C 1
ATOM 11378 O O . ILE E 2 126 ? 39.877 18.505 63.396 1.00 19.52 126 ILE E O 1
ATOM 11383 N N . ALA E 2 127 ? 39.878 16.716 62.036 1.00 17.52 127 ALA E N 1
ATOM 11384 C CA . ALA E 2 127 ? 39.251 17.461 60.954 1.00 18.33 127 ALA E CA 1
ATOM 11385 C C . ALA E 2 127 ? 37.859 17.888 61.431 1.00 18.62 127 ALA E C 1
ATOM 11386 O O . ALA E 2 127 ? 37.408 19.003 61.155 1.00 17.49 127 ALA E O 1
ATOM 11388 N N . GLU E 2 128 ? 37.183 17.000 62.159 1.00 18.67 128 GLU E N 1
ATOM 11389 C CA . GLU E 2 128 ? 35.858 17.314 62.681 1.00 19.37 128 GLU E CA 1
ATOM 11390 C C . GLU E 2 128 ? 35.962 18.376 63.782 1.00 20.01 128 GLU E C 1
ATOM 11391 O O . GLU E 2 128 ? 35.097 19.248 63.883 1.00 19.99 128 GLU E O 1
ATOM 11397 N N . ASP E 2 129 ? 37.015 18.303 64.598 1.00 20.44 129 ASP E N 1
ATOM 11398 C CA . ASP E 2 129 ? 37.228 19.288 65.666 1.00 20.25 129 ASP E CA 1
ATOM 11399 C C . ASP E 2 129 ? 37.304 20.688 65.048 1.00 21.36 129 ASP E C 1
ATOM 11400 O O . ASP E 2 129 ? 36.714 21.644 65.561 1.00 21.30 129 ASP E O 1
ATOM 11405 N N . ALA E 2 130 ? 38.046 20.804 63.950 1.00 20.72 130 ALA E N 1
ATOM 11406 C CA . ALA E 2 130 ? 38.212 22.087 63.273 1.00 21.73 130 ALA E CA 1
ATOM 11407 C C . ALA E 2 130 ? 36.913 22.563 62.629 1.00 22.68 130 ALA E C 1
ATOM 11408 O O . ALA E 2 130 ? 36.580 23.748 62.687 1.00 22.35 130 ALA E O 1
ATOM 11410 N N . ALA E 2 131 ? 36.182 21.639 62.015 1.00 22.35 131 ALA E N 1
ATOM 11411 C CA . ALA E 2 131 ? 34.917 21.978 61.369 1.00 23.83 131 ALA E CA 1
ATOM 11412 C C . ALA E 2 131 ? 33.958 22.664 62.343 1.00 25.94 131 ALA E C 1
ATOM 11413 O O . ALA E 2 131 ? 33.213 23.572 61.960 1.00 25.17 131 ALA E O 1
ATOM 11415 N N . GLN E 2 132 ? 33.976 22.232 63.601 1.00 26.44 132 GLN E N 1
ATOM 11416 C CA . GLN E 2 132 ? 33.100 22.822 64.609 1.00 26.94 132 GLN E CA 1
ATOM 11417 C C . GLN E 2 132 ? 33.557 24.215 65.025 1.00 25.86 132 GLN E C 1
ATOM 11418 O O . GLN E 2 132 ? 32.844 24.918 65.743 1.00 27.68 132 GLN E O 1
ATOM 11424 N N . LEU E 2 133 ? 34.751 24.605 64.596 1.00 24.19 133 LEU E N 1
ATOM 11425 C CA . LEU E 2 133 ? 35.276 25.926 64.931 1.00 24.68 133 LEU E CA 1
ATOM 11426 C C . LEU E 2 133 ? 34.898 26.930 63.847 1.00 24.05 133 LEU E C 1
ATOM 11427 O O . LEU E 2 133 ? 35.023 28.140 64.038 1.00 22.87 133 LEU E O 1
ATOM 11432 N N . ILE E 2 134 ? 34.446 26.423 62.703 1.00 24.12 134 ILE E N 1
ATOM 11433 C CA . ILE E 2 134 ? 34.051 27.282 61.595 1.00 23.82 134 ILE E CA 1
ATOM 11434 C C . ILE E 2 134 ? 32.744 27.996 61.927 1.00 25.07 134 ILE E C 1
ATOM 11435 O O . ILE E 2 134 ? 31.789 27.374 62.392 1.00 24.29 134 ILE E O 1
ATOM 11440 N N . GLN E 2 135 ? 32.710 29.304 61.687 1.00 25.67 135 GLN E N 1
ATOM 11441 C CA . GLN E 2 135 ? 31.521 30.106 61.966 1.00 27.65 135 GLN E CA 1
ATOM 11442 C C . GLN E 2 135 ? 30.875 30.570 60.667 1.00 27.00 135 GLN E C 1
ATOM 11443 O O . GLN E 2 135 ? 31.524 31.185 59.821 1.00 26.45 135 GLN E O 1
ATOM 11449 N N . VAL E 2 136 ? 29.593 30.267 60.514 1.00 26.27 136 VAL E N 1
ATOM 11450 C CA . VAL E 2 136 ? 28.864 30.645 59.317 1.00 26.09 136 VAL E CA 1
ATOM 11451 C C . VAL E 2 136 ? 27.591 31.380 59.695 1.00 26.39 136 VAL E C 1
ATOM 11452 O O . VAL E 2 136 ? 26.860 30.949 60.589 1.00 27.42 136 VAL E O 1
ATOM 11456 N N . GLU E 2 137 ? 27.334 32.497 59.029 1.00 24.64 137 GLU E N 1
ATOM 11457 C CA . GLU E 2 137 ? 26.110 33.239 59.287 1.00 26.41 137 GLU E CA 1
ATOM 11458 C C . GLU E 2 137 ? 25.205 33.027 58.088 1.00 24.11 137 GLU E C 1
ATOM 11459 O O . GLU E 2 137 ? 25.613 33.256 56.951 1.00 23.63 137 GLU E O 1
ATOM 11465 N N . TYR E 2 138 ? 23.987 32.563 58.346 1.00 25.49 138 TYR E N 1
ATOM 11466 C CA . TYR E 2 138 ? 23.016 32.310 57.291 1.00 25.97 138 TYR E CA 1
ATOM 11467 C C . TYR E 2 138 ? 21.827 33.249 57.379 1.00 28.41 138 TYR E C 1
ATOM 11468 O O . TYR E 2 138 ? 21.550 33.840 58.426 1.00 27.64 138 TYR E O 1
ATOM 11477 N N . GLU E 2 139 ? 21.120 33.359 56.262 1.00 29.63 139 GLU E N 1
ATOM 11478 C CA . GLU E 2 139 ? 19.905 34.153 56.177 1.00 32.79 139 GLU E CA 1
ATOM 11479 C C . GLU E 2 139 ? 18.917 33.205 55.510 1.00 32.26 139 GLU E C 1
ATOM 11480 O O . GLU E 2 139 ? 18.898 33.089 54.286 1.00 32.54 139 GLU E O 1
ATOM 11486 N N . GLU E 2 140 ? 18.121 32.505 56.311 1.00 32.55 140 GLU E N 1
ATOM 11487 C CA . GLU E 2 140 ? 17.158 31.564 55.754 1.00 34.16 140 GLU E CA 1
ATOM 11488 C C . GLU E 2 140 ? 16.244 32.195 54.715 1.00 33.87 140 GLU E C 1
ATOM 11489 O O . GLU E 2 140 ? 15.801 33.334 54.859 1.00 33.76 140 GLU E O 1
ATOM 11495 N N . LEU E 2 141 ? 15.977 31.434 53.659 1.00 32.39 141 LEU E N 1
ATOM 11496 C CA . LEU E 2 141 ? 15.114 31.878 52.574 1.00 31.63 141 LEU E CA 1
ATOM 11497 C C . LEU E 2 141 ? 13.984 30.864 52.457 1.00 31.66 141 LEU E C 1
ATOM 11498 O O . LEU E 2 141 ? 14.112 29.725 52.914 1.00 30.41 141 LEU E O 1
ATOM 11503 N N . PRO E 2 142 ? 12.848 31.264 51.865 1.00 31.56 142 PRO E N 1
ATOM 11504 C CA . PRO E 2 142 ? 11.763 30.289 51.744 1.00 30.87 142 PRO E CA 1
ATOM 11505 C C . PRO E 2 142 ? 12.235 29.114 50.890 1.00 28.94 142 PRO E C 1
ATOM 11506 O O . PRO E 2 142 ? 12.867 29.299 49.851 1.00 28.01 142 PRO E O 1
ATOM 11510 N N . ALA E 2 143 ? 11.941 27.904 51.343 1.00 27.16 143 ALA E N 1
ATOM 11511 C CA . ALA E 2 143 ? 12.364 26.712 50.629 1.00 27.12 143 ALA E CA 1
ATOM 11512 C C . ALA E 2 143 ? 11.209 25.963 49.985 1.00 26.07 143 ALA E C 1
ATOM 11513 O O . ALA E 2 143 ? 10.073 26.026 50.452 1.00 26.08 143 ALA E O 1
ATOM 11515 N N . VAL E 2 144 ? 11.509 25.265 48.897 1.00 24.47 144 VAL E N 1
ATOM 11516 C CA . VAL E 2 144 ? 10.510 24.467 48.204 1.00 23.73 144 VAL E CA 1
ATOM 11517 C C . VAL E 2 144 ? 10.604 23.127 48.910 1.00 23.47 144 VAL E C 1
ATOM 11518 O O . VAL E 2 144 ? 11.565 22.380 48.715 1.00 21.30 144 VAL E O 1
ATOM 11522 N N . THR E 2 145 ? 9.610 22.837 49.742 1.00 24.03 145 THR E N 1
ATOM 11523 C CA . THR E 2 145 ? 9.596 21.615 50.539 1.00 25.63 145 THR E CA 1
ATOM 11524 C C . THR E 2 145 ? 8.949 20.389 49.910 1.00 26.54 145 THR E C 1
ATOM 11525 O O . THR E 2 145 ? 8.969 19.303 50.498 1.00 27.16 145 THR E O 1
ATOM 11529 N N . GLY E 2 146 ? 8.379 20.547 48.721 1.00 26.66 146 GLY E N 1
ATOM 11530 C CA . GLY E 2 146 ? 7.743 19.414 48.076 1.00 25.83 146 GLY E CA 1
ATOM 11531 C C . GLY E 2 146 ? 7.197 19.688 46.686 1.00 26.39 146 GLY E C 1
ATOM 11532 O O . GLY E 2 146 ? 7.254 20.811 46.182 1.00 24.14 146 GLY E O 1
ATOM 11533 N N . ILE E 2 147 ? 6.661 18.639 46.073 1.00 26.42 147 ILE E N 1
ATOM 11534 C CA . ILE E 2 147 ? 6.091 18.704 44.733 1.00 26.40 147 ILE E CA 1
ATOM 11535 C C . ILE E 2 147 ? 4.988 19.750 44.593 1.00 26.91 147 ILE E C 1
ATOM 11536 O O . ILE E 2 147 ? 4.994 20.547 43.650 1.00 25.80 147 ILE E O 1
ATOM 11541 N N . GLU E 2 148 ? 4.041 19.738 45.524 1.00 26.40 148 GLU E N 1
ATOM 11542 C CA . GLU E 2 148 ? 2.931 20.681 45.485 1.00 27.64 148 GLU E CA 1
ATOM 11543 C C . GLU E 2 148 ? 3.467 22.107 45.505 1.00 28.02 148 GLU E C 1
ATOM 11544 O O . GLU E 2 148 ? 3.104 22.930 44.664 1.00 29.19 148 GLU E O 1
ATOM 11550 N N . ALA E 2 149 ? 4.341 22.394 46.462 1.00 27.49 149 ALA E N 1
ATOM 11551 C CA . ALA E 2 149 ? 4.928 23.723 46.577 1.00 27.77 149 ALA E CA 1
ATOM 11552 C C . ALA E 2 149 ? 5.742 24.068 45.333 1.00 27.84 149 ALA E C 1
ATOM 11553 O O . ALA E 2 149 ? 5.698 25.197 44.845 1.00 27.16 149 ALA E O 1
ATOM 11555 N N . ALA E 2 150 ? 6.490 23.091 44.829 1.00 26.29 150 ALA E N 1
ATOM 11556 C CA . ALA E 2 150 ? 7.318 23.303 43.649 1.00 27.98 150 ALA E CA 1
ATOM 11557 C C . ALA E 2 150 ? 6.458 23.719 42.464 1.00 29.14 150 ALA E C 1
ATOM 11558 O O . ALA E 2 150 ? 6.815 24.617 41.705 1.00 28.79 150 ALA E O 1
ATOM 11560 N N . LEU E 2 151 ? 5.315 23.060 42.328 1.00 30.99 151 LEU E N 1
ATOM 11561 C CA . LEU E 2 151 ? 4.390 23.318 41.232 1.00 33.56 151 LEU E CA 1
ATOM 11562 C C . LEU E 2 151 ? 3.436 24.487 41.466 1.00 35.02 151 LEU E C 1
ATOM 11563 O O . LEU E 2 151 ? 3.079 25.195 40.526 1.00 36.16 151 LEU E O 1
ATOM 11568 N N . GLU E 2 152 ? 3.046 24.703 42.717 1.00 37.82 152 GLU E N 1
ATOM 11569 C CA . GLU E 2 152 ? 2.094 25.763 43.054 1.00 41.87 152 GLU E CA 1
ATOM 11570 C C . GLU E 2 152 ? 2.628 26.951 43.855 1.00 42.73 152 GLU E C 1
ATOM 11571 O O . GLU E 2 152 ? 1.911 27.931 44.052 1.00 44.10 152 GLU E O 1
ATOM 11577 N N . GLY E 2 153 ? 3.869 26.868 44.322 1.00 42.85 153 GLY E N 1
ATOM 11578 C CA . GLY E 2 153 ? 4.423 27.952 45.117 1.00 42.08 153 GLY E CA 1
ATOM 11579 C C . GLY E 2 153 ? 5.199 29.007 44.351 1.00 41.44 153 GLY E C 1
ATOM 11580 O O . GLY E 2 153 ? 5.488 28.846 43.164 1.00 41.78 153 GLY E O 1
ATOM 11581 N N . GLU E 2 154 ? 5.538 30.093 45.040 1.00 40.37 154 GLU E N 1
ATOM 11582 C CA . GLU E 2 154 ? 6.290 31.187 44.434 1.00 39.21 154 GLU E CA 1
ATOM 11583 C C . GLU E 2 154 ? 7.796 30.959 44.547 1.00 38.26 154 GLU E C 1
ATOM 11584 O O . GLU E 2 154 ? 8.565 31.364 43.673 1.00 39.08 154 GLU E O 1
ATOM 11590 N N . ALA E 2 155 ? 8.210 30.300 45.623 1.00 35.96 155 ALA E N 1
ATOM 11591 C CA . ALA E 2 155 ? 9.622 30.032 45.856 1.00 33.65 155 ALA E CA 1
ATOM 11592 C C . ALA E 2 155 ? 10.265 29.175 44.769 1.00 32.79 155 ALA E C 1
ATOM 11593 O O . ALA E 2 155 ? 9.648 28.257 44.228 1.00 31.35 155 ALA E O 1
ATOM 11595 N N . ARG E 2 156 ? 11.515 29.490 44.453 1.00 31.57 156 ARG E N 1
ATOM 11596 C CA . ARG E 2 156 ? 12.264 28.742 43.455 1.00 31.24 156 ARG E CA 1
ATOM 11597 C C . ARG E 2 156 ? 13.375 28.003 44.196 1.00 28.50 156 ARG E C 1
ATOM 11598 O O . ARG E 2 156 ? 14.205 28.617 44.864 1.00 26.93 156 ARG E O 1
ATOM 11606 N N . ALA E 2 157 ? 13.377 26.681 44.087 1.00 26.55 157 ALA E N 1
ATOM 11607 C CA . ALA E 2 157 ? 14.372 25.865 44.771 1.00 25.53 157 ALA E CA 1
ATOM 11608 C C . ALA E 2 157 ? 15.797 26.195 44.362 1.00 24.77 157 ALA E C 1
ATOM 11609 O O . ALA E 2 157 ? 16.652 26.438 45.212 1.00 26.03 157 ALA E O 1
ATOM 11611 N N . ASN E 2 158 ? 16.044 26.201 43.055 1.00 24.03 158 ASN E N 1
ATOM 11612 C CA . ASN E 2 158 ? 17.367 26.467 42.503 1.00 24.16 158 ASN E CA 1
ATOM 11613 C C . ASN E 2 158 ? 17.320 27.740 41.658 1.00 25.81 158 ASN E C 1
ATOM 11614 O O . ASN E 2 158 ? 16.802 27.728 40.541 1.00 22.89 158 ASN E O 1
ATOM 11619 N N . ASP E 2 159 ? 17.883 28.826 42.185 1.00 26.60 159 ASP E N 1
ATOM 11620 C CA . ASP E 2 159 ? 17.866 30.114 41.494 1.00 28.86 159 ASP E CA 1
ATOM 11621 C C . ASP E 2 159 ? 18.669 30.230 40.199 1.00 29.38 159 ASP E C 1
ATOM 11622 O O . ASP E 2 159 ? 18.714 31.302 39.597 1.00 29.06 159 ASP E O 1
ATOM 11627 N N . THR E 2 160 ? 19.316 29.153 39.765 1.00 28.93 160 THR E N 1
ATOM 11628 C CA . THR E 2 160 ? 20.054 29.219 38.506 1.00 28.94 160 THR E CA 1
ATOM 11629 C C . THR E 2 160 ? 19.125 28.728 37.409 1.00 29.64 160 THR E C 1
ATOM 11630 O O . THR E 2 160 ? 19.449 28.792 36.226 1.00 30.02 160 THR E O 1
ATOM 11634 N N . LEU E 2 161 ? 17.959 28.240 37.819 1.00 30.43 161 LEU E N 1
ATOM 11635 C CA . LEU E 2 161 ? 16.971 27.713 36.888 1.00 31.57 161 LEU E CA 1
ATOM 11636 C C . LEU E 2 161 ? 15.810 28.668 36.650 1.00 32.53 161 LEU E C 1
ATOM 11637 O O . LEU E 2 161 ? 15.626 29.647 37.371 1.00 33.27 161 LEU E O 1
ATOM 11642 N N . ALA E 2 162 ? 15.024 28.364 35.625 1.00 33.98 162 ALA E N 1
ATOM 11643 C CA . ALA E 2 162 ? 13.850 29.158 35.297 1.00 35.10 162 ALA E CA 1
ATOM 11644 C C . ALA E 2 162 ? 12.658 28.362 35.816 1.00 34.55 162 ALA E C 1
ATOM 11645 O O . ALA E 2 162 ? 12.093 27.537 35.102 1.00 36.82 162 ALA E O 1
ATOM 11647 N N . GLY E 2 163 ? 12.291 28.596 37.070 1.00 33.34 163 GLY E N 1
ATOM 11648 C CA . GLY E 2 163 ? 11.176 27.870 37.647 1.00 32.08 163 GLY E CA 1
ATOM 11649 C C . GLY E 2 163 ? 11.650 26.573 38.273 1.00 30.88 163 GLY E C 1
ATOM 11650 O O . GLY E 2 163 ? 12.851 26.297 38.302 1.00 31.45 163 GLY E O 1
ATOM 11651 N N . ASN E 2 164 ? 10.711 25.765 38.756 1.00 28.88 164 ASN E N 1
ATOM 11652 C CA . ASN E 2 164 ? 11.047 24.501 39.399 1.00 27.03 164 ASN E CA 1
ATOM 11653 C C . ASN E 2 164 ? 10.851 23.264 38.535 1.00 27.24 164 ASN E C 1
ATOM 11654 O O . ASN E 2 164 ? 11.163 22.152 38.966 1.00 25.98 164 ASN E O 1
ATOM 11659 N N . VAL E 2 165 ? 10.329 23.439 37.326 1.00 25.38 165 VAL E N 1
ATOM 11660 C CA . VAL E 2 165 ? 10.126 22.293 36.447 1.00 26.49 165 VAL E CA 1
ATOM 11661 C C . VAL E 2 165 ? 11.412 22.014 35.676 1.00 26.37 165 VAL E C 1
ATOM 11662 O O . VAL E 2 165 ? 11.745 22.711 34.717 1.00 25.17 165 VAL E O 1
ATOM 11666 N N . VAL E 2 166 ? 12.140 20.996 36.118 1.00 25.50 166 VAL E N 1
ATOM 11667 C CA . VAL E 2 166 ? 13.391 20.615 35.481 1.00 24.37 166 VAL E CA 1
ATOM 11668 C C . VAL E 2 166 ? 13.113 19.963 34.131 1.00 23.27 166 VAL E C 1
ATOM 11669 O O . VAL E 2 166 ? 13.845 20.177 33.166 1.00 21.37 166 VAL E O 1
ATOM 11673 N N . SER E 2 167 ? 12.046 19.174 34.068 1.00 22.84 167 SER E N 1
ATOM 11674 C CA . SER E 2 167 ? 11.685 18.492 32.831 1.00 23.54 167 SER E CA 1
ATOM 11675 C C . SER E 2 167 ? 10.217 18.083 32.814 1.00 24.09 167 SER E C 1
ATOM 11676 O O . SER E 2 167 ? 9.666 17.641 33.826 1.00 23.59 167 SER E O 1
ATOM 11679 N N . ARG E 2 168 ? 9.589 18.245 31.654 1.00 24.25 168 ARG E N 1
ATOM 11680 C CA . ARG E 2 168 ? 8.192 17.877 31.457 1.00 26.03 168 ARG E CA 1
ATOM 11681 C C . ARG E 2 168 ? 8.111 17.193 30.096 1.00 26.21 168 ARG E C 1
ATOM 11682 O O . ARG E 2 168 ? 8.457 17.783 29.069 1.00 25.54 168 ARG E O 1
ATOM 11690 N N . THR E 2 169 ? 7.659 15.945 30.087 1.00 25.93 169 THR E N 1
ATOM 11691 C CA . THR E 2 169 ? 7.578 15.192 28.847 1.00 26.17 169 THR E CA 1
ATOM 11692 C C . THR E 2 169 ? 6.350 14.304 28.765 1.00 27.24 169 THR E C 1
ATOM 11693 O O . THR E 2 169 ? 5.876 13.775 29.766 1.00 27.09 169 THR E O 1
ATOM 11697 N N . SER E 2 170 ? 5.845 14.146 27.550 1.00 27.49 170 SER E N 1
ATOM 11698 C CA . SER E 2 170 ? 4.694 13.299 27.296 1.00 29.56 170 SER E CA 1
ATOM 11699 C C . SER E 2 170 ? 4.955 12.611 25.965 1.00 30.84 170 SER E C 1
ATOM 11700 O O . SER E 2 170 ? 5.130 13.273 24.938 1.00 32.58 170 SER E O 1
ATOM 11703 N N . ARG E 2 171 ? 5.000 11.286 25.987 1.00 31.12 171 ARG E N 1
ATOM 11704 C CA . ARG E 2 171 ? 5.256 10.517 24.779 1.00 32.28 171 ARG E CA 1
ATOM 11705 C C . ARG E 2 171 ? 3.988 9.948 24.152 1.00 32.36 171 ARG E C 1
ATOM 11706 O O . ARG E 2 171 ? 4.000 9.499 23.006 1.00 32.75 171 ARG E O 1
ATOM 11714 N N . ALA E 2 172 ? 2.894 9.976 24.906 1.00 31.52 172 ALA E N 1
ATOM 11715 C CA . ALA E 2 172 ? 1.606 9.488 24.421 1.00 30.22 172 ALA E CA 1
ATOM 11716 C C . ALA E 2 172 ? 0.516 10.387 24.990 1.00 30.72 172 ALA E C 1
ATOM 11717 O O . ALA E 2 172 ? 0.451 10.602 26.205 1.00 28.16 172 ALA E O 1
ATOM 11719 N N . ARG E 2 173 ? -0.333 10.913 24.109 1.00 30.79 173 ARG E N 1
ATOM 11720 C CA . ARG E 2 173 ? -1.414 11.805 24.517 1.00 32.56 173 ARG E CA 1
ATOM 11721 C C . ARG E 2 173 ? -2.773 11.456 23.909 1.00 33.31 173 ARG E C 1
ATOM 11722 O O . ARG E 2 173 ? -3.500 12.345 23.470 1.00 33.86 173 ARG E O 1
ATOM 11730 N N . ASP E 2 174 ? -3.119 10.171 23.882 1.00 33.61 174 ASP E N 1
ATOM 11731 C CA . ASP E 2 174 ? -4.407 9.743 23.334 1.00 34.06 174 ASP E CA 1
ATOM 11732 C C . ASP E 2 174 ? -5.550 10.340 24.147 1.00 35.01 174 ASP E C 1
ATOM 11733 O O . ASP E 2 174 ? -5.440 10.482 25.364 1.00 34.43 174 ASP E O 1
ATOM 11738 N N . GLU E 2 175 ? -6.646 10.698 23.480 1.00 36.19 175 GLU E N 1
ATOM 11739 C CA . GLU E 2 175 ? -7.808 11.241 24.183 1.00 35.73 175 GLU E CA 1
ATOM 11740 C C . GLU E 2 175 ? -8.499 10.036 24.810 1.00 35.15 175 GLU E C 1
ATOM 11741 O O . GLU E 2 175 ? -8.899 9.108 24.104 1.00 34.01 175 GLU E O 1
ATOM 11747 N N . LEU E 2 176 ? -8.637 10.052 26.131 1.00 34.38 176 LEU E N 1
ATOM 11748 C CA . LEU E 2 176 ? -9.236 8.929 26.841 1.00 35.04 176 LEU E CA 1
ATOM 11749 C C . LEU E 2 176 ? -10.601 9.201 27.468 1.00 34.60 176 LEU E C 1
ATOM 11750 O O . LEU E 2 176 ? -11.312 8.263 27.834 1.00 35.11 176 LEU E O 1
ATOM 11755 N N . ALA E 2 177 ? -10.965 10.473 27.597 1.00 34.79 177 ALA E N 1
ATOM 11756 C CA . ALA E 2 177 ? -12.239 10.844 28.208 1.00 36.32 177 ALA E CA 1
ATOM 11757 C C . ALA E 2 177 ? -13.402 9.960 27.769 1.00 36.40 177 ALA E C 1
ATOM 11758 O O . ALA E 2 177 ? -14.098 9.384 28.605 1.00 36.93 177 ALA E O 1
ATOM 11760 N N . PRO E 2 178 ? -13.626 9.831 26.452 1.00 37.05 178 PRO E N 1
ATOM 11761 C CA . PRO E 2 178 ? -14.733 8.995 25.977 1.00 37.86 178 PRO E CA 1
ATOM 11762 C C . PRO E 2 178 ? -14.610 7.523 26.367 1.00 37.64 178 PRO E C 1
ATOM 11763 O O . PRO E 2 178 ? -15.614 6.855 26.615 1.00 36.65 178 PRO E O 1
ATOM 11767 N N . ILE E 2 179 ? -13.382 7.021 26.424 1.00 37.36 179 ILE E N 1
ATOM 11768 C CA . ILE E 2 179 ? -13.154 5.626 26.787 1.00 37.38 179 ILE E CA 1
ATOM 11769 C C . ILE E 2 179 ? -13.505 5.359 28.249 1.00 37.46 179 ILE E C 1
ATOM 11770 O O . ILE E 2 179 ? -14.117 4.341 28.571 1.00 37.69 179 ILE E O 1
ATOM 11775 N N . PHE E 2 180 ? -13.123 6.277 29.130 1.00 37.99 180 PHE E N 1
ATOM 11776 C CA . PHE E 2 180 ? -13.408 6.116 30.551 1.00 39.29 180 PHE E CA 1
ATOM 11777 C C . PHE E 2 180 ? -14.880 6.327 30.867 1.00 40.65 180 PHE E C 1
ATOM 11778 O O . PHE E 2 180 ? -15.432 5.669 31.749 1.00 40.63 180 PHE E O 1
ATOM 11786 N N . ALA E 2 181 ? -15.510 7.242 30.138 1.00 41.51 181 ALA E N 1
ATOM 11787 C CA . ALA E 2 181 ? -16.918 7.555 30.351 1.00 41.63 181 ALA E CA 1
ATOM 11788 C C . ALA E 2 181 ? -17.858 6.445 29.895 1.00 41.71 181 ALA E C 1
ATOM 11789 O O . ALA E 2 181 ? -19.014 6.399 30.322 1.00 42.82 181 ALA E O 1
ATOM 11791 N N . SER E 2 182 ? -17.368 5.551 29.040 1.00 40.66 182 SER E N 1
ATOM 11792 C CA . SER E 2 182 ? -18.198 4.466 28.526 1.00 40.25 182 SER E CA 1
ATOM 11793 C C . SER E 2 182 ? -17.759 3.060 28.932 1.00 40.09 182 SER E C 1
ATOM 11794 O O . SER E 2 182 ? -18.529 2.108 28.790 1.00 41.63 182 SER E O 1
ATOM 11797 N N . SER E 2 183 ? -16.533 2.923 29.427 1.00 37.60 183 SER E N 1
ATOM 11798 C CA . SER E 2 183 ? -16.016 1.614 29.824 1.00 35.85 183 SER E CA 1
ATOM 11799 C C . SER E 2 183 ? -16.810 0.955 30.951 1.00 34.11 183 SER E C 1
ATOM 11800 O O . SER E 2 183 ? -17.348 1.627 31.830 1.00 34.00 183 SER E O 1
ATOM 11803 N N . ALA E 2 184 ? -16.869 -0.371 30.919 1.00 32.61 184 ALA E N 1
ATOM 11804 C CA . ALA E 2 184 ? -17.590 -1.131 31.933 1.00 32.08 184 ALA E CA 1
ATOM 11805 C C . ALA E 2 184 ? -17.025 -0.860 33.319 1.00 32.09 184 ALA E C 1
ATOM 11806 O O . ALA E 2 184 ? -17.770 -0.753 34.292 1.00 31.59 184 ALA E O 1
ATOM 11808 N N . GLY E 2 185 ? -15.703 -0.755 33.408 1.00 31.13 185 GLY E N 1
ATOM 11809 C CA . GLY E 2 185 ? -15.082 -0.506 34.695 1.00 29.52 185 GLY E CA 1
ATOM 11810 C C . GLY E 2 185 ? -13.954 0.503 34.655 1.00 29.09 185 GLY E C 1
ATOM 11811 O O . GLY E 2 185 ? -13.324 0.715 33.620 1.00 27.68 185 GLY E O 1
ATOM 11812 N N . VAL E 2 186 ? -13.707 1.134 35.796 1.00 28.47 186 VAL E N 1
ATOM 11813 C CA . VAL E 2 186 ? -12.645 2.121 35.911 1.00 29.11 186 VAL E CA 1
ATOM 11814 C C . VAL E 2 186 ? -12.061 2.111 37.318 1.00 28.67 186 VAL E C 1
ATOM 11815 O O . VAL E 2 186 ? -12.794 2.197 38.303 1.00 28.93 186 VAL E O 1
ATOM 11819 N N . VAL E 2 187 ? -10.740 1.983 37.402 1.00 27.91 187 VAL E N 1
ATOM 11820 C CA . VAL E 2 187 ? -10.039 2.012 38.683 1.00 27.59 187 VAL E CA 1
ATOM 11821 C C . VAL E 2 187 ? -9.015 3.136 38.601 1.00 27.30 187 VAL E C 1
ATOM 11822 O O . VAL E 2 187 ? -8.315 3.287 37.594 1.00 26.04 187 VAL E O 1
ATOM 11826 N N . ARG E 2 188 ? -8.958 3.940 39.654 1.00 26.96 188 ARG E N 1
ATOM 11827 C CA . ARG E 2 188 ? -8.042 5.066 39.713 1.00 27.49 188 ARG E CA 1
ATOM 11828 C C . ARG E 2 188 ? -7.343 5.111 41.058 1.00 27.22 188 ARG E C 1
ATOM 11829 O O . ARG E 2 188 ? -7.893 4.675 42.071 1.00 25.86 188 ARG E O 1
ATOM 11837 N N . GLY E 2 189 ? -6.133 5.656 41.061 1.00 26.75 189 GLY E N 1
ATOM 11838 C CA . GLY E 2 189 ? -5.384 5.769 42.293 1.00 27.59 189 GLY E CA 1
ATOM 11839 C C . GLY E 2 189 ? -4.376 6.900 42.246 1.00 28.51 189 GLY E C 1
ATOM 11840 O O . GLY E 2 189 ? -3.838 7.232 41.182 1.00 27.91 189 GLY E O 1
ATOM 11841 N N . GLN E 2 190 ? -4.138 7.513 43.402 1.00 27.74 190 GLN E N 1
ATOM 11842 C CA . GLN E 2 190 ? -3.163 8.585 43.509 1.00 28.17 190 GLN E CA 1
ATOM 11843 C C . GLN E 2 190 ? -2.052 8.004 44.367 1.00 27.53 190 GLN E C 1
ATOM 11844 O O . GLN E 2 190 ? -2.025 8.169 45.589 1.00 25.30 190 GLN E O 1
ATOM 11850 N N . PHE E 2 191 ? -1.154 7.286 43.701 1.00 25.78 191 PHE E N 1
ATOM 11851 C CA . PHE E 2 191 ? -0.037 6.631 44.353 1.00 25.21 191 PHE E CA 1
ATOM 11852 C C . PHE E 2 191 ? 1.103 7.586 44.636 1.00 25.30 191 PHE E C 1
ATOM 11853 O O . PHE E 2 191 ? 1.331 8.546 43.899 1.00 24.14 191 PHE E O 1
ATOM 11861 N N . SER E 2 192 ? 1.816 7.306 45.718 1.00 24.78 192 SER E N 1
ATOM 11862 C CA . SER E 2 192 ? 2.944 8.120 46.127 1.00 25.32 192 SER E CA 1
ATOM 11863 C C . SER E 2 192 ? 3.968 7.249 46.844 1.00 25.33 192 SER E C 1
ATOM 11864 O O . SER E 2 192 ? 3.615 6.325 47.580 1.00 25.03 192 SER E O 1
ATOM 11867 N N . CYS E 2 193 ? 5.240 7.537 46.603 1.00 24.42 193 CYS E N 1
ATOM 11868 C CA . CYS E 2 193 ? 6.319 6.809 47.248 1.00 24.75 193 CYS E CA 1
ATOM 11869 C C . CYS E 2 193 ? 7.182 7.845 47.937 1.00 23.88 193 CYS E C 1
ATOM 11870 O O . CYS E 2 193 ? 7.480 8.893 47.361 1.00 24.50 193 CYS E O 1
ATOM 11873 N N . GLY E 2 194 ? 7.567 7.569 49.175 1.00 21.66 194 GLY E N 1
ATOM 11874 C CA . GLY E 2 194 ? 8.414 8.510 49.880 1.00 19.86 194 GLY E CA 1
ATOM 11875 C C . GLY E 2 194 ? 9.850 8.287 49.449 1.00 18.73 194 GLY E C 1
ATOM 11876 O O . GLY E 2 194 ? 10.140 7.361 48.686 1.00 19.15 194 GLY E O 1
ATOM 11877 N N . ARG E 2 195 ? 10.753 9.143 49.910 1.00 17.31 195 ARG E N 1
ATOM 11878 C CA . ARG E 2 195 ? 12.160 8.982 49.583 1.00 18.26 195 ARG E CA 1
ATOM 11879 C C . ARG E 2 195 ? 12.749 7.824 50.379 1.00 18.29 195 ARG E C 1
ATOM 11880 O O . ARG E 2 195 ? 12.318 7.543 51.497 1.00 19.03 195 ARG E O 1
ATOM 11888 N N . VAL E 2 196 ? 13.720 7.141 49.788 1.00 18.47 196 VAL E N 1
ATOM 11889 C CA . VAL E 2 196 ? 14.410 6.056 50.470 1.00 17.48 196 VAL E CA 1
ATOM 11890 C C . VAL E 2 196 ? 15.884 6.235 50.169 1.00 17.84 196 VAL E C 1
ATOM 11891 O O . VAL E 2 196 ? 16.256 7.024 49.295 1.00 20.29 196 VAL E O 1
ATOM 11895 N N . SER E 2 197 ? 16.725 5.522 50.903 1.00 16.26 197 SER E N 1
ATOM 11896 C CA . SER E 2 197 ? 18.160 5.587 50.671 1.00 16.84 197 SER E CA 1
ATOM 11897 C C . SER E 2 197 ? 18.626 4.192 50.288 1.00 17.62 197 SER E C 1
ATOM 11898 O O . SER E 2 197 ? 18.099 3.209 50.803 1.00 16.55 197 SER E O 1
ATOM 11901 N N . ALA E 2 198 ? 19.593 4.105 49.380 1.00 17.35 198 ALA E N 1
ATOM 11902 C CA . ALA E 2 198 ? 20.127 2.805 48.981 1.00 19.75 198 ALA E CA 1
ATOM 11903 C C . ALA E 2 198 ? 20.690 2.160 50.242 1.00 19.07 198 ALA E C 1
ATOM 11904 O O . ALA E 2 198 ? 20.810 0.941 50.338 1.00 19.34 198 ALA E O 1
ATOM 11906 N N . CYS E 2 199 ? 21.037 3.005 51.206 1.00 19.80 199 CYS E N 1
ATOM 11907 C CA . CYS E 2 199 ? 21.577 2.571 52.494 1.00 18.55 199 CYS E CA 1
ATOM 11908 C C . CYS E 2 199 ? 22.522 1.361 52.450 1.00 18.13 199 CYS E C 1
ATOM 11909 O O . CYS E 2 199 ? 22.298 0.360 53.134 1.00 19.60 199 CYS E O 1
ATOM 11912 N N . PRO E 2 200 ? 23.587 1.431 51.638 1.00 18.04 200 PRO E N 1
ATOM 11913 C CA . PRO E 2 200 ? 24.515 0.296 51.583 1.00 18.06 200 PRO E CA 1
ATOM 11914 C C . PRO E 2 200 ? 25.214 0.216 52.947 1.00 18.88 200 PRO E C 1
ATOM 11915 O O . PRO E 2 200 ? 25.350 1.236 53.629 1.00 17.39 200 PRO E O 1
ATOM 11919 N N . MET E 2 201 ? 25.649 -0.972 53.358 1.00 17.55 201 MET E N 1
ATOM 11920 C CA . MET E 2 201 ? 26.302 -1.090 54.659 1.00 19.63 201 MET E CA 1
ATOM 11921 C C . MET E 2 201 ? 27.627 -0.334 54.688 1.00 18.25 201 MET E C 1
ATOM 11922 O O . MET E 2 201 ? 28.060 0.130 55.742 1.00 16.81 201 MET E O 1
ATOM 11927 N N . GLU E 2 202 ? 28.267 -0.215 53.531 1.00 15.44 202 GLU E N 1
ATOM 11928 C CA . GLU E 2 202 ? 29.502 0.552 53.437 1.00 15.78 202 GLU E CA 1
ATOM 11929 C C . GLU E 2 202 ? 29.093 1.896 52.839 1.00 16.82 202 GLU E C 1
ATOM 11930 O O . GLU E 2 202 ? 28.489 1.944 51.762 1.00 15.90 202 GLU E O 1
ATOM 11936 N N . THR E 2 203 ? 29.400 2.981 53.539 1.00 15.33 203 THR E N 1
ATOM 11937 C CA . THR E 2 203 ? 29.062 4.304 53.035 1.00 17.26 203 THR E CA 1
ATOM 11938 C C . THR E 2 203 ? 29.998 4.634 51.880 1.00 17.40 203 THR E C 1
ATOM 11939 O O . THR E 2 203 ? 30.833 3.811 51.497 1.00 19.17 203 THR E O 1
ATOM 11943 N N . ARG E 2 204 ? 29.859 5.839 51.333 1.00 17.91 204 ARG E N 1
ATOM 11944 C CA . ARG E 2 204 ? 30.688 6.276 50.214 1.00 18.60 204 ARG E CA 1
ATOM 11945 C C . ARG E 2 204 ? 32.085 6.684 50.672 1.00 17.79 204 ARG E C 1
ATOM 11946 O O . ARG E 2 204 ? 32.271 7.158 51.795 1.00 16.82 204 ARG E O 1
ATOM 11954 N N . GLY E 2 205 ? 33.064 6.507 49.794 1.00 15.19 205 GLY E N 1
ATOM 11955 C CA . GLY E 2 205 ? 34.418 6.883 50.144 1.00 16.13 205 GLY E CA 1
ATOM 11956 C C . GLY E 2 205 ? 35.316 7.015 48.932 1.00 17.60 205 GLY E C 1
ATOM 11957 O O . GLY E 2 205 ? 35.077 6.391 47.894 1.00 16.15 205 GLY E O 1
ATOM 11958 N N . ALA E 2 206 ? 36.353 7.833 49.070 1.00 16.39 206 ALA E N 1
ATOM 11959 C CA . ALA E 2 206 ? 37.315 8.045 47.999 1.00 17.93 206 ALA E CA 1
ATOM 11960 C C . ALA E 2 206 ? 38.636 8.522 48.585 1.00 17.31 206 ALA E C 1
ATOM 11961 O O . ALA E 2 206 ? 38.666 9.192 49.618 1.00 17.34 206 ALA E O 1
ATOM 11963 N N . VAL E 2 207 ? 39.727 8.155 47.925 1.00 16.26 207 VAL E N 1
ATOM 11964 C CA . VAL E 2 207 ? 41.064 8.553 48.341 1.00 17.46 207 VAL E CA 1
ATOM 11965 C C . VAL E 2 207 ? 41.799 9.013 47.090 1.00 18.22 207 VAL E C 1
ATOM 11966 O O . VAL E 2 207 ? 41.874 8.278 46.106 1.00 17.70 207 VAL E O 1
ATOM 11970 N N . ALA E 2 208 ? 42.343 10.225 47.125 1.00 18.01 208 ALA E N 1
ATOM 11971 C CA . ALA E 2 208 ? 43.076 10.733 45.975 1.00 17.65 208 ALA E CA 1
ATOM 11972 C C . ALA E 2 208 ? 44.550 10.939 46.310 1.00 18.17 208 ALA E C 1
ATOM 11973 O O . ALA E 2 208 ? 44.907 11.309 47.436 1.00 16.68 208 ALA E O 1
ATOM 11975 N N . GLN E 2 209 ? 45.397 10.687 45.319 1.00 15.64 209 GLN E N 1
ATOM 11976 C CA . GLN E 2 209 ? 46.834 10.852 45.463 1.00 16.88 209 GLN E CA 1
ATOM 11977 C C . GLN E 2 209 ? 47.389 11.520 44.212 1.00 17.41 209 GLN E C 1
ATOM 11978 O O . GLN E 2 209 ? 47.470 10.907 43.147 1.00 16.60 209 GLN E O 1
ATOM 11984 N N . TYR E 2 210 ? 47.746 12.792 44.341 1.00 18.02 210 TYR E N 1
ATOM 11985 C CA . TYR E 2 210 ? 48.305 13.533 43.221 1.00 17.77 210 TYR E CA 1
ATOM 11986 C C . TYR E 2 210 ? 49.812 13.647 43.415 1.00 17.61 210 TYR E C 1
ATOM 11987 O O . TYR E 2 210 ? 50.283 14.003 44.499 1.00 18.20 210 TYR E O 1
ATOM 11996 N N . GLU E 2 211 ? 50.562 13.344 42.360 1.00 16.05 211 GLU E N 1
ATOM 11997 C CA . GLU E 2 211 ? 52.022 13.386 42.387 1.00 17.40 211 GLU E CA 1
ATOM 11998 C C . GLU E 2 211 ? 52.519 14.466 41.434 1.00 17.36 211 GLU E C 1
ATOM 11999 O O . GLU E 2 211 ? 52.483 14.290 40.214 1.00 16.70 211 GLU E O 1
ATOM 12005 N N . TRP E 2 212 ? 53.001 15.578 41.980 1.00 17.64 212 TRP E N 1
ATOM 12006 C CA . TRP E 2 212 ? 53.457 16.664 41.124 1.00 19.03 212 TRP E CA 1
ATOM 12007 C C . TRP E 2 212 ? 54.644 16.334 40.229 1.00 18.87 212 TRP E C 1
ATOM 12008 O O . TRP E 2 212 ? 54.748 16.874 39.129 1.00 19.50 212 TRP E O 1
ATOM 12019 N N . THR E 2 213 ? 55.533 15.446 40.672 1.00 18.74 213 THR E N 1
ATOM 12020 C CA . THR E 2 213 ? 56.703 15.121 39.858 1.00 20.05 213 THR E CA 1
ATOM 12021 C C . THR E 2 213 ? 56.389 14.355 38.570 1.00 21.21 213 THR E C 1
ATOM 12022 O O . THR E 2 213 ? 57.247 14.234 37.697 1.00 20.81 213 THR E O 1
ATOM 12026 N N . THR E 2 214 ? 55.166 13.843 38.454 1.00 19.75 214 THR E N 1
ATOM 12027 C CA . THR E 2 214 ? 54.747 13.105 37.262 1.00 20.28 214 THR E CA 1
ATOM 12028 C C . THR E 2 214 ? 53.442 13.687 36.717 1.00 20.18 214 THR E C 1
ATOM 12029 O O . THR E 2 214 ? 53.022 13.366 35.601 1.00 19.72 214 THR E O 1
ATOM 12033 N N . GLN E 2 215 ? 52.817 14.546 37.518 1.00 19.07 215 GLN E N 1
ATOM 12034 C CA . GLN E 2 215 ? 51.549 15.178 37.173 1.00 19.75 215 GLN E CA 1
ATOM 12035 C C . GLN E 2 215 ? 50.439 14.134 37.054 1.00 20.46 215 GLN E C 1
ATOM 12036 O O . GLN E 2 215 ? 49.398 14.377 36.448 1.00 18.80 215 GLN E O 1
ATOM 12042 N N . GLN E 2 216 ? 50.661 12.970 37.657 1.00 18.48 216 GLN E N 1
ATOM 12043 C CA . GLN E 2 216 ? 49.677 11.903 37.609 1.00 19.12 216 GLN E CA 1
ATOM 12044 C C . GLN E 2 216 ? 48.817 11.838 38.861 1.00 18.57 216 GLN E C 1
ATOM 12045 O O . GLN E 2 216 ? 49.279 12.100 39.976 1.00 15.80 216 GLN E O 1
ATOM 12051 N N . LEU E 2 217 ? 47.552 11.494 38.650 1.00 16.91 217 LEU E N 1
ATOM 12052 C CA . LEU E 2 217 ? 46.573 11.401 39.713 1.00 16.78 217 LEU E CA 1
ATOM 12053 C C . LEU E 2 217 ? 45.971 10.008 39.796 1.00 17.03 217 LEU E C 1
ATOM 12054 O O . LEU E 2 217 ? 45.565 9.440 38.784 1.00 17.01 217 LEU E O 1
ATOM 12059 N N . ILE E 2 218 ? 45.930 9.449 40.996 1.00 17.43 218 ILE E N 1
ATOM 12060 C CA . ILE E 2 218 ? 45.284 8.160 41.177 1.00 16.06 218 ILE E CA 1
ATOM 12061 C C . ILE E 2 218 ? 44.123 8.428 42.116 1.00 16.22 218 ILE E C 1
ATOM 12062 O O . ILE E 2 218 ? 44.307 9.010 43.183 1.00 16.99 218 ILE E O 1
ATOM 12067 N N . LEU E 2 219 ? 42.924 8.039 41.704 1.00 16.64 219 LEU E N 1
ATOM 12068 C CA . LEU E 2 219 ? 41.749 8.220 42.539 1.00 17.17 219 LEU E CA 1
ATOM 12069 C C . LEU E 2 219 ? 41.148 6.859 42.854 1.00 17.75 219 LEU E C 1
ATOM 12070 O O . LEU E 2 219 ? 40.684 6.153 41.958 1.00 17.59 219 LEU E O 1
ATOM 12075 N N . TRP E 2 220 ? 41.195 6.482 44.126 1.00 16.62 220 TRP E N 1
ATOM 12076 C CA . TRP E 2 220 ? 40.598 5.231 44.568 1.00 16.24 220 TRP E CA 1
ATOM 12077 C C . TRP E 2 220 ? 39.201 5.662 44.980 1.00 17.38 220 TRP E C 1
ATOM 12078 O O . TRP E 2 220 ? 39.047 6.619 45.740 1.00 17.52 220 TRP E O 1
ATOM 12089 N N . THR E 2 221 ? 38.184 4.974 44.487 1.00 16.10 221 THR E N 1
ATOM 12090 C CA . THR E 2 221 ? 36.827 5.330 44.846 1.00 16.96 221 THR E CA 1
ATOM 12091 C C . THR E 2 221 ? 35.903 4.128 44.773 1.00 17.17 221 THR E C 1
ATOM 12092 O O . THR E 2 221 ? 36.037 3.287 43.888 1.00 17.37 221 THR E O 1
ATOM 12096 N N . ALA E 2 222 ? 34.979 4.041 45.725 1.00 17.45 222 ALA E N 1
ATOM 12097 C CA . ALA E 2 222 ? 34.018 2.943 45.759 1.00 16.89 222 ALA E CA 1
ATOM 12098 C C . ALA E 2 222 ? 32.918 3.312 44.779 1.00 16.01 222 ALA E C 1
ATOM 12099 O O . ALA E 2 222 ? 31.851 3.791 45.165 1.00 16.67 222 ALA E O 1
ATOM 12101 N N . THR E 2 223 ? 33.198 3.091 43.501 1.00 17.10 223 THR E N 1
ATOM 12102 C CA . THR E 2 223 ? 32.265 3.427 42.440 1.00 15.97 223 THR E CA 1
ATOM 12103 C C . THR E 2 223 ? 31.865 2.240 41.570 1.00 16.11 223 THR E C 1
ATOM 12104 O O . THR E 2 223 ? 32.605 1.265 41.442 1.00 17.03 223 THR E O 1
ATOM 12108 N N . GLN E 2 224 ? 30.684 2.339 40.970 1.00 17.16 224 GLN E N 1
ATOM 12109 C CA . GLN E 2 224 ? 30.187 1.301 40.080 1.00 17.54 224 GLN E CA 1
ATOM 12110 C C . GLN E 2 224 ? 30.537 1.689 38.638 1.00 18.86 224 GLN E C 1
ATOM 12111 O O . GLN E 2 224 ? 30.360 0.894 37.718 1.00 19.62 224 GLN E O 1
ATOM 12117 N N . MET E 2 225 ? 31.043 2.909 38.448 1.00 18.34 225 MET E N 1
ATOM 12118 C CA . MET E 2 225 ? 31.379 3.403 37.102 1.00 18.57 225 MET E CA 1
ATOM 12119 C C . MET E 2 225 ? 32.760 4.073 37.041 1.00 16.97 225 MET E C 1
ATOM 12120 O O . MET E 2 225 ? 32.862 5.286 36.843 1.00 19.09 225 MET E O 1
ATOM 12125 N N . PRO E 2 226 ? 33.842 3.288 37.171 1.00 17.01 226 PRO E N 1
ATOM 12126 C CA . PRO E 2 226 ? 35.197 3.855 37.136 1.00 16.76 226 PRO E CA 1
ATOM 12127 C C . PRO E 2 226 ? 35.619 4.698 35.923 1.00 17.15 226 PRO E C 1
ATOM 12128 O O . PRO E 2 226 ? 36.162 5.793 36.098 1.00 16.09 226 PRO E O 1
ATOM 12132 N N . SER E 2 227 ? 35.380 4.212 34.706 1.00 16.44 227 SER E N 1
ATOM 12133 C CA . SER E 2 227 ? 35.764 4.973 33.511 1.00 16.50 227 SER E CA 1
ATOM 12134 C C . SER E 2 227 ? 35.048 6.322 33.458 1.00 18.16 227 SER E C 1
ATOM 12135 O O . SER E 2 227 ? 35.630 7.339 33.064 1.00 17.73 227 SER E O 1
ATOM 12138 N N . PHE E 2 228 ? 33.775 6.309 33.844 1.00 18.49 228 PHE E N 1
ATOM 12139 C CA . PHE E 2 228 ? 32.945 7.507 33.870 1.00 18.42 228 PHE E CA 1
ATOM 12140 C C . PHE E 2 228 ? 33.555 8.539 34.822 1.00 18.55 228 PHE E C 1
ATOM 12141 O O . PHE E 2 228 ? 33.724 9.711 34.468 1.00 19.18 228 PHE E O 1
ATOM 12149 N N . VAL E 2 229 ? 33.897 8.098 36.028 1.00 17.10 229 VAL E N 1
ATOM 12150 C CA . VAL E 2 229 ? 34.490 8.989 37.014 1.00 17.52 229 VAL E CA 1
ATOM 12151 C C . VAL E 2 229 ? 35.795 9.575 36.481 1.00 17.14 229 VAL E C 1
ATOM 12152 O O . VAL E 2 229 ? 36.035 10.779 36.592 1.00 17.35 229 VAL E O 1
ATOM 12156 N N . ARG E 2 230 ? 36.627 8.731 35.880 1.00 15.77 230 ARG E N 1
ATOM 12157 C CA . ARG E 2 230 ? 37.892 9.206 35.339 1.00 17.74 230 ARG E CA 1
ATOM 12158 C C . ARG E 2 230 ? 37.670 10.321 34.313 1.00 18.71 230 ARG E C 1
ATOM 12159 O O . ARG E 2 230 ? 38.328 11.363 34.362 1.00 17.95 230 ARG E O 1
ATOM 12167 N N . THR E 2 231 ? 36.749 10.105 33.380 1.00 20.47 231 THR E N 1
ATOM 12168 C CA . THR E 2 231 ? 36.488 11.114 32.359 1.00 21.36 231 THR E CA 1
ATOM 12169 C C . THR E 2 231 ? 35.917 12.398 32.958 1.00 21.31 231 THR E C 1
ATOM 12170 O O . THR E 2 231 ? 36.262 13.500 32.523 1.00 20.78 231 THR E O 1
ATOM 12174 N N . MET E 2 232 ? 35.063 12.259 33.966 1.00 19.75 232 MET E N 1
ATOM 12175 C CA . MET E 2 232 ? 34.455 13.424 34.600 1.00 20.87 232 MET E CA 1
ATOM 12176 C C . MET E 2 232 ? 35.425 14.221 35.466 1.00 21.10 232 MET E C 1
ATOM 12177 O O . MET E 2 232 ? 35.313 15.446 35.559 1.00 19.71 232 MET E O 1
ATOM 12182 N N . VAL E 2 233 ? 36.371 13.543 36.108 1.00 18.93 233 VAL E N 1
ATOM 12183 C CA . VAL E 2 233 ? 37.354 14.252 36.921 1.00 19.71 233 VAL E CA 1
ATOM 12184 C C . VAL E 2 233 ? 38.179 15.115 35.966 1.00 20.00 233 VAL E C 1
ATOM 12185 O O . VAL E 2 233 ? 38.435 16.289 36.228 1.00 20.26 233 VAL E O 1
ATOM 12189 N N . ALA E 2 234 ? 38.575 14.525 34.843 1.00 19.89 234 ALA E N 1
ATOM 12190 C CA . ALA E 2 234 ? 39.361 15.238 33.845 1.00 20.19 234 ALA E CA 1
ATOM 12191 C C . ALA E 2 234 ? 38.617 16.475 33.344 1.00 21.43 234 ALA E C 1
ATOM 12192 O O . ALA E 2 234 ? 39.203 17.546 33.195 1.00 22.55 234 ALA E O 1
ATOM 12194 N N . MET E 2 235 ? 37.324 16.316 33.094 1.00 23.03 235 MET E N 1
ATOM 12195 C CA . MET E 2 235 ? 36.487 17.403 32.592 1.00 26.30 235 MET E CA 1
ATOM 12196 C C . MET E 2 235 ? 36.238 18.512 33.610 1.00 26.33 235 MET E C 1
ATOM 12197 O O . MET E 2 235 ? 36.506 19.685 33.349 1.00 26.61 235 MET E O 1
ATOM 12202 N N . PHE E 2 236 ? 35.723 18.134 34.772 1.00 24.94 236 PHE E N 1
ATOM 12203 C CA . PHE E 2 236 ? 35.390 19.104 35.810 1.00 25.73 236 PHE E CA 1
ATOM 12204 C C . PHE E 2 236 ? 36.567 19.691 36.596 1.00 25.33 236 PHE E C 1
ATOM 12205 O O . PHE E 2 236 ? 36.415 20.710 37.268 1.00 25.55 236 PHE E O 1
ATOM 12213 N N . CYS E 2 237 ? 37.735 19.059 36.515 1.00 24.61 237 CYS E N 1
ATOM 12214 C CA . CYS E 2 237 ? 38.914 19.554 37.221 1.00 24.00 237 CYS E CA 1
ATOM 12215 C C . CYS E 2 237 ? 39.987 20.035 36.261 1.00 24.06 237 CYS E C 1
ATOM 12216 O O . CYS E 2 237 ? 41.066 20.452 36.690 1.00 23.83 237 CYS E O 1
ATOM 12219 N N . ALA E 2 238 ? 39.689 19.974 34.966 1.00 24.06 238 ALA E N 1
ATOM 12220 C CA . ALA E 2 238 ? 40.631 20.395 33.933 1.00 23.68 238 ALA E CA 1
ATOM 12221 C C . ALA E 2 238 ? 41.990 19.737 34.125 1.00 23.53 238 ALA E C 1
ATOM 12222 O O . ALA E 2 238 ? 43.023 20.406 34.168 1.00 24.30 238 ALA E O 1
ATOM 12224 N N . ILE E 2 239 ? 41.975 18.416 34.255 1.00 21.10 239 ILE E N 1
ATOM 12225 C CA . ILE E 2 239 ? 43.192 17.637 34.413 1.00 21.30 239 ILE E CA 1
ATOM 12226 C C . ILE E 2 239 ? 43.234 16.697 33.213 1.00 20.60 239 ILE E C 1
ATOM 12227 O O . ILE E 2 239 ? 42.249 16.021 32.920 1.00 21.82 239 ILE E O 1
ATOM 12232 N N . PRO E 2 240 ? 44.362 16.658 32.489 1.00 19.74 240 PRO E N 1
ATOM 12233 C CA . PRO E 2 240 ? 44.442 15.766 31.328 1.00 19.10 240 PRO E CA 1
ATOM 12234 C C . PRO E 2 240 ? 44.077 14.327 31.698 1.00 20.09 240 PRO E C 1
ATOM 12235 O O . PRO E 2 240 ? 44.639 13.748 32.626 1.00 18.96 240 PRO E O 1
ATOM 12239 N N . GLU E 2 241 ? 43.129 13.765 30.955 1.00 18.91 241 GLU E N 1
ATOM 12240 C CA . GLU E 2 241 ? 42.617 12.420 31.212 1.00 20.80 241 GLU E CA 1
ATOM 12241 C C . GLU E 2 241 ? 43.619 11.270 31.258 1.00 20.41 241 GLU E C 1
ATOM 12242 O O . GLU E 2 241 ? 43.481 10.361 32.082 1.00 20.76 241 GLU E O 1
ATOM 12248 N N . HIS E 2 242 ? 44.620 11.290 30.388 1.00 19.72 242 HIS E N 1
ATOM 12249 C CA . HIS E 2 242 ? 45.603 10.207 30.368 1.00 18.62 242 HIS E CA 1
ATOM 12250 C C . HIS E 2 242 ? 46.488 10.188 31.609 1.00 18.94 242 HIS E C 1
ATOM 12251 O O . HIS E 2 242 ? 47.204 9.215 31.851 1.00 17.36 242 HIS E O 1
ATOM 12258 N N . LEU E 2 243 ? 46.438 11.262 32.393 1.00 17.41 243 LEU E N 1
ATOM 12259 C CA . LEU E 2 243 ? 47.236 11.354 33.607 1.00 18.62 243 LEU E CA 1
ATOM 12260 C C . LEU E 2 243 ? 46.422 10.969 34.837 1.00 17.95 243 LEU E C 1
ATOM 12261 O O . LEU E 2 243 ? 46.877 11.136 35.965 1.00 20.97 243 LEU E O 1
ATOM 12266 N N . ILE E 2 244 ? 45.223 10.445 34.608 1.00 16.60 244 ILE E N 1
ATOM 12267 C CA . ILE E 2 244 ? 44.337 10.046 35.690 1.00 16.26 244 ILE E CA 1
ATOM 12268 C C . ILE E 2 244 ? 44.045 8.555 35.657 1.00 18.33 244 ILE E C 1
ATOM 12269 O O . ILE E 2 244 ? 43.796 7.982 34.594 1.00 17.11 244 ILE E O 1
ATOM 12274 N N . GLU E 2 245 ? 44.092 7.927 36.824 1.00 17.39 245 GLU E N 1
ATOM 12275 C CA . GLU E 2 245 ? 43.746 6.522 36.927 1.00 17.14 245 GLU E CA 1
ATOM 12276 C C . GLU E 2 245 ? 42.759 6.377 38.075 1.00 17.12 245 GLU E C 1
ATOM 12277 O O . GLU E 2 245 ? 42.991 6.887 39.176 1.00 16.10 245 GLU E O 1
ATOM 12283 N N . VAL E 2 246 ? 41.643 5.712 37.808 1.00 16.74 246 VAL E N 1
ATOM 12284 C CA . VAL E 2 246 ? 40.659 5.464 38.846 1.00 15.69 246 VAL E CA 1
ATOM 12285 C C . VAL E 2 246 ? 40.808 3.995 39.224 1.00 15.71 246 VAL E C 1
ATOM 12286 O O . VAL E 2 246 ? 40.965 3.131 38.357 1.00 15.93 246 VAL E O 1
ATOM 12290 N N . ARG E 2 247 ? 40.802 3.725 40.519 1.00 16.28 247 ARG E N 1
ATOM 12291 C CA . ARG E 2 247 ? 40.916 2.361 41.006 1.00 16.43 247 ARG E CA 1
ATOM 12292 C C . ARG E 2 247 ? 39.708 2.058 41.865 1.00 16.85 247 ARG E C 1
ATOM 12293 O O . ARG E 2 247 ? 39.236 2.911 42.624 1.00 16.18 247 ARG E O 1
ATOM 12301 N N . VAL E 2 248 ? 39.192 0.843 41.735 1.00 15.87 248 VAL E N 1
ATOM 12302 C CA . VAL E 2 248 ? 38.031 0.457 42.511 1.00 16.26 248 VAL E CA 1
ATOM 12303 C C . VAL E 2 248 ? 38.396 -0.725 43.387 1.00 16.45 248 VAL E C 1
ATOM 12304 O O . VAL E 2 248 ? 38.780 -1.780 42.888 1.00 14.83 248 VAL E O 1
ATOM 12308 N N . PRO E 2 249 ? 38.318 -0.551 44.711 1.00 15.95 249 PRO E N 1
ATOM 12309 C CA . PRO E 2 249 ? 38.647 -1.654 45.618 1.00 16.53 249 PRO E CA 1
ATOM 12310 C C . PRO E 2 249 ? 37.378 -2.479 45.779 1.00 16.80 249 PRO E C 1
ATOM 12311 O O . PRO E 2 249 ? 36.421 -2.286 45.033 1.00 17.43 249 PRO E O 1
ATOM 12315 N N . ASP E 2 250 ? 37.357 -3.410 46.725 1.00 17.76 250 ASP E N 1
ATOM 12316 C CA . ASP E 2 250 ? 36.134 -4.167 46.929 1.00 17.58 250 ASP E CA 1
ATOM 12317 C C . ASP E 2 250 ? 35.135 -3.119 47.400 1.00 17.94 250 ASP E C 1
ATOM 12318 O O . ASP E 2 250 ? 35.501 -2.192 48.129 1.00 17.45 250 ASP E O 1
ATOM 12323 N N . VAL E 2 251 ? 33.887 -3.233 46.964 1.00 16.15 251 VAL E N 1
ATOM 12324 C CA . VAL E 2 251 ? 32.877 -2.255 47.353 1.00 16.46 251 VAL E CA 1
ATOM 12325 C C . VAL E 2 251 ? 31.774 -2.919 48.157 1.00 16.12 251 VAL E C 1
ATOM 12326 O O . VAL E 2 251 ? 31.226 -3.937 47.737 1.00 17.45 251 VAL E O 1
ATOM 12330 N N . GLY E 2 252 ? 31.461 -2.341 49.316 1.00 14.99 252 GLY E N 1
ATOM 12331 C CA . GLY E 2 252 ? 30.437 -2.905 50.181 1.00 15.33 252 GLY E CA 1
ATOM 12332 C C . GLY E 2 252 ? 29.008 -2.522 49.843 1.00 15.43 252 GLY E C 1
ATOM 12333 O O . GLY E 2 252 ? 28.297 -1.943 50.671 1.00 15.86 252 GLY E O 1
ATOM 12334 N N . GLY E 2 253 ? 28.578 -2.848 48.628 1.00 16.65 253 GLY E N 1
ATOM 12335 C CA . GLY E 2 253 ? 27.221 -2.530 48.216 1.00 16.56 253 GLY E CA 1
ATOM 12336 C C . GLY E 2 253 ? 27.116 -1.170 47.551 1.00 17.04 253 GLY E C 1
ATOM 12337 O O . GLY E 2 253 ? 27.741 -0.211 47.994 1.00 18.00 253 GLY E O 1
ATOM 12338 N N . GLY E 2 254 ? 26.334 -1.092 46.477 1.00 17.18 254 GLY E N 1
ATOM 12339 C CA . GLY E 2 254 ? 26.166 0.167 45.764 1.00 17.57 254 GLY E CA 1
ATOM 12340 C C . GLY E 2 254 ? 24.695 0.414 45.507 1.00 17.88 254 GLY E C 1
ATOM 12341 O O . GLY E 2 254 ? 24.145 1.449 45.899 1.00 17.55 254 GLY E O 1
ATOM 12342 N N . PHE E 2 255 ? 24.066 -0.539 44.823 1.00 16.66 255 PHE E N 1
ATOM 12343 C CA . PHE E 2 255 ? 22.642 -0.471 44.525 1.00 15.80 255 PHE E CA 1
ATOM 12344 C C . PHE E 2 255 ? 22.236 0.790 43.767 1.00 15.15 255 PHE E C 1
ATOM 12345 O O . PHE E 2 255 ? 21.085 1.215 43.832 1.00 16.30 255 PHE E O 1
ATOM 12353 N N . GLY E 2 256 ? 23.181 1.381 43.047 1.00 16.17 256 GLY E N 1
ATOM 12354 C CA . GLY E 2 256 ? 22.880 2.583 42.294 1.00 15.97 256 GLY E CA 1
ATOM 12355 C C . GLY E 2 256 ? 23.419 3.831 42.965 1.00 16.89 256 GLY E C 1
ATOM 12356 O O . GLY E 2 256 ? 23.760 4.806 42.292 1.00 17.34 256 GLY E O 1
ATOM 12357 N N . GLN E 2 257 ? 23.505 3.810 44.291 1.00 16.03 257 GLN E N 1
ATOM 12358 C CA . GLN E 2 257 ? 24.001 4.969 45.017 1.00 15.97 257 GLN E CA 1
ATOM 12359 C C . GLN E 2 257 ? 25.423 5.289 44.608 1.00 16.76 257 GLN E C 1
ATOM 12360 O O . GLN E 2 257 ? 25.800 6.452 44.501 1.00 16.39 257 GLN E O 1
ATOM 12366 N N . LYS E 2 258 ? 26.220 4.253 44.382 1.00 15.57 258 LYS E N 1
ATOM 12367 C CA . LYS E 2 258 ? 27.598 4.469 43.988 1.00 14.63 258 LYS E CA 1
ATOM 12368 C C . LYS E 2 258 ? 27.749 4.501 42.467 1.00 15.33 258 LYS E C 1
ATOM 12369 O O . LYS E 2 258 ? 28.826 4.268 41.931 1.00 16.77 258 LYS E O 1
ATOM 12375 N N . ALA E 2 259 ? 26.650 4.808 41.781 1.00 14.81 259 ALA E N 1
ATOM 12376 C CA . ALA E 2 259 ? 26.657 4.918 40.323 1.00 17.67 259 ALA E CA 1
ATOM 12377 C C . ALA E 2 259 ? 26.403 6.378 39.967 1.00 18.34 259 ALA E C 1
ATOM 12378 O O . ALA E 2 259 ? 25.667 6.681 39.025 1.00 18.97 259 ALA E O 1
ATOM 12380 N N . HIS E 2 260 ? 26.993 7.272 40.756 1.00 18.59 260 HIS E N 1
ATOM 12381 C CA . HIS E 2 260 ? 26.879 8.713 40.547 1.00 18.50 260 HIS E CA 1
ATOM 12382 C C . HIS E 2 260 ? 28.249 9.335 40.781 1.00 20.99 260 HIS E C 1
ATOM 12383 O O . HIS E 2 260 ? 29.100 8.752 41.461 1.00 18.75 260 HIS E O 1
ATOM 12390 N N . LEU E 2 261 ? 28.454 10.525 40.228 1.00 18.65 261 LEU E N 1
ATOM 12391 C CA . LEU E 2 261 ? 29.696 11.247 40.449 1.00 18.97 261 LEU E CA 1
ATOM 12392 C C . LEU E 2 261 ? 29.406 12.089 41.688 1.00 18.83 261 LEU E C 1
ATOM 12393 O O . LEU E 2 261 ? 28.454 12.872 41.698 1.00 20.15 261 LEU E O 1
ATOM 12398 N N . HIS E 2 262 ? 30.202 11.919 42.737 1.00 17.77 262 HIS E N 1
ATOM 12399 C CA . HIS E 2 262 ? 29.978 12.673 43.962 1.00 17.84 262 HIS E CA 1
ATOM 12400 C C . HIS E 2 262 ? 30.873 13.896 44.042 1.00 17.62 262 HIS E C 1
ATOM 12401 O O . HIS E 2 262 ? 32.029 13.859 43.628 1.00 17.54 262 HIS E O 1
ATOM 12408 N N . PRO E 2 263 ? 30.346 15.003 44.576 1.00 17.17 263 PRO E N 1
ATOM 12409 C CA . PRO E 2 263 ? 31.171 16.205 44.690 1.00 19.02 263 PRO E CA 1
ATOM 12410 C C . PRO E 2 263 ? 32.483 15.885 45.417 1.00 18.76 263 PRO E C 1
ATOM 12411 O O . PRO E 2 263 ? 33.546 16.372 45.038 1.00 18.82 263 PRO E O 1
ATOM 12415 N N . GLU E 2 264 ? 32.398 15.053 46.456 1.00 19.57 264 GLU E N 1
ATOM 12416 C CA . GLU E 2 264 ? 33.574 14.675 47.235 1.00 18.77 264 GLU E CA 1
ATOM 12417 C C . GLU E 2 264 ? 34.647 13.968 46.418 1.00 17.65 264 GLU E C 1
ATOM 12418 O O . GLU E 2 264 ? 35.835 14.081 46.720 1.00 18.70 264 GLU E O 1
ATOM 12424 N N . GLU E 2 265 ? 34.239 13.225 45.394 1.00 19.43 265 GLU E N 1
ATOM 12425 C CA . GLU E 2 265 ? 35.210 12.542 44.548 1.00 19.75 265 GLU E CA 1
ATOM 12426 C C . GLU E 2 265 ? 36.087 13.587 43.872 1.00 19.91 265 GLU E C 1
ATOM 12427 O O . GLU E 2 265 ? 37.309 13.446 43.807 1.00 19.61 265 GLU E O 1
ATOM 12433 N N . LEU E 2 266 ? 35.461 14.643 43.370 1.00 20.17 266 LEU E N 1
ATOM 12434 C CA . LEU E 2 266 ? 36.222 15.710 42.730 1.00 20.39 266 LEU E CA 1
ATOM 12435 C C . LEU E 2 266 ? 37.020 16.478 43.788 1.00 19.19 266 LEU E C 1
ATOM 12436 O O . LEU E 2 266 ? 38.178 16.844 43.568 1.00 18.44 266 LEU E O 1
ATOM 12441 N N . LEU E 2 267 ? 36.408 16.698 44.948 1.00 18.47 267 LEU E N 1
ATOM 12442 C CA . LEU E 2 267 ? 37.079 17.431 46.012 1.00 16.62 267 LEU E CA 1
ATOM 12443 C C . LEU E 2 267 ? 38.393 16.806 46.470 1.00 16.68 267 LEU E C 1
ATOM 12444 O O . LEU E 2 267 ? 39.393 17.508 46.567 1.00 15.13 267 LEU E O 1
ATOM 12449 N N . VAL E 2 268 ? 38.419 15.500 46.743 1.00 17.28 268 VAL E N 1
ATOM 12450 C CA . VAL E 2 268 ? 39.674 14.894 47.182 1.00 16.53 268 VAL E CA 1
ATOM 12451 C C . VAL E 2 268 ? 40.781 15.027 46.135 1.00 15.73 268 VAL E C 1
ATOM 12452 O O . VAL E 2 268 ? 41.958 15.143 46.484 1.00 16.73 268 VAL E O 1
ATOM 12456 N N . CYS E 2 269 ? 40.419 15.012 44.853 1.00 16.72 269 CYS E N 1
ATOM 12457 C CA . CYS E 2 269 ? 41.427 15.157 43.809 1.00 17.35 269 CYS E CA 1
ATOM 12458 C C . CYS E 2 269 ? 42.019 16.565 43.871 1.00 16.92 269 CYS E C 1
ATOM 12459 O O . CYS E 2 269 ? 43.239 16.745 43.836 1.00 17.51 269 CYS E O 1
ATOM 12462 N N . LEU E 2 270 ? 41.143 17.557 43.976 1.00 15.78 270 LEU E N 1
ATOM 12463 C CA . LEU E 2 270 ? 41.563 18.954 44.051 1.00 16.67 270 LEU E CA 1
ATOM 12464 C C . LEU E 2 270 ? 42.391 19.189 45.305 1.00 16.46 270 LEU E C 1
ATOM 12465 O O . LEU E 2 270 ? 43.430 19.857 45.269 1.00 16.13 270 LEU E O 1
ATOM 12470 N N . LEU E 2 271 ? 41.930 18.623 46.417 1.00 18.29 271 LEU E N 1
ATOM 12471 C CA . LEU E 2 271 ? 42.622 18.772 47.693 1.00 17.73 271 LEU E CA 1
ATOM 12472 C C . LEU E 2 271 ? 43.999 18.116 47.665 1.00 18.56 271 LEU E C 1
ATOM 12473 O O . LEU E 2 271 ? 44.980 18.692 48.131 1.00 16.74 271 LEU E O 1
ATOM 12478 N N . SER E 2 272 ? 44.082 16.911 47.113 1.00 16.73 272 SER E N 1
ATOM 12479 C CA . SER E 2 272 ? 45.369 16.235 47.050 1.00 16.28 272 SER E CA 1
ATOM 12480 C C . SER E 2 272 ? 46.368 16.998 46.177 1.00 15.78 272 SER E C 1
ATOM 12481 O O . SER E 2 272 ? 47.544 17.118 46.528 1.00 17.72 272 SER E O 1
ATOM 12484 N N . ARG E 2 273 ? 45.911 17.517 45.043 1.00 17.33 273 ARG E N 1
ATOM 12485 C CA . ARG E 2 273 ? 46.808 18.258 44.160 1.00 18.18 273 ARG E CA 1
ATOM 12486 C C . ARG E 2 273 ? 47.300 19.519 44.876 1.00 18.88 273 ARG E C 1
ATOM 12487 O O . ARG E 2 273 ? 48.483 19.860 44.819 1.00 20.26 273 ARG E O 1
ATOM 12495 N N . ALA E 2 274 ? 46.392 20.196 45.568 1.00 19.11 274 ALA E N 1
ATOM 12496 C CA . ALA E 2 274 ? 46.735 21.415 46.305 1.00 19.42 274 ALA E CA 1
ATOM 12497 C C . ALA E 2 274 ? 47.723 21.166 47.444 1.00 20.27 274 ALA E C 1
ATOM 12498 O O . ALA E 2 274 ? 48.645 21.957 47.662 1.00 21.26 274 ALA E O 1
ATOM 12500 N N . LEU E 2 275 ? 47.539 20.061 48.160 1.00 19.44 275 LEU E N 1
ATOM 12501 C CA . LEU E 2 275 ? 48.390 19.730 49.299 1.00 19.61 275 LEU E CA 1
ATOM 12502 C C . LEU E 2 275 ? 49.632 18.892 49.000 1.00 19.94 275 LEU E C 1
ATOM 12503 O O . LEU E 2 275 ? 50.573 18.870 49.796 1.00 19.25 275 LEU E O 1
ATOM 12508 N N . GLY E 2 276 ? 49.648 18.206 47.864 1.00 19.02 276 GLY E N 1
ATOM 12509 C CA . GLY E 2 276 ? 50.799 17.380 47.546 1.00 18.70 276 GLY E CA 1
ATOM 12510 C C . GLY E 2 276 ? 50.861 16.158 48.449 1.00 18.40 276 GLY E C 1
ATOM 12511 O O . GLY E 2 276 ? 51.931 15.599 48.684 1.00 18.86 276 GLY E O 1
ATOM 12512 N N . ARG E 2 277 ? 49.707 15.751 48.966 1.00 17.71 277 ARG E N 1
ATOM 12513 C CA . ARG E 2 277 ? 49.612 14.585 49.839 1.00 17.35 277 ARG E CA 1
ATOM 12514 C C . ARG E 2 277 ? 48.284 13.891 49.576 1.00 17.78 277 ARG E C 1
ATOM 12515 O O . ARG E 2 277 ? 47.336 14.514 49.103 1.00 16.28 277 ARG E O 1
ATOM 12523 N N . PRO E 2 278 ? 48.197 12.585 49.877 1.00 17.36 278 PRO E N 1
ATOM 12524 C CA . PRO E 2 278 ? 46.945 11.858 49.649 1.00 17.29 278 PRO E CA 1
ATOM 12525 C C . PRO E 2 278 ? 45.857 12.381 50.572 1.00 16.54 278 PRO E C 1
ATOM 12526 O O . PRO E 2 278 ? 46.121 12.696 51.737 1.00 18.93 278 PRO E O 1
ATOM 12530 N N . VAL E 2 279 ? 44.637 12.474 50.058 1.00 16.38 279 VAL E N 1
ATOM 12531 C CA . VAL E 2 279 ? 43.513 12.952 50.851 1.00 17.30 279 VAL E CA 1
ATOM 12532 C C . VAL E 2 279 ? 42.415 11.896 50.860 1.00 16.79 279 VAL E C 1
ATOM 12533 O O . VAL E 2 279 ? 41.964 11.427 49.811 1.00 16.96 279 VAL E O 1
ATOM 12537 N N . ARG E 2 280 ? 41.997 11.537 52.064 1.00 15.29 280 ARG E N 1
ATOM 12538 C CA . ARG E 2 280 ? 40.996 10.507 52.278 1.00 15.40 280 ARG E CA 1
ATOM 12539 C C . ARG E 2 280 ? 39.651 11.028 52.752 1.00 16.26 280 ARG E C 1
ATOM 12540 O O . ARG E 2 280 ? 39.564 11.796 53.717 1.00 16.62 280 ARG E O 1
ATOM 12548 N N . TRP E 2 281 ? 38.607 10.600 52.053 1.00 15.04 281 TRP E N 1
ATOM 12549 C CA . TRP E 2 281 ? 37.234 10.954 52.381 1.00 15.02 281 TRP E CA 1
ATOM 12550 C C . TRP E 2 281 ? 36.443 9.677 52.625 1.00 15.30 281 TRP E C 1
ATOM 12551 O O . TRP E 2 281 ? 36.214 8.896 51.706 1.00 15.85 281 TRP E O 1
ATOM 12562 N N . ILE E 2 282 ? 36.059 9.457 53.875 1.00 15.74 282 ILE E N 1
ATOM 12563 C CA . ILE E 2 282 ? 35.247 8.303 54.239 1.00 16.81 282 ILE E CA 1
ATOM 12564 C C . ILE E 2 282 ? 34.096 8.921 55.016 1.00 18.20 282 ILE E C 1
ATOM 12565 O O . ILE E 2 282 ? 34.276 9.394 56.139 1.00 17.91 282 ILE E O 1
ATOM 12570 N N . GLU E 2 283 ? 32.912 8.932 54.418 1.00 17.96 283 GLU E N 1
ATOM 12571 C CA . GLU E 2 283 ? 31.775 9.545 55.082 1.00 18.28 283 GLU E CA 1
ATOM 12572 C C . GLU E 2 283 ? 31.186 8.629 56.136 1.00 19.24 283 GLU E C 1
ATOM 12573 O O . GLU E 2 283 ? 31.377 7.410 56.094 1.00 18.35 283 GLU E O 1
ATOM 12579 N N . ASP E 2 284 ? 30.485 9.223 57.094 1.00 18.22 284 ASP E N 1
ATOM 12580 C CA . ASP E 2 284 ? 29.850 8.436 58.138 1.00 18.99 284 ASP E CA 1
ATOM 12581 C C . ASP E 2 284 ? 28.399 8.216 57.721 1.00 18.22 284 ASP E C 1
ATOM 12582 O O . ASP E 2 284 ? 27.967 8.743 56.694 1.00 17.59 284 ASP E O 1
ATOM 12587 N N . ARG E 2 285 ? 27.657 7.437 58.503 1.00 17.03 285 ARG E N 1
ATOM 12588 C CA . ARG E 2 285 ? 26.273 7.112 58.175 1.00 16.96 285 ARG E CA 1
ATOM 12589 C C . ARG E 2 285 ? 25.364 8.317 58.011 1.00 18.07 285 ARG E C 1
ATOM 12590 O O . ARG E 2 285 ? 24.573 8.377 57.072 1.00 19.54 285 ARG E O 1
ATOM 12598 N N . GLN E 2 286 ? 25.464 9.271 58.927 1.00 18.70 286 GLN E N 1
ATOM 12599 C CA . GLN E 2 286 ? 24.632 10.459 58.847 1.00 19.28 286 GLN E CA 1
ATOM 12600 C C . GLN E 2 286 ? 24.882 11.204 57.531 1.00 18.70 286 GLN E C 1
ATOM 12601 O O . GLN E 2 286 ? 23.944 11.687 56.898 1.00 18.83 286 GLN E O 1
ATOM 12607 N N . GLU E 2 287 ? 26.141 11.285 57.112 1.00 18.12 287 GLU E N 1
ATOM 12608 C CA . GLU E 2 287 ? 26.471 11.965 55.863 1.00 17.72 287 GLU E CA 1
ATOM 12609 C C . GLU E 2 287 ? 25.874 11.238 54.653 1.00 18.10 287 GLU E C 1
ATOM 12610 O O . GLU E 2 287 ? 25.528 11.865 53.654 1.00 17.97 287 GLU E O 1
ATOM 12616 N N . ASN E 2 288 ? 25.754 9.915 54.737 1.00 17.04 288 ASN E N 1
ATOM 12617 C CA . ASN E 2 288 ? 25.190 9.155 53.628 1.00 16.94 288 ASN E CA 1
ATOM 12618 C C . ASN E 2 288 ? 23.725 9.556 53.442 1.00 17.82 288 ASN E C 1
ATOM 12619 O O . ASN E 2 288 ? 23.240 9.655 52.316 1.00 18.21 288 ASN E O 1
ATOM 12624 N N . PHE E 2 289 ? 23.028 9.800 54.549 1.00 17.60 289 PHE E N 1
ATOM 12625 C CA . PHE E 2 289 ? 21.625 10.204 54.492 1.00 18.11 289 PHE E CA 1
ATOM 12626 C 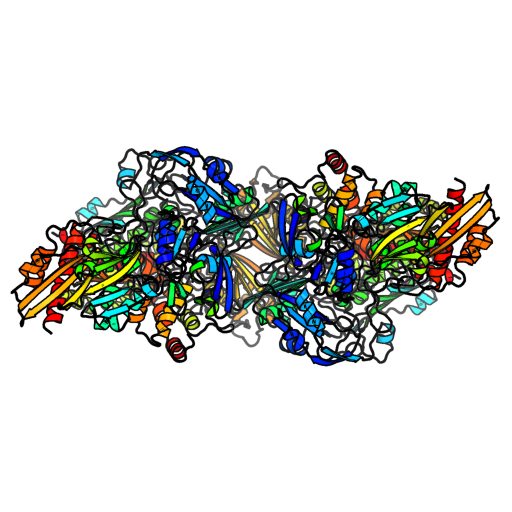C . PHE E 2 289 ? 21.480 11.660 54.067 1.00 19.51 289 PHE E C 1
ATOM 12627 O O . PHE E 2 289 ? 20.564 12.005 53.321 1.00 19.36 289 PHE E O 1
ATOM 12635 N N . LEU E 2 290 ? 22.395 12.505 54.532 1.00 19.12 290 LEU E N 1
ATOM 12636 C CA . LEU E 2 290 ? 22.368 13.936 54.225 1.00 21.83 290 LEU E CA 1
ATOM 12637 C C . LEU E 2 290 ? 22.897 14.369 52.859 1.00 23.02 290 LEU E C 1
ATOM 12638 O O . LEU E 2 290 ? 22.307 15.234 52.215 1.00 23.74 290 LEU E O 1
ATOM 12643 N N . GLY E 2 291 ? 24.007 13.786 52.418 1.00 23.88 291 GLY E N 1
ATOM 12644 C CA . GLY E 2 291 ? 24.591 14.233 51.166 1.00 25.67 291 GLY E CA 1
ATOM 12645 C C . GLY E 2 291 ? 24.776 13.306 49.987 1.00 26.42 291 GLY E C 1
ATOM 12646 O O . GLY E 2 291 ? 25.424 13.690 49.015 1.00 29.11 291 GLY E O 1
ATOM 12647 N N . ALA E 2 292 ? 24.242 12.095 50.047 1.00 25.33 292 ALA E N 1
ATOM 12648 C CA . ALA E 2 292 ? 24.381 11.200 48.908 1.00 25.85 292 ALA E CA 1
ATOM 12649 C C . ALA E 2 292 ? 23.228 11.582 47.983 1.00 27.43 292 ALA E C 1
ATOM 12650 O O . ALA E 2 292 ? 23.173 12.703 47.472 1.00 31.32 292 ALA E O 1
ATOM 12652 N N . THR E 2 293 ? 22.310 10.652 47.773 1.00 24.94 293 THR E N 1
ATOM 12653 C CA . THR E 2 293 ? 21.130 10.896 46.958 1.00 21.45 293 THR E CA 1
ATOM 12654 C C . THR E 2 293 ? 20.039 10.048 47.580 1.00 20.51 293 THR E C 1
ATOM 12655 O O . THR E 2 293 ? 20.326 9.101 48.310 1.00 17.74 293 THR E O 1
ATOM 12659 N N . HIS E 2 294 ? 18.789 10.406 47.309 1.00 21.80 294 HIS E N 1
ATOM 12660 C CA . HIS E 2 294 ? 17.651 9.632 47.782 1.00 19.76 294 HIS E CA 1
ATOM 12661 C C . HIS E 2 294 ? 16.999 9.147 46.495 1.00 19.90 294 HIS E C 1
ATOM 12662 O O . HIS E 2 294 ? 17.396 9.567 45.407 1.00 19.70 294 HIS E O 1
ATOM 12669 N N . ALA E 2 295 ? 16.006 8.274 46.601 1.00 18.96 295 ALA E N 1
ATOM 12670 C CA . ALA E 2 295 ? 15.365 7.754 45.404 1.00 19.11 295 ALA E CA 1
ATOM 12671 C C . ALA E 2 295 ? 13.918 7.365 45.640 1.00 18.06 295 ALA E C 1
ATOM 12672 O O . ALA E 2 295 ? 13.433 7.393 46.776 1.00 18.33 295 ALA E O 1
ATOM 12674 N N . LYS E 2 296 ? 13.247 7.015 44.543 1.00 19.25 296 LYS E N 1
ATOM 12675 C CA . LYS E 2 296 ? 11.863 6.544 44.541 1.00 19.40 296 LYS E CA 1
ATOM 12676 C C . LYS E 2 296 ? 10.743 7.539 44.812 1.00 20.21 296 LYS E C 1
ATOM 12677 O O . LYS E 2 296 ? 9.571 7.172 44.719 1.00 20.11 296 LYS E O 1
ATOM 12683 N N . GLN E 2 297 ? 11.062 8.787 45.135 1.00 21.24 297 GLN E N 1
ATOM 12684 C CA . GLN E 2 297 ? 9.983 9.719 45.437 1.00 21.95 297 GLN E CA 1
ATOM 12685 C C . GLN E 2 297 ? 9.231 10.325 44.265 1.00 23.84 297 GLN E C 1
ATOM 12686 O O . GLN E 2 297 ? 9.543 11.423 43.801 1.00 23.38 297 GLN E O 1
ATOM 12692 N N . GLN E 2 298 ? 8.231 9.600 43.786 1.00 24.10 298 GLN E N 1
ATOM 12693 C CA . GLN E 2 298 ? 7.399 10.107 42.713 1.00 25.45 298 GLN E CA 1
ATOM 12694 C C . GLN E 2 298 ? 5.944 9.820 43.039 1.00 25.71 298 GLN E C 1
ATOM 12695 O O . GLN E 2 298 ? 5.627 8.934 43.842 1.00 24.81 298 GLN E O 1
ATOM 12701 N N . ARG E 2 299 ? 5.064 10.618 42.455 1.00 24.87 299 ARG E N 1
ATOM 12702 C CA . ARG E 2 299 ? 3.638 10.460 42.653 1.00 26.11 299 ARG E CA 1
ATOM 12703 C C . ARG E 2 299 ? 3.057 10.098 41.304 1.00 26.20 299 ARG E C 1
ATOM 12704 O O . ARG E 2 299 ? 3.444 10.671 40.285 1.00 25.28 299 ARG E O 1
ATOM 12712 N N . ASN E 2 300 ? 2.144 9.135 41.297 1.00 23.90 300 ASN E N 1
ATOM 12713 C CA . ASN E 2 300 ? 1.522 8.707 40.059 1.00 24.54 300 ASN E CA 1
ATOM 12714 C C . ASN E 2 300 ? 0.002 8.661 40.147 1.00 24.19 300 ASN E C 1
ATOM 12715 O O . ASN E 2 300 ? -0.567 7.814 40.839 1.00 24.36 300 ASN E O 1
ATOM 12720 N N . GLU E 2 301 ? -0.642 9.593 39.455 1.00 24.28 301 GLU E N 1
ATOM 12721 C CA . GLU E 2 301 ? -2.101 9.646 39.397 1.00 25.87 301 GLU E CA 1
ATOM 12722 C C . GLU E 2 301 ? -2.418 8.779 38.188 1.00 24.41 301 GLU E C 1
ATOM 12723 O O . GLU E 2 301 ? -2.328 9.227 37.045 1.00 23.48 301 GLU E O 1
ATOM 12729 N N . MET E 2 302 ? -2.766 7.526 38.447 1.00 23.05 302 MET E N 1
ATOM 12730 C CA . MET E 2 302 ? -3.029 6.572 37.385 1.00 22.96 302 MET E CA 1
ATOM 12731 C C . MET E 2 302 ? -4.494 6.173 37.251 1.00 23.78 302 MET E C 1
ATOM 12732 O O . MET E 2 302 ? -5.213 6.056 38.239 1.00 23.26 302 MET E O 1
ATOM 12737 N N . GLY E 2 303 ? -4.917 5.957 36.010 1.00 24.89 303 GLY E N 1
ATOM 12738 C CA . GLY E 2 303 ? -6.282 5.554 35.739 1.00 25.92 303 GLY E CA 1
ATOM 12739 C C . GLY E 2 303 ? -6.271 4.394 34.764 1.00 26.68 303 GLY E C 1
ATOM 12740 O O . GLY E 2 303 ? -5.501 4.393 33.803 1.00 26.74 303 GLY E O 1
ATOM 12741 N N . LEU E 2 304 ? -7.115 3.401 35.015 1.00 26.09 304 LEU E N 1
ATOM 12742 C CA . LEU E 2 304 ? -7.196 2.234 34.148 1.00 26.91 304 LEU E CA 1
ATOM 12743 C C . LEU E 2 304 ? -8.644 1.940 33.772 1.00 26.96 304 LEU E C 1
ATOM 12744 O O . LEU E 2 304 ? -9.494 1.763 34.641 1.00 25.33 304 LEU E O 1
ATOM 12749 N N . ALA E 2 305 ? -8.913 1.898 32.471 1.00 27.82 305 ALA E N 1
ATOM 12750 C CA . ALA E 2 305 ? -10.249 1.610 31.964 1.00 27.67 305 ALA E CA 1
ATOM 12751 C C . ALA E 2 305 ? -10.239 0.190 31.408 1.00 27.10 305 ALA E C 1
ATOM 12752 O O . ALA E 2 305 ? -9.274 -0.221 30.769 1.00 27.91 305 ALA E O 1
ATOM 12754 N N . PHE E 2 306 ? -11.304 -0.560 31.659 1.00 26.71 306 PHE E N 1
ATOM 12755 C CA . PHE E 2 306 ? -11.383 -1.933 31.179 1.00 27.50 306 PHE E CA 1
ATOM 12756 C C . PHE E 2 306 ? -12.823 -2.334 30.882 1.00 28.51 306 PHE E C 1
ATOM 12757 O O . PHE E 2 306 ? -13.769 -1.701 31.357 1.00 27.34 306 PHE E O 1
ATOM 12765 N N . ASP E 2 307 ? -12.987 -3.386 30.088 1.00 29.15 307 ASP E N 1
ATOM 12766 C CA . ASP E 2 307 ? -14.319 -3.847 29.728 1.00 30.10 307 ASP E CA 1
ATOM 12767 C C . ASP E 2 307 ? -14.807 -4.960 30.652 1.00 30.72 307 ASP E C 1
ATOM 12768 O O . ASP E 2 307 ? -14.069 -5.429 31.522 1.00 30.29 307 ASP E O 1
ATOM 12773 N N . GLY E 2 308 ? -16.054 -5.374 30.450 1.00 30.06 308 GLY E N 1
ATOM 12774 C CA . GLY E 2 308 ? -16.650 -6.410 31.276 1.00 29.31 308 GLY E CA 1
ATOM 12775 C C . GLY E 2 308 ? -15.850 -7.682 31.467 1.00 28.89 308 GLY E C 1
ATOM 12776 O O . GLY E 2 308 ? -16.037 -8.379 32.461 1.00 29.40 308 GLY E O 1
ATOM 12777 N N . ASP E 2 309 ? -14.968 -7.995 30.524 1.00 28.75 309 ASP E N 1
ATOM 12778 C CA . ASP E 2 309 ? -14.153 -9.204 30.612 1.00 30.01 309 ASP E CA 1
ATOM 12779 C C . ASP E 2 309 ? -12.775 -8.950 31.223 1.00 29.66 309 ASP E C 1
ATOM 12780 O O . ASP E 2 309 ? -11.956 -9.864 31.323 1.00 29.37 309 ASP E O 1
ATOM 12785 N N . GLY E 2 310 ? -12.524 -7.709 31.630 1.00 29.53 310 GLY E N 1
ATOM 12786 C CA . GLY E 2 310 ? -11.245 -7.373 32.231 1.00 28.46 310 GLY E CA 1
ATOM 12787 C C . GLY E 2 310 ? -10.167 -6.953 31.247 1.00 28.92 310 GLY E C 1
ATOM 12788 O O . GLY E 2 310 ? -9.006 -6.800 31.621 1.00 28.36 310 GLY E O 1
ATOM 12789 N N . ARG E 2 311 ? -10.536 -6.771 29.985 1.00 28.10 311 ARG E N 1
ATOM 12790 C CA . ARG E 2 311 ? -9.566 -6.358 28.978 1.00 27.15 311 ARG E CA 1
ATOM 12791 C C . ARG E 2 311 ? -9.310 -4.861 29.140 1.00 26.50 311 ARG E C 1
ATOM 12792 O O . ARG E 2 311 ? -10.250 -4.070 29.221 1.00 26.91 311 ARG E O 1
ATOM 12800 N N . PHE E 2 312 ? -8.039 -4.473 29.204 1.00 27.61 312 PHE E N 1
ATOM 12801 C CA . PHE E 2 312 ? -7.682 -3.067 29.373 1.00 27.34 312 PHE E CA 1
ATOM 12802 C C . PHE E 2 312 ? -7.964 -2.272 28.104 1.00 28.22 312 PHE E C 1
ATOM 12803 O O . PHE E 2 312 ? -7.572 -2.670 27.005 1.00 27.25 312 PHE E O 1
ATOM 12811 N N . LEU E 2 313 ? -8.642 -1.141 28.267 1.00 27.91 313 LEU E N 1
ATOM 12812 C CA . LEU E 2 313 ? -8.993 -0.290 27.140 1.00 29.05 313 LEU E CA 1
ATOM 12813 C C . LEU E 2 313 ? -8.104 0.945 27.069 1.00 29.22 313 LEU E C 1
ATOM 12814 O O . LEU E 2 313 ? -7.736 1.394 25.984 1.00 29.45 313 LEU E O 1
ATOM 12819 N N . ALA E 2 314 ? -7.759 1.492 28.231 1.00 28.21 314 ALA E N 1
ATOM 12820 C CA . ALA E 2 314 ? -6.922 2.683 28.286 1.00 28.34 314 ALA E CA 1
ATOM 12821 C C . ALA E 2 314 ? -6.188 2.817 29.614 1.00 28.74 314 ALA E C 1
ATOM 12822 O O . ALA E 2 314 ? -6.656 2.344 30.651 1.00 28.04 314 ALA E O 1
ATOM 12824 N N . LEU E 2 315 ? -5.031 3.464 29.567 1.00 28.39 315 LEU E N 1
ATOM 12825 C CA . LEU E 2 315 ? -4.240 3.697 30.760 1.00 28.05 315 LEU E CA 1
ATOM 12826 C C . LEU E 2 315 ? -3.793 5.152 30.736 1.00 28.27 315 LEU E C 1
ATOM 12827 O O . LEU E 2 315 ? -3.293 5.652 29.728 1.00 28.05 315 LEU E O 1
ATOM 12832 N N . GLU E 2 316 ? -3.998 5.827 31.855 1.00 28.15 316 GLU E N 1
ATOM 12833 C CA . GLU E 2 316 ? -3.650 7.228 32.003 1.00 28.50 316 GLU E CA 1
ATOM 12834 C C . GLU E 2 316 ? -2.735 7.352 33.218 1.00 27.96 316 GLU E C 1
ATOM 12835 O O . GLU E 2 316 ? -2.974 6.708 34.240 1.00 27.07 316 GLU E O 1
ATOM 12841 N N . ASN E 2 317 ? -1.684 8.161 33.108 1.00 26.02 317 ASN E N 1
ATOM 12842 C CA . ASN E 2 317 ? -0.762 8.334 34.226 1.00 25.66 317 ASN E CA 1
ATOM 12843 C C . ASN E 2 317 ? -0.019 9.661 34.221 1.00 25.11 317 ASN E C 1
ATOM 12844 O O . ASN E 2 317 ? 0.665 10.005 33.257 1.00 25.26 317 ASN E O 1
ATOM 12849 N N . ARG E 2 318 ? -0.171 10.397 35.315 1.00 24.06 318 ARG E N 1
ATOM 12850 C CA . ARG E 2 318 ? 0.496 11.678 35.515 1.00 23.81 318 ARG E CA 1
ATOM 12851 C C . ARG E 2 318 ? 1.550 11.363 36.578 1.00 23.29 318 ARG E C 1
ATOM 12852 O O . ARG E 2 318 ? 1.219 11.128 37.741 1.00 22.68 318 ARG E O 1
ATOM 12860 N N . SER E 2 319 ? 2.812 11.342 36.167 1.00 22.80 319 SER E N 1
ATOM 12861 C CA . SER E 2 319 ? 3.909 11.010 37.071 1.00 22.46 319 SER E CA 1
ATOM 12862 C C . SER E 2 319 ? 4.758 12.229 37.412 1.00 22.82 319 SER E C 1
ATOM 12863 O O . SER E 2 319 ? 5.227 12.937 36.520 1.00 21.26 319 SER E O 1
ATOM 12866 N N . ILE E 2 320 ? 4.955 12.473 38.706 1.00 22.02 320 ILE E N 1
ATOM 12867 C CA . ILE E 2 320 ? 5.754 13.615 39.145 1.00 23.07 320 ILE E CA 1
ATOM 12868 C C . ILE E 2 320 ? 6.877 13.184 40.085 1.00 21.68 320 ILE E C 1
ATOM 12869 O O . ILE E 2 320 ? 6.654 12.424 41.030 1.00 22.04 320 ILE E O 1
ATOM 12874 N N . THR E 2 321 ? 8.081 13.683 39.829 1.00 20.92 321 THR E N 1
ATOM 12875 C CA . THR E 2 321 ? 9.243 13.343 40.642 1.00 21.14 321 THR E CA 1
ATOM 12876 C C . THR E 2 321 ? 9.739 14.487 41.528 1.00 22.61 321 THR E C 1
ATOM 12877 O O . THR E 2 321 ? 9.878 15.623 41.065 1.00 21.43 321 THR E O 1
ATOM 12881 N N . ASP E 2 322 ? 9.992 14.192 42.805 1.00 21.28 322 ASP E N 1
ATOM 12882 C CA . ASP E 2 322 ? 10.543 15.201 43.713 1.00 20.73 322 ASP E CA 1
ATOM 12883 C C . ASP E 2 322 ? 12.045 15.063 43.454 1.00 20.34 322 ASP E C 1
ATOM 12884 O O . ASP E 2 322 ? 12.707 14.200 44.028 1.00 19.42 322 ASP E O 1
ATOM 12889 N N . GLY E 2 323 ? 12.577 15.911 42.579 1.00 20.20 323 GLY E N 1
ATOM 12890 C CA . GLY E 2 323 ? 13.978 15.805 42.203 1.00 20.50 323 GLY E CA 1
ATOM 12891 C C . GLY E 2 323 ? 15.116 16.355 43.043 1.00 21.14 323 GLY E C 1
ATOM 12892 O O . GLY E 2 323 ? 16.276 16.034 42.779 1.00 19.53 323 GLY E O 1
ATOM 12893 N N . GLY E 2 324 ? 14.825 17.172 44.046 1.00 20.87 324 GLY E N 1
ATOM 12894 C CA . GLY E 2 324 ? 15.915 17.714 44.834 1.00 21.83 324 GLY E CA 1
ATOM 12895 C C . GLY E 2 324 ? 16.435 18.990 44.199 1.00 22.32 324 GLY E C 1
ATOM 12896 O O . GLY E 2 324 ? 15.897 19.443 43.185 1.00 22.19 324 GLY E O 1
ATOM 12897 N N . ALA E 2 325 ? 17.497 19.551 44.772 1.00 22.10 325 ALA E N 1
ATOM 12898 C CA . ALA E 2 325 ? 18.067 20.816 44.305 1.00 21.70 325 ALA E CA 1
ATOM 12899 C C . ALA E 2 325 ? 18.802 20.816 42.976 1.00 22.23 325 ALA E C 1
ATOM 12900 O O . ALA E 2 325 ? 18.858 21.848 42.304 1.00 22.04 325 ALA E O 1
ATOM 12902 N N . TYR E 2 326 ? 19.375 19.679 42.600 1.00 20.14 326 TYR E N 1
ATOM 12903 C CA . TYR E 2 326 ? 20.126 19.591 41.352 1.00 18.91 326 TYR E CA 1
ATOM 12904 C C . TYR E 2 326 ? 19.871 18.257 40.686 1.00 20.15 326 TYR E C 1
ATOM 12905 O O . TYR E 2 326 ? 19.247 17.371 41.269 1.00 21.22 326 TYR E O 1
ATOM 12914 N N . ASN E 2 327 ? 20.361 18.130 39.455 1.00 18.97 327 ASN E N 1
ATOM 12915 C CA . ASN E 2 327 ? 20.276 16.878 38.720 1.00 20.20 327 ASN E CA 1
ATOM 12916 C C . ASN E 2 327 ? 21.527 16.108 39.123 1.00 19.09 327 ASN E C 1
ATOM 12917 O O . ASN E 2 327 ? 22.627 16.666 39.147 1.00 19.08 327 ASN E O 1
ATOM 12922 N N . ASN E 2 328 ? 21.369 14.833 39.446 1.00 20.19 328 ASN E N 1
ATOM 12923 C CA . ASN E 2 328 ? 22.525 14.024 39.783 1.00 19.93 328 ASN E CA 1
ATOM 12924 C C . ASN E 2 328 ? 23.182 13.735 38.431 1.00 19.44 328 ASN E C 1
ATOM 12925 O O . ASN E 2 328 ? 22.549 13.897 37.393 1.00 19.79 328 ASN E O 1
ATOM 12930 N N . LEU E 2 329 ? 24.445 13.323 38.442 1.00 18.10 329 LEU E N 1
ATOM 12931 C CA . LEU E 2 329 ? 25.149 12.978 37.208 1.00 19.32 329 LEU E CA 1
ATOM 12932 C C . LEU E 2 329 ? 25.420 11.489 37.387 1.00 18.19 329 LEU E C 1
ATOM 12933 O O . LEU E 2 329 ? 25.866 11.069 38.456 1.00 19.80 329 LEU E O 1
ATOM 12938 N N . PRO E 2 330 ? 25.211 10.674 36.339 1.00 18.65 330 PRO E N 1
ATOM 12939 C CA . PRO E 2 330 ? 24.747 11.011 34.991 1.00 18.25 330 PRO E CA 1
ATOM 12940 C C . PRO E 2 330 ? 23.250 10.852 34.723 1.00 18.68 330 PRO E C 1
ATOM 12941 O O . PRO E 2 330 ? 22.768 11.281 33.681 1.00 19.53 330 PRO E O 1
ATOM 12945 N N . TRP E 2 331 ? 22.524 10.243 35.656 1.00 20.09 331 TRP E N 1
ATOM 12946 C CA . TRP E 2 331 ? 21.097 9.965 35.477 1.00 20.27 331 TRP E CA 1
ATOM 12947 C C . TRP E 2 331 ? 20.121 11.134 35.491 1.00 20.95 331 TRP E C 1
ATOM 12948 O O . TRP E 2 331 ? 19.087 11.082 34.818 1.00 20.21 331 TRP E O 1
ATOM 12959 N N . THR E 2 332 ? 20.448 12.172 36.258 1.00 20.43 332 THR E N 1
ATOM 12960 C CA . THR E 2 332 ? 19.603 13.356 36.404 1.00 19.59 332 THR E CA 1
ATOM 12961 C C . THR E 2 332 ? 18.242 12.988 36.993 1.00 19.63 332 THR E C 1
ATOM 12962 O O . THR E 2 332 ? 17.956 11.816 37.248 1.00 19.18 332 THR E O 1
ATOM 12966 N N . GLN E 2 333 ? 17.401 13.994 37.204 1.00 18.14 333 GLN E N 1
ATOM 12967 C CA . GLN E 2 333 ? 16.076 13.775 37.767 1.00 18.08 333 GLN E CA 1
ATOM 12968 C C . GLN E 2 333 ? 15.172 12.939 36.866 1.00 17.85 333 GLN E C 1
ATOM 12969 O O . GLN E 2 333 ? 14.057 12.593 37.252 1.00 17.91 333 GLN E O 1
ATOM 12975 N N . LEU E 2 334 ? 15.646 12.616 35.666 1.00 18.27 334 LEU E N 1
ATOM 12976 C CA . LEU E 2 334 ? 14.861 11.803 34.744 1.00 18.43 334 LEU E CA 1
ATOM 12977 C C . LEU E 2 334 ? 14.911 10.329 35.140 1.00 19.47 334 LEU E C 1
ATOM 12978 O O . LEU E 2 334 ? 14.205 9.503 34.567 1.00 18.75 334 LEU E O 1
ATOM 12983 N N . VAL E 2 335 ? 15.741 10.012 36.129 1.00 19.37 335 VAL E N 1
ATOM 12984 C CA . VAL E 2 335 ? 15.911 8.636 36.592 1.00 19.82 335 VAL E CA 1
ATOM 12985 C C . VAL E 2 335 ? 14.651 8.036 37.221 1.00 18.97 335 VAL E C 1
ATOM 12986 O O . VAL E 2 335 ? 14.558 6.823 37.407 1.00 19.82 335 VAL E O 1
ATOM 12990 N N . GLU E 2 336 ? 13.678 8.878 37.545 1.00 19.27 336 GLU E N 1
ATOM 12991 C CA . GLU E 2 336 ? 12.440 8.389 38.141 1.00 20.26 336 GLU E CA 1
ATOM 12992 C C . GLU E 2 336 ? 11.263 8.367 37.167 1.00 19.62 336 GLU E C 1
ATOM 12993 O O . GLU E 2 336 ? 11.127 7.428 36.383 1.00 19.41 336 GLU E O 1
ATOM 12999 N N . SER E 2 337 ? 10.425 9.401 37.210 1.00 19.96 337 SER E N 1
ATOM 13000 C CA . SER E 2 337 ? 9.242 9.484 36.353 1.00 20.04 337 SER E CA 1
ATOM 13001 C C . SER E 2 337 ? 9.485 9.353 34.849 1.00 20.25 337 SER E C 1
ATOM 13002 O O . SER E 2 337 ? 8.740 8.652 34.159 1.00 21.86 337 SER E O 1
ATOM 13005 N N . HIS E 2 338 ? 10.513 10.028 34.344 1.00 19.90 338 HIS E N 1
ATOM 13006 C CA . HIS E 2 338 ? 10.807 9.997 32.915 1.00 20.68 338 HIS E CA 1
ATOM 13007 C C . HIS E 2 338 ? 11.020 8.587 32.364 1.00 21.45 338 HIS E C 1
ATOM 13008 O O . HIS E 2 338 ? 10.316 8.168 31.443 1.00 22.62 338 HIS E O 1
ATOM 13015 N N . VAL E 2 339 ? 11.984 7.853 32.909 1.00 21.49 339 VAL E N 1
ATOM 13016 C CA . VAL E 2 339 ? 12.229 6.497 32.427 1.00 20.72 339 VAL E CA 1
ATOM 13017 C C . VAL E 2 339 ? 11.113 5.550 32.860 1.00 20.15 339 VAL E C 1
ATOM 13018 O O . VAL E 2 339 ? 10.844 4.549 32.192 1.00 20.70 339 VAL E O 1
ATOM 13022 N N . GLY E 2 340 ? 10.461 5.877 33.973 1.00 19.48 340 GLY E N 1
ATOM 13023 C CA . GLY E 2 340 ? 9.374 5.050 34.470 1.00 21.18 340 GLY E CA 1
ATOM 13024 C C . GLY E 2 340 ? 8.175 4.999 33.534 1.00 21.90 340 GLY E C 1
ATOM 13025 O O . GLY E 2 340 ? 7.640 3.924 33.260 1.00 21.17 340 GLY E O 1
ATOM 13026 N N . ASN E 2 341 ? 7.743 6.158 33.045 1.00 22.12 341 ASN E N 1
ATOM 13027 C CA . ASN E 2 341 ? 6.600 6.206 32.138 1.00 23.73 341 ASN E CA 1
ATOM 13028 C C . ASN E 2 341 ? 6.895 5.542 30.791 1.00 24.17 341 ASN E C 1
ATOM 13029 O O . ASN E 2 341 ? 5.977 5.130 30.080 1.00 26.00 341 ASN E O 1
ATOM 13034 N N . ALA E 2 342 ? 8.171 5.422 30.446 1.00 22.42 342 ALA E N 1
ATOM 13035 C CA . ALA E 2 342 ? 8.547 4.804 29.182 1.00 23.16 342 ALA E CA 1
ATOM 13036 C C . ALA E 2 342 ? 8.151 3.330 29.146 1.00 23.70 342 ALA E C 1
ATOM 13037 O O . ALA E 2 342 ? 7.872 2.782 28.078 1.00 23.77 342 ALA E O 1
ATOM 13039 N N . VAL E 2 343 ? 8.120 2.691 30.312 1.00 22.52 343 VAL E N 1
ATOM 13040 C CA . VAL E 2 343 ? 7.767 1.276 30.399 1.00 23.61 343 VAL E CA 1
ATOM 13041 C C . VAL E 2 343 ? 6.505 1.070 31.235 1.00 23.59 343 VAL E C 1
ATOM 13042 O O . VAL E 2 343 ? 6.265 -0.018 31.755 1.00 24.86 343 VAL E O 1
ATOM 13046 N N . ILE E 2 344 ? 5.695 2.116 31.338 1.00 23.47 344 ILE E N 1
ATOM 13047 C CA . ILE E 2 344 ? 4.473 2.078 32.133 1.00 24.59 344 ILE E CA 1
ATOM 13048 C C . ILE E 2 344 ? 3.452 1.000 31.751 1.00 23.72 344 ILE E C 1
ATOM 13049 O O . ILE E 2 344 ? 2.660 0.573 32.593 1.00 23.63 344 ILE E O 1
ATOM 13054 N N . LEU E 2 345 ? 3.456 0.556 30.498 1.00 23.19 345 LEU E N 1
ATOM 13055 C CA . LEU E 2 345 ? 2.504 -0.478 30.083 1.00 23.44 345 LEU E CA 1
ATOM 13056 C C . LEU E 2 345 ? 3.029 -1.839 30.483 1.00 24.27 345 LEU E C 1
ATOM 13057 O O . LEU E 2 345 ? 2.290 -2.821 30.537 1.00 25.00 345 LEU E O 1
ATOM 13062 N N . GLY E 2 346 ? 4.324 -1.885 30.757 1.00 24.58 346 GLY E N 1
ATOM 13063 C CA . GLY E 2 346 ? 4.942 -3.124 31.160 1.00 24.57 346 GLY E CA 1
ATOM 13064 C C . GLY E 2 346 ? 4.741 -4.284 30.206 1.00 25.29 346 GLY E C 1
ATOM 13065 O O . GLY E 2 346 ? 5.086 -4.226 29.030 1.00 24.39 346 GLY E O 1
ATOM 13066 N N . VAL E 2 347 ? 4.144 -5.337 30.740 1.00 25.88 347 VAL E N 1
ATOM 13067 C CA . VAL E 2 347 ? 3.910 -6.583 30.026 1.00 25.83 347 VAL E CA 1
ATOM 13068 C C . VAL E 2 347 ? 2.528 -6.687 29.364 1.00 25.51 347 VAL E C 1
ATOM 13069 O O . VAL E 2 347 ? 2.215 -7.678 28.704 1.00 24.89 347 VAL E O 1
ATOM 13073 N N . TYR E 2 348 ? 1.722 -5.646 29.512 1.00 25.15 348 TYR E N 1
ATOM 13074 C CA . TYR E 2 348 ? 0.356 -5.659 29.002 1.00 25.93 348 TYR E CA 1
ATOM 13075 C C . TYR E 2 348 ? 0.072 -4.931 27.693 1.00 27.19 348 TYR E C 1
ATOM 13076 O O . TYR E 2 348 ? 0.802 -4.025 27.286 1.00 26.39 348 TYR E O 1
ATOM 13085 N N . LYS E 2 349 ? -1.019 -5.336 27.049 1.00 26.69 349 LYS E N 1
ATOM 13086 C CA . LYS E 2 349 ? -1.445 -4.722 25.803 1.00 27.27 349 LYS E CA 1
ATOM 13087 C C . LYS E 2 349 ? -2.528 -3.696 26.117 1.00 27.43 349 LYS E C 1
ATOM 13088 O O . LYS E 2 349 ? -3.643 -4.048 26.501 1.00 28.96 349 LYS E O 1
ATOM 13094 N N . VAL E 2 350 ? -2.180 -2.423 25.979 1.00 26.77 350 VAL E N 1
ATOM 13095 C CA . VAL E 2 350 ? -3.110 -1.332 26.240 1.00 27.14 350 VAL E CA 1
ATOM 13096 C C . VAL E 2 350 ? -3.113 -0.459 24.988 1.00 28.70 350 VAL E C 1
ATOM 13097 O O . VAL E 2 350 ? -2.132 0.224 24.695 1.00 29.30 350 VAL E O 1
ATOM 13101 N N . PRO E 2 351 ? -4.224 -0.468 24.236 1.00 29.75 351 PRO E N 1
ATOM 13102 C CA . PRO E 2 351 ? -4.368 0.309 23.000 1.00 30.16 351 PRO E CA 1
ATOM 13103 C C . PRO E 2 351 ? -4.319 1.837 23.104 1.00 30.09 351 PRO E C 1
ATOM 13104 O O . PRO E 2 351 ? -3.758 2.500 22.232 1.00 31.50 351 PRO E O 1
ATOM 13108 N N . ALA E 2 352 ? -4.904 2.401 24.154 1.00 28.60 352 ALA E N 1
ATOM 13109 C CA . ALA E 2 352 ? -4.906 3.854 24.313 1.00 27.43 352 ALA E CA 1
ATOM 13110 C C . ALA E 2 352 ? -4.138 4.267 25.563 1.00 27.28 352 ALA E C 1
ATOM 13111 O O . ALA E 2 352 ? -4.353 3.716 26.642 1.00 26.49 352 ALA E O 1
ATOM 13113 N N . VAL E 2 353 ? -3.246 5.240 25.414 1.00 26.69 353 VAL E N 1
ATOM 13114 C CA . VAL E 2 353 ? -2.444 5.703 26.540 1.00 25.50 353 VAL E CA 1
ATOM 13115 C C . VAL E 2 353 ? -2.236 7.211 26.533 1.00 25.90 353 VAL E C 1
ATOM 13116 O O . VAL E 2 353 ? -2.039 7.823 25.480 1.00 26.12 353 VAL E O 1
ATOM 13120 N N . SER E 2 354 ? -2.298 7.806 27.718 1.00 26.53 354 SER E N 1
ATOM 13121 C CA . SER E 2 354 ? -2.074 9.237 27.881 1.00 27.38 354 SER E CA 1
ATOM 13122 C C . SER E 2 354 ? -1.238 9.399 29.144 1.00 27.79 354 SER E C 1
ATOM 13123 O O . SER E 2 354 ? -1.700 9.086 30.244 1.00 27.30 354 SER E O 1
ATOM 13126 N N . GLU E 2 355 ? -0.009 9.878 28.991 1.00 27.04 355 GLU E N 1
ATOM 13127 C CA . GLU E 2 355 ? 0.859 10.046 30.148 1.00 28.46 355 GLU E CA 1
ATOM 13128 C C . GLU E 2 355 ? 1.782 11.247 30.065 1.00 27.42 355 GLU E C 1
ATOM 13129 O O . GLU E 2 355 ? 2.086 11.747 28.984 1.00 27.78 355 GLU E O 1
ATOM 13135 N N . GLU E 2 356 ? 2.220 11.703 31.231 1.00 26.93 356 GLU E N 1
ATOM 13136 C CA . GLU E 2 356 ? 3.129 12.833 31.327 1.00 26.50 356 GLU E CA 1
ATOM 13137 C C . GLU E 2 356 ? 4.051 12.602 32.516 1.00 25.57 356 GLU E C 1
ATOM 13138 O O . GLU E 2 356 ? 3.620 12.103 33.558 1.00 24.75 356 GLU E O 1
ATOM 13144 N N . SER E 2 357 ? 5.322 12.948 32.348 1.00 25.08 357 SER E N 1
ATOM 13145 C CA . SER E 2 357 ? 6.299 12.809 33.417 1.00 24.07 357 SER E CA 1
ATOM 13146 C C . SER E 2 357 ? 6.823 14.204 33.732 1.00 23.24 357 SER E C 1
ATOM 13147 O O . SER E 2 357 ? 7.234 14.940 32.832 1.00 22.28 357 SER E O 1
ATOM 13150 N N . ILE E 2 358 ? 6.798 14.564 35.008 1.00 20.74 358 ILE E N 1
ATOM 13151 C CA . ILE E 2 358 ? 7.251 15.878 35.438 1.00 20.73 358 ILE E CA 1
ATOM 13152 C C . ILE E 2 358 ? 8.299 15.776 36.545 1.00 21.04 358 ILE E C 1
ATOM 13153 O O . ILE E 2 358 ? 8.090 15.085 37.542 1.00 21.01 358 ILE E O 1
ATOM 13158 N N . ALA E 2 359 ? 9.424 16.459 36.362 1.00 20.06 359 ALA E N 1
ATOM 13159 C CA . ALA E 2 359 ? 10.478 16.471 37.369 1.00 19.02 359 ALA E CA 1
ATOM 13160 C C . ALA E 2 359 ? 10.579 17.894 37.897 1.00 19.60 359 ALA E C 1
ATOM 13161 O O . ALA E 2 359 ? 10.772 18.835 37.123 1.00 19.06 359 ALA E O 1
ATOM 13163 N N . VAL E 2 360 ? 10.434 18.053 39.208 1.00 19.17 360 VAL E N 1
ATOM 13164 C CA . VAL E 2 360 ? 10.520 19.377 39.813 1.00 20.96 360 VAL E CA 1
ATOM 13165 C C . VAL E 2 360 ? 11.657 19.465 40.820 1.00 22.49 360 VAL E C 1
ATOM 13166 O O . VAL E 2 360 ? 11.957 18.505 41.531 1.00 21.01 360 VAL E O 1
ATOM 13170 N N . ALA E 2 361 ? 12.289 20.631 40.874 1.00 21.38 361 ALA E N 1
ATOM 13171 C CA . ALA E 2 361 ? 13.376 20.855 41.810 1.00 21.30 361 ALA E CA 1
ATOM 13172 C C . ALA E 2 361 ? 12.780 21.218 43.165 1.00 21.67 361 ALA E C 1
ATOM 13173 O O . ALA E 2 361 ? 11.775 21.932 43.245 1.00 21.20 361 ALA E O 1
ATOM 13175 N N . THR E 2 362 ? 13.392 20.702 44.224 1.00 20.91 362 THR E N 1
ATOM 13176 C CA . THR E 2 362 ? 12.964 20.982 45.589 1.00 20.66 362 THR E CA 1
ATOM 13177 C C . THR E 2 362 ? 14.242 21.202 46.389 1.00 21.56 362 THR E C 1
ATOM 13178 O O . THR E 2 362 ? 15.325 20.803 45.957 1.00 20.60 362 THR E O 1
ATOM 13182 N N . ASN E 2 363 ? 14.135 21.850 47.541 1.00 20.58 363 ASN E N 1
ATOM 13183 C CA . ASN E 2 363 ? 15.319 22.082 48.347 1.00 19.66 363 ASN E CA 1
ATOM 13184 C C . ASN E 2 363 ? 15.609 20.877 49.225 1.00 19.97 363 ASN E C 1
ATOM 13185 O O . ASN E 2 363 ? 15.435 20.907 50.442 1.00 19.71 363 ASN E O 1
ATOM 13190 N N . LYS E 2 364 ? 16.047 19.811 48.566 1.00 19.17 364 LYS E N 1
ATOM 13191 C CA . LYS E 2 364 ? 16.381 18.555 49.216 1.00 19.27 364 LYS E CA 1
ATOM 13192 C C . LYS E 2 364 ? 17.583 17.988 48.477 1.00 19.69 364 LYS E C 1
ATOM 13193 O O . LYS E 2 364 ? 17.972 18.494 47.421 1.00 20.35 364 LYS E O 1
ATOM 13199 N N . CYS E 2 365 ? 18.169 16.931 49.019 1.00 19.57 365 CYS E N 1
ATOM 13200 C CA . CYS E 2 365 ? 19.306 16.309 48.364 1.00 21.22 365 CYS E CA 1
ATOM 13201 C C . CYS E 2 365 ? 18.830 15.887 46.970 1.00 20.03 365 CYS E C 1
ATOM 13202 O O . CYS E 2 365 ? 17.659 15.568 46.779 1.00 19.18 365 CYS E O 1
ATOM 13205 N N . PRO E 2 366 ? 19.718 15.905 45.972 1.00 19.35 366 PRO E N 1
ATOM 13206 C CA . PRO E 2 366 ? 19.221 15.491 44.658 1.00 20.20 366 PRO E CA 1
ATOM 13207 C C . PRO E 2 366 ? 18.746 14.040 44.605 1.00 19.94 366 PRO E C 1
ATOM 13208 O O . PRO E 2 366 ? 19.314 13.162 45.258 1.00 18.99 366 PRO E O 1
ATOM 13212 N N . ILE E 2 367 ? 17.676 13.800 43.853 1.00 19.86 367 ILE E N 1
ATOM 13213 C CA . ILE E 2 367 ? 17.149 12.447 43.710 1.00 18.92 367 ILE E CA 1
ATOM 13214 C C . ILE E 2 367 ? 18.180 11.704 42.855 1.00 18.93 367 ILE E C 1
ATOM 13215 O O . ILE E 2 367 ? 18.886 12.320 42.055 1.00 17.73 367 ILE E O 1
ATOM 13220 N N . GLY E 2 368 ? 18.283 10.392 43.035 1.00 18.99 368 GLY E N 1
ATOM 13221 C CA . GLY E 2 368 ? 19.256 9.631 42.277 1.00 17.45 368 GLY E CA 1
ATOM 13222 C C . GLY E 2 368 ? 18.836 8.196 42.026 1.00 18.77 368 GLY E C 1
ATOM 13223 O O . GLY E 2 368 ? 17.741 7.776 42.400 1.00 18.25 368 GLY E O 1
ATOM 13224 N N . ALA E 2 369 ? 19.723 7.435 41.403 1.00 18.69 369 ALA E N 1
ATOM 13225 C CA . ALA E 2 369 ? 19.429 6.050 41.080 1.00 19.01 369 ALA E CA 1
ATOM 13226 C C . ALA E 2 369 ? 19.531 5.086 42.250 1.00 19.08 369 ALA E C 1
ATOM 13227 O O . ALA E 2 369 ? 20.484 5.117 43.027 1.00 18.63 369 ALA E O 1
ATOM 13229 N N . TYR E 2 370 ? 18.524 4.231 42.368 1.00 19.91 370 TYR E N 1
ATOM 13230 C CA . TYR E 2 370 ? 18.500 3.187 43.378 1.00 18.33 370 TYR E CA 1
ATOM 13231 C C . TYR E 2 370 ? 17.762 2.001 42.760 1.00 17.88 370 TYR E C 1
ATOM 13232 O O . TYR E 2 370 ? 16.649 2.146 42.246 1.00 18.57 370 TYR E O 1
ATOM 13241 N N . ARG E 2 371 ? 18.422 0.848 42.795 1.00 17.27 371 ARG E N 1
ATOM 13242 C CA . ARG E 2 371 ? 17.924 -0.420 42.271 1.00 17.62 371 ARG E CA 1
ATOM 13243 C C . ARG E 2 371 ? 16.472 -0.401 41.800 1.00 16.93 371 ARG E C 1
ATOM 13244 O O . ARG E 2 371 ? 15.548 -0.334 42.610 1.00 18.38 371 ARG E O 1
ATOM 13252 N N . GLY E 2 372 ? 16.286 -0.472 40.485 1.00 18.13 372 GLY E N 1
ATOM 13253 C CA . GLY E 2 372 ? 14.948 -0.471 39.914 1.00 19.59 372 GLY E CA 1
ATOM 13254 C C . GLY E 2 372 ? 14.544 0.917 39.459 1.00 19.86 372 GLY E C 1
ATOM 13255 O O . GLY E 2 372 ? 13.564 1.086 38.733 1.00 20.39 372 GLY E O 1
ATOM 13256 N N . VAL E 2 373 ? 15.321 1.908 39.888 1.00 19.90 373 VAL E N 1
ATOM 13257 C CA . VAL E 2 373 ? 15.084 3.312 39.573 1.00 19.28 373 VAL E CA 1
ATOM 13258 C C . VAL E 2 373 ? 13.606 3.692 39.488 1.00 18.64 373 VAL E C 1
ATOM 13259 O O . VAL E 2 373 ? 12.812 3.294 40.336 1.00 19.34 373 VAL E O 1
ATOM 13263 N N . GLY E 2 374 ? 13.243 4.462 38.468 1.00 17.77 374 GLY E N 1
ATOM 13264 C CA . GLY E 2 374 ? 11.864 4.903 38.320 1.00 18.83 374 GLY E CA 1
ATOM 13265 C C . GLY E 2 374 ? 10.830 3.880 37.876 1.00 17.63 374 GLY E C 1
ATOM 13266 O O . GLY E 2 374 ? 9.644 4.208 37.782 1.00 19.03 374 GLY E O 1
ATOM 13267 N N . PHE E 2 375 ? 11.254 2.649 37.610 1.00 17.73 375 PHE E N 1
ATOM 13268 C CA . PHE E 2 375 ? 10.327 1.608 37.170 1.00 18.91 375 PHE E CA 1
ATOM 13269 C C . PHE E 2 375 ? 9.438 1.102 38.306 1.00 20.31 375 PHE E C 1
ATOM 13270 O O . PHE E 2 375 ? 8.285 0.711 38.087 1.00 19.80 375 PHE E O 1
ATOM 13278 N N . THR E 2 376 ? 9.973 1.118 39.521 1.00 19.10 376 THR E N 1
ATOM 13279 C CA . THR E 2 376 ? 9.241 0.631 40.689 1.00 19.17 376 THR E CA 1
ATOM 13280 C C . THR E 2 376 ? 7.900 1.306 40.955 1.00 19.87 376 THR E C 1
ATOM 13281 O O . THR E 2 376 ? 6.883 0.631 41.128 1.00 19.04 376 THR E O 1
ATOM 13285 N N . ALA E 2 377 ? 7.898 2.636 40.995 1.00 20.42 377 ALA E N 1
ATOM 13286 C CA . ALA E 2 377 ? 6.685 3.391 41.283 1.00 20.61 377 ALA E CA 1
ATOM 13287 C C . ALA E 2 377 ? 5.500 3.039 40.392 1.00 20.88 377 ALA E C 1
ATOM 13288 O O . ALA E 2 377 ? 4.399 2.794 40.889 1.00 20.98 377 ALA E O 1
ATOM 13290 N N . GLY E 2 378 ? 5.723 3.020 39.082 1.00 19.94 378 GLY E N 1
ATOM 13291 C CA . GLY E 2 378 ? 4.653 2.700 38.156 1.00 19.56 378 GLY E CA 1
ATOM 13292 C C . GLY E 2 378 ? 4.214 1.255 38.285 1.00 19.97 378 GLY E C 1
ATOM 13293 O O . GLY E 2 378 ? 3.040 0.936 38.095 1.00 20.58 378 GLY E O 1
ATOM 13294 N N . GLN E 2 379 ? 5.162 0.378 38.600 1.00 19.61 379 GLN E N 1
ATOM 13295 C CA . GLN E 2 379 ? 4.869 -1.045 38.766 1.00 19.35 379 GLN E CA 1
ATOM 13296 C C . GLN E 2 379 ? 3.912 -1.218 39.946 1.00 20.13 379 GLN E C 1
ATOM 13297 O O . GLN E 2 379 ? 2.953 -1.988 39.877 1.00 19.36 379 GLN E O 1
ATOM 13303 N N . ILE E 2 380 ? 4.178 -0.495 41.032 1.00 19.24 380 ILE E N 1
ATOM 13304 C CA . ILE E 2 380 ? 3.332 -0.560 42.218 1.00 19.38 380 ILE E CA 1
ATOM 13305 C C . ILE E 2 380 ? 1.904 -0.119 41.888 1.00 21.22 380 ILE E C 1
ATOM 13306 O O . ILE E 2 380 ? 0.942 -0.841 42.152 1.00 21.22 380 ILE E O 1
ATOM 13311 N N . ALA E 2 381 ? 1.783 1.073 41.310 1.00 20.77 381 ALA E N 1
ATOM 13312 C CA . ALA E 2 381 ? 0.487 1.636 40.955 1.00 22.24 381 ALA E CA 1
ATOM 13313 C C . ALA E 2 381 ? -0.321 0.744 40.020 1.00 21.92 381 ALA E C 1
ATOM 13314 O O . ALA E 2 381 ? -1.460 0.393 40.320 1.00 23.32 381 ALA E O 1
ATOM 13316 N N . ARG E 2 382 ? 0.274 0.369 38.893 1.00 21.56 382 ARG E N 1
ATOM 13317 C CA . ARG E 2 382 ? -0.421 -0.456 37.919 1.00 24.37 382 ARG E CA 1
ATOM 13318 C C . ARG E 2 382 ? -0.858 -1.812 38.460 1.00 23.82 382 ARG E C 1
ATOM 13319 O O . ARG E 2 382 ? -2.024 -2.183 38.331 1.00 23.95 382 ARG E O 1
ATOM 13327 N N . GLU E 2 383 ? 0.066 -2.556 39.063 1.00 22.97 383 GLU E N 1
ATOM 13328 C CA . GLU E 2 383 ? -0.277 -3.876 39.585 1.00 23.05 383 GLU E CA 1
ATOM 13329 C C . GLU E 2 383 ? -1.346 -3.801 40.671 1.00 23.13 383 GLU E C 1
ATOM 13330 O O . GLU E 2 383 ? -2.180 -4.696 40.788 1.00 24.33 383 GLU E O 1
ATOM 13336 N N . THR E 2 384 ? -1.325 -2.738 41.468 1.00 23.35 384 THR E N 1
ATOM 13337 C CA . THR E 2 384 ? -2.327 -2.580 42.513 1.00 23.64 384 THR E CA 1
ATOM 13338 C C . THR E 2 384 ? -3.675 -2.315 41.848 1.00 23.34 384 THR E C 1
ATOM 13339 O O . THR E 2 384 ? -4.698 -2.839 42.275 1.00 23.25 384 THR E O 1
ATOM 13343 N N . LEU E 2 385 ? -3.673 -1.507 40.792 1.00 21.94 385 LEU E N 1
ATOM 13344 C CA . LEU E 2 385 ? -4.915 -1.211 40.085 1.00 22.52 385 LEU E CA 1
ATOM 13345 C C . LEU E 2 385 ? -5.434 -2.440 39.344 1.00 21.78 385 LEU E C 1
ATOM 13346 O O . LEU E 2 385 ? -6.644 -2.657 39.259 1.00 23.05 385 LEU E O 1
ATOM 13351 N N . ILE E 2 386 ? -4.524 -3.244 38.805 1.00 22.42 386 ILE E N 1
ATOM 13352 C CA . ILE E 2 386 ? -4.936 -4.446 38.092 1.00 24.55 386 ILE E CA 1
ATOM 13353 C C . ILE E 2 386 ? -5.636 -5.400 39.060 1.00 25.57 386 ILE E C 1
ATOM 13354 O O . ILE E 2 386 ? -6.668 -5.985 38.724 1.00 24.71 386 ILE E O 1
ATOM 13359 N N . ASP E 2 387 ? -5.092 -5.541 40.267 1.00 26.20 387 ASP E N 1
ATOM 13360 C CA . ASP E 2 387 ? -5.702 -6.412 41.275 1.00 26.29 387 ASP E CA 1
ATOM 13361 C C . ASP E 2 387 ? -7.093 -5.908 41.652 1.00 25.18 387 ASP E C 1
ATOM 13362 O O . ASP E 2 387 ? -8.014 -6.695 41.880 1.00 24.92 387 ASP E O 1
ATOM 13367 N N . ARG E 2 388 ? -7.235 -4.591 41.730 1.00 24.30 388 ARG E N 1
ATOM 13368 C CA . ARG E 2 388 ? -8.501 -3.972 42.094 1.00 24.51 388 ARG E CA 1
ATOM 13369 C C . ARG E 2 388 ? -9.568 -4.225 41.028 1.00 25.55 388 ARG E C 1
ATOM 13370 O O . ARG E 2 388 ? -10.741 -4.436 41.341 1.00 25.72 388 ARG E O 1
ATOM 13378 N N . ALA E 2 389 ? -9.157 -4.200 39.764 1.00 26.51 389 ALA E N 1
ATOM 13379 C CA . ALA E 2 389 ? -10.078 -4.445 38.664 1.00 25.69 389 ALA E CA 1
ATOM 13380 C C . ALA E 2 389 ? -10.530 -5.898 38.730 1.00 26.36 389 ALA E C 1
ATOM 13381 O O . ALA E 2 389 ? -11.711 -6.199 38.569 1.00 26.65 389 ALA E O 1
ATOM 13383 N N . ALA E 2 390 ? -9.584 -6.797 38.976 1.00 26.00 390 ALA E N 1
ATOM 13384 C CA . ALA E 2 390 ? -9.902 -8.215 39.070 1.00 26.35 390 ALA E CA 1
ATOM 13385 C C . ALA E 2 390 ? -10.931 -8.445 40.172 1.00 26.63 390 ALA E C 1
ATOM 13386 O O . ALA E 2 390 ? -11.935 -9.124 39.955 1.00 27.22 390 ALA E O 1
ATOM 13388 N N . ARG E 2 391 ? -10.695 -7.867 41.348 1.00 27.31 391 ARG E N 1
ATOM 13389 C CA . ARG E 2 391 ? -11.625 -8.025 42.465 1.00 28.97 391 ARG E CA 1
ATOM 13390 C C . ARG E 2 391 ? -13.028 -7.528 42.126 1.00 29.00 391 ARG E C 1
ATOM 13391 O O . ARG E 2 391 ? -14.020 -8.147 42.508 1.00 27.96 391 ARG E O 1
ATOM 13399 N N . GLN E 2 392 ? -13.109 -6.409 41.413 1.00 29.27 392 GLN E N 1
ATOM 13400 C CA . GLN E 2 392 ? -14.401 -5.850 41.029 1.00 31.37 392 GLN E CA 1
ATOM 13401 C C . GLN E 2 392 ? -15.154 -6.725 40.028 1.00 31.14 392 GLN E C 1
ATOM 13402 O O . GLN E 2 392 ? -16.384 -6.749 40.018 1.00 31.55 392 GLN E O 1
ATOM 13408 N N . LEU E 2 393 ? -14.412 -7.451 39.199 1.00 30.29 393 LEU E N 1
ATOM 13409 C CA . LEU E 2 393 ? -15.010 -8.314 38.186 1.00 29.53 393 LEU E CA 1
ATOM 13410 C C . LEU E 2 393 ? -15.169 -9.769 38.620 1.00 30.15 393 LEU E C 1
ATOM 13411 O O . LEU E 2 393 ? -15.757 -10.571 37.897 1.00 30.25 393 LEU E O 1
ATOM 13416 N N . GLY E 2 394 ? -14.646 -10.114 39.790 1.00 28.53 394 GLY E N 1
ATOM 13417 C CA . GLY E 2 394 ? -14.754 -11.487 40.246 1.00 27.78 394 GLY E CA 1
ATOM 13418 C C . GLY E 2 394 ? -13.745 -12.385 39.557 1.00 28.01 394 GLY E C 1
ATOM 13419 O O . GLY E 2 394 ? -13.954 -13.593 39.427 1.00 28.19 394 GLY E O 1
ATOM 13420 N N . LEU E 2 395 ? -12.644 -11.793 39.106 1.00 27.53 395 LEU E N 1
ATOM 13421 C CA . LEU E 2 395 ? -11.585 -12.546 38.438 1.00 27.64 395 LEU E CA 1
ATOM 13422 C C . LEU E 2 395 ? -10.380 -12.648 39.369 1.00 26.42 395 LEU E C 1
ATOM 13423 O O . LEU E 2 395 ? -10.140 -11.748 40.171 1.00 25.66 395 LEU E O 1
ATOM 13428 N N . SER E 2 396 ? -9.624 -13.738 39.265 1.00 26.02 396 SER E N 1
ATOM 13429 C CA . SER E 2 396 ? -8.440 -13.898 40.102 1.00 26.91 396 SER E CA 1
ATOM 13430 C C . SER E 2 396 ? -7.381 -12.965 39.547 1.00 25.86 396 SER E C 1
ATOM 13431 O O . SER E 2 396 ? -7.385 -12.654 38.360 1.00 26.92 396 SER E O 1
ATOM 13434 N N . PRO E 2 397 ? -6.461 -12.493 40.400 1.00 26.49 397 PRO E N 1
ATOM 13435 C CA . PRO E 2 397 ? -5.423 -11.596 39.889 1.00 25.01 397 PRO E CA 1
ATOM 13436 C C . PRO E 2 397 ? -4.620 -12.234 38.759 1.00 23.15 397 PRO E C 1
ATOM 13437 O O . PRO E 2 397 ? -4.075 -11.538 37.907 1.00 22.36 397 PRO E O 1
ATOM 13441 N N . PHE E 2 398 ? -4.541 -13.562 38.755 1.00 22.25 398 PHE E N 1
ATOM 13442 C CA . PHE E 2 398 ? -3.799 -14.258 37.712 1.00 24.04 398 PHE E CA 1
ATOM 13443 C C . PHE E 2 398 ? -4.559 -14.257 36.387 1.00 24.57 398 PHE E C 1
ATOM 13444 O O . PHE E 2 398 ? -3.967 -14.078 35.322 1.00 25.25 398 PHE E O 1
ATOM 13452 N N . GLU E 2 399 ? -5.873 -14.447 36.463 1.00 25.62 399 GLU E N 1
ATOM 13453 C CA . GLU E 2 399 ? -6.714 -14.498 35.273 1.00 26.28 399 GLU E CA 1
ATOM 13454 C C . GLU E 2 399 ? -6.794 -13.184 34.508 1.00 24.48 399 GLU E C 1
ATOM 13455 O O . GLU E 2 399 ? -6.630 -13.167 33.289 1.00 26.07 399 GLU E O 1
ATOM 13461 N N . ILE E 2 400 ? -7.033 -12.079 35.206 1.00 24.27 400 ILE E N 1
ATOM 13462 C CA . ILE E 2 400 ? -7.132 -10.800 34.514 1.00 24.45 400 ILE E CA 1
ATOM 13463 C C . ILE E 2 400 ? -5.829 -10.455 33.796 1.00 25.25 400 ILE E C 1
ATOM 13464 O O . ILE E 2 400 ? -5.840 -9.774 32.767 1.00 25.50 400 ILE E O 1
ATOM 13469 N N . ARG E 2 401 ? -4.704 -10.927 34.327 1.00 24.32 401 ARG E N 1
ATOM 13470 C CA . ARG E 2 401 ? -3.426 -10.658 33.687 1.00 24.50 401 ARG E CA 1
ATOM 13471 C C . ARG E 2 401 ? -3.258 -11.534 32.447 1.00 25.63 401 ARG E C 1
ATOM 13472 O O . ARG E 2 401 ? -2.658 -11.109 31.462 1.00 26.47 401 ARG E O 1
ATOM 13480 N N . ARG E 2 402 ? -3.791 -12.753 32.486 1.00 26.26 402 ARG E N 1
ATOM 13481 C CA . ARG E 2 402 ? -3.696 -13.641 31.324 1.00 27.26 402 ARG E CA 1
ATOM 13482 C C . ARG E 2 402 ? -4.406 -13.010 30.137 1.00 26.87 402 ARG E C 1
ATOM 13483 O O . ARG E 2 402 ? -3.985 -13.162 28.991 1.00 27.10 402 ARG E O 1
ATOM 13491 N N . ARG E 2 403 ? -5.491 -12.303 30.429 1.00 26.33 403 ARG E N 1
ATOM 13492 C CA . ARG E 2 403 ? -6.305 -11.669 29.400 1.00 28.07 403 ARG E CA 1
ATOM 13493 C C . ARG E 2 403 ? -5.758 -10.359 28.846 1.00 27.83 403 ARG E C 1
ATOM 13494 O O . ARG E 2 403 ? -6.383 -9.752 27.978 1.00 29.13 403 ARG E O 1
ATOM 13502 N N . ASN E 2 404 ? -4.597 -9.924 29.326 1.00 27.78 404 ASN E N 1
ATOM 13503 C CA . ASN E 2 404 ? -4.031 -8.659 28.865 1.00 27.01 404 ASN E CA 1
ATOM 13504 C C . ASN E 2 404 ? -2.546 -8.695 28.531 1.00 27.61 404 ASN E C 1
ATOM 13505 O O . ASN E 2 404 ? -2.017 -7.765 27.924 1.00 27.42 404 ASN E O 1
ATOM 13510 N N . VAL E 2 405 ? -1.870 -9.765 28.922 1.00 26.59 405 VAL E N 1
ATOM 13511 C CA . VAL E 2 405 ? -0.448 -9.864 28.658 1.00 27.35 405 VAL E CA 1
ATOM 13512 C C . VAL E 2 405 ? -0.147 -10.200 27.202 1.00 28.15 405 VAL E C 1
ATOM 13513 O O . VAL E 2 405 ? -0.966 -10.807 26.511 1.00 27.13 405 VAL E O 1
ATOM 13517 N N . VAL E 2 406 ? 1.024 -9.777 26.733 1.00 26.05 406 VAL E N 1
ATOM 13518 C CA . VAL E 2 406 ? 1.438 -10.087 25.374 1.00 25.75 406 VAL E CA 1
ATOM 13519 C C . VAL E 2 406 ? 1.513 -11.608 25.367 1.00 26.20 406 VAL E C 1
ATOM 13520 O O . VAL E 2 406 ? 2.256 -12.200 26.151 1.00 25.47 406 VAL E O 1
ATOM 13524 N N . MET E 2 407 ? 0.726 -12.232 24.498 1.00 27.85 407 MET E N 1
ATOM 13525 C CA . MET E 2 407 ? 0.667 -13.687 24.403 1.00 27.23 407 MET E CA 1
ATOM 13526 C C . MET E 2 407 ? 1.792 -14.300 23.581 1.00 27.78 407 MET E C 1
ATOM 13527 O O . MET E 2 407 ? 2.378 -13.644 22.722 1.00 28.28 407 MET E O 1
ATOM 13532 N N . PRO E 2 408 ? 2.101 -15.583 23.832 1.00 27.55 408 PRO E N 1
ATOM 13533 C CA . PRO E 2 408 ? 3.161 -16.287 23.107 1.00 29.42 408 PRO E CA 1
ATOM 13534 C C . PRO E 2 408 ? 3.009 -16.146 21.595 1.00 30.43 408 PRO E C 1
ATOM 13535 O O . PRO E 2 408 ? 3.998 -16.044 20.870 1.00 31.73 408 PRO E O 1
ATOM 13539 N N . GLU E 2 409 ? 1.764 -16.133 21.124 1.00 31.27 409 GLU E N 1
ATOM 13540 C CA . GLU E 2 409 ? 1.500 -16.014 19.697 1.00 31.74 409 GLU E CA 1
ATOM 13541 C C . GLU E 2 409 ? 1.598 -14.576 19.195 1.00 31.62 409 GLU E C 1
ATOM 13542 O O . GLU E 2 409 ? 1.605 -14.333 17.988 1.00 31.62 409 GLU E O 1
ATOM 13548 N N . ASP E 2 410 ? 1.693 -13.627 20.122 1.00 29.79 410 ASP E N 1
ATOM 13549 C CA . ASP E 2 410 ? 1.785 -12.213 19.770 1.00 29.94 410 ASP E CA 1
ATOM 13550 C C . ASP E 2 410 ? 3.186 -11.736 19.377 1.00 29.68 410 ASP E C 1
ATOM 13551 O O . ASP E 2 410 ? 3.326 -10.752 18.651 1.00 30.89 410 ASP E O 1
ATOM 13556 N N . PHE E 2 411 ? 4.221 -12.420 19.853 1.00 29.66 411 PHE E N 1
ATOM 13557 C CA . PHE E 2 411 ? 5.592 -12.016 19.542 1.00 30.00 411 PHE E CA 1
ATOM 13558 C C . PHE E 2 411 ? 5.905 -12.173 18.057 1.00 30.87 411 PHE E C 1
ATOM 13559 O O . PHE E 2 411 ? 5.645 -13.225 17.471 1.00 29.82 411 PHE E O 1
ATOM 13567 N N . PRO E 2 412 ? 6.483 -11.131 17.431 1.00 31.19 412 PRO E N 1
ATOM 13568 C CA . PRO E 2 412 ? 6.850 -9.845 18.036 1.00 30.44 412 PRO E CA 1
ATOM 13569 C C . PRO E 2 412 ? 5.678 -8.873 18.120 1.00 31.22 412 PRO E C 1
ATOM 13570 O O . PRO E 2 412 ? 4.896 -8.746 17.176 1.00 31.23 412 PRO E O 1
ATOM 13574 N N . PHE E 2 413 ? 5.568 -8.180 19.249 1.00 29.77 413 PHE E N 1
ATOM 13575 C CA . PHE E 2 413 ? 4.488 -7.226 19.461 1.00 29.88 413 PHE E CA 1
ATOM 13576 C C . PHE E 2 413 ? 5.017 -5.880 19.948 1.00 29.55 413 PHE E C 1
ATOM 13577 O O . PHE E 2 413 ? 5.790 -5.823 20.904 1.00 28.13 413 PHE E O 1
ATOM 13585 N N . THR E 2 414 ? 4.592 -4.802 19.295 1.00 28.55 414 THR E N 1
ATOM 13586 C CA . THR E 2 414 ? 5.003 -3.456 19.682 1.00 29.16 414 THR E CA 1
ATOM 13587 C C . THR E 2 414 ? 3.822 -2.770 20.359 1.00 28.86 414 THR E C 1
ATOM 13588 O O . THR E 2 414 ? 2.759 -2.634 19.753 1.00 28.16 414 THR E O 1
ATOM 13592 N N . ASN E 2 415 ? 3.995 -2.340 21.609 1.00 28.26 415 ASN E N 1
ATOM 13593 C CA . ASN E 2 415 ? 2.900 -1.683 22.318 1.00 27.87 415 ASN E CA 1
ATOM 13594 C C . ASN E 2 415 ? 2.746 -0.215 21.937 1.00 27.76 415 ASN E C 1
ATOM 13595 O O . ASN E 2 415 ? 3.520 0.317 21.146 1.00 27.63 415 ASN E O 1
ATOM 13600 N N . ARG E 2 416 ? 1.740 0.432 22.513 1.00 28.89 416 ARG E N 1
ATOM 13601 C CA . ARG E 2 416 ? 1.453 1.836 22.231 1.00 30.01 416 ARG E CA 1
ATOM 13602 C C . ARG E 2 416 ? 2.629 2.768 22.484 1.00 30.00 416 ARG E C 1
ATOM 13603 O O . ARG E 2 416 ? 2.758 3.803 21.826 1.00 29.77 416 ARG E O 1
ATOM 13611 N N . LEU E 2 417 ? 3.490 2.403 23.427 1.00 30.18 417 LEU E N 1
ATOM 13612 C CA . LEU E 2 417 ? 4.631 3.243 23.762 1.00 29.81 417 LEU E CA 1
ATOM 13613 C C . LEU E 2 417 ? 5.912 2.920 22.998 1.00 30.00 417 LEU E C 1
ATOM 13614 O O . LEU E 2 417 ? 6.987 3.413 23.338 1.00 31.48 417 LEU E O 1
ATOM 13619 N N . GLY E 2 418 ? 5.795 2.096 21.963 1.00 30.59 418 GLY E N 1
ATOM 13620 C CA . GLY E 2 418 ? 6.954 1.761 21.155 1.00 29.06 418 GLY E CA 1
ATOM 13621 C C . GLY E 2 418 ? 7.853 0.632 21.623 1.00 28.61 418 GLY E C 1
ATOM 13622 O O . GLY E 2 418 ? 8.899 0.397 21.021 1.00 28.47 418 GLY E O 1
ATOM 13623 N N . GLN E 2 419 ? 7.485 -0.066 22.691 1.00 26.80 419 GLN E N 1
ATOM 13624 C CA . GLN E 2 419 ? 8.331 -1.162 23.136 1.00 25.80 419 GLN E CA 1
ATOM 13625 C C . GLN E 2 419 ? 7.955 -2.424 22.372 1.00 25.21 419 GLN E C 1
ATOM 13626 O O . GLN E 2 419 ? 6.792 -2.821 22.346 1.00 24.61 419 GLN E O 1
ATOM 13632 N N . THR E 2 420 ? 8.941 -3.047 21.741 1.00 24.57 420 THR E N 1
ATOM 13633 C CA . THR E 2 420 ? 8.686 -4.265 20.992 1.00 24.71 420 THR E CA 1
ATOM 13634 C C . THR E 2 420 ? 9.108 -5.478 21.804 1.00 25.81 420 THR E C 1
ATOM 13635 O O . THR E 2 420 ? 10.276 -5.615 22.168 1.00 26.51 420 THR E O 1
ATOM 13639 N N . HIS E 2 421 ? 8.145 -6.348 22.089 1.00 24.87 421 HIS E N 1
ATOM 13640 C CA . HIS E 2 421 ? 8.398 -7.571 22.839 1.00 24.41 421 HIS E CA 1
ATOM 13641 C C . HIS E 2 421 ? 8.765 -8.638 21.819 1.00 25.09 421 HIS E C 1
ATOM 13642 O O . HIS E 2 421 ? 7.984 -8.915 20.906 1.00 25.81 421 HIS E O 1
ATOM 13649 N N . ARG E 2 422 ? 9.937 -9.246 21.966 1.00 24.77 422 ARG E N 1
ATOM 13650 C CA . ARG E 2 422 ? 10.362 -10.257 21.008 1.00 25.05 422 ARG E CA 1
ATOM 13651 C C . ARG E 2 422 ? 10.410 -11.689 21.539 1.00 25.62 422 ARG E C 1
ATOM 13652 O O . ARG E 2 422 ? 10.069 -12.627 20.822 1.00 24.04 422 ARG E O 1
ATOM 13660 N N . GLU E 2 423 ? 10.840 -11.867 22.783 1.00 25.06 423 GLU E N 1
ATOM 13661 C CA . GLU E 2 423 ? 10.880 -13.206 23.362 1.00 26.07 423 GLU E CA 1
ATOM 13662 C C . GLU E 2 423 ? 10.874 -13.128 24.887 1.00 26.91 423 GLU E C 1
ATOM 13663 O O . GLU E 2 423 ? 11.710 -12.459 25.494 1.00 26.60 423 GLU E O 1
ATOM 13669 N N . GLY E 2 424 ? 9.905 -13.809 25.492 1.00 27.07 424 GLY E N 1
ATOM 13670 C CA . GLY E 2 424 ? 9.765 -13.814 26.938 1.00 26.72 424 GLY E CA 1
ATOM 13671 C C . GLY E 2 424 ? 8.691 -14.802 27.349 1.00 27.35 424 GLY E C 1
ATOM 13672 O O . GLY E 2 424 ? 8.021 -15.381 26.493 1.00 27.40 424 GLY E O 1
ATOM 13673 N N . THR E 2 425 ? 8.513 -14.983 28.654 1.00 25.47 425 THR E N 1
ATOM 13674 C CA . THR E 2 425 ? 7.540 -15.933 29.184 1.00 25.49 425 THR E CA 1
ATOM 13675 C C . THR E 2 425 ? 6.492 -15.292 30.092 1.00 25.13 425 THR E C 1
ATOM 13676 O O . THR E 2 425 ? 6.256 -15.759 31.207 1.00 25.02 425 THR E O 1
ATOM 13680 N N . TYR E 2 426 ? 5.855 -14.230 29.616 1.00 24.56 426 TYR E N 1
ATOM 13681 C CA . TYR E 2 426 ? 4.854 -13.539 30.418 1.00 23.85 426 TYR E CA 1
ATOM 13682 C C . TYR E 2 426 ? 3.714 -14.451 30.877 1.00 24.55 426 TYR E C 1
ATOM 13683 O O . TYR E 2 426 ? 3.415 -14.539 32.069 1.00 23.94 426 TYR E O 1
ATOM 13692 N N . LEU E 2 427 ? 3.077 -15.128 29.928 1.00 25.36 427 LEU E N 1
ATOM 13693 C CA . LEU E 2 427 ? 1.969 -16.020 30.254 1.00 24.48 427 LEU E CA 1
ATOM 13694 C C . LEU E 2 427 ? 2.402 -17.175 31.145 1.00 24.71 427 LEU E C 1
ATOM 13695 O O . LEU E 2 427 ? 1.769 -17.450 32.167 1.00 24.27 427 LEU E O 1
ATOM 13700 N N . GLN E 2 428 ? 3.479 -17.854 30.760 1.00 25.81 428 GLN E N 1
ATOM 13701 C CA . GLN E 2 428 ? 3.960 -18.983 31.543 1.00 26.84 428 GLN E CA 1
ATOM 13702 C C . GLN E 2 428 ? 4.345 -18.556 32.959 1.00 26.18 428 GLN E C 1
ATOM 13703 O O . GLN E 2 428 ? 4.225 -19.337 33.903 1.00 25.22 428 GLN E O 1
ATOM 13709 N N . THR E 2 429 ? 4.801 -17.315 33.109 1.00 25.45 429 THR E N 1
ATOM 13710 C CA . THR E 2 429 ? 5.176 -16.819 34.430 1.00 25.14 429 THR E CA 1
ATOM 13711 C C . THR E 2 429 ? 3.941 -16.744 35.317 1.00 24.64 429 THR E C 1
ATOM 13712 O O . THR E 2 429 ? 3.975 -17.137 36.483 1.00 25.16 429 THR E O 1
ATOM 13716 N N . ILE E 2 430 ? 2.848 -16.235 34.757 1.00 24.69 430 ILE E N 1
ATOM 13717 C CA . ILE E 2 430 ? 1.595 -16.112 35.493 1.00 23.98 430 ILE E CA 1
ATOM 13718 C C . ILE E 2 430 ? 1.129 -17.473 35.996 1.00 24.67 430 ILE E C 1
ATOM 13719 O O . ILE E 2 430 ? 0.809 -17.639 37.175 1.00 23.26 430 ILE E O 1
ATOM 13724 N N . ASN E 2 431 ? 1.100 -18.443 35.090 1.00 24.55 431 ASN E N 1
ATOM 13725 C CA . ASN E 2 431 ? 0.666 -19.798 35.412 1.00 24.54 431 ASN E CA 1
ATOM 13726 C C . ASN E 2 431 ? 1.537 -20.465 36.465 1.00 24.77 431 ASN E C 1
ATOM 13727 O O . ASN E 2 431 ? 1.025 -21.127 37.372 1.00 24.00 431 ASN E O 1
ATOM 13732 N N . LEU E 2 432 ? 2.853 -20.304 36.330 1.00 23.50 432 LEU E N 1
ATOM 13733 C CA . LEU E 2 432 ? 3.799 -20.911 37.256 1.00 25.39 432 LEU E CA 1
ATOM 13734 C C . LEU E 2 432 ? 3.679 -20.260 38.627 1.00 25.84 432 LEU E C 1
ATOM 13735 O O . LEU E 2 432 ? 3.698 -20.939 39.656 1.00 24.33 432 LEU E O 1
ATOM 13740 N N . LEU E 2 433 ? 3.559 -18.937 38.629 1.00 24.36 433 LEU E N 1
ATOM 13741 C CA . LEU E 2 433 ? 3.430 -18.188 39.866 1.00 25.55 433 LEU E CA 1
ATOM 13742 C C . LEU E 2 433 ? 2.177 -18.651 40.602 1.00 26.12 433 LEU E C 1
ATOM 13743 O O . LEU E 2 433 ? 2.188 -18.813 41.822 1.00 24.83 433 LEU E O 1
ATOM 13748 N N . GLU E 2 434 ? 1.095 -18.864 39.856 1.00 26.50 434 GLU E N 1
ATOM 13749 C CA . GLU E 2 434 ? -0.152 -19.312 40.462 1.00 26.08 434 GLU E CA 1
ATOM 13750 C C . GLU E 2 434 ? 0.050 -20.674 41.112 1.00 26.10 434 GLU E C 1
ATOM 13751 O O . GLU E 2 434 ? -0.390 -20.905 42.240 1.00 24.68 434 GLU E O 1
ATOM 13757 N N . GLU E 2 435 ? 0.714 -21.576 40.395 1.00 26.82 435 GLU E N 1
ATOM 13758 C CA . GLU E 2 435 ? 0.986 -22.908 40.922 1.00 29.41 435 GLU E CA 1
ATOM 13759 C C . GLU E 2 435 ? 1.773 -22.832 42.223 1.00 29.04 435 GLU E C 1
ATOM 13760 O O . GLU E 2 435 ? 1.506 -23.576 43.165 1.00 28.54 435 GLU E O 1
ATOM 13766 N N . MET E 2 436 ? 2.754 -21.935 42.264 1.00 28.07 436 MET E N 1
ATOM 13767 C CA . MET E 2 436 ? 3.590 -21.765 43.450 1.00 27.74 436 MET E CA 1
ATOM 13768 C C . MET E 2 436 ? 2.772 -21.282 44.638 1.00 26.67 436 MET E C 1
ATOM 13769 O O . MET E 2 436 ? 2.953 -21.748 45.764 1.00 26.93 436 MET E O 1
ATOM 13774 N N . VAL E 2 437 ? 1.868 -20.348 44.378 1.00 26.23 437 VAL E N 1
ATOM 13775 C CA . VAL E 2 437 ? 1.034 -19.781 45.427 1.00 26.59 437 VAL E CA 1
ATOM 13776 C C . VAL E 2 437 ? -0.062 -20.706 45.956 1.00 28.40 437 VAL E C 1
ATOM 13777 O O . VAL E 2 437 ? -0.305 -20.751 47.168 1.00 28.39 437 VAL E O 1
ATOM 13781 N N . ASN E 2 438 ? -0.712 -21.440 45.055 1.00 27.80 438 ASN E N 1
ATOM 13782 C CA . ASN E 2 438 ? -1.820 -22.321 45.425 1.00 28.41 438 ASN E CA 1
ATOM 13783 C C . ASN E 2 438 ? -2.857 -21.420 46.091 1.00 27.40 438 ASN E C 1
ATOM 13784 O O . ASN E 2 438 ? -3.179 -21.583 47.266 1.00 27.92 438 ASN E O 1
ATOM 13789 N N . PRO E 2 439 ? -3.393 -20.452 45.332 1.00 27.30 439 PRO E N 1
ATOM 13790 C CA . PRO E 2 439 ? -4.390 -19.491 45.810 1.00 27.90 439 PRO E CA 1
ATOM 13791 C C . PRO E 2 439 ? -5.668 -20.057 46.423 1.00 28.24 439 PRO E C 1
ATOM 13792 O O . PRO E 2 439 ? -6.251 -19.435 47.311 1.00 29.01 439 PRO E O 1
ATOM 13796 N N . GLU E 2 440 ? -6.111 -21.221 45.960 1.00 27.65 440 GLU E N 1
ATOM 13797 C CA . GLU E 2 440 ? -7.320 -21.822 46.514 1.00 28.23 440 GLU E CA 1
ATOM 13798 C C . GLU E 2 440 ? -7.140 -22.013 48.017 1.00 27.83 440 GLU E C 1
ATOM 13799 O O . GLU E 2 440 ? -8.004 -21.638 48.810 1.00 27.43 440 GLU E O 1
ATOM 13805 N N . ALA E 2 441 ? -6.007 -22.599 48.396 1.00 27.77 441 ALA E N 1
ATOM 13806 C CA . ALA E 2 441 ? -5.695 -22.846 49.799 1.00 26.66 441 ALA E CA 1
ATOM 13807 C C . ALA E 2 441 ? -5.525 -21.530 50.561 1.00 26.34 441 ALA E C 1
ATOM 13808 O O . ALA E 2 441 ? -5.993 -21.395 51.692 1.00 26.64 441 ALA E O 1
ATOM 13810 N N . PHE E 2 442 ? -4.847 -20.564 49.948 1.00 25.67 442 PHE E N 1
ATOM 13811 C CA . PHE E 2 442 ? -4.648 -19.270 50.593 1.00 24.26 442 PHE E CA 1
ATOM 13812 C C . PHE E 2 442 ? -5.980 -18.576 50.876 1.00 25.03 442 PHE E C 1
ATOM 13813 O O . PHE E 2 442 ? -6.218 -18.094 51.985 1.00 25.21 442 PHE E O 1
ATOM 13821 N N . ARG E 2 443 ? -6.840 -18.512 49.865 1.00 24.45 443 ARG E N 1
ATOM 13822 C CA . ARG E 2 443 ? -8.139 -17.860 50.015 1.00 24.65 443 ARG E CA 1
ATOM 13823 C C . ARG E 2 443 ? -8.935 -18.441 51.181 1.00 24.47 443 ARG E C 1
ATOM 13824 O O . ARG E 2 443 ? -9.690 -17.728 51.843 1.00 24.96 443 ARG E O 1
ATOM 13832 N N . GLN E 2 444 ? -8.767 -19.736 51.427 1.00 25.89 444 GLN E N 1
ATOM 13833 C CA . GLN E 2 444 ? -9.451 -20.398 52.534 1.00 26.73 444 GLN E CA 1
ATOM 13834 C C . GLN E 2 444 ? -8.852 -19.864 53.842 1.00 27.31 444 GLN E C 1
ATOM 13835 O O . GLN E 2 444 ? -9.581 -19.496 54.767 1.00 27.01 444 GLN E O 1
ATOM 13841 N N . ARG E 2 445 ? -7.523 -19.817 53.911 1.00 26.30 445 ARG E N 1
ATOM 13842 C CA . ARG E 2 445 ? -6.827 -19.305 55.093 1.00 27.38 445 ARG E CA 1
ATOM 13843 C C . ARG E 2 445 ? -7.203 -17.841 55.327 1.00 25.99 445 ARG E C 1
ATOM 13844 O O . ARG E 2 445 ? -7.389 -17.400 56.462 1.00 25.39 445 ARG E O 1
ATOM 13852 N N . GLN E 2 446 ? -7.310 -17.090 54.237 1.00 25.28 446 GLN E N 1
ATOM 13853 C CA . GLN E 2 446 ? -7.655 -15.679 54.307 1.00 24.75 446 GLN E CA 1
ATOM 13854 C C . GLN E 2 446 ? -9.028 -15.483 54.940 1.00 27.04 446 GLN E C 1
ATOM 13855 O O . GLN E 2 446 ? -9.211 -14.616 55.798 1.00 25.63 446 GLN E O 1
ATOM 13861 N N . ALA E 2 447 ? -9.990 -16.296 54.513 1.00 25.73 447 ALA E N 1
ATOM 13862 C CA . ALA E 2 447 ? -11.347 -16.197 55.031 1.00 27.86 447 ALA E CA 1
ATOM 13863 C C . ALA E 2 447 ? -11.425 -16.531 56.512 1.00 27.16 447 ALA E C 1
ATOM 13864 O O . ALA E 2 447 ? -12.031 -15.796 57.288 1.00 28.08 447 ALA E O 1
ATOM 13866 N N . GLU E 2 448 ? -10.802 -17.635 56.905 1.00 27.73 448 GLU E N 1
ATOM 13867 C CA . GLU E 2 448 ? -10.848 -18.064 58.297 1.00 28.60 448 GLU E CA 1
ATOM 13868 C C . GLU E 2 448 ? -10.103 -17.161 59.274 1.00 30.12 448 GLU E C 1
ATOM 13869 O O . GLU E 2 448 ? -10.548 -16.976 60.404 1.00 30.74 448 GLU E O 1
ATOM 13875 N N . ALA E 2 449 ? -8.986 -16.587 58.839 1.00 30.03 449 ALA E N 1
ATOM 13876 C CA . ALA E 2 449 ? -8.176 -15.737 59.709 1.00 30.96 449 ALA E CA 1
ATOM 13877 C C . ALA E 2 449 ? -8.817 -14.433 60.174 1.00 32.38 449 ALA E C 1
ATOM 13878 O O . ALA E 2 449 ? -8.373 -13.843 61.158 1.00 32.42 449 ALA E O 1
ATOM 13880 N N . ARG E 2 450 ? -9.858 -13.981 59.485 1.00 34.72 450 ARG E N 1
ATOM 13881 C CA . ARG E 2 450 ? -10.503 -12.728 59.861 1.00 36.89 450 ARG E CA 1
ATOM 13882 C C . ARG E 2 450 ? -11.220 -12.695 61.207 1.00 38.28 450 ARG E C 1
ATOM 13883 O O . ARG E 2 450 ? -11.371 -11.623 61.787 1.00 39.79 450 ARG E O 1
ATOM 13891 N N . ALA E 2 451 ? -11.661 -13.845 61.707 0.00 38.85 451 ALA E N 1
ATOM 13892 C CA . ALA E 2 451 ? -12.335 -13.891 63.004 1.00 39.56 451 ALA E CA 1
ATOM 13893 C C . ALA E 2 451 ? -11.267 -13.974 64.095 1.00 39.25 451 ALA E C 1
ATOM 13894 O O . ALA E 2 451 ? -11.571 -13.964 65.288 0.00 39.40 451 ALA E O 1
ATOM 13896 N N . ARG E 2 452 ? -10.012 -14.060 63.660 1.00 39.51 452 ARG E N 1
ATOM 13897 C CA . ARG E 2 452 ? -8.862 -14.135 64.559 1.00 39.75 452 ARG E CA 1
ATOM 13898 C C . ARG E 2 452 ? -8.201 -12.761 64.659 1.00 37.91 452 ARG E C 1
ATOM 13899 O O . ARG E 2 452 ? -7.180 -12.599 65.330 1.00 38.95 452 ARG E O 1
ATOM 13907 N N . GLY E 2 453 ? -8.781 -11.780 63.975 1.00 35.90 453 GLY E N 1
ATOM 13908 C CA . GLY E 2 453 ? -8.228 -10.438 63.993 1.00 34.03 453 GLY E CA 1
ATOM 13909 C C . GLY E 2 453 ? -6.971 -10.331 63.146 1.00 32.53 453 GLY E C 1
ATOM 13910 O O . GLY E 2 453 ? -6.097 -9.505 63.413 1.00 31.69 453 GLY E O 1
ATOM 13911 N N . LYS E 2 454 ? -6.881 -11.174 62.121 1.00 31.47 454 LYS E N 1
ATOM 13912 C CA . LYS E 2 454 ? -5.733 -11.177 61.223 1.00 29.53 454 LYS E CA 1
ATOM 13913 C C . LYS E 2 454 ? -6.200 -10.994 59.782 1.00 29.07 454 LYS E C 1
ATOM 13914 O O . LYS E 2 454 ? -7.045 -11.744 59.291 1.00 27.85 454 LYS E O 1
ATOM 13920 N N . TYR E 2 455 ? -5.647 -9.989 59.114 1.00 26.38 455 TYR E N 1
ATOM 13921 C CA . TYR E 2 455 ? -5.997 -9.699 57.731 1.00 25.64 455 TYR E CA 1
ATOM 13922 C C . TYR E 2 455 ? -4.903 -10.224 56.817 1.00 25.09 455 TYR E C 1
ATOM 13923 O O . TYR E 2 455 ? -3.840 -9.618 56.709 1.00 24.63 455 TYR E O 1
ATOM 13932 N N . LEU E 2 456 ? -5.164 -11.362 56.178 1.00 23.30 456 LEU E N 1
ATOM 13933 C CA . LEU E 2 456 ? -4.211 -11.975 55.260 1.00 23.62 456 LEU E CA 1
ATOM 13934 C C . LEU E 2 456 ? -4.432 -11.408 53.870 1.00 22.19 456 LEU E C 1
ATOM 13935 O O . LEU E 2 456 ? -5.565 -11.136 53.482 1.00 21.59 456 LEU E O 1
ATOM 13940 N N . GLY E 2 457 ? -3.352 -11.244 53.117 1.00 21.02 457 GLY E N 1
ATOM 13941 C CA . GLY E 2 457 ? -3.484 -10.708 51.775 1.00 21.40 457 GLY E CA 1
ATOM 13942 C C . GLY E 2 457 ? -2.483 -11.270 50.789 1.00 22.01 457 GLY E C 1
ATOM 13943 O O . GLY E 2 457 ? -1.331 -11.531 51.140 1.00 22.37 457 GLY E O 1
ATOM 13944 N N . LEU E 2 458 ? -2.928 -11.467 49.552 1.00 21.22 458 LEU E N 1
ATOM 13945 C CA . LEU E 2 458 ? -2.067 -11.977 48.490 1.00 21.41 458 LEU E CA 1
ATOM 13946 C C . LEU E 2 458 ? -1.886 -10.868 47.464 1.00 20.11 458 LEU E C 1
ATOM 13947 O O . LEU E 2 458 ? -2.864 -10.289 47.003 1.00 21.18 458 LEU E O 1
ATOM 13952 N N . GLY E 2 459 ? -0.635 -10.572 47.123 1.00 19.27 459 GLY E N 1
ATOM 13953 C CA . GLY E 2 459 ? -0.357 -9.538 46.142 1.00 19.66 459 GLY E CA 1
ATOM 13954 C C . GLY E 2 459 ? 0.373 -10.142 44.963 1.00 20.39 459 GLY E C 1
ATOM 13955 O O . GLY E 2 459 ? 1.247 -10.996 45.138 1.00 20.76 459 GLY E O 1
ATOM 13956 N N . VAL E 2 460 ? 0.030 -9.701 43.757 1.00 20.53 460 VAL E N 1
ATOM 13957 C CA . VAL E 2 460 ? 0.651 -10.235 42.553 1.00 20.43 460 VAL E CA 1
ATOM 13958 C C . VAL E 2 460 ? 1.269 -9.146 41.691 1.00 21.29 460 VAL E C 1
ATOM 13959 O O . VAL E 2 460 ? 0.688 -8.074 41.515 1.00 21.24 460 VAL E O 1
ATOM 13963 N N . SER E 2 461 ? 2.454 -9.432 41.162 1.00 21.30 461 SER E N 1
ATOM 13964 C CA . SER E 2 461 ? 3.158 -8.503 40.288 1.00 21.70 461 SER E CA 1
ATOM 13965 C C . SER E 2 461 ? 3.860 -9.259 39.169 1.00 22.08 461 SER E C 1
ATOM 13966 O O . SER E 2 461 ? 4.671 -10.152 39.422 1.00 22.66 461 SER E O 1
ATOM 13969 N N . VAL E 2 462 ? 3.538 -8.905 37.931 1.00 20.84 462 VAL E N 1
ATOM 13970 C CA . VAL E 2 462 ? 4.164 -9.535 36.773 1.00 19.95 462 VAL E CA 1
ATOM 13971 C C . VAL E 2 462 ? 4.904 -8.412 36.069 1.00 19.36 462 VAL E C 1
ATOM 13972 O O . VAL E 2 462 ? 4.360 -7.321 35.895 1.00 19.12 462 VAL E O 1
ATOM 13976 N N . PHE E 2 463 ? 6.145 -8.670 35.675 1.00 19.30 463 PHE E N 1
ATOM 13977 C CA . PHE E 2 463 ? 6.941 -7.632 35.037 1.00 21.29 463 PHE E CA 1
ATOM 13978 C C . PHE E 2 463 ? 7.796 -8.085 33.868 1.00 20.91 463 PHE E C 1
ATOM 13979 O O . PHE E 2 463 ? 7.980 -9.276 33.607 1.00 20.73 463 PHE E O 1
ATOM 13987 N N . ASN E 2 464 ? 8.335 -7.092 33.179 1.00 21.71 464 ASN E N 1
ATOM 13988 C CA . ASN E 2 464 ? 9.275 -7.316 32.104 1.00 22.43 464 ASN E CA 1
ATOM 13989 C C . ASN E 2 464 ? 10.314 -6.252 32.467 1.00 23.76 464 ASN E C 1
ATOM 13990 O O . ASN E 2 464 ? 10.011 -5.312 33.214 1.00 22.97 464 ASN E O 1
ATOM 13995 N N . GLU E 2 465 ? 11.538 -6.397 31.991 1.00 23.37 465 GLU E N 1
ATOM 13996 C CA . GLU E 2 465 ? 12.571 -5.441 32.367 1.00 24.95 465 GLU E CA 1
ATOM 13997 C C . GLU E 2 465 ? 13.617 -5.251 31.289 1.00 23.17 465 GLU E C 1
ATOM 13998 O O . GLU E 2 465 ? 14.049 -6.216 30.655 1.00 21.68 465 GLU E O 1
ATOM 14004 N N . VAL E 2 466 ? 14.022 -4.002 31.081 1.00 23.11 466 VAL E N 1
ATOM 14005 C CA . VAL E 2 466 ? 15.059 -3.719 30.097 1.00 23.57 466 VAL E CA 1
ATOM 14006 C C . VAL E 2 466 ? 16.392 -4.042 30.771 1.00 22.87 466 VAL E C 1
ATOM 14007 O O . VAL E 2 466 ? 16.648 -3.585 31.885 1.00 23.48 466 VAL E O 1
ATOM 14011 N N . THR E 2 467 ? 17.219 -4.852 30.115 1.00 22.65 467 THR E N 1
ATOM 14012 C CA . THR E 2 467 ? 18.523 -5.217 30.666 1.00 22.93 467 THR E CA 1
ATOM 14013 C C . THR E 2 467 ? 19.606 -5.020 29.610 1.00 23.65 467 THR E C 1
ATOM 14014 O O . THR E 2 467 ? 19.303 -4.688 28.460 1.00 24.39 467 THR E O 1
ATOM 14018 N N . GLY E 2 468 ? 20.866 -5.222 29.999 1.00 23.20 468 GLY E N 1
ATOM 14019 C CA . GLY E 2 468 ? 21.972 -5.043 29.071 1.00 22.84 468 GLY E CA 1
ATOM 14020 C C . GLY E 2 468 ? 21.957 -3.629 28.524 1.00 23.08 468 GLY E C 1
ATOM 14021 O O . GLY E 2 468 ? 22.435 -3.350 27.422 1.00 24.50 468 GLY E O 1
ATOM 14022 N N . THR E 2 469 ? 21.421 -2.727 29.330 1.00 21.92 469 THR E N 1
ATOM 14023 C CA . THR E 2 469 ? 21.267 -1.329 28.966 1.00 22.32 469 THR E CA 1
ATOM 14024 C C . THR E 2 469 ? 22.422 -0.650 28.242 1.00 22.23 469 THR E C 1
ATOM 14025 O O . THR E 2 469 ? 23.459 -0.341 28.827 1.00 23.16 469 THR E O 1
ATOM 14029 N N . GLY E 2 470 ? 22.210 -0.423 26.949 1.00 22.90 470 GLY E N 1
ATOM 14030 C CA . GLY E 2 470 ? 23.193 0.232 26.112 1.00 20.34 470 GLY E CA 1
ATOM 14031 C C . GLY E 2 470 ? 22.495 1.322 25.325 1.00 19.66 470 GLY E C 1
ATOM 14032 O O . GLY E 2 470 ? 21.384 1.725 25.671 1.00 20.57 470 GLY E O 1
ATOM 14033 N N . THR E 2 471 ? 23.132 1.783 24.255 1.00 19.70 471 THR E N 1
ATOM 14034 C CA . THR E 2 471 ? 22.597 2.853 23.416 1.00 19.06 471 THR E CA 1
ATOM 14035 C C . THR E 2 471 ? 21.128 2.714 23.023 1.00 19.42 471 THR E C 1
ATOM 14036 O O . THR E 2 471 ? 20.359 3.662 23.154 1.00 18.25 471 THR E O 1
ATOM 14040 N N . ARG E 2 472 ? 20.753 1.538 22.527 1.00 20.64 472 ARG E N 1
ATOM 14041 C CA . ARG E 2 472 ? 19.383 1.277 22.087 1.00 22.67 472 ARG E CA 1
ATOM 14042 C C . ARG E 2 472 ? 18.338 1.440 23.186 1.00 22.66 472 ARG E C 1
ATOM 14043 O O . ARG E 2 472 ? 17.292 2.057 22.978 1.00 23.06 472 ARG E O 1
ATOM 14051 N N . THR E 2 473 ? 18.621 0.884 24.357 1.00 22.39 473 THR E N 1
ATOM 14052 C CA . THR E 2 473 ? 17.704 0.989 25.482 1.00 21.11 473 THR E CA 1
ATOM 14053 C C . THR E 2 473 ? 17.586 2.440 25.945 1.00 20.54 473 THR E C 1
ATOM 14054 O O . THR E 2 473 ? 16.495 2.917 26.253 1.00 20.42 473 THR E O 1
ATOM 14058 N N . LEU E 2 474 ? 18.711 3.142 25.993 1.00 20.52 474 LEU E N 1
ATOM 14059 C CA . LEU E 2 474 ? 18.699 4.529 26.429 1.00 21.59 474 LEU E CA 1
ATOM 14060 C C . LEU E 2 474 ? 17.888 5.398 25.475 1.00 22.38 474 LEU E C 1
ATOM 14061 O O . LEU E 2 474 ? 17.279 6.384 25.892 1.00 24.30 474 LEU E O 1
ATOM 14066 N N . SER E 2 475 ? 17.869 5.036 24.195 1.00 23.38 475 SER E N 1
ATOM 14067 C CA . SER E 2 475 ? 17.078 5.791 23.234 1.00 23.73 475 SER E CA 1
ATOM 14068 C C . SER E 2 475 ? 15.612 5.484 23.515 1.00 23.33 475 SER E C 1
ATOM 14069 O O . SER E 2 475 ? 14.772 6.384 23.539 1.00 23.50 475 SER E O 1
ATOM 14072 N N . PHE E 2 476 ? 15.313 4.204 23.732 1.00 22.59 476 PHE E N 1
ATOM 14073 C CA . PHE E 2 476 ? 13.949 3.774 24.021 1.00 22.19 476 PHE E CA 1
ATOM 14074 C C . PHE E 2 476 ? 13.401 4.460 25.271 1.00 22.71 476 PHE E C 1
ATOM 14075 O O . PHE E 2 476 ? 12.232 4.840 25.313 1.00 23.10 476 PHE E O 1
ATOM 14083 N N . LEU E 2 477 ? 14.245 4.606 26.288 1.00 22.14 477 LEU E N 1
ATOM 14084 C CA . LEU E 2 477 ? 13.827 5.237 27.537 1.00 23.42 477 LEU E CA 1
ATOM 14085 C C . LEU E 2 477 ? 13.676 6.753 27.426 1.00 23.78 477 LEU E C 1
ATOM 14086 O O . LEU E 2 477 ? 13.182 7.394 28.348 1.00 26.62 477 LEU E O 1
ATOM 14091 N N . GLY E 2 478 ? 14.092 7.324 26.300 1.00 24.94 478 GLY E N 1
ATOM 14092 C CA . GLY E 2 478 ? 13.957 8.763 26.123 1.00 25.44 478 GLY E CA 1
ATOM 14093 C C . GLY E 2 478 ? 15.095 9.581 26.708 1.00 26.60 478 GLY E C 1
ATOM 14094 O O . GLY E 2 478 ? 14.954 10.782 26.945 1.00 28.04 478 GLY E O 1
ATOM 14095 N N . THR E 2 479 ? 16.225 8.924 26.947 1.00 27.07 479 THR E N 1
ATOM 14096 C CA . THR E 2 479 ? 17.413 9.572 27.494 1.00 26.93 479 THR E CA 1
ATOM 14097 C C . THR E 2 479 ? 18.576 9.174 26.595 1.00 27.51 479 THR E C 1
ATOM 14098 O O . THR E 2 479 ? 19.499 8.483 27.024 1.00 26.87 479 THR E O 1
ATOM 14102 N N . PRO E 2 480 ? 18.545 9.617 25.329 1.00 29.04 480 PRO E N 1
ATOM 14103 C CA . PRO E 2 480 ? 19.582 9.308 24.342 1.00 28.40 480 PRO E CA 1
ATOM 14104 C C . PRO E 2 480 ? 21.024 9.503 24.793 1.00 28.58 480 PRO E C 1
ATOM 14105 O O . PRO E 2 480 ? 21.410 10.570 25.268 1.00 27.91 480 PRO E O 1
ATOM 14109 N N . THR E 2 481 ? 21.805 8.439 24.645 1.00 26.81 481 THR E N 1
ATOM 14110 C CA . THR E 2 481 ? 23.217 8.432 24.996 1.00 27.59 481 THR E CA 1
ATOM 14111 C C . THR E 2 481 ? 23.876 7.183 24.423 1.00 25.84 481 THR E C 1
ATOM 14112 O O . THR E 2 481 ? 23.323 6.085 24.487 1.00 24.94 481 THR E O 1
ATOM 14116 N N . THR E 2 482 ? 25.055 7.365 23.843 1.00 24.19 482 THR E N 1
ATOM 14117 C CA . THR E 2 482 ? 25.797 6.254 23.271 1.00 22.70 482 THR E CA 1
ATOM 14118 C C . THR E 2 482 ? 26.704 5.662 24.338 1.00 22.48 482 THR E C 1
ATOM 14119 O O . THR E 2 482 ? 27.437 6.388 25.007 1.00 22.96 482 THR E O 1
ATOM 14123 N N . THR E 2 483 ? 26.649 4.345 24.496 1.00 20.93 483 THR E N 1
ATOM 14124 C CA . THR E 2 483 ? 27.481 3.666 25.475 1.00 21.32 483 THR E CA 1
ATOM 14125 C C . THR E 2 483 ? 28.706 3.048 24.812 1.00 21.11 483 THR E C 1
ATOM 14126 O O . THR E 2 483 ? 28.720 2.796 23.605 1.00 19.46 483 THR E O 1
ATOM 14130 N N . HIS E 2 484 ? 29.744 2.837 25.612 1.00 20.96 484 HIS E N 1
ATOM 14131 C CA . HIS E 2 484 ? 30.989 2.232 25.150 1.00 20.55 484 HIS E CA 1
ATOM 14132 C C . HIS E 2 484 ? 31.416 1.296 26.270 1.00 19.50 484 HIS E C 1
ATOM 14133 O O . HIS E 2 484 ? 31.515 1.709 27.421 1.00 21.93 484 HIS E O 1
ATOM 14140 N N . ASP E 2 485 ? 31.650 0.033 25.939 1.00 20.22 485 ASP E N 1
ATOM 14141 C CA . ASP E 2 485 ? 32.037 -0.948 26.942 1.00 21.09 485 ASP E CA 1
ATOM 14142 C C . ASP E 2 485 ? 32.964 -1.989 26.350 1.00 21.81 485 ASP E C 1
ATOM 14143 O O . ASP E 2 485 ? 32.516 -2.963 25.744 1.00 22.10 485 ASP E O 1
ATOM 14148 N N . SER E 2 486 ? 34.264 -1.792 26.532 1.00 21.35 486 SER E N 1
ATOM 14149 C CA . SER E 2 486 ? 35.218 -2.739 25.988 1.00 21.30 486 SER E CA 1
ATOM 14150 C C . SER E 2 486 ? 35.719 -3.711 27.042 1.00 20.79 486 SER E C 1
ATOM 14151 O O . SER E 2 486 ? 35.598 -3.476 28.247 1.00 19.24 486 SER E O 1
ATOM 14154 N N . ALA E 2 487 ? 36.260 -4.820 26.560 1.00 20.21 487 ALA E N 1
ATOM 14155 C CA . ALA E 2 487 ? 36.839 -5.851 27.403 1.00 19.34 487 ALA E CA 1
ATOM 14156 C C . ALA E 2 487 ? 38.097 -6.293 26.677 1.00 18.06 487 ALA E C 1
ATOM 14157 O O . ALA E 2 487 ? 38.179 -6.195 25.449 1.00 19.24 487 ALA E O 1
ATOM 14159 N N . THR E 2 488 ? 39.079 -6.767 27.431 1.00 17.00 488 THR E N 1
ATOM 14160 C CA . THR E 2 488 ? 40.323 -7.242 26.853 1.00 15.11 488 THR E CA 1
ATOM 14161 C C . THR E 2 488 ? 40.516 -8.691 27.280 1.00 16.94 488 THR E C 1
ATOM 14162 O O . THR E 2 488 ? 40.252 -9.051 28.423 1.00 16.48 488 THR E O 1
ATOM 14166 N N . VAL E 2 489 ? 40.940 -9.525 26.344 1.00 15.04 489 VAL E N 1
ATOM 14167 C CA . VAL E 2 489 ? 41.186 -10.922 26.656 1.00 16.83 489 VAL E CA 1
ATOM 14168 C C . VAL E 2 489 ? 42.560 -11.297 26.139 1.00 17.76 489 VAL E C 1
ATOM 14169 O O . VAL E 2 489 ? 42.894 -11.038 24.974 1.00 17.77 489 VAL E O 1
ATOM 14173 N N . ARG E 2 490 ? 43.366 -11.883 27.018 1.00 15.80 490 ARG E N 1
ATOM 14174 C CA . ARG E 2 490 ? 44.697 -12.326 26.651 1.00 15.22 490 ARG E CA 1
ATOM 14175 C C . ARG E 2 490 ? 44.860 -13.794 26.997 1.00 16.51 490 ARG E C 1
ATOM 14176 O O . ARG E 2 490 ? 44.561 -14.217 28.118 1.00 17.26 490 ARG E O 1
ATOM 14184 N N . ILE E 2 491 ? 45.319 -14.574 26.029 1.00 16.36 491 ILE E N 1
ATOM 14185 C CA . ILE E 2 491 ? 45.572 -15.978 26.291 1.00 17.28 491 ILE E CA 1
ATOM 14186 C C . ILE E 2 491 ? 47.049 -16.009 26.640 1.00 18.00 491 ILE E C 1
ATOM 14187 O O . ILE E 2 491 ? 47.902 -15.677 25.818 1.00 19.52 491 ILE E O 1
ATOM 14192 N N . ASP E 2 492 ? 47.342 -16.379 27.880 1.00 18.33 492 ASP E N 1
ATOM 14193 C CA . ASP E 2 492 ? 48.708 -16.446 28.353 1.00 18.61 492 ASP E CA 1
ATOM 14194 C C . ASP E 2 492 ? 49.432 -17.623 27.703 1.00 21.01 492 ASP E C 1
ATOM 14195 O O . ASP E 2 492 ? 48.812 -18.634 27.366 1.00 20.66 492 ASP E O 1
ATOM 14200 N N . PRO E 2 493 ? 50.754 -17.500 27.511 1.00 21.94 493 PRO E N 1
ATOM 14201 C CA . PRO E 2 493 ? 51.606 -18.523 26.893 1.00 23.21 493 PRO E CA 1
ATOM 14202 C C . PRO E 2 493 ? 51.352 -19.965 27.321 1.00 24.72 493 PRO E C 1
ATOM 14203 O O . PRO E 2 493 ? 51.372 -20.871 26.487 1.00 24.72 493 PRO E O 1
ATOM 14207 N N . THR E 2 494 ? 51.119 -20.176 28.615 1.00 24.58 494 THR E N 1
ATOM 14208 C CA . THR E 2 494 ? 50.883 -21.519 29.137 1.00 25.06 494 THR E CA 1
ATOM 14209 C C . THR E 2 494 ? 49.454 -22.019 28.941 1.00 25.09 494 THR E C 1
ATOM 14210 O O . THR E 2 494 ? 49.122 -23.135 29.336 1.00 27.16 494 THR E O 1
ATOM 14214 N N . GLY E 2 495 ? 48.609 -21.196 28.333 1.00 23.74 495 GLY E N 1
ATOM 14215 C CA . GLY E 2 495 ? 47.236 -21.605 28.098 1.00 22.81 495 GLY E CA 1
ATOM 14216 C C . GLY E 2 495 ? 46.217 -21.042 29.068 1.00 22.61 495 GLY E C 1
ATOM 14217 O O . GLY E 2 495 ? 45.025 -21.327 28.951 1.00 23.08 495 GLY E O 1
ATOM 14218 N N . LYS E 2 496 ? 46.671 -20.255 30.037 1.00 21.29 496 LYS E N 1
ATOM 14219 C CA . LYS E 2 496 ? 45.746 -19.659 30.989 1.00 20.35 496 LYS E CA 1
ATOM 14220 C C . LYS E 2 496 ? 45.139 -18.428 30.325 1.00 20.06 496 LYS E C 1
ATOM 14221 O O . LYS E 2 496 ? 45.587 -18.019 29.249 1.00 19.30 496 LYS E O 1
ATOM 14227 N N . VAL E 2 497 ? 44.122 -17.842 30.950 1.00 19.33 497 VAL E N 1
ATOM 14228 C CA . VAL E 2 497 ? 43.443 -16.694 30.363 1.00 19.93 497 VAL E CA 1
ATOM 14229 C C . VAL E 2 497 ? 43.308 -15.502 31.301 1.00 20.43 497 VAL E C 1
ATOM 14230 O O . VAL E 2 497 ? 42.889 -15.648 32.449 1.00 19.02 497 VAL E O 1
ATOM 14234 N N . THR E 2 498 ? 43.661 -14.321 30.798 1.00 18.89 498 THR E N 1
ATOM 14235 C CA . THR E 2 498 ? 43.565 -13.092 31.582 1.00 18.12 498 THR E CA 1
ATOM 14236 C C . THR E 2 498 ? 42.531 -12.180 30.942 1.00 17.80 498 THR E C 1
ATOM 14237 O O . THR E 2 498 ? 42.669 -11.790 29.781 1.00 18.81 498 THR E O 1
ATOM 14241 N N . VAL E 2 499 ? 41.491 -11.849 31.698 1.00 17.93 499 VAL E N 1
ATOM 14242 C CA . VAL E 2 499 ? 40.436 -10.979 31.208 1.00 17.71 499 VAL E CA 1
ATOM 14243 C C . VAL E 2 499 ? 40.429 -9.643 31.953 1.00 17.76 499 VAL E C 1
ATOM 14244 O O . VAL E 2 499 ? 40.538 -9.610 33.179 1.00 18.13 499 VAL E O 1
ATOM 14248 N N . THR E 2 500 ? 40.319 -8.545 31.209 1.00 16.57 500 THR E N 1
ATOM 14249 C CA . THR E 2 500 ? 40.256 -7.219 31.813 1.00 17.11 500 THR E CA 1
ATOM 14250 C C . THR E 2 500 ? 38.916 -6.607 31.403 1.00 17.50 500 THR E C 1
ATOM 14251 O O . THR E 2 500 ? 38.537 -6.657 30.230 1.00 15.52 500 THR E O 1
ATOM 14255 N N . THR E 2 501 ? 38.207 -6.034 32.371 1.00 16.64 501 THR E N 1
ATOM 14256 C CA . THR E 2 501 ? 36.899 -5.420 32.130 1.00 19.92 501 THR E CA 1
ATOM 14257 C C . THR E 2 501 ? 36.806 -4.081 32.862 1.00 22.13 501 THR E C 1
ATOM 14258 O O . THR E 2 501 ? 37.542 -3.842 33.822 1.00 20.87 501 THR E O 1
ATOM 14262 N N . SER E 2 502 ? 35.915 -3.206 32.401 1.00 23.61 502 SER E N 1
ATOM 14263 C CA . SER E 2 502 ? 35.723 -1.916 33.059 1.00 25.07 502 SER E CA 1
ATOM 14264 C C . SER E 2 502 ? 34.456 -1.979 33.899 1.00 24.35 502 SER E C 1
ATOM 14265 O O . SER E 2 502 ? 33.991 -0.972 34.432 1.00 22.83 502 SER E O 1
ATOM 14268 N N . LEU E 2 503 ? 33.888 -3.177 33.991 1.00 22.70 503 LEU E N 1
ATOM 14269 C CA . LEU E 2 503 ? 32.708 -3.400 34.814 1.00 23.75 503 LEU E CA 1
ATOM 14270 C C . LEU E 2 503 ? 33.249 -3.419 36.242 1.00 22.59 503 LEU E C 1
ATOM 14271 O O . LEU E 2 503 ? 34.276 -4.041 36.498 1.00 22.77 503 LEU E O 1
ATOM 14276 N N . ALA E 2 504 ? 32.585 -2.727 37.161 1.00 22.31 504 ALA E N 1
ATOM 14277 C CA . ALA E 2 504 ? 33.026 -2.704 38.552 1.00 20.94 504 ALA E CA 1
ATOM 14278 C C . ALA E 2 504 ? 32.001 -3.436 39.408 1.00 21.08 504 ALA E C 1
ATOM 14279 O O . ALA E 2 504 ? 30.798 -3.236 39.254 1.00 22.98 504 ALA E O 1
ATOM 14281 N N . SER E 2 505 ? 32.477 -4.289 40.307 1.00 21.19 505 SER E N 1
ATOM 14282 C CA . SER E 2 505 ? 31.579 -5.045 41.162 1.00 19.12 505 SER E CA 1
ATOM 14283 C C . SER E 2 505 ? 31.373 -4.428 42.540 1.00 19.35 505 SER E C 1
ATOM 14284 O O . SER E 2 505 ? 32.277 -3.808 43.101 1.00 20.01 505 SER E O 1
ATOM 14287 N N . SER E 2 506 ? 30.166 -4.587 43.067 1.00 17.61 506 SER E N 1
ATOM 14288 C CA . SER E 2 506 ? 29.838 -4.103 44.397 1.00 18.77 506 SER E CA 1
ATOM 14289 C C . SER E 2 506 ? 29.119 -5.229 45.139 1.00 19.34 506 SER E C 1
ATOM 14290 O O . SER E 2 506 ? 28.271 -4.992 45.996 1.00 18.03 506 SER E O 1
ATOM 14293 N N . GLY E 2 507 ? 29.477 -6.464 44.782 1.00 19.95 507 GLY E N 1
ATOM 14294 C CA . GLY E 2 507 ? 28.904 -7.633 45.425 1.00 18.93 507 GLY E CA 1
ATOM 14295 C C . GLY E 2 507 ? 28.104 -8.582 44.547 1.00 20.96 507 GLY E C 1
ATOM 14296 O O . GLY E 2 507 ? 27.707 -9.652 45.020 1.00 21.50 507 GLY E O 1
ATOM 14297 N N . GLN E 2 508 ? 27.880 -8.227 43.281 1.00 18.26 508 GLN E N 1
ATOM 14298 C CA . GLN E 2 508 ? 27.077 -9.078 42.407 1.00 20.43 508 GLN E CA 1
ATOM 14299 C C . GLN E 2 508 ? 27.773 -10.255 41.725 1.00 19.73 508 GLN E C 1
ATOM 14300 O O . GLN E 2 508 ? 27.189 -10.896 40.855 1.00 20.67 508 GLN E O 1
ATOM 14306 N N . GLY E 2 509 ? 29.016 -10.527 42.111 1.00 18.28 509 GLY E N 1
ATOM 14307 C CA . GLY E 2 509 ? 29.735 -11.685 41.595 1.00 19.67 509 GLY E CA 1
ATOM 14308 C C . GLY E 2 509 ? 30.442 -11.720 40.253 1.00 18.06 509 GLY E C 1
ATOM 14309 O O . GLY E 2 509 ? 30.729 -12.811 39.758 1.00 17.13 509 GLY E O 1
ATOM 14310 N N . HIS E 2 510 ? 30.740 -10.560 39.672 1.00 18.65 510 HIS E N 1
ATOM 14311 C CA . HIS E 2 510 ? 31.426 -10.484 38.376 1.00 18.42 510 HIS E CA 1
ATOM 14312 C C . HIS E 2 510 ? 32.724 -11.285 38.330 1.00 19.99 510 HIS E C 1
ATOM 14313 O O . HIS E 2 510 ? 33.018 -11.957 37.337 1.00 18.09 510 HIS E O 1
ATOM 14320 N N . GLU E 2 511 ? 33.516 -11.172 39.394 1.00 18.68 511 GLU E N 1
ATOM 14321 C CA . GLU E 2 511 ? 34.806 -11.853 39.487 1.00 19.54 511 GLU E CA 1
ATOM 14322 C C . GLU E 2 511 ? 34.673 -13.349 39.202 1.00 20.72 511 GLU E C 1
ATOM 14323 O O . GLU E 2 511 ? 35.618 -13.993 38.733 1.00 20.16 511 GLU E O 1
ATOM 14329 N N . THR E 2 512 ? 33.487 -13.890 39.466 1.00 20.10 512 THR E N 1
ATOM 14330 C CA . THR E 2 512 ? 33.226 -15.306 39.229 1.00 20.24 512 THR E CA 1
ATOM 14331 C C . THR E 2 512 ? 32.465 -15.564 37.926 1.00 19.74 512 THR E C 1
ATOM 14332 O O . THR E 2 512 ? 32.915 -16.338 37.085 1.00 19.24 512 THR E O 1
ATOM 14336 N N . THR E 2 513 ? 31.322 -14.907 37.751 1.00 20.16 513 THR E N 1
ATOM 14337 C CA . THR E 2 513 ? 30.515 -15.123 36.555 1.00 19.03 513 THR E CA 1
ATOM 14338 C C . THR E 2 513 ? 31.177 -14.710 35.240 1.00 18.96 513 THR E C 1
ATOM 14339 O O . THR E 2 513 ? 30.967 -15.356 34.218 1.00 17.09 513 THR E O 1
ATOM 14343 N N . LEU E 2 514 ? 31.980 -13.652 35.249 1.00 18.72 514 LEU E N 1
ATOM 14344 C CA . LEU E 2 514 ? 32.642 -13.239 34.015 1.00 17.93 514 LEU E CA 1
ATOM 14345 C C . LEU E 2 514 ? 33.676 -14.288 33.612 1.00 18.95 514 LEU E C 1
ATOM 14346 O O . LEU E 2 514 ? 33.953 -14.479 32.426 1.00 17.83 514 LEU E O 1
ATOM 14351 N N . ALA E 2 515 ? 34.233 -14.978 34.603 1.00 18.12 515 ALA E N 1
ATOM 14352 C CA . ALA E 2 515 ? 35.210 -16.025 34.332 1.00 19.55 515 ALA E CA 1
ATOM 14353 C C . ALA E 2 515 ? 34.503 -17.207 33.670 1.00 19.66 515 ALA E C 1
ATOM 14354 O O . ALA E 2 515 ? 35.053 -17.849 32.772 1.00 19.71 515 ALA E O 1
ATOM 14356 N N . GLN E 2 516 ? 33.283 -17.492 34.121 1.00 20.99 516 GLN E N 1
ATOM 14357 C CA . GLN E 2 516 ? 32.508 -18.593 33.559 1.00 20.21 516 GLN E CA 1
ATOM 14358 C C . GLN E 2 516 ? 32.270 -18.357 32.069 1.00 20.56 516 GLN E C 1
ATOM 14359 O O . GLN E 2 516 ? 32.393 -19.273 31.253 1.00 18.82 516 GLN E O 1
ATOM 14365 N N . ILE E 2 517 ? 31.936 -17.119 31.719 1.00 19.93 517 ILE E N 1
ATOM 14366 C CA . ILE E 2 517 ? 31.691 -16.755 30.331 1.00 21.50 517 ILE E CA 1
ATOM 14367 C C . ILE E 2 517 ? 32.939 -16.924 29.469 1.00 21.15 517 ILE E C 1
ATOM 14368 O O . ILE E 2 517 ? 32.914 -17.630 28.461 1.00 22.02 517 ILE E O 1
ATOM 14373 N N . ALA E 2 518 ? 34.030 -16.276 29.867 1.00 21.72 518 ALA E N 1
ATOM 14374 C CA . ALA E 2 518 ? 35.276 -16.354 29.116 1.00 20.04 518 ALA E CA 1
ATOM 14375 C C . ALA E 2 518 ? 35.727 -17.796 28.934 1.00 19.84 518 ALA E C 1
ATOM 14376 O O . ALA E 2 518 ? 36.198 -18.182 27.863 1.00 19.79 518 ALA E O 1
ATOM 14378 N N . ALA E 2 519 ? 35.586 -18.590 29.987 1.00 18.94 519 ALA E N 1
ATOM 14379 C CA . ALA E 2 519 ? 35.991 -19.993 29.935 1.00 20.13 519 ALA E CA 1
ATOM 14380 C C . ALA E 2 519 ? 35.236 -20.759 28.849 1.00 19.72 519 ALA E C 1
ATOM 14381 O O . ALA E 2 519 ? 35.827 -21.558 28.118 1.00 21.08 519 ALA E O 1
ATOM 14383 N N . ASP E 2 520 ? 33.933 -20.518 28.747 1.00 19.40 520 ASP E N 1
ATOM 14384 C CA . ASP E 2 520 ? 33.120 -21.204 27.752 1.00 21.00 520 ASP E CA 1
ATOM 14385 C C . ASP E 2 520 ? 33.419 -20.747 26.331 1.00 22.60 520 ASP E C 1
ATOM 14386 O O . ASP E 2 520 ? 33.444 -21.562 25.408 1.00 22.34 520 ASP E O 1
ATOM 14391 N N . VAL E 2 521 ? 33.661 -19.451 26.152 1.00 22.06 521 VAL E N 1
ATOM 14392 C CA . VAL E 2 521 ? 33.972 -18.931 24.825 1.00 23.29 521 VAL E CA 1
ATOM 14393 C C . VAL E 2 521 ? 35.260 -19.555 24.289 1.00 24.52 521 VAL E C 1
ATOM 14394 O O . VAL E 2 521 ? 35.335 -19.929 23.119 1.00 26.69 521 VAL E O 1
ATOM 14398 N N . LEU E 2 522 ? 36.269 -19.675 25.147 1.00 24.86 522 LEU E N 1
ATOM 14399 C CA . LEU E 2 522 ? 37.549 -20.250 24.743 1.00 25.74 522 LEU E CA 1
ATOM 14400 C C . LEU E 2 522 ? 37.648 -21.768 24.918 1.00 25.71 522 LEU E C 1
ATOM 14401 O O . LEU E 2 522 ? 38.639 -22.380 24.512 1.00 27.11 522 LEU E O 1
ATOM 14406 N N . GLY E 2 523 ? 36.630 -22.369 25.529 1.00 24.96 523 GLY E N 1
ATOM 14407 C CA . GLY E 2 523 ? 36.630 -23.809 25.729 1.00 25.84 523 GLY E CA 1
ATOM 14408 C C . GLY E 2 523 ? 37.658 -24.321 26.724 1.00 26.06 523 GLY E C 1
ATOM 14409 O O . GLY E 2 523 ? 38.264 -25.375 26.514 1.00 26.38 523 GLY E O 1
ATOM 14410 N N . VAL E 2 524 ? 37.849 -23.581 27.812 1.00 25.61 524 VAL E N 1
ATOM 14411 C CA . VAL E 2 524 ? 38.810 -23.954 28.847 1.00 24.63 524 VAL E CA 1
ATOM 14412 C C . VAL E 2 524 ? 38.141 -23.931 30.219 1.00 23.27 524 VAL E C 1
ATOM 14413 O O . VAL E 2 524 ? 37.049 -23.387 30.376 1.00 22.65 524 VAL E O 1
ATOM 14417 N N . PRO E 2 525 ? 38.785 -24.536 31.227 1.00 23.68 525 PRO E N 1
ATOM 14418 C CA . PRO E 2 525 ? 38.218 -24.561 32.580 1.00 24.51 525 PRO E CA 1
ATOM 14419 C C . PRO E 2 525 ? 38.144 -23.146 33.151 1.00 24.23 525 PRO E C 1
ATOM 14420 O O . PRO E 2 525 ? 39.045 -22.338 32.927 1.00 25.44 525 PRO E O 1
ATOM 14424 N N . ALA E 2 526 ? 37.079 -22.846 33.885 1.00 24.00 526 ALA E N 1
ATOM 14425 C CA . ALA E 2 526 ? 36.927 -21.523 34.478 1.00 24.55 526 ALA E CA 1
ATOM 14426 C C . ALA E 2 526 ? 38.081 -21.236 35.442 1.00 25.31 526 ALA E C 1
ATOM 14427 O O . ALA E 2 526 ? 38.457 -20.077 35.653 1.00 24.58 526 ALA E O 1
ATOM 14429 N N . SER E 2 527 ? 38.644 -22.295 36.021 1.00 23.40 527 SER E N 1
ATOM 14430 C CA . SER E 2 527 ? 39.753 -22.149 36.957 1.00 23.54 527 SER E CA 1
ATOM 14431 C C . SER E 2 527 ? 41.021 -21.642 36.264 1.00 23.68 527 SER E C 1
ATOM 14432 O O . SER E 2 527 ? 41.947 -21.183 36.929 1.00 22.24 527 SER E O 1
ATOM 14435 N N . ASP E 2 528 ? 41.063 -21.733 34.936 1.00 22.79 528 ASP E N 1
ATOM 14436 C CA . ASP E 2 528 ? 42.213 -21.260 34.164 1.00 22.17 528 ASP E CA 1
ATOM 14437 C C . ASP E 2 528 ? 42.017 -19.814 33.704 1.00 21.68 528 ASP E C 1
ATOM 14438 O O . ASP E 2 528 ? 42.809 -19.297 32.913 1.00 20.70 528 ASP E O 1
ATOM 14443 N N . VAL E 2 529 ? 40.968 -19.166 34.201 1.00 19.99 529 VAL E N 1
ATOM 14444 C CA . VAL E 2 529 ? 40.672 -17.788 33.820 1.00 20.15 529 VAL E CA 1
ATOM 14445 C C . VAL E 2 529 ? 40.643 -16.869 35.028 1.00 20.58 529 VAL E C 1
ATOM 14446 O O . VAL E 2 529 ? 40.214 -17.270 36.108 1.00 20.82 529 VAL E O 1
ATOM 14450 N N . VAL E 2 530 ? 41.103 -15.634 34.848 1.00 19.91 530 VAL E N 1
ATOM 14451 C CA . VAL E 2 530 ? 41.074 -14.662 35.926 1.00 19.77 530 VAL E CA 1
ATOM 14452 C C . VAL E 2 530 ? 40.502 -13.355 35.388 1.00 19.81 530 VAL E C 1
ATOM 14453 O O . VAL E 2 530 ? 40.798 -12.952 34.263 1.00 20.30 530 VAL E O 1
ATOM 14457 N N . ILE E 2 531 ? 39.663 -12.711 36.192 1.00 20.54 531 ILE E N 1
ATOM 14458 C CA . ILE E 2 531 ? 39.036 -11.452 35.817 1.00 21.09 531 ILE E CA 1
ATOM 14459 C C . ILE E 2 531 ? 39.749 -10.290 36.500 1.00 21.87 531 ILE E C 1
ATOM 14460 O O . ILE E 2 531 ? 39.892 -10.275 37.722 1.00 21.92 531 ILE E O 1
ATOM 14465 N N . GLN E 2 532 ? 40.198 -9.327 35.702 1.00 20.78 532 GLN E N 1
ATOM 14466 C CA . GLN E 2 532 ? 40.883 -8.144 36.212 1.00 20.13 532 GLN E CA 1
ATOM 14467 C C . GLN E 2 532 ? 39.960 -6.949 36.058 1.00 20.39 532 GLN E C 1
ATOM 14468 O O . GLN E 2 532 ? 39.535 -6.625 34.954 1.00 21.03 532 GLN E O 1
ATOM 14474 N N . ALA E 2 533 ? 39.645 -6.294 37.165 1.00 17.49 533 ALA E N 1
ATOM 14475 C CA . ALA E 2 533 ? 38.774 -5.133 37.119 1.00 19.51 533 ALA E CA 1
ATOM 14476 C C . ALA E 2 533 ? 39.281 -4.139 38.159 1.00 19.88 533 ALA E C 1
ATOM 14477 O O . ALA E 2 533 ? 40.275 -4.399 38.828 1.00 21.27 533 ALA E O 1
ATOM 14479 N N . GLY E 2 534 ? 38.623 -2.995 38.281 1.00 21.52 534 GLY E N 1
ATOM 14480 C CA . GLY E 2 534 ? 39.055 -2.022 39.272 1.00 21.30 534 GLY E CA 1
ATOM 14481 C C . GLY E 2 534 ? 40.211 -1.109 38.899 1.00 21.78 534 GLY E C 1
ATOM 14482 O O . GLY E 2 534 ? 40.867 -0.548 39.779 1.00 18.78 534 GLY E O 1
ATOM 14483 N N . SER E 2 535 ? 40.474 -0.959 37.604 1.00 19.23 535 SER E N 1
ATOM 14484 C CA . SER E 2 535 ? 41.544 -0.080 37.144 1.00 19.89 535 SER E CA 1
ATOM 14485 C C . SER E 2 535 ? 41.247 0.431 35.742 1.00 20.19 535 SER E C 1
ATOM 14486 O O . SER E 2 535 ? 40.888 -0.347 34.864 1.00 19.67 535 SER E O 1
ATOM 14489 N N . THR E 2 536 ? 41.401 1.737 35.537 1.00 17.48 536 THR E N 1
ATOM 14490 C CA . THR E 2 536 ? 41.150 2.334 34.229 1.00 16.50 536 THR E CA 1
ATOM 14491 C C . THR E 2 536 ? 42.375 2.325 33.317 1.00 16.51 536 THR E C 1
ATOM 14492 O O . THR E 2 536 ? 42.372 2.969 32.261 1.00 15.64 536 THR E O 1
ATOM 14496 N N . LYS E 2 537 ? 43.420 1.597 33.707 1.00 15.05 537 LYS E N 1
ATOM 14497 C CA . LYS E 2 537 ? 44.625 1.538 32.893 1.00 17.20 537 LYS E CA 1
ATOM 14498 C C . LYS E 2 537 ? 44.363 0.923 31.522 1.00 17.25 537 LYS E C 1
ATOM 14499 O O . LYS E 2 537 ? 45.016 1.284 30.547 1.00 15.42 537 LYS E O 1
ATOM 14505 N N . ASN E 2 538 ? 43.414 -0.009 31.462 1.00 17.65 538 ASN E N 1
ATOM 14506 C CA . ASN E 2 538 ? 43.056 -0.681 30.217 1.00 18.23 538 ASN E CA 1
ATOM 14507 C C . ASN E 2 538 ? 41.555 -0.962 30.166 1.00 18.73 538 ASN E C 1
ATOM 14508 O O . ASN E 2 538 ? 40.940 -1.284 31.186 1.00 18.68 538 ASN E O 1
ATOM 14513 N N . THR E 2 539 ? 40.995 -0.845 28.961 1.00 17.01 539 THR E N 1
ATOM 14514 C CA . THR E 2 539 ? 39.565 -1.002 28.653 1.00 16.81 539 THR E CA 1
ATOM 14515 C C . THR E 2 539 ? 38.842 0.281 29.051 1.00 18.89 539 THR E C 1
ATOM 14516 O O . THR E 2 539 ? 39.427 1.157 29.683 1.00 18.14 539 THR E O 1
ATOM 14520 N N . TYR E 2 540 ? 37.579 0.400 28.658 1.00 18.87 540 TYR E N 1
ATOM 14521 C CA . TYR E 2 540 ? 36.783 1.583 28.971 1.00 19.79 540 TYR E CA 1
ATOM 14522 C C . TYR E 2 540 ? 35.321 1.183 28.888 1.00 20.22 540 TYR E C 1
ATOM 14523 O O . TYR E 2 540 ? 34.888 0.603 27.894 1.00 21.82 540 TYR E O 1
ATOM 14532 N N . GLY E 2 541 ? 34.562 1.480 29.935 1.00 19.83 541 GLY E N 1
ATOM 14533 C CA . GLY E 2 541 ? 33.159 1.116 29.936 1.00 22.41 541 GLY E CA 1
ATOM 14534 C C . GLY E 2 541 ? 32.336 1.959 30.879 1.00 23.87 541 GLY E C 1
ATOM 14535 O O . GLY E 2 541 ? 32.878 2.625 31.757 1.00 26.59 541 GLY E O 1
ATOM 14536 N N . PHE E 2 542 ? 31.020 1.928 30.701 1.00 25.67 542 PHE E N 1
ATOM 14537 C CA . PHE E 2 542 ? 30.124 2.703 31.543 1.00 27.91 542 PHE E CA 1
ATOM 14538 C C . PHE E 2 542 ? 29.944 2.080 32.926 1.00 27.04 542 PHE E C 1
ATOM 14539 O O . PHE E 2 542 ? 29.417 2.715 33.836 1.00 29.45 542 PHE E O 1
ATOM 14547 N N . GLY E 2 543 ? 30.382 0.836 33.086 1.00 25.63 543 GLY E N 1
ATOM 14548 C CA . GLY E 2 543 ? 30.276 0.193 34.384 1.00 26.28 543 GLY E CA 1
ATOM 14549 C C . GLY E 2 543 ? 29.040 -0.651 34.628 1.00 25.39 543 GLY E C 1
ATOM 14550 O O . GLY E 2 543 ? 28.309 -0.997 33.703 1.00 22.36 543 GLY E O 1
ATOM 14551 N N . ALA E 2 544 ? 28.810 -0.984 35.894 1.00 25.91 544 ALA E N 1
ATOM 14552 C CA . ALA E 2 544 ? 27.667 -1.800 36.271 1.00 27.19 544 ALA E CA 1
ATOM 14553 C C . ALA E 2 544 ? 26.492 -0.967 36.775 1.00 28.48 544 ALA E C 1
ATOM 14554 O O . ALA E 2 544 ? 26.594 -0.263 37.781 1.00 30.25 544 ALA E O 1
ATOM 14556 N N . TYR E 2 545 ? 25.378 -1.062 36.055 1.00 28.85 545 TYR E N 1
ATOM 14557 C CA . TYR E 2 545 ? 24.140 -0.365 36.387 1.00 29.74 545 TYR E CA 1
ATOM 14558 C C . TYR E 2 545 ? 23.062 -0.887 35.436 1.00 28.49 545 TYR E C 1
ATOM 14559 O O . TYR E 2 545 ? 23.366 -1.607 34.486 1.00 29.17 545 TYR E O 1
ATOM 14568 N N . ALA E 2 546 ? 21.808 -0.537 35.703 1.00 28.12 546 ALA E N 1
ATOM 14569 C CA . ALA E 2 546 ? 20.673 -0.961 34.883 1.00 25.05 546 ALA E CA 1
ATOM 14570 C C . ALA E 2 546 ? 20.726 -2.425 34.419 1.00 25.12 546 ALA E C 1
ATOM 14571 O O . ALA E 2 546 ? 20.504 -2.716 33.237 1.00 23.42 546 ALA E O 1
ATOM 14573 N N . SER E 2 547 ? 21.022 -3.335 35.347 1.00 23.20 547 SER E N 1
ATOM 14574 C CA . SER E 2 547 ? 21.086 -4.770 35.051 1.00 22.11 547 SER E CA 1
ATOM 14575 C C . SER E 2 547 ? 21.783 -5.038 33.720 1.00 21.82 547 SER E C 1
ATOM 14576 O O . SER E 2 547 ? 21.236 -5.731 32.856 1.00 19.10 547 SER E O 1
ATOM 14579 N N . ARG E 2 548 ? 23.001 -4.522 33.573 1.00 19.44 548 ARG E N 1
ATOM 14580 C CA . ARG E 2 548 ? 23.746 -4.660 32.325 1.00 20.33 548 ARG E CA 1
ATOM 14581 C C . ARG E 2 548 ? 25.047 -5.452 32.408 1.00 19.92 548 ARG E C 1
ATOM 14582 O O . ARG E 2 548 ? 25.616 -5.818 31.382 1.00 20.29 548 ARG E O 1
ATOM 14590 N N . GLY E 2 549 ? 25.520 -5.704 33.623 1.00 20.32 549 GLY E N 1
ATOM 14591 C CA . GLY E 2 549 ? 26.773 -6.418 33.806 1.00 20.04 549 GLY E CA 1
ATOM 14592 C C . GLY E 2 549 ? 26.933 -7.748 33.095 1.00 19.16 549 GLY E C 1
ATOM 14593 O O . GLY E 2 549 ? 27.875 -7.936 32.323 1.00 19.75 549 GLY E O 1
ATOM 14594 N N . ALA E 2 550 ? 26.030 -8.683 33.365 1.00 19.22 550 ALA E N 1
ATOM 14595 C CA . ALA E 2 550 ? 26.095 -10.003 32.747 1.00 18.96 550 ALA E CA 1
ATOM 14596 C C . ALA E 2 550 ? 26.052 -9.914 31.221 1.00 18.26 550 ALA E C 1
ATOM 14597 O O . ALA E 2 550 ? 26.811 -10.593 30.528 1.00 20.07 550 ALA E O 1
ATOM 14599 N N . VAL E 2 551 ? 25.163 -9.072 30.708 1.00 17.17 551 VAL E N 1
ATOM 14600 C CA . VAL E 2 551 ? 24.999 -8.894 29.264 1.00 17.61 551 VAL E CA 1
ATOM 14601 C C . VAL E 2 551 ? 26.177 -8.176 28.613 1.00 19.00 551 VAL E C 1
ATOM 14602 O O . VAL E 2 551 ? 26.749 -8.661 27.635 1.00 19.26 551 VAL E O 1
ATOM 14606 N N . ILE E 2 552 ? 26.533 -7.011 29.144 1.00 18.92 552 ILE E N 1
ATOM 14607 C CA . ILE E 2 552 ? 27.643 -6.256 28.586 1.00 18.56 552 ILE E CA 1
ATOM 14608 C C . ILE E 2 552 ? 28.930 -7.047 28.747 1.00 19.03 552 ILE E C 1
ATOM 14609 O O . ILE E 2 552 ? 29.774 -7.061 27.852 1.00 18.73 552 ILE E O 1
ATOM 14614 N N . GLY E 2 553 ? 29.071 -7.721 29.883 1.00 19.14 553 GLY E N 1
ATOM 14615 C CA . GLY E 2 553 ? 30.259 -8.519 30.113 1.00 19.68 553 GLY E CA 1
ATOM 14616 C C . GLY E 2 553 ? 30.333 -9.663 29.115 1.00 20.42 553 GLY E C 1
ATOM 14617 O O . GLY E 2 553 ? 31.375 -9.907 28.514 1.00 21.60 553 GLY E O 1
ATOM 14618 N N . ALA E 2 554 ? 29.219 -10.361 28.925 1.00 20.48 554 ALA E N 1
ATOM 14619 C CA . ALA E 2 554 ? 29.183 -11.483 27.992 1.00 20.66 554 ALA E CA 1
ATOM 14620 C C . ALA E 2 554 ? 29.501 -11.019 26.572 1.00 19.61 554 ALA E C 1
ATOM 14621 O O . ALA E 2 554 ? 30.296 -11.642 25.867 1.00 20.93 554 ALA E O 1
ATOM 14623 N N . GLY E 2 555 ? 28.873 -9.925 26.160 1.00 18.71 555 GLY E N 1
ATOM 14624 C CA . GLY E 2 555 ? 29.097 -9.406 24.823 1.00 19.35 555 GLY E CA 1
ATOM 14625 C C . GLY E 2 555 ? 30.504 -8.917 24.541 1.00 20.30 555 GLY E C 1
ATOM 14626 O O . GLY E 2 555 ? 31.094 -9.274 23.518 1.00 19.41 555 GLY E O 1
ATOM 14627 N N . SER E 2 556 ? 31.044 -8.095 25.439 1.00 18.93 556 SER E N 1
ATOM 14628 C CA . SER E 2 556 ? 32.387 -7.548 25.265 1.00 17.51 556 SER E CA 1
ATOM 14629 C C . SER E 2 556 ? 33.460 -8.616 25.432 1.00 19.43 556 SER E C 1
ATOM 14630 O O . SER E 2 556 ? 34.366 -8.729 24.613 1.00 17.80 556 SER E O 1
ATOM 14633 N N . ILE E 2 557 ? 33.374 -9.394 26.502 1.00 18.59 557 ILE E N 1
ATOM 14634 C CA . ILE E 2 557 ? 34.350 -10.447 26.710 1.00 18.89 557 ILE E CA 1
ATOM 14635 C C . ILE E 2 557 ? 34.227 -11.439 25.553 1.00 18.90 557 ILE E C 1
ATOM 14636 O O . ILE E 2 557 ? 35.222 -11.966 25.068 1.00 18.65 557 ILE E O 1
ATOM 14641 N N . GLY E 2 558 ? 32.998 -11.680 25.112 1.00 19.49 558 GLY E N 1
ATOM 14642 C CA . GLY E 2 558 ? 32.781 -12.589 24.002 1.00 19.50 558 GLY E CA 1
ATOM 14643 C C . GLY E 2 558 ? 33.471 -12.103 22.738 1.00 19.63 558 GLY E C 1
ATOM 14644 O O . GLY E 2 558 ? 34.166 -12.874 22.072 1.00 19.25 558 GLY E O 1
ATOM 14645 N N . ARG E 2 559 ? 33.296 -10.825 22.403 1.00 17.85 559 ARG E N 1
ATOM 14646 C CA . ARG E 2 559 ? 33.926 -10.284 21.200 1.00 18.34 559 ARG E CA 1
ATOM 14647 C C . ARG E 2 559 ? 35.448 -10.357 21.281 1.00 19.34 559 ARG E C 1
ATOM 14648 O O . ARG E 2 559 ? 36.115 -10.732 20.312 1.00 18.29 559 ARG E O 1
ATOM 14656 N N . ALA E 2 560 ? 35.995 -9.990 22.438 1.00 17.68 560 ALA E N 1
ATOM 14657 C CA . ALA E 2 560 ? 37.442 -10.005 22.638 1.00 18.12 560 ALA E CA 1
ATOM 14658 C C . ALA E 2 560 ? 38.015 -11.419 22.576 1.00 19.10 560 ALA E C 1
ATOM 14659 O O . ALA E 2 560 ? 39.002 -11.665 21.885 1.00 18.56 560 ALA E O 1
ATOM 14661 N N . ALA E 2 561 ? 37.399 -12.342 23.307 1.00 19.22 561 ALA E N 1
ATOM 14662 C CA . ALA E 2 561 ? 37.864 -13.725 23.330 1.00 20.10 561 ALA E CA 1
ATOM 14663 C C . ALA E 2 561 ? 37.766 -14.349 21.938 1.00 20.67 561 ALA E C 1
ATOM 14664 O O . ALA E 2 561 ? 38.597 -15.168 21.560 1.00 19.88 561 ALA E O 1
ATOM 14666 N N . SER E 2 562 ? 36.747 -13.952 21.179 1.00 22.25 562 SER E N 1
ATOM 14667 C CA . SER E 2 562 ? 36.552 -14.484 19.835 1.00 22.71 562 SER E CA 1
ATOM 14668 C C . SER E 2 562 ? 37.690 -14.097 18.890 1.00 22.34 562 SER E C 1
ATOM 14669 O O . SER E 2 562 ? 38.113 -14.896 18.055 1.00 22.29 562 SER E O 1
ATOM 14672 N N . ILE E 2 563 ? 38.185 -12.871 19.016 1.00 21.07 563 ILE E N 1
ATOM 14673 C CA . ILE E 2 563 ? 39.278 -12.419 18.165 1.00 20.36 563 ILE E CA 1
ATOM 14674 C C . ILE E 2 563 ? 40.506 -13.307 18.366 1.00 20.42 563 ILE E C 1
ATOM 14675 O O . ILE E 2 563 ? 41.126 -13.762 17.402 1.00 18.21 563 ILE E O 1
ATOM 14680 N N . VAL E 2 564 ? 40.853 -13.575 19.621 1.00 20.05 564 VAL E N 1
ATOM 14681 C CA . VAL E 2 564 ? 42.007 -14.418 19.892 1.00 21.43 564 VAL E CA 1
ATOM 14682 C C . VAL E 2 564 ? 41.661 -15.888 19.652 1.00 21.36 564 VAL E C 1
ATOM 14683 O O . VAL E 2 564 ? 42.524 -16.673 19.267 1.00 23.05 564 VAL E O 1
ATOM 14687 N N . ARG E 2 565 ? 40.399 -16.259 19.859 1.00 21.58 565 ARG E N 1
ATOM 14688 C CA . ARG E 2 565 ? 39.990 -17.644 19.633 1.00 22.12 565 ARG E CA 1
ATOM 14689 C C . ARG E 2 565 ? 40.180 -17.996 18.161 1.00 22.56 565 ARG E C 1
ATOM 14690 O O . ARG E 2 565 ? 40.636 -19.089 17.831 1.00 21.53 565 ARG E O 1
ATOM 14698 N N . GLU E 2 566 ? 39.839 -17.064 17.277 1.00 22.64 566 GLU E N 1
ATOM 14699 C CA . GLU E 2 566 ? 39.991 -17.310 15.848 1.00 24.27 566 GLU E CA 1
ATOM 14700 C C . GLU E 2 566 ? 41.446 -17.518 15.447 1.00 24.02 566 GLU E C 1
ATOM 14701 O O . GLU E 2 566 ? 41.751 -18.387 14.626 1.00 23.25 566 GLU E O 1
ATOM 14707 N N . ARG E 2 567 ? 42.347 -16.729 16.026 1.00 22.59 567 ARG E N 1
ATOM 14708 C CA . ARG E 2 567 ? 43.763 -16.865 15.714 1.00 20.82 567 ARG E CA 1
ATOM 14709 C C . ARG E 2 567 ? 44.264 -18.232 16.163 1.00 22.05 567 ARG E C 1
ATOM 14710 O O . ARG E 2 567 ? 45.099 -18.842 15.498 1.00 21.22 567 ARG E O 1
ATOM 14718 N N . VAL E 2 568 ? 43.744 -18.722 17.285 1.00 22.27 568 VAL E N 1
ATOM 14719 C CA . VAL E 2 568 ? 44.134 -20.042 17.765 1.00 22.47 568 VAL E CA 1
ATOM 14720 C C . VAL E 2 568 ? 43.652 -21.100 16.767 1.00 23.03 568 VAL E C 1
ATOM 14721 O O . VAL E 2 568 ? 44.379 -22.037 16.445 1.00 23.88 568 VAL E O 1
ATOM 14725 N N . LYS E 2 569 ? 42.424 -20.941 16.283 1.00 23.07 569 LYS E N 1
ATOM 14726 C CA . LYS E 2 569 ? 41.844 -21.877 15.321 1.00 26.00 569 LYS E CA 1
ATOM 14727 C C . LYS E 2 569 ? 42.610 -21.839 13.999 1.00 26.55 569 LYS E C 1
ATOM 14728 O O . LYS E 2 569 ? 42.809 -22.872 13.359 1.00 26.70 569 LYS E O 1
ATOM 14734 N N . GLN E 2 570 ? 43.039 -20.647 13.595 1.00 26.32 570 GLN E N 1
ATOM 14735 C CA . GLN E 2 570 ? 43.792 -20.490 12.356 1.00 25.86 570 GLN E CA 1
ATOM 14736 C C . GLN E 2 570 ? 45.099 -21.262 12.460 1.00 26.16 570 GLN E C 1
ATOM 14737 O O . GLN E 2 570 ? 45.521 -21.921 11.510 1.00 24.80 570 GLN E O 1
ATOM 14743 N N . LEU E 2 571 ? 45.737 -21.183 13.623 1.00 25.25 571 LEU E N 1
ATOM 14744 C CA . LEU E 2 571 ? 46.993 -21.883 13.840 1.00 25.11 571 LEU E CA 1
ATOM 14745 C C . LEU E 2 571 ? 46.750 -23.388 13.923 1.00 25.19 571 LEU E C 1
ATOM 14746 O O . LEU E 2 571 ? 47.492 -24.178 13.344 1.00 25.97 571 LEU E O 1
ATOM 14751 N N . ALA E 2 572 ? 45.707 -23.776 14.648 1.00 25.58 572 ALA E N 1
ATOM 14752 C CA . ALA E 2 572 ? 45.362 -25.185 14.802 1.00 27.25 572 ALA E CA 1
ATOM 14753 C C . ALA E 2 572 ? 45.004 -25.786 13.444 1.00 28.36 572 ALA E C 1
ATOM 14754 O O . ALA E 2 572 ? 45.366 -26.927 13.143 1.00 28.35 572 ALA E O 1
ATOM 14756 N N . GLY E 2 573 ? 44.291 -25.010 12.634 1.00 28.67 573 GLY E N 1
ATOM 14757 C CA . GLY E 2 573 ? 43.898 -25.472 11.315 1.00 32.61 573 GLY E CA 1
ATOM 14758 C C . GLY E 2 573 ? 45.119 -25.766 10.469 1.00 33.68 573 GLY E C 1
ATOM 14759 O O . GLY E 2 573 ? 45.201 -26.800 9.803 1.00 34.44 573 GLY E O 1
ATOM 14760 N N . HIS E 2 574 ? 46.078 -24.847 10.510 1.00 33.56 574 HIS E N 1
ATOM 14761 C CA . HIS E 2 574 ? 47.317 -24.986 9.761 1.00 34.87 574 HIS E CA 1
ATOM 14762 C C . HIS E 2 574 ? 48.061 -26.247 10.197 1.00 35.92 574 HIS E C 1
ATOM 14763 O O . HIS E 2 574 ? 48.516 -27.031 9.365 1.00 36.94 574 HIS E O 1
ATOM 14770 N N . LEU E 2 575 ? 48.175 -26.436 11.508 1.00 36.28 575 LEU E N 1
ATOM 14771 C CA . LEU E 2 575 ? 48.876 -27.587 12.069 1.00 37.62 575 LEU E CA 1
ATOM 14772 C C . LEU E 2 575 ? 48.144 -28.911 11.863 1.00 39.27 575 LEU E C 1
ATOM 14773 O O . LEU E 2 575 ? 48.773 -29.965 11.786 1.00 39.78 575 LEU E O 1
ATOM 14778 N N . LEU E 2 576 ? 46.819 -28.858 11.784 1.00 39.47 576 LEU E N 1
ATOM 14779 C CA . LEU E 2 576 ? 46.022 -30.067 11.610 1.00 41.00 576 LEU E CA 1
ATOM 14780 C C . LEU E 2 576 ? 45.553 -30.240 10.169 1.00 42.22 576 LEU E C 1
ATOM 14781 O O . LEU E 2 576 ? 44.841 -31.190 9.845 1.00 42.47 576 LEU E O 1
ATOM 14786 N N . GLU E 2 577 ? 45.972 -29.317 9.310 1.00 43.68 577 GLU E N 1
ATOM 14787 C CA . GLU E 2 577 ? 45.600 -29.340 7.902 1.00 44.86 577 GLU E CA 1
ATOM 14788 C C . GLU E 2 577 ? 44.085 -29.379 7.761 1.00 44.93 577 GLU E C 1
ATOM 14789 O O . GLU E 2 577 ? 43.523 -30.341 7.234 1.00 46.60 577 GLU E O 1
ATOM 14795 N N . ALA E 2 578 ? 43.431 -28.327 8.244 1.00 42.86 578 ALA E N 1
ATOM 14796 C CA . ALA E 2 578 ? 41.979 -28.218 8.175 1.00 41.06 578 ALA E CA 1
ATOM 14797 C C . ALA E 2 578 ? 41.596 -26.743 8.178 1.00 40.63 578 ALA E C 1
ATOM 14798 O O . ALA E 2 578 ? 42.404 -25.889 8.542 1.00 40.59 578 ALA E O 1
ATOM 14800 N N . ALA E 2 579 ? 40.369 -26.445 7.763 1.00 39.22 579 ALA E N 1
ATOM 14801 C CA . ALA E 2 579 ? 39.899 -25.066 7.731 1.00 38.65 579 ALA E CA 1
ATOM 14802 C C . ALA E 2 579 ? 39.674 -24.586 9.160 1.00 38.26 579 ALA E C 1
ATOM 14803 O O . ALA E 2 579 ? 39.242 -25.353 10.020 1.00 36.84 579 ALA E O 1
ATOM 14805 N N . SER E 2 580 ? 39.971 -23.316 9.413 1.00 39.00 580 SER E N 1
ATOM 14806 C CA . SER E 2 580 ? 39.802 -22.757 10.747 1.00 38.28 580 SER E CA 1
ATOM 14807 C C . SER E 2 580 ? 38.357 -22.899 11.222 1.00 38.66 580 SER E C 1
ATOM 14808 O O . SER E 2 580 ? 38.105 -23.224 12.384 1.00 37.76 580 SER E O 1
ATOM 14811 N N . GLU E 2 581 ? 37.413 -22.663 10.318 1.00 39.09 581 GLU E N 1
ATOM 14812 C CA . GLU E 2 581 ? 35.995 -22.747 10.654 1.00 40.63 581 GLU E CA 1
ATOM 14813 C C . GLU E 2 581 ? 35.550 -24.135 11.113 1.00 40.28 581 GLU E C 1
ATOM 14814 O O . GLU E 2 581 ? 34.438 -24.301 11.613 1.00 40.90 581 GLU E O 1
ATOM 14820 N N . ASP E 2 582 ? 36.417 -25.129 10.952 1.00 39.40 582 ASP E N 1
ATOM 14821 C CA . ASP E 2 582 ? 36.088 -26.492 11.357 1.00 38.90 582 ASP E CA 1
ATOM 14822 C C . ASP E 2 582 ? 36.799 -26.901 12.639 1.00 38.03 582 ASP E C 1
ATOM 14823 O O . ASP E 2 582 ? 36.699 -28.048 13.078 1.00 37.99 582 ASP E O 1
ATOM 14828 N N . ILE E 2 583 ? 37.523 -25.961 13.238 1.00 35.76 583 ILE E N 1
ATOM 14829 C CA . ILE E 2 583 ? 38.245 -26.235 14.474 1.00 34.17 583 ILE E CA 1
ATOM 14830 C C . ILE E 2 583 ? 37.376 -25.871 15.671 1.00 33.62 583 ILE E C 1
ATOM 14831 O O . ILE E 2 583 ? 36.679 -24.856 15.662 1.00 32.25 583 ILE E O 1
ATOM 14836 N N . VAL E 2 584 ? 37.405 -26.713 16.696 1.00 33.58 584 VAL E N 1
ATOM 14837 C CA . VAL E 2 584 ? 36.636 -26.447 17.899 1.00 34.19 584 VAL E CA 1
ATOM 14838 C C . VAL E 2 584 ? 37.526 -26.618 19.124 1.00 34.01 584 VAL E C 1
ATOM 14839 O O . VAL E 2 584 ? 38.436 -27.445 19.134 1.00 31.10 584 VAL E O 1
ATOM 14843 N N . ILE E 2 585 ? 37.270 -25.812 20.148 1.00 34.51 585 ILE E N 1
ATOM 14844 C CA . ILE E 2 585 ? 38.031 -25.897 21.385 1.00 35.03 585 ILE E CA 1
ATOM 14845 C C . ILE E 2 585 ? 37.041 -26.255 22.481 1.00 35.73 585 ILE E C 1
ATOM 14846 O O . ILE E 2 585 ? 36.119 -25.494 22.777 1.00 35.87 585 ILE E O 1
ATOM 14851 N N . GLU E 2 586 ? 37.227 -27.430 23.064 1.00 37.31 586 GLU E N 1
ATOM 14852 C CA . GLU E 2 586 ? 36.348 -27.914 24.117 1.00 39.29 586 GLU E CA 1
ATOM 14853 C C . GLU E 2 586 ? 37.153 -28.761 25.092 1.00 39.88 586 GLU E C 1
ATOM 14854 O O . GLU E 2 586 ? 37.947 -29.606 24.680 1.00 40.26 586 GLU E O 1
ATOM 14860 N N . ASP E 2 587 ? 36.951 -28.525 26.383 1.00 41.13 587 ASP E N 1
ATOM 14861 C CA . ASP E 2 587 ? 37.668 -29.267 27.415 1.00 42.01 587 ASP E CA 1
ATOM 14862 C C . ASP E 2 587 ? 39.178 -29.116 27.261 1.00 42.45 587 ASP E C 1
ATOM 14863 O O . ASP E 2 587 ? 39.933 -30.055 27.525 1.00 43.29 587 ASP E O 1
ATOM 14868 N N . GLY E 2 588 ? 39.614 -27.935 26.832 1.00 41.50 588 GLY E N 1
ATOM 14869 C CA . GLY E 2 588 ? 41.034 -27.693 26.659 1.00 40.03 588 GLY E CA 1
ATOM 14870 C C . GLY E 2 588 ? 41.645 -28.478 25.515 1.00 40.29 588 GLY E C 1
ATOM 14871 O O . GLY E 2 588 ? 42.857 -28.680 25.473 1.00 39.42 588 GLY E O 1
ATOM 14872 N N . LEU E 2 589 ? 40.807 -28.925 24.583 1.00 40.02 589 LEU E N 1
ATOM 14873 C CA . LEU E 2 589 ? 41.291 -29.687 23.439 1.00 39.84 589 LEU E CA 1
ATOM 14874 C C . LEU E 2 589 ? 40.952 -28.954 22.144 1.00 38.74 589 LEU E C 1
ATOM 14875 O O . LEU E 2 589 ? 39.797 -28.605 21.900 1.00 38.89 589 LEU E O 1
ATOM 14880 N N . VAL E 2 590 ? 41.969 -28.719 21.322 1.00 38.41 590 VAL E N 1
ATOM 14881 C CA . VAL E 2 590 ? 41.784 -28.046 20.042 1.00 37.45 590 VAL E CA 1
ATOM 14882 C C . VAL E 2 590 ? 41.827 -29.129 18.969 1.00 39.19 590 VAL E C 1
ATOM 14883 O O . VAL E 2 590 ? 42.884 -29.695 18.689 1.00 39.31 590 VAL E O 1
ATOM 14887 N N . HIS E 2 591 ? 40.678 -29.414 18.369 1.00 39.80 591 HIS E N 1
ATOM 14888 C CA . HIS E 2 591 ? 40.605 -30.463 17.359 1.00 41.04 591 HIS E CA 1
ATOM 14889 C C . HIS E 2 591 ? 39.583 -30.166 16.274 1.00 41.11 591 HIS E C 1
ATOM 14890 O O . HIS E 2 591 ? 38.746 -29.275 16.418 1.00 40.47 591 HIS E O 1
ATOM 14897 N N . VAL E 2 592 ? 39.664 -30.928 15.186 1.00 42.54 592 VAL E N 1
ATOM 14898 C CA . VAL E 2 592 ? 38.740 -30.782 14.070 1.00 43.23 592 VAL E CA 1
ATOM 14899 C C . VAL E 2 592 ? 37.379 -31.288 14.527 1.00 43.75 592 VAL E C 1
ATOM 14900 O O . VAL E 2 592 ? 37.280 -32.367 15.107 1.00 42.88 592 VAL E O 1
ATOM 14904 N N . ALA E 2 593 ? 36.339 -30.502 14.271 1.00 45.30 593 ALA E N 1
ATOM 14905 C CA . ALA E 2 593 ? 34.984 -30.866 14.672 1.00 47.38 593 ALA E CA 1
ATOM 14906 C C . ALA E 2 593 ? 34.660 -32.311 14.317 1.00 49.31 593 ALA E C 1
ATOM 14907 O O . ALA E 2 593 ? 34.750 -32.709 13.158 1.00 49.11 593 ALA E O 1
ATOM 14909 N N . GLY E 2 594 ? 34.293 -33.093 15.328 1.00 51.76 594 GLY E N 1
ATOM 14910 C CA . GLY E 2 594 ? 33.952 -34.487 15.103 1.00 54.10 594 GLY E CA 1
ATOM 14911 C C . GLY E 2 594 ? 35.135 -35.439 15.111 1.00 55.48 594 GLY E C 1
ATOM 14912 O O . GLY E 2 594 ? 34.951 -36.656 15.096 1.00 56.33 594 GLY E O 1
ATOM 14913 N N . VAL E 2 595 ? 36.348 -34.896 15.134 1.00 55.90 595 VAL E N 1
ATOM 14914 C CA . VAL E 2 595 ? 37.545 -35.729 15.139 1.00 56.47 595 VAL E CA 1
ATOM 14915 C C . VAL E 2 595 ? 38.500 -35.359 16.273 1.00 57.28 595 VAL E C 1
ATOM 14916 O O . VAL E 2 595 ? 39.580 -34.813 16.038 1.00 57.48 595 VAL E O 1
ATOM 14920 N N . PRO E 2 596 ? 38.113 -35.654 17.524 1.00 57.95 596 PRO E N 1
ATOM 14921 C CA . PRO E 2 596 ? 38.967 -35.338 18.672 1.00 58.39 596 PRO E CA 1
ATOM 14922 C C . PRO E 2 596 ? 40.242 -36.178 18.662 1.00 58.96 596 PRO E C 1
ATOM 14923 O O . PRO E 2 596 ? 41.071 -36.086 19.570 1.00 59.14 596 PRO E O 1
ATOM 14927 N N . ALA E 2 597 ? 40.391 -36.997 17.623 1.00 59.02 597 ALA E N 1
ATOM 14928 C CA . ALA E 2 597 ? 41.557 -37.860 17.474 1.00 58.54 597 ALA E CA 1
ATOM 14929 C C . ALA E 2 597 ? 42.755 -37.070 16.955 1.00 58.10 597 ALA E C 1
ATOM 14930 O O . ALA E 2 597 ? 43.896 -37.338 17.331 1.00 58.01 597 ALA E O 1
ATOM 14932 N N . LYS E 2 598 ? 42.493 -36.102 16.083 1.00 57.46 598 LYS E N 1
ATOM 14933 C CA . LYS E 2 598 ? 43.559 -35.276 15.532 0.00 57.20 598 LYS E CA 1
ATOM 14934 C C . LYS E 2 598 ? 43.572 -33.938 16.257 1.00 56.35 598 LYS E C 1
ATOM 14935 O O . LYS E 2 598 ? 43.709 -32.881 15.643 1.00 57.18 598 LYS E O 1
ATOM 14941 N N . GLY E 2 599 ? 43.425 -33.992 17.574 1.00 54.78 599 GLY E N 1
ATOM 14942 C CA . GLY E 2 599 ? 43.416 -32.773 18.353 1.00 51.88 599 GLY E CA 1
ATOM 14943 C C . GLY E 2 599 ? 44.738 -32.482 19.027 1.00 49.81 599 GLY E C 1
ATOM 14944 O O . GLY E 2 599 ? 45.645 -33.313 19.041 1.00 49.59 599 GLY E O 1
ATOM 14945 N N . MET E 2 600 ? 44.839 -31.283 19.583 1.00 47.54 600 MET E N 1
ATOM 14946 C CA . MET E 2 600 ? 46.032 -30.844 20.288 1.00 45.08 600 MET E CA 1
ATOM 14947 C C . MET E 2 600 ? 45.558 -30.118 21.529 1.00 41.93 600 MET E C 1
ATOM 14948 O O . MET E 2 600 ? 44.556 -29.404 21.492 1.00 41.40 600 MET E O 1
ATOM 14953 N N . PRO E 2 601 ? 46.254 -30.303 22.655 1.00 39.11 601 PRO E N 1
ATOM 14954 C CA . PRO E 2 601 ? 45.786 -29.581 23.836 1.00 36.79 601 PRO E CA 1
ATOM 14955 C C . PRO E 2 601 ? 45.923 -28.075 23.609 1.00 34.04 601 PRO E C 1
ATOM 14956 O O . PRO E 2 601 ? 46.840 -27.615 22.925 1.00 32.40 601 PRO E O 1
ATOM 14960 N N . PHE E 2 602 ? 44.986 -27.321 24.170 1.00 32.00 602 PHE E N 1
ATOM 14961 C CA . PHE E 2 602 ? 44.962 -25.871 24.052 1.00 30.71 602 PHE E CA 1
ATOM 14962 C C . PHE E 2 602 ? 46.345 -25.260 24.271 1.00 30.04 602 PHE E C 1
ATOM 14963 O O . PHE E 2 602 ? 46.826 -24.472 23.456 1.00 30.33 602 PHE E O 1
ATOM 14971 N N . ALA E 2 603 ? 46.975 -25.641 25.378 1.00 27.98 603 ALA E N 1
ATOM 14972 C CA . ALA E 2 603 ? 48.290 -25.132 25.751 1.00 27.88 603 ALA E CA 1
ATOM 14973 C C . ALA E 2 603 ? 49.368 -25.330 24.690 1.00 27.50 603 ALA E C 1
ATOM 14974 O O . ALA E 2 603 ? 50.255 -24.490 24.537 1.00 25.92 603 ALA E O 1
ATOM 14976 N N . GLU E 2 604 ? 49.299 -26.439 23.961 1.00 26.78 604 GLU E N 1
ATOM 14977 C CA . GLU E 2 604 ? 50.288 -26.711 22.929 1.00 27.13 604 GLU E CA 1
ATOM 14978 C C . GLU E 2 604 ? 50.155 -25.758 21.746 1.00 25.03 604 GLU E C 1
ATOM 14979 O O . GLU E 2 604 ? 51.156 -25.283 21.211 1.00 25.81 604 GLU E O 1
ATOM 14985 N N . VAL E 2 605 ? 48.923 -25.481 21.341 1.00 23.84 605 VAL E N 1
ATOM 14986 C CA . VAL E 2 605 ? 48.676 -24.577 20.221 1.00 24.18 605 VAL E CA 1
ATOM 14987 C C . VAL E 2 605 ? 49.066 -23.152 20.610 1.00 23.34 605 VAL E C 1
ATOM 14988 O O . VAL E 2 605 ? 49.691 -22.432 19.827 1.00 23.91 605 VAL E O 1
ATOM 14992 N N . VAL E 2 606 ? 48.694 -22.750 21.821 1.00 21.82 606 VAL E N 1
ATOM 14993 C CA . VAL E 2 606 ? 49.016 -21.408 22.309 1.00 21.74 606 VAL E CA 1
ATOM 14994 C C . VAL E 2 606 ? 50.526 -21.234 22.428 1.00 21.45 606 VAL E C 1
ATOM 14995 O O . VAL E 2 606 ? 51.070 -20.193 22.061 1.00 22.72 606 VAL E O 1
ATOM 14999 N N . GLY E 2 607 ? 51.200 -22.261 22.936 1.00 21.56 607 GLY E N 1
ATOM 15000 C CA . GLY E 2 607 ? 52.643 -22.195 23.078 1.00 22.17 607 GLY E CA 1
ATOM 15001 C C . GLY E 2 607 ? 53.312 -21.975 21.735 1.00 22.28 607 GLY E C 1
ATOM 15002 O O . GLY E 2 607 ? 54.295 -21.239 21.635 1.00 22.16 607 GLY E O 1
ATOM 15003 N N . ALA E 2 608 ? 52.789 -22.624 20.698 1.00 20.96 608 ALA E N 1
ATOM 15004 C CA . ALA E 2 608 ? 53.344 -22.481 19.359 1.00 21.00 608 ALA E CA 1
ATOM 15005 C C . ALA E 2 608 ? 53.052 -21.077 18.829 1.00 20.46 608 ALA E C 1
ATOM 15006 O O . ALA E 2 608 ? 53.879 -20.471 18.145 1.00 21.21 608 ALA E O 1
ATOM 15008 N N . ALA E 2 609 ? 51.869 -20.569 19.143 1.00 21.02 609 ALA E N 1
ATOM 15009 C CA . ALA E 2 609 ? 51.484 -19.232 18.701 1.00 21.33 609 ALA E CA 1
ATOM 15010 C C . ALA E 2 609 ? 52.496 -18.217 19.226 1.00 21.12 609 ALA E C 1
ATOM 15011 O O . ALA E 2 609 ? 52.912 -17.306 18.506 1.00 21.09 609 ALA E O 1
ATOM 15013 N N . TYR E 2 610 ? 52.892 -18.382 20.485 1.00 20.76 610 TYR E N 1
ATOM 15014 C CA . TYR E 2 610 ? 53.855 -17.480 21.108 1.00 20.96 610 TYR E CA 1
ATOM 15015 C C . TYR E 2 610 ? 55.312 -17.740 20.748 1.00 22.37 610 TYR E C 1
ATOM 15016 O O . TYR E 2 610 ? 56.048 -16.817 20.401 1.00 22.05 610 TYR E O 1
ATOM 15025 N N . PHE E 2 611 ? 55.720 -19.003 20.819 1.00 22.03 611 PHE E N 1
ATOM 15026 C CA . PHE E 2 611 ? 57.116 -19.347 20.619 1.00 23.31 611 PHE E CA 1
ATOM 15027 C C . PHE E 2 611 ? 57.551 -20.254 19.464 1.00 23.72 611 PHE E C 1
ATOM 15028 O O . PHE E 2 611 ? 58.714 -20.644 19.410 1.00 23.49 611 PHE E O 1
ATOM 15036 N N . ALA E 2 612 ? 56.650 -20.588 18.547 1.00 25.50 612 ALA E N 1
ATOM 15037 C CA . ALA E 2 612 ? 57.020 -21.455 17.424 1.00 26.13 612 ALA E CA 1
ATOM 15038 C C . ALA E 2 612 ? 56.664 -20.820 16.081 1.00 26.78 612 ALA E C 1
ATOM 15039 O O . ALA E 2 612 ? 55.755 -21.262 15.374 1.00 24.65 612 ALA E O 1
ATOM 15041 N N . ASP E 2 613 ? 57.417 -19.774 15.762 1.00 27.43 613 ASP E N 1
ATOM 15042 C CA . ASP E 2 613 ? 57.301 -18.975 14.548 1.00 28.09 613 ASP E CA 1
ATOM 15043 C C . ASP E 2 613 ? 57.186 -19.791 13.253 1.00 29.13 613 ASP E C 1
ATOM 15044 O O . ASP E 2 613 ? 56.494 -19.386 12.318 1.00 27.76 613 ASP E O 1
ATOM 15049 N N . ALA E 2 614 ? 57.857 -20.938 13.202 1.00 27.27 614 ALA E N 1
ATOM 15050 C CA . ALA E 2 614 ? 57.827 -21.784 12.010 1.00 28.45 614 ALA E CA 1
ATOM 15051 C C . ALA E 2 614 ? 56.490 -22.480 11.764 1.00 28.33 614 ALA E C 1
ATOM 15052 O O . ALA E 2 614 ? 56.209 -22.902 10.645 1.00 28.40 614 ALA E O 1
ATOM 15054 N N . THR E 2 615 ? 55.667 -22.594 12.801 1.00 27.61 615 THR E N 1
ATOM 15055 C CA . THR E 2 615 ? 54.365 -23.249 12.678 1.00 27.32 615 THR E CA 1
ATOM 15056 C C . THR E 2 615 ? 53.259 -22.297 12.235 1.00 27.60 615 THR E C 1
ATOM 15057 O O . THR E 2 615 ? 52.137 -22.730 11.959 1.00 28.11 615 THR E O 1
ATOM 15061 N N . HIS E 2 616 ? 53.568 -21.005 12.167 1.00 26.82 616 HIS E N 1
ATOM 15062 C CA . HIS E 2 616 ? 52.570 -20.013 11.785 1.00 26.04 616 HIS E CA 1
ATOM 15063 C C . HIS E 2 616 ? 52.208 -20.027 10.304 1.00 26.33 616 HIS E C 1
ATOM 15064 O O . HIS E 2 616 ? 53.078 -20.140 9.442 1.00 27.43 616 HIS E O 1
ATOM 15071 N N . PRO E 2 617 ? 50.907 -19.922 9.994 1.00 26.12 617 PRO E N 1
ATOM 15072 C CA . PRO E 2 617 ? 50.438 -19.913 8.606 1.00 26.45 617 PRO E CA 1
ATOM 15073 C C . PRO E 2 617 ? 50.707 -18.536 7.995 1.00 27.45 617 PRO E C 1
ATOM 15074 O O . PRO E 2 617 ? 50.804 -17.538 8.711 1.00 25.53 617 PRO E O 1
ATOM 15078 N N . PRO E 2 618 ? 50.826 -18.461 6.661 1.00 27.96 618 PRO E N 1
ATOM 15079 C CA . PRO E 2 618 ? 51.086 -17.169 6.018 1.00 28.16 618 PRO E CA 1
ATOM 15080 C C . PRO E 2 618 ? 50.049 -16.094 6.347 1.00 27.04 618 PRO E C 1
ATOM 15081 O O . PRO E 2 618 ? 48.845 -16.363 6.377 1.00 26.82 618 PRO E O 1
ATOM 15085 N N . GLY E 2 619 ? 50.530 -14.880 6.608 1.00 27.09 619 GLY E N 1
ATOM 15086 C CA . GLY E 2 619 ? 49.645 -13.768 6.926 1.00 25.48 619 GLY E CA 1
ATOM 15087 C C . GLY E 2 619 ? 49.080 -13.779 8.338 1.00 23.36 619 GLY E C 1
ATOM 15088 O O . GLY E 2 619 ? 48.246 -12.946 8.690 1.00 22.68 619 GLY E O 1
ATOM 15089 N N . PHE E 2 620 ? 49.543 -14.722 9.147 1.00 22.11 620 PHE E N 1
ATOM 15090 C CA . PHE E 2 620 ? 49.087 -14.872 10.530 1.00 21.93 620 PHE E CA 1
ATOM 15091 C C . PHE E 2 620 ? 49.417 -13.674 11.415 1.00 21.89 620 PHE E C 1
ATOM 15092 O O . PHE E 2 620 ? 50.451 -13.032 11.243 1.00 23.01 620 PHE E O 1
ATOM 15100 N N . ASP E 2 621 ? 48.522 -13.365 12.349 1.00 22.32 621 ASP E N 1
ATOM 15101 C CA . ASP E 2 621 ? 48.767 -12.293 13.310 1.00 21.94 621 ASP E CA 1
ATOM 15102 C C . ASP E 2 621 ? 48.841 -13.052 14.627 1.00 20.78 621 ASP E C 1
ATOM 15103 O O . ASP E 2 621 ? 47.820 -13.501 15.144 1.00 22.37 621 ASP E O 1
ATOM 15108 N N . ALA E 2 622 ? 50.054 -13.212 15.147 1.00 19.92 622 ALA E N 1
ATOM 15109 C CA . ALA E 2 622 ? 50.284 -13.971 16.373 1.00 20.45 622 ALA E CA 1
ATOM 15110 C C . ALA E 2 622 ? 49.868 -13.297 17.675 1.00 20.31 622 ALA E C 1
ATOM 15111 O O . ALA E 2 622 ? 50.075 -13.848 18.754 1.00 22.96 622 ALA E O 1
ATOM 15113 N N . THR E 2 623 ? 49.273 -12.116 17.583 1.00 20.87 623 THR E N 1
ATOM 15114 C CA . THR E 2 623 ? 48.841 -11.411 18.782 1.00 19.35 623 THR E CA 1
ATOM 15115 C C . THR E 2 623 ? 47.700 -12.155 19.468 1.00 19.76 623 THR E C 1
ATOM 15116 O O . THR E 2 623 ? 46.618 -12.277 18.900 1.00 20.66 623 THR E O 1
ATOM 15120 N N . LEU E 2 624 ? 47.925 -12.638 20.690 1.00 19.00 624 LEU E N 1
ATOM 15121 C CA . LEU E 2 624 ? 46.877 -13.356 21.413 1.00 18.93 624 LEU E CA 1
ATOM 15122 C C . LEU E 2 624 ? 46.260 -12.563 22.568 1.00 19.88 624 LEU E C 1
ATOM 15123 O O . LEU E 2 624 ? 45.949 -13.103 23.631 1.00 17.94 624 LEU E O 1
ATOM 15128 N N . GLU E 2 625 ? 46.094 -11.265 22.340 1.00 19.01 625 GLU E N 1
ATOM 15129 C CA . GLU E 2 625 ? 45.470 -10.367 23.299 1.00 18.65 625 GLU E CA 1
ATOM 15130 C C . GLU E 2 625 ? 44.706 -9.381 22.425 1.00 19.36 625 GLU E C 1
ATOM 15131 O O . GLU E 2 625 ? 45.281 -8.782 21.510 1.00 20.70 625 GLU E O 1
ATOM 15137 N N . ALA E 2 626 ? 43.413 -9.228 22.685 1.00 19.86 626 ALA E N 1
ATOM 15138 C CA . ALA E 2 626 ? 42.588 -8.328 21.888 1.00 20.76 626 ALA E CA 1
ATOM 15139 C C . ALA E 2 626 ? 41.553 -7.608 22.739 1.00 21.06 626 ALA E C 1
ATOM 15140 O O . ALA E 2 626 ? 41.202 -8.062 23.828 1.00 19.58 626 ALA E O 1
ATOM 15142 N N . THR E 2 627 ? 41.069 -6.484 22.218 1.00 18.95 627 THR E N 1
ATOM 15143 C CA . THR E 2 627 ? 40.084 -5.657 22.903 1.00 19.32 627 THR E CA 1
ATOM 15144 C C . THR E 2 627 ? 38.907 -5.349 21.980 1.00 18.17 627 THR E C 1
ATOM 15145 O O . THR E 2 627 ? 39.083 -5.123 20.779 1.00 19.41 627 THR E O 1
ATOM 15149 N N . ALA E 2 628 ? 37.703 -5.351 22.537 1.00 18.63 628 ALA E N 1
ATOM 15150 C CA . ALA E 2 628 ? 36.512 -5.058 21.751 1.00 19.19 628 ALA E CA 1
ATOM 15151 C C . ALA E 2 628 ? 35.390 -4.486 22.601 1.00 19.76 628 ALA E C 1
ATOM 15152 O O . ALA E 2 628 ? 35.198 -4.888 23.754 1.00 19.39 628 ALA E O 1
ATOM 15154 N N . THR E 2 629 ? 34.657 -3.536 22.029 1.00 18.52 629 THR E N 1
ATOM 15155 C CA . THR E 2 629 ? 33.528 -2.943 22.719 1.00 19.09 629 THR E CA 1
ATOM 15156 C C . THR E 2 629 ? 32.282 -3.674 22.232 1.00 19.51 629 THR E C 1
ATOM 15157 O O . THR E 2 629 ? 32.259 -4.201 21.114 1.00 19.42 629 THR E O 1
ATOM 15161 N N . TYR E 2 630 ? 31.261 -3.723 23.079 1.00 19.68 630 TYR E N 1
ATOM 15162 C CA . TYR E 2 630 ? 30.006 -4.385 22.747 1.00 18.97 630 TYR E CA 1
ATOM 15163 C C . TYR E 2 630 ? 28.811 -3.552 23.175 1.00 20.23 630 TYR E C 1
ATOM 15164 O O . TYR E 2 630 ? 28.821 -2.907 24.227 1.00 20.77 630 TYR E O 1
ATOM 15173 N N . ASP E 2 631 ? 27.772 -3.588 22.353 1.00 20.21 631 ASP E N 1
ATOM 15174 C CA . ASP E 2 631 ? 26.555 -2.836 22.611 1.00 21.77 631 ASP E CA 1
ATOM 15175 C C . ASP E 2 631 ? 25.427 -3.624 21.948 1.00 23.20 631 ASP E C 1
ATOM 15176 O O . ASP E 2 631 ? 25.433 -3.816 20.732 1.00 23.66 631 ASP E O 1
ATOM 15181 N N . PRO E 2 632 ? 24.462 -4.124 22.737 1.00 23.93 632 PRO E N 1
ATOM 15182 C CA . PRO E 2 632 ? 23.371 -4.883 22.113 1.00 24.08 632 PRO E CA 1
ATOM 15183 C C . PRO E 2 632 ? 22.671 -4.119 20.984 1.00 23.86 632 PRO E C 1
ATOM 15184 O O . PRO E 2 632 ? 22.470 -2.907 21.062 1.00 23.50 632 PRO E O 1
ATOM 15188 N N . SER E 2 633 ? 22.308 -4.843 19.931 1.00 24.83 633 SER E N 1
ATOM 15189 C CA . SER E 2 633 ? 21.663 -4.240 18.768 1.00 23.65 633 SER E CA 1
ATOM 15190 C C . SER E 2 633 ? 20.199 -3.874 18.995 1.00 24.14 633 SER E C 1
ATOM 15191 O O . SER E 2 633 ? 19.591 -3.199 18.164 1.00 24.02 633 SER E O 1
ATOM 15194 N N . ASP E 2 634 ? 19.638 -4.297 20.124 1.00 23.03 634 ASP E N 1
ATOM 15195 C CA . ASP E 2 634 ? 18.236 -4.022 20.425 1.00 23.78 634 ASP E CA 1
ATOM 15196 C C . ASP E 2 634 ? 18.031 -4.193 21.930 1.00 24.48 634 ASP E C 1
ATOM 15197 O O . ASP E 2 634 ? 18.978 -4.505 22.659 1.00 25.19 634 ASP E O 1
ATOM 15202 N N . LEU E 2 635 ? 16.802 -3.993 22.391 1.00 22.26 635 LEU E N 1
ATOM 15203 C CA . LEU E 2 635 ? 16.488 -4.162 23.801 1.00 22.49 635 LEU E CA 1
ATOM 15204 C C . LEU E 2 635 ? 16.679 -5.633 24.135 1.00 23.61 635 LEU E C 1
ATOM 15205 O O . LEU E 2 635 ? 16.631 -6.489 23.253 1.00 23.45 635 LEU E O 1
ATOM 15210 N N . VAL E 2 636 ? 16.919 -5.922 25.406 1.00 23.07 636 VAL E N 1
ATOM 15211 C CA . VAL E 2 636 ? 17.070 -7.297 25.861 1.00 23.20 636 VAL E CA 1
ATOM 15212 C C . VAL E 2 636 ? 16.189 -7.330 27.090 1.00 23.76 636 VAL E C 1
ATOM 15213 O O . VAL E 2 636 ? 16.619 -6.990 28.191 1.00 23.76 636 VAL E O 1
ATOM 15217 N N . LEU E 2 637 ? 14.937 -7.721 26.878 1.00 23.50 637 LEU E N 1
ATOM 15218 C CA . LEU E 2 637 ? 13.951 -7.757 27.942 1.00 22.62 637 LEU E CA 1
ATOM 15219 C C . LEU E 2 637 ? 13.881 -9.067 28.711 1.00 22.82 637 LEU E C 1
ATOM 15220 O O . LEU E 2 637 ? 13.721 -10.140 28.128 1.00 21.23 637 LEU E O 1
ATOM 15225 N N . ALA E 2 638 ? 14.014 -8.961 30.028 1.00 21.95 638 ALA E N 1
ATOM 15226 C CA . ALA E 2 638 ? 13.911 -10.115 30.906 1.00 22.23 638 ALA E CA 1
ATOM 15227 C C . ALA E 2 638 ? 12.516 -9.987 31.494 1.00 20.50 638 ALA E C 1
ATOM 15228 O O . ALA E 2 638 ? 11.868 -8.955 31.334 1.00 19.66 638 ALA E O 1
ATOM 15230 N N . ASN E 2 639 ? 12.045 -11.017 32.177 1.00 21.62 639 ASN E N 1
ATOM 15231 C CA . ASN E 2 639 ? 10.715 -10.943 32.754 1.00 21.65 639 ASN E CA 1
ATOM 15232 C C . ASN E 2 639 ? 10.556 -11.905 33.918 1.00 21.92 639 ASN E C 1
ATOM 15233 O O . ASN E 2 639 ? 11.439 -12.718 34.201 1.00 23.01 639 ASN E O 1
ATOM 15238 N N . GLY E 2 640 ? 9.422 -11.798 34.594 1.00 22.56 640 GLY E N 1
ATOM 15239 C CA . GLY E 2 640 ? 9.156 -12.666 35.720 1.00 22.29 640 GLY E CA 1
ATOM 15240 C C . GLY E 2 640 ? 7.959 -12.177 36.500 1.00 23.06 640 GLY E C 1
ATOM 15241 O O . GLY E 2 640 ? 7.156 -11.384 36.009 1.00 23.05 640 GLY E O 1
ATOM 15242 N N . GLY E 2 641 ? 7.835 -12.652 37.728 1.00 21.77 641 GLY E N 1
ATOM 15243 C CA . GLY E 2 641 ? 6.725 -12.235 38.546 1.00 22.12 641 GLY E CA 1
ATOM 15244 C C . GLY E 2 641 ? 7.001 -12.528 39.997 1.00 22.00 641 GLY E C 1
ATOM 15245 O O . GLY E 2 641 ? 7.876 -13.331 40.325 1.00 21.69 641 GLY E O 1
ATOM 15246 N N . HIS E 2 642 ? 6.254 -11.859 40.863 1.00 22.02 642 HIS E N 1
ATOM 15247 C CA . HIS E 2 642 ? 6.387 -12.049 42.295 1.00 21.66 642 HIS E CA 1
ATOM 15248 C C . HIS E 2 642 ? 5.011 -12.084 42.913 1.00 21.36 642 HIS E C 1
ATOM 15249 O O . HIS E 2 642 ? 4.071 -11.468 42.409 1.00 24.20 642 HIS E O 1
ATOM 15256 N N . ALA E 2 643 ? 4.896 -12.830 44.002 1.00 22.10 643 ALA E N 1
ATOM 15257 C CA . ALA E 2 643 ? 3.650 -12.922 44.735 1.00 21.10 643 ALA E CA 1
ATOM 15258 C C . ALA E 2 643 ? 4.059 -12.853 46.192 1.00 20.59 643 ALA E C 1
ATOM 15259 O O . ALA E 2 643 ? 4.995 -13.531 46.618 1.00 20.60 643 ALA E O 1
ATOM 15261 N N . ALA E 2 644 ? 3.370 -12.011 46.945 1.00 20.52 644 ALA E N 1
ATOM 15262 C CA . ALA E 2 644 ? 3.665 -11.852 48.357 1.00 20.23 644 ALA E CA 1
ATOM 15263 C C . ALA E 2 644 ? 2.416 -12.102 49.172 1.00 20.45 644 ALA E C 1
ATOM 15264 O O . ALA E 2 644 ? 1.307 -11.805 48.734 1.00 20.48 644 ALA E O 1
ATOM 15266 N N . ILE E 2 645 ? 2.601 -12.666 50.356 1.00 20.91 645 ILE E N 1
ATOM 15267 C CA . ILE E 2 645 ? 1.485 -12.903 51.251 1.00 21.56 645 ILE E CA 1
ATOM 15268 C C . ILE E 2 645 ? 1.843 -12.188 52.539 1.00 22.34 645 ILE E C 1
ATOM 15269 O O . ILE E 2 645 ? 2.928 -12.391 53.094 1.00 21.36 645 ILE E O 1
ATOM 15274 N N . VAL E 2 646 ? 0.941 -11.329 52.992 1.00 20.92 646 VAL E N 1
ATOM 15275 C CA . VAL E 2 646 ? 1.166 -10.577 54.211 1.00 21.03 646 VAL E CA 1
ATOM 15276 C C . VAL E 2 646 ? 0.062 -10.846 55.219 1.00 22.67 646 VAL E C 1
ATOM 15277 O O . VAL E 2 646 ? -1.033 -11.290 54.868 1.00 22.16 646 VAL E O 1
ATOM 15281 N N . GLU E 2 647 ? 0.367 -10.581 56.479 1.00 23.43 647 GLU E N 1
ATOM 15282 C CA . GLU E 2 647 ? -0.597 -10.746 57.547 1.00 23.34 647 GLU E CA 1
ATOM 15283 C C . GLU E 2 647 ? -0.578 -9.456 58.347 1.00 23.14 647 GLU E C 1
ATOM 15284 O O . GLU E 2 647 ? 0.467 -9.044 58.847 1.00 23.51 647 GLU E O 1
ATOM 15290 N N . ILE E 2 648 ? -1.730 -8.805 58.439 1.00 21.72 648 ILE E N 1
ATOM 15291 C CA . ILE E 2 648 ? -1.848 -7.566 59.193 1.00 22.85 648 ILE E CA 1
ATOM 15292 C C . ILE E 2 648 ? -2.675 -7.829 60.445 1.00 23.39 648 ILE E C 1
ATOM 15293 O O . ILE E 2 648 ? -3.773 -8.382 60.361 1.00 23.19 648 ILE E O 1
ATOM 15298 N N . ASP E 2 649 ? -2.146 -7.443 61.602 1.00 24.49 649 ASP E N 1
ATOM 15299 C CA . ASP E 2 649 ? -2.856 -7.631 62.860 1.00 25.11 649 ASP E CA 1
ATOM 15300 C C . ASP E 2 649 ? -3.877 -6.507 62.989 1.00 25.56 649 ASP E C 1
ATOM 15301 O O . ASP E 2 649 ? -3.516 -5.335 62.981 1.00 25.09 649 ASP E O 1
ATOM 15306 N N . ALA E 2 650 ? -5.146 -6.872 63.121 1.00 25.67 650 ALA E N 1
ATOM 15307 C CA . ALA E 2 650 ? -6.225 -5.896 63.226 1.00 28.00 650 ALA E CA 1
ATOM 15308 C C . ALA E 2 650 ? -6.170 -4.987 64.452 1.00 28.86 650 ALA E C 1
ATOM 15309 O O . ALA E 2 650 ? -6.668 -3.863 64.411 1.00 31.17 650 ALA E O 1
ATOM 15311 N N . SER E 2 651 ? -5.569 -5.464 65.535 1.00 30.31 651 SER E N 1
ATOM 15312 C CA . SER E 2 651 ? -5.488 -4.676 66.763 1.00 32.29 651 SER E CA 1
ATOM 15313 C C . SER E 2 651 ? -4.249 -3.795 66.907 1.00 31.38 651 SER E C 1
ATOM 15314 O O . SER E 2 651 ? -4.333 -2.695 67.454 1.00 33.19 651 SER E O 1
ATOM 15317 N N . THR E 2 652 ? -3.105 -4.273 66.426 1.00 29.91 652 THR E N 1
ATOM 15318 C CA . THR E 2 652 ? -1.862 -3.516 66.545 1.00 28.61 652 THR E CA 1
ATOM 15319 C C . THR E 2 652 ? -1.335 -2.978 65.219 1.00 27.55 652 THR E C 1
ATOM 15320 O O . THR E 2 652 ? -0.337 -2.260 65.191 1.00 26.95 652 THR E O 1
ATOM 15324 N N . TYR E 2 653 ? -2.002 -3.337 64.128 1.00 26.38 653 TYR E N 1
ATOM 15325 C CA . TYR E 2 653 ? -1.626 -2.879 62.792 1.00 26.84 653 TYR E CA 1
ATOM 15326 C C . TYR E 2 653 ? -0.229 -3.303 62.355 1.00 27.55 653 TYR E C 1
ATOM 15327 O O . TYR E 2 653 ? 0.354 -2.708 61.447 1.00 28.40 653 TYR E O 1
ATOM 15336 N N . ALA E 2 654 ? 0.306 -4.334 62.999 1.00 26.91 654 ALA E N 1
ATOM 15337 C CA . ALA E 2 654 ? 1.627 -4.840 62.645 1.00 27.88 654 ALA E CA 1
ATOM 15338 C C . ALA E 2 654 ? 1.478 -5.661 61.364 1.00 27.31 654 ALA E C 1
ATOM 15339 O O . ALA E 2 654 ? 0.504 -6.401 61.206 1.00 27.37 654 ALA E O 1
ATOM 15341 N N . THR E 2 655 ? 2.440 -5.526 60.456 1.00 26.61 655 THR E N 1
ATOM 15342 C CA . THR E 2 655 ? 2.411 -6.242 59.182 1.00 25.92 655 THR E CA 1
ATOM 15343 C C . THR E 2 655 ? 3.580 -7.204 59.021 1.00 26.36 655 THR E C 1
ATOM 15344 O O . THR E 2 655 ? 4.737 -6.828 59.194 1.00 27.93 655 THR E O 1
ATOM 15348 N N . ARG E 2 656 ? 3.270 -8.446 58.667 1.00 26.41 656 ARG E N 1
ATOM 15349 C CA . ARG E 2 656 ? 4.296 -9.457 58.470 1.00 26.77 656 ARG E CA 1
ATOM 15350 C C . ARG E 2 656 ? 4.222 -10.061 57.074 1.00 25.85 656 ARG E C 1
ATOM 15351 O O . ARG E 2 656 ? 3.143 -10.433 56.612 1.00 23.43 656 ARG E O 1
ATOM 15359 N N . VAL E 2 657 ? 5.366 -10.147 56.401 1.00 23.59 657 VAL E N 1
ATOM 15360 C CA . VAL E 2 657 ? 5.411 -10.767 55.087 1.00 22.11 657 VAL E CA 1
ATOM 15361 C C . VAL E 2 657 ? 5.723 -12.222 55.415 1.00 21.79 657 VAL E C 1
ATOM 15362 O O . VAL E 2 657 ? 6.864 -12.571 55.721 1.00 20.53 657 VAL E O 1
ATOM 15366 N N . THR E 2 658 ? 4.695 -13.060 55.362 1.00 21.44 658 THR E N 1
ATOM 15367 C CA . THR E 2 658 ? 4.822 -14.474 55.695 1.00 21.04 658 THR E CA 1
ATOM 15368 C C . THR E 2 658 ? 5.324 -15.381 54.579 1.00 20.96 658 THR E C 1
ATOM 15369 O O . THR E 2 658 ? 5.921 -16.422 54.849 1.00 22.04 658 THR E O 1
ATOM 15373 N N . ASP E 2 659 ? 5.082 -14.995 53.331 1.00 21.73 659 ASP E N 1
ATOM 15374 C CA . ASP E 2 659 ? 5.495 -15.806 52.189 1.00 22.82 659 ASP E CA 1
ATOM 15375 C C . ASP E 2 659 ? 5.891 -14.919 51.020 1.00 21.94 659 ASP E C 1
ATOM 15376 O O . ASP E 2 659 ? 5.400 -13.800 50.885 1.00 19.64 659 ASP E O 1
ATOM 15381 N N . PHE E 2 660 ? 6.781 -15.424 50.175 1.00 21.90 660 PHE E N 1
ATOM 15382 C CA . PHE E 2 660 ? 7.195 -14.680 48.996 1.00 21.71 660 PHE E CA 1
ATOM 15383 C C . PHE E 2 660 ? 7.552 -15.688 47.924 1.00 22.19 660 PHE E C 1
ATOM 15384 O O . PHE E 2 660 ? 8.267 -16.659 48.184 1.00 23.25 660 PHE E O 1
ATOM 15392 N N . PHE E 2 661 ? 7.036 -15.454 46.723 1.00 22.02 661 PHE E N 1
ATOM 15393 C CA . PHE E 2 661 ? 7.256 -16.345 45.596 1.00 21.56 661 PHE E CA 1
ATOM 15394 C C . PHE E 2 661 ? 7.815 -15.547 44.438 1.00 21.50 661 PHE E C 1
ATOM 15395 O O . PHE E 2 661 ? 7.396 -14.417 44.190 1.00 21.74 661 PHE E O 1
ATOM 15403 N N . ALA E 2 662 ? 8.760 -16.139 43.722 1.00 22.58 662 ALA E N 1
ATOM 15404 C CA . ALA E 2 662 ? 9.358 -15.455 42.594 1.00 21.91 662 ALA E CA 1
ATOM 15405 C C . ALA E 2 662 ? 9.581 -16.379 41.414 1.00 21.10 662 ALA E C 1
ATOM 15406 O O . ALA E 2 662 ? 9.976 -17.536 41.574 1.00 20.43 662 ALA E O 1
ATOM 15408 N N . VAL E 2 663 ? 9.307 -15.856 40.226 1.00 21.17 663 VAL E N 1
ATOM 15409 C CA . VAL E 2 663 ? 9.528 -16.584 38.988 1.00 21.69 663 VAL E CA 1
ATOM 15410 C C . VAL E 2 663 ? 10.390 -15.628 38.180 1.00 21.42 663 VAL E C 1
ATOM 15411 O O . VAL E 2 663 ? 9.992 -14.491 37.922 1.00 21.25 663 VAL E O 1
ATOM 15415 N N . GLU E 2 664 ? 11.581 -16.072 37.807 1.00 21.61 664 GLU E N 1
ATOM 15416 C CA . GLU E 2 664 ? 12.486 -15.210 37.059 1.00 23.70 664 GLU E CA 1
ATOM 15417 C C . GLU E 2 664 ? 12.941 -15.810 35.739 1.00 21.57 664 GLU E C 1
ATOM 15418 O O . GLU E 2 664 ? 13.288 -16.989 35.664 1.00 20.88 664 GLU E O 1
ATOM 15424 N N . ASP E 2 665 ? 12.937 -14.982 34.701 1.00 20.02 665 ASP E N 1
ATOM 15425 C CA . ASP E 2 665 ? 13.394 -15.404 33.388 1.00 20.23 665 ASP E CA 1
ATOM 15426 C C . ASP E 2 665 ? 14.413 -14.375 32.919 1.00 20.34 665 ASP E C 1
ATOM 15427 O O . ASP E 2 665 ? 14.051 -13.342 32.350 1.00 20.03 665 ASP E O 1
ATOM 15432 N N . CYS E 2 666 ? 15.686 -14.650 33.185 1.00 21.49 666 CYS E N 1
ATOM 15433 C CA . CYS E 2 666 ? 16.764 -13.755 32.776 1.00 21.67 666 CYS E CA 1
ATOM 15434 C C . CYS E 2 666 ? 17.516 -14.448 31.645 1.00 21.22 666 CYS E C 1
ATOM 15435 O O . CYS E 2 666 ? 18.724 -14.297 31.490 1.00 20.29 666 CYS E O 1
ATOM 15438 N N . GLY E 2 667 ? 16.775 -15.206 30.845 1.00 22.49 667 GLY E N 1
ATOM 15439 C CA . GLY E 2 667 ? 17.390 -15.934 29.754 1.00 22.06 667 GLY E CA 1
ATOM 15440 C C . GLY E 2 667 ? 18.299 -16.977 30.366 1.00 23.23 667 GLY E C 1
ATOM 15441 O O . GLY E 2 667 ? 17.966 -17.579 31.389 1.00 24.90 667 GLY E O 1
ATOM 15442 N N . THR E 2 668 ? 19.458 -17.179 29.756 1.00 22.94 668 THR E N 1
ATOM 15443 C CA . THR E 2 668 ? 20.414 -18.154 30.252 1.00 22.40 668 THR E CA 1
ATOM 15444 C C . THR E 2 668 ? 21.065 -17.644 31.533 1.00 22.31 668 THR E C 1
ATOM 15445 O O . THR E 2 668 ? 21.699 -16.593 31.532 1.00 19.04 668 THR E O 1
ATOM 15449 N N . MET E 2 669 ? 20.896 -18.377 32.630 1.00 21.32 669 MET E N 1
ATOM 15450 C CA . MET E 2 669 ? 21.522 -17.980 33.883 1.00 20.26 669 MET E CA 1
ATOM 15451 C C . MET E 2 669 ? 22.986 -18.391 33.831 1.00 19.94 669 MET E C 1
ATOM 15452 O O . MET E 2 669 ? 23.308 -19.508 33.420 1.00 19.43 669 MET E O 1
ATOM 15457 N N . ILE E 2 670 ? 23.883 -17.495 34.225 1.00 18.04 670 ILE E N 1
ATOM 15458 C CA . ILE E 2 670 ? 25.295 -17.846 34.228 1.00 16.46 670 ILE E CA 1
ATOM 15459 C C . ILE E 2 670 ? 25.550 -18.684 35.477 1.00 17.98 670 ILE E C 1
ATOM 15460 O O . ILE E 2 670 ? 26.178 -19.737 35.421 1.00 17.30 670 ILE E O 1
ATOM 15465 N N . ASN E 2 671 ? 25.040 -18.204 36.606 1.00 19.63 671 ASN E N 1
ATOM 15466 C CA . ASN E 2 671 ? 25.235 -18.875 37.886 1.00 19.48 671 ASN E CA 1
ATOM 15467 C C . ASN E 2 671 ? 23.927 -18.776 38.667 1.00 20.25 671 ASN E C 1
ATOM 15468 O O . ASN E 2 671 ? 23.637 -17.745 39.277 1.00 19.29 671 ASN E O 1
ATOM 15473 N N . PRO E 2 672 ? 23.111 -19.850 38.648 1.00 18.69 672 PRO E N 1
ATOM 15474 C CA . PRO E 2 672 ? 21.823 -19.887 39.348 1.00 18.13 672 PRO E CA 1
ATOM 15475 C C . PRO E 2 672 ? 21.894 -19.468 40.811 1.00 18.18 672 PRO E C 1
ATOM 15476 O O . PRO E 2 672 ? 21.015 -18.767 41.302 1.00 19.44 672 PRO E O 1
ATOM 15480 N N . MET E 2 673 ? 22.940 -19.909 41.500 1.00 18.88 673 MET E N 1
ATOM 15481 C CA . MET E 2 673 ? 23.126 -19.579 42.908 1.00 19.32 673 MET E CA 1
ATOM 15482 C C . MET E 2 673 ? 23.217 -18.064 43.071 1.00 19.00 673 MET E C 1
ATOM 15483 O O . MET E 2 673 ? 22.559 -17.478 43.927 1.00 19.17 673 MET E O 1
ATOM 15488 N N . ILE E 2 674 ? 24.037 -17.435 42.239 1.00 19.58 674 ILE E N 1
ATOM 15489 C CA . ILE E 2 674 ? 24.211 -15.990 42.297 1.00 19.60 674 ILE E CA 1
ATOM 15490 C C . ILE E 2 674 ? 22.928 -15.266 41.884 1.00 19.43 674 ILE E C 1
ATOM 15491 O O . ILE E 2 674 ? 22.575 -14.233 42.466 1.00 18.25 674 ILE E O 1
ATOM 15496 N N . VAL E 2 675 ? 22.220 -15.805 40.894 1.00 18.82 675 VAL E N 1
ATOM 15497 C CA . VAL E 2 675 ? 20.963 -15.194 40.463 1.00 18.33 675 VAL E CA 1
ATOM 15498 C C . VAL E 2 675 ? 19.955 -15.221 41.612 1.00 18.24 675 VAL E C 1
ATOM 15499 O O . VAL E 2 675 ? 19.250 -14.238 41.855 1.00 19.30 675 VAL E O 1
ATOM 15503 N N . GLU E 2 676 ? 19.876 -16.344 42.321 1.00 18.37 676 GLU E N 1
ATOM 15504 C CA . GLU E 2 676 ? 18.938 -16.435 43.433 1.00 19.55 676 GLU E CA 1
ATOM 15505 C C . GLU E 2 676 ? 19.348 -15.461 44.531 1.00 18.20 676 GLU E C 1
ATOM 15506 O O . GLU E 2 676 ? 18.499 -14.859 45.180 1.00 18.95 676 GLU E O 1
ATOM 15512 N N . GLY E 2 677 ? 20.652 -15.302 44.730 1.00 16.99 677 GLY E N 1
ATOM 15513 C CA . GLY E 2 677 ? 21.117 -14.366 45.737 1.00 17.06 677 GLY E CA 1
ATOM 15514 C C . GLY E 2 677 ? 20.628 -12.969 45.390 1.00 17.24 677 GLY E C 1
ATOM 15515 O O . GLY E 2 677 ? 20.211 -12.208 46.261 1.00 16.96 677 GLY E O 1
ATOM 15516 N N . GLN E 2 678 ? 20.675 -12.634 44.105 1.00 17.49 678 GLN E N 1
ATOM 15517 C CA . GLN E 2 678 ? 20.222 -11.328 43.629 1.00 17.22 678 GLN E CA 1
ATOM 15518 C C . GLN E 2 678 ? 18.722 -11.144 43.846 1.00 17.80 678 GLN E C 1
ATOM 15519 O O . GLN E 2 678 ? 18.259 -10.069 44.241 1.00 17.20 678 GLN E O 1
ATOM 15525 N N . ILE E 2 679 ? 17.954 -12.193 43.585 1.00 16.22 679 ILE E N 1
ATOM 15526 C CA . ILE E 2 679 ? 16.512 -12.114 43.773 1.00 15.87 679 ILE E CA 1
ATOM 15527 C C . ILE E 2 679 ? 16.171 -11.926 45.251 1.00 15.74 679 ILE E C 1
ATOM 15528 O O . ILE E 2 679 ? 15.384 -11.052 45.613 1.00 17.64 679 ILE E O 1
ATOM 15533 N N . ARG E 2 680 ? 16.766 -12.740 46.110 1.00 17.06 680 ARG E N 1
ATOM 15534 C CA . ARG E 2 680 ? 16.481 -12.635 47.538 1.00 18.24 680 ARG E CA 1
ATOM 15535 C C . ARG E 2 680 ? 16.890 -11.282 48.114 1.00 19.06 680 ARG E C 1
ATOM 15536 O O . ARG E 2 680 ? 16.180 -10.718 48.948 1.00 19.46 680 ARG E O 1
ATOM 15544 N N . GLY E 2 681 ? 18.027 -10.762 47.665 1.00 19.10 681 GLY E N 1
ATOM 15545 C CA . GLY E 2 681 ? 18.482 -9.470 48.148 1.00 19.71 681 GLY E CA 1
ATOM 15546 C C . GLY E 2 681 ? 17.530 -8.369 47.720 1.00 20.09 681 GLY E C 1
ATOM 15547 O O . GLY E 2 681 ? 17.185 -7.488 48.511 1.00 18.96 681 GLY E O 1
ATOM 15548 N N . GLY E 2 682 ? 17.102 -8.416 46.460 1.00 19.54 682 GLY E N 1
ATOM 15549 C CA . GLY E 2 682 ? 16.180 -7.413 45.957 1.00 18.89 682 GLY E CA 1
ATOM 15550 C C . GLY E 2 682 ? 14.829 -7.482 46.649 1.00 19.42 682 GLY E C 1
ATOM 15551 O O . GLY E 2 682 ? 14.188 -6.459 46.882 1.00 17.90 682 GLY E O 1
ATOM 15552 N N . ILE E 2 683 ? 14.389 -8.693 46.979 1.00 18.45 683 ILE E N 1
ATOM 15553 C CA . ILE E 2 683 ? 13.107 -8.867 47.655 1.00 18.24 683 ILE E CA 1
ATOM 15554 C C . ILE E 2 683 ? 13.160 -8.242 49.045 1.00 17.67 683 ILE E C 1
ATOM 15555 O O . ILE E 2 683 ? 12.201 -7.615 49.492 1.00 17.86 683 ILE E O 1
ATOM 15560 N N . ALA E 2 684 ? 14.293 -8.396 49.719 1.00 17.52 684 ALA E N 1
ATOM 15561 C CA . ALA E 2 684 ? 14.456 -7.824 51.051 1.00 18.27 684 ALA E CA 1
ATOM 15562 C C . ALA E 2 684 ? 14.355 -6.306 50.954 1.00 16.67 684 ALA E C 1
ATOM 15563 O O . ALA E 2 684 ? 13.651 -5.671 51.732 1.00 16.79 684 ALA E O 1
ATOM 15565 N N . GLN E 2 685 ? 15.049 -5.722 49.986 1.00 18.52 685 GLN E N 1
ATOM 15566 C CA . GLN E 2 685 ? 15.000 -4.276 49.819 1.00 16.77 685 GLN E CA 1
ATOM 15567 C C . GLN E 2 685 ? 13.585 -3.819 49.478 1.00 16.98 685 GLN E C 1
ATOM 15568 O O . GLN E 2 685 ? 13.180 -2.712 49.843 1.00 16.98 685 GLN E O 1
ATOM 15574 N N . ALA E 2 686 ? 12.831 -4.680 48.794 1.00 16.84 686 ALA E N 1
ATOM 15575 C CA . ALA E 2 686 ? 11.455 -4.364 48.415 1.00 17.61 686 ALA E CA 1
ATOM 15576 C C . ALA E 2 686 ? 10.582 -4.315 49.658 1.00 18.23 686 ALA E C 1
ATOM 15577 O O . ALA E 2 686 ? 9.777 -3.399 49.826 1.00 19.46 686 ALA E O 1
ATOM 15579 N N . ILE E 2 687 ? 10.732 -5.316 50.521 1.00 18.84 687 ILE E N 1
ATOM 15580 C CA . ILE E 2 687 ? 9.973 -5.361 51.765 1.00 17.15 687 ILE E CA 1
ATOM 15581 C C . ILE E 2 687 ? 10.317 -4.092 52.535 1.00 17.31 687 ILE E C 1
ATOM 15582 O O . ILE E 2 687 ? 9.450 -3.460 53.141 1.00 18.36 687 ILE E O 1
ATOM 15587 N N . GLY E 2 688 ? 11.591 -3.716 52.483 1.00 15.97 688 GLY E N 1
ATOM 15588 C CA . GLY E 2 688 ? 12.036 -2.513 53.161 1.00 17.05 688 GLY E CA 1
ATOM 15589 C C . GLY E 2 688 ? 11.348 -1.257 52.652 1.00 16.82 688 GLY E C 1
ATOM 15590 O O . GLY E 2 688 ? 10.814 -0.478 53.442 1.00 16.83 688 GLY E O 1
ATOM 15591 N N . GLN E 2 689 ? 11.361 -1.049 51.337 1.00 15.69 689 GLN E N 1
ATOM 15592 C CA . GLN E 2 689 ? 10.727 0.135 50.763 1.00 16.05 689 GLN E CA 1
ATOM 15593 C C . GLN E 2 689 ? 9.227 0.209 51.029 1.00 17.17 689 GLN E C 1
ATOM 15594 O O . GLN E 2 689 ? 8.688 1.280 51.304 1.00 17.08 689 GLN E O 1
ATOM 15600 N N . THR E 2 690 ? 8.553 -0.932 50.949 1.00 16.81 690 THR E N 1
ATOM 15601 C CA . THR E 2 690 ? 7.104 -0.960 51.110 1.00 18.47 690 THR E CA 1
ATOM 15602 C C . THR E 2 690 ? 6.546 -0.974 52.525 1.00 19.93 690 THR E C 1
ATOM 15603 O O . THR E 2 690 ? 5.398 -0.581 52.729 1.00 22.08 690 THR E O 1
ATOM 15607 N N . LEU E 2 691 ? 7.337 -1.411 53.500 1.00 19.14 691 LEU E N 1
ATOM 15608 C CA . LEU E 2 691 ? 6.838 -1.481 54.873 1.00 19.34 691 LEU E CA 1
ATOM 15609 C C . LEU E 2 691 ? 7.657 -0.784 55.951 1.00 19.95 691 LEU E C 1
ATOM 15610 O O . LEU E 2 691 ? 7.131 -0.501 57.027 1.00 20.79 691 LEU E O 1
ATOM 15615 N N . LEU E 2 692 ? 8.925 -0.489 55.678 1.00 21.08 692 LEU E N 1
ATOM 15616 C CA . LEU E 2 692 ? 9.779 0.095 56.714 1.00 21.26 692 LEU E CA 1
ATOM 15617 C C . LEU E 2 692 ? 10.549 1.384 56.458 1.00 20.52 692 LEU E C 1
ATOM 15618 O O . LEU E 2 692 ? 10.616 2.258 57.324 1.00 21.28 692 LEU E O 1
ATOM 15623 N N . GLU E 2 693 ? 11.135 1.495 55.274 1.00 19.11 693 GLU E N 1
ATOM 15624 C CA . GLU E 2 693 ? 11.985 2.627 54.938 1.00 20.13 693 GLU E CA 1
ATOM 15625 C C . GLU E 2 693 ? 11.397 3.926 54.416 1.00 20.12 693 GLU E C 1
ATOM 15626 O O . GLU E 2 693 ? 10.553 3.937 53.520 1.00 21.08 693 GLU E O 1
ATOM 15632 N N . GLU E 2 694 ? 11.870 5.028 54.986 1.00 20.20 694 GLU E N 1
ATOM 15633 C CA . GLU E 2 694 ? 11.483 6.344 54.524 1.00 20.28 694 GLU E CA 1
ATOM 15634 C C . GLU E 2 694 ? 12.414 7.444 55.011 1.00 20.85 694 GLU E C 1
ATOM 15635 O O . GLU E 2 694 ? 12.627 7.621 56.217 1.00 20.12 694 GLU E O 1
ATOM 15641 N N . VAL E 2 695 ? 12.989 8.159 54.050 1.00 20.05 695 VAL E N 1
ATOM 15642 C CA . VAL E 2 695 ? 13.857 9.297 54.328 1.00 21.86 695 VAL E CA 1
ATOM 15643 C C . VAL E 2 695 ? 12.820 10.406 54.403 1.00 22.18 695 VAL E C 1
ATOM 15644 O O . VAL E 2 695 ? 12.061 10.603 53.459 1.00 24.34 695 VAL E O 1
ATOM 15648 N N . ILE E 2 696 ? 12.780 11.124 55.518 1.00 21.64 696 ILE E N 1
ATOM 15649 C CA . ILE E 2 696 ? 11.765 12.150 55.705 1.00 20.94 696 ILE E CA 1
ATOM 15650 C C . ILE E 2 696 ? 12.256 13.575 55.888 1.00 20.72 696 ILE E C 1
ATOM 15651 O O . ILE E 2 696 ? 13.105 13.840 56.738 1.00 20.77 696 ILE E O 1
ATOM 15656 N N . TYR E 2 697 ? 11.708 14.485 55.086 1.00 20.46 697 TYR E N 1
ATOM 15657 C CA . TYR E 2 697 ? 12.022 15.909 55.187 1.00 20.41 697 TYR E CA 1
ATOM 15658 C C . TYR E 2 697 ? 10.750 16.532 55.758 1.00 21.76 697 TYR E C 1
ATOM 15659 O O . TYR E 2 697 ? 9.661 16.297 55.238 1.00 20.47 697 TYR E O 1
ATOM 15668 N N . ASP E 2 698 ? 10.863 17.312 56.827 1.00 23.57 698 ASP E N 1
ATOM 15669 C CA . ASP E 2 698 ? 9.662 17.906 57.392 1.00 24.01 698 ASP E CA 1
ATOM 15670 C C . ASP E 2 698 ? 9.224 19.146 56.625 1.00 24.63 698 ASP E C 1
ATOM 15671 O O . ASP E 2 698 ? 9.779 19.463 55.575 1.00 24.55 698 ASP E O 1
ATOM 15676 N N . ASP E 2 699 ? 8.221 19.841 57.149 1.00 25.70 699 ASP E N 1
ATOM 15677 C CA . ASP E 2 699 ? 7.680 21.028 56.493 1.00 27.56 699 ASP E CA 1
ATOM 15678 C C . ASP E 2 699 ? 8.626 22.218 56.426 1.00 27.61 699 ASP E C 1
ATOM 15679 O O . ASP E 2 699 ? 8.326 23.221 55.773 1.00 27.37 699 ASP E O 1
ATOM 15684 N N . PHE E 2 700 ? 9.768 22.114 57.093 1.00 25.97 700 PHE E N 1
ATOM 15685 C CA . PHE E 2 700 ? 10.734 23.200 57.068 1.00 26.76 700 PHE E CA 1
ATOM 15686 C C . PHE E 2 700 ? 11.932 22.840 56.196 1.00 25.93 700 PHE E C 1
ATOM 15687 O O . PHE E 2 700 ? 12.854 23.636 56.036 1.00 26.76 700 PHE E O 1
ATOM 15695 N N . GLY E 2 701 ? 11.914 21.638 55.632 1.00 25.27 701 GLY E N 1
ATOM 15696 C CA . GLY E 2 701 ? 13.016 21.219 54.788 1.00 24.41 701 GLY E CA 1
ATOM 15697 C C . GLY E 2 701 ? 14.116 20.517 55.560 1.00 24.44 701 GLY E C 1
ATOM 15698 O O . GLY E 2 701 ? 15.174 20.208 55.008 1.00 23.93 701 GLY E O 1
ATOM 15699 N N . GLN E 2 702 ? 13.876 20.267 56.844 1.00 24.39 702 GLN E N 1
ATOM 15700 C CA . GLN E 2 702 ? 14.862 19.582 57.666 1.00 23.39 702 GLN E CA 1
ATOM 15701 C C . GLN E 2 702 ? 14.794 18.088 57.397 1.00 23.03 702 GLN E C 1
ATOM 15702 O O . GLN E 2 702 ? 13.709 17.535 57.217 1.00 21.47 702 GLN E O 1
ATOM 15708 N N . LEU E 2 703 ? 15.954 17.440 57.353 1.00 23.04 703 LEU E N 1
ATOM 15709 C CA . LEU E 2 703 ? 15.998 15.997 57.143 1.00 23.50 703 LEU E CA 1
ATOM 15710 C C . LEU E 2 703 ? 15.906 15.440 58.559 1.00 23.33 703 LEU E C 1
ATOM 15711 O O . LEU E 2 703 ? 16.842 15.578 59.342 1.00 24.17 703 LEU E O 1
ATOM 15716 N N . VAL E 2 704 ? 14.777 14.830 58.896 1.00 22.53 704 VAL E N 1
ATOM 15717 C CA . VAL E 2 704 ? 14.588 14.298 60.235 1.00 22.45 704 VAL E CA 1
ATOM 15718 C C . VAL E 2 704 ? 15.016 12.839 60.383 1.00 23.05 704 VAL E C 1
ATOM 15719 O O . VAL E 2 704 ? 14.961 12.279 61.474 1.00 23.56 704 VAL E O 1
ATOM 15723 N N . THR E 2 705 ? 15.447 12.226 59.286 1.00 20.87 705 THR E N 1
ATOM 15724 C CA . THR E 2 705 ? 15.907 10.841 59.337 1.00 20.40 705 THR E CA 1
ATOM 15725 C C . THR E 2 705 ? 17.365 10.783 58.887 1.00 20.62 705 THR E C 1
ATOM 15726 O O . THR E 2 705 ? 17.655 10.849 57.687 1.00 20.72 705 THR E O 1
ATOM 15730 N N . THR E 2 706 ? 18.279 10.666 59.848 1.00 18.79 706 THR E N 1
ATOM 15731 C CA . THR E 2 706 ? 19.706 10.615 59.538 1.00 19.77 706 THR E CA 1
ATOM 15732 C C . THR E 2 706 ? 20.460 9.513 60.269 1.00 19.09 706 THR E C 1
ATOM 15733 O O . THR E 2 706 ? 21.687 9.498 60.261 1.00 20.82 706 THR E O 1
ATOM 15737 N N . THR E 2 707 ? 19.736 8.596 60.899 1.00 19.31 707 THR E N 1
ATOM 15738 C CA . THR E 2 707 ? 20.370 7.500 61.621 1.00 20.21 707 THR E CA 1
ATOM 15739 C C . THR E 2 707 ? 19.603 6.206 61.398 1.00 20.15 707 THR E C 1
ATOM 15740 O O . THR E 2 707 ? 18.452 6.222 60.976 1.00 19.97 707 THR E O 1
ATOM 15744 N N . LEU E 2 708 ? 20.251 5.085 61.690 1.00 20.54 708 LEU E N 1
ATOM 15745 C CA . LEU E 2 708 ? 19.636 3.776 61.539 1.00 22.15 708 LEU E CA 1
ATOM 15746 C C . LEU E 2 708 ? 18.572 3.535 62.608 1.00 23.23 708 LEU E C 1
ATOM 15747 O O . LEU E 2 708 ? 17.900 2.505 62.608 1.00 24.42 708 LEU E O 1
ATOM 15752 N N . MET E 2 709 ? 18.425 4.486 63.526 1.00 23.25 709 MET E N 1
ATOM 15753 C CA . MET E 2 709 ? 17.406 4.374 64.558 1.00 25.23 709 MET E CA 1
ATOM 15754 C C . MET E 2 709 ? 16.098 4.886 63.964 1.00 24.03 709 MET E C 1
ATOM 15755 O O . MET E 2 709 ? 15.019 4.402 64.299 1.00 23.33 709 MET E O 1
ATOM 15760 N N . ASP E 2 710 ? 16.198 5.869 63.074 1.00 21.29 710 ASP E N 1
ATOM 15761 C CA . ASP E 2 710 ? 15.011 6.426 62.439 1.00 22.61 710 ASP E CA 1
ATOM 15762 C C . ASP E 2 710 ? 14.772 5.897 61.031 1.00 20.39 710 ASP E C 1
ATOM 15763 O O . ASP E 2 710 ? 13.665 6.016 60.508 1.00 22.63 710 ASP E O 1
ATOM 15768 N N . TYR E 2 711 ? 15.806 5.336 60.414 1.00 18.09 711 TYR E N 1
ATOM 15769 C CA . TYR E 2 711 ? 15.663 4.763 59.080 1.00 17.62 711 TYR E CA 1
ATOM 15770 C C . TYR E 2 711 ? 15.789 3.263 59.280 1.00 18.98 711 TYR E C 1
ATOM 15771 O O . TYR E 2 711 ? 16.875 2.743 59.548 1.00 18.34 711 TYR E O 1
ATOM 15780 N N . LEU E 2 712 ? 14.666 2.574 59.139 1.00 19.71 712 LEU E N 1
ATOM 15781 C CA . LEU E 2 712 ? 14.607 1.144 59.372 1.00 20.39 712 LEU E CA 1
ATOM 15782 C C . LEU E 2 712 ? 14.721 0.260 58.146 1.00 20.19 712 LEU E C 1
ATOM 15783 O O . LEU E 2 712 ? 13.853 0.289 57.274 1.00 23.13 712 LEU E O 1
ATOM 15788 N N . ILE E 2 713 ? 15.789 -0.527 58.073 1.00 18.89 713 ILE E N 1
ATOM 15789 C CA . ILE E 2 713 ? 15.932 -1.446 56.956 1.00 19.04 713 ILE E CA 1
ATOM 15790 C C . ILE E 2 713 ? 15.616 -2.843 57.481 1.00 19.82 713 ILE E C 1
ATOM 15791 O O . ILE E 2 713 ? 15.684 -3.094 58.683 1.00 17.46 713 ILE E O 1
ATOM 15796 N N . PRO E 2 714 ? 15.249 -3.766 56.587 1.00 19.60 714 PRO E N 1
ATOM 15797 C CA . PRO E 2 714 ? 14.915 -5.130 57.000 1.00 20.05 714 PRO E CA 1
ATOM 15798 C C . PRO E 2 714 ? 15.990 -5.937 57.715 1.00 18.94 714 PRO E C 1
ATOM 15799 O O . PRO E 2 714 ? 17.188 -5.820 57.439 1.00 18.13 714 PRO E O 1
ATOM 15803 N N . THR E 2 715 ? 15.518 -6.760 58.646 1.00 19.18 715 THR E N 1
ATOM 15804 C CA . THR E 2 715 ? 16.356 -7.632 59.451 1.00 19.04 715 THR E CA 1
ATOM 15805 C C . THR E 2 715 ? 15.931 -9.072 59.172 1.00 19.58 715 THR E C 1
ATOM 15806 O O . THR E 2 715 ? 14.985 -9.316 58.426 1.00 19.70 715 THR E O 1
ATOM 15810 N N . THR E 2 716 ? 16.629 -10.018 59.786 1.00 20.50 716 THR E N 1
ATOM 15811 C CA . THR E 2 716 ? 16.318 -11.433 59.630 1.00 22.38 716 THR E CA 1
ATOM 15812 C C . THR E 2 716 ? 14.865 -11.726 60.025 1.00 22.89 716 THR E C 1
ATOM 15813 O O . THR E 2 716 ? 14.306 -12.752 59.642 1.00 24.69 716 THR E O 1
ATOM 15817 N N . LEU E 2 717 ? 14.259 -10.825 60.789 1.00 22.32 717 LEU E N 1
ATOM 15818 C CA . LEU E 2 717 ? 12.885 -11.021 61.241 1.00 24.14 717 LEU E CA 1
ATOM 15819 C C . LEU E 2 717 ? 11.828 -10.394 60.338 1.00 22.95 717 LEU E C 1
ATOM 15820 O O . LEU E 2 717 ? 10.630 -10.608 60.539 1.00 22.29 717 LEU E O 1
ATOM 15825 N N . ASP E 2 718 ? 12.269 -9.618 59.351 1.00 22.02 718 ASP E N 1
ATOM 15826 C CA . ASP E 2 718 ? 11.358 -8.962 58.419 1.00 22.05 718 ASP E CA 1
ATOM 15827 C C . ASP E 2 718 ? 11.244 -9.726 57.107 1.00 20.86 718 ASP E C 1
ATOM 15828 O O . ASP E 2 718 ? 10.258 -9.593 56.390 1.00 22.69 718 ASP E O 1
ATOM 15833 N N . VAL E 2 719 ? 12.258 -10.515 56.788 1.00 21.85 719 VAL E N 1
ATOM 15834 C CA . VAL E 2 719 ? 12.264 -11.250 55.533 1.00 21.07 719 VAL E CA 1
ATOM 15835 C C . VAL E 2 719 ? 12.011 -12.740 55.733 1.00 20.98 719 VAL E C 1
ATOM 15836 O O . VAL E 2 719 ? 12.723 -13.407 56.475 1.00 19.29 719 VAL E O 1
ATOM 15840 N N . PRO E 2 720 ? 10.976 -13.279 55.073 1.00 22.21 720 PRO E N 1
ATOM 15841 C CA . PRO E 2 720 ? 10.665 -14.706 55.208 1.00 22.03 720 PRO E CA 1
ATOM 15842 C C . PRO E 2 720 ? 11.544 -15.529 54.285 1.00 22.16 720 PRO E C 1
ATOM 15843 O O . PRO E 2 720 ? 12.345 -14.978 53.530 1.00 20.92 720 PRO E O 1
ATOM 15847 N N . ASP E 2 721 ? 11.420 -16.850 54.361 1.00 22.31 721 ASP E N 1
ATOM 15848 C CA . ASP E 2 721 ? 12.169 -17.699 53.453 1.00 23.20 721 ASP E CA 1
ATOM 15849 C C . ASP E 2 721 ? 11.486 -17.433 52.114 1.00 23.00 721 ASP E C 1
ATOM 15850 O O . ASP E 2 721 ? 10.285 -17.160 52.074 1.00 24.32 721 ASP E O 1
ATOM 15855 N N . ILE E 2 722 ? 12.241 -17.501 51.026 1.00 23.58 722 ILE E N 1
ATOM 15856 C CA . ILE E 2 722 ? 11.702 -17.195 49.705 1.00 23.36 722 ILE E CA 1
ATOM 15857 C C . ILE E 2 722 ? 11.748 -18.371 48.739 1.00 22.81 722 ILE E C 1
ATOM 15858 O O . ILE E 2 722 ? 12.770 -19.041 48.628 1.00 22.73 722 ILE E O 1
ATOM 15863 N N . ARG E 2 723 ? 10.639 -18.618 48.043 1.00 22.13 723 ARG E N 1
ATOM 15864 C CA . ARG E 2 723 ? 10.580 -19.713 47.073 1.00 22.94 723 ARG E CA 1
ATOM 15865 C C . ARG E 2 723 ? 10.805 -19.129 45.683 1.00 21.08 723 ARG E C 1
ATOM 15866 O O . ARG E 2 723 ? 10.187 -18.131 45.315 1.00 19.63 723 ARG E O 1
ATOM 15874 N N . ILE E 2 724 ? 11.697 -19.754 44.921 1.00 20.41 724 ILE E N 1
ATOM 15875 C CA . ILE E 2 724 ? 12.031 -19.268 43.589 1.00 19.05 724 ILE E CA 1
ATOM 15876 C C . ILE E 2 724 ? 11.973 -20.359 42.534 1.00 20.12 724 ILE E C 1
ATOM 15877 O O . ILE E 2 724 ? 12.396 -21.489 42.774 1.00 20.01 724 ILE E O 1
ATOM 15882 N N . ARG E 2 725 ? 11.456 -20.005 41.362 1.00 20.51 725 ARG E N 1
ATOM 15883 C CA . ARG E 2 725 ? 11.393 -20.925 40.237 1.00 21.29 725 ARG E CA 1
ATOM 15884 C C . ARG E 2 725 ? 11.961 -20.174 39.042 1.00 22.03 725 ARG E C 1
ATOM 15885 O O . ARG E 2 725 ? 11.821 -18.952 38.948 1.00 20.78 725 ARG E O 1
ATOM 15893 N N . HIS E 2 726 ? 12.608 -20.899 38.136 1.00 23.16 726 HIS E N 1
ATOM 15894 C CA . HIS E 2 726 ? 13.241 -20.282 36.974 1.00 24.84 726 HIS E CA 1
ATOM 15895 C C . HIS E 2 726 ? 12.702 -20.738 35.622 1.00 25.71 726 HIS E C 1
ATOM 15896 O O . HIS E 2 726 ? 12.264 -21.876 35.465 1.00 23.23 726 HIS E O 1
ATOM 15903 N N . LEU E 2 727 ? 12.752 -19.830 34.652 1.00 25.73 727 LEU E N 1
ATOM 15904 C CA . LEU E 2 727 ? 12.349 -20.101 33.272 1.00 25.37 727 LEU E CA 1
ATOM 15905 C C . LEU E 2 727 ? 13.462 -19.455 32.465 1.00 26.08 727 LEU E C 1
ATOM 15906 O O . LEU E 2 727 ? 14.004 -18.429 32.882 1.00 24.29 727 LEU E O 1
ATOM 15911 N N . GLU E 2 728 ? 13.818 -20.043 31.326 1.00 27.11 728 GLU E N 1
ATOM 15912 C CA . GLU E 2 728 ? 14.888 -19.475 30.515 1.00 28.76 728 GLU E CA 1
ATOM 15913 C C . GLU E 2 728 ? 14.549 -19.259 29.044 1.00 29.56 728 GLU E C 1
ATOM 15914 O O . GLU E 2 728 ? 14.385 -20.212 28.283 1.00 30.30 728 GLU E O 1
ATOM 15920 N N . THR E 2 729 ? 14.447 -17.995 28.652 1.00 28.09 729 THR E N 1
ATOM 15921 C CA . THR E 2 729 ? 14.171 -17.642 27.265 1.00 27.46 729 THR E CA 1
ATOM 15922 C C . THR E 2 729 ? 15.415 -16.904 26.777 1.00 27.27 729 THR E C 1
ATOM 15923 O O . THR E 2 729 ? 15.553 -15.696 26.977 1.00 25.88 729 THR E O 1
ATOM 15927 N N . PRO E 2 730 ? 16.341 -17.629 26.132 1.00 27.33 730 PRO E N 1
ATOM 15928 C CA . PRO E 2 730 ? 17.590 -17.060 25.616 1.00 27.71 730 PRO E CA 1
ATOM 15929 C C . PRO E 2 730 ? 17.425 -15.836 24.728 1.00 27.20 730 PRO E C 1
ATOM 15930 O O . PRO E 2 730 ? 16.487 -15.749 23.937 1.00 26.44 730 PRO E O 1
ATOM 15934 N N . SER E 2 731 ? 18.339 -14.883 24.877 1.00 25.98 731 SER E N 1
ATOM 15935 C CA . SER E 2 731 ? 18.321 -13.693 24.043 1.00 25.62 731 SER E CA 1
ATOM 15936 C C . SER E 2 731 ? 19.211 -14.009 22.854 1.00 24.49 731 SER E C 1
ATOM 15937 O O . SER E 2 731 ? 20.315 -14.522 23.019 1.00 26.00 731 SER E O 1
ATOM 15940 N N . PRO E 2 732 ? 18.741 -13.720 21.634 1.00 24.96 732 PRO E N 1
ATOM 15941 C CA . PRO E 2 732 ? 19.573 -14.005 20.463 1.00 24.33 732 PRO E CA 1
ATOM 15942 C C . PRO E 2 732 ? 20.584 -12.880 20.230 1.00 24.86 732 PRO E C 1
ATOM 15943 O O . PRO E 2 732 ? 21.401 -12.946 19.312 1.00 24.97 732 PRO E O 1
ATOM 15947 N N . LEU E 2 733 ? 20.533 -11.862 21.085 1.00 22.13 733 LEU E N 1
ATOM 15948 C CA . LEU E 2 733 ? 21.405 -10.697 20.960 1.00 21.71 733 LEU E CA 1
ATOM 15949 C C . LEU E 2 733 ? 22.607 -10.670 21.905 1.00 21.67 733 LEU E C 1
ATOM 15950 O O . LEU E 2 733 ? 23.418 -9.740 21.859 1.00 19.81 733 LEU E O 1
ATOM 15955 N N . VAL E 2 734 ? 22.718 -11.685 22.754 1.00 19.47 734 VAL E N 1
ATOM 15956 C CA . VAL E 2 734 ? 23.793 -11.756 23.731 1.00 20.31 734 VAL E CA 1
ATOM 15957 C C . VAL E 2 734 ? 24.404 -13.150 23.705 1.00 20.58 734 VAL E C 1
ATOM 15958 O O . VAL E 2 734 ? 23.684 -14.144 23.620 1.00 19.85 734 VAL E O 1
ATOM 15962 N N . PRO E 2 735 ? 25.741 -13.245 23.771 1.00 19.46 735 PRO E N 1
ATOM 15963 C CA . PRO E 2 735 ? 26.319 -14.589 23.749 1.00 20.04 735 PRO E CA 1
ATOM 15964 C C . PRO E 2 735 ? 25.778 -15.463 24.867 1.00 20.28 735 PRO E C 1
ATOM 15965 O O . PRO E 2 735 ? 25.565 -14.998 25.990 1.00 19.24 735 PRO E O 1
ATOM 15969 N N . GLY E 2 736 ? 25.543 -16.730 24.545 1.00 20.12 736 GLY E N 1
ATOM 15970 C CA . GLY E 2 736 ? 25.018 -17.654 25.531 1.00 19.36 736 GLY E CA 1
ATOM 15971 C C . GLY E 2 736 ? 23.547 -17.451 25.847 1.00 19.85 736 GLY E C 1
ATOM 15972 O O . GLY E 2 736 ? 22.986 -18.215 26.626 1.00 21.93 736 GLY E O 1
ATOM 15973 N N . GLY E 2 737 ? 22.927 -16.426 25.261 1.00 20.44 737 GLY E N 1
ATOM 15974 C CA . GLY E 2 737 ? 21.514 -16.159 25.499 1.00 18.71 737 GLY E CA 1
ATOM 15975 C C . GLY E 2 737 ? 21.235 -15.471 26.827 1.00 20.31 737 GLY E C 1
ATOM 15976 O O . GLY E 2 737 ? 20.092 -15.382 27.278 1.00 20.24 737 GLY E O 1
ATOM 15977 N N . ILE E 2 738 ? 22.295 -14.965 27.441 1.00 19.05 738 ILE E N 1
ATOM 15978 C CA . ILE E 2 738 ? 22.224 -14.287 28.730 1.00 18.85 738 ILE E CA 1
ATOM 15979 C C . ILE E 2 738 ? 21.405 -13.000 28.718 1.00 18.84 738 ILE E C 1
ATOM 15980 O O . ILE E 2 738 ? 21.425 -12.251 27.742 1.00 18.45 738 ILE E O 1
ATOM 15985 N N . LYS E 2 739 ? 20.672 -12.765 29.806 1.00 18.31 739 LYS E N 1
ATOM 15986 C CA . LYS E 2 739 ? 19.870 -11.554 29.984 1.00 18.46 739 LYS E CA 1
ATOM 15987 C C . LYS E 2 739 ? 20.145 -11.054 31.406 1.00 19.25 739 LYS E C 1
ATOM 15988 O O . LYS E 2 739 ? 20.597 -11.824 32.252 1.00 18.79 739 LYS E O 1
ATOM 15994 N N . GLY E 2 740 ? 19.850 -9.785 31.676 1.00 18.35 740 GLY E N 1
ATOM 15995 C CA . GLY E 2 740 ? 20.096 -9.243 33.006 1.00 20.01 740 GLY E CA 1
ATOM 15996 C C . GLY E 2 740 ? 18.965 -9.471 33.991 1.00 19.90 740 GLY E C 1
ATOM 15997 O O . GLY E 2 740 ? 17.896 -9.933 33.606 1.00 19.44 740 GLY E O 1
ATOM 15998 N N . MET E 2 741 ? 19.192 -9.150 35.264 1.00 20.21 741 MET E N 1
ATOM 15999 C CA . MET E 2 741 ? 18.152 -9.330 36.276 1.00 20.96 741 MET E CA 1
ATOM 16000 C C . MET E 2 741 ? 18.456 -8.700 37.634 1.00 21.05 741 MET E C 1
ATOM 16001 O O . MET E 2 741 ? 17.637 -8.775 38.544 1.00 22.54 741 MET E O 1
ATOM 16006 N N . GLY E 2 742 ? 19.624 -8.079 37.764 1.00 21.58 742 GLY E N 1
ATOM 16007 C CA . GLY E 2 742 ? 20.007 -7.463 39.025 1.00 20.02 742 GLY E CA 1
ATOM 16008 C C . GLY E 2 742 ? 18.939 -6.634 39.710 1.00 19.88 742 GLY E C 1
ATOM 16009 O O . GLY E 2 742 ? 18.754 -6.727 40.925 1.00 19.33 742 GLY E O 1
ATOM 16010 N N . GLU E 2 743 ? 18.228 -5.824 38.934 1.00 20.70 743 GLU E N 1
ATOM 16011 C CA . GLU E 2 743 ? 17.181 -4.958 39.469 1.00 21.22 743 GLU E CA 1
ATOM 16012 C C . GLU E 2 743 ? 15.790 -5.576 39.545 1.00 20.88 743 GLU E C 1
ATOM 16013 O O . GLU E 2 743 ? 14.907 -5.019 40.194 1.00 20.30 743 GLU E O 1
ATOM 16019 N N . SER E 2 744 ? 15.597 -6.713 38.883 1.00 20.21 744 SER E N 1
ATOM 16020 C CA . SER E 2 744 ? 14.291 -7.370 38.824 1.00 19.62 744 SER E CA 1
ATOM 16021 C C . SER E 2 744 ? 13.405 -7.303 40.061 1.00 19.16 744 SER E C 1
ATOM 16022 O O . SER E 2 744 ? 12.291 -6.787 39.992 1.00 19.79 744 SER E O 1
ATOM 16025 N N . ALA E 2 745 ? 13.886 -7.817 41.188 1.00 19.36 745 ALA E N 1
ATOM 16026 C CA . ALA E 2 745 ? 13.091 -7.828 42.416 1.00 20.25 745 ALA E CA 1
ATOM 16027 C C . ALA E 2 745 ? 12.692 -6.451 42.947 1.00 20.02 745 ALA E C 1
ATOM 16028 O O . ALA E 2 745 ? 11.609 -6.292 43.503 1.00 20.48 745 ALA E O 1
ATOM 16030 N N . MET E 2 746 ? 13.554 -5.452 42.789 1.00 20.83 746 MET E N 1
ATOM 16031 C CA . MET E 2 746 ? 13.217 -4.116 43.281 1.00 19.77 746 MET E CA 1
ATOM 16032 C C . MET E 2 746 ? 12.290 -3.381 42.325 1.00 20.68 746 MET E C 1
ATOM 16033 O O . MET E 2 746 ? 11.788 -2.298 42.629 1.00 20.12 746 MET E O 1
ATOM 16038 N N . ILE E 2 747 ? 12.078 -3.963 41.152 1.00 20.66 747 ILE E N 1
ATOM 16039 C CA . ILE E 2 747 ? 11.166 -3.371 40.187 1.00 19.81 747 ILE E CA 1
ATOM 16040 C C . ILE E 2 747 ? 9.788 -3.942 40.491 1.00 19.80 747 ILE E C 1
ATOM 16041 O O . ILE E 2 747 ? 8.803 -3.214 40.574 1.00 20.36 747 ILE E O 1
ATOM 16046 N N . SER E 2 748 ? 9.746 -5.255 40.700 1.00 19.66 748 SER E N 1
ATOM 16047 C CA . SER E 2 748 ? 8.494 -5.968 40.913 1.00 20.33 748 SER E CA 1
ATOM 16048 C C . SER E 2 748 ? 8.059 -6.370 42.326 1.00 19.40 748 SER E C 1
ATOM 16049 O O . SER E 2 748 ? 6.872 -6.311 42.637 1.00 19.28 748 SER E O 1
ATOM 16052 N N . ALA E 2 749 ? 8.989 -6.787 43.176 1.00 18.13 749 ALA E N 1
ATOM 16053 C CA . ALA E 2 749 ? 8.604 -7.204 44.523 1.00 18.66 749 ALA E CA 1
ATOM 16054 C C . ALA E 2 749 ? 7.869 -6.128 45.325 1.00 18.26 749 ALA E C 1
ATOM 16055 O O . ALA E 2 749 ? 6.984 -6.446 46.116 1.00 20.90 749 ALA E O 1
ATOM 16057 N N . PRO E 2 750 ? 8.213 -4.843 45.133 1.00 18.10 750 PRO E N 1
ATOM 16058 C CA . PRO E 2 750 ? 7.512 -3.798 45.893 1.00 17.66 750 PRO E CA 1
ATOM 16059 C C . PRO E 2 750 ? 6.015 -3.782 45.571 1.00 18.19 750 PRO E C 1
ATOM 16060 O O . PRO E 2 750 ? 5.174 -3.609 46.452 1.00 17.13 750 PRO E O 1
ATOM 16064 N N . ALA E 2 751 ? 5.697 -3.964 44.294 1.00 18.55 751 ALA E N 1
ATOM 16065 C CA . ALA E 2 751 ? 4.313 -3.984 43.846 1.00 17.59 751 ALA E CA 1
ATOM 16066 C C . ALA E 2 751 ? 3.587 -5.181 44.452 1.00 17.53 751 ALA E C 1
ATOM 16067 O O . ALA E 2 751 ? 2.415 -5.085 44.807 1.00 18.94 751 ALA E O 1
ATOM 16069 N N . ALA E 2 752 ? 4.278 -6.312 44.569 1.00 17.59 752 ALA E N 1
ATOM 16070 C CA . ALA E 2 752 ? 3.659 -7.503 45.140 1.00 18.62 752 ALA E CA 1
ATOM 16071 C C . ALA E 2 752 ? 3.267 -7.287 46.604 1.00 19.19 752 ALA E C 1
ATOM 16072 O O . ALA E 2 752 ? 2.202 -7.730 47.034 1.00 21.10 752 ALA E O 1
ATOM 16074 N N . VAL E 2 753 ? 4.113 -6.603 47.369 1.00 17.42 753 VAL E N 1
ATOM 16075 C CA . VAL E 2 753 ? 3.793 -6.354 48.774 1.00 18.36 753 VAL E CA 1
ATOM 16076 C C . VAL E 2 753 ? 2.663 -5.330 48.906 1.00 19.69 753 VAL E C 1
ATOM 16077 O O . VAL E 2 753 ? 1.730 -5.521 49.686 1.00 18.41 753 VAL E O 1
ATOM 16081 N N . VAL E 2 754 ? 2.742 -4.244 48.144 1.00 18.99 754 VAL E N 1
ATOM 16082 C CA . VAL E 2 754 ? 1.701 -3.227 48.199 1.00 19.91 754 VAL E CA 1
ATOM 16083 C C . VAL E 2 754 ? 0.358 -3.835 47.794 1.00 20.87 754 VAL E C 1
ATOM 16084 O O . VAL E 2 754 ? -0.668 -3.582 48.428 1.00 20.84 754 VAL E O 1
ATOM 16088 N N . ALA E 2 755 ? 0.368 -4.634 46.732 1.00 21.49 755 ALA E N 1
ATOM 16089 C CA . ALA E 2 755 ? -0.853 -5.285 46.264 1.00 20.86 755 ALA E CA 1
ATOM 16090 C C . ALA E 2 755 ? -1.367 -6.236 47.346 1.00 19.96 755 ALA E C 1
ATOM 16091 O O . ALA E 2 755 ? -2.571 -6.360 47.556 1.00 19.46 755 ALA E O 1
ATOM 16093 N N . ALA E 2 756 ? -0.444 -6.901 48.034 1.00 20.18 756 ALA E N 1
ATOM 16094 C CA . ALA E 2 756 ? -0.811 -7.838 49.090 1.00 19.25 756 ALA E CA 1
ATOM 16095 C C . ALA E 2 756 ? -1.529 -7.111 50.225 1.00 20.65 756 ALA E C 1
ATOM 16096 O O . ALA E 2 756 ? -2.530 -7.596 50.750 1.00 20.69 756 ALA E O 1
ATOM 16098 N N . VAL E 2 757 ? -1.022 -5.942 50.603 1.00 21.20 757 VAL E N 1
ATOM 16099 C CA . VAL E 2 757 ? -1.652 -5.171 51.670 1.00 20.60 757 VAL E CA 1
ATOM 16100 C C . VAL E 2 757 ? -3.045 -4.733 51.238 1.00 20.91 757 VAL E C 1
ATOM 16101 O O . VAL E 2 757 ? -4.006 -4.853 51.993 1.00 20.45 757 VAL E O 1
ATOM 16105 N N . ASN E 2 758 ? -3.156 -4.225 50.018 1.00 21.42 758 ASN E N 1
ATOM 16106 C CA . ASN E 2 758 ? -4.450 -3.780 49.521 1.00 21.60 758 ASN E CA 1
ATOM 16107 C C . ASN E 2 758 ? -5.445 -4.929 49.420 1.00 22.18 758 ASN E C 1
ATOM 16108 O O . ASN E 2 758 ? -6.651 -4.726 49.556 1.00 23.63 758 ASN E O 1
ATOM 16113 N N . ASP E 2 759 ? -4.935 -6.137 49.200 1.00 22.08 759 ASP E N 1
ATOM 16114 C CA . ASP E 2 759 ? -5.785 -7.317 49.112 1.00 22.70 759 ASP E CA 1
ATOM 16115 C C . ASP E 2 759 ? -6.274 -7.676 50.515 1.00 22.62 759 ASP E C 1
ATOM 16116 O O . ASP E 2 759 ? -7.412 -8.111 50.703 1.00 22.51 759 ASP E O 1
ATOM 16121 N N . ALA E 2 760 ? -5.403 -7.477 51.497 1.00 22.44 760 ALA E N 1
ATOM 16122 C CA . ALA E 2 760 ? -5.723 -7.787 52.887 1.00 22.49 760 ALA E CA 1
ATOM 16123 C C . ALA E 2 760 ? -6.807 -6.882 53.460 1.00 22.10 760 ALA E C 1
ATOM 16124 O O . ALA E 2 760 ? -7.603 -7.315 54.292 1.00 22.85 760 ALA E O 1
ATOM 16126 N N . LEU E 2 761 ? -6.833 -5.631 53.011 1.00 21.36 761 LEU E N 1
ATOM 16127 C CA . LEU E 2 761 ? -7.798 -4.652 53.506 1.00 23.65 761 LEU E CA 1
ATOM 16128 C C . LEU E 2 761 ? -8.969 -4.377 52.559 1.00 25.32 761 LEU E C 1
ATOM 16129 O O . LEU E 2 761 ? -9.810 -3.517 52.836 1.00 25.36 761 LEU E O 1
ATOM 16134 N N . ALA E 2 762 ? -9.020 -5.103 51.447 1.00 25.58 762 ALA E N 1
ATOM 16135 C CA . ALA E 2 762 ? -10.078 -4.915 50.461 1.00 26.83 762 ALA E CA 1
ATOM 16136 C C . ALA E 2 762 ? -11.480 -5.083 51.045 1.00 27.57 762 ALA E C 1
ATOM 16137 O O . ALA E 2 762 ? -12.375 -4.286 50.761 1.00 28.12 762 ALA E O 1
ATOM 16139 N N . HIS E 2 763 ? -11.669 -6.105 51.873 1.00 28.77 763 HIS E N 1
ATOM 16140 C CA . HIS E 2 763 ? -12.980 -6.355 52.463 1.00 27.93 763 HIS E CA 1
ATOM 16141 C C . HIS E 2 763 ? -13.496 -5.188 53.289 1.00 29.42 763 HIS E C 1
ATOM 16142 O O . HIS E 2 763 ? -14.695 -5.091 53.554 1.00 28.73 763 HIS E O 1
ATOM 16149 N N . LEU E 2 764 ? -12.595 -4.301 53.698 1.00 29.95 764 LEU E N 1
ATOM 16150 C CA . LEU E 2 764 ? -12.991 -3.134 54.479 1.00 30.52 764 LEU E CA 1
ATOM 16151 C C . LEU E 2 764 ? -13.207 -1.945 53.546 1.00 30.75 764 LEU E C 1
ATOM 16152 O O . LEU E 2 764 ? -13.447 -0.823 53.994 1.00 30.48 764 LEU E O 1
ATOM 16157 N N . GLU E 2 765 ? -13.126 -2.208 52.243 1.00 31.21 765 GLU E N 1
ATOM 16158 C CA . GLU E 2 765 ? -13.293 -1.177 51.229 1.00 31.94 765 GLU E CA 1
ATOM 16159 C C . GLU E 2 765 ? -12.343 -0.028 51.524 1.00 31.59 765 GLU E C 1
ATOM 16160 O O . GLU E 2 765 ? -12.725 1.143 51.531 1.00 31.54 765 GLU E O 1
ATOM 16166 N N . VAL E 2 766 ? -11.092 -0.395 51.775 1.00 30.53 766 VAL E N 1
ATOM 16167 C CA . VAL E 2 766 ? -10.030 0.554 52.077 1.00 30.20 766 VAL E CA 1
ATOM 16168 C C . VAL E 2 766 ? -8.857 0.275 51.144 1.00 28.23 766 VAL E C 1
ATOM 16169 O O . VAL E 2 766 ? -8.613 -0.871 50.768 1.00 27.55 766 VAL E O 1
ATOM 16173 N N . VAL E 2 767 ? -8.142 1.326 50.763 1.00 27.30 767 VAL E N 1
ATOM 16174 C CA . VAL E 2 767 ? -6.979 1.170 49.903 1.00 27.17 767 VAL E CA 1
ATOM 16175 C C . VAL E 2 767 ? -5.807 1.928 50.513 1.00 26.71 767 VAL E C 1
ATOM 16176 O O . VAL E 2 767 ? -5.996 2.855 51.294 1.00 27.47 767 VAL E O 1
ATOM 16180 N N . ILE E 2 768 ? -4.596 1.513 50.171 1.00 25.59 768 ILE E N 1
ATOM 16181 C CA . ILE E 2 768 ? -3.400 2.186 50.652 1.00 24.31 768 ILE E CA 1
ATOM 16182 C C . ILE E 2 768 ? -2.533 2.350 49.421 1.00 22.78 768 ILE E C 1
ATOM 16183 O O . ILE E 2 768 ? -2.059 1.371 48.845 1.00 23.51 768 ILE E O 1
ATOM 16188 N N . GLU E 2 769 ? -2.338 3.598 49.016 1.00 22.01 769 GLU E N 1
ATOM 16189 C CA . GLU E 2 769 ? -1.583 3.892 47.813 1.00 23.03 769 GLU E CA 1
ATOM 16190 C C . GLU E 2 769 ? -0.274 4.641 48.044 1.00 23.70 769 GLU E C 1
ATOM 16191 O O . GLU E 2 769 ? 0.346 5.125 47.095 1.00 22.37 769 GLU E O 1
ATOM 16197 N N . THR E 2 770 ? 0.147 4.721 49.304 1.00 23.85 770 THR E N 1
ATOM 16198 C CA . THR E 2 770 ? 1.394 5.397 49.658 1.00 23.79 770 THR E CA 1
ATOM 16199 C C . THR E 2 770 ? 2.341 4.430 50.366 1.00 24.40 770 THR E C 1
ATOM 16200 O O . THR E 2 770 ? 1.909 3.622 51.193 1.00 23.60 770 THR E O 1
ATOM 16204 N N . VAL E 2 771 ? 3.628 4.498 50.034 1.00 22.54 771 VAL E N 1
ATOM 16205 C CA . VAL E 2 771 ? 4.618 3.659 50.701 1.00 23.29 771 VAL E CA 1
ATOM 16206 C C . VAL E 2 771 ? 5.616 4.591 51.378 1.00 21.90 771 VAL E C 1
ATOM 16207 O O . VAL E 2 771 ? 5.857 5.704 50.906 1.00 20.54 771 VAL E O 1
ATOM 16211 N N . PRO E 2 772 ? 6.210 4.153 52.498 1.00 20.61 772 PRO E N 1
ATOM 16212 C CA . PRO E 2 772 ? 6.006 2.857 53.153 1.00 20.86 772 PRO E CA 1
ATOM 16213 C C . PRO E 2 772 ? 4.643 2.703 53.821 1.00 19.98 772 PRO E C 1
ATOM 16214 O O . PRO E 2 772 ? 4.041 3.679 54.266 1.00 19.75 772 PRO E O 1
ATOM 16218 N N . ILE E 2 773 ? 4.166 1.467 53.893 1.00 19.69 773 ILE E N 1
ATOM 16219 C CA . ILE E 2 773 ? 2.891 1.189 54.533 1.00 21.00 773 ILE E CA 1
ATOM 16220 C C . ILE E 2 773 ? 3.222 0.880 55.988 1.00 21.28 773 ILE E C 1
ATOM 16221 O O . ILE E 2 773 ? 3.599 -0.234 56.338 1.00 21.84 773 ILE E O 1
ATOM 16226 N N . THR E 2 774 ? 3.090 1.903 56.821 1.00 20.96 774 THR E N 1
ATOM 16227 C CA . THR E 2 774 ? 3.405 1.815 58.240 1.00 22.66 774 THR E CA 1
ATOM 16228 C C . THR E 2 774 ? 2.186 1.559 59.114 1.00 23.75 774 THR E C 1
ATOM 16229 O O . THR E 2 774 ? 1.046 1.691 58.667 1.00 24.62 774 THR E O 1
ATOM 16233 N N . PRO E 2 775 ? 2.413 1.170 60.380 1.00 24.50 775 PRO E N 1
ATOM 16234 C CA . PRO E 2 775 ? 1.253 0.934 61.239 1.00 23.33 775 PRO E CA 1
ATOM 16235 C C . PRO E 2 775 ? 0.383 2.189 61.322 1.00 22.57 775 PRO E C 1
ATOM 16236 O O . PRO E 2 775 ? -0.841 2.100 61.368 1.00 23.03 775 PRO E O 1
ATOM 16240 N N . GLU E 2 776 ? 1.013 3.359 61.322 1.00 22.79 776 GLU E N 1
ATOM 16241 C CA . GLU E 2 776 ? 0.264 4.614 61.363 1.00 22.92 776 GLU E CA 1
ATOM 16242 C C . GLU E 2 776 ? -0.639 4.710 60.130 1.00 25.50 776 GLU E C 1
ATOM 16243 O O . GLU E 2 776 ? -1.822 5.040 60.241 1.00 24.60 776 GLU E O 1
ATOM 16249 N N . ARG E 2 777 ? -0.084 4.416 58.955 1.00 25.47 777 ARG E N 1
ATOM 16250 C CA . ARG E 2 777 ? -0.875 4.489 57.732 1.00 26.22 777 ARG E CA 1
ATOM 16251 C C . ARG E 2 777 ? -1.979 3.441 57.693 1.00 24.83 777 ARG E C 1
ATOM 16252 O O . ARG E 2 777 ? -3.066 3.702 57.180 1.00 26.30 777 ARG E O 1
ATOM 16260 N N . ILE E 2 778 ? -1.715 2.256 58.232 1.00 24.65 778 ILE E N 1
ATOM 16261 C CA . ILE E 2 778 ? -2.742 1.219 58.257 1.00 24.02 778 ILE E CA 1
ATOM 16262 C C . ILE E 2 778 ? -3.832 1.643 59.243 1.00 23.91 778 ILE E C 1
ATOM 16263 O O . ILE E 2 778 ? -5.027 1.570 58.942 1.00 23.96 778 ILE E O 1
ATOM 16268 N N . PHE E 2 779 ? -3.408 2.087 60.422 1.00 23.40 779 PHE E N 1
ATOM 16269 C CA . PHE E 2 779 ? -4.328 2.542 61.460 1.00 25.60 779 PHE E CA 1
ATOM 16270 C C . PHE E 2 779 ? -5.277 3.592 60.886 1.00 25.87 779 PHE E C 1
ATOM 16271 O O . PHE E 2 779 ? -6.496 3.491 61.027 1.00 26.27 779 PHE E O 1
ATOM 16279 N N . ARG E 2 780 ? -4.696 4.591 60.232 1.00 26.87 780 ARG E N 1
ATOM 16280 C CA . ARG E 2 780 ? -5.441 5.686 59.623 1.00 28.47 780 ARG E CA 1
ATOM 16281 C C . ARG E 2 780 ? -6.411 5.224 58.532 1.00 29.59 780 ARG E C 1
ATOM 16282 O O . ARG E 2 780 ? -7.570 5.643 58.498 1.00 29.74 780 ARG E O 1
ATOM 16290 N N . SER E 2 781 ? -5.936 4.370 57.632 1.00 29.17 781 SER E N 1
ATOM 16291 C CA . SER E 2 781 ? -6.785 3.896 56.550 1.00 30.42 781 SER E CA 1
ATOM 16292 C C . SER E 2 781 ? -8.007 3.162 57.098 1.00 30.45 781 SER E C 1
ATOM 16293 O O . SER E 2 781 ? -9.119 3.369 56.622 1.00 30.13 781 SER E O 1
ATOM 16296 N N . ILE E 2 782 ? -7.808 2.319 58.106 1.00 31.66 782 ILE E N 1
ATOM 16297 C CA . ILE E 2 782 ? -8.919 1.581 58.699 1.00 33.22 782 ILE E CA 1
ATOM 16298 C C . ILE E 2 782 ? -9.855 2.517 59.456 1.00 34.60 782 ILE E C 1
ATOM 16299 O O . ILE E 2 782 ? -11.076 2.403 59.358 1.00 34.59 782 ILE E O 1
ATOM 16304 N N . GLN E 2 783 ? -9.279 3.441 60.213 1.00 36.28 783 GLN E N 1
ATOM 16305 C CA . GLN E 2 783 ? -10.067 4.395 60.980 1.00 39.47 783 GLN E CA 1
ATOM 16306 C C . GLN E 2 783 ? -10.956 5.240 60.073 1.00 40.76 783 GLN E C 1
ATOM 16307 O O . GLN E 2 783 ? -12.052 5.640 60.461 1.00 40.47 783 GLN E O 1
ATOM 16313 N N . GLU E 2 784 ? -10.478 5.501 58.861 1.00 41.63 784 GLU E N 1
ATOM 16314 C CA . GLU E 2 784 ? -11.209 6.318 57.899 1.00 43.56 784 GLU E CA 1
ATOM 16315 C C . GLU E 2 784 ? -12.044 5.503 56.915 1.00 44.76 784 GLU E C 1
ATOM 16316 O O . GLU E 2 784 ? -12.469 6.027 55.887 1.00 45.90 784 GLU E O 1
ATOM 16322 N N . ARG E 2 785 ? -12.283 4.231 57.220 1.00 45.53 785 ARG E N 1
ATOM 16323 C CA . ARG E 2 785 ? -13.059 3.381 56.322 1.00 47.50 785 ARG E CA 1
ATOM 16324 C C . ARG E 2 785 ? -14.516 3.824 56.217 1.00 48.87 785 ARG E C 1
ATOM 16325 O O . ARG E 2 785 ? -15.072 4.395 57.155 1.00 48.46 785 ARG E O 1
ATOM 16333 N N . PRO E 2 786 ? -15.151 3.569 55.060 1.00 50.69 786 PRO E N 1
ATOM 16334 C CA . PRO E 2 786 ? -16.549 3.933 54.808 1.00 51.99 786 PRO E CA 1
ATOM 16335 C C . PRO E 2 786 ? -17.550 2.965 55.442 1.00 53.36 786 PRO E C 1
ATOM 16336 O O . PRO E 2 786 ? -17.106 1.953 56.027 1.00 54.25 786 PRO E O 1
ATOM 16340 N N . MET F 3 1 ? 31.694 11.737 62.700 1.00 32.62 1 MET F N 1
ATOM 16341 C CA . MET F 3 1 ? 31.008 10.876 63.701 1.00 28.77 1 MET F CA 1
ATOM 16342 C C . MET F 3 1 ? 31.997 10.391 64.761 1.00 25.78 1 MET F C 1
ATOM 16343 O O . MET F 3 1 ? 31.730 9.421 65.472 1.00 24.49 1 MET F O 1
ATOM 16348 N N . LYS F 3 2 ? 33.141 11.065 64.863 1.00 21.75 2 LYS F N 1
ATOM 16349 C CA . LYS F 3 2 ? 34.149 10.681 65.848 1.00 18.85 2 LYS F CA 1
ATOM 16350 C C . LYS F 3 2 ? 33.885 11.398 67.164 1.00 18.12 2 LYS F C 1
ATOM 16351 O O . LYS F 3 2 ? 33.424 12.548 67.174 1.00 17.93 2 LYS F O 1
ATOM 16357 N N . PHE F 3 3 ? 34.166 10.718 68.272 1.00 17.12 3 PHE F N 1
ATOM 16358 C CA . PHE F 3 3 ? 33.963 11.301 69.597 1.00 16.99 3 PHE F CA 1
ATOM 16359 C C . PHE F 3 3 ? 34.851 12.518 69.780 1.00 17.38 3 PHE F C 1
ATOM 16360 O O . PHE F 3 3 ? 35.931 12.604 69.203 1.00 19.84 3 PHE F O 1
ATOM 16368 N N . PRO F 3 4 ? 34.401 13.483 70.587 1.00 18.81 4 PRO F N 1
ATOM 16369 C CA . PRO F 3 4 ? 35.251 14.655 70.805 1.00 19.19 4 PRO F CA 1
ATOM 16370 C C . PRO F 3 4 ? 36.368 14.151 71.730 1.00 20.75 4 PRO F C 1
ATOM 16371 O O . PRO F 3 4 ? 36.273 13.041 72.269 1.00 18.83 4 PRO F O 1
ATOM 16375 N N . ALA F 3 5 ? 37.423 14.938 71.912 1.00 19.57 5 ALA F N 1
ATOM 16376 C CA . ALA F 3 5 ? 38.523 14.513 72.768 1.00 20.37 5 ALA F CA 1
ATOM 16377 C C . ALA F 3 5 ? 38.182 14.569 74.257 1.00 21.15 5 ALA F C 1
ATOM 16378 O O . ALA F 3 5 ? 37.395 15.404 74.698 1.00 21.23 5 ALA F O 1
ATOM 16380 N N . PHE F 3 6 ? 38.782 13.663 75.023 1.00 22.10 6 PHE F N 1
ATOM 16381 C CA . PHE F 3 6 ? 38.578 13.596 76.467 1.00 22.66 6 PHE F CA 1
ATOM 16382 C C . PHE F 3 6 ? 39.624 12.683 77.092 1.00 22.67 6 PHE F C 1
ATOM 16383 O O . PHE F 3 6 ? 40.243 11.873 76.396 1.00 22.73 6 PHE F O 1
ATOM 16391 N N . SER F 3 7 ? 39.847 12.836 78.396 1.00 21.07 7 SER F N 1
ATOM 16392 C CA . SER F 3 7 ? 40.806 11.991 79.098 1.00 21.60 7 SER F CA 1
ATOM 16393 C C . SER F 3 7 ? 40.025 10.815 79.670 1.00 20.96 7 SER F C 1
ATOM 16394 O O . SER F 3 7 ? 38.795 10.784 79.585 1.00 21.18 7 SER F O 1
ATOM 16397 N N . TYR F 3 8 ? 40.728 9.856 80.258 1.00 21.70 8 TYR F N 1
ATOM 16398 C CA . TYR F 3 8 ? 40.078 8.663 80.797 1.00 20.97 8 TYR F CA 1
ATOM 16399 C C . TYR F 3 8 ? 40.678 8.180 82.113 1.00 21.34 8 TYR F C 1
ATOM 16400 O O . TYR F 3 8 ? 41.892 8.232 82.308 1.00 22.45 8 TYR F O 1
ATOM 16409 N N . ARG F 3 9 ? 39.819 7.700 83.004 1.00 21.16 9 ARG F N 1
ATOM 16410 C CA . ARG F 3 9 ? 40.241 7.163 84.295 1.00 22.51 9 ARG F CA 1
ATOM 16411 C C . ARG F 3 9 ? 39.309 6.014 84.663 1.00 22.34 9 ARG F C 1
ATOM 16412 O O . ARG F 3 9 ? 38.115 6.052 84.359 1.00 22.05 9 ARG F O 1
ATOM 16420 N N . ALA F 3 10 ? 39.859 4.987 85.301 1.00 22.33 10 ALA F N 1
ATOM 16421 C CA . ALA F 3 10 ? 39.078 3.829 85.720 1.00 21.96 10 ALA F CA 1
ATOM 16422 C C . ALA F 3 10 ? 39.503 3.467 87.139 1.00 23.60 10 ALA F C 1
ATOM 16423 O O . ALA F 3 10 ? 40.145 2.441 87.361 1.00 22.67 10 ALA F O 1
ATOM 16425 N N . PRO F 3 11 ? 39.144 4.312 88.121 1.00 24.17 11 PRO F N 1
ATOM 16426 C CA . PRO F 3 11 ? 39.495 4.085 89.527 1.00 25.24 11 PRO F CA 1
ATOM 16427 C C . PRO F 3 11 ? 39.024 2.768 90.135 1.00 25.47 11 PRO F C 1
ATOM 16428 O O . PRO F 3 11 ? 37.964 2.244 89.789 1.00 24.73 11 PRO F O 1
ATOM 16432 N N . ALA F 3 12 ? 39.829 2.247 91.057 1.00 25.20 12 ALA F N 1
ATOM 16433 C CA . ALA F 3 12 ? 39.548 0.979 91.717 1.00 25.49 12 ALA F CA 1
ATOM 16434 C C . ALA F 3 12 ? 38.543 1.042 92.867 1.00 25.90 12 ALA F C 1
ATOM 16435 O O . ALA F 3 12 ? 38.151 0.007 93.398 1.00 28.58 12 ALA F O 1
ATOM 16437 N N . SER F 3 13 ? 38.123 2.237 93.260 1.00 26.71 13 SER F N 1
ATOM 16438 C CA . SER F 3 13 ? 37.166 2.344 94.356 1.00 27.60 13 SER F CA 1
ATOM 16439 C C . SER F 3 13 ? 36.073 3.369 94.092 1.00 26.52 13 SER F C 1
ATOM 16440 O O . SER F 3 13 ? 36.274 4.333 93.353 1.00 26.59 13 SER F O 1
ATOM 16443 N N . LEU F 3 14 ? 34.918 3.149 94.712 1.00 26.72 14 LEU F N 1
ATOM 16444 C CA . LEU F 3 14 ? 33.786 4.050 94.573 1.00 26.60 14 LEU F CA 1
ATOM 16445 C C . LEU F 3 14 ? 34.175 5.427 95.095 1.00 27.07 14 LEU F C 1
ATOM 16446 O O . LEU F 3 14 ? 33.919 6.443 94.455 1.00 26.28 14 LEU F O 1
ATOM 16451 N N . GLN F 3 15 ? 34.799 5.446 96.268 1.00 27.58 15 GLN F N 1
ATOM 16452 C CA . GLN F 3 15 ? 35.227 6.691 96.886 1.00 29.14 15 GLN F CA 1
ATOM 16453 C C . GLN F 3 15 ? 36.094 7.526 95.948 1.00 27.90 15 GLN F C 1
ATOM 16454 O O . GLN F 3 15 ? 35.933 8.744 95.864 1.00 26.27 15 GLN F O 1
ATOM 16460 N N . GLU F 3 16 ? 37.010 6.875 95.236 1.00 27.70 16 GLU F N 1
ATOM 16461 C CA . GLU F 3 16 ? 37.879 7.599 94.315 1.00 27.08 16 GLU F CA 1
ATOM 16462 C C . GLU F 3 16 ? 37.104 8.128 93.108 1.00 25.69 16 GLU F C 1
ATOM 16463 O O . GLU F 3 16 ? 37.390 9.216 92.610 1.00 23.66 16 GLU F O 1
ATOM 16469 N N . VAL F 3 17 ? 36.131 7.354 92.635 1.00 24.81 17 VAL F N 1
ATOM 16470 C CA . VAL F 3 17 ? 35.312 7.792 91.508 1.00 23.84 17 VAL F CA 1
ATOM 16471 C C . VAL F 3 17 ? 34.643 9.107 91.906 1.00 23.45 17 VAL F C 1
ATOM 16472 O O . VAL F 3 17 ? 34.628 10.077 91.144 1.00 20.54 17 VAL F O 1
ATOM 16476 N N . ILE F 3 18 ? 34.095 9.125 93.117 1.00 23.59 18 ILE F N 1
ATOM 16477 C CA . ILE F 3 18 ? 33.419 10.306 93.646 1.00 23.35 18 ILE F CA 1
ATOM 16478 C C . ILE F 3 18 ? 34.374 11.495 93.721 1.00 23.82 18 ILE F C 1
ATOM 16479 O O . ILE F 3 18 ? 34.009 12.617 93.369 1.00 23.82 18 ILE F O 1
ATOM 16484 N N . GLN F 3 19 ? 35.603 11.244 94.165 1.00 25.40 19 GLN F N 1
ATOM 16485 C CA . GLN F 3 19 ? 36.598 12.307 94.270 1.00 26.58 19 GLN F CA 1
ATOM 16486 C C . GLN F 3 19 ? 36.920 12.896 92.900 1.00 26.60 19 GLN F C 1
ATOM 16487 O O . GLN F 3 19 ? 37.029 14.114 92.751 1.00 24.96 19 GLN F O 1
ATOM 16493 N N . VAL F 3 20 ? 37.077 12.032 91.900 1.00 25.92 20 VAL F N 1
ATOM 16494 C CA . VAL F 3 20 ? 37.388 12.494 90.548 1.00 26.25 20 VAL F CA 1
ATOM 16495 C C . VAL F 3 20 ? 36.284 13.396 90.012 1.00 25.32 20 VAL F C 1
ATOM 16496 O O . VAL F 3 20 ? 36.549 14.479 89.485 1.00 24.85 20 VAL F O 1
ATOM 16500 N N . LEU F 3 21 ? 35.044 12.939 90.151 1.00 24.44 21 LEU F N 1
ATOM 16501 C CA . LEU F 3 21 ? 33.892 13.695 89.675 1.00 24.85 21 LEU F CA 1
ATOM 16502 C C . LEU F 3 21 ? 33.751 15.015 90.410 1.00 26.34 21 LEU F C 1
ATOM 16503 O O . LEU F 3 21 ? 33.403 16.037 89.813 1.00 25.04 21 LEU F O 1
ATOM 16508 N N . ALA F 3 22 ? 34.022 14.994 91.709 1.00 26.82 22 ALA F N 1
ATOM 16509 C CA . ALA F 3 22 ? 33.928 16.208 92.508 1.00 30.26 22 ALA F CA 1
ATOM 16510 C C . ALA F 3 22 ? 34.957 17.240 92.049 1.00 31.24 22 ALA F C 1
ATOM 16511 O O . ALA F 3 22 ? 34.640 18.417 91.887 1.00 32.91 22 ALA F O 1
ATOM 16513 N N . ASP F 3 23 ? 36.187 16.790 91.831 1.00 33.51 23 ASP F N 1
ATOM 16514 C CA . ASP F 3 23 ? 37.267 17.674 91.406 1.00 36.34 23 ASP F CA 1
ATOM 16515 C C . ASP F 3 23 ? 37.107 18.229 89.993 1.00 36.83 23 ASP F C 1
ATOM 16516 O O . ASP F 3 23 ? 37.580 19.328 89.696 1.00 37.80 23 ASP F O 1
ATOM 16521 N N . ASP F 3 24 ? 36.442 17.475 89.123 1.00 36.76 24 ASP F N 1
ATOM 16522 C CA . ASP F 3 24 ? 36.234 17.917 87.748 1.00 35.71 24 ASP F CA 1
ATOM 16523 C C . ASP F 3 24 ? 34.758 17.848 87.369 1.00 36.02 24 ASP F C 1
ATOM 16524 O O . ASP F 3 24 ? 34.245 16.788 87.013 1.00 35.63 24 ASP F O 1
ATOM 16529 N N . PRO F 3 25 ? 34.059 18.991 87.436 1.00 35.55 25 PRO F N 1
ATOM 16530 C CA . PRO F 3 25 ? 32.633 19.091 87.109 1.00 35.25 25 PRO F CA 1
ATOM 16531 C C . PRO F 3 25 ? 32.272 18.674 85.684 1.00 33.69 25 PRO F C 1
ATOM 16532 O O . PRO F 3 25 ? 31.143 18.259 85.425 1.00 33.00 25 PRO F O 1
ATOM 16536 N N . ASP F 3 26 ? 33.227 18.782 84.766 1.00 31.54 26 ASP F N 1
ATOM 16537 C CA . ASP F 3 26 ? 32.986 18.426 83.369 1.00 29.54 26 ASP F CA 1
ATOM 16538 C C . ASP F 3 26 ? 33.248 16.954 83.072 1.00 28.84 26 ASP F C 1
ATOM 16539 O O . ASP F 3 26 ? 33.092 16.502 81.936 1.00 29.02 26 ASP F O 1
ATOM 16544 N N . ALA F 3 27 ? 33.656 16.209 84.092 1.00 26.92 27 ALA F N 1
ATOM 16545 C CA . ALA F 3 27 ? 33.923 14.789 83.925 1.00 26.26 27 ALA F CA 1
ATOM 16546 C C . ALA F 3 27 ? 32.596 14.048 83.937 1.00 25.91 27 ALA F C 1
ATOM 16547 O O . ALA F 3 27 ? 31.650 14.470 84.596 1.00 25.63 27 ALA F O 1
ATOM 16549 N N . ARG F 3 28 ? 32.523 12.946 83.201 1.00 25.19 28 ARG F N 1
ATOM 16550 C CA . ARG F 3 28 ? 31.296 12.166 83.154 1.00 24.79 28 ARG F CA 1
ATOM 16551 C C . ARG F 3 28 ? 31.593 10.686 83.322 1.00 22.65 28 ARG F C 1
ATOM 16552 O O . ARG F 3 28 ? 32.655 10.202 82.942 1.00 21.50 28 ARG F O 1
ATOM 16560 N N . ILE F 3 29 ? 30.641 9.975 83.907 1.00 21.07 29 ILE F N 1
ATOM 16561 C CA . ILE F 3 29 ? 30.774 8.549 84.141 1.00 21.64 29 ILE F CA 1
ATOM 16562 C C . ILE F 3 29 ? 30.516 7.736 82.879 1.00 20.88 29 ILE F C 1
ATOM 16563 O O . ILE F 3 29 ? 29.718 8.125 82.035 1.00 20.27 29 ILE F O 1
ATOM 16568 N N . ILE F 3 30 ? 31.224 6.624 82.738 1.00 19.51 30 ILE F N 1
ATOM 16569 C CA . ILE F 3 30 ? 30.964 5.729 81.627 1.00 18.78 30 ILE F CA 1
ATOM 16570 C C . ILE F 3 30 ? 30.867 4.333 82.228 1.00 19.69 30 ILE F C 1
ATOM 16571 O O . ILE F 3 30 ? 31.719 3.913 83.007 1.00 18.63 30 ILE F O 1
ATOM 16576 N N . ALA F 3 31 ? 29.780 3.652 81.900 1.00 17.16 31 ALA F N 1
ATOM 16577 C CA . ALA F 3 31 ? 29.533 2.294 82.345 1.00 18.69 31 ALA F CA 1
ATOM 16578 C C . ALA F 3 31 ? 29.721 1.423 81.100 1.00 17.05 31 ALA F C 1
ATOM 16579 O O . ALA F 3 31 ? 30.849 1.235 80.644 1.00 18.40 31 ALA F O 1
ATOM 16581 N N . GLY F 3 32 ? 28.624 0.922 80.538 1.00 18.65 32 GLY F N 1
ATOM 16582 C CA . GLY F 3 32 ? 28.712 0.076 79.351 1.00 16.89 32 GLY F CA 1
ATOM 16583 C C . GLY F 3 32 ? 28.927 0.845 78.058 1.00 18.44 32 GLY F C 1
ATOM 16584 O O . GLY F 3 32 ? 29.236 0.259 77.019 1.00 18.22 32 GLY F O 1
ATOM 16585 N N . GLY F 3 33 ? 28.742 2.160 78.121 1.00 16.37 33 GLY F N 1
ATOM 16586 C CA . GLY F 3 33 ? 28.930 3.011 76.959 1.00 18.01 33 GLY F CA 1
ATOM 16587 C C . GLY F 3 33 ? 27.918 2.899 75.830 1.00 19.80 33 GLY F C 1
ATOM 16588 O O . GLY F 3 33 ? 28.016 3.641 74.851 1.00 19.02 33 GLY F O 1
ATOM 16589 N N . GLN F 3 34 ? 26.932 2.013 75.964 1.00 19.40 34 GLN F N 1
ATOM 16590 C CA . GLN F 3 34 ? 25.950 1.810 74.897 1.00 20.11 34 GLN F CA 1
ATOM 16591 C C . GLN F 3 34 ? 24.983 2.959 74.619 1.00 19.62 34 GLN F C 1
ATOM 16592 O O . GLN F 3 34 ? 24.324 2.970 73.581 1.00 19.67 34 GLN F O 1
ATOM 16598 N N . SER F 3 35 ? 24.892 3.920 75.533 1.00 19.92 35 SER F N 1
ATOM 16599 C CA . SER F 3 35 ? 24.025 5.077 75.335 1.00 19.51 35 SER F CA 1
ATOM 16600 C C . SER F 3 35 ? 24.842 6.369 75.264 1.00 21.31 35 SER F C 1
ATOM 16601 O O . SER F 3 35 ? 24.469 7.307 74.557 1.00 22.86 35 SER F O 1
ATOM 16604 N N . LEU F 3 36 ? 25.957 6.410 75.989 1.00 21.48 36 LEU F N 1
ATOM 16605 C CA . LEU F 3 36 ? 26.824 7.585 76.020 1.00 21.60 36 LEU F CA 1
ATOM 16606 C C . LEU F 3 36 ? 27.662 7.736 74.751 1.00 20.93 36 LEU F C 1
ATOM 16607 O O . LEU F 3 36 ? 27.789 8.834 74.211 1.00 20.90 36 LEU F O 1
ATOM 16612 N N . LEU F 3 37 ? 28.248 6.641 74.277 1.00 21.18 37 LEU F N 1
ATOM 16613 C CA . LEU F 3 37 ? 29.070 6.733 73.080 1.00 21.10 37 LEU F CA 1
ATOM 16614 C C . LEU F 3 37 ? 28.264 7.203 71.871 1.00 20.91 37 LEU F C 1
ATOM 16615 O O . LEU F 3 37 ? 28.757 8.003 71.078 1.00 20.21 37 LEU F O 1
ATOM 16620 N N . PRO F 3 38 ? 27.019 6.716 71.705 1.00 20.35 38 PRO F N 1
ATOM 16621 C CA . PRO F 3 38 ? 26.268 7.202 70.542 1.00 21.15 38 PRO F CA 1
ATOM 16622 C C . PRO F 3 38 ? 26.111 8.724 70.629 1.00 20.41 38 PRO F C 1
ATOM 16623 O O . PRO F 3 38 ? 26.176 9.420 69.620 1.00 20.54 38 PRO F O 1
ATOM 16627 N N . LEU F 3 39 ? 25.914 9.236 71.842 1.00 20.83 39 LEU F N 1
ATOM 16628 C CA . LEU F 3 39 ? 25.785 10.680 72.050 1.00 21.24 39 LEU F CA 1
ATOM 16629 C C . LEU F 3 39 ? 27.105 11.380 71.732 1.00 21.03 39 LEU F C 1
ATOM 16630 O O . LEU F 3 39 ? 27.123 12.485 71.173 1.00 22.23 39 LEU F O 1
ATOM 16635 N N . LEU F 3 40 ? 28.211 10.744 72.102 1.00 18.87 40 LEU F N 1
ATOM 16636 C CA . LEU F 3 40 ? 29.531 11.309 71.828 1.00 21.32 40 LEU F CA 1
ATOM 16637 C C . LEU F 3 40 ? 29.790 11.304 70.328 1.00 21.49 40 LEU F C 1
ATOM 16638 O O . LEU F 3 40 ? 30.394 12.230 69.792 1.00 22.41 40 LEU F O 1
ATOM 16643 N N . ALA F 3 41 ? 29.334 10.249 69.660 1.00 20.57 41 ALA F N 1
ATOM 16644 C CA . ALA F 3 41 ? 29.521 10.118 68.220 1.00 22.80 41 ALA F CA 1
ATOM 16645 C C . ALA F 3 41 ? 28.861 11.286 67.493 1.00 23.83 41 ALA F C 1
ATOM 16646 O O . ALA F 3 41 ? 29.355 11.743 66.464 1.00 25.82 41 ALA F O 1
ATOM 16648 N N . PHE F 3 42 ? 27.743 11.760 68.037 1.00 25.59 42 PHE F N 1
ATOM 16649 C CA . PHE F 3 42 ? 27.003 12.881 67.461 1.00 26.64 42 PHE F CA 1
ATOM 16650 C C . PHE F 3 42 ? 27.493 14.204 68.033 1.00 26.89 42 PHE F C 1
ATOM 16651 O O . PHE F 3 42 ? 27.012 15.272 67.651 1.00 27.40 42 PHE F O 1
ATOM 16659 N N . ARG F 3 43 ? 28.451 14.124 68.949 1.00 25.98 43 ARG F N 1
ATOM 16660 C CA . ARG F 3 43 ? 29.000 15.305 69.602 1.00 26.26 43 ARG F CA 1
ATOM 16661 C C . ARG F 3 43 ? 27.896 16.134 70.252 1.00 26.11 43 ARG F C 1
ATOM 16662 O O . ARG F 3 43 ? 27.836 17.355 70.102 1.00 25.35 43 ARG F O 1
ATOM 16670 N N . LEU F 3 44 ? 27.022 15.447 70.981 1.00 26.03 44 LEU F N 1
ATOM 16671 C CA . LEU F 3 44 ? 25.925 16.098 71.684 1.00 27.34 44 LEU F CA 1
ATOM 16672 C C . LEU F 3 44 ? 26.361 16.440 73.108 1.00 27.36 44 LEU F C 1
ATOM 16673 O O . LEU F 3 44 ? 25.704 17.219 73.794 1.00 28.58 44 LEU F O 1
ATOM 16678 N N . VAL F 3 45 ? 27.469 15.845 73.542 1.00 27.15 45 VAL F N 1
ATOM 16679 C CA . VAL F 3 45 ? 28.025 16.092 74.874 1.00 27.22 45 VAL F CA 1
ATOM 16680 C C . VAL F 3 45 ? 29.541 16.206 74.737 1.00 26.20 45 VAL F C 1
ATOM 16681 O O . VAL F 3 45 ? 30.146 15.536 73.896 1.00 24.60 45 VAL F O 1
ATOM 16685 N N . TYR F 3 46 ? 30.150 17.061 75.551 1.00 24.85 46 TYR F N 1
ATOM 16686 C CA . TYR F 3 46 ? 31.593 17.265 75.497 1.00 26.47 46 TYR F CA 1
ATOM 16687 C C . TYR F 3 46 ? 32.244 17.114 76.863 1.00 25.79 46 TYR F C 1
ATOM 16688 O O . TYR F 3 46 ? 32.616 18.097 77.500 1.00 26.15 46 TYR F O 1
ATOM 16697 N N . PRO F 3 47 ? 32.394 15.869 77.331 1.00 25.74 47 PRO F N 1
ATOM 16698 C CA . PRO F 3 47 ? 33.011 15.626 78.635 1.00 24.82 47 PRO F CA 1
ATOM 16699 C C . PRO F 3 47 ? 34.511 15.896 78.572 1.00 24.41 47 PRO F C 1
ATOM 16700 O O . PRO F 3 47 ? 35.148 15.703 77.536 1.00 23.78 47 PRO F O 1
ATOM 16704 N N . SER F 3 48 ? 35.067 16.357 79.682 1.00 22.31 48 SER F N 1
ATOM 16705 C CA . SER F 3 48 ? 36.490 16.642 79.749 1.00 22.96 48 SER F CA 1
ATOM 16706 C C . SER F 3 48 ? 37.204 15.329 80.011 1.00 22.56 48 SER F C 1
ATOM 16707 O O . SER F 3 48 ? 38.338 15.114 79.579 1.00 23.88 48 SER F O 1
ATOM 16710 N N . CYS F 3 49 ? 36.510 14.443 80.712 1.00 21.89 49 CYS F N 1
ATOM 16711 C CA . CYS F 3 49 ? 37.071 13.161 81.097 1.00 21.32 49 CYS F CA 1
ATOM 16712 C C . CYS F 3 49 ? 35.958 12.148 81.320 1.00 20.33 49 CYS F C 1
ATOM 16713 O O . CYS F 3 49 ? 34.868 12.504 81.758 1.00 20.31 49 CYS F O 1
ATOM 16716 N N . LEU F 3 50 ? 36.229 10.890 80.997 1.00 19.39 50 LEU F N 1
ATOM 16717 C CA . LEU F 3 50 ? 35.257 9.837 81.216 1.00 19.62 50 LEU F CA 1
ATOM 16718 C C . LEU F 3 50 ? 35.792 8.970 82.346 1.00 19.64 50 LEU F C 1
ATOM 16719 O O . LEU F 3 50 ? 36.930 8.506 82.311 1.00 20.04 50 LEU F O 1
ATOM 16724 N N . VAL F 3 51 ? 34.964 8.773 83.359 1.00 19.21 51 VAL F N 1
ATOM 16725 C CA . VAL F 3 51 ? 35.348 7.981 84.513 1.00 19.09 51 VAL F CA 1
ATOM 16726 C C . VAL F 3 51 ? 34.654 6.630 84.452 1.00 19.94 51 VAL F C 1
ATOM 16727 O O . VAL F 3 51 ? 33.450 6.522 84.688 1.00 22.04 51 VAL F O 1
ATOM 16731 N N . ASP F 3 52 ? 35.431 5.603 84.131 1.00 19.64 52 ASP F N 1
ATOM 16732 C CA . ASP F 3 52 ? 34.925 4.240 84.007 1.00 19.66 52 ASP F CA 1
ATOM 16733 C C . ASP F 3 52 ? 34.724 3.606 85.383 1.00 19.29 52 ASP F C 1
ATOM 16734 O O . ASP F 3 52 ? 35.546 3.784 86.278 1.00 20.07 52 ASP F O 1
ATOM 16739 N N . LEU F 3 53 ? 33.634 2.860 85.545 1.00 19.42 53 LEU F N 1
ATOM 16740 C CA . LEU F 3 53 ? 33.334 2.203 86.813 1.00 19.39 53 LEU F CA 1
ATOM 16741 C C . LEU F 3 53 ? 33.728 0.730 86.772 1.00 21.39 53 LEU F C 1
ATOM 16742 O O . LEU F 3 53 ? 33.511 -0.008 87.738 1.00 20.56 53 LEU F O 1
ATOM 16747 N N . ARG F 3 54 ? 34.308 0.307 85.654 1.00 21.38 54 ARG F N 1
ATOM 16748 C CA . ARG F 3 54 ? 34.700 -1.088 85.479 1.00 23.21 54 ARG F CA 1
ATOM 16749 C C . ARG F 3 54 ? 35.498 -1.701 86.627 1.00 23.52 54 ARG F C 1
ATOM 16750 O O . ARG F 3 54 ? 35.382 -2.897 86.883 1.00 22.17 54 ARG F O 1
ATOM 16758 N N . ASN F 3 55 ? 36.304 -0.904 87.322 1.00 23.75 55 ASN F N 1
ATOM 16759 C CA . ASN F 3 55 ? 37.111 -1.463 88.402 1.00 25.52 55 ASN F CA 1
ATOM 16760 C C . ASN F 3 55 ? 36.535 -1.350 89.813 1.00 26.53 55 ASN F C 1
ATOM 16761 O O . ASN F 3 55 ? 37.206 -1.698 90.783 1.00 27.98 55 ASN F O 1
ATOM 16766 N N . VAL F 3 56 ? 35.298 -0.878 89.934 1.00 26.35 56 VAL F N 1
ATOM 16767 C CA . VAL F 3 56 ? 34.658 -0.759 91.245 1.00 25.85 56 VAL F CA 1
ATOM 16768 C C . VAL F 3 56 ? 33.828 -2.025 91.442 1.00 26.95 56 VAL F C 1
ATOM 16769 O O . VAL F 3 56 ? 32.638 -2.060 91.123 1.00 27.22 56 VAL F O 1
ATOM 16773 N N . SER F 3 57 ? 34.468 -3.060 91.978 1.00 27.21 57 SER F N 1
ATOM 16774 C CA . SER F 3 57 ? 33.826 -4.355 92.171 1.00 27.66 57 SER F CA 1
ATOM 16775 C C . SER F 3 57 ? 32.495 -4.388 92.917 1.00 28.05 57 SER F C 1
ATOM 16776 O O . SER F 3 57 ? 31.620 -5.181 92.573 1.00 27.48 57 SER F O 1
ATOM 16779 N N . GLU F 3 58 ? 32.324 -3.545 93.932 1.00 27.33 58 GLU F N 1
ATOM 16780 C CA . GLU F 3 58 ? 31.074 -3.568 94.679 1.00 27.77 58 GLU F CA 1
ATOM 16781 C C . GLU F 3 58 ? 29.865 -3.271 93.795 1.00 27.57 58 GLU F C 1
ATOM 16782 O O . GLU F 3 58 ? 28.753 -3.707 94.089 1.00 28.17 58 GLU F O 1
ATOM 16788 N N . LEU F 3 59 ? 30.084 -2.546 92.703 1.00 26.33 59 LEU F N 1
ATOM 16789 C CA . LEU F 3 59 ? 28.992 -2.204 91.801 1.00 25.99 59 LEU F CA 1
ATOM 16790 C C . LEU F 3 59 ? 28.544 -3.385 90.937 1.00 25.08 59 LEU F C 1
ATOM 16791 O O . LEU F 3 59 ? 27.537 -3.299 90.240 1.00 25.02 59 LEU F O 1
ATOM 16796 N N . PHE F 3 60 ? 29.286 -4.486 90.990 1.00 25.12 60 PHE F N 1
ATOM 16797 C CA . PHE F 3 60 ? 28.954 -5.677 90.203 1.00 25.80 60 PHE F CA 1
ATOM 16798 C C . PHE F 3 60 ? 28.239 -6.747 91.021 1.00 26.74 60 PHE F C 1
ATOM 16799 O O . PHE F 3 60 ? 27.905 -7.813 90.501 1.00 25.89 60 PHE F O 1
ATOM 16807 N N . GLU F 3 61 ? 27.996 -6.456 92.294 1.00 27.20 61 GLU F N 1
ATOM 16808 C CA . GLU F 3 61 ? 27.358 -7.408 93.189 1.00 28.80 61 GLU F CA 1
ATOM 16809 C C . GLU F 3 61 ? 25.852 -7.591 93.044 1.00 28.19 61 GLU F C 1
ATOM 16810 O O . GLU F 3 61 ? 25.106 -6.640 92.813 1.00 26.79 61 GLU F O 1
ATOM 16816 N N . ILE F 3 62 ? 25.423 -8.839 93.192 1.00 28.59 62 ILE F N 1
ATOM 16817 C CA . ILE F 3 62 ? 24.011 -9.199 93.152 1.00 28.93 62 ILE F CA 1
ATOM 16818 C C . ILE F 3 62 ? 23.776 -10.041 94.403 1.00 30.62 62 ILE F C 1
ATOM 16819 O O . ILE F 3 62 ? 24.488 -11.021 94.636 1.00 30.54 62 ILE F O 1
ATOM 16824 N N . SER F 3 63 ? 22.793 -9.659 95.211 1.00 30.97 63 SER F N 1
ATOM 16825 C CA . SER F 3 63 ? 22.499 -10.409 96.428 1.00 33.24 63 SER F CA 1
ATOM 16826 C C . SER F 3 63 ? 21.037 -10.272 96.832 1.00 34.15 63 SER F C 1
ATOM 16827 O O . SER F 3 63 ? 20.337 -9.372 96.369 1.00 32.59 63 SER F O 1
ATOM 16830 N N . GLN F 3 64 ? 20.581 -11.177 97.693 1.00 34.90 64 GLN F N 1
ATOM 16831 C CA . GLN F 3 64 ? 19.208 -11.145 98.176 1.00 37.62 64 GLN F CA 1
ATOM 16832 C C . GLN F 3 64 ? 19.266 -11.172 99.696 1.00 38.98 64 GLN F C 1
ATOM 16833 O O . GLN F 3 64 ? 20.111 -11.853 100.281 1.00 39.39 64 GLN F O 1
ATOM 16839 N N . SER F 3 65 ? 18.374 -10.427 100.336 1.00 39.84 65 SER F N 1
ATOM 16840 C CA . SER F 3 65 ? 18.344 -10.389 101.791 1.00 40.58 65 SER F CA 1
ATOM 16841 C C . SER F 3 65 ? 17.015 -9.868 102.326 1.00 40.18 65 SER F C 1
ATOM 16842 O O . SER F 3 65 ? 16.552 -8.797 101.937 1.00 39.84 65 SER F O 1
ATOM 16845 N N . ALA F 3 66 ? 16.410 -10.643 103.219 1.00 39.27 66 ALA F N 1
ATOM 16846 C CA . ALA F 3 66 ? 15.141 -10.283 103.834 1.00 38.83 66 ALA F CA 1
ATOM 16847 C C . ALA F 3 66 ? 14.087 -9.776 102.853 1.00 37.94 66 ALA F C 1
ATOM 16848 O O . ALA F 3 66 ? 13.575 -8.670 103.013 1.00 37.92 66 ALA F O 1
ATOM 16850 N N . GLY F 3 67 ? 13.770 -10.572 101.840 1.00 36.38 67 GLY F N 1
ATOM 16851 C CA . GLY F 3 67 ? 12.747 -10.173 100.889 1.00 35.34 67 GLY F CA 1
ATOM 16852 C C . GLY F 3 67 ? 13.099 -9.077 99.900 1.00 34.46 67 GLY F C 1
ATOM 16853 O O . GLY F 3 67 ? 12.212 -8.476 99.290 1.00 34.84 67 GLY F O 1
ATOM 16854 N N . ILE F 3 68 ? 14.381 -8.801 99.715 1.00 32.59 68 ILE F N 1
ATOM 16855 C CA . ILE F 3 68 ? 14.727 -7.765 98.763 1.00 33.05 68 ILE F CA 1
ATOM 16856 C C . ILE F 3 68 ? 15.951 -8.138 97.936 1.00 30.72 68 ILE F C 1
ATOM 16857 O O . ILE F 3 68 ? 16.936 -8.649 98.462 1.00 30.40 68 ILE F O 1
ATOM 16862 N N . LEU F 3 69 ? 15.868 -7.889 96.633 1.00 29.51 69 LEU F N 1
ATOM 16863 C CA . LEU F 3 69 ? 16.935 -8.195 95.686 1.00 27.21 69 LEU F CA 1
ATOM 16864 C C . LEU F 3 69 ? 17.788 -6.947 95.488 1.00 26.84 69 LEU F C 1
ATOM 16865 O O . LEU F 3 69 ? 17.264 -5.876 95.182 1.00 24.08 69 LEU F O 1
ATOM 16870 N N . SER F 3 70 ? 19.097 -7.081 95.677 1.00 26.95 70 SER F N 1
ATOM 16871 C CA . SER F 3 70 ? 20.017 -5.959 95.509 1.00 26.61 70 SER F CA 1
ATOM 16872 C C . SER F 3 70 ? 20.830 -6.175 94.232 1.00 25.16 70 SER F C 1
ATOM 16873 O O . SER F 3 70 ? 21.485 -7.199 94.075 1.00 25.16 70 SER F O 1
ATOM 16876 N N . VAL F 3 71 ? 20.783 -5.210 93.319 1.00 24.16 71 VAL F N 1
ATOM 16877 C CA . VAL F 3 71 ? 21.520 -5.322 92.062 1.00 23.24 71 VAL F CA 1
ATOM 16878 C C . VAL F 3 71 ? 22.432 -4.118 91.886 1.00 23.03 71 VAL F C 1
ATOM 16879 O O . VAL F 3 71 ? 21.970 -2.976 91.895 1.00 23.46 71 VAL F O 1
ATOM 16883 N N . GLY F 3 72 ? 23.727 -4.379 91.737 1.00 22.40 72 GLY F N 1
ATOM 16884 C CA . GLY F 3 72 ? 24.687 -3.305 91.568 1.00 22.00 72 GLY F CA 1
ATOM 16885 C C . GLY F 3 72 ? 24.519 -2.584 90.246 1.00 21.58 72 GLY F C 1
ATOM 16886 O O . GLY F 3 72 ? 24.106 -3.181 89.253 1.00 22.14 72 GLY F O 1
ATOM 16887 N N . ALA F 3 73 ? 24.854 -1.298 90.236 1.00 21.15 73 ALA F N 1
ATOM 16888 C CA . ALA F 3 73 ? 24.726 -0.468 89.041 1.00 20.83 73 ALA F CA 1
ATOM 16889 C C . ALA F 3 73 ? 25.485 -0.971 87.816 1.00 20.06 73 ALA F C 1
ATOM 16890 O O . ALA F 3 73 ? 25.070 -0.724 86.685 1.00 21.60 73 ALA F O 1
ATOM 16892 N N . MET F 3 74 ? 26.596 -1.667 88.028 1.00 20.24 74 MET F N 1
ATOM 16893 C CA . MET F 3 74 ? 27.377 -2.155 86.904 1.00 20.33 74 MET F CA 1
ATOM 16894 C C . MET F 3 74 ? 27.030 -3.562 86.445 1.00 21.04 74 MET F C 1
ATOM 16895 O O . MET F 3 74 ? 27.765 -4.167 85.661 1.00 21.64 74 MET F O 1
ATOM 16900 N N . VAL F 3 75 ? 25.907 -4.085 86.928 1.00 21.44 75 VAL F N 1
ATOM 16901 C CA . VAL F 3 75 ? 25.461 -5.408 86.508 1.00 20.85 75 VAL F CA 1
ATOM 16902 C C . VAL F 3 75 ? 24.881 -5.241 85.100 1.00 20.13 75 VAL F C 1
ATOM 16903 O O . VAL F 3 75 ? 23.979 -4.430 84.887 1.00 20.50 75 VAL F O 1
ATOM 16907 N N . THR F 3 76 ? 25.407 -5.999 84.143 1.00 20.31 76 THR F N 1
ATOM 16908 C CA . THR F 3 76 ? 24.952 -5.911 82.755 1.00 22.05 76 THR F CA 1
ATOM 16909 C C . THR F 3 76 ? 23.566 -6.513 82.544 1.00 22.43 76 THR F C 1
ATOM 16910 O O . THR F 3 76 ? 23.091 -7.306 83.359 1.00 22.17 76 THR F O 1
ATOM 16914 N N . HIS F 3 77 ? 22.924 -6.135 81.441 1.00 21.63 77 HIS F N 1
ATOM 16915 C CA . HIS F 3 77 ? 21.611 -6.670 81.118 1.00 22.96 77 HIS F CA 1
ATOM 16916 C C . HIS F 3 77 ? 21.757 -8.181 80.984 1.00 23.73 77 HIS F C 1
ATOM 16917 O O . HIS F 3 77 ? 20.863 -8.936 81.365 1.00 24.30 77 HIS F O 1
ATOM 16924 N N . PHE F 3 78 ? 22.894 -8.613 80.445 1.00 24.39 78 PHE F N 1
ATOM 16925 C CA . PHE F 3 78 ? 23.156 -10.038 80.259 1.00 26.10 78 PHE F CA 1
ATOM 16926 C C . PHE F 3 78 ? 23.133 -10.804 81.575 1.00 26.55 78 PHE F C 1
ATOM 16927 O O . PHE F 3 78 ? 22.468 -11.834 81.688 1.00 26.33 78 PHE F O 1
ATOM 16935 N N . ARG F 3 79 ? 23.874 -10.306 82.561 1.00 27.62 79 ARG F N 1
ATOM 16936 C CA . ARG F 3 79 ? 23.934 -10.957 83.864 1.00 28.72 79 ARG F CA 1
ATOM 16937 C C . ARG F 3 79 ? 22.575 -10.963 84.543 1.00 28.26 79 ARG F C 1
ATOM 16938 O O . ARG F 3 79 ? 22.163 -11.977 85.098 1.00 28.68 79 ARG F O 1
ATOM 16946 N N . ASN F 3 80 ? 21.882 -9.829 84.499 1.00 26.90 80 ASN F N 1
ATOM 16947 C CA . ASN F 3 80 ? 20.557 -9.723 85.102 1.00 27.17 80 ASN F CA 1
ATOM 16948 C C . ASN F 3 80 ? 19.570 -10.694 84.474 1.00 27.57 80 ASN F C 1
ATOM 16949 O O . ASN F 3 80 ? 18.701 -11.238 85.153 1.00 28.92 80 ASN F O 1
ATOM 16954 N N . LYS F 3 81 ? 19.704 -10.900 83.169 1.00 26.75 81 LYS F N 1
ATOM 16955 C CA . LYS F 3 81 ? 18.817 -11.788 82.431 1.00 28.25 81 LYS F CA 1
ATOM 16956 C C . LYS F 3 81 ? 19.170 -13.270 82.591 1.00 29.66 81 LYS F C 1
ATOM 16957 O O . LYS F 3 81 ? 18.369 -14.139 82.244 1.00 30.71 81 LYS F O 1
ATOM 16963 N N . THR F 3 82 ? 20.355 -13.557 83.121 1.00 29.80 82 THR F N 1
ATOM 16964 C CA . THR F 3 82 ? 20.786 -14.943 83.290 1.00 31.00 82 THR F CA 1
ATOM 16965 C C . THR F 3 82 ? 21.161 -15.354 84.715 1.00 30.90 82 THR F C 1
ATOM 16966 O O . THR F 3 82 ? 21.321 -16.542 84.993 1.00 31.67 82 THR F O 1
ATOM 16970 N N . ASP F 3 83 ? 21.300 -14.388 85.615 1.00 30.91 83 ASP F N 1
ATOM 16971 C CA . ASP F 3 83 ? 21.673 -14.695 86.992 1.00 31.90 83 ASP F CA 1
ATOM 16972 C C . ASP F 3 83 ? 20.611 -15.511 87.736 1.00 32.73 83 ASP F C 1
ATOM 16973 O O . ASP F 3 83 ? 19.414 -15.224 87.652 1.00 31.40 83 ASP F O 1
ATOM 16978 N N . PRO F 3 84 ? 21.047 -16.546 88.479 1.00 33.46 84 PRO F N 1
ATOM 16979 C CA . PRO F 3 84 ? 20.186 -17.447 89.259 1.00 33.57 84 PRO F CA 1
ATOM 16980 C C . PRO F 3 84 ? 19.406 -16.744 90.364 1.00 31.97 84 PRO F C 1
ATOM 16981 O O . PRO F 3 84 ? 18.216 -16.990 90.551 1.00 31.38 84 PRO F O 1
ATOM 16985 N N . THR F 3 85 ? 20.095 -15.883 91.105 1.00 32.10 85 THR F N 1
ATOM 16986 C CA . THR F 3 85 ? 19.477 -15.144 92.197 1.00 31.37 85 THR F CA 1
ATOM 16987 C C . THR F 3 85 ? 18.401 -14.202 91.665 1.00 30.51 85 THR F C 1
ATOM 16988 O O . THR F 3 85 ? 17.306 -14.131 92.217 1.00 30.05 85 THR F O 1
ATOM 16992 N N . VAL F 3 86 ? 18.711 -13.484 90.589 1.00 29.64 86 VAL F N 1
ATOM 16993 C CA . VAL F 3 86 ? 17.745 -12.565 89.998 1.00 28.17 86 VAL F CA 1
ATOM 16994 C C . VAL F 3 86 ? 16.521 -13.328 89.500 1.00 29.24 86 VAL F C 1
ATOM 16995 O O . VAL F 3 86 ? 15.385 -12.906 89.713 1.00 30.50 86 VAL F O 1
ATOM 16999 N N . ALA F 3 87 ? 16.759 -14.455 88.838 1.00 30.29 87 ALA F N 1
ATOM 17000 C CA . ALA F 3 87 ? 15.681 -15.275 88.296 1.00 30.83 87 ALA F CA 1
ATOM 17001 C C . ALA F 3 87 ? 14.747 -15.796 89.383 1.00 31.72 87 ALA F C 1
ATOM 17002 O O . ALA F 3 87 ? 13.524 -15.756 89.237 1.00 31.42 87 ALA F O 1
ATOM 17004 N N . LYS F 3 88 ? 15.323 -16.282 90.477 1.00 33.00 88 LYS F N 1
ATOM 17005 C CA . LYS F 3 88 ? 14.519 -16.818 91.566 1.00 33.54 88 LYS F CA 1
ATOM 17006 C C . LYS F 3 88 ? 13.779 -15.740 92.350 1.00 32.87 88 LYS F C 1
ATOM 17007 O O . LYS F 3 88 ? 12.651 -15.952 92.781 1.00 34.14 88 LYS F O 1
ATOM 17013 N N . CYS F 3 89 ? 14.403 -14.581 92.518 1.00 32.54 89 CYS F N 1
ATOM 17014 C CA . CYS F 3 89 ? 13.790 -13.500 93.289 1.00 32.25 89 CYS F CA 1
ATOM 17015 C C . CYS F 3 89 ? 12.821 -12.603 92.533 1.00 30.69 89 CYS F C 1
ATOM 17016 O O . CYS F 3 89 ? 11.738 -12.294 93.029 1.00 30.37 89 CYS F O 1
ATOM 17019 N N . VAL F 3 90 ? 13.218 -12.176 91.342 1.00 29.52 90 VAL F N 1
ATOM 17020 C CA . VAL F 3 90 ? 12.389 -11.292 90.533 1.00 28.04 90 VAL F CA 1
ATOM 17021 C C . VAL F 3 90 ? 12.375 -11.799 89.096 1.00 28.25 90 VAL F C 1
ATOM 17022 O O . VAL F 3 90 ? 13.042 -11.243 88.225 1.00 26.53 90 VAL F O 1
ATOM 17026 N N . PRO F 3 91 ? 11.610 -12.872 88.833 1.00 29.27 91 PRO F N 1
ATOM 17027 C CA . PRO F 3 91 ? 11.508 -13.467 87.496 1.00 27.92 91 PRO F CA 1
ATOM 17028 C C . PRO F 3 91 ? 11.018 -12.531 86.393 1.00 27.27 91 PRO F C 1
ATOM 17029 O O . PRO F 3 91 ? 11.265 -12.782 85.214 1.00 27.11 91 PRO F O 1
ATOM 17033 N N . ILE F 3 92 ? 10.330 -11.455 86.765 1.00 25.95 92 ILE F N 1
ATOM 17034 C CA . ILE F 3 92 ? 9.839 -10.515 85.765 1.00 26.32 92 ILE F CA 1
ATOM 17035 C C . ILE F 3 92 ? 10.997 -9.746 85.128 1.00 26.70 92 ILE F C 1
ATOM 17036 O O . ILE F 3 92 ? 10.907 -9.326 83.974 1.00 26.53 92 ILE F O 1
ATOM 17041 N N . LEU F 3 93 ? 12.086 -9.575 85.876 1.00 25.99 93 LEU F N 1
ATOM 17042 C CA . LEU F 3 93 ? 13.239 -8.836 85.369 1.00 26.12 93 LEU F CA 1
ATOM 17043 C C . LEU F 3 93 ? 13.832 -9.459 84.105 1.00 25.91 93 LEU F C 1
ATOM 17044 O O . LEU F 3 93 ? 13.913 -8.804 83.064 1.00 24.22 93 LEU F O 1
ATOM 17049 N N . PRO F 3 94 ? 14.266 -10.728 84.172 1.00 25.71 94 PRO F N 1
ATOM 17050 C CA . PRO F 3 94 ? 14.826 -11.311 82.951 1.00 26.47 94 PRO F CA 1
ATOM 17051 C C . PRO F 3 94 ? 13.846 -11.327 81.776 1.00 26.25 94 PRO F C 1
ATOM 17052 O O . PRO F 3 94 ? 14.253 -11.199 80.620 1.00 26.90 94 PRO F O 1
ATOM 17056 N N . LYS F 3 95 ? 12.556 -11.468 82.065 1.00 25.50 95 LYS F N 1
ATOM 17057 C CA . LYS F 3 95 ? 11.559 -11.483 81.002 1.00 26.96 95 LYS F CA 1
ATOM 17058 C C . LYS F 3 95 ? 11.462 -10.121 80.326 1.00 25.67 95 LYS F C 1
ATOM 17059 O O . LYS F 3 95 ? 11.241 -10.029 79.118 1.00 24.80 95 LYS F O 1
ATOM 17065 N N . VAL F 3 96 ? 11.639 -9.058 81.101 1.00 24.68 96 VAL F N 1
ATOM 17066 C CA . VAL F 3 96 ? 11.590 -7.716 80.534 1.00 24.68 96 VAL F CA 1
ATOM 17067 C C . VAL F 3 96 ? 12.876 -7.450 79.752 1.00 25.59 96 VAL F C 1
ATOM 17068 O O . VAL F 3 96 ? 12.852 -6.829 78.689 1.00 25.03 96 VAL F O 1
ATOM 17072 N N . LEU F 3 97 ? 13.997 -7.943 80.270 1.00 26.17 97 LEU F N 1
ATOM 17073 C CA . LEU F 3 97 ? 15.282 -7.740 79.615 1.00 26.59 97 LEU F CA 1
ATOM 17074 C C . LEU F 3 97 ? 15.361 -8.391 78.238 1.00 26.43 97 LEU F C 1
ATOM 17075 O O . LEU F 3 97 ? 16.179 -7.989 77.410 1.00 26.66 97 LEU F O 1
ATOM 17080 N N . ALA F 3 98 ? 14.511 -9.383 77.987 1.00 25.45 98 ALA F N 1
ATOM 17081 C CA . ALA F 3 98 ? 14.508 -10.052 76.691 1.00 25.37 98 ALA F CA 1
ATOM 17082 C C . ALA F 3 98 ? 14.128 -9.066 75.593 1.00 25.06 98 ALA F C 1
ATOM 17083 O O . ALA F 3 98 ? 14.431 -9.282 74.425 1.00 25.75 98 ALA F O 1
ATOM 17085 N N . HIS F 3 99 ? 13.467 -7.982 75.981 1.00 24.63 99 HIS F N 1
ATOM 17086 C CA . HIS F 3 99 ? 13.030 -6.957 75.037 1.00 25.23 99 HIS F CA 1
ATOM 17087 C C . HIS F 3 99 ? 14.057 -5.845 74.832 1.00 26.06 99 HIS F C 1
ATOM 17088 O O . HIS F 3 99 ? 13.929 -5.043 73.910 1.00 26.48 99 HIS F O 1
ATOM 17095 N N . VAL F 3 100 ? 15.075 -5.800 75.683 1.00 25.53 100 VAL F N 1
ATOM 17096 C CA . VAL F 3 100 ? 16.087 -4.758 75.589 1.00 26.85 100 VAL F CA 1
ATOM 17097 C C . VAL F 3 100 ? 17.159 -4.995 74.530 1.00 26.50 100 VAL F C 1
ATOM 17098 O O . VAL F 3 100 ? 17.989 -5.897 74.652 1.00 26.27 100 VAL F O 1
ATOM 17102 N N . ALA F 3 101 ? 17.133 -4.167 73.492 1.00 26.55 101 ALA F N 1
ATOM 17103 C CA . ALA F 3 101 ? 18.105 -4.242 72.406 1.00 28.00 101 ALA F CA 1
ATOM 17104 C C . ALA F 3 101 ? 18.364 -5.662 71.915 1.00 28.45 101 ALA F C 1
ATOM 17105 O O . ALA F 3 101 ? 17.443 -6.467 71.782 1.00 29.74 101 ALA F O 1
ATOM 17107 N N . HIS F 3 102 ? 19.633 -5.954 71.649 1.00 27.13 102 HIS F N 1
ATOM 17108 C CA . HIS F 3 102 ? 20.050 -7.263 71.162 1.00 27.97 102 HIS F CA 1
ATOM 17109 C C . HIS F 3 102 ? 21.167 -7.790 72.052 1.00 28.14 102 HIS F C 1
ATOM 17110 O O . HIS F 3 102 ? 21.646 -7.081 72.936 1.00 27.57 102 HIS F O 1
ATOM 17117 N N . GLN F 3 103 ? 21.588 -9.027 71.809 1.00 27.88 103 GLN F N 1
ATOM 17118 C CA . GLN F 3 103 ? 22.636 -9.650 72.610 1.00 27.17 103 GLN F CA 1
ATOM 17119 C C . GLN F 3 103 ? 23.913 -8.826 72.781 1.00 24.47 103 GLN F C 1
ATOM 17120 O O . GLN F 3 103 ? 24.379 -8.635 73.901 1.00 22.50 103 GLN F O 1
ATOM 17126 N N . ALA F 3 104 ? 24.477 -8.345 71.679 1.00 21.65 104 ALA F N 1
ATOM 17127 C CA . ALA F 3 104 ? 25.710 -7.561 71.737 1.00 21.84 104 ALA F CA 1
ATOM 17128 C C . ALA F 3 104 ? 25.599 -6.353 72.664 1.00 20.40 104 ALA F C 1
ATOM 17129 O O . ALA F 3 104 ? 26.522 -6.059 73.425 1.00 20.63 104 ALA F O 1
ATOM 17131 N N . VAL F 3 105 ? 24.476 -5.648 72.591 1.00 21.62 105 VAL F N 1
ATOM 17132 C CA . VAL F 3 105 ? 24.259 -4.478 73.434 1.00 20.55 105 VAL F CA 1
ATOM 17133 C C . VAL F 3 105 ? 24.031 -4.881 74.889 1.00 22.58 105 VAL F C 1
ATOM 17134 O O . VAL F 3 105 ? 24.528 -4.224 75.804 1.00 22.21 105 VAL F O 1
ATOM 17138 N N . ARG F 3 106 ? 23.291 -5.965 75.108 1.00 22.28 106 ARG F N 1
ATOM 17139 C CA . ARG F 3 106 ? 23.035 -6.418 76.471 1.00 22.63 106 ARG F CA 1
ATOM 17140 C C . ARG F 3 106 ? 24.307 -6.938 77.140 1.00 23.10 106 ARG F C 1
ATOM 17141 O O . ARG F 3 106 ? 24.363 -7.078 78.363 1.00 23.56 106 ARG F O 1
ATOM 17149 N N . ASN F 3 107 ? 25.331 -7.223 76.342 1.00 22.91 107 ASN F N 1
ATOM 17150 C CA . ASN F 3 107 ? 26.591 -7.707 76.895 1.00 22.28 107 ASN F CA 1
ATOM 17151 C C . ASN F 3 107 ? 27.404 -6.578 77.528 1.00 22.96 107 ASN F C 1
ATOM 17152 O O . ASN F 3 107 ? 28.313 -6.832 78.318 1.00 23.36 107 ASN F O 1
ATOM 17157 N N . ARG F 3 108 ? 27.075 -5.332 77.192 1.00 22.51 108 ARG F N 1
ATOM 17158 C CA . ARG F 3 108 ? 27.787 -4.186 77.763 1.00 20.86 108 ARG F CA 1
ATOM 17159 C C . ARG F 3 108 ? 26.889 -3.275 78.600 1.00 20.34 108 ARG F C 1
ATOM 17160 O O . ARG F 3 108 ? 27.331 -2.715 79.600 1.00 20.55 108 ARG F O 1
ATOM 17168 N N . GLY F 3 109 ? 25.631 -3.126 78.191 1.00 19.24 109 GLY F N 1
ATOM 17169 C CA . GLY F 3 109 ? 24.710 -2.272 78.924 1.00 19.53 109 GLY F CA 1
ATOM 17170 C C . GLY F 3 109 ? 24.504 -2.702 80.368 1.00 19.10 109 GLY F C 1
ATOM 17171 O O . GLY F 3 109 ? 24.492 -3.894 80.668 1.00 19.22 109 GLY F O 1
ATOM 17172 N N . THR F 3 110 ? 24.325 -1.731 81.262 1.00 19.35 110 THR F N 1
ATOM 17173 C CA . THR F 3 110 ? 24.137 -2.022 82.685 1.00 19.09 110 THR F CA 1
ATOM 17174 C C . THR F 3 110 ? 22.842 -1.452 83.241 1.00 19.10 110 THR F C 1
ATOM 17175 O O . THR F 3 110 ? 22.246 -0.542 82.665 1.00 19.70 110 THR F O 1
ATOM 17179 N N . LEU F 3 111 ? 22.415 -1.984 84.379 1.00 19.04 111 LEU F N 1
ATOM 17180 C CA . LEU F 3 111 ? 21.199 -1.510 85.018 1.00 19.23 111 LEU F CA 1
ATOM 17181 C C . LEU F 3 111 ? 21.361 -0.049 85.416 1.00 18.55 111 LEU F C 1
ATOM 17182 O O . LEU F 3 111 ? 20.469 0.767 85.191 1.00 17.25 111 LEU F O 1
ATOM 17187 N N . GLY F 3 112 ? 22.509 0.268 86.010 1.00 19.12 112 GLY F N 1
ATOM 17188 C CA . GLY F 3 112 ? 22.774 1.625 86.450 1.00 17.55 112 GLY F CA 1
ATOM 17189 C C . GLY F 3 112 ? 22.871 2.608 85.302 1.00 18.83 112 GLY F C 1
ATOM 17190 O O . GLY F 3 112 ? 22.372 3.730 85.398 1.00 19.90 112 GLY F O 1
ATOM 17191 N N . GLY F 3 113 ? 23.523 2.195 84.219 1.00 17.94 113 GLY F N 1
ATOM 17192 C CA . GLY F 3 113 ? 23.660 3.063 83.064 1.00 18.04 113 GLY F CA 1
ATOM 17193 C C . GLY F 3 113 ? 22.302 3.346 82.455 1.00 18.55 113 GLY F C 1
ATOM 17194 O O . GLY F 3 113 ? 21.987 4.478 82.085 1.00 16.45 113 GLY F O 1
ATOM 17195 N N . SER F 3 114 ? 21.485 2.306 82.351 1.00 17.88 114 SER F N 1
ATOM 17196 C CA . SER F 3 114 ? 20.153 2.453 81.788 1.00 17.92 114 SER F CA 1
ATOM 17197 C C . SER F 3 114 ? 19.317 3.427 82.617 1.00 18.32 114 SER F C 1
ATOM 17198 O O . SER F 3 114 ? 18.650 4.307 82.074 1.00 20.08 114 SER F O 1
ATOM 17201 N N . LEU F 3 115 ? 19.363 3.274 83.938 1.00 17.89 115 LEU F N 1
ATOM 17202 C CA . LEU F 3 115 ? 18.601 4.142 84.829 1.00 18.96 115 LEU F CA 1
ATOM 17203 C C . LEU F 3 115 ? 19.100 5.584 84.806 1.00 18.75 115 LEU F C 1
ATOM 17204 O O . LEU F 3 115 ? 18.303 6.521 84.790 1.00 19.61 115 LEU F O 1
ATOM 17209 N N . ALA F 3 116 ? 20.417 5.764 84.803 1.00 18.45 116 ALA F N 1
ATOM 17210 C CA . ALA F 3 116 ? 20.989 7.111 84.790 1.00 19.44 116 ALA F CA 1
ATOM 17211 C C . ALA F 3 116 ? 20.772 7.821 83.454 1.00 20.56 116 ALA F C 1
ATOM 17212 O O . ALA F 3 116 ? 20.627 9.045 83.417 1.00 19.88 116 ALA F O 1
ATOM 17214 N N . HIS F 3 117 ? 20.765 7.056 82.363 1.00 18.77 117 HIS F N 1
ATOM 17215 C CA . HIS F 3 117 ? 20.545 7.622 81.030 1.00 19.39 117 HIS F CA 1
ATOM 17216 C C . HIS F 3 117 ? 19.104 8.137 81.000 1.00 19.97 117 HIS F C 1
ATOM 17217 O O . HIS F 3 117 ? 18.819 9.217 80.487 1.00 18.44 117 HIS F O 1
ATOM 17224 N N . ALA F 3 118 ? 18.205 7.339 81.561 1.00 20.00 118 ALA F N 1
ATOM 17225 C CA . ALA F 3 118 ? 16.792 7.687 81.678 1.00 21.01 118 ALA F CA 1
ATOM 17226 C C . ALA F 3 118 ? 16.015 8.005 80.400 1.00 22.08 118 ALA F C 1
ATOM 17227 O O . ALA F 3 118 ? 15.289 8.999 80.342 1.00 22.50 118 ALA F O 1
ATOM 17229 N N . ASP F 3 119 ? 16.153 7.168 79.379 1.00 22.78 119 ASP F N 1
ATOM 17230 C CA . ASP F 3 119 ? 15.394 7.382 78.152 1.00 23.89 119 ASP F CA 1
ATOM 17231 C C . ASP F 3 119 ? 13.949 7.061 78.549 1.00 23.74 119 ASP F C 1
ATOM 17232 O O . ASP F 3 119 ? 13.699 6.041 79.195 1.00 23.42 119 ASP F O 1
ATOM 17237 N N . ALA F 3 120 ? 13.004 7.924 78.182 1.00 23.71 120 ALA F N 1
ATOM 17238 C CA . ALA F 3 120 ? 11.601 7.704 78.535 1.00 23.48 120 ALA F CA 1
ATOM 17239 C C . ALA F 3 120 ? 11.027 6.420 77.941 1.00 23.40 120 ALA F C 1
ATOM 17240 O O . ALA F 3 120 ? 10.008 5.920 78.406 1.00 24.46 120 ALA F O 1
ATOM 17242 N N . GLY F 3 121 ? 11.683 5.889 76.916 1.00 23.46 121 GLY F N 1
ATOM 17243 C CA . GLY F 3 121 ? 11.207 4.667 76.296 1.00 23.63 121 GLY F CA 1
ATOM 17244 C C . GLY F 3 121 ? 11.949 3.422 76.755 1.00 24.10 121 GLY F C 1
ATOM 17245 O O . GLY F 3 121 ? 11.708 2.334 76.236 1.00 25.65 121 GLY F O 1
ATOM 17246 N N . ALA F 3 122 ? 12.844 3.575 77.728 1.00 21.71 122 ALA F N 1
ATOM 17247 C CA . ALA F 3 122 ? 13.624 2.453 78.237 1.00 20.78 122 ALA F CA 1
ATOM 17248 C C . ALA F 3 122 ? 12.835 1.561 79.191 1.00 20.62 122 ALA F C 1
ATOM 17249 O O . ALA F 3 122 ? 11.987 2.037 79.951 1.00 18.66 122 ALA F O 1
ATOM 17251 N N . GLU F 3 123 ? 13.132 0.266 79.152 1.00 18.81 123 GLU F N 1
ATOM 17252 C CA . GLU F 3 123 ? 12.451 -0.702 80.003 1.00 19.78 123 GLU F CA 1
ATOM 17253 C C . GLU F 3 123 ? 12.800 -0.616 81.490 1.00 19.29 123 GLU F C 1
ATOM 17254 O O . GLU F 3 123 ? 11.912 -0.659 82.335 1.00 21.30 123 GLU F O 1
ATOM 17260 N N . MET F 3 124 ? 14.081 -0.488 81.818 1.00 19.30 124 MET F N 1
ATOM 17261 C CA . MET F 3 124 ? 14.489 -0.450 83.223 1.00 19.86 124 MET F CA 1
ATOM 17262 C C . MET F 3 124 ? 13.953 0.699 84.080 1.00 19.63 124 MET F C 1
ATOM 17263 O O . MET F 3 124 ? 13.501 0.477 85.204 1.00 21.25 124 MET F O 1
ATOM 17268 N N . PRO F 3 125 ? 14.006 1.940 83.579 1.00 18.75 125 PRO F N 1
ATOM 17269 C CA . PRO F 3 125 ? 13.484 3.031 84.409 1.00 19.36 125 PRO F CA 1
ATOM 17270 C C . PRO F 3 125 ? 12.006 2.776 84.697 1.00 20.64 125 PRO F C 1
ATOM 17271 O O . PRO F 3 125 ? 11.513 3.016 85.807 1.00 21.04 125 PRO F O 1
ATOM 17275 N N . PHE F 3 126 ? 11.311 2.272 83.684 1.00 20.13 126 PHE F N 1
ATOM 17276 C CA . PHE F 3 126 ? 9.892 1.949 83.793 1.00 20.07 126 PHE F CA 1
ATOM 17277 C C . PHE F 3 126 ? 9.663 0.812 84.784 1.00 19.47 126 PHE F C 1
ATOM 17278 O O . PHE F 3 126 ? 8.842 0.923 85.691 1.00 21.29 126 PHE F O 1
ATOM 17286 N N . LEU F 3 127 ? 10.390 -0.284 84.598 1.00 19.21 127 LEU F N 1
ATOM 17287 C CA . LEU F 3 127 ? 10.236 -1.442 85.469 1.00 19.46 127 LEU F CA 1
ATOM 17288 C C . LEU F 3 127 ? 10.579 -1.166 86.933 1.00 19.31 127 LEU F C 1
ATOM 17289 O O . LEU F 3 127 ? 9.818 -1.531 87.824 1.00 20.12 127 LEU F O 1
ATOM 17294 N N . MET F 3 128 ? 11.718 -0.528 87.192 1.00 20.77 128 MET F N 1
ATOM 17295 C CA . MET F 3 128 ? 12.103 -0.245 88.573 1.00 22.26 128 MET F CA 1
ATOM 17296 C C . MET F 3 128 ? 11.053 0.591 89.311 1.00 22.83 128 MET F C 1
ATOM 17297 O O . MET F 3 128 ? 10.734 0.318 90.472 1.00 21.72 128 MET F O 1
ATOM 17302 N N . ALA F 3 129 ? 10.513 1.605 88.643 1.00 22.55 129 ALA F N 1
ATOM 17303 C CA . ALA F 3 129 ? 9.494 2.449 89.258 1.00 22.15 129 ALA F CA 1
ATOM 17304 C C . ALA F 3 129 ? 8.252 1.605 89.553 1.00 22.95 129 ALA F C 1
ATOM 17305 O O . ALA F 3 129 ? 7.691 1.649 90.650 1.00 22.46 129 ALA F O 1
ATOM 17307 N N . THR F 3 130 ? 7.842 0.824 88.562 1.00 22.56 130 THR F N 1
ATOM 17308 C CA . THR F 3 130 ? 6.671 -0.033 88.680 1.00 22.62 130 THR F CA 1
ATOM 17309 C C . THR F 3 130 ? 6.819 -1.078 89.791 1.00 21.70 130 THR F C 1
ATOM 17310 O O . THR F 3 130 ? 5.847 -1.422 90.460 1.00 23.63 130 THR F O 1
ATOM 17314 N N . LEU F 3 131 ? 8.033 -1.583 89.986 1.00 21.45 131 LEU F N 1
ATOM 17315 C CA . LEU F 3 131 ? 8.268 -2.583 91.020 1.00 22.09 131 LEU F CA 1
ATOM 17316 C C . LEU F 3 131 ? 8.511 -1.959 92.390 1.00 22.43 131 LEU F C 1
ATOM 17317 O O . LEU F 3 131 ? 8.710 -2.670 93.373 1.00 24.04 131 LEU F O 1
ATOM 17322 N N . GLY F 3 132 ? 8.483 -0.630 92.456 1.00 23.34 132 GLY F N 1
ATOM 17323 C CA . GLY F 3 132 ? 8.698 0.047 93.725 1.00 23.35 132 GLY F CA 1
ATOM 17324 C C . GLY F 3 132 ? 10.107 -0.114 94.265 1.00 24.34 132 GLY F C 1
ATOM 17325 O O . GLY F 3 132 ? 10.312 -0.230 95.477 1.00 25.74 132 GLY F O 1
ATOM 17326 N N . ALA F 3 133 ? 11.083 -0.116 93.365 1.00 22.15 133 ALA F N 1
ATOM 17327 C CA . ALA F 3 133 ? 12.477 -0.268 93.756 1.00 22.38 133 ALA F CA 1
ATOM 17328 C C . ALA F 3 133 ? 13.006 0.992 94.427 1.00 22.79 133 ALA F C 1
ATOM 17329 O O . ALA F 3 133 ? 12.371 2.053 94.382 1.00 23.15 133 ALA F O 1
ATOM 17331 N N . THR F 3 134 ? 14.170 0.865 95.053 1.00 23.24 134 THR F N 1
ATOM 17332 C CA . THR F 3 134 ? 14.812 1.989 95.721 1.00 24.32 134 THR F CA 1
ATOM 17333 C C . THR F 3 134 ? 16.236 2.110 95.202 1.00 23.43 134 THR F C 1
ATOM 17334 O O . THR F 3 134 ? 16.950 1.115 95.107 1.00 24.92 134 THR F O 1
ATOM 17338 N N . MET F 3 135 ? 16.645 3.326 94.854 1.00 23.50 135 MET F N 1
ATOM 17339 C CA . MET F 3 135 ? 18.000 3.549 94.366 1.00 24.44 135 MET F CA 1
ATOM 17340 C C . MET F 3 135 ? 18.883 4.113 95.470 1.00 24.33 135 MET F C 1
ATOM 17341 O O . MET F 3 135 ? 18.447 4.960 96.253 1.00 24.33 135 MET F O 1
ATOM 17346 N N . TYR F 3 136 ? 20.122 3.633 95.530 1.00 23.45 136 TYR F N 1
ATOM 17347 C CA . TYR F 3 136 ? 21.083 4.124 96.510 1.00 25.37 136 TYR F CA 1
ATOM 17348 C C . TYR F 3 136 ? 22.146 4.897 95.748 1.00 25.28 136 TYR F C 1
ATOM 17349 O O . TYR F 3 136 ? 22.814 4.362 94.859 1.00 25.10 136 TYR F O 1
ATOM 17358 N N . ILE F 3 137 ? 22.263 6.174 96.092 1.00 23.45 137 ILE F N 1
ATOM 17359 C CA . ILE F 3 137 ? 23.179 7.096 95.440 1.00 23.95 137 ILE F CA 1
ATOM 17360 C C . ILE F 3 137 ? 24.280 7.562 96.382 1.00 25.85 137 ILE F C 1
ATOM 17361 O O . ILE F 3 137 ? 24.010 7.972 97.508 1.00 24.90 137 ILE F O 1
ATOM 17366 N N . ALA F 3 138 ? 25.521 7.508 95.907 1.00 25.80 138 ALA F N 1
ATOM 17367 C CA . ALA F 3 138 ? 26.664 7.912 96.715 1.00 26.08 138 ALA F CA 1
ATOM 17368 C C . ALA F 3 138 ? 27.268 9.229 96.235 1.00 26.99 138 ALA F C 1
ATOM 17369 O O . ALA F 3 138 ? 27.290 9.514 95.037 1.00 26.15 138 ALA F O 1
ATOM 17371 N N . SER F 3 139 ? 27.747 10.028 97.185 1.00 26.33 139 SER F N 1
ATOM 17372 C CA . SER F 3 139 ? 28.379 11.309 96.883 1.00 27.63 139 SER F CA 1
ATOM 17373 C C . SER F 3 139 ? 29.458 11.577 97.931 1.00 27.49 139 SER F C 1
ATOM 17374 O O . SER F 3 139 ? 29.693 10.753 98.813 1.00 26.14 139 SER F O 1
ATOM 17377 N N . SER F 3 140 ? 30.110 12.730 97.832 1.00 27.16 140 SER F N 1
ATOM 17378 C CA . SER F 3 140 ? 31.143 13.094 98.796 1.00 29.46 140 SER F CA 1
ATOM 17379 C C . SER F 3 140 ? 30.540 13.190 100.192 1.00 28.30 140 SER F C 1
ATOM 17380 O O . SER F 3 140 ? 31.234 12.994 101.187 1.00 30.04 140 SER F O 1
ATOM 17383 N N . ALA F 3 141 ? 29.244 13.488 100.259 1.00 28.08 141 ALA F N 1
ATOM 17384 C CA . ALA F 3 141 ? 28.553 13.644 101.536 1.00 27.77 141 ALA F CA 1
ATOM 17385 C C . ALA F 3 141 ? 28.004 12.356 102.131 1.00 27.79 141 ALA F C 1
ATOM 17386 O O . ALA F 3 141 ? 27.536 12.352 103.266 1.00 28.64 141 ALA F O 1
ATOM 17388 N N . GLY F 3 142 ? 28.054 11.268 101.373 1.00 27.17 142 GLY F N 1
ATOM 17389 C CA . GLY F 3 142 ? 27.549 10.005 101.882 1.00 28.88 142 GLY F CA 1
ATOM 17390 C C . GLY F 3 142 ? 26.608 9.297 100.924 1.00 29.98 142 GLY F C 1
ATOM 17391 O O . GLY F 3 142 ? 26.591 9.591 99.729 1.00 30.32 142 GLY F O 1
ATOM 17392 N N . VAL F 3 143 ? 25.825 8.359 101.444 1.00 29.68 143 VAL F N 1
ATOM 17393 C CA . VAL F 3 143 ? 24.886 7.610 100.618 1.00 30.65 143 VAL F CA 1
ATOM 17394 C C . VAL F 3 143 ? 23.439 7.933 100.973 1.00 30.26 143 VAL F C 1
ATOM 17395 O O . VAL F 3 143 ? 23.069 7.970 102.146 1.00 30.65 143 VAL F O 1
ATOM 17399 N N . ARG F 3 144 ? 22.624 8.175 99.951 1.00 27.97 144 ARG F N 1
ATOM 17400 C CA . ARG F 3 144 ? 21.214 8.484 100.159 1.00 26.36 144 ARG F CA 1
ATOM 17401 C C . ARG F 3 144 ? 20.365 7.566 99.292 1.00 26.14 144 ARG F C 1
ATOM 17402 O O . ARG F 3 144 ? 20.866 6.944 98.356 1.00 26.34 144 ARG F O 1
ATOM 17410 N N . SER F 3 145 ? 19.079 7.480 99.607 1.00 26.91 145 SER F N 1
ATOM 17411 C CA . SER F 3 145 ? 18.173 6.643 98.836 1.00 27.72 145 SER F CA 1
ATOM 17412 C C . SER F 3 145 ? 16.979 7.452 98.352 1.00 28.27 145 SER F C 1
ATOM 17413 O O . SER F 3 145 ? 16.615 8.467 98.949 1.00 28.26 145 SER F O 1
ATOM 17416 N N . VAL F 3 146 ? 16.386 6.996 97.255 1.00 26.79 146 VAL F N 1
ATOM 17417 C CA . VAL F 3 146 ? 15.219 7.639 96.665 1.00 26.01 146 VAL F CA 1
ATOM 17418 C C . VAL F 3 146 ? 14.441 6.549 95.933 1.00 25.22 146 VAL F C 1
ATOM 17419 O O . VAL F 3 146 ? 15.036 5.593 95.432 1.00 24.04 146 VAL F O 1
ATOM 17423 N N . SER F 3 147 ? 13.120 6.676 95.878 1.00 24.38 147 SER F N 1
ATOM 17424 C CA . SER F 3 147 ? 12.313 5.673 95.196 1.00 25.05 147 SER F CA 1
ATOM 17425 C C . SER F 3 147 ? 12.563 5.732 93.691 1.00 24.58 147 SER F C 1
ATOM 17426 O O . SER F 3 147 ? 12.954 6.772 93.154 1.00 22.52 147 SER F O 1
ATOM 17429 N N . ALA F 3 148 ? 12.337 4.609 93.015 1.00 25.33 148 ALA F N 1
ATOM 17430 C CA . ALA F 3 148 ? 12.537 4.526 91.570 1.00 25.32 148 ALA F CA 1
ATOM 17431 C C . ALA F 3 148 ? 11.645 5.524 90.836 1.00 25.81 148 ALA F C 1
ATOM 17432 O O . ALA F 3 148 ? 12.037 6.079 89.807 1.00 24.12 148 ALA F O 1
ATOM 17434 N N . THR F 3 149 ? 10.447 5.751 91.368 1.00 26.07 149 THR F N 1
ATOM 17435 C CA . THR F 3 149 ? 9.519 6.696 90.762 1.00 26.81 149 THR F CA 1
ATOM 17436 C C . THR F 3 149 ? 10.078 8.112 90.850 1.00 28.32 149 THR F C 1
ATOM 17437 O O . THR F 3 149 ? 10.065 8.854 89.867 1.00 27.23 149 THR F O 1
ATOM 17441 N N . ASP F 3 150 ? 10.576 8.486 92.026 1.00 28.11 150 ASP F N 1
ATOM 17442 C CA . ASP F 3 150 ? 11.138 9.820 92.211 1.00 28.24 150 ASP F CA 1
ATOM 17443 C C . ASP F 3 150 ? 12.461 9.981 91.477 1.00 27.15 150 ASP F C 1
ATOM 17444 O O . ASP F 3 150 ? 12.832 11.090 91.095 1.00 26.00 150 ASP F O 1
ATOM 17449 N N . PHE F 3 151 ? 13.167 8.869 91.282 1.00 25.32 151 PHE F N 1
ATOM 17450 C CA . PHE F 3 151 ? 14.451 8.889 90.588 1.00 25.06 151 PHE F CA 1
ATOM 17451 C C . PHE F 3 151 ? 14.289 9.266 89.118 1.00 25.67 151 PHE F C 1
ATOM 17452 O O . PHE F 3 151 ? 15.079 10.039 88.575 1.00 25.35 151 PHE F O 1
ATOM 17460 N N . MET F 3 152 ? 13.270 8.697 88.480 1.00 25.67 152 MET F N 1
ATOM 17461 C CA . MET F 3 152 ? 12.987 8.947 87.071 1.00 27.50 152 MET F CA 1
ATOM 17462 C C . MET F 3 152 ? 12.015 10.112 86.949 1.00 27.31 152 MET F C 1
ATOM 17463 O O . MET F 3 152 ? 10.810 9.941 87.116 1.00 27.64 152 MET F O 1
ATOM 17468 N N . LYS F 3 153 ? 12.546 11.293 86.648 1.00 27.04 153 LYS F N 1
ATOM 17469 C CA . LYS F 3 153 ? 11.733 12.502 86.548 1.00 28.72 153 LYS F CA 1
ATOM 17470 C C . LYS F 3 153 ? 11.278 12.865 85.136 1.00 28.20 153 LYS F C 1
ATOM 17471 O O . LYS F 3 153 ? 10.412 13.719 84.959 1.00 29.61 153 LYS F O 1
ATOM 17477 N N . GLY F 3 154 ? 11.854 12.219 84.131 1.00 27.72 154 GLY F N 1
ATOM 17478 C CA . GLY F 3 154 ? 11.472 12.513 82.763 1.00 26.75 154 GLY F CA 1
ATOM 17479 C C . GLY F 3 154 ? 12.494 11.996 81.774 1.00 27.35 154 GLY F C 1
ATOM 17480 O O . GLY F 3 154 ? 13.446 11.315 82.153 1.00 25.44 154 GLY F O 1
ATOM 17481 N N . HIS F 3 155 ? 12.302 12.317 80.500 1.00 27.68 155 HIS F N 1
ATOM 17482 C CA . HIS F 3 155 ? 13.226 11.873 79.470 1.00 27.63 155 HIS F CA 1
ATOM 17483 C C . HIS F 3 155 ? 14.597 12.482 79.735 1.00 28.86 155 HIS F C 1
ATOM 17484 O O . HIS F 3 155 ? 14.738 13.705 79.784 1.00 28.07 155 HIS F O 1
ATOM 17491 N N . TYR F 3 156 ? 15.604 11.630 79.918 1.00 28.02 156 TYR F N 1
ATOM 17492 C CA . TYR F 3 156 ? 16.960 12.107 80.183 1.00 29.32 156 TYR F CA 1
ATOM 17493 C C . TYR F 3 156 ? 16.973 13.034 81.395 1.00 29.73 156 TYR F C 1
ATOM 17494 O O . TYR F 3 156 ? 17.758 13.978 81.452 1.00 29.55 156 TYR F O 1
ATOM 17503 N N . PHE F 3 157 ? 16.114 12.761 82.370 1.00 29.12 157 PHE F N 1
ATOM 17504 C CA . PHE F 3 157 ? 16.029 13.606 83.555 1.00 28.01 157 PHE F CA 1
ATOM 17505 C C . PHE F 3 157 ? 15.844 12.760 84.818 1.00 28.18 157 PHE F C 1
ATOM 17506 O O . PHE F 3 157 ? 14.782 12.168 85.020 1.00 27.20 157 PHE F O 1
ATOM 17514 N N . THR F 3 158 ? 16.874 12.709 85.664 1.00 26.19 158 THR F N 1
ATOM 17515 C CA . THR F 3 158 ? 16.807 11.929 86.901 1.00 25.77 158 THR F CA 1
ATOM 17516 C C . THR F 3 158 ? 17.048 12.781 88.139 1.00 25.91 158 THR F C 1
ATOM 17517 O O . THR F 3 158 ? 17.351 13.969 88.041 1.00 25.81 158 THR F O 1
ATOM 17521 N N . ASP F 3 159 ? 16.914 12.157 89.304 1.00 25.75 159 ASP F N 1
ATOM 17522 C CA . ASP F 3 159 ? 17.118 12.837 90.578 1.00 27.25 159 ASP F CA 1
ATOM 17523 C C . ASP F 3 159 ? 18.615 12.945 90.878 1.00 26.69 159 ASP F C 1
ATOM 17524 O O . ASP F 3 159 ? 19.018 13.459 91.923 1.00 26.54 159 ASP F O 1
ATOM 17529 N N . LEU F 3 160 ? 19.429 12.446 89.954 1.00 26.70 160 LEU F N 1
ATOM 17530 C CA . LEU F 3 160 ? 20.879 12.472 90.102 1.00 27.95 160 LEU F CA 1
ATOM 17531 C C . LEU F 3 160 ? 21.401 13.902 90.042 1.00 28.95 160 LEU F C 1
ATOM 17532 O O . LEU F 3 160 ? 20.976 14.700 89.203 1.00 29.12 160 LEU F O 1
ATOM 17537 N N . GLU F 3 161 ? 22.323 14.218 90.942 1.00 28.25 161 GLU F N 1
ATOM 17538 C CA . GLU F 3 161 ? 22.920 15.542 90.998 1.00 29.37 161 GLU F CA 1
ATOM 17539 C C . GLU F 3 161 ? 24.374 15.436 90.560 1.00 28.40 161 GLU F C 1
ATOM 17540 O O . GLU F 3 161 ? 24.916 14.336 90.442 1.00 27.62 161 GLU F O 1
ATOM 17546 N N . ALA F 3 162 ? 25.000 16.581 90.316 1.00 28.36 162 ALA F N 1
ATOM 17547 C CA . ALA F 3 162 ? 26.393 16.612 89.888 1.00 28.40 162 ALA F CA 1
ATOM 17548 C C . ALA F 3 162 ? 27.299 15.889 90.881 1.00 28.64 162 ALA F C 1
ATOM 17549 O O . ALA F 3 162 ? 27.216 16.107 92.093 1.00 28.23 162 ALA F O 1
ATOM 17551 N N . GLY F 3 163 ? 28.158 15.020 90.354 1.00 27.90 163 GLY F N 1
ATOM 17552 C CA . GLY F 3 163 ? 29.087 14.281 91.188 1.00 26.26 163 GLY F CA 1
ATOM 17553 C C . GLY F 3 163 ? 28.551 13.038 91.874 1.00 25.88 163 GLY F C 1
ATOM 17554 O O . GLY F 3 163 ? 29.293 12.372 92.594 1.00 27.53 163 GLY F O 1
ATOM 17555 N N . GLU F 3 164 ? 27.279 12.711 91.662 1.00 24.36 164 GLU F N 1
ATOM 17556 C CA . GLU F 3 164 ? 26.699 11.533 92.301 1.00 24.10 164 GLU F CA 1
ATOM 17557 C C . GLU F 3 164 ? 26.844 10.250 91.495 1.00 23.31 164 GLU F C 1
ATOM 17558 O O . GLU F 3 164 ? 26.910 10.276 90.267 1.00 22.40 164 GLU F O 1
ATOM 17564 N N . VAL F 3 165 ? 26.880 9.125 92.199 1.00 22.38 165 VAL F N 1
ATOM 17565 C CA . VAL F 3 165 ? 27.008 7.823 91.558 1.00 21.50 165 VAL F CA 1
ATOM 17566 C C . VAL F 3 165 ? 25.903 6.874 92.021 1.00 22.82 165 VAL F C 1
ATOM 17567 O O . VAL F 3 165 ? 25.727 6.660 93.225 1.00 21.96 165 VAL F O 1
ATOM 17571 N N . LEU F 3 166 ? 25.152 6.319 91.070 1.00 21.31 166 LEU F N 1
ATOM 17572 C CA . LEU F 3 166 ? 24.105 5.354 91.393 1.00 22.25 166 LEU F CA 1
ATOM 17573 C C . LEU F 3 166 ? 24.909 4.107 91.731 1.00 22.07 166 LEU F C 1
ATOM 17574 O O . LEU F 3 166 ? 25.656 3.604 90.893 1.00 19.62 166 LEU F O 1
ATOM 17579 N N . VAL F 3 167 ? 24.751 3.601 92.948 1.00 21.35 167 VAL F N 1
ATOM 17580 C CA . VAL F 3 167 ? 25.509 2.438 93.388 1.00 21.59 167 VAL F CA 1
ATOM 17581 C C . VAL F 3 167 ? 24.803 1.110 93.186 1.00 21.61 167 VAL F C 1
ATOM 17582 O O . VAL F 3 167 ? 25.408 0.133 92.741 1.00 22.78 167 VAL F O 1
ATOM 17586 N N . ARG F 3 168 ? 23.525 1.066 93.533 1.00 21.70 168 ARG F N 1
ATOM 17587 C CA . ARG F 3 168 ? 22.762 -0.157 93.392 1.00 21.73 168 ARG F CA 1
ATOM 17588 C C . ARG F 3 168 ? 21.277 0.137 93.475 1.00 21.29 168 ARG F C 1
ATOM 17589 O O . ARG F 3 168 ? 20.857 1.234 93.854 1.00 20.18 168 ARG F O 1
ATOM 17597 N N . VAL F 3 169 ? 20.491 -0.861 93.105 1.00 20.77 169 VAL F N 1
ATOM 17598 C CA . VAL F 3 169 ? 19.048 -0.754 93.131 1.00 22.44 169 VAL F CA 1
ATOM 17599 C C . VAL F 3 169 ? 18.535 -1.901 93.971 1.00 23.46 169 VAL F C 1
ATOM 17600 O O . VAL F 3 169 ? 18.936 -3.055 93.789 1.00 24.89 169 VAL F O 1
ATOM 17604 N N . GLU F 3 170 ? 17.658 -1.571 94.906 1.00 23.72 170 GLU F N 1
ATOM 17605 C CA . GLU F 3 170 ? 17.084 -2.574 95.782 1.00 25.31 170 GLU F CA 1
ATOM 17606 C C . GLU F 3 170 ? 15.638 -2.820 95.378 1.00 25.10 170 GLU F C 1
ATOM 17607 O O . GLU F 3 170 ? 14.806 -1.916 95.420 1.00 25.72 170 GLU F O 1
ATOM 17613 N N . ILE F 3 171 ? 15.352 -4.050 94.959 1.00 24.21 171 ILE F N 1
ATOM 17614 C CA . ILE F 3 171 ? 14.011 -4.406 94.507 1.00 24.89 171 ILE F CA 1
ATOM 17615 C C . ILE F 3 171 ? 13.274 -5.324 95.476 1.00 24.76 171 ILE F C 1
ATOM 17616 O O . ILE F 3 171 ? 13.723 -6.434 95.756 1.00 24.76 171 ILE F O 1
ATOM 17621 N N . PRO F 3 172 ? 12.126 -4.874 95.998 1.00 26.28 172 PRO F N 1
ATOM 17622 C CA . PRO F 3 172 ? 11.379 -5.725 96.929 1.00 26.55 172 PRO F CA 1
ATOM 17623 C C . PRO F 3 172 ? 10.840 -6.930 96.168 1.00 27.65 172 PRO F C 1
ATOM 17624 O O . PRO F 3 172 ? 10.260 -6.777 95.094 1.00 27.39 172 PRO F O 1
ATOM 17628 N N . ILE F 3 173 ? 11.043 -8.126 96.704 1.00 28.36 173 ILE F N 1
ATOM 17629 C CA . ILE F 3 173 ? 10.535 -9.318 96.041 1.00 29.10 173 ILE F CA 1
ATOM 17630 C C . ILE F 3 173 ? 9.016 -9.162 95.985 1.00 29.69 173 ILE F C 1
ATOM 17631 O O . ILE F 3 173 ? 8.361 -8.984 97.009 1.00 29.37 173 ILE F O 1
ATOM 17636 N N . PRO F 3 174 ? 8.439 -9.211 94.775 1.00 30.71 174 PRO F N 1
ATOM 17637 C CA . PRO F 3 174 ? 6.995 -9.061 94.580 1.00 29.97 174 PRO F CA 1
ATOM 17638 C C . PRO F 3 174 ? 6.092 -10.193 95.064 1.00 30.42 174 PRO F C 1
ATOM 17639 O O . PRO F 3 174 ? 6.455 -11.370 95.013 1.00 28.29 174 PRO F O 1
ATOM 17643 N N . ALA F 3 175 ? 4.908 -9.812 95.531 1.00 29.95 175 ALA F N 1
ATOM 17644 C CA . ALA F 3 175 ? 3.907 -10.768 95.989 1.00 29.84 175 ALA F CA 1
ATOM 17645 C C . ALA F 3 175 ? 2.953 -10.937 94.814 1.00 29.64 175 ALA F C 1
ATOM 17646 O O . ALA F 3 175 ? 2.297 -11.968 94.663 1.00 30.07 175 ALA F O 1
ATOM 17648 N N . LEU F 3 176 ? 2.895 -9.903 93.979 1.00 28.08 176 LEU F N 1
ATOM 17649 C CA . LEU F 3 176 ? 2.043 -9.901 92.796 1.00 26.12 176 LEU F CA 1
ATOM 17650 C C . LEU F 3 176 ? 2.676 -10.735 91.691 1.00 25.15 176 LEU F C 1
ATOM 17651 O O . LEU F 3 176 ? 3.901 -10.881 91.629 1.00 23.27 176 LEU F O 1
ATOM 17656 N N . HIS F 3 177 ? 1.837 -11.287 90.826 1.00 24.17 177 HIS F N 1
ATOM 17657 C CA . HIS F 3 177 ? 2.326 -12.055 89.694 1.00 25.69 177 HIS F CA 1
ATOM 17658 C C . HIS F 3 177 ? 2.390 -11.073 88.529 1.00 24.32 177 HIS F C 1
ATOM 17659 O O . HIS F 3 177 ? 1.363 -10.550 88.099 1.00 23.14 177 HIS F O 1
ATOM 17666 N N . TRP F 3 178 ? 3.594 -10.832 88.021 1.00 23.32 178 TRP F N 1
ATOM 17667 C CA . TRP F 3 178 ? 3.790 -9.883 86.929 1.00 24.42 178 TRP F CA 1
ATOM 17668 C C . TRP F 3 178 ? 3.971 -10.464 85.535 1.00 23.24 178 TRP F C 1
ATOM 17669 O O . TRP F 3 178 ? 4.547 -11.532 85.355 1.00 24.74 178 TRP F O 1
ATOM 17680 N N . GLU F 3 179 ? 3.482 -9.720 84.551 1.00 22.86 179 GLU F N 1
ATOM 17681 C CA . GLU F 3 179 ? 3.622 -10.064 83.145 1.00 23.51 179 GLU F CA 1
ATOM 17682 C C . GLU F 3 179 ? 3.936 -8.730 82.479 1.00 24.19 179 GLU F C 1
ATOM 17683 O O . GLU F 3 179 ? 3.495 -7.676 82.945 1.00 23.85 179 GLU F O 1
ATOM 17689 N N . PHE F 3 180 ? 4.700 -8.780 81.396 1.00 23.61 180 PHE F N 1
ATOM 17690 C CA . PHE F 3 180 ? 5.111 -7.578 80.689 1.00 22.24 180 PHE F CA 1
ATOM 17691 C C . PHE F 3 180 ? 5.013 -7.782 79.188 1.00 22.77 180 PHE F C 1
ATOM 17692 O O . PHE F 3 180 ? 5.118 -8.901 78.692 1.00 23.83 180 PHE F O 1
ATOM 17700 N N . ASP F 3 181 ? 4.802 -6.690 78.469 1.00 22.67 181 ASP F N 1
ATOM 17701 C CA . ASP F 3 181 ? 4.748 -6.743 77.019 1.00 22.36 181 ASP F CA 1
ATOM 17702 C C . ASP F 3 181 ? 4.893 -5.329 76.497 1.00 22.08 181 ASP F C 1
ATOM 17703 O O . ASP F 3 181 ? 4.767 -4.364 77.253 1.00 20.00 181 ASP F O 1
ATOM 17708 N N . GLU F 3 182 ? 5.169 -5.205 75.208 1.00 21.06 182 GLU F N 1
ATOM 17709 C CA . GLU F 3 182 ? 5.357 -3.892 74.621 1.00 22.02 182 GLU F CA 1
ATOM 17710 C C . GLU F 3 182 ? 5.188 -4.007 73.119 1.00 23.33 182 GLU F C 1
ATOM 17711 O O . GLU F 3 182 ? 5.215 -5.106 72.564 1.00 21.65 182 GLU F O 1
ATOM 17717 N N . TYR F 3 183 ? 5.019 -2.863 72.471 1.00 25.07 183 TYR F N 1
ATOM 17718 C CA . TYR F 3 183 ? 4.872 -2.820 71.025 1.00 28.83 183 TYR F CA 1
ATOM 17719 C C . TYR F 3 183 ? 6.110 -2.128 70.469 1.00 30.51 183 TYR F C 1
ATOM 17720 O O . TYR F 3 183 ? 6.401 -0.988 70.828 1.00 29.93 183 TYR F O 1
ATOM 17729 N N . ALA F 3 184 ? 6.836 -2.823 69.601 1.00 32.71 184 ALA F N 1
ATOM 17730 C CA . ALA F 3 184 ? 8.038 -2.272 68.984 1.00 35.85 184 ALA F CA 1
ATOM 17731 C C . ALA F 3 184 ? 8.033 -2.669 67.510 1.00 37.48 184 ALA F C 1
ATOM 17732 O O . ALA F 3 184 ? 7.629 -3.780 67.174 1.00 37.77 184 ALA F O 1
ATOM 17734 N N . ARG F 3 185 ? 8.469 -1.765 66.637 1.00 41.68 185 ARG F N 1
ATOM 17735 C CA . ARG F 3 185 ? 8.502 -2.041 65.198 1.00 44.87 185 ARG F CA 1
ATOM 17736 C C . ARG F 3 185 ? 8.981 -3.470 64.904 1.00 46.41 185 ARG F C 1
ATOM 17737 O O . ARG F 3 185 ? 8.393 -4.178 64.082 1.00 48.29 185 ARG F O 1
ATOM 17745 N N . ARG F 3 186 ? 10.050 -3.881 65.582 1.00 47.03 186 ARG F N 1
ATOM 17746 C CA . ARG F 3 186 ? 10.615 -5.232 65.478 1.00 46.26 186 ARG F CA 1
ATOM 17747 C C . ARG F 3 186 ? 11.139 -5.544 66.878 1.00 47.38 186 ARG F C 1
ATOM 17748 O O . ARG F 3 186 ? 11.663 -4.651 67.548 1.00 47.33 186 ARG F O 1
ATOM 17756 N N . LYS F 3 187 ? 11.008 -6.790 67.327 1.00 47.80 187 LYS F N 1
ATOM 17757 C CA . LYS F 3 187 ? 11.488 -7.139 68.661 1.00 48.28 187 LYS F CA 1
ATOM 17758 C C . LYS F 3 187 ? 12.914 -6.638 68.859 1.00 48.17 187 LYS F C 1
ATOM 17759 O O . LYS F 3 187 ? 13.821 -6.996 68.107 1.00 46.50 187 LYS F O 1
ATOM 17765 N N . GLY F 3 188 ? 13.095 -5.807 69.882 1.00 48.67 188 GLY F N 1
ATOM 17766 C CA . GLY F 3 188 ? 14.400 -5.238 70.165 1.00 48.66 188 GLY F CA 1
ATOM 17767 C C . GLY F 3 188 ? 14.333 -3.740 69.949 1.00 48.89 188 GLY F C 1
ATOM 17768 O O . GLY F 3 188 ? 15.020 -2.968 70.618 1.00 48.34 188 GLY F O 1
ATOM 17769 N N . ASP F 3 189 ? 13.492 -3.330 69.003 1.00 49.09 189 ASP F N 1
ATOM 17770 C CA . ASP F 3 189 ? 13.305 -1.918 68.690 1.00 48.75 189 ASP F CA 1
ATOM 17771 C C . ASP F 3 189 ? 12.785 -1.178 69.919 1.00 47.91 189 ASP F C 1
ATOM 17772 O O . ASP F 3 189 ? 12.056 -1.752 70.729 1.00 47.34 189 ASP F O 1
ATOM 17777 N N . TYR F 3 190 ? 13.168 0.086 70.066 1.00 46.13 190 TYR F N 1
ATOM 17778 C CA . TYR F 3 190 ? 12.681 0.881 71.186 1.00 44.34 190 TYR F CA 1
ATOM 17779 C C . TYR F 3 190 ? 11.165 0.840 71.061 1.00 41.50 190 TYR F C 1
ATOM 17780 O O . TYR F 3 190 ? 10.619 1.106 69.989 1.00 41.93 190 TYR F O 1
ATOM 17789 N N . ALA F 3 191 ? 10.488 0.496 72.150 1.00 38.01 191 ALA F N 1
ATOM 17790 C CA . ALA F 3 191 ? 9.034 0.379 72.135 1.00 34.86 191 ALA F CA 1
ATOM 17791 C C . ALA F 3 191 ? 8.278 1.697 72.019 1.00 32.64 191 ALA F C 1
ATOM 17792 O O . ALA F 3 191 ? 8.735 2.735 72.493 1.00 32.85 191 ALA F O 1
ATOM 17794 N N . LEU F 3 192 ? 7.116 1.637 71.375 1.00 31.55 192 LEU F N 1
ATOM 17795 C CA . LEU F 3 192 ? 6.255 2.804 71.217 1.00 30.30 192 LEU F CA 1
ATOM 17796 C C . LEU F 3 192 ? 5.447 2.903 72.506 1.00 29.12 192 LEU F C 1
ATOM 17797 O O . LEU F 3 192 ? 5.088 3.991 72.954 1.00 29.08 192 LEU F O 1
ATOM 17802 N N . VAL F 3 193 ? 5.162 1.743 73.092 1.00 26.06 193 VAL F N 1
ATOM 17803 C CA . VAL F 3 193 ? 4.423 1.660 74.343 1.00 23.88 193 VAL F CA 1
ATOM 17804 C C . VAL F 3 193 ? 4.758 0.334 75.009 1.00 23.19 193 VAL F C 1
ATOM 17805 O O . VAL F 3 193 ? 5.026 -0.658 74.331 1.00 23.85 193 VAL F O 1
ATOM 17809 N N . MET F 3 194 ? 4.765 0.324 76.336 1.00 22.68 194 MET F N 1
ATOM 17810 C CA . MET F 3 194 ? 5.025 -0.902 77.077 1.00 21.63 194 MET F CA 1
ATOM 17811 C C . MET F 3 194 ? 4.096 -0.914 78.276 1.00 21.64 194 MET F C 1
ATOM 17812 O O . MET F 3 194 ? 3.711 0.137 78.785 1.00 20.25 194 MET F O 1
ATOM 17817 N N . ALA F 3 195 ? 3.715 -2.102 78.720 1.00 20.65 195 ALA F N 1
ATOM 17818 C CA . ALA F 3 195 ? 2.813 -2.197 79.854 1.00 20.88 195 ALA F CA 1
ATOM 17819 C C . ALA F 3 195 ? 3.163 -3.370 80.738 1.00 20.17 195 ALA F C 1
ATOM 17820 O O . ALA F 3 195 ? 3.671 -4.385 80.273 1.00 20.39 195 ALA F O 1
ATOM 17822 N N . ALA F 3 196 ? 2.892 -3.210 82.025 1.00 21.11 196 ALA F N 1
ATOM 17823 C CA . ALA F 3 196 ? 3.151 -4.259 82.997 1.00 22.28 196 ALA F CA 1
ATOM 17824 C C . ALA F 3 196 ? 1.913 -4.388 83.875 1.00 22.13 196 ALA F C 1
ATOM 17825 O O . ALA F 3 196 ? 1.268 -3.393 84.207 1.00 22.32 196 ALA F O 1
ATOM 17827 N N . ALA F 3 197 ? 1.570 -5.619 84.231 1.00 21.90 197 ALA F N 1
ATOM 17828 C CA . ALA F 3 197 ? 0.418 -5.860 85.082 1.00 22.40 197 ALA F CA 1
ATOM 17829 C C . ALA F 3 197 ? 0.798 -6.855 86.165 1.00 21.86 197 ALA F C 1
ATOM 17830 O O . ALA F 3 197 ? 1.297 -7.941 85.871 1.00 22.58 197 ALA F O 1
ATOM 17832 N N . GLY F 3 198 ? 0.579 -6.462 87.415 1.00 21.05 198 GLY F N 1
ATOM 17833 C CA . GLY F 3 198 ? 0.875 -7.327 88.545 1.00 22.13 198 GLY F CA 1
ATOM 17834 C C . GLY F 3 198 ? -0.438 -7.623 89.239 1.00 22.33 198 GLY F C 1
ATOM 17835 O O . GLY F 3 198 ? -1.143 -6.701 89.660 1.00 21.41 198 GLY F O 1
ATOM 17836 N N . LEU F 3 199 ? -0.780 -8.901 89.359 1.00 22.83 199 LEU F N 1
ATOM 17837 C CA . LEU F 3 199 ? -2.046 -9.262 89.978 1.00 24.56 199 LEU F CA 1
ATOM 17838 C C . LEU F 3 199 ? -1.973 -10.313 91.076 1.00 24.67 199 LEU F C 1
ATOM 17839 O O . LEU F 3 199 ? -1.063 -11.137 91.118 1.00 24.73 199 LEU F O 1
ATOM 17844 N N . SER F 3 200 ? -2.953 -10.251 91.969 1.00 24.83 200 SER F N 1
ATOM 17845 C CA . SER F 3 200 ? -3.105 -11.209 93.058 1.00 25.74 200 SER F CA 1
ATOM 17846 C C . SER F 3 200 ? -4.561 -11.641 92.934 1.00 24.81 200 SER F C 1
ATOM 17847 O O . SER F 3 200 ? -5.452 -10.803 92.790 1.00 23.48 200 SER F O 1
ATOM 17850 N N . MET F 3 201 ? -4.798 -12.945 92.970 1.00 25.02 201 MET F N 1
ATOM 17851 C CA . MET F 3 201 ? -6.149 -13.473 92.832 1.00 26.98 201 MET F CA 1
ATOM 17852 C C . MET F 3 201 ? -6.562 -14.352 94.011 1.00 28.30 201 MET F C 1
ATOM 17853 O O . MET F 3 201 ? -5.731 -15.025 94.616 1.00 28.18 201 MET F O 1
ATOM 17858 N N . GLN F 3 202 ? -7.851 -14.322 94.330 1.00 27.53 202 GLN F N 1
ATOM 17859 C CA . GLN F 3 202 ? -8.424 -15.171 95.369 1.00 28.52 202 GLN F CA 1
ATOM 17860 C C . GLN F 3 202 ? -9.443 -15.926 94.538 1.00 27.81 202 GLN F C 1
ATOM 17861 O O . GLN F 3 202 ? -10.531 -15.418 94.269 1.00 28.54 202 GLN F O 1
ATOM 17867 N N . GLY F 3 203 ? -9.085 -17.129 94.111 1.00 28.31 203 GLY F N 1
ATOM 17868 C CA . GLY F 3 203 ? -9.983 -17.877 93.257 1.00 28.51 203 GLY F CA 1
ATOM 17869 C C . GLY F 3 203 ? -9.896 -17.177 91.908 1.00 28.66 203 GLY F C 1
ATOM 17870 O O . GLY F 3 203 ? -8.800 -16.834 91.460 1.00 30.35 203 GLY F O 1
ATOM 17871 N N . GLY F 3 204 ? -11.033 -16.939 91.267 1.00 27.51 204 GLY F N 1
ATOM 17872 C CA . GLY F 3 204 ? -11.011 -16.269 89.979 1.00 27.68 204 GLY F CA 1
ATOM 17873 C C . GLY F 3 204 ? -11.237 -14.775 90.113 1.00 27.77 204 GLY F C 1
ATOM 17874 O O . GLY F 3 204 ? -11.483 -14.083 89.130 1.00 27.57 204 GLY F O 1
ATOM 17875 N N . ARG F 3 205 ? -11.143 -14.271 91.337 1.00 28.11 205 ARG F N 1
ATOM 17876 C CA . ARG F 3 205 ? -11.363 -12.854 91.595 1.00 28.87 205 ARG F CA 1
ATOM 17877 C C . ARG F 3 205 ? -10.085 -12.104 91.951 1.00 27.74 205 ARG F C 1
ATOM 17878 O O . ARG F 3 205 ? -9.281 -12.568 92.756 1.00 27.28 205 ARG F O 1
ATOM 17886 N N . CYS F 3 206 ? -9.911 -10.930 91.355 1.00 26.85 206 CYS F N 1
ATOM 17887 C CA . CYS F 3 206 ? -8.731 -10.117 91.614 1.00 25.29 206 CYS F CA 1
ATOM 17888 C C . CYS F 3 206 ? -8.838 -9.450 92.984 1.00 25.04 206 CYS F C 1
ATOM 17889 O O . CYS F 3 206 ? -9.883 -8.902 93.326 1.00 26.09 206 CYS F O 1
ATOM 17892 N N . VAL F 3 207 ? -7.764 -9.500 93.770 1.00 24.68 207 VAL F N 1
ATOM 17893 C CA . VAL F 3 207 ? -7.774 -8.869 95.088 1.00 25.08 207 VAL F CA 1
ATOM 17894 C C . VAL F 3 207 ? -6.731 -7.762 95.186 1.00 24.99 207 VAL F C 1
ATOM 17895 O O . VAL F 3 207 ? -6.728 -6.979 96.133 1.00 25.75 207 VAL F O 1
ATOM 17899 N N . ALA F 3 208 ? -5.850 -7.699 94.194 1.00 24.53 208 ALA F N 1
ATOM 17900 C CA . ALA F 3 208 ? -4.813 -6.675 94.150 1.00 23.90 208 ALA F CA 1
ATOM 17901 C C . ALA F 3 208 ? -4.345 -6.512 92.712 1.00 23.61 208 ALA F C 1
ATOM 17902 O O . ALA F 3 208 ? -4.186 -7.494 91.986 1.00 23.74 208 ALA F O 1
ATOM 17904 N N . ALA F 3 209 ? -4.122 -5.272 92.298 1.00 23.10 209 ALA F N 1
ATOM 17905 C CA . ALA F 3 209 ? -3.679 -5.030 90.933 1.00 23.21 209 ALA F CA 1
ATOM 17906 C C . ALA F 3 209 ? -2.824 -3.783 90.803 1.00 23.73 209 ALA F C 1
ATOM 17907 O O . ALA F 3 209 ? -3.086 -2.766 91.445 1.00 22.17 209 ALA F O 1
ATOM 17909 N N . ARG F 3 210 ? -1.794 -3.885 89.969 1.00 22.83 210 ARG F N 1
ATOM 17910 C CA . ARG F 3 210 ? -0.894 -2.776 89.684 1.00 22.30 210 ARG F CA 1
ATOM 17911 C C . ARG F 3 210 ? -0.681 -2.793 88.177 1.00 21.05 210 ARG F C 1
ATOM 17912 O O . ARG F 3 210 ? -0.036 -3.691 87.639 1.00 20.62 210 ARG F O 1
ATOM 17920 N N . ILE F 3 211 ? -1.257 -1.805 87.504 1.00 20.58 211 ILE F N 1
ATOM 17921 C CA . ILE F 3 211 ? -1.153 -1.681 86.058 1.00 19.74 211 ILE F CA 1
ATOM 17922 C C . ILE F 3 211 ? -0.303 -0.451 85.785 1.00 21.15 211 ILE F C 1
ATOM 17923 O O . ILE F 3 211 ? -0.545 0.617 86.355 1.00 22.00 211 ILE F O 1
ATOM 17928 N N . ALA F 3 212 ? 0.701 -0.601 84.929 1.00 20.14 212 ALA F N 1
ATOM 17929 C CA . ALA F 3 212 ? 1.573 0.519 84.603 1.00 19.68 212 ALA F CA 1
ATOM 17930 C C . ALA F 3 212 ? 1.881 0.573 83.119 1.00 19.98 212 ALA F C 1
ATOM 17931 O O . ALA F 3 212 ? 2.020 -0.463 82.458 1.00 19.75 212 ALA F O 1
ATOM 17933 N N . LEU F 3 213 ? 1.979 1.790 82.599 1.00 19.78 213 LEU F N 1
ATOM 17934 C CA . LEU F 3 213 ? 2.296 2.000 81.193 1.00 20.32 213 LEU F CA 1
ATOM 17935 C C . LEU F 3 213 ? 3.565 2.831 81.084 1.00 21.55 213 LEU F C 1
ATOM 17936 O O . LEU F 3 213 ? 3.765 3.781 81.846 1.00 22.04 213 LEU F O 1
ATOM 17941 N N . GLY F 3 214 ? 4.424 2.459 80.142 1.00 22.12 214 GLY F N 1
ATOM 17942 C CA . GLY F 3 214 ? 5.663 3.181 79.938 1.00 23.33 214 GLY F CA 1
ATOM 17943 C C . GLY F 3 214 ? 5.853 3.558 78.481 1.00 24.08 214 GLY F C 1
ATOM 17944 O O . GLY F 3 214 ? 5.213 2.986 77.594 1.00 24.53 214 GLY F O 1
ATOM 17945 N N . ALA F 3 215 ? 6.729 4.531 78.240 1.00 23.74 215 ALA F N 1
ATOM 17946 C CA . ALA F 3 215 ? 7.039 5.009 76.894 1.00 24.57 215 ALA F CA 1
ATOM 17947 C C . ALA F 3 215 ? 5.900 5.791 76.246 1.00 26.27 215 ALA F C 1
ATOM 17948 O O . ALA F 3 215 ? 6.032 6.264 75.117 1.00 28.29 215 ALA F O 1
ATOM 17950 N N . VAL F 3 216 ? 4.779 5.919 76.943 1.00 27.32 216 VAL F N 1
ATOM 17951 C CA . VAL F 3 216 ? 3.658 6.676 76.397 1.00 29.53 216 VAL F CA 1
ATOM 17952 C C . VAL F 3 216 ? 3.905 8.126 76.775 1.00 31.03 216 VAL F C 1
ATOM 17953 O O . VAL F 3 216 ? 3.749 9.031 75.959 1.00 32.86 216 VAL F O 1
ATOM 17957 N N . GLU F 3 217 ? 4.299 8.332 78.025 1.00 32.36 217 GLU F N 1
ATOM 17958 C CA . GLU F 3 217 ? 4.611 9.660 78.524 1.00 33.07 217 GLU F CA 1
ATOM 17959 C C . GLU F 3 217 ? 6.055 9.652 79.013 1.00 32.71 217 GLU F C 1
ATOM 17960 O O . GLU F 3 217 ? 6.718 8.615 78.962 1.00 32.37 217 GLU F O 1
ATOM 17966 N N . GLU F 3 218 ? 6.544 10.796 79.483 1.00 32.55 218 GLU F N 1
ATOM 17967 C CA . GLU F 3 218 ? 7.929 10.898 79.942 1.00 33.42 218 GLU F CA 1
ATOM 17968 C C . GLU F 3 218 ? 8.290 10.093 81.191 1.00 32.65 218 GLU F C 1
ATOM 17969 O O . GLU F 3 218 ? 9.469 9.862 81.467 1.00 31.92 218 GLU F O 1
ATOM 17975 N N . ARG F 3 219 ? 7.284 9.668 81.944 1.00 30.46 219 ARG F N 1
ATOM 17976 C CA . ARG F 3 219 ? 7.522 8.880 83.145 1.00 29.93 219 ARG F CA 1
ATOM 17977 C C . ARG F 3 219 ? 6.537 7.724 83.136 1.00 29.95 219 ARG F C 1
ATOM 17978 O O . ARG F 3 219 ? 5.528 7.767 82.427 1.00 29.33 219 ARG F O 1
ATOM 17986 N N . ALA F 3 220 ? 6.829 6.690 83.917 1.00 29.28 220 ALA F N 1
ATOM 17987 C CA . ALA F 3 220 ? 5.939 5.542 83.994 1.00 27.03 220 ALA F CA 1
ATOM 17988 C C . ALA F 3 220 ? 4.593 6.025 84.517 1.00 26.35 220 ALA F C 1
ATOM 17989 O O . ALA F 3 220 ? 4.526 6.899 85.382 1.00 26.13 220 ALA F O 1
ATOM 17991 N N . HIS F 3 221 ? 3.520 5.468 83.976 1.00 23.45 221 HIS F N 1
ATOM 17992 C CA . HIS F 3 221 ? 2.191 5.847 84.416 1.00 23.05 221 HIS F CA 1
ATOM 17993 C C . HIS F 3 221 ? 1.580 4.706 85.208 1.00 23.11 221 HIS F C 1
ATOM 17994 O O . HIS F 3 221 ? 1.293 3.641 84.653 1.00 22.14 221 HIS F O 1
ATOM 18001 N N . GLN F 3 222 ? 1.408 4.918 86.507 1.00 21.94 222 GLN F N 1
ATOM 18002 C CA . GLN F 3 222 ? 0.792 3.906 87.353 1.00 22.78 222 GLN F CA 1
ATOM 18003 C C . GLN F 3 222 ? -0.701 4.160 87.196 1.00 22.51 222 GLN F C 1
ATOM 18004 O O . GLN F 3 222 ? -1.211 5.186 87.643 1.00 22.34 222 GLN F O 1
ATOM 18010 N N . ALA F 3 223 ? -1.390 3.227 86.547 1.00 22.40 223 ALA F N 1
ATOM 18011 C CA . ALA F 3 223 ? -2.819 3.357 86.277 1.00 23.18 223 ALA F CA 1
ATOM 18012 C C . ALA F 3 223 ? -3.710 3.045 87.471 1.00 24.62 223 ALA F C 1
ATOM 18013 O O . ALA F 3 223 ? -4.336 1.986 87.530 1.00 23.95 223 ALA F O 1
ATOM 18015 N N . ILE F 3 224 ? -3.767 3.983 88.411 1.00 24.22 224 ILE F N 1
ATOM 18016 C CA . ILE F 3 224 ? -4.575 3.832 89.614 1.00 26.60 224 ILE F CA 1
ATOM 18017 C C . ILE F 3 224 ? -6.040 3.540 89.300 1.00 26.44 224 ILE F C 1
ATOM 18018 O O . ILE F 3 224 ? -6.657 2.700 89.953 1.00 26.71 224 ILE F O 1
ATOM 18023 N N . ARG F 3 225 ? -6.596 4.236 88.309 1.00 27.84 225 ARG F N 1
ATOM 18024 C CA . ARG F 3 225 ? -7.993 4.026 87.926 1.00 28.93 225 ARG F CA 1
ATOM 18025 C C . ARG F 3 225 ? -8.221 2.563 87.574 1.00 28.64 225 ARG F C 1
ATOM 18026 O O . ARG F 3 225 ? -9.220 1.966 87.974 1.00 29.31 225 ARG F O 1
ATOM 18034 N N . ALA F 3 226 ? -7.289 1.997 86.813 1.00 27.34 226 ALA F N 1
ATOM 18035 C CA . ALA F 3 226 ? -7.372 0.604 86.396 1.00 26.63 226 ALA F CA 1
ATOM 18036 C C . ALA F 3 226 ? -7.223 -0.321 87.602 1.00 25.34 226 ALA F C 1
ATOM 18037 O O . ALA F 3 226 ? -8.001 -1.258 87.767 1.00 25.29 226 ALA F O 1
ATOM 18039 N N . ASN F 3 227 ? -6.224 -0.052 88.440 1.00 24.92 227 ASN F N 1
ATOM 18040 C CA . ASN F 3 227 ? -5.982 -0.862 89.638 1.00 24.96 227 ASN F CA 1
ATOM 18041 C C . ASN F 3 227 ? -7.259 -1.006 90.460 1.00 26.14 227 ASN F C 1
ATOM 18042 O O . ASN F 3 227 ? -7.675 -2.112 90.803 1.00 24.48 227 ASN F O 1
ATOM 18047 N N . ASP F 3 228 ? -7.871 0.130 90.776 1.00 26.37 228 ASP F N 1
ATOM 18048 C CA . ASP F 3 228 ? -9.088 0.158 91.578 1.00 29.20 228 ASP F CA 1
ATOM 18049 C C . ASP F 3 228 ? -10.280 -0.524 90.915 1.00 28.55 228 ASP F C 1
ATOM 18050 O O . ASP F 3 228 ? -11.142 -1.077 91.598 1.00 28.42 228 ASP F O 1
ATOM 18055 N N . PHE F 3 229 ? -10.321 -0.488 89.588 1.00 27.66 229 PHE F N 1
ATOM 18056 C CA . PHE F 3 229 ? -11.405 -1.106 88.833 1.00 26.60 229 PHE F CA 1
ATOM 18057 C C . PHE F 3 229 ? -11.320 -2.631 88.851 1.00 26.53 229 PHE F C 1
ATOM 18058 O O . PHE F 3 229 ? -12.333 -3.315 88.998 1.00 25.52 229 PHE F O 1
ATOM 18066 N N . LEU F 3 230 ? -10.108 -3.154 88.687 1.00 24.49 230 LEU F N 1
ATOM 18067 C CA . LEU F 3 230 ? -9.883 -4.597 88.663 1.00 25.06 230 LEU F CA 1
ATOM 18068 C C . LEU F 3 230 ? -10.137 -5.293 89.994 1.00 24.86 230 LEU F C 1
ATOM 18069 O O . LEU F 3 230 ? -10.496 -6.472 90.021 1.00 25.67 230 LEU F O 1
ATOM 18074 N N . VAL F 3 231 ? -9.948 -4.575 91.095 1.00 25.68 231 VAL F N 1
ATOM 18075 C CA . VAL F 3 231 ? -10.157 -5.164 92.412 1.00 27.08 231 VAL F CA 1
ATOM 18076 C C . VAL F 3 231 ? -11.580 -5.686 92.601 1.00 27.84 231 VAL F C 1
ATOM 18077 O O . VAL F 3 231 ? -12.552 -4.944 92.455 1.00 29.70 231 VAL F O 1
ATOM 18081 N N . GLY F 3 232 ? -11.693 -6.973 92.915 1.00 28.18 232 GLY F N 1
ATOM 18082 C CA . GLY F 3 232 ? -12.996 -7.573 93.139 1.00 28.38 232 GLY F CA 1
ATOM 18083 C C . GLY F 3 232 ? -13.693 -8.110 91.906 1.00 29.86 232 GLY F C 1
ATOM 18084 O O . GLY F 3 232 ? -14.825 -8.586 91.992 1.00 31.41 232 GLY F O 1
ATOM 18085 N N . LYS F 3 233 ? -13.032 -8.053 90.757 1.00 29.08 233 LYS F N 1
ATOM 18086 C CA . LYS F 3 233 ? -13.653 -8.540 89.534 1.00 29.58 233 LYS F CA 1
ATOM 18087 C C . LYS F 3 233 ? -12.989 -9.771 88.946 1.00 28.43 233 LYS F C 1
ATOM 18088 O O . LYS F 3 233 ? -11.820 -10.052 89.212 1.00 27.56 233 LYS F O 1
ATOM 18094 N N . VAL F 3 234 ? -13.759 -10.515 88.158 1.00 29.00 234 VAL F N 1
ATOM 18095 C CA . VAL F 3 234 ? -13.252 -11.693 87.471 1.00 28.53 234 VAL F CA 1
ATOM 18096 C C . VAL F 3 234 ? -12.632 -11.086 86.224 1.00 29.63 234 VAL F C 1
ATOM 18097 O O . VAL F 3 234 ? -13.290 -10.338 85.502 1.00 31.10 234 VAL F O 1
ATOM 18101 N N . ILE F 3 235 ? -11.368 -11.391 85.968 1.00 30.00 235 ILE F N 1
ATOM 18102 C CA . ILE F 3 235 ? -10.705 -10.807 84.816 1.00 30.91 235 ILE F CA 1
ATOM 18103 C C . ILE F 3 235 ? -10.850 -11.582 83.518 1.00 30.26 235 ILE F C 1
ATOM 18104 O O . ILE F 3 235 ? -10.152 -12.565 83.283 1.00 30.85 235 ILE F O 1
ATOM 18109 N N . ASP F 3 236 ? -11.776 -11.123 82.685 1.00 30.95 236 ASP F N 1
ATOM 18110 C CA . ASP F 3 236 ? -12.023 -11.728 81.386 1.00 31.97 236 ASP F CA 1
ATOM 18111 C C . ASP F 3 236 ? -11.767 -10.663 80.330 1.00 31.87 236 ASP F C 1
ATOM 18112 O O . ASP F 3 236 ? -11.358 -9.548 80.656 1.00 30.43 236 ASP F O 1
ATOM 18117 N N . GLU F 3 237 ? -12.012 -11.006 79.070 1.00 32.04 237 GLU F N 1
ATOM 18118 C CA . GLU F 3 237 ? -11.787 -10.090 77.959 1.00 32.53 237 GLU F CA 1
ATOM 18119 C C . GLU F 3 237 ? -12.401 -8.706 78.141 1.00 30.79 237 GLU F C 1
ATOM 18120 O O . GLU F 3 237 ? -11.713 -7.698 78.006 1.00 30.94 237 GLU F O 1
ATOM 18126 N N . SER F 3 238 ? -13.694 -8.656 78.442 1.00 29.82 238 SER F N 1
ATOM 18127 C CA . SER F 3 238 ? -14.384 -7.378 78.609 1.00 30.46 238 SER F CA 1
ATOM 18128 C C . SER F 3 238 ? -13.853 -6.550 79.775 1.00 28.88 238 SER F C 1
ATOM 18129 O O . SER F 3 238 ? -13.770 -5.321 79.690 1.00 26.59 238 SER F O 1
ATOM 18132 N N . THR F 3 239 ? -13.504 -7.217 80.869 1.00 27.18 239 THR F N 1
ATOM 18133 C CA . THR F 3 239 ? -12.986 -6.517 82.037 1.00 27.61 239 THR F CA 1
ATOM 18134 C C . THR F 3 239 ? -11.593 -5.969 81.749 1.00 26.67 239 THR F C 1
ATOM 18135 O O . THR F 3 239 ? -11.268 -4.836 82.112 1.00 27.70 239 THR F O 1
ATOM 18139 N N . ALA F 3 240 ? -10.774 -6.779 81.089 1.00 25.65 240 ALA F N 1
ATOM 18140 C CA . ALA F 3 240 ? -9.420 -6.370 80.742 1.00 26.07 240 ALA F CA 1
ATOM 18141 C C . ALA F 3 240 ? -9.494 -5.189 79.775 1.00 25.99 240 ALA F C 1
ATOM 18142 O O . ALA F 3 240 ? -8.664 -4.280 79.821 1.00 26.61 240 ALA F O 1
ATOM 18144 N N . ALA F 3 241 ? -10.504 -5.206 78.910 1.00 26.15 241 ALA F N 1
ATOM 18145 C CA . ALA F 3 241 ? -10.698 -4.139 77.932 1.00 26.25 241 ALA F CA 1
ATOM 18146 C C . ALA F 3 241 ? -11.062 -2.828 78.618 1.00 26.08 241 ALA F C 1
ATOM 18147 O O . ALA F 3 241 ? -10.521 -1.770 78.286 1.00 25.13 241 ALA F O 1
ATOM 18149 N N . THR F 3 242 ? -11.979 -2.898 79.578 1.00 26.37 242 THR F N 1
ATOM 18150 C CA . THR F 3 242 ? -12.399 -1.707 80.313 1.00 26.68 242 THR F CA 1
ATOM 18151 C C . THR F 3 242 ? -11.237 -1.152 81.131 1.00 25.33 242 THR F C 1
ATOM 18152 O O . THR F 3 242 ? -11.019 0.062 81.179 1.00 25.23 242 THR F O 1
ATOM 18156 N N . ALA F 3 243 ? -10.495 -2.046 81.775 1.00 23.77 243 ALA F N 1
ATOM 18157 C CA . ALA F 3 243 ? -9.346 -1.644 82.578 1.00 23.58 243 ALA F CA 1
ATOM 18158 C C . ALA F 3 243 ? -8.321 -0.956 81.679 1.00 22.92 243 ALA F C 1
ATOM 18159 O O . ALA F 3 243 ? -7.708 0.040 82.068 1.00 21.93 243 ALA F O 1
ATOM 18161 N N . ALA F 3 244 ? -8.142 -1.490 80.475 1.00 22.11 244 ALA F N 1
ATOM 18162 C CA . ALA F 3 244 ? -7.198 -0.923 79.517 1.00 23.09 244 ALA F CA 1
ATOM 18163 C C . ALA F 3 244 ? -7.591 0.512 79.149 1.00 23.42 244 ALA F C 1
ATOM 18164 O O . ALA F 3 244 ? -6.732 1.384 79.020 1.00 25.07 244 ALA F O 1
ATOM 18166 N N . GLU F 3 245 ? -8.887 0.748 78.967 1.00 22.28 245 GLU F N 1
ATOM 18167 C CA . GLU F 3 245 ? -9.382 2.085 78.630 1.00 23.50 245 GLU F CA 1
ATOM 18168 C C . GLU F 3 245 ? -9.139 3.025 79.810 1.00 23.66 245 GLU F C 1
ATOM 18169 O O . GLU F 3 245 ? -8.763 4.187 79.640 1.00 23.59 245 GLU F O 1
ATOM 18175 N N . LEU F 3 246 ? -9.366 2.515 81.013 1.00 22.39 246 LEU F N 1
ATOM 18176 C CA . LEU F 3 246 ? -9.165 3.309 82.212 1.00 22.91 246 LEU F CA 1
ATOM 18177 C C . LEU F 3 246 ? -7.686 3.624 82.391 1.00 22.77 246 LEU F C 1
ATOM 18178 O O . LEU F 3 246 ? -7.323 4.709 82.846 1.00 20.53 246 LEU F O 1
ATOM 18183 N N . ALA F 3 247 ? -6.836 2.677 82.008 1.00 22.58 247 ALA F N 1
ATOM 18184 C CA . ALA F 3 247 ? -5.394 2.844 82.144 1.00 24.60 247 ALA F CA 1
ATOM 18185 C C . ALA F 3 247 ? -4.788 3.841 81.163 1.00 26.62 247 ALA F C 1
ATOM 18186 O O . ALA F 3 247 ? -3.745 4.440 81.444 1.00 26.41 247 ALA F O 1
ATOM 18188 N N . THR F 3 248 ? -5.435 4.024 80.017 1.00 27.69 248 THR F N 1
ATOM 18189 C CA . THR F 3 248 ? -4.913 4.929 78.997 1.00 31.22 248 THR F CA 1
ATOM 18190 C C . THR F 3 248 ? -5.612 6.282 78.911 1.00 34.25 248 THR F C 1
ATOM 18191 O O . THR F 3 248 ? -5.098 7.206 78.281 1.00 35.58 248 THR F O 1
ATOM 18195 N N . GLU F 3 249 ? -6.777 6.414 79.535 1.00 36.79 249 GLU F N 1
ATOM 18196 C CA . GLU F 3 249 ? -7.477 7.690 79.475 1.00 38.80 249 GLU F CA 1
ATOM 18197 C C . GLU F 3 249 ? -6.702 8.725 80.284 1.00 38.29 249 GLU F C 1
ATOM 18198 O O . GLU F 3 249 ? -6.321 8.480 81.432 1.00 39.83 249 GLU F O 1
ATOM 18204 N N . GLY F 3 250 ? -6.455 9.877 79.669 1.00 37.84 250 GLY F N 1
ATOM 18205 C CA . GLY F 3 250 ? -5.711 10.925 80.338 1.00 35.28 250 GLY F CA 1
ATOM 18206 C C . GLY F 3 250 ? -4.289 11.014 79.817 1.00 33.25 250 GLY F C 1
ATOM 18207 O O . GLY F 3 250 ? -3.642 12.050 79.946 1.00 32.42 250 GLY F O 1
ATOM 18208 N N . LEU F 3 251 ? -3.799 9.928 79.225 1.00 31.91 251 LEU F N 1
ATOM 18209 C CA . LEU F 3 251 ? -2.440 9.907 78.690 1.00 31.91 251 LEU F CA 1
ATOM 18210 C C . LEU F 3 251 ? -2.297 10.814 77.474 1.00 32.93 251 LEU F C 1
ATOM 18211 O O . LEU F 3 251 ? -3.220 10.943 76.669 1.00 32.34 251 LEU F O 1
ATOM 18216 N N . GLU F 3 252 ? -1.136 11.444 77.349 1.00 33.43 252 GLU F N 1
ATOM 18217 C CA . GLU F 3 252 ? -0.881 12.347 76.236 1.00 35.13 252 GLU F CA 1
ATOM 18218 C C . GLU F 3 252 ? 0.439 12.016 75.555 1.00 34.88 252 GLU F C 1
ATOM 18219 O O . GLU F 3 252 ? 1.464 12.636 75.831 1.00 34.72 252 GLU F O 1
ATOM 18225 N N . PRO F 3 253 ? 0.429 11.019 74.657 1.00 34.89 253 PRO F N 1
ATOM 18226 C CA . PRO F 3 253 ? 1.637 10.612 73.933 1.00 35.66 253 PRO F CA 1
ATOM 18227 C C . PRO F 3 253 ? 1.991 11.711 72.938 1.00 36.77 253 PRO F C 1
ATOM 18228 O O . PRO F 3 253 ? 1.166 12.583 72.665 1.00 36.81 253 PRO F O 1
ATOM 18232 N N . ARG F 3 254 ? 3.206 11.685 72.400 1.00 38.14 254 ARG F N 1
ATOM 18233 C CA . ARG F 3 254 ? 3.579 12.694 71.419 1.00 40.04 254 ARG F CA 1
ATOM 18234 C C . ARG F 3 254 ? 3.690 12.088 70.028 1.00 40.34 254 ARG F C 1
ATOM 18235 O O . ARG F 3 254 ? 4.217 10.988 69.855 1.00 41.56 254 ARG F O 1
ATOM 18243 N N . SER F 3 255 ? 3.193 12.822 69.039 1.00 40.61 255 SER F N 1
ATOM 18244 C CA . SER F 3 255 ? 3.239 12.377 67.654 1.00 39.18 255 SER F CA 1
ATOM 18245 C C . SER F 3 255 ? 4.610 12.645 67.054 1.00 37.96 255 SER F C 1
ATOM 18246 O O . SER F 3 255 ? 5.165 13.735 67.208 1.00 38.08 255 SER F O 1
ATOM 18249 N N . ASP F 3 256 ? 5.161 11.638 66.386 1.00 35.31 256 ASP F N 1
ATOM 18250 C CA . ASP F 3 256 ? 6.444 11.768 65.712 1.00 33.79 256 ASP F CA 1
ATOM 18251 C C . ASP F 3 256 ? 6.404 10.891 64.470 1.00 32.01 256 ASP F C 1
ATOM 18252 O O . ASP F 3 256 ? 5.355 10.342 64.131 1.00 32.30 256 ASP F O 1
ATOM 18257 N N . ILE F 3 257 ? 7.534 10.748 63.791 1.00 29.58 257 ILE F N 1
ATOM 18258 C CA . ILE F 3 257 ? 7.562 9.963 62.567 1.00 27.13 257 ILE F CA 1
ATOM 18259 C C . ILE F 3 257 ? 7.252 8.480 62.745 1.00 26.01 257 ILE F C 1
ATOM 18260 O O . ILE F 3 257 ? 6.931 7.789 61.778 1.00 25.42 257 ILE F O 1
ATOM 18265 N N . HIS F 3 258 ? 7.325 7.986 63.976 1.00 24.98 258 HIS F N 1
ATOM 18266 C CA . HIS F 3 258 ? 7.053 6.575 64.210 1.00 24.28 258 HIS F CA 1
ATOM 18267 C C . HIS F 3 258 ? 5.643 6.292 64.710 1.00 24.11 258 HIS F C 1
ATOM 18268 O O . HIS F 3 258 ? 5.301 5.150 64.999 1.00 24.14 258 HIS F O 1
ATOM 18275 N N . GLY F 3 259 ? 4.822 7.330 64.805 1.00 24.14 259 GLY F N 1
ATOM 18276 C CA . GLY F 3 259 ? 3.461 7.124 65.263 1.00 24.85 259 GLY F CA 1
ATOM 18277 C C . GLY F 3 259 ? 2.789 8.363 65.818 1.00 26.12 259 GLY F C 1
ATOM 18278 O O . GLY F 3 259 ? 3.403 9.141 66.553 1.00 25.64 259 GLY F O 1
ATOM 18279 N N . SER F 3 260 ? 1.517 8.539 65.466 1.00 25.35 260 SER F N 1
ATOM 18280 C CA . SER F 3 260 ? 0.735 9.678 65.927 1.00 25.23 260 SER F CA 1
ATOM 18281 C C . SER F 3 260 ? 0.254 9.432 67.350 1.00 26.77 260 SER F C 1
ATOM 18282 O O . SER F 3 260 ? 0.358 8.321 67.868 1.00 25.74 260 SER F O 1
ATOM 18285 N N . ARG F 3 261 ? -0.277 10.475 67.973 1.00 26.93 261 ARG F N 1
ATOM 18286 C CA . ARG F 3 261 ? -0.803 10.374 69.327 1.00 28.07 261 ARG F CA 1
ATOM 18287 C C . ARG F 3 261 ? -1.897 9.300 69.379 1.00 27.59 261 ARG F C 1
ATOM 18288 O O . ARG F 3 261 ? -1.905 8.452 70.274 1.00 25.74 261 ARG F O 1
ATOM 18296 N N . ASP F 3 262 ? -2.810 9.341 68.411 1.00 27.62 262 ASP F N 1
ATOM 18297 C CA . ASP F 3 262 ? -3.913 8.386 68.346 1.00 28.33 262 ASP F CA 1
ATOM 18298 C C . ASP F 3 262 ? -3.436 6.942 68.215 1.00 27.65 262 ASP F C 1
ATOM 18299 O O . ASP F 3 262 ? -3.955 6.049 68.885 1.00 26.97 262 ASP F O 1
ATOM 18304 N N . LEU F 3 263 ? -2.458 6.712 67.343 1.00 26.37 263 LEU F N 1
ATOM 18305 C CA . LEU F 3 263 ? -1.926 5.368 67.158 1.00 26.29 263 LEU F CA 1
ATOM 18306 C C . LEU F 3 263 ? -1.366 4.863 68.482 1.00 25.80 263 LEU F C 1
ATOM 18307 O O . LEU F 3 263 ? -1.614 3.723 68.877 1.00 24.06 263 LEU F O 1
ATOM 18312 N N . ARG F 3 264 ? -0.612 5.731 69.155 1.00 26.15 264 ARG F N 1
ATOM 18313 C CA . ARG F 3 264 ? 0.014 5.434 70.444 1.00 27.92 264 ARG F CA 1
ATOM 18314 C C . ARG F 3 264 ? -1.017 4.986 71.471 1.00 26.25 264 ARG F C 1
ATOM 18315 O O . ARG F 3 264 ? -0.831 3.987 72.169 1.00 25.96 264 ARG F O 1
ATOM 18323 N N . LEU F 3 265 ? -2.094 5.752 71.578 1.00 25.09 265 LEU F N 1
ATOM 18324 C CA . LEU F 3 265 ? -3.157 5.438 72.518 1.00 25.23 265 LEU F CA 1
ATOM 18325 C C . LEU F 3 265 ? -3.826 4.118 72.165 1.00 23.71 265 LEU F C 1
ATOM 18326 O O . LEU F 3 265 ? -4.105 3.301 73.041 1.00 23.38 265 LEU F O 1
ATOM 18331 N N . SER F 3 266 ? -4.076 3.915 70.876 1.00 22.33 266 SER F N 1
ATOM 18332 C CA . SER F 3 266 ? -4.706 2.689 70.408 1.00 22.78 266 SER F CA 1
ATOM 18333 C C . SER F 3 266 ? -3.824 1.504 70.785 1.00 23.51 266 SER F C 1
ATOM 18334 O O . SER F 3 266 ? -4.310 0.493 71.301 1.00 24.10 266 SER F O 1
ATOM 18337 N N . LEU F 3 267 ? -2.523 1.644 70.538 1.00 22.29 267 LEU F N 1
ATOM 18338 C CA . LEU F 3 267 ? -1.564 0.592 70.848 1.00 22.09 267 LEU F CA 1
ATOM 18339 C C . LEU F 3 267 ? -1.443 0.378 72.358 1.00 22.21 267 LEU F C 1
ATOM 18340 O O . LEU F 3 267 ? -1.357 -0.758 72.830 1.00 19.86 267 LEU F O 1
ATOM 18345 N N . ALA F 3 268 ? -1.431 1.476 73.107 1.00 21.85 268 ALA F N 1
ATOM 18346 C CA . ALA F 3 268 ? -1.322 1.414 74.558 1.00 22.53 268 ALA F CA 1
ATOM 18347 C C . ALA F 3 268 ? -2.471 0.595 75.131 1.00 23.01 268 ALA F C 1
ATOM 18348 O O . ALA F 3 268 ? -2.276 -0.250 76.012 1.00 24.42 268 ALA F O 1
ATOM 18350 N N . LYS F 3 269 ? -3.669 0.850 74.621 1.00 21.89 269 LYS F N 1
ATOM 18351 C CA . LYS F 3 269 ? -4.868 0.151 75.057 1.00 23.15 269 LYS F CA 1
ATOM 18352 C C . LYS F 3 269 ? -4.768 -1.345 74.726 1.00 23.90 269 LYS F C 1
ATOM 18353 O O . LYS F 3 269 ? -5.002 -2.198 75.585 1.00 24.14 269 LYS F O 1
ATOM 18359 N N . ALA F 3 270 ? -4.397 -1.659 73.488 1.00 22.74 270 ALA F N 1
ATOM 18360 C CA . ALA F 3 270 ? -4.273 -3.050 73.049 1.00 24.00 270 ALA F CA 1
ATOM 18361 C C . ALA F 3 270 ? -3.243 -3.837 73.850 1.00 24.49 270 ALA F C 1
ATOM 18362 O O . ALA F 3 270 ? -3.503 -4.971 74.270 1.00 26.22 270 ALA F O 1
ATOM 18364 N N . ILE F 3 271 ? -2.069 -3.244 74.050 1.00 23.53 271 ILE F N 1
ATOM 18365 C CA . ILE F 3 271 ? -1.004 -3.898 74.800 1.00 24.53 271 ILE F CA 1
ATOM 18366 C C . ILE F 3 271 ? -1.399 -4.098 76.266 1.00 24.66 271 ILE F C 1
ATOM 18367 O O . ILE F 3 271 ? -1.158 -5.164 76.843 1.00 23.65 271 ILE F O 1
ATOM 18372 N N . THR F 3 272 ? -2.006 -3.075 76.863 1.00 23.59 272 THR F N 1
ATOM 18373 C CA . THR F 3 272 ? -2.421 -3.157 78.263 1.00 23.51 272 THR F CA 1
ATOM 18374 C C . THR F 3 272 ? -3.459 -4.261 78.452 1.00 24.63 272 THR F C 1
ATOM 18375 O O . THR F 3 272 ? -3.354 -5.073 79.377 1.00 24.46 272 THR F O 1
ATOM 18379 N N . GLN F 3 273 ? -4.456 -4.296 77.571 1.00 24.02 273 GLN F N 1
ATOM 18380 C CA . GLN F 3 273 ? -5.495 -5.314 77.654 1.00 26.79 273 GLN F CA 1
ATOM 18381 C C . GLN F 3 273 ? -4.869 -6.707 77.577 1.00 27.07 273 GLN F C 1
ATOM 18382 O O . GLN F 3 273 ? -5.242 -7.615 78.324 1.00 27.73 273 GLN F O 1
ATOM 18388 N N . ARG F 3 274 ? -3.909 -6.861 76.673 1.00 26.57 274 ARG F N 1
ATOM 18389 C CA . ARG F 3 274 ? -3.222 -8.129 76.478 1.00 27.93 274 ARG F CA 1
ATOM 18390 C C . ARG F 3 274 ? -2.447 -8.585 77.716 1.00 27.97 274 ARG F C 1
ATOM 18391 O O . ARG F 3 274 ? -2.550 -9.745 78.134 1.00 27.78 274 ARG F O 1
ATOM 18399 N N . VAL F 3 275 ? -1.669 -7.675 78.296 1.00 26.68 275 VAL F N 1
ATOM 18400 C CA . VAL F 3 275 ? -0.860 -8.004 79.464 1.00 25.77 275 VAL F CA 1
ATOM 18401 C C . VAL F 3 275 ? -1.715 -8.304 80.697 1.00 25.65 275 VAL F C 1
ATOM 18402 O O . VAL F 3 275 ? -1.354 -9.156 81.510 1.00 26.44 275 VAL F O 1
ATOM 18406 N N . ILE F 3 276 ? -2.849 -7.620 80.829 1.00 25.31 276 ILE F N 1
ATOM 18407 C CA . ILE F 3 276 ? -3.741 -7.849 81.962 1.00 26.74 276 ILE F CA 1
ATOM 18408 C C . ILE F 3 276 ? -4.266 -9.285 81.924 1.00 27.75 276 ILE F C 1
ATOM 18409 O O . ILE F 3 276 ? -4.240 -9.995 82.930 1.00 27.47 276 ILE F O 1
ATOM 18414 N N . LEU F 3 277 ? -4.729 -9.711 80.754 1.00 29.00 277 LEU F N 1
ATOM 18415 C CA . LEU F 3 277 ? -5.251 -11.065 80.581 1.00 29.73 277 LEU F CA 1
ATOM 18416 C C . LEU F 3 277 ? -4.165 -12.095 80.834 1.00 29.24 277 LEU F C 1
ATOM 18417 O O . LEU F 3 277 ? -4.405 -13.131 81.458 1.00 28.93 277 LEU F O 1
ATOM 18422 N N . LYS F 3 278 ? -2.968 -11.799 80.343 1.00 28.88 278 LYS F N 1
ATOM 18423 C CA . LYS F 3 278 ? -1.829 -12.687 80.508 1.00 28.85 278 LYS F CA 1
ATOM 18424 C C . LYS F 3 278 ? -1.499 -12.802 81.993 1.00 27.94 278 LYS F C 1
ATOM 18425 O O . LYS F 3 278 ? -1.219 -13.889 82.492 1.00 27.04 278 LYS F O 1
ATOM 18431 N N . ALA F 3 279 ? -1.548 -11.677 82.700 1.00 27.61 279 ALA F N 1
ATOM 18432 C CA . ALA F 3 279 ? -1.253 -11.667 84.128 1.00 27.40 279 ALA F CA 1
ATOM 18433 C C . ALA F 3 279 ? -2.294 -12.465 84.906 1.00 28.43 279 ALA F C 1
ATOM 18434 O O . ALA F 3 279 ? -1.952 -13.248 85.792 1.00 28.57 279 ALA F O 1
ATOM 18436 N N . ALA F 3 280 ? -3.565 -12.265 84.578 1.00 29.69 280 ALA F N 1
ATOM 18437 C CA . ALA F 3 280 ? -4.636 -12.981 85.256 1.00 31.56 280 ALA F CA 1
ATOM 18438 C C . ALA F 3 280 ? -4.468 -14.484 85.044 1.00 33.45 280 ALA F C 1
ATOM 18439 O O . ALA F 3 280 ? -4.716 -15.281 85.950 1.00 33.96 280 ALA F O 1
ATOM 18441 N N . GLN F 3 281 ? -4.037 -14.862 83.843 1.00 34.11 281 GLN F N 1
ATOM 18442 C CA . GLN F 3 281 ? -3.819 -16.263 83.499 1.00 35.14 281 GLN F CA 1
ATOM 18443 C C . GLN F 3 281 ? -2.742 -16.849 84.406 1.00 36.45 281 GLN F C 1
ATOM 18444 O O . GLN F 3 281 ? -2.955 -17.867 85.069 1.00 36.30 281 GLN F O 1
ATOM 18450 N N . GLY F 3 282 ? -1.584 -16.195 84.432 1.00 35.49 282 GLY F N 1
ATOM 18451 C CA . GLY F 3 282 ? -0.487 -16.663 85.257 1.00 35.79 282 GLY F CA 1
ATOM 18452 C C . GLY F 3 282 ? -0.789 -16.636 86.745 1.00 36.17 282 GLY F C 1
ATOM 18453 O O . GLY F 3 282 ? -0.331 -17.499 87.495 1.00 36.14 282 GLY F O 1
ATOM 18454 N N . ALA F 3 283 ? -1.562 -15.647 87.179 1.00 35.43 283 ALA F N 1
ATOM 18455 C CA . ALA F 3 283 ? -1.910 -15.525 88.588 1.00 37.24 283 ALA F CA 1
ATOM 18456 C C . ALA F 3 283 ? -2.802 -16.671 89.063 1.00 39.08 283 ALA F C 1
ATOM 18457 O O . ALA F 3 283 ? -2.544 -17.271 90.105 1.00 40.24 283 ALA F O 1
ATOM 18459 N N . MET F 3 284 ? -3.849 -16.977 88.303 1.00 39.25 284 MET F N 1
ATOM 18460 C CA . MET F 3 284 ? -4.766 -18.048 88.684 1.00 41.14 284 MET F CA 1
ATOM 18461 C C . MET F 3 284 ? -4.178 -19.447 88.558 1.00 42.71 284 MET F C 1
ATOM 18462 O O . MET F 3 284 ? -4.349 -20.276 89.452 1.00 42.13 284 MET F O 1
ATOM 18467 N N . TYR F 3 285 ? -3.491 -19.707 87.450 1.00 44.68 285 TYR F N 1
ATOM 18468 C CA . TYR F 3 285 ? -2.915 -21.025 87.208 1.00 47.04 285 TYR F CA 1
ATOM 18469 C C . TYR F 3 285 ? -1.405 -21.064 87.430 1.00 49.08 285 TYR F C 1
ATOM 18470 O O . TYR F 3 285 ? -0.987 -21.186 88.600 1.00 51.07 285 TYR F O 1
#